Protein 1HS7 (pdb70)

Organism: Saccharomyces cerevisiae (strain ATCC 204508 / S288c) (NCBI:txid559292)

GO terms:
  GO:0005484 SNAP receptor activity (F, IDA)
  GO:0000329 fungal-type vacuole membrane (C, IDA)
  GO:0042144 vacuole fusion, non-autophagic (P, IDA)
  GO:0031201 SNARE complex (C, IDA)
  GO:0006906 vesicle fusion (P, IDA)
  GO:0051469 vesicle fusion with vacuole (P, IGI)
  GO:0048278 vesicle docking (P, IGI)
  GO:0034727 piecemeal microautophagy of the nucleus (P, IMP)
  GO:0000329 fungal-type vacuole membrane (C, HDA)
  GO:0097352 autophagosome maturation (P, IMP)
  GO:0005515 protein binding (F, IPI)
  GO:0005774 vacuolar membrane (C, IDA)
  GO:0007036 vacuolar calcium ion homeostasis (P, IDA)
  GO:0000421 autophagosome membrane (C, EXP)

CATH classification: 1.20.58.70

Secondary structure (DSSP, 8-state):
--HHHHHHHHHHHHHHHHHHHHHHHHHHTTSSS--HHHHHHIIIIIHHHHHHHHHHHHHSTHHHH-HHHHHHHHHHHHHHHHHHHHHHHHHHHS---

Structure (mmCIF, N/CA/C/O backbone):
data_1HS7
#
_entry.id   1HS7
#
_cell.length_a   1.000
_cell.length_b   1.000
_cell.length_c   1.000
_cell.angle_alpha   90.00
_cell.angle_beta   90.00
_cell.angle_gamma   90.00
#
_symmetry.space_group_name_H-M   'P 1'
#
loop_
_atom_site.group_PDB
_atom_site.id
_atom_site.type_symbol
_atom_site.label_atom_id
_atom_site.label_alt_id
_atom_site.label_comp_id
_atom_site.label_asym_id
_atom_site.label_entity_id
_atom_site.label_seq_id
_atom_site.pdbx_PDB_ins_code
_atom_site.Cartn_x
_atom_site.Cartn_y
_atom_site.Cartn_z
_atom_site.occupancy
_atom_site.B_iso_or_equiv
_atom_site.auth_seq_id
_atom_site.auth_comp_id
_atom_site.auth_asym_id
_atom_site.auth_atom_id
_atom_site.pdbx_PDB_model_num
ATOM 1 N N . THR A 1 1 ? -19.269 8.591 -10.079 1.00 0.00 23 THR A N 1
ATOM 2 C CA . THR A 1 1 ? -20.598 9.248 -10.187 1.00 0.00 23 THR A CA 1
ATOM 3 C C . THR A 1 1 ? -21.517 8.825 -9.046 1.00 0.00 23 THR A C 1
ATOM 4 O O . THR A 1 1 ? -22.033 9.664 -8.308 1.00 0.00 23 THR A O 1
ATOM 17 N N . ASN A 1 2 ? -21.716 7.518 -8.907 1.00 0.00 24 ASN A N 1
ATOM 18 C CA . ASN A 1 2 ? -22.572 6.982 -7.855 1.00 0.00 24 ASN A CA 1
ATOM 19 C C . ASN A 1 2 ? -21.903 7.105 -6.491 1.00 0.00 24 ASN A C 1
ATOM 20 O O . ASN A 1 2 ? -20.683 6.989 -6.374 1.00 0.00 24 ASN A O 1
ATOM 31 N N . GLN A 1 3 ? -22.710 7.340 -5.461 1.00 0.00 25 GLN A N 1
ATOM 32 C CA . GLN A 1 3 ? -22.196 7.478 -4.103 1.00 0.00 25 GLN A CA 1
ATOM 33 C C . GLN A 1 3 ? -21.447 6.220 -3.677 1.00 0.00 25 GLN A C 1
ATOM 34 O O . GLN A 1 3 ? -20.383 6.297 -3.063 1.00 0.00 25 GLN A O 1
ATOM 48 N N . LYS A 1 4 ? -22.009 5.062 -4.009 1.00 0.00 26 LYS A N 1
ATOM 49 C CA . LYS A 1 4 ? -21.392 3.787 -3.662 1.00 0.00 26 LYS A CA 1
ATOM 50 C C . LYS A 1 4 ? -20.003 3.675 -4.278 1.00 0.00 26 LYS A C 1
ATOM 51 O O . LYS A 1 4 ? -19.020 3.423 -3.579 1.00 0.00 26 LYS A O 1
ATOM 70 N N . THR A 1 5 ? -19.922 3.878 -5.589 1.00 0.00 27 THR A N 1
ATOM 71 C CA . THR A 1 5 ? -18.651 3.812 -6.284 1.00 0.00 27 THR A CA 1
ATOM 72 C C . THR A 1 5 ? -17.749 4.952 -5.818 1.00 0.00 27 THR A C 1
ATOM 73 O O . THR A 1 5 ? -16.525 4.826 -5.807 1.00 0.00 27 THR A O 1
ATOM 84 N N . LYS A 1 6 ? -18.366 6.060 -5.415 1.00 0.00 28 LYS A N 1
ATOM 85 C CA . LYS A 1 6 ? -17.618 7.208 -4.926 1.00 0.00 28 LYS A CA 1
ATOM 86 C C . LYS A 1 6 ? -16.879 6.832 -3.649 1.00 0.00 28 LYS A C 1
ATOM 87 O O . LYS A 1 6 ? -15.729 7.222 -3.441 1.00 0.00 28 LYS A O 1
ATOM 106 N N . GLU A 1 7 ? -17.547 6.051 -2.803 1.00 0.00 29 GLU A N 1
ATOM 107 C CA . GLU A 1 7 ? -16.954 5.599 -1.554 1.00 0.00 29 GLU A CA 1
ATOM 108 C C . GLU A 1 7 ? -15.729 4.741 -1.838 1.00 0.00 29 GLU A C 1
ATOM 109 O O . GLU A 1 7 ? -14.761 4.746 -1.079 1.00 0.00 29 GLU A O 1
ATOM 121 N N . LEU A 1 8 ? -15.776 4.011 -2.947 1.00 0.00 30 LEU A N 1
ATOM 122 C CA . LEU A 1 8 ? -14.666 3.155 -3.342 1.00 0.00 30 LEU A CA 1
ATOM 123 C C . LEU A 1 8 ? -13.427 3.997 -3.628 1.00 0.00 30 LEU A C 1
ATOM 124 O O . LEU A 1 8 ? -12.339 3.707 -3.133 1.00 0.00 30 LEU A O 1
ATOM 140 N N . SER A 1 9 ? -13.604 5.051 -4.420 1.00 0.00 31 SER A N 1
ATOM 141 C CA . SER A 1 9 ? -12.502 5.944 -4.758 1.00 0.00 31 SER A CA 1
ATOM 142 C C . SER A 1 9 ? -11.865 6.499 -3.488 1.00 0.00 31 SER A C 1
ATOM 143 O O . SER A 1 9 ? -10.680 6.826 -3.471 1.00 0.00 31 SER A O 1
ATOM 151 N N . ASN A 1 10 ? -12.656 6.587 -2.418 1.00 0.00 32 ASN A N 1
ATOM 152 C CA . ASN A 1 10 ? -12.151 7.083 -1.144 1.00 0.00 32 ASN A CA 1
ATOM 153 C C . ASN A 1 10 ? -11.159 6.084 -0.565 1.00 0.00 32 ASN A C 1
ATOM 154 O O . ASN A 1 10 ? -10.138 6.464 0.007 1.00 0.00 32 ASN A O 1
ATOM 165 N N . LEU A 1 11 ? -11.454 4.798 -0.748 1.00 0.00 33 LEU A N 1
ATOM 166 C CA . LEU A 1 11 ? -10.570 3.742 -0.274 1.00 0.00 33 LEU A CA 1
ATOM 167 C C . LEU A 1 11 ? -9.334 3.705 -1.156 1.00 0.00 33 LEU A C 1
ATOM 168 O O . LEU A 1 11 ? -8.204 3.657 -0.673 1.00 0.00 33 LEU A O 1
ATOM 184 N N . ILE A 1 12 ? -9.569 3.757 -2.462 1.00 0.00 34 ILE A N 1
ATOM 185 C CA . ILE A 1 12 ? -8.494 3.762 -3.439 1.00 0.00 34 ILE A CA 1
ATOM 186 C C . ILE A 1 12 ? -7.626 4.999 -3.241 1.00 0.00 34 ILE A C 1
ATOM 187 O O . ILE A 1 12 ? -6.398 4.923 -3.266 1.00 0.00 34 ILE A O 1
ATOM 203 N N . GLU A 1 13 ? -8.280 6.139 -3.036 1.00 0.00 35 GLU A N 1
ATOM 204 C CA . GLU A 1 13 ? -7.577 7.396 -2.823 1.00 0.00 35 GLU A CA 1
ATOM 205 C C . GLU A 1 13 ? -6.579 7.255 -1.681 1.00 0.00 35 GLU A C 1
ATOM 206 O O . GLU A 1 13 ? -5.501 7.849 -1.706 1.00 0.00 35 GLU A O 1
ATOM 218 N N . THR A 1 14 ? -6.936 6.441 -0.693 1.00 0.00 36 THR A N 1
ATOM 219 C CA . THR A 1 14 ? -6.059 6.200 0.440 1.00 0.00 36 THR A CA 1
ATOM 220 C C . THR A 1 14 ? -4.985 5.206 0.027 1.00 0.00 36 THR A C 1
ATOM 221 O O . THR A 1 14 ? -3.809 5.375 0.343 1.00 0.00 36 THR A O 1
ATOM 232 N N . PHE A 1 15 ? -5.402 4.180 -0.711 1.00 0.00 37 PHE A N 1
ATOM 233 C CA . PHE A 1 15 ? -4.476 3.171 -1.200 1.00 0.00 37 PHE A CA 1
ATOM 234 C C . PHE A 1 15 ? -3.396 3.841 -2.032 1.00 0.00 37 PHE A C 1
ATOM 235 O O . PHE A 1 15 ? -2.212 3.531 -1.904 1.00 0.00 37 PHE A O 1
ATOM 252 N N . ALA A 1 16 ? -3.815 4.785 -2.871 1.00 0.00 38 ALA A N 1
ATOM 253 C CA . ALA A 1 16 ? -2.885 5.527 -3.705 1.00 0.00 38 ALA A CA 1
ATOM 254 C C . ALA A 1 16 ? -1.847 6.214 -2.831 1.00 0.00 38 ALA A C 1
ATOM 255 O O . ALA A 1 16 ? -0.659 6.218 -3.147 1.00 0.00 38 ALA A O 1
ATOM 262 N N . GLU A 1 17 ? -2.307 6.770 -1.712 1.00 0.00 39 GLU A N 1
ATOM 263 C CA . GLU A 1 17 ? -1.418 7.433 -0.770 1.00 0.00 39 GLU A CA 1
ATOM 264 C C . GLU A 1 17 ? -0.564 6.385 -0.065 1.00 0.00 39 GLU A C 1
ATOM 265 O O . GLU A 1 17 ? 0.658 6.513 0.018 1.00 0.00 39 GLU A O 1
ATOM 277 N N . GLN A 1 18 ? -1.222 5.335 0.420 1.00 0.00 40 GLN A N 1
ATOM 278 C CA . GLN A 1 18 ? -0.535 4.246 1.094 1.00 0.00 40 GLN A CA 1
ATOM 279 C C . GLN A 1 18 ? 0.518 3.650 0.167 1.00 0.00 40 GLN A C 1
ATOM 280 O O . GLN A 1 18 ? 1.581 3.218 0.611 1.00 0.00 40 GLN A O 1
ATOM 294 N N . SER A 1 19 ? 0.214 3.648 -1.131 1.00 0.00 41 SER A N 1
ATOM 295 C CA . SER A 1 19 ? 1.135 3.126 -2.130 1.00 0.00 41 SER A CA 1
ATOM 296 C C . SER A 1 19 ? 2.434 3.916 -2.093 1.00 0.00 41 SER A C 1
ATOM 297 O O . SER A 1 19 ? 3.518 3.345 -1.978 1.00 0.00 41 SER A O 1
ATOM 305 N N . ARG A 1 20 ? 2.316 5.239 -2.158 1.00 0.00 42 ARG A N 1
ATOM 306 C CA . ARG A 1 20 ? 3.488 6.102 -2.097 1.00 0.00 42 ARG A CA 1
ATOM 307 C C . ARG A 1 20 ? 4.141 5.952 -0.733 1.00 0.00 42 ARG A C 1
ATOM 308 O O . ARG A 1 20 ? 5.355 6.063 -0.593 1.00 0.00 42 ARG A O 1
ATOM 329 N N . VAL A 1 21 ? 3.316 5.681 0.273 1.00 0.00 43 VAL A N 1
ATOM 330 C CA . VAL A 1 21 ? 3.803 5.494 1.627 1.00 0.00 43 VAL A CA 1
ATOM 331 C C . VAL A 1 21 ? 4.701 4.267 1.694 1.00 0.00 43 VAL A C 1
ATOM 332 O O . VAL A 1 21 ? 5.834 4.342 2.160 1.00 0.00 43 VAL A O 1
ATOM 345 N N . LEU A 1 22 ? 4.199 3.136 1.211 1.00 0.00 44 LEU A N 1
ATOM 346 C CA . LEU A 1 22 ? 4.987 1.915 1.215 1.00 0.00 44 LEU A CA 1
ATOM 347 C C . LEU A 1 22 ? 6.333 2.187 0.561 1.00 0.00 44 LEU A C 1
ATOM 348 O O . LEU A 1 22 ? 7.376 1.874 1.121 1.00 0.00 44 LEU A O 1
ATOM 364 N N . GLU A 1 23 ? 6.306 2.810 -0.612 1.00 0.00 45 GLU A N 1
ATOM 365 C CA . GLU A 1 23 ? 7.536 3.144 -1.309 1.00 0.00 45 GLU A CA 1
ATOM 366 C C . GLU A 1 23 ? 8.351 4.140 -0.484 1.00 0.00 45 GLU A C 1
ATOM 367 O O . GLU A 1 23 ? 9.579 4.155 -0.548 1.00 0.00 45 GLU A O 1
ATOM 379 N N . LYS A 1 24 ? 7.655 4.959 0.306 1.00 0.00 46 LYS A N 1
ATOM 380 C CA . LYS A 1 24 ? 8.317 5.942 1.158 1.00 0.00 46 LYS A CA 1
ATOM 381 C C . LYS A 1 24 ? 9.018 5.238 2.316 1.00 0.00 46 LYS A C 1
ATOM 382 O O . LYS A 1 24 ? 10.216 5.421 2.539 1.00 0.00 46 LYS A O 1
ATOM 401 N N . GLU A 1 25 ? 8.271 4.411 3.038 1.00 0.00 47 GLU A N 1
ATOM 402 C CA . GLU A 1 25 ? 8.836 3.668 4.151 1.00 0.00 47 GLU A CA 1
ATOM 403 C C . GLU A 1 25 ? 9.810 2.622 3.633 1.00 0.00 47 GLU A C 1
ATOM 404 O O . GLU A 1 25 ? 10.801 2.306 4.285 1.00 0.00 47 GLU A O 1
ATOM 416 N N . CYS A 1 26 ? 9.516 2.092 2.450 1.00 0.00 48 CYS A N 1
ATOM 417 C CA . CYS A 1 26 ? 10.358 1.080 1.829 1.00 0.00 48 CYS A CA 1
ATOM 418 C C . CYS A 1 26 ? 11.670 1.683 1.339 1.00 0.00 48 CYS A C 1
ATOM 419 O O . CYS A 1 26 ? 12.706 1.018 1.347 1.00 0.00 48 CYS A O 1
ATOM 427 N N . THR A 1 27 ? 11.626 2.942 0.912 1.00 0.00 49 THR A N 1
ATOM 428 C CA . THR A 1 27 ? 12.826 3.609 0.421 1.00 0.00 49 THR A CA 1
ATOM 429 C C . THR A 1 27 ? 13.814 3.849 1.558 1.00 0.00 49 THR A C 1
ATOM 430 O O . THR A 1 27 ? 15.025 3.864 1.343 1.00 0.00 49 THR A O 1
ATOM 441 N N . LYS A 1 28 ? 13.294 4.038 2.769 1.00 0.00 50 LYS A N 1
ATOM 442 C CA . LYS A 1 28 ? 14.149 4.277 3.925 1.00 0.00 50 LYS A CA 1
ATOM 443 C C . LYS A 1 28 ? 14.628 2.964 4.550 1.00 0.00 50 LYS A C 1
ATOM 444 O O . LYS A 1 28 ? 15.623 2.945 5.275 1.00 0.00 50 LYS A O 1
ATOM 463 N N . ILE A 1 29 ? 13.927 1.863 4.264 1.00 0.00 51 ILE A N 1
ATOM 464 C CA . ILE A 1 29 ? 14.305 0.558 4.802 1.00 0.00 51 ILE A CA 1
ATOM 465 C C . ILE A 1 29 ? 15.793 0.295 4.588 1.00 0.00 51 ILE A C 1
ATOM 466 O O . ILE A 1 29 ? 16.296 0.389 3.469 1.00 0.00 51 ILE A O 1
ATOM 482 N N . GLY A 1 30 ? 16.490 -0.029 5.670 1.00 0.00 52 GLY A N 1
ATOM 483 C CA . GLY A 1 30 ? 17.911 -0.294 5.579 1.00 0.00 52 GLY A CA 1
ATOM 484 C C . GLY A 1 30 ? 18.697 0.919 5.121 1.00 0.00 52 GLY A C 1
ATOM 485 O O . GLY A 1 30 ? 19.797 0.786 4.585 1.00 0.00 52 GLY A O 1
ATOM 489 N N . SER A 1 31 ? 18.130 2.105 5.326 1.00 0.00 53 SER A N 1
ATOM 490 C CA . SER A 1 31 ? 18.789 3.342 4.922 1.00 0.00 53 SER A CA 1
ATOM 491 C C . SER A 1 31 ? 18.638 4.427 5.986 1.00 0.00 53 SER A C 1
ATOM 492 O O . SER A 1 31 ? 17.722 5.246 5.923 1.00 0.00 53 SER A O 1
ATOM 500 N N . LYS A 1 32 ? 19.552 4.431 6.954 1.00 0.00 54 LYS A N 1
ATOM 501 C CA . LYS A 1 32 ? 19.534 5.419 8.031 1.00 0.00 54 LYS A CA 1
ATOM 502 C C . LYS A 1 32 ? 18.305 5.254 8.921 1.00 0.00 54 LYS A C 1
ATOM 503 O O . LYS A 1 32 ? 18.414 4.833 10.073 1.00 0.00 54 LYS A O 1
ATOM 522 N N . ARG A 1 33 ? 17.137 5.592 8.383 1.00 0.00 55 ARG A N 1
ATOM 523 C CA . ARG A 1 33 ? 15.889 5.485 9.130 1.00 0.00 55 ARG A CA 1
ATOM 524 C C . ARG A 1 33 ? 15.595 4.039 9.526 1.00 0.00 55 ARG A C 1
ATOM 525 O O . ARG A 1 33 ? 14.745 3.786 10.380 1.00 0.00 55 ARG A O 1
ATOM 546 N N . ASP A 1 34 ? 16.296 3.094 8.899 1.00 0.00 56 ASP A N 1
ATOM 547 C CA . ASP A 1 34 ? 16.107 1.673 9.183 1.00 0.00 56 ASP A CA 1
ATOM 548 C C . ASP A 1 34 ? 15.970 1.412 10.682 1.00 0.00 56 ASP A C 1
ATOM 549 O O . ASP A 1 34 ? 16.959 1.391 11.415 1.00 0.00 56 ASP A O 1
ATOM 558 N N . SER A 1 35 ? 14.734 1.213 11.127 1.00 0.00 57 SER A N 1
ATOM 559 C CA . SER A 1 35 ? 14.460 0.952 12.534 1.00 0.00 57 SER A CA 1
ATOM 560 C C . SER A 1 35 ? 13.358 -0.090 12.681 1.00 0.00 57 SER A C 1
ATOM 561 O O . SER A 1 35 ? 12.408 -0.117 11.901 1.00 0.00 57 SER A O 1
ATOM 569 N N . LYS A 1 36 ? 13.487 -0.947 13.688 1.00 0.00 58 LYS A N 1
ATOM 570 C CA . LYS A 1 36 ? 12.499 -1.992 13.935 1.00 0.00 58 LYS A CA 1
ATOM 571 C C . LYS A 1 36 ? 11.091 -1.417 13.936 1.00 0.00 58 LYS A C 1
ATOM 572 O O . LYS A 1 36 ? 10.159 -2.019 13.406 1.00 0.00 58 LYS A O 1
ATOM 591 N N . GLU A 1 37 ? 10.948 -0.246 14.535 1.00 0.00 59 GLU A N 1
ATOM 592 C CA . GLU A 1 37 ? 9.653 0.417 14.602 1.00 0.00 59 GLU A CA 1
ATOM 593 C C . GLU A 1 37 ? 9.121 0.695 13.201 1.00 0.00 59 GLU A C 1
ATOM 594 O O . GLU A 1 37 ? 7.913 0.667 12.969 1.00 0.00 59 GLU A O 1
ATOM 606 N N . LEU A 1 38 ? 10.032 0.950 12.267 1.00 0.00 60 LEU A N 1
ATOM 607 C CA . LEU A 1 38 ? 9.647 1.217 10.888 1.00 0.00 60 LEU A CA 1
ATOM 608 C C . LEU A 1 38 ? 9.108 -0.056 10.242 1.00 0.00 60 LEU A C 1
ATOM 609 O O . LEU A 1 38 ? 7.961 -0.096 9.798 1.00 0.00 60 LEU A O 1
ATOM 625 N N . ARG A 1 39 ? 9.935 -1.100 10.197 1.00 0.00 61 ARG A N 1
ATOM 626 C CA . ARG A 1 39 ? 9.510 -2.366 9.607 1.00 0.00 61 ARG A CA 1
ATOM 627 C C . ARG A 1 39 ? 8.264 -2.880 10.316 1.00 0.00 61 ARG A C 1
ATOM 628 O O . ARG A 1 39 ? 7.400 -3.501 9.697 1.00 0.00 61 ARG A O 1
ATOM 649 N N . TYR A 1 40 ? 8.157 -2.589 11.612 1.00 0.00 62 TYR A N 1
ATOM 650 C CA . TYR A 1 40 ? 6.990 -3.000 12.379 1.00 0.00 62 TYR A CA 1
ATOM 651 C C . TYR A 1 40 ? 5.794 -2.174 11.937 1.00 0.00 62 TYR A C 1
ATOM 652 O O . TYR A 1 40 ? 4.755 -2.712 11.571 1.00 0.00 62 TYR A O 1
ATOM 670 N N . LYS A 1 41 ? 5.964 -0.859 11.944 1.00 0.00 63 LYS A N 1
ATOM 671 C CA . LYS A 1 41 ? 4.911 0.048 11.514 1.00 0.00 63 LYS A CA 1
ATOM 672 C C . LYS A 1 41 ? 4.497 -0.286 10.083 1.00 0.00 63 LYS A C 1
ATOM 673 O O . LYS A 1 41 ? 3.333 -0.159 9.710 1.00 0.00 63 LYS A O 1
ATOM 692 N N . ILE A 1 42 ? 5.470 -0.712 9.290 1.00 0.00 64 ILE A N 1
ATOM 693 C CA . ILE A 1 42 ? 5.233 -1.066 7.904 1.00 0.00 64 ILE A CA 1
ATOM 694 C C . ILE A 1 42 ? 4.353 -2.315 7.781 1.00 0.00 64 ILE A C 1
ATOM 695 O O . ILE A 1 42 ? 3.327 -2.296 7.102 1.00 0.00 64 ILE A O 1
ATOM 711 N N . GLU A 1 43 ? 4.774 -3.402 8.421 1.00 0.00 65 GLU A N 1
ATOM 712 C CA . GLU A 1 43 ? 4.040 -4.663 8.355 1.00 0.00 65 GLU A CA 1
ATOM 713 C C . GLU A 1 43 ? 2.872 -4.710 9.337 1.00 0.00 65 GLU A C 1
ATOM 714 O O . GLU A 1 43 ? 1.923 -5.468 9.139 1.00 0.00 65 GLU A O 1
ATOM 726 N N . THR A 1 44 ? 2.949 -3.926 10.406 1.00 0.00 66 THR A N 1
ATOM 727 C CA . THR A 1 44 ? 1.903 -3.913 11.412 1.00 0.00 66 THR A CA 1
ATOM 728 C C . THR A 1 44 ? 0.960 -2.717 11.254 1.00 0.00 66 THR A C 1
ATOM 729 O O . THR A 1 44 ? -0.060 -2.641 11.938 1.00 0.00 66 THR A O 1
ATOM 740 N N . GLU A 1 45 ? 1.294 -1.780 10.365 1.00 0.00 67 GLU A N 1
ATOM 741 C CA . GLU A 1 45 ? 0.445 -0.606 10.168 1.00 0.00 67 GLU A CA 1
ATOM 742 C C . GLU A 1 45 ? 0.260 -0.263 8.685 1.00 0.00 67 GLU A C 1
ATOM 743 O O . GLU A 1 45 ? -0.864 -0.036 8.237 1.00 0.00 67 GLU A O 1
ATOM 755 N N . LEU A 1 46 ? 1.353 -0.208 7.926 1.00 0.00 68 LEU A N 1
ATOM 756 C CA . LEU A 1 46 ? 1.264 0.130 6.506 1.00 0.00 68 LEU A CA 1
ATOM 757 C C . LEU A 1 46 ? 0.625 -1.001 5.702 1.00 0.00 68 LEU A C 1
ATOM 758 O O . LEU A 1 46 ? -0.590 -1.013 5.508 1.00 0.00 68 LEU A O 1
ATOM 774 N N . ILE A 1 47 ? 1.445 -1.943 5.228 1.00 0.00 69 ILE A N 1
ATOM 775 C CA . ILE A 1 47 ? 0.957 -3.073 4.436 1.00 0.00 69 ILE A CA 1
ATOM 776 C C . ILE A 1 47 ? -0.408 -3.569 4.925 1.00 0.00 69 ILE A C 1
ATOM 777 O O . ILE A 1 47 ? -1.357 -3.647 4.145 1.00 0.00 69 ILE A O 1
ATOM 793 N N . PRO A 1 48 ? -0.535 -3.909 6.220 1.00 0.00 70 PRO A N 1
ATOM 794 C CA . PRO A 1 48 ? -1.799 -4.388 6.782 1.00 0.00 70 PRO A CA 1
ATOM 795 C C . PRO A 1 48 ? -2.960 -3.464 6.439 1.00 0.00 70 PRO A C 1
ATOM 796 O O . PRO A 1 48 ? -4.073 -3.920 6.182 1.00 0.00 70 PRO A O 1
ATOM 807 N N . ASN A 1 49 ? -2.689 -2.164 6.433 1.00 0.00 71 ASN A N 1
ATOM 808 C CA . ASN A 1 49 ? -3.708 -1.171 6.117 1.00 0.00 71 ASN A CA 1
ATOM 809 C C . ASN A 1 49 ? -3.853 -1.003 4.609 1.00 0.00 71 ASN A C 1
ATOM 810 O O . ASN A 1 49 ? -4.960 -0.826 4.100 1.00 0.00 71 ASN A O 1
ATOM 821 N N . CYS A 1 50 ? -2.732 -1.065 3.896 1.00 0.00 72 CYS A N 1
ATOM 822 C CA . CYS A 1 50 ? -2.751 -0.924 2.446 1.00 0.00 72 CYS A CA 1
ATOM 823 C C . CYS A 1 50 ? -3.525 -2.073 1.818 1.00 0.00 72 CYS A C 1
ATOM 824 O O . CYS A 1 50 ? -4.455 -1.856 1.042 1.00 0.00 72 CYS A O 1
ATOM 832 N N . THR A 1 51 ? -3.147 -3.297 2.171 1.00 0.00 73 THR A N 1
ATOM 833 C CA . THR A 1 51 ? -3.826 -4.473 1.649 1.00 0.00 73 THR A CA 1
ATOM 834 C C . THR A 1 51 ? -5.259 -4.511 2.168 1.00 0.00 73 THR A C 1
ATOM 835 O O . THR A 1 51 ? -6.194 -4.773 1.414 1.00 0.00 73 THR A O 1
ATOM 846 N N . SER A 1 52 ? -5.434 -4.214 3.456 1.00 0.00 74 SER A N 1
ATOM 847 C CA . SER A 1 52 ? -6.768 -4.186 4.042 1.00 0.00 74 SER A CA 1
ATOM 848 C C . SER A 1 52 ? -7.635 -3.221 3.246 1.00 0.00 74 SER A C 1
ATOM 849 O O . SER A 1 52 ? -8.841 -3.420 3.094 1.00 0.00 74 SER A O 1
ATOM 857 N N . VAL A 1 53 ? -6.988 -2.186 2.717 1.00 0.00 75 VAL A N 1
ATOM 858 C CA . VAL A 1 53 ? -7.659 -1.190 1.904 1.00 0.00 75 VAL A CA 1
ATOM 859 C C . VAL A 1 53 ? -8.087 -1.818 0.576 1.00 0.00 75 VAL A C 1
ATOM 860 O O . VAL A 1 53 ? -9.094 -1.428 -0.013 1.00 0.00 75 VAL A O 1
ATOM 873 N N . ARG A 1 54 ? -7.326 -2.821 0.132 1.00 0.00 76 ARG A N 1
ATOM 874 C CA . ARG A 1 54 ? -7.640 -3.536 -1.099 1.00 0.00 76 ARG A CA 1
ATOM 875 C C . ARG A 1 54 ? -8.922 -4.328 -0.909 1.00 0.00 76 ARG A C 1
ATOM 876 O O . ARG A 1 54 ? -9.889 -4.150 -1.644 1.00 0.00 76 ARG A O 1
ATOM 897 N N . ASP A 1 55 ? -8.921 -5.203 0.099 1.00 0.00 77 ASP A N 1
ATOM 898 C CA . ASP A 1 55 ? -10.088 -6.024 0.404 1.00 0.00 77 ASP A CA 1
ATOM 899 C C . ASP A 1 55 ? -11.346 -5.165 0.428 1.00 0.00 77 ASP A C 1
ATOM 900 O O . ASP A 1 55 ? -12.420 -5.603 0.016 1.00 0.00 77 ASP A O 1
ATOM 909 N N . LYS A 1 56 ? -11.194 -3.931 0.896 1.00 0.00 78 LYS A N 1
ATOM 910 C CA . LYS A 1 56 ? -12.308 -2.998 0.955 1.00 0.00 78 LYS A CA 1
ATOM 911 C C . LYS A 1 56 ? -12.717 -2.597 -0.456 1.00 0.00 78 LYS A C 1
ATOM 912 O O . LYS A 1 56 ? -13.903 -2.527 -0.779 1.00 0.00 78 LYS A O 1
ATOM 931 N N . ILE A 1 57 ? -11.717 -2.357 -1.297 1.00 0.00 79 ILE A N 1
ATOM 932 C CA . ILE A 1 57 ? -11.952 -1.986 -2.682 1.00 0.00 79 ILE A CA 1
ATOM 933 C C . ILE A 1 57 ? -12.455 -3.189 -3.471 1.00 0.00 79 ILE A C 1
ATOM 934 O O . ILE A 1 57 ? -13.411 -3.088 -4.240 1.00 0.00 79 ILE A O 1
ATOM 950 N N . GLU A 1 58 ? -11.809 -4.330 -3.262 1.00 0.00 80 GLU A N 1
ATOM 951 C CA . GLU A 1 58 ? -12.191 -5.559 -3.938 1.00 0.00 80 GLU A CA 1
ATOM 952 C C . GLU A 1 58 ? -13.564 -6.017 -3.463 1.00 0.00 80 GLU A C 1
ATOM 953 O O . GLU A 1 58 ? -14.331 -6.605 -4.225 1.00 0.00 80 GLU A O 1
ATOM 965 N N . SER A 1 59 ? -13.874 -5.732 -2.199 1.00 0.00 81 SER A N 1
ATOM 966 C CA . SER A 1 59 ? -15.163 -6.104 -1.634 1.00 0.00 81 SER A CA 1
ATOM 967 C C . SER A 1 59 ? -16.280 -5.385 -2.377 1.00 0.00 81 SER A C 1
ATOM 968 O O . SER A 1 59 ? -17.363 -5.932 -2.583 1.00 0.00 81 SER A O 1
ATOM 976 N N . ASN A 1 60 ? -15.994 -4.155 -2.788 1.00 0.00 82 ASN A N 1
ATOM 977 C CA . ASN A 1 60 ? -16.955 -3.347 -3.526 1.00 0.00 82 ASN A CA 1
ATOM 978 C C . ASN A 1 60 ? -17.037 -3.819 -4.976 1.00 0.00 82 ASN A C 1
ATOM 979 O O . ASN A 1 60 ? -16.216 -3.437 -5.809 1.00 0.00 82 ASN A O 1
ATOM 990 N N . ILE A 1 61 ? -18.024 -4.665 -5.265 1.00 0.00 83 ILE A N 1
ATOM 991 C CA . ILE A 1 61 ? -18.206 -5.209 -6.610 1.00 0.00 83 ILE A CA 1
ATOM 992 C C . ILE A 1 61 ? -18.078 -4.138 -7.689 1.00 0.00 83 ILE A C 1
ATOM 993 O O . ILE A 1 61 ? -17.669 -4.427 -8.814 1.00 0.00 83 ILE A O 1
ATOM 1009 N N . LEU A 1 62 ? -18.425 -2.902 -7.346 1.00 0.00 84 LEU A N 1
ATOM 1010 C CA . LEU A 1 62 ? -18.340 -1.801 -8.299 1.00 0.00 84 LEU A CA 1
ATOM 1011 C C . LEU A 1 62 ? -16.946 -1.723 -8.918 1.00 0.00 84 LEU A C 1
ATOM 1012 O O . LEU A 1 62 ? -16.772 -1.182 -10.010 1.00 0.00 84 LEU A O 1
ATOM 1028 N N . ILE A 1 63 ? -15.956 -2.280 -8.222 1.00 0.00 85 ILE A N 1
ATOM 1029 C CA . ILE A 1 63 ? -14.588 -2.282 -8.720 1.00 0.00 85 ILE A CA 1
ATOM 1030 C C . ILE A 1 63 ? -14.476 -3.172 -9.952 1.00 0.00 85 ILE A C 1
ATOM 1031 O O . ILE A 1 63 ? -13.680 -2.910 -10.852 1.00 0.00 85 ILE A O 1
ATOM 1047 N N . HIS A 1 64 ? -15.293 -4.220 -9.988 1.00 0.00 86 HIS A N 1
ATOM 1048 C CA . HIS A 1 64 ? -15.301 -5.145 -11.114 1.00 0.00 86 HIS A CA 1
ATOM 1049 C C . HIS A 1 64 ? -16.222 -4.635 -12.218 1.00 0.00 86 HIS A C 1
ATOM 1050 O O . HIS A 1 64 ? -16.028 -4.940 -13.395 1.00 0.00 86 HIS A O 1
ATOM 1065 N N . GLN A 1 65 ? -17.226 -3.854 -11.827 1.00 0.00 87 GLN A N 1
ATOM 1066 C CA . GLN A 1 65 ? -18.180 -3.297 -12.777 1.00 0.00 87 GLN A CA 1
ATOM 1067 C C . GLN A 1 65 ? -17.599 -2.071 -13.477 1.00 0.00 87 GLN A C 1
ATOM 1068 O O . GLN A 1 65 ? -17.701 -1.933 -14.696 1.00 0.00 87 GLN A O 1
ATOM 1082 N N . ASN A 1 66 ? -16.988 -1.183 -12.697 1.00 0.00 88 ASN A N 1
ATOM 1083 C CA . ASN A 1 66 ? -16.390 0.030 -13.243 1.00 0.00 88 ASN A CA 1
ATOM 1084 C C . ASN A 1 66 ? -15.017 -0.262 -13.840 1.00 0.00 88 ASN A C 1
ATOM 1085 O O . ASN A 1 66 ? -14.049 -0.487 -13.114 1.00 0.00 88 ASN A O 1
ATOM 1096 N N . GLY A 1 67 ? -14.940 -0.257 -15.167 1.00 0.00 89 GLY A N 1
ATOM 1097 C CA . GLY A 1 67 ? -13.681 -0.524 -15.840 1.00 0.00 89 GLY A CA 1
ATOM 1098 C C . GLY A 1 67 ? -12.575 0.421 -15.411 1.00 0.00 89 GLY A C 1
ATOM 1099 O O . GLY A 1 67 ? -11.464 -0.012 -15.107 1.00 0.00 89 GLY A O 1
ATOM 1103 N N . LYS A 1 68 ? -12.879 1.714 -15.387 1.00 0.00 90 LYS A N 1
ATOM 1104 C CA . LYS A 1 68 ? -11.901 2.723 -14.993 1.00 0.00 90 LYS A CA 1
ATOM 1105 C C . LYS A 1 68 ? -11.357 2.441 -13.595 1.00 0.00 90 LYS A C 1
ATOM 1106 O O . LYS A 1 68 ? -10.176 2.137 -13.429 1.00 0.00 90 LYS A O 1
ATOM 1125 N N . LEU A 1 69 ? -12.224 2.546 -12.593 1.00 0.00 91 LEU A N 1
ATOM 1126 C CA . LEU A 1 69 ? -11.828 2.304 -11.210 1.00 0.00 91 LEU A CA 1
ATOM 1127 C C . LEU A 1 69 ? -11.152 0.949 -11.061 1.00 0.00 91 LEU A C 1
ATOM 1128 O O . LEU A 1 69 ? -10.170 0.812 -10.332 1.00 0.00 91 LEU A O 1
ATOM 1144 N N . SER A 1 70 ? -11.676 -0.051 -11.760 1.00 0.00 92 SER A N 1
ATOM 1145 C CA . SER A 1 70 ? -11.107 -1.394 -11.706 1.00 0.00 92 SER A CA 1
ATOM 1146 C C . SER A 1 70 ? -9.591 -1.324 -11.844 1.00 0.00 92 SER A C 1
ATOM 1147 O O . SER A 1 70 ? -8.855 -2.021 -11.146 1.00 0.00 92 SER A O 1
ATOM 1155 N N . ALA A 1 71 ? -9.140 -0.457 -12.742 1.00 0.00 93 ALA A N 1
ATOM 1156 C CA . ALA A 1 71 ? -7.717 -0.267 -12.978 1.00 0.00 93 ALA A CA 1
ATOM 1157 C C . ALA A 1 71 ? -7.085 0.567 -11.870 1.00 0.00 93 ALA A C 1
ATOM 1158 O O . ALA A 1 71 ? -5.919 0.375 -11.525 1.00 0.00 93 ALA A O 1
ATOM 1165 N N . ASP A 1 72 ? -7.862 1.495 -11.313 1.00 0.00 94 ASP A N 1
ATOM 1166 C CA . ASP A 1 72 ? -7.373 2.359 -10.240 1.00 0.00 94 ASP A CA 1
ATOM 1167 C C . ASP A 1 72 ? -6.657 1.544 -9.169 1.00 0.00 94 ASP A C 1
ATOM 1168 O O . ASP A 1 72 ? -5.436 1.605 -9.042 1.00 0.00 94 ASP A O 1
ATOM 1177 N N . PHE A 1 73 ? -7.429 0.781 -8.405 1.00 0.00 95 PHE A N 1
ATOM 1178 C CA . PHE A 1 73 ? -6.878 -0.050 -7.344 1.00 0.00 95 PHE A CA 1
ATOM 1179 C C . PHE A 1 73 ? -5.871 -1.057 -7.902 1.00 0.00 95 PHE A C 1
ATOM 1180 O O . PHE A 1 73 ? -4.814 -1.279 -7.312 1.00 0.00 95 PHE A O 1
ATOM 1197 N N . LYS A 1 74 ? -6.205 -1.665 -9.041 1.00 0.00 96 LYS A N 1
ATOM 1198 C CA . LYS A 1 74 ? -5.324 -2.648 -9.666 1.00 0.00 96 LYS A CA 1
ATOM 1199 C C . LYS A 1 74 ? -3.908 -2.102 -9.808 1.00 0.00 96 LYS A C 1
ATOM 1200 O O . LYS A 1 74 ? -2.931 -2.813 -9.578 1.00 0.00 96 LYS A O 1
ATOM 1219 N N . ASN A 1 75 ? -3.807 -0.832 -10.184 1.00 0.00 97 ASN A N 1
ATOM 1220 C CA . ASN A 1 75 ? -2.509 -0.188 -10.351 1.00 0.00 97 ASN A CA 1
ATOM 1221 C C . ASN A 1 75 ? -1.843 0.032 -8.999 1.00 0.00 97 ASN A C 1
ATOM 1222 O O . ASN A 1 75 ? -0.625 -0.084 -8.867 1.00 0.00 97 ASN A O 1
ATOM 1233 N N . LEU A 1 76 ? -2.654 0.349 -7.995 1.00 0.00 98 LEU A N 1
ATOM 1234 C CA . LEU A 1 76 ? -2.148 0.583 -6.650 1.00 0.00 98 LEU A CA 1
ATOM 1235 C C . LEU A 1 76 ? -1.678 -0.721 -6.021 1.00 0.00 98 LEU A C 1
ATOM 1236 O O . LEU A 1 76 ? -0.520 -0.848 -5.627 1.00 0.00 98 LEU A O 1
ATOM 1252 N N . LYS A 1 77 ? -2.577 -1.696 -5.941 1.00 0.00 99 LYS A N 1
ATOM 1253 C CA . LYS A 1 77 ? -2.232 -2.994 -5.373 1.00 0.00 99 LYS A CA 1
ATOM 1254 C C . LYS A 1 77 ? -1.056 -3.591 -6.131 1.00 0.00 99 LYS A C 1
ATOM 1255 O O . LYS A 1 77 ? -0.192 -4.245 -5.549 1.00 0.00 99 LYS A O 1
ATOM 1274 N N . THR A 1 78 ? -1.028 -3.342 -7.435 1.00 0.00 100 THR A N 1
ATOM 1275 C CA . THR A 1 78 ? 0.044 -3.833 -8.285 1.00 0.00 100 THR A CA 1
ATOM 1276 C C . THR A 1 78 ? 1.356 -3.150 -7.919 1.00 0.00 100 THR A C 1
ATOM 1277 O O . THR A 1 78 ? 2.344 -3.813 -7.600 1.00 0.00 100 THR A O 1
ATOM 1288 N N . LYS A 1 79 ? 1.358 -1.821 -7.959 1.00 0.00 101 LYS A N 1
ATOM 1289 C CA . LYS A 1 79 ? 2.550 -1.059 -7.620 1.00 0.00 101 LYS A CA 1
ATOM 1290 C C . LYS A 1 79 ? 2.949 -1.333 -6.176 1.00 0.00 101 LYS A C 1
ATOM 1291 O O . LYS A 1 79 ? 4.132 -1.394 -5.847 1.00 0.00 101 LYS A O 1
ATOM 1310 N N . TYR A 1 80 ? 1.944 -1.510 -5.324 1.00 0.00 102 TYR A N 1
ATOM 1311 C CA . TYR A 1 80 ? 2.171 -1.789 -3.912 1.00 0.00 102 TYR A CA 1
ATOM 1312 C C . TYR A 1 80 ? 2.945 -3.094 -3.745 1.00 0.00 102 TYR A C 1
ATOM 1313 O O . TYR A 1 80 ? 3.821 -3.202 -2.888 1.00 0.00 102 TYR A O 1
ATOM 1331 N N . GLN A 1 81 ? 2.620 -4.082 -4.574 1.00 0.00 103 GLN A N 1
ATOM 1332 C CA . GLN A 1 81 ? 3.293 -5.374 -4.517 1.00 0.00 103 GLN A CA 1
ATOM 1333 C C . GLN A 1 81 ? 4.783 -5.214 -4.791 1.00 0.00 103 GLN A C 1
ATOM 1334 O O . GLN A 1 81 ? 5.615 -5.860 -4.157 1.00 0.00 103 GLN A O 1
ATOM 1348 N N . SER A 1 82 ? 5.112 -4.344 -5.737 1.00 0.00 104 SER A N 1
ATOM 1349 C CA . SER A 1 82 ? 6.503 -4.095 -6.090 1.00 0.00 104 SER A CA 1
ATOM 1350 C C . SER A 1 82 ? 7.251 -3.488 -4.911 1.00 0.00 104 SER A C 1
ATOM 1351 O O . SER A 1 82 ? 8.425 -3.780 -4.686 1.00 0.00 104 SER A O 1
ATOM 1359 N N . LEU A 1 83 ? 6.558 -2.637 -4.166 1.00 0.00 105 LEU A N 1
ATOM 1360 C CA . LEU A 1 83 ? 7.142 -1.976 -3.011 1.00 0.00 105 LEU A CA 1
ATOM 1361 C C . LEU A 1 83 ? 7.518 -2.983 -1.937 1.00 0.00 105 LEU A C 1
ATOM 1362 O O . LEU A 1 83 ? 8.641 -2.981 -1.436 1.00 0.00 105 LEU A O 1
ATOM 1378 N N . GLN A 1 84 ? 6.572 -3.844 -1.587 1.00 0.00 106 GLN A N 1
ATOM 1379 C CA . GLN A 1 84 ? 6.817 -4.856 -0.563 1.00 0.00 106 GLN A CA 1
ATOM 1380 C C . GLN A 1 84 ? 8.008 -5.729 -0.952 1.00 0.00 106 GLN A C 1
ATOM 1381 O O . GLN A 1 84 ? 8.830 -6.090 -0.110 1.00 0.00 106 GLN A O 1
ATOM 1395 N N . GLN A 1 85 ? 8.087 -6.068 -2.235 1.00 0.00 107 GLN A N 1
ATOM 1396 C CA . GLN A 1 85 ? 9.168 -6.904 -2.747 1.00 0.00 107 GLN A CA 1
ATOM 1397 C C . GLN A 1 85 ? 10.507 -6.172 -2.721 1.00 0.00 107 GLN A C 1
ATOM 1398 O O . GLN A 1 85 ? 11.502 -6.703 -2.229 1.00 0.00 107 GLN A O 1
ATOM 1412 N N . SER A 1 86 ? 10.532 -4.955 -3.259 1.00 0.00 108 SER A N 1
ATOM 1413 C CA . SER A 1 86 ? 11.760 -4.168 -3.299 1.00 0.00 108 SER A CA 1
ATOM 1414 C C . SER A 1 86 ? 12.286 -3.906 -1.892 1.00 0.00 108 SER A C 1
ATOM 1415 O O . SER A 1 86 ? 13.496 -3.866 -1.663 1.00 0.00 108 SER A O 1
ATOM 1423 N N . TYR A 1 87 ? 11.365 -3.721 -0.957 1.00 0.00 109 TYR A N 1
ATOM 1424 C CA . TYR A 1 87 ? 11.720 -3.452 0.429 1.00 0.00 109 TYR A CA 1
ATOM 1425 C C . TYR A 1 87 ? 12.001 -4.744 1.187 1.00 0.00 109 TYR A C 1
ATOM 1426 O O . TYR A 1 87 ? 12.977 -4.835 1.932 1.00 0.00 109 TYR A O 1
ATOM 1444 N N . ASN A 1 88 ? 11.144 -5.741 1.000 1.00 0.00 110 ASN A N 1
ATOM 1445 C CA . ASN A 1 88 ? 11.317 -7.018 1.680 1.00 0.00 110 ASN A CA 1
ATOM 1446 C C . ASN A 1 88 ? 12.736 -7.534 1.484 1.00 0.00 110 ASN A C 1
ATOM 1447 O O . ASN A 1 88 ? 13.373 -8.014 2.422 1.00 0.00 110 ASN A O 1
ATOM 1458 N N . GLN A 1 89 ? 13.238 -7.412 0.263 1.00 0.00 111 GLN A N 1
ATOM 1459 C CA . GLN A 1 89 ? 14.593 -7.848 -0.033 1.00 0.00 111 GLN A CA 1
ATOM 1460 C C . GLN A 1 89 ? 15.586 -6.988 0.731 1.00 0.00 111 GLN A C 1
ATOM 1461 O O . GLN A 1 89 ? 16.376 -7.491 1.529 1.00 0.00 111 GLN A O 1
ATOM 1475 N N . ARG A 1 90 ? 15.522 -5.683 0.489 1.00 0.00 112 ARG A N 1
ATOM 1476 C CA . ARG A 1 90 ? 16.399 -4.725 1.152 1.00 0.00 112 ARG A CA 1
ATOM 1477 C C . ARG A 1 90 ? 16.427 -4.963 2.656 1.00 0.00 112 ARG A C 1
ATOM 1478 O O . ARG A 1 90 ? 17.481 -4.899 3.288 1.00 0.00 112 ARG A O 1
ATOM 1499 N N . LYS A 1 91 ? 15.257 -5.236 3.223 1.00 0.00 113 LYS A N 1
ATOM 1500 C CA . LYS A 1 91 ? 15.148 -5.481 4.655 1.00 0.00 113 LYS A CA 1
ATOM 1501 C C . LYS A 1 91 ? 15.950 -6.719 5.051 1.00 0.00 113 LYS A C 1
ATOM 1502 O O . LYS A 1 91 ? 16.420 -6.832 6.183 1.00 0.00 113 LYS A O 1
ATOM 1521 N N . SER A 1 92 ? 16.106 -7.642 4.105 1.00 0.00 114 SER A N 1
ATOM 1522 C CA . SER A 1 92 ? 16.856 -8.870 4.348 1.00 0.00 114 SER A CA 1
ATOM 1523 C C . SER A 1 92 ? 18.352 -8.652 4.123 1.00 0.00 114 SER A C 1
ATOM 1524 O O . SER A 1 92 ? 19.182 -9.370 4.681 1.00 0.00 114 SER A O 1
ATOM 1532 N N . LEU A 1 93 ? 18.691 -7.658 3.305 1.00 0.00 115 LEU A N 1
ATOM 1533 C CA . LEU A 1 93 ? 20.088 -7.350 3.012 1.00 0.00 115 LEU A CA 1
ATOM 1534 C C . LEU A 1 93 ? 20.618 -6.281 3.964 1.00 0.00 115 LEU A C 1
ATOM 1535 O O . LEU A 1 93 ? 21.816 -6.223 4.241 1.00 0.00 115 LEU A O 1
ATOM 1551 N N . PHE A 1 94 ? 19.721 -5.433 4.454 1.00 0.00 116 PHE A N 1
ATOM 1552 C CA . PHE A 1 94 ? 20.100 -4.361 5.366 1.00 0.00 116 PHE A CA 1
ATOM 1553 C C . PHE A 1 94 ? 19.583 -4.623 6.781 1.00 0.00 116 PHE A C 1
ATOM 1554 O O . PHE A 1 94 ? 18.735 -3.887 7.287 1.00 0.00 116 PHE A O 1
ATOM 1571 N N . PRO A 1 95 ? 20.093 -5.675 7.444 1.00 0.00 117 PRO A N 1
ATOM 1572 C CA . PRO A 1 95 ? 19.681 -6.022 8.808 1.00 0.00 117 PRO A CA 1
ATOM 1573 C C . PRO A 1 95 ? 20.122 -4.973 9.824 1.00 0.00 117 PRO A C 1
ATOM 1574 O O . PRO A 1 95 ? 21.203 -4.396 9.704 1.00 0.00 117 PRO A O 1
ATOM 1585 N N . LEU A 1 96 ? 19.280 -4.729 10.823 1.00 0.00 118 LEU A N 1
ATOM 1586 C CA . LEU A 1 96 ? 19.588 -3.747 11.858 1.00 0.00 118 LEU A CA 1
ATOM 1587 C C . LEU A 1 96 ? 20.486 -4.356 12.931 1.00 0.00 118 LEU A C 1
ATOM 1588 O O . LEU A 1 96 ? 20.366 -5.537 13.258 1.00 0.00 118 LEU A O 1
ATOM 1604 N N . LYS A 1 97 ? 21.385 -3.543 13.475 1.00 0.00 119 LYS A N 1
ATOM 1605 C CA . LYS A 1 97 ? 22.303 -4.002 14.511 1.00 0.00 119 LYS A CA 1
ATOM 1606 C C . LYS A 1 97 ? 23.119 -2.839 15.068 1.00 0.00 119 LYS A C 1
ATOM 1607 O O . LYS A 1 97 ? 23.694 -2.993 16.166 1.00 0.00 119 LYS A O 1
ATOM 1627 N N . THR A 1 1 ? -27.969 4.524 -2.720 1.00 0.00 23 THR A N 2
ATOM 1628 C CA . THR A 1 1 ? -27.455 3.819 -3.923 1.00 0.00 23 THR A CA 2
ATOM 1629 C C . THR A 1 1 ? -25.961 4.063 -4.108 1.00 0.00 23 THR A C 2
ATOM 1630 O O . THR A 1 1 ? -25.187 3.124 -4.300 1.00 0.00 23 THR A O 2
ATOM 1643 N N . ASN A 1 2 ? -25.561 5.329 -4.047 1.00 0.00 24 ASN A N 2
ATOM 1644 C CA . ASN A 1 2 ? -24.158 5.696 -4.205 1.00 0.00 24 ASN A CA 2
ATOM 1645 C C . ASN A 1 2 ? -23.328 5.238 -3.006 1.00 0.00 24 ASN A C 2
ATOM 1646 O O . ASN A 1 2 ? -22.098 5.249 -3.054 1.00 0.00 24 ASN A O 2
ATOM 1657 N N . GLN A 1 3 ? -24.005 4.837 -1.931 1.00 0.00 25 GLN A N 2
ATOM 1658 C CA . GLN A 1 3 ? -23.326 4.377 -0.724 1.00 0.00 25 GLN A CA 2
ATOM 1659 C C . GLN A 1 3 ? -22.325 3.271 -1.044 1.00 0.00 25 GLN A C 2
ATOM 1660 O O . GLN A 1 3 ? -21.281 3.160 -0.401 1.00 0.00 25 GLN A O 2
ATOM 1674 N N . LYS A 1 4 ? -22.650 2.453 -2.040 1.00 0.00 26 LYS A N 2
ATOM 1675 C CA . LYS A 1 4 ? -21.776 1.357 -2.440 1.00 0.00 26 LYS A CA 2
ATOM 1676 C C . LYS A 1 4 ? -20.410 1.882 -2.865 1.00 0.00 26 LYS A C 2
ATOM 1677 O O . LYS A 1 4 ? -19.375 1.374 -2.429 1.00 0.00 26 LYS A O 2
ATOM 1696 N N . THR A 1 5 ? -20.409 2.911 -3.704 1.00 0.00 27 THR A N 2
ATOM 1697 C CA . THR A 1 5 ? -19.170 3.502 -4.165 1.00 0.00 27 THR A CA 2
ATOM 1698 C C . THR A 1 5 ? -18.489 4.236 -3.012 1.00 0.00 27 THR A C 2
ATOM 1699 O O . THR A 1 5 ? -17.265 4.349 -2.971 1.00 0.00 27 THR A O 2
ATOM 1710 N N . LYS A 1 6 ? -19.292 4.715 -2.065 1.00 0.00 28 LYS A N 2
ATOM 1711 C CA . LYS A 1 6 ? -18.761 5.411 -0.903 1.00 0.00 28 LYS A CA 2
ATOM 1712 C C . LYS A 1 6 ? -17.904 4.453 -0.087 1.00 0.00 28 LYS A C 2
ATOM 1713 O O . LYS A 1 6 ? -16.851 4.826 0.431 1.00 0.00 28 LYS A O 2
ATOM 1732 N N . GLU A 1 7 ? -18.358 3.205 0.000 1.00 0.00 29 GLU A N 2
ATOM 1733 C CA . GLU A 1 7 ? -17.628 2.179 0.728 1.00 0.00 29 GLU A CA 2
ATOM 1734 C C . GLU A 1 7 ? -16.273 1.949 0.075 1.00 0.00 29 GLU A C 2
ATOM 1735 O O . GLU A 1 7 ? -15.270 1.730 0.753 1.00 0.00 29 GLU A O 2
ATOM 1747 N N . LEU A 1 8 ? -16.254 2.015 -1.254 1.00 0.00 30 LEU A N 2
ATOM 1748 C CA . LEU A 1 8 ? -15.023 1.830 -2.011 1.00 0.00 30 LEU A CA 2
ATOM 1749 C C . LEU A 1 8 ? -13.986 2.865 -1.593 1.00 0.00 30 LEU A C 2
ATOM 1750 O O . LEU A 1 8 ? -12.859 2.521 -1.237 1.00 0.00 30 LEU A O 2
ATOM 1766 N N . SER A 1 9 ? -14.382 4.134 -1.622 1.00 0.00 31 SER A N 2
ATOM 1767 C CA . SER A 1 9 ? -13.491 5.219 -1.228 1.00 0.00 31 SER A CA 2
ATOM 1768 C C . SER A 1 9 ? -12.955 4.971 0.179 1.00 0.00 31 SER A C 2
ATOM 1769 O O . SER A 1 9 ? -11.882 5.451 0.538 1.00 0.00 31 SER A O 2
ATOM 1777 N N . ASN A 1 10 ? -13.706 4.201 0.967 1.00 0.00 32 ASN A N 2
ATOM 1778 C CA . ASN A 1 10 ? -13.294 3.871 2.324 1.00 0.00 32 ASN A CA 2
ATOM 1779 C C . ASN A 1 10 ? -12.088 2.943 2.278 1.00 0.00 32 ASN A C 2
ATOM 1780 O O . ASN A 1 10 ? -11.145 3.088 3.056 1.00 0.00 32 ASN A O 2
ATOM 1791 N N . LEU A 1 11 ? -12.117 2.003 1.336 1.00 0.00 33 LEU A N 2
ATOM 1792 C CA . LEU A 1 11 ? -11.016 1.068 1.160 1.00 0.00 33 LEU A CA 2
ATOM 1793 C C . LEU A 1 11 ? -9.839 1.803 0.540 1.00 0.00 33 LEU A C 2
ATOM 1794 O O . LEU A 1 11 ? -8.697 1.664 0.976 1.00 0.00 33 LEU A O 2
ATOM 1810 N N . ILE A 1 12 ? -10.142 2.610 -0.469 1.00 0.00 34 ILE A N 2
ATOM 1811 C CA . ILE A 1 12 ? -9.131 3.404 -1.146 1.00 0.00 34 ILE A CA 2
ATOM 1812 C C . ILE A 1 12 ? -8.524 4.405 -0.172 1.00 0.00 34 ILE A C 2
ATOM 1813 O O . ILE A 1 12 ? -7.308 4.591 -0.133 1.00 0.00 34 ILE A O 2
ATOM 1829 N N . GLU A 1 13 ? -9.382 5.043 0.618 1.00 0.00 35 GLU A N 2
ATOM 1830 C CA . GLU A 1 13 ? -8.930 6.020 1.597 1.00 0.00 35 GLU A CA 2
ATOM 1831 C C . GLU A 1 13 ? -7.880 5.399 2.508 1.00 0.00 35 GLU A C 2
ATOM 1832 O O . GLU A 1 13 ? -6.937 6.066 2.937 1.00 0.00 35 GLU A O 2
ATOM 1844 N N . THR A 1 14 ? -8.035 4.106 2.775 1.00 0.00 36 THR A N 2
ATOM 1845 C CA . THR A 1 14 ? -7.086 3.388 3.607 1.00 0.00 36 THR A CA 2
ATOM 1846 C C . THR A 1 14 ? -5.856 3.055 2.777 1.00 0.00 36 THR A C 2
ATOM 1847 O O . THR A 1 14 ? -4.725 3.180 3.241 1.00 0.00 36 THR A O 2
ATOM 1858 N N . PHE A 1 15 ? -6.094 2.659 1.529 1.00 0.00 37 PHE A N 2
ATOM 1859 C CA . PHE A 1 15 ? -5.009 2.337 0.617 1.00 0.00 37 PHE A CA 2
ATOM 1860 C C . PHE A 1 15 ? -4.126 3.559 0.429 1.00 0.00 37 PHE A C 2
ATOM 1861 O O . PHE A 1 15 ? -2.903 3.456 0.396 1.00 0.00 37 PHE A O 2
ATOM 1878 N N . ALA A 1 16 ? -4.762 4.723 0.330 1.00 0.00 38 ALA A N 2
ATOM 1879 C CA . ALA A 1 16 ? -4.036 5.974 0.176 1.00 0.00 38 ALA A CA 2
ATOM 1880 C C . ALA A 1 16 ? -3.121 6.184 1.374 1.00 0.00 38 ALA A C 2
ATOM 1881 O O . ALA A 1 16 ? -1.988 6.643 1.235 1.00 0.00 38 ALA A O 2
ATOM 1888 N N . GLU A 1 17 ? -3.619 5.815 2.552 1.00 0.00 39 GLU A N 2
ATOM 1889 C CA . GLU A 1 17 ? -2.844 5.931 3.779 1.00 0.00 39 GLU A CA 2
ATOM 1890 C C . GLU A 1 17 ? -1.765 4.853 3.793 1.00 0.00 39 GLU A C 2
ATOM 1891 O O . GLU A 1 17 ? -0.601 5.123 4.087 1.00 0.00 39 GLU A O 2
ATOM 1903 N N . GLN A 1 18 ? -2.166 3.632 3.450 1.00 0.00 40 GLN A N 2
ATOM 1904 C CA . GLN A 1 18 ? -1.247 2.508 3.395 1.00 0.00 40 GLN A CA 2
ATOM 1905 C C . GLN A 1 18 ? -0.162 2.776 2.358 1.00 0.00 40 GLN A C 2
ATOM 1906 O O . GLN A 1 18 ? 1.000 2.416 2.548 1.00 0.00 40 GLN A O 2
ATOM 1920 N N . SER A 1 19 ? -0.554 3.426 1.263 1.00 0.00 41 SER A N 2
ATOM 1921 C CA . SER A 1 19 ? 0.377 3.763 0.195 1.00 0.00 41 SER A CA 2
ATOM 1922 C C . SER A 1 19 ? 1.480 4.659 0.736 1.00 0.00 41 SER A C 2
ATOM 1923 O O . SER A 1 19 ? 2.665 4.383 0.555 1.00 0.00 41 SER A O 2
ATOM 1931 N N . ARG A 1 20 ? 1.080 5.720 1.429 1.00 0.00 42 ARG A N 2
ATOM 1932 C CA . ARG A 1 20 ? 2.041 6.636 2.026 1.00 0.00 42 ARG A CA 2
ATOM 1933 C C . ARG A 1 20 ? 2.810 5.905 3.113 1.00 0.00 42 ARG A C 2
ATOM 1934 O O . ARG A 1 20 ? 3.980 6.182 3.361 1.00 0.00 42 ARG A O 2
ATOM 1955 N N . VAL A 1 21 ? 2.137 4.953 3.748 1.00 0.00 43 VAL A N 2
ATOM 1956 C CA . VAL A 1 21 ? 2.748 4.159 4.796 1.00 0.00 43 VAL A CA 2
ATOM 1957 C C . VAL A 1 21 ? 3.884 3.324 4.222 1.00 0.00 43 VAL A C 2
ATOM 1958 O O . VAL A 1 21 ? 5.003 3.351 4.726 1.00 0.00 43 VAL A O 2
ATOM 1971 N N . LEU A 1 22 ? 3.600 2.592 3.150 1.00 0.00 44 LEU A N 2
ATOM 1972 C CA . LEU A 1 22 ? 4.623 1.775 2.517 1.00 0.00 44 LEU A CA 2
ATOM 1973 C C . LEU A 1 22 ? 5.845 2.635 2.231 1.00 0.00 44 LEU A C 2
ATOM 1974 O O . LEU A 1 22 ? 6.961 2.274 2.581 1.00 0.00 44 LEU A O 2
ATOM 1990 N N . GLU A 1 23 ? 5.620 3.797 1.627 1.00 0.00 45 GLU A N 2
ATOM 1991 C CA . GLU A 1 23 ? 6.710 4.712 1.331 1.00 0.00 45 GLU A CA 2
ATOM 1992 C C . GLU A 1 23 ? 7.343 5.203 2.632 1.00 0.00 45 GLU A C 2
ATOM 1993 O O . GLU A 1 23 ? 8.548 5.443 2.695 1.00 0.00 45 GLU A O 2
ATOM 2005 N N . LYS A 1 24 ? 6.521 5.333 3.673 1.00 0.00 46 LYS A N 2
ATOM 2006 C CA . LYS A 1 24 ? 7.006 5.778 4.975 1.00 0.00 46 LYS A CA 2
ATOM 2007 C C . LYS A 1 24 ? 7.915 4.712 5.581 1.00 0.00 46 LYS A C 2
ATOM 2008 O O . LYS A 1 24 ? 9.053 4.990 5.962 1.00 0.00 46 LYS A O 2
ATOM 2027 N N . GLU A 1 25 ? 7.416 3.484 5.645 1.00 0.00 47 GLU A N 2
ATOM 2028 C CA . GLU A 1 25 ? 8.198 2.385 6.179 1.00 0.00 47 GLU A CA 2
ATOM 2029 C C . GLU A 1 25 ? 9.345 2.061 5.237 1.00 0.00 47 GLU A C 2
ATOM 2030 O O . GLU A 1 25 ? 10.428 1.680 5.670 1.00 0.00 47 GLU A O 2
ATOM 2042 N N . CYS A 1 26 ? 9.095 2.227 3.943 1.00 0.00 48 CYS A N 2
ATOM 2043 C CA . CYS A 1 26 ? 10.101 1.960 2.926 1.00 0.00 48 CYS A CA 2
ATOM 2044 C C . CYS A 1 26 ? 11.200 3.015 2.959 1.00 0.00 48 CYS A C 2
ATOM 2045 O O . CYS A 1 26 ? 12.365 2.713 2.701 1.00 0.00 48 CYS A O 2
ATOM 2053 N N . THR A 1 27 ? 10.830 4.254 3.277 1.00 0.00 49 THR A N 2
ATOM 2054 C CA . THR A 1 27 ? 11.809 5.331 3.336 1.00 0.00 49 THR A CA 2
ATOM 2055 C C . THR A 1 27 ? 12.814 5.075 4.452 1.00 0.00 49 THR A C 2
ATOM 2056 O O . THR A 1 27 ? 13.978 5.464 4.350 1.00 0.00 49 THR A O 2
ATOM 2067 N N . LYS A 1 28 ? 12.365 4.414 5.518 1.00 0.00 50 LYS A N 2
ATOM 2068 C CA . LYS A 1 28 ? 13.244 4.112 6.639 1.00 0.00 50 LYS A CA 2
ATOM 2069 C C . LYS A 1 28 ? 14.038 2.826 6.389 1.00 0.00 50 LYS A C 2
ATOM 2070 O O . LYS A 1 28 ? 15.082 2.609 7.005 1.00 0.00 50 LYS A O 2
ATOM 2089 N N . ILE A 1 29 ? 13.551 1.979 5.478 1.00 0.00 51 ILE A N 2
ATOM 2090 C CA . ILE A 1 29 ? 14.239 0.729 5.157 1.00 0.00 51 ILE A CA 2
ATOM 2091 C C . ILE A 1 29 ? 15.704 0.997 4.833 1.00 0.00 51 ILE A C 2
ATOM 2092 O O . ILE A 1 29 ? 16.023 1.853 4.008 1.00 0.00 51 ILE A O 2
ATOM 2108 N N . GLY A 1 30 ? 16.589 0.262 5.492 1.00 0.00 52 GLY A N 2
ATOM 2109 C CA . GLY A 1 30 ? 18.009 0.438 5.265 1.00 0.00 52 GLY A CA 2
ATOM 2110 C C . GLY A 1 30 ? 18.470 1.854 5.549 1.00 0.00 52 GLY A C 2
ATOM 2111 O O . GLY A 1 30 ? 19.476 2.307 5.002 1.00 0.00 52 GLY A O 2
ATOM 2115 N N . SER A 1 31 ? 17.731 2.559 6.402 1.00 0.00 53 SER A N 2
ATOM 2116 C CA . SER A 1 31 ? 18.074 3.934 6.747 1.00 0.00 53 SER A CA 2
ATOM 2117 C C . SER A 1 31 ? 18.097 4.136 8.260 1.00 0.00 53 SER A C 2
ATOM 2118 O O . SER A 1 31 ? 17.254 4.842 8.815 1.00 0.00 53 SER A O 2
ATOM 2126 N N . LYS A 1 32 ? 19.071 3.516 8.922 1.00 0.00 54 LYS A N 2
ATOM 2127 C CA . LYS A 1 32 ? 19.212 3.629 10.372 1.00 0.00 54 LYS A CA 2
ATOM 2128 C C . LYS A 1 32 ? 18.060 2.933 11.094 1.00 0.00 54 LYS A C 2
ATOM 2129 O O . LYS A 1 32 ? 18.264 1.941 11.795 1.00 0.00 54 LYS A O 2
ATOM 2148 N N . ARG A 1 33 ? 16.853 3.459 10.918 1.00 0.00 55 ARG A N 2
ATOM 2149 C CA . ARG A 1 33 ? 15.667 2.891 11.552 1.00 0.00 55 ARG A CA 2
ATOM 2150 C C . ARG A 1 33 ? 15.450 1.439 11.128 1.00 0.00 55 ARG A C 2
ATOM 2151 O O . ARG A 1 33 ? 14.706 0.704 11.778 1.00 0.00 55 ARG A O 2
ATOM 2172 N N . ASP A 1 34 ? 16.099 1.033 10.035 1.00 0.00 56 ASP A N 2
ATOM 2173 C CA . ASP A 1 34 ? 15.980 -0.332 9.519 1.00 0.00 56 ASP A CA 2
ATOM 2174 C C . ASP A 1 34 ? 15.951 -1.360 10.650 1.00 0.00 56 ASP A C 2
ATOM 2175 O O . ASP A 1 34 ? 16.900 -1.470 11.426 1.00 0.00 56 ASP A O 2
ATOM 2184 N N . SER A 1 35 ? 14.856 -2.109 10.735 1.00 0.00 57 SER A N 2
ATOM 2185 C CA . SER A 1 35 ? 14.705 -3.126 11.770 1.00 0.00 57 SER A CA 2
ATOM 2186 C C . SER A 1 35 ? 13.863 -4.294 11.267 1.00 0.00 57 SER A C 2
ATOM 2187 O O . SER A 1 35 ? 12.910 -4.106 10.513 1.00 0.00 57 SER A O 2
ATOM 2195 N N . LYS A 1 36 ? 14.222 -5.502 11.691 1.00 0.00 58 LYS A N 2
ATOM 2196 C CA . LYS A 1 36 ? 13.501 -6.705 11.284 1.00 0.00 58 LYS A CA 2
ATOM 2197 C C . LYS A 1 36 ? 12.005 -6.549 11.509 1.00 0.00 58 LYS A C 2
ATOM 2198 O O . LYS A 1 36 ? 11.194 -6.957 10.680 1.00 0.00 58 LYS A O 2
ATOM 2217 N N . GLU A 1 37 ? 11.648 -5.956 12.636 1.00 0.00 59 GLU A N 2
ATOM 2218 C CA . GLU A 1 37 ? 10.245 -5.746 12.967 1.00 0.00 59 GLU A CA 2
ATOM 2219 C C . GLU A 1 37 ? 9.570 -4.878 11.912 1.00 0.00 59 GLU A C 2
ATOM 2220 O O . GLU A 1 37 ? 8.378 -5.024 11.644 1.00 0.00 59 GLU A O 2
ATOM 2232 N N . LEU A 1 38 ? 10.343 -3.985 11.304 1.00 0.00 60 LEU A N 2
ATOM 2233 C CA . LEU A 1 38 ? 9.816 -3.111 10.268 1.00 0.00 60 LEU A CA 2
ATOM 2234 C C . LEU A 1 38 ? 9.524 -3.916 9.005 1.00 0.00 60 LEU A C 2
ATOM 2235 O O . LEU A 1 38 ? 8.384 -3.965 8.544 1.00 0.00 60 LEU A O 2
ATOM 2251 N N . ARG A 1 39 ? 10.553 -4.554 8.449 1.00 0.00 61 ARG A N 2
ATOM 2252 C CA . ARG A 1 39 ? 10.372 -5.356 7.244 1.00 0.00 61 ARG A CA 2
ATOM 2253 C C . ARG A 1 39 ? 9.318 -6.430 7.483 1.00 0.00 61 ARG A C 2
ATOM 2254 O O . ARG A 1 39 ? 8.568 -6.786 6.574 1.00 0.00 61 ARG A O 2
ATOM 2275 N N . TYR A 1 40 ? 9.241 -6.923 8.719 1.00 0.00 62 TYR A N 2
ATOM 2276 C CA . TYR A 1 40 ? 8.246 -7.927 9.063 1.00 0.00 62 TYR A CA 2
ATOM 2277 C C . TYR A 1 40 ? 6.870 -7.283 9.042 1.00 0.00 62 TYR A C 2
ATOM 2278 O O . TYR A 1 40 ? 5.975 -7.727 8.331 1.00 0.00 62 TYR A O 2
ATOM 2296 N N . LYS A 1 41 ? 6.723 -6.209 9.806 1.00 0.00 63 LYS A N 2
ATOM 2297 C CA . LYS A 1 41 ? 5.469 -5.473 9.857 1.00 0.00 63 LYS A CA 2
ATOM 2298 C C . LYS A 1 41 ? 5.080 -5.021 8.452 1.00 0.00 63 LYS A C 2
ATOM 2299 O O . LYS A 1 41 ? 3.900 -4.927 8.116 1.00 0.00 63 LYS A O 2
ATOM 2318 N N . ILE A 1 42 ? 6.088 -4.739 7.637 1.00 0.00 64 ILE A N 2
ATOM 2319 C CA . ILE A 1 42 ? 5.875 -4.296 6.274 1.00 0.00 64 ILE A CA 2
ATOM 2320 C C . ILE A 1 42 ? 5.301 -5.413 5.396 1.00 0.00 64 ILE A C 2
ATOM 2321 O O . ILE A 1 42 ? 4.275 -5.235 4.741 1.00 0.00 64 ILE A O 2
ATOM 2337 N N . GLU A 1 43 ? 5.987 -6.552 5.365 1.00 0.00 65 GLU A N 2
ATOM 2338 C CA . GLU A 1 43 ? 5.563 -7.679 4.538 1.00 0.00 65 GLU A CA 2
ATOM 2339 C C . GLU A 1 43 ? 4.475 -8.519 5.205 1.00 0.00 65 GLU A C 2
ATOM 2340 O O . GLU A 1 43 ? 3.704 -9.191 4.521 1.00 0.00 65 GLU A O 2
ATOM 2352 N N . THR A 1 44 ? 4.425 -8.505 6.532 1.00 0.00 66 THR A N 2
ATOM 2353 C CA . THR A 1 44 ? 3.443 -9.288 7.257 1.00 0.00 66 THR A CA 2
ATOM 2354 C C . THR A 1 44 ? 2.255 -8.446 7.730 1.00 0.00 66 THR A C 2
ATOM 2355 O O . THR A 1 44 ? 1.282 -8.991 8.250 1.00 0.00 66 THR A O 2
ATOM 2366 N N . GLU A 1 45 ? 2.328 -7.124 7.565 1.00 0.00 67 GLU A N 2
ATOM 2367 C CA . GLU A 1 45 ? 1.234 -6.260 8.004 1.00 0.00 67 GLU A CA 2
ATOM 2368 C C . GLU A 1 45 ? 0.896 -5.174 6.975 1.00 0.00 67 GLU A C 2
ATOM 2369 O O . GLU A 1 45 ? -0.276 -4.950 6.674 1.00 0.00 67 GLU A O 2
ATOM 2381 N N . LEU A 1 46 ? 1.909 -4.488 6.449 1.00 0.00 68 LEU A N 2
ATOM 2382 C CA . LEU A 1 46 ? 1.668 -3.424 5.474 1.00 0.00 68 LEU A CA 2
ATOM 2383 C C . LEU A 1 46 ? 1.247 -3.988 4.117 1.00 0.00 68 LEU A C 2
ATOM 2384 O O . LEU A 1 46 ? 0.056 -4.150 3.855 1.00 0.00 68 LEU A O 2
ATOM 2400 N N . ILE A 1 47 ? 2.226 -4.276 3.254 1.00 0.00 69 ILE A N 2
ATOM 2401 C CA . ILE A 1 47 ? 1.956 -4.812 1.918 1.00 0.00 69 ILE A CA 2
ATOM 2402 C C . ILE A 1 47 ? 0.766 -5.779 1.916 1.00 0.00 69 ILE A C 2
ATOM 2403 O O . ILE A 1 47 ? -0.182 -5.596 1.152 1.00 0.00 69 ILE A O 2
ATOM 2419 N N . PRO A 1 48 ? 0.789 -6.818 2.768 1.00 0.00 70 PRO A N 2
ATOM 2420 C CA . PRO A 1 48 ? -0.300 -7.794 2.845 1.00 0.00 70 PRO A CA 2
ATOM 2421 C C . PRO A 1 48 ? -1.664 -7.125 2.972 1.00 0.00 70 PRO A C 2
ATOM 2422 O O . PRO A 1 48 ? -2.655 -7.604 2.423 1.00 0.00 70 PRO A O 2
ATOM 2433 N N . ASN A 1 49 ? -1.704 -6.018 3.705 1.00 0.00 71 ASN A N 2
ATOM 2434 C CA . ASN A 1 49 ? -2.946 -5.283 3.911 1.00 0.00 71 ASN A CA 2
ATOM 2435 C C . ASN A 1 49 ? -3.186 -4.276 2.791 1.00 0.00 71 ASN A C 2
ATOM 2436 O O . ASN A 1 49 ? -4.326 -4.054 2.382 1.00 0.00 71 ASN A O 2
ATOM 2447 N N . CYS A 1 50 ? -2.112 -3.669 2.294 1.00 0.00 72 CYS A N 2
ATOM 2448 C CA . CYS A 1 50 ? -2.229 -2.691 1.218 1.00 0.00 72 CYS A CA 2
ATOM 2449 C C . CYS A 1 50 ? -2.794 -3.349 -0.031 1.00 0.00 72 CYS A C 2
ATOM 2450 O O . CYS A 1 50 ? -3.825 -2.927 -0.555 1.00 0.00 72 CYS A O 2
ATOM 2458 N N . THR A 1 51 ? -2.121 -4.394 -0.498 1.00 0.00 73 THR A N 2
ATOM 2459 C CA . THR A 1 51 ? -2.573 -5.115 -1.677 1.00 0.00 73 THR A CA 2
ATOM 2460 C C . THR A 1 51 ? -3.922 -5.766 -1.398 1.00 0.00 73 THR A C 2
ATOM 2461 O O . THR A 1 51 ? -4.826 -5.722 -2.230 1.00 0.00 73 THR A O 2
ATOM 2472 N N . SER A 1 52 ? -4.068 -6.343 -0.207 1.00 0.00 74 SER A N 2
ATOM 2473 C CA . SER A 1 52 ? -5.331 -6.961 0.175 1.00 0.00 74 SER A CA 2
ATOM 2474 C C . SER A 1 52 ? -6.440 -5.921 0.077 1.00 0.00 74 SER A C 2
ATOM 2475 O O . SER A 1 52 ? -7.590 -6.237 -0.225 1.00 0.00 74 SER A O 2
ATOM 2483 N N . VAL A 1 53 ? -6.060 -4.668 0.313 1.00 0.00 75 VAL A N 2
ATOM 2484 C CA . VAL A 1 53 ? -6.981 -3.551 0.232 1.00 0.00 75 VAL A CA 2
ATOM 2485 C C . VAL A 1 53 ? -7.349 -3.290 -1.231 1.00 0.00 75 VAL A C 2
ATOM 2486 O O . VAL A 1 53 ? -8.446 -2.823 -1.533 1.00 0.00 75 VAL A O 2
ATOM 2499 N N . ARG A 1 54 ? -6.428 -3.630 -2.137 1.00 0.00 76 ARG A N 2
ATOM 2500 C CA . ARG A 1 54 ? -6.661 -3.470 -3.568 1.00 0.00 76 ARG A CA 2
ATOM 2501 C C . ARG A 1 54 ? -7.749 -4.432 -4.016 1.00 0.00 76 ARG A C 2
ATOM 2502 O O . ARG A 1 54 ? -8.766 -4.022 -4.570 1.00 0.00 76 ARG A O 2
ATOM 2523 N N . ASP A 1 55 ? -7.525 -5.722 -3.759 1.00 0.00 77 ASP A N 2
ATOM 2524 C CA . ASP A 1 55 ? -8.487 -6.756 -4.124 1.00 0.00 77 ASP A CA 2
ATOM 2525 C C . ASP A 1 55 ? -9.886 -6.347 -3.684 1.00 0.00 77 ASP A C 2
ATOM 2526 O O . ASP A 1 55 ? -10.872 -6.617 -4.370 1.00 0.00 77 ASP A O 2
ATOM 2535 N N . LYS A 1 56 ? -9.957 -5.673 -2.541 1.00 0.00 78 LYS A N 2
ATOM 2536 C CA . LYS A 1 56 ? -11.226 -5.199 -2.014 1.00 0.00 78 LYS A CA 2
ATOM 2537 C C . LYS A 1 56 ? -11.790 -4.122 -2.929 1.00 0.00 78 LYS A C 2
ATOM 2538 O O . LYS A 1 56 ? -12.983 -4.107 -3.237 1.00 0.00 78 LYS A O 2
ATOM 2557 N N . ILE A 1 57 ? -10.911 -3.233 -3.378 1.00 0.00 79 ILE A N 2
ATOM 2558 C CA . ILE A 1 57 ? -11.296 -2.159 -4.277 1.00 0.00 79 ILE A CA 2
ATOM 2559 C C . ILE A 1 57 ? -11.599 -2.717 -5.663 1.00 0.00 79 ILE A C 2
ATOM 2560 O O . ILE A 1 57 ? -12.603 -2.364 -6.282 1.00 0.00 79 ILE A O 2
ATOM 2576 N N . GLU A 1 58 ? -10.727 -3.600 -6.136 1.00 0.00 80 GLU A N 2
ATOM 2577 C CA . GLU A 1 58 ? -10.901 -4.219 -7.440 1.00 0.00 80 GLU A CA 2
ATOM 2578 C C . GLU A 1 58 ? -12.127 -5.122 -7.435 1.00 0.00 80 GLU A C 2
ATOM 2579 O O . GLU A 1 58 ? -12.805 -5.272 -8.451 1.00 0.00 80 GLU A O 2
ATOM 2591 N N . SER A 1 59 ? -12.417 -5.711 -6.276 1.00 0.00 81 SER A N 2
ATOM 2592 C CA . SER A 1 59 ? -13.574 -6.585 -6.140 1.00 0.00 81 SER A CA 2
ATOM 2593 C C . SER A 1 59 ? -14.850 -5.791 -6.385 1.00 0.00 81 SER A C 2
ATOM 2594 O O . SER A 1 59 ? -15.819 -6.301 -6.948 1.00 0.00 81 SER A O 2
ATOM 2602 N N . ASN A 1 60 ? -14.829 -4.532 -5.964 1.00 0.00 82 ASN A N 2
ATOM 2603 C CA . ASN A 1 60 ? -15.967 -3.641 -6.138 1.00 0.00 82 ASN A CA 2
ATOM 2604 C C . ASN A 1 60 ? -16.045 -3.158 -7.585 1.00 0.00 82 ASN A C 2
ATOM 2605 O O . ASN A 1 60 ? -15.322 -2.246 -7.985 1.00 0.00 82 ASN A O 2
ATOM 2616 N N . ILE A 1 61 ? -16.916 -3.788 -8.369 1.00 0.00 83 ILE A N 2
ATOM 2617 C CA . ILE A 1 61 ? -17.080 -3.442 -9.780 1.00 0.00 83 ILE A CA 2
ATOM 2618 C C . ILE A 1 61 ? -17.242 -1.939 -9.995 1.00 0.00 83 ILE A C 2
ATOM 2619 O O . ILE A 1 61 ? -16.894 -1.418 -11.054 1.00 0.00 83 ILE A O 2
ATOM 2635 N N . LEU A 1 62 ? -17.769 -1.243 -8.993 1.00 0.00 84 LEU A N 2
ATOM 2636 C CA . LEU A 1 62 ? -17.966 0.199 -9.098 1.00 0.00 84 LEU A CA 2
ATOM 2637 C C . LEU A 1 62 ? -16.660 0.898 -9.468 1.00 0.00 84 LEU A C 2
ATOM 2638 O O . LEU A 1 62 ? -16.669 2.007 -10.003 1.00 0.00 84 LEU A O 2
ATOM 2654 N N . ILE A 1 63 ? -15.538 0.239 -9.187 1.00 0.00 85 ILE A N 2
ATOM 2655 C CA . ILE A 1 63 ? -14.230 0.796 -9.501 1.00 0.00 85 ILE A CA 2
ATOM 2656 C C . ILE A 1 63 ? -14.015 0.854 -11.011 1.00 0.00 85 ILE A C 2
ATOM 2657 O O . ILE A 1 63 ? -13.247 1.675 -11.510 1.00 0.00 85 ILE A O 2
ATOM 2673 N N . HIS A 1 64 ? -14.708 -0.020 -11.737 1.00 0.00 86 HIS A N 2
ATOM 2674 C CA . HIS A 1 64 ? -14.597 -0.062 -13.191 1.00 0.00 86 HIS A CA 2
ATOM 2675 C C . HIS A 1 64 ? -15.606 0.880 -13.846 1.00 0.00 86 HIS A C 2
ATOM 2676 O O . HIS A 1 64 ? -15.441 1.272 -15.002 1.00 0.00 86 HIS A O 2
ATOM 2691 N N . GLN A 1 65 ? -16.651 1.237 -13.104 1.00 0.00 87 GLN A N 2
ATOM 2692 C CA . GLN A 1 65 ? -17.684 2.130 -13.615 1.00 0.00 87 GLN A CA 2
ATOM 2693 C C . GLN A 1 65 ? -17.315 3.589 -13.365 1.00 0.00 87 GLN A C 2
ATOM 2694 O O . GLN A 1 65 ? -17.428 4.433 -14.254 1.00 0.00 87 GLN A O 2
ATOM 2708 N N . ASN A 1 66 ? -16.879 3.875 -12.144 1.00 0.00 88 ASN A N 2
ATOM 2709 C CA . ASN A 1 66 ? -16.498 5.232 -11.767 1.00 0.00 88 ASN A CA 2
ATOM 2710 C C . ASN A 1 66 ? -15.098 5.565 -12.274 1.00 0.00 88 ASN A C 2
ATOM 2711 O O . ASN A 1 66 ? -14.099 5.167 -11.676 1.00 0.00 88 ASN A O 2
ATOM 2722 N N . GLY A 1 67 ? -15.037 6.299 -13.382 1.00 0.00 89 GLY A N 2
ATOM 2723 C CA . GLY A 1 67 ? -13.758 6.676 -13.957 1.00 0.00 89 GLY A CA 2
ATOM 2724 C C . GLY A 1 67 ? -12.857 7.384 -12.963 1.00 0.00 89 GLY A C 2
ATOM 2725 O O . GLY A 1 67 ? -11.672 7.068 -12.856 1.00 0.00 89 GLY A O 2
ATOM 2729 N N . LYS A 1 68 ? -13.419 8.342 -12.233 1.00 0.00 90 LYS A N 2
ATOM 2730 C CA . LYS A 1 68 ? -12.657 9.093 -11.242 1.00 0.00 90 LYS A CA 2
ATOM 2731 C C . LYS A 1 68 ? -12.032 8.154 -10.215 1.00 0.00 90 LYS A C 2
ATOM 2732 O O . LYS A 1 68 ? -10.811 8.021 -10.144 1.00 0.00 90 LYS A O 2
ATOM 2751 N N . LEU A 1 69 ? -12.878 7.502 -9.422 1.00 0.00 91 LEU A N 2
ATOM 2752 C CA . LEU A 1 69 ? -12.406 6.575 -8.403 1.00 0.00 91 LEU A CA 2
ATOM 2753 C C . LEU A 1 69 ? -11.494 5.515 -9.005 1.00 0.00 91 LEU A C 2
ATOM 2754 O O . LEU A 1 69 ? -10.482 5.143 -8.411 1.00 0.00 91 LEU A O 2
ATOM 2770 N N . SER A 1 70 ? -11.857 5.035 -10.191 1.00 0.00 92 SER A N 2
ATOM 2771 C CA . SER A 1 70 ? -11.066 4.020 -10.880 1.00 0.00 92 SER A CA 2
ATOM 2772 C C . SER A 1 70 ? -9.594 4.406 -10.869 1.00 0.00 92 SER A C 2
ATOM 2773 O O . SER A 1 70 ? -8.722 3.578 -10.605 1.00 0.00 92 SER A O 2
ATOM 2781 N N . ALA A 1 71 ? -9.334 5.678 -11.140 1.00 0.00 93 ALA A N 2
ATOM 2782 C CA . ALA A 1 71 ? -7.974 6.198 -11.147 1.00 0.00 93 ALA A CA 2
ATOM 2783 C C . ALA A 1 71 ? -7.433 6.289 -9.726 1.00 0.00 93 ALA A C 2
ATOM 2784 O O . ALA A 1 71 ? -6.233 6.146 -9.494 1.00 0.00 93 ALA A O 2
ATOM 2791 N N . ASP A 1 72 ? -8.335 6.526 -8.776 1.00 0.00 94 ASP A N 2
ATOM 2792 C CA . ASP A 1 72 ? -7.966 6.634 -7.368 1.00 0.00 94 ASP A CA 2
ATOM 2793 C C . ASP A 1 72 ? -7.065 5.477 -6.947 1.00 0.00 94 ASP A C 2
ATOM 2794 O O . ASP A 1 72 ? -5.872 5.661 -6.715 1.00 0.00 94 ASP A O 2
ATOM 2803 N N . PHE A 1 73 ? -7.647 4.286 -6.856 1.00 0.00 95 PHE A N 2
ATOM 2804 C CA . PHE A 1 73 ? -6.905 3.096 -6.465 1.00 0.00 95 PHE A CA 2
ATOM 2805 C C . PHE A 1 73 ? -5.747 2.832 -7.427 1.00 0.00 95 PHE A C 2
ATOM 2806 O O . PHE A 1 73 ? -4.650 2.466 -7.005 1.00 0.00 95 PHE A O 2
ATOM 2823 N N . LYS A 1 74 ? -6.000 3.016 -8.721 1.00 0.00 96 LYS A N 2
ATOM 2824 C CA . LYS A 1 74 ? -4.977 2.793 -9.739 1.00 0.00 96 LYS A CA 2
ATOM 2825 C C . LYS A 1 74 ? -3.697 3.546 -9.399 1.00 0.00 96 LYS A C 2
ATOM 2826 O O . LYS A 1 74 ? -2.596 3.014 -9.534 1.00 0.00 96 LYS A O 2
ATOM 2845 N N . ASN A 1 75 ? -3.852 4.786 -8.952 1.00 0.00 97 ASN A N 2
ATOM 2846 C CA . ASN A 1 75 ? -2.709 5.615 -8.585 1.00 0.00 97 ASN A CA 2
ATOM 2847 C C . ASN A 1 75 ? -2.050 5.086 -7.317 1.00 0.00 97 ASN A C 2
ATOM 2848 O O . ASN A 1 75 ? -0.828 5.126 -7.176 1.00 0.00 97 ASN A O 2
ATOM 2859 N N . LEU A 1 76 ? -2.871 4.590 -6.398 1.00 0.00 98 LEU A N 2
ATOM 2860 C CA . LEU A 1 76 ? -2.372 4.049 -5.141 1.00 0.00 98 LEU A CA 2
ATOM 2861 C C . LEU A 1 76 ? -1.632 2.741 -5.378 1.00 0.00 98 LEU A C 2
ATOM 2862 O O . LEU A 1 76 ? -0.454 2.615 -5.047 1.00 0.00 98 LEU A O 2
ATOM 2878 N N . LYS A 1 77 ? -2.324 1.770 -5.963 1.00 0.00 99 LYS A N 2
ATOM 2879 C CA . LYS A 1 77 ? -1.712 0.478 -6.252 1.00 0.00 99 LYS A CA 2
ATOM 2880 C C . LYS A 1 77 ? -0.484 0.669 -7.129 1.00 0.00 99 LYS A C 2
ATOM 2881 O O . LYS A 1 77 ? 0.500 -0.058 -7.007 1.00 0.00 99 LYS A O 2
ATOM 2900 N N . THR A 1 78 ? -0.548 1.669 -8.000 1.00 0.00 100 THR A N 2
ATOM 2901 C CA . THR A 1 78 ? 0.559 1.979 -8.889 1.00 0.00 100 THR A CA 2
ATOM 2902 C C . THR A 1 78 ? 1.731 2.531 -8.088 1.00 0.00 100 THR A C 2
ATOM 2903 O O . THR A 1 78 ? 2.841 2.002 -8.144 1.00 0.00 100 THR A O 2
ATOM 2914 N N . LYS A 1 79 ? 1.474 3.595 -7.332 1.00 0.00 101 LYS A N 2
ATOM 2915 C CA . LYS A 1 79 ? 2.509 4.206 -6.514 1.00 0.00 101 LYS A CA 2
ATOM 2916 C C . LYS A 1 79 ? 3.025 3.198 -5.495 1.00 0.00 101 LYS A C 2
ATOM 2917 O O . LYS A 1 79 ? 4.214 3.163 -5.188 1.00 0.00 101 LYS A O 2
ATOM 2936 N N . TYR A 1 80 ? 2.113 2.375 -4.987 1.00 0.00 102 TYR A N 2
ATOM 2937 C CA . TYR A 1 80 ? 2.459 1.353 -4.007 1.00 0.00 102 TYR A CA 2
ATOM 2938 C C . TYR A 1 80 ? 3.477 0.373 -4.587 1.00 0.00 102 TYR A C 2
ATOM 2939 O O . TYR A 1 80 ? 4.391 -0.070 -3.891 1.00 0.00 102 TYR A O 2
ATOM 2957 N N . GLN A 1 81 ? 3.313 0.040 -5.863 1.00 0.00 103 GLN A N 2
ATOM 2958 C CA . GLN A 1 81 ? 4.221 -0.886 -6.529 1.00 0.00 103 GLN A CA 2
ATOM 2959 C C . GLN A 1 81 ? 5.642 -0.340 -6.535 1.00 0.00 103 GLN A C 2
ATOM 2960 O O . GLN A 1 81 ? 6.603 -1.080 -6.336 1.00 0.00 103 GLN A O 2
ATOM 2974 N N . SER A 1 82 ? 5.771 0.959 -6.763 1.00 0.00 104 SER A N 2
ATOM 2975 C CA . SER A 1 82 ? 7.080 1.596 -6.788 1.00 0.00 104 SER A CA 2
ATOM 2976 C C . SER A 1 82 ? 7.732 1.530 -5.414 1.00 0.00 104 SER A C 2
ATOM 2977 O O . SER A 1 82 ? 8.950 1.394 -5.297 1.00 0.00 104 SER A O 2
ATOM 2985 N N . LEU A 1 83 ? 6.910 1.635 -4.378 1.00 0.00 105 LEU A N 2
ATOM 2986 C CA . LEU A 1 83 ? 7.396 1.596 -3.009 1.00 0.00 105 LEU A CA 2
ATOM 2987 C C . LEU A 1 83 ? 8.009 0.245 -2.687 1.00 0.00 105 LEU A C 2
ATOM 2988 O O . LEU A 1 83 ? 9.129 0.167 -2.185 1.00 0.00 105 LEU A O 2
ATOM 3004 N N . GLN A 1 84 ? 7.271 -0.818 -2.974 1.00 0.00 106 GLN A N 2
ATOM 3005 C CA . GLN A 1 84 ? 7.762 -2.167 -2.701 1.00 0.00 106 GLN A CA 2
ATOM 3006 C C . GLN A 1 84 ? 9.085 -2.407 -3.423 1.00 0.00 106 GLN A C 2
ATOM 3007 O O . GLN A 1 84 ? 10.017 -2.983 -2.863 1.00 0.00 106 GLN A O 2
ATOM 3021 N N . GLN A 1 85 ? 9.152 -1.965 -4.675 1.00 0.00 107 GLN A N 2
ATOM 3022 C CA . GLN A 1 85 ? 10.353 -2.132 -5.489 1.00 0.00 107 GLN A CA 2
ATOM 3023 C C . GLN A 1 85 ? 11.515 -1.295 -4.959 1.00 0.00 107 GLN A C 2
ATOM 3024 O O . GLN A 1 85 ? 12.628 -1.796 -4.805 1.00 0.00 107 GLN A O 2
ATOM 3038 N N . SER A 1 86 ? 11.257 -0.017 -4.692 1.00 0.00 108 SER A N 2
ATOM 3039 C CA . SER A 1 86 ? 12.295 0.879 -4.193 1.00 0.00 108 SER A CA 2
ATOM 3040 C C . SER A 1 86 ? 12.838 0.395 -2.854 1.00 0.00 108 SER A C 2
ATOM 3041 O O . SER A 1 86 ? 14.028 0.525 -2.566 1.00 0.00 108 SER A O 2
ATOM 3049 N N . TYR A 1 87 ? 11.952 -0.155 -2.037 1.00 0.00 109 TYR A N 2
ATOM 3050 C CA . TYR A 1 87 ? 12.324 -0.652 -0.721 1.00 0.00 109 TYR A CA 2
ATOM 3051 C C . TYR A 1 87 ? 12.891 -2.063 -0.803 1.00 0.00 109 TYR A C 2
ATOM 3052 O O . TYR A 1 87 ? 13.889 -2.377 -0.155 1.00 0.00 109 TYR A O 2
ATOM 3070 N N . ASN A 1 88 ? 12.250 -2.915 -1.593 1.00 0.00 110 ASN A N 2
ATOM 3071 C CA . ASN A 1 88 ? 12.702 -4.292 -1.738 1.00 0.00 110 ASN A CA 2
ATOM 3072 C C . ASN A 1 88 ? 14.184 -4.330 -2.087 1.00 0.00 110 ASN A C 2
ATOM 3073 O O . ASN A 1 88 ? 14.948 -5.118 -1.530 1.00 0.00 110 ASN A O 2
ATOM 3084 N N . GLN A 1 89 ? 14.592 -3.458 -2.999 1.00 0.00 111 GLN A N 2
ATOM 3085 C CA . GLN A 1 89 ? 15.991 -3.390 -3.389 1.00 0.00 111 GLN A CA 2
ATOM 3086 C C . GLN A 1 89 ? 16.827 -2.925 -2.209 1.00 0.00 111 GLN A C 2
ATOM 3087 O O . GLN A 1 89 ? 17.749 -3.612 -1.774 1.00 0.00 111 GLN A O 2
ATOM 3101 N N . ARG A 1 90 ? 16.475 -1.754 -1.690 1.00 0.00 112 ARG A N 2
ATOM 3102 C CA . ARG A 1 90 ? 17.164 -1.168 -0.547 1.00 0.00 112 ARG A CA 2
ATOM 3103 C C . ARG A 1 90 ? 17.302 -2.179 0.586 1.00 0.00 112 ARG A C 2
ATOM 3104 O O . ARG A 1 90 ? 18.345 -2.264 1.233 1.00 0.00 112 ARG A O 2
ATOM 3125 N N . LYS A 1 91 ? 16.240 -2.942 0.821 1.00 0.00 113 LYS A N 2
ATOM 3126 C CA . LYS A 1 91 ? 16.245 -3.944 1.880 1.00 0.00 113 LYS A CA 2
ATOM 3127 C C . LYS A 1 91 ? 17.319 -4.997 1.617 1.00 0.00 113 LYS A C 2
ATOM 3128 O O . LYS A 1 91 ? 17.873 -5.581 2.549 1.00 0.00 113 LYS A O 2
ATOM 3147 N N . SER A 1 92 ? 17.615 -5.224 0.341 1.00 0.00 114 SER A N 2
ATOM 3148 C CA . SER A 1 92 ? 18.631 -6.195 -0.050 1.00 0.00 114 SER A CA 2
ATOM 3149 C C . SER A 1 92 ? 20.028 -5.584 0.040 1.00 0.00 114 SER A C 2
ATOM 3150 O O . SER A 1 92 ? 21.021 -6.298 0.181 1.00 0.00 114 SER A O 2
ATOM 3158 N N . LEU A 1 93 ? 20.094 -4.258 -0.039 1.00 0.00 115 LEU A N 2
ATOM 3159 C CA . LEU A 1 93 ? 21.368 -3.544 0.037 1.00 0.00 115 LEU A CA 2
ATOM 3160 C C . LEU A 1 93 ? 21.682 -3.145 1.476 1.00 0.00 115 LEU A C 2
ATOM 3161 O O . LEU A 1 93 ? 22.839 -2.917 1.830 1.00 0.00 115 LEU A O 2
ATOM 3177 N N . PHE A 1 94 ? 20.642 -3.050 2.299 1.00 0.00 116 PHE A N 2
ATOM 3178 C CA . PHE A 1 94 ? 20.803 -2.663 3.697 1.00 0.00 116 PHE A CA 2
ATOM 3179 C C . PHE A 1 94 ? 20.345 -3.770 4.649 1.00 0.00 116 PHE A C 2
ATOM 3180 O O . PHE A 1 94 ? 19.291 -3.661 5.276 1.00 0.00 116 PHE A O 2
ATOM 3197 N N . PRO A 1 95 ? 21.136 -4.848 4.782 1.00 0.00 117 PRO A N 2
ATOM 3198 C CA . PRO A 1 95 ? 20.805 -5.963 5.674 1.00 0.00 117 PRO A CA 2
ATOM 3199 C C . PRO A 1 95 ? 20.826 -5.539 7.140 1.00 0.00 117 PRO A C 2
ATOM 3200 O O . PRO A 1 95 ? 21.071 -4.374 7.453 1.00 0.00 117 PRO A O 2
ATOM 3211 N N . LEU A 1 96 ? 20.574 -6.488 8.035 1.00 0.00 118 LEU A N 2
ATOM 3212 C CA . LEU A 1 96 ? 20.571 -6.204 9.466 1.00 0.00 118 LEU A CA 2
ATOM 3213 C C . LEU A 1 96 ? 21.479 -7.178 10.212 1.00 0.00 118 LEU A C 2
ATOM 3214 O O . LEU A 1 96 ? 22.321 -6.769 11.011 1.00 0.00 118 LEU A O 2
ATOM 3230 N N . LYS A 1 97 ? 21.302 -8.467 9.943 1.00 0.00 119 LYS A N 2
ATOM 3231 C CA . LYS A 1 97 ? 22.105 -9.500 10.587 1.00 0.00 119 LYS A CA 2
ATOM 3232 C C . LYS A 1 97 ? 22.162 -10.760 9.728 1.00 0.00 119 LYS A C 2
ATOM 3233 O O . LYS A 1 97 ? 21.087 -11.329 9.442 1.00 0.00 119 LYS A O 2
ATOM 3253 N N . THR A 1 1 ? -22.120 8.826 -4.931 1.00 0.00 23 THR A N 3
ATOM 3254 C CA . THR A 1 1 ? -21.595 9.823 -3.961 1.00 0.00 23 THR A CA 3
ATOM 3255 C C . THR A 1 1 ? -22.302 9.708 -2.615 1.00 0.00 23 THR A C 3
ATOM 3256 O O . THR A 1 1 ? -22.454 10.696 -1.896 1.00 0.00 23 THR A O 3
ATOM 3269 N N . ASN A 1 2 ? -22.732 8.496 -2.280 1.00 0.00 24 ASN A N 3
ATOM 3270 C CA . ASN A 1 2 ? -23.423 8.253 -1.019 1.00 0.00 24 ASN A CA 3
ATOM 3271 C C . ASN A 1 2 ? -22.427 8.005 0.108 1.00 0.00 24 ASN A C 3
ATOM 3272 O O . ASN A 1 2 ? -21.225 7.879 -0.127 1.00 0.00 24 ASN A O 3
ATOM 3283 N N . GLN A 1 3 ? -22.935 7.937 1.334 1.00 0.00 25 GLN A N 3
ATOM 3284 C CA . GLN A 1 3 ? -22.092 7.704 2.500 1.00 0.00 25 GLN A CA 3
ATOM 3285 C C . GLN A 1 3 ? -21.347 6.379 2.379 1.00 0.00 25 GLN A C 3
ATOM 3286 O O . GLN A 1 3 ? -20.171 6.282 2.731 1.00 0.00 25 GLN A O 3
ATOM 3300 N N . LYS A 1 4 ? -22.040 5.360 1.880 1.00 0.00 26 LYS A N 3
ATOM 3301 C CA . LYS A 1 4 ? -21.443 4.040 1.714 1.00 0.00 26 LYS A CA 3
ATOM 3302 C C . LYS A 1 4 ? -20.216 4.107 0.814 1.00 0.00 26 LYS A C 3
ATOM 3303 O O . LYS A 1 4 ? -19.138 3.636 1.182 1.00 0.00 26 LYS A O 3
ATOM 3322 N N . THR A 1 5 ? -20.375 4.705 -0.361 1.00 0.00 27 THR A N 3
ATOM 3323 C CA . THR A 1 5 ? -19.272 4.837 -1.291 1.00 0.00 27 THR A CA 3
ATOM 3324 C C . THR A 1 5 ? -18.242 5.811 -0.729 1.00 0.00 27 THR A C 3
ATOM 3325 O O . THR A 1 5 ? -17.044 5.677 -0.977 1.00 0.00 27 THR A O 3
ATOM 3336 N N . LYS A 1 6 ? -18.716 6.780 0.051 1.00 0.00 28 LYS A N 3
ATOM 3337 C CA . LYS A 1 6 ? -17.829 7.755 0.667 1.00 0.00 28 LYS A CA 3
ATOM 3338 C C . LYS A 1 6 ? -16.891 7.045 1.631 1.00 0.00 28 LYS A C 3
ATOM 3339 O O . LYS A 1 6 ? -15.714 7.387 1.739 1.00 0.00 28 LYS A O 3
ATOM 3358 N N . GLU A 1 7 ? -17.424 6.036 2.315 1.00 0.00 29 GLU A N 3
ATOM 3359 C CA . GLU A 1 7 ? -16.637 5.252 3.255 1.00 0.00 29 GLU A CA 3
ATOM 3360 C C . GLU A 1 7 ? -15.525 4.525 2.514 1.00 0.00 29 GLU A C 3
ATOM 3361 O O . GLU A 1 7 ? -14.428 4.342 3.037 1.00 0.00 29 GLU A O 3
ATOM 3373 N N . LEU A 1 8 ? -15.820 4.120 1.284 1.00 0.00 30 LEU A N 3
ATOM 3374 C CA . LEU A 1 8 ? -14.847 3.422 0.456 1.00 0.00 30 LEU A CA 3
ATOM 3375 C C . LEU A 1 8 ? -13.671 4.338 0.140 1.00 0.00 30 LEU A C 3
ATOM 3376 O O . LEU A 1 8 ? -12.513 3.975 0.345 1.00 0.00 30 LEU A O 3
ATOM 3392 N N . SER A 1 9 ? -13.981 5.533 -0.354 1.00 0.00 31 SER A N 3
ATOM 3393 C CA . SER A 1 9 ? -12.951 6.510 -0.691 1.00 0.00 31 SER A CA 3
ATOM 3394 C C . SER A 1 9 ? -12.049 6.765 0.513 1.00 0.00 31 SER A C 3
ATOM 3395 O O . SER A 1 9 ? -10.891 7.149 0.361 1.00 0.00 31 SER A O 3
ATOM 3403 N N . ASN A 1 10 ? -12.585 6.535 1.712 1.00 0.00 32 ASN A N 3
ATOM 3404 C CA . ASN A 1 10 ? -11.817 6.724 2.935 1.00 0.00 32 ASN A CA 3
ATOM 3405 C C . ASN A 1 10 ? -10.766 5.628 3.057 1.00 0.00 32 ASN A C 3
ATOM 3406 O O . ASN A 1 10 ? -9.638 5.879 3.482 1.00 0.00 32 ASN A O 3
ATOM 3417 N N . LEU A 1 11 ? -11.135 4.416 2.647 1.00 0.00 33 LEU A N 3
ATOM 3418 C CA . LEU A 1 11 ? -10.209 3.291 2.677 1.00 0.00 33 LEU A CA 3
ATOM 3419 C C . LEU A 1 11 ? -9.185 3.473 1.572 1.00 0.00 33 LEU A C 3
ATOM 3420 O O . LEU A 1 11 ? -7.989 3.258 1.765 1.00 0.00 33 LEU A O 3
ATOM 3436 N N . ILE A 1 12 ? -9.675 3.899 0.416 1.00 0.00 34 ILE A N 3
ATOM 3437 C CA . ILE A 1 12 ? -8.827 4.152 -0.733 1.00 0.00 34 ILE A CA 3
ATOM 3438 C C . ILE A 1 12 ? -7.905 5.329 -0.442 1.00 0.00 34 ILE A C 3
ATOM 3439 O O . ILE A 1 12 ? -6.708 5.281 -0.724 1.00 0.00 34 ILE A O 3
ATOM 3455 N N . GLU A 1 13 ? -8.473 6.385 0.134 1.00 0.00 35 GLU A N 3
ATOM 3456 C CA . GLU A 1 13 ? -7.704 7.572 0.476 1.00 0.00 35 GLU A CA 3
ATOM 3457 C C . GLU A 1 13 ? -6.514 7.191 1.344 1.00 0.00 35 GLU A C 3
ATOM 3458 O O . GLU A 1 13 ? -5.432 7.770 1.230 1.00 0.00 35 GLU A O 3
ATOM 3470 N N . THR A 1 14 ? -6.714 6.188 2.194 1.00 0.00 36 THR A N 3
ATOM 3471 C CA . THR A 1 14 ? -5.649 5.710 3.059 1.00 0.00 36 THR A CA 3
ATOM 3472 C C . THR A 1 14 ? -4.695 4.857 2.237 1.00 0.00 36 THR A C 3
ATOM 3473 O O . THR A 1 14 ? -3.478 4.919 2.409 1.00 0.00 36 THR A O 3
ATOM 3484 N N . PHE A 1 15 ? -5.264 4.082 1.318 1.00 0.00 37 PHE A N 3
ATOM 3485 C CA . PHE A 1 15 ? -4.472 3.239 0.440 1.00 0.00 37 PHE A CA 3
ATOM 3486 C C . PHE A 1 15 ? -3.567 4.115 -0.408 1.00 0.00 37 PHE A C 3
ATOM 3487 O O . PHE A 1 15 ? -2.391 3.815 -0.598 1.00 0.00 37 PHE A O 3
ATOM 3504 N N . ALA A 1 16 ? -4.127 5.219 -0.896 1.00 0.00 38 ALA A N 3
ATOM 3505 C CA . ALA A 1 16 ? -3.370 6.165 -1.701 1.00 0.00 38 ALA A CA 3
ATOM 3506 C C . ALA A 1 16 ? -2.155 6.648 -0.921 1.00 0.00 38 ALA A C 3
ATOM 3507 O O . ALA A 1 16 ? -1.073 6.827 -1.479 1.00 0.00 38 ALA A O 3
ATOM 3514 N N . GLU A 1 17 ? -2.339 6.824 0.386 1.00 0.00 39 GLU A N 3
ATOM 3515 C CA . GLU A 1 17 ? -1.257 7.249 1.256 1.00 0.00 39 GLU A CA 3
ATOM 3516 C C . GLU A 1 17 ? -0.345 6.056 1.517 1.00 0.00 39 GLU A C 3
ATOM 3517 O O . GLU A 1 17 ? 0.880 6.172 1.491 1.00 0.00 39 GLU A O 3
ATOM 3529 N N . GLN A 1 18 ? -0.968 4.903 1.746 1.00 0.00 40 GLN A N 3
ATOM 3530 C CA . GLN A 1 18 ? -0.240 3.669 1.987 1.00 0.00 40 GLN A CA 3
ATOM 3531 C C . GLN A 1 18 ? 0.631 3.338 0.782 1.00 0.00 40 GLN A C 3
ATOM 3532 O O . GLN A 1 18 ? 1.746 2.836 0.925 1.00 0.00 40 GLN A O 3
ATOM 3546 N N . SER A 1 19 ? 0.115 3.641 -0.407 1.00 0.00 41 SER A N 3
ATOM 3547 C CA . SER A 1 19 ? 0.846 3.396 -1.642 1.00 0.00 41 SER A CA 3
ATOM 3548 C C . SER A 1 19 ? 2.112 4.237 -1.660 1.00 0.00 41 SER A C 3
ATOM 3549 O O . SER A 1 19 ? 3.209 3.724 -1.871 1.00 0.00 41 SER A O 3
ATOM 3557 N N . ARG A 1 20 ? 1.955 5.531 -1.404 1.00 0.00 42 ARG A N 3
ATOM 3558 C CA . ARG A 1 20 ? 3.097 6.432 -1.358 1.00 0.00 42 ARG A CA 3
ATOM 3559 C C . ARG A 1 20 ? 3.995 6.030 -0.202 1.00 0.00 42 ARG A C 3
ATOM 3560 O O . ARG A 1 20 ? 5.217 6.123 -0.280 1.00 0.00 42 ARG A O 3
ATOM 3581 N N . VAL A 1 21 ? 3.368 5.560 0.868 1.00 0.00 43 VAL A N 3
ATOM 3582 C CA . VAL A 1 21 ? 4.094 5.114 2.041 1.00 0.00 43 VAL A CA 3
ATOM 3583 C C . VAL A 1 21 ? 4.969 3.921 1.688 1.00 0.00 43 VAL A C 3
ATOM 3584 O O . VAL A 1 21 ? 6.176 3.935 1.913 1.00 0.00 43 VAL A O 3
ATOM 3597 N N . LEU A 1 22 ? 4.364 2.890 1.110 1.00 0.00 44 LEU A N 3
ATOM 3598 C CA . LEU A 1 22 ? 5.122 1.715 0.716 1.00 0.00 44 LEU A CA 3
ATOM 3599 C C . LEU A 1 22 ? 6.315 2.151 -0.122 1.00 0.00 44 LEU A C 3
ATOM 3600 O O . LEU A 1 22 ? 7.444 1.760 0.143 1.00 0.00 44 LEU A O 3
ATOM 3616 N N . GLU A 1 23 ? 6.061 3.001 -1.113 1.00 0.00 45 GLU A N 3
ATOM 3617 C CA . GLU A 1 23 ? 7.133 3.505 -1.957 1.00 0.00 45 GLU A CA 3
ATOM 3618 C C . GLU A 1 23 ? 8.094 4.357 -1.128 1.00 0.00 45 GLU A C 3
ATOM 3619 O O . GLU A 1 23 ? 9.292 4.403 -1.405 1.00 0.00 45 GLU A O 3
ATOM 3631 N N . LYS A 1 24 ? 7.563 5.016 -0.097 1.00 0.00 46 LYS A N 3
ATOM 3632 C CA . LYS A 1 24 ? 8.386 5.846 0.778 1.00 0.00 46 LYS A CA 3
ATOM 3633 C C . LYS A 1 24 ? 9.305 4.962 1.618 1.00 0.00 46 LYS A C 3
ATOM 3634 O O . LYS A 1 24 ? 10.523 5.149 1.637 1.00 0.00 46 LYS A O 3
ATOM 3653 N N . GLU A 1 25 ? 8.717 3.983 2.295 1.00 0.00 47 GLU A N 3
ATOM 3654 C CA . GLU A 1 25 ? 9.489 3.064 3.112 1.00 0.00 47 GLU A CA 3
ATOM 3655 C C . GLU A 1 25 ? 10.339 2.165 2.226 1.00 0.00 47 GLU A C 3
ATOM 3656 O O . GLU A 1 25 ? 11.424 1.740 2.614 1.00 0.00 47 GLU A O 3
ATOM 3668 N N . CYS A 1 26 ? 9.834 1.887 1.028 1.00 0.00 48 CYS A N 3
ATOM 3669 C CA . CYS A 1 26 ? 10.540 1.044 0.074 1.00 0.00 48 CYS A CA 3
ATOM 3670 C C . CYS A 1 26 ? 11.716 1.790 -0.542 1.00 0.00 48 CYS A C 3
ATOM 3671 O O . CYS A 1 26 ? 12.739 1.188 -0.869 1.00 0.00 48 CYS A O 3
ATOM 3679 N N . THR A 1 27 ? 11.570 3.103 -0.702 1.00 0.00 49 THR A N 3
ATOM 3680 C CA . THR A 1 27 ? 12.635 3.909 -1.282 1.00 0.00 49 THR A CA 3
ATOM 3681 C C . THR A 1 27 ? 13.843 3.950 -0.353 1.00 0.00 49 THR A C 3
ATOM 3682 O O . THR A 1 27 ? 14.982 4.041 -0.811 1.00 0.00 49 THR A O 3
ATOM 3693 N N . LYS A 1 28 ? 13.594 3.878 0.954 1.00 0.00 50 LYS A N 3
ATOM 3694 C CA . LYS A 1 28 ? 14.680 3.904 1.924 1.00 0.00 50 LYS A CA 3
ATOM 3695 C C . LYS A 1 28 ? 15.324 2.523 2.072 1.00 0.00 50 LYS A C 3
ATOM 3696 O O . LYS A 1 28 ? 16.488 2.417 2.457 1.00 0.00 50 LYS A O 3
ATOM 3715 N N . ILE A 1 29 ? 14.567 1.465 1.758 1.00 0.00 51 ILE A N 3
ATOM 3716 C CA . ILE A 1 29 ? 15.085 0.099 1.853 1.00 0.00 51 ILE A CA 3
ATOM 3717 C C . ILE A 1 29 ? 16.486 0.003 1.254 1.00 0.00 51 ILE A C 3
ATOM 3718 O O . ILE A 1 29 ? 16.736 0.487 0.149 1.00 0.00 51 ILE A O 3
ATOM 3734 N N . GLY A 1 30 ? 17.393 -0.624 1.992 1.00 0.00 52 GLY A N 3
ATOM 3735 C CA . GLY A 1 30 ? 18.758 -0.774 1.523 1.00 0.00 52 GLY A CA 3
ATOM 3736 C C . GLY A 1 30 ? 19.394 0.546 1.130 1.00 0.00 52 GLY A C 3
ATOM 3737 O O . GLY A 1 30 ? 20.325 0.578 0.325 1.00 0.00 52 GLY A O 3
ATOM 3741 N N . SER A 1 31 ? 18.891 1.640 1.695 1.00 0.00 53 SER A N 3
ATOM 3742 C CA . SER A 1 31 ? 19.419 2.966 1.390 1.00 0.00 53 SER A CA 3
ATOM 3743 C C . SER A 1 31 ? 19.697 3.758 2.665 1.00 0.00 53 SER A C 3
ATOM 3744 O O . SER A 1 31 ? 18.919 4.634 3.042 1.00 0.00 53 SER A O 3
ATOM 3752 N N . LYS A 1 32 ? 20.814 3.446 3.319 1.00 0.00 54 LYS A N 3
ATOM 3753 C CA . LYS A 1 32 ? 21.207 4.129 4.550 1.00 0.00 54 LYS A CA 3
ATOM 3754 C C . LYS A 1 32 ? 20.204 3.871 5.671 1.00 0.00 54 LYS A C 3
ATOM 3755 O O . LYS A 1 32 ? 20.490 3.135 6.616 1.00 0.00 54 LYS A O 3
ATOM 3774 N N . ARG A 1 33 ? 19.029 4.482 5.560 1.00 0.00 55 ARG A N 3
ATOM 3775 C CA . ARG A 1 33 ? 17.981 4.321 6.563 1.00 0.00 55 ARG A CA 3
ATOM 3776 C C . ARG A 1 33 ? 17.588 2.853 6.727 1.00 0.00 55 ARG A C 3
ATOM 3777 O O . ARG A 1 33 ? 16.956 2.482 7.716 1.00 0.00 55 ARG A O 3
ATOM 3798 N N . ASP A 1 34 ? 17.960 2.025 5.749 1.00 0.00 56 ASP A N 3
ATOM 3799 C CA . ASP A 1 34 ? 17.646 0.596 5.777 1.00 0.00 56 ASP A CA 3
ATOM 3800 C C . ASP A 1 34 ? 17.803 0.010 7.179 1.00 0.00 56 ASP A C 3
ATOM 3801 O O . ASP A 1 34 ? 18.876 0.079 7.777 1.00 0.00 56 ASP A O 3
ATOM 3810 N N . SER A 1 35 ? 16.723 -0.569 7.693 1.00 0.00 57 SER A N 3
ATOM 3811 C CA . SER A 1 35 ? 16.734 -1.170 9.020 1.00 0.00 57 SER A CA 3
ATOM 3812 C C . SER A 1 35 ? 15.695 -2.282 9.117 1.00 0.00 57 SER A C 3
ATOM 3813 O O . SER A 1 35 ? 14.641 -2.215 8.486 1.00 0.00 57 SER A O 3
ATOM 3821 N N . LYS A 1 36 ? 16.000 -3.305 9.908 1.00 0.00 58 LYS A N 3
ATOM 3822 C CA . LYS A 1 36 ? 15.091 -4.433 10.084 1.00 0.00 58 LYS A CA 3
ATOM 3823 C C . LYS A 1 36 ? 13.723 -3.964 10.557 1.00 0.00 58 LYS A C 3
ATOM 3824 O O . LYS A 1 36 ? 12.695 -4.391 10.034 1.00 0.00 58 LYS A O 3
ATOM 3843 N N . GLU A 1 37 ? 13.719 -3.081 11.547 1.00 0.00 59 GLU A N 3
ATOM 3844 C CA . GLU A 1 37 ? 12.474 -2.550 12.092 1.00 0.00 59 GLU A CA 3
ATOM 3845 C C . GLU A 1 37 ? 11.624 -1.931 10.989 1.00 0.00 59 GLU A C 3
ATOM 3846 O O . GLU A 1 37 ? 10.401 -2.072 10.981 1.00 0.00 59 GLU A O 3
ATOM 3858 N N . LEU A 1 38 ? 12.280 -1.255 10.053 1.00 0.00 60 LEU A N 3
ATOM 3859 C CA . LEU A 1 38 ? 11.583 -0.628 8.940 1.00 0.00 60 LEU A CA 3
ATOM 3860 C C . LEU A 1 38 ? 10.895 -1.690 8.090 1.00 0.00 60 LEU A C 3
ATOM 3861 O O . LEU A 1 38 ? 9.682 -1.647 7.891 1.00 0.00 60 LEU A O 3
ATOM 3877 N N . ARG A 1 39 ? 11.674 -2.648 7.596 1.00 0.00 61 ARG A N 3
ATOM 3878 C CA . ARG A 1 39 ? 11.126 -3.721 6.780 1.00 0.00 61 ARG A CA 3
ATOM 3879 C C . ARG A 1 39 ? 10.096 -4.498 7.578 1.00 0.00 61 ARG A C 3
ATOM 3880 O O . ARG A 1 39 ? 9.044 -4.871 7.060 1.00 0.00 61 ARG A O 3
ATOM 3901 N N . TYR A 1 40 ? 10.391 -4.708 8.857 1.00 0.00 62 TYR A N 3
ATOM 3902 C CA . TYR A 1 40 ? 9.465 -5.404 9.735 1.00 0.00 62 TYR A CA 3
ATOM 3903 C C . TYR A 1 40 ? 8.173 -4.609 9.809 1.00 0.00 62 TYR A C 3
ATOM 3904 O O . TYR A 1 40 ? 7.087 -5.144 9.612 1.00 0.00 62 TYR A O 3
ATOM 3922 N N . LYS A 1 41 ? 8.309 -3.312 10.051 1.00 0.00 63 LYS A N 3
ATOM 3923 C CA . LYS A 1 41 ? 7.162 -2.421 10.106 1.00 0.00 63 LYS A CA 3
ATOM 3924 C C . LYS A 1 41 ? 6.456 -2.434 8.754 1.00 0.00 63 LYS A C 3
ATOM 3925 O O . LYS A 1 41 ? 5.229 -2.415 8.673 1.00 0.00 63 LYS A O 3
ATOM 3944 N N . ILE A 1 42 ? 7.254 -2.472 7.696 1.00 0.00 64 ILE A N 3
ATOM 3945 C CA . ILE A 1 42 ? 6.742 -2.497 6.340 1.00 0.00 64 ILE A CA 3
ATOM 3946 C C . ILE A 1 42 ? 5.906 -3.754 6.077 1.00 0.00 64 ILE A C 3
ATOM 3947 O O . ILE A 1 42 ? 4.767 -3.670 5.617 1.00 0.00 64 ILE A O 3
ATOM 3963 N N . GLU A 1 43 ? 6.490 -4.918 6.347 1.00 0.00 65 GLU A N 3
ATOM 3964 C CA . GLU A 1 43 ? 5.813 -6.191 6.109 1.00 0.00 65 GLU A CA 3
ATOM 3965 C C . GLU A 1 43 ? 4.826 -6.550 7.219 1.00 0.00 65 GLU A C 3
ATOM 3966 O O . GLU A 1 43 ? 3.842 -7.247 6.974 1.00 0.00 65 GLU A O 3
ATOM 3978 N N . THR A 1 44 ? 5.097 -6.105 8.439 1.00 0.00 66 THR A N 3
ATOM 3979 C CA . THR A 1 44 ? 4.233 -6.417 9.564 1.00 0.00 66 THR A CA 3
ATOM 3980 C C . THR A 1 44 ? 3.239 -5.294 9.867 1.00 0.00 66 THR A C 3
ATOM 3981 O O . THR A 1 44 ? 2.343 -5.469 10.693 1.00 0.00 66 THR A O 3
ATOM 3992 N N . GLU A 1 45 ? 3.392 -4.140 9.216 1.00 0.00 67 GLU A N 3
ATOM 3993 C CA . GLU A 1 45 ? 2.485 -3.020 9.464 1.00 0.00 67 GLU A CA 3
ATOM 3994 C C . GLU A 1 45 ? 1.991 -2.370 8.166 1.00 0.00 67 GLU A C 3
ATOM 3995 O O . GLU A 1 45 ? 0.790 -2.164 7.996 1.00 0.00 67 GLU A O 3
ATOM 4007 N N . LEU A 1 46 ? 2.908 -2.027 7.263 1.00 0.00 68 LEU A N 3
ATOM 4008 C CA . LEU A 1 46 ? 2.522 -1.380 6.009 1.00 0.00 68 LEU A CA 3
ATOM 4009 C C . LEU A 1 46 ? 1.770 -2.339 5.086 1.00 0.00 68 LEU A C 3
ATOM 4010 O O . LEU A 1 46 ? 0.541 -2.393 5.122 1.00 0.00 68 LEU A O 3
ATOM 4026 N N . ILE A 1 47 ? 2.506 -3.084 4.255 1.00 0.00 69 ILE A N 3
ATOM 4027 C CA . ILE A 1 47 ? 1.902 -4.033 3.315 1.00 0.00 69 ILE A CA 3
ATOM 4028 C C . ILE A 1 47 ? 0.634 -4.679 3.885 1.00 0.00 69 ILE A C 3
ATOM 4029 O O . ILE A 1 47 ? -0.432 -4.603 3.274 1.00 0.00 69 ILE A O 3
ATOM 4045 N N . PRO A 1 48 ? 0.726 -5.320 5.063 1.00 0.00 70 PRO A N 3
ATOM 4046 C CA . PRO A 1 48 ? -0.427 -5.966 5.696 1.00 0.00 70 PRO A CA 3
ATOM 4047 C C . PRO A 1 48 ? -1.619 -5.022 5.816 1.00 0.00 70 PRO A C 3
ATOM 4048 O O . PRO A 1 48 ? -2.764 -5.424 5.612 1.00 0.00 70 PRO A O 3
ATOM 4059 N N . ASN A 1 49 ? -1.341 -3.765 6.147 1.00 0.00 71 ASN A N 3
ATOM 4060 C CA . ASN A 1 49 ? -2.391 -2.763 6.293 1.00 0.00 71 ASN A CA 3
ATOM 4061 C C . ASN A 1 49 ? -2.839 -2.241 4.932 1.00 0.00 71 ASN A C 3
ATOM 4062 O O . ASN A 1 49 ? -4.027 -2.003 4.710 1.00 0.00 71 ASN A O 3
ATOM 4073 N N . CYS A 1 50 ? -1.886 -2.069 4.020 1.00 0.00 72 CYS A N 3
ATOM 4074 C CA . CYS A 1 50 ? -2.199 -1.580 2.682 1.00 0.00 72 CYS A CA 3
ATOM 4075 C C . CYS A 1 50 ? -3.110 -2.566 1.967 1.00 0.00 72 CYS A C 3
ATOM 4076 O O . CYS A 1 50 ? -4.189 -2.203 1.500 1.00 0.00 72 CYS A O 3
ATOM 4084 N N . THR A 1 51 ? -2.678 -3.821 1.900 1.00 0.00 73 THR A N 3
ATOM 4085 C CA . THR A 1 51 ? -3.471 -4.858 1.258 1.00 0.00 73 THR A CA 3
ATOM 4086 C C . THR A 1 51 ? -4.770 -5.059 2.028 1.00 0.00 73 THR A C 3
ATOM 4087 O O . THR A 1 51 ? -5.843 -5.167 1.437 1.00 0.00 73 THR A O 3
ATOM 4098 N N . SER A 1 52 ? -4.673 -5.075 3.356 1.00 0.00 74 SER A N 3
ATOM 4099 C CA . SER A 1 52 ? -5.856 -5.224 4.193 1.00 0.00 74 SER A CA 3
ATOM 4100 C C . SER A 1 52 ? -6.858 -4.133 3.836 1.00 0.00 74 SER A C 3
ATOM 4101 O O . SER A 1 52 ? -8.071 -4.325 3.924 1.00 0.00 74 SER A O 3
ATOM 4109 N N . VAL A 1 53 ? -6.323 -2.993 3.405 1.00 0.00 75 VAL A N 3
ATOM 4110 C CA . VAL A 1 53 ? -7.137 -1.863 2.995 1.00 0.00 75 VAL A CA 3
ATOM 4111 C C . VAL A 1 53 ? -7.828 -2.185 1.669 1.00 0.00 75 VAL A C 3
ATOM 4112 O O . VAL A 1 53 ? -8.934 -1.713 1.401 1.00 0.00 75 VAL A O 3
ATOM 4125 N N . ARG A 1 54 ? -7.176 -3.020 0.858 1.00 0.00 76 ARG A N 3
ATOM 4126 C CA . ARG A 1 54 ? -7.734 -3.441 -0.422 1.00 0.00 76 ARG A CA 3
ATOM 4127 C C . ARG A 1 54 ? -8.966 -4.297 -0.183 1.00 0.00 76 ARG A C 3
ATOM 4128 O O . ARG A 1 54 ? -10.056 -3.984 -0.657 1.00 0.00 76 ARG A O 3
ATOM 4149 N N . ASP A 1 55 ? -8.781 -5.383 0.569 1.00 0.00 77 ASP A N 3
ATOM 4150 C CA . ASP A 1 55 ? -9.877 -6.291 0.889 1.00 0.00 77 ASP A CA 3
ATOM 4151 C C . ASP A 1 55 ? -11.089 -5.504 1.369 1.00 0.00 77 ASP A C 3
ATOM 4152 O O . ASP A 1 55 ? -12.232 -5.860 1.083 1.00 0.00 77 ASP A O 3
ATOM 4161 N N . LYS A 1 56 ? -10.824 -4.416 2.085 1.00 0.00 78 LYS A N 3
ATOM 4162 C CA . LYS A 1 56 ? -11.886 -3.560 2.587 1.00 0.00 78 LYS A CA 3
ATOM 4163 C C . LYS A 1 56 ? -12.557 -2.842 1.425 1.00 0.00 78 LYS A C 3
ATOM 4164 O O . LYS A 1 56 ? -13.781 -2.725 1.372 1.00 0.00 78 LYS A O 3
ATOM 4183 N N . ILE A 1 57 ? -11.740 -2.384 0.483 1.00 0.00 79 ILE A N 3
ATOM 4184 C CA . ILE A 1 57 ? -12.239 -1.698 -0.695 1.00 0.00 79 ILE A CA 3
ATOM 4185 C C . ILE A 1 57 ? -12.946 -2.684 -1.618 1.00 0.00 79 ILE A C 3
ATOM 4186 O O . ILE A 1 57 ? -14.047 -2.420 -2.102 1.00 0.00 79 ILE A O 3
ATOM 4202 N N . GLU A 1 58 ? -12.306 -3.824 -1.848 1.00 0.00 80 GLU A N 3
ATOM 4203 C CA . GLU A 1 58 ? -12.872 -4.855 -2.703 1.00 0.00 80 GLU A CA 3
ATOM 4204 C C . GLU A 1 58 ? -14.135 -5.431 -2.075 1.00 0.00 80 GLU A C 3
ATOM 4205 O O . GLU A 1 58 ? -15.068 -5.821 -2.778 1.00 0.00 80 GLU A O 3
ATOM 4217 N N . SER A 1 59 ? -14.165 -5.470 -0.744 1.00 0.00 81 SER A N 3
ATOM 4218 C CA . SER A 1 59 ? -15.322 -5.986 -0.026 1.00 0.00 81 SER A CA 3
ATOM 4219 C C . SER A 1 59 ? -16.539 -5.115 -0.306 1.00 0.00 81 SER A C 3
ATOM 4220 O O . SER A 1 59 ? -17.667 -5.602 -0.378 1.00 0.00 81 SER A O 3
ATOM 4228 N N . ASN A 1 60 ? -16.292 -3.820 -0.475 1.00 0.00 82 ASN A N 3
ATOM 4229 C CA . ASN A 1 60 ? -17.353 -2.865 -0.761 1.00 0.00 82 ASN A CA 3
ATOM 4230 C C . ASN A 1 60 ? -17.774 -2.962 -2.226 1.00 0.00 82 ASN A C 3
ATOM 4231 O O . ASN A 1 60 ? -17.116 -2.411 -3.107 1.00 0.00 82 ASN A O 3
ATOM 4242 N N . ILE A 1 61 ? -18.865 -3.681 -2.478 1.00 0.00 83 ILE A N 3
ATOM 4243 C CA . ILE A 1 61 ? -19.369 -3.873 -3.838 1.00 0.00 83 ILE A CA 3
ATOM 4244 C C . ILE A 1 61 ? -19.390 -2.573 -4.637 1.00 0.00 83 ILE A C 3
ATOM 4245 O O . ILE A 1 61 ? -19.222 -2.585 -5.856 1.00 0.00 83 ILE A O 3
ATOM 4261 N N . LEU A 1 62 ? -19.597 -1.454 -3.951 1.00 0.00 84 LEU A N 3
ATOM 4262 C CA . LEU A 1 62 ? -19.636 -0.157 -4.617 1.00 0.00 84 LEU A CA 3
ATOM 4263 C C . LEU A 1 62 ? -18.391 0.052 -5.477 1.00 0.00 84 LEU A C 3
ATOM 4264 O O . LEU A 1 62 ? -18.406 0.841 -6.421 1.00 0.00 84 LEU A O 3
ATOM 4280 N N . ILE A 1 63 ? -17.319 -0.670 -5.155 1.00 0.00 85 ILE A N 3
ATOM 4281 C CA . ILE A 1 63 ? -16.081 -0.566 -5.914 1.00 0.00 85 ILE A CA 3
ATOM 4282 C C . ILE A 1 63 ? -16.266 -1.149 -7.310 1.00 0.00 85 ILE A C 3
ATOM 4283 O O . ILE A 1 63 ? -15.630 -0.712 -8.269 1.00 0.00 85 ILE A O 3
ATOM 4299 N N . HIS A 1 64 ? -17.154 -2.133 -7.417 1.00 0.00 86 HIS A N 3
ATOM 4300 C CA . HIS A 1 64 ? -17.438 -2.771 -8.696 1.00 0.00 86 HIS A CA 3
ATOM 4301 C C . HIS A 1 64 ? -18.558 -2.037 -9.428 1.00 0.00 86 HIS A C 3
ATOM 4302 O O . HIS A 1 64 ? -18.657 -2.100 -10.653 1.00 0.00 86 HIS A O 3
ATOM 4317 N N . GLN A 1 65 ? -19.398 -1.339 -8.667 1.00 0.00 87 GLN A N 3
ATOM 4318 C CA . GLN A 1 65 ? -20.510 -0.592 -9.242 1.00 0.00 87 GLN A CA 3
ATOM 4319 C C . GLN A 1 65 ? -20.045 0.770 -9.750 1.00 0.00 87 GLN A C 3
ATOM 4320 O O . GLN A 1 65 ? -20.480 1.230 -10.806 1.00 0.00 87 GLN A O 3
ATOM 4334 N N . ASN A 1 66 ? -19.157 1.409 -8.994 1.00 0.00 88 ASN A N 3
ATOM 4335 C CA . ASN A 1 66 ? -18.632 2.717 -9.372 1.00 0.00 88 ASN A CA 3
ATOM 4336 C C . ASN A 1 66 ? -17.407 2.569 -10.268 1.00 0.00 88 ASN A C 3
ATOM 4337 O O . ASN A 1 66 ? -16.307 2.295 -9.791 1.00 0.00 88 ASN A O 3
ATOM 4348 N N . GLY A 1 67 ? -17.605 2.752 -11.571 1.00 0.00 89 GLY A N 3
ATOM 4349 C CA . GLY A 1 67 ? -16.507 2.633 -12.514 1.00 0.00 89 GLY A CA 3
ATOM 4350 C C . GLY A 1 67 ? -15.326 3.513 -12.150 1.00 0.00 89 GLY A C 3
ATOM 4351 O O . GLY A 1 67 ? -14.175 3.086 -12.239 1.00 0.00 89 GLY A O 3
ATOM 4355 N N . LYS A 1 68 ? -15.612 4.744 -11.740 1.00 0.00 90 LYS A N 3
ATOM 4356 C CA . LYS A 1 68 ? -14.565 5.685 -11.361 1.00 0.00 90 LYS A CA 3
ATOM 4357 C C . LYS A 1 68 ? -13.737 5.140 -10.203 1.00 0.00 90 LYS A C 3
ATOM 4358 O O . LYS A 1 68 ? -12.552 4.843 -10.360 1.00 0.00 90 LYS A O 3
ATOM 4377 N N . LEU A 1 69 ? -14.366 5.013 -9.038 1.00 0.00 91 LEU A N 3
ATOM 4378 C CA . LEU A 1 69 ? -13.684 4.505 -7.853 1.00 0.00 91 LEU A CA 3
ATOM 4379 C C . LEU A 1 69 ? -13.018 3.164 -8.132 1.00 0.00 91 LEU A C 3
ATOM 4380 O O . LEU A 1 69 ? -11.903 2.909 -7.678 1.00 0.00 91 LEU A O 3
ATOM 4396 N N . SER A 1 70 ? -13.706 2.311 -8.886 1.00 0.00 92 SER A N 3
ATOM 4397 C CA . SER A 1 70 ? -13.175 0.995 -9.232 1.00 0.00 92 SER A CA 3
ATOM 4398 C C . SER A 1 70 ? -11.733 1.116 -9.708 1.00 0.00 92 SER A C 3
ATOM 4399 O O . SER A 1 70 ? -10.876 0.307 -9.353 1.00 0.00 92 SER A O 3
ATOM 4407 N N . ALA A 1 71 ? -11.476 2.150 -10.499 1.00 0.00 93 ALA A N 3
ATOM 4408 C CA . ALA A 1 71 ? -10.140 2.405 -11.017 1.00 0.00 93 ALA A CA 3
ATOM 4409 C C . ALA A 1 71 ? -9.245 2.980 -9.926 1.00 0.00 93 ALA A C 3
ATOM 4410 O O . ALA A 1 71 ? -8.036 2.751 -9.913 1.00 0.00 93 ALA A O 3
ATOM 4417 N N . ASP A 1 72 ? -9.856 3.726 -9.009 1.00 0.00 94 ASP A N 3
ATOM 4418 C CA . ASP A 1 72 ? -9.129 4.338 -7.902 1.00 0.00 94 ASP A CA 3
ATOM 4419 C C . ASP A 1 72 ? -8.230 3.322 -7.204 1.00 0.00 94 ASP A C 3
ATOM 4420 O O . ASP A 1 72 ? -7.007 3.379 -7.317 1.00 0.00 94 ASP A O 3
ATOM 4429 N N . PHE A 1 73 ? -8.850 2.395 -6.484 1.00 0.00 95 PHE A N 3
ATOM 4430 C CA . PHE A 1 73 ? -8.120 1.362 -5.759 1.00 0.00 95 PHE A CA 3
ATOM 4431 C C . PHE A 1 73 ? -7.260 0.524 -6.707 1.00 0.00 95 PHE A C 3
ATOM 4432 O O . PHE A 1 73 ? -6.123 0.180 -6.386 1.00 0.00 95 PHE A O 3
ATOM 4449 N N . LYS A 1 74 ? -7.814 0.193 -7.871 1.00 0.00 96 LYS A N 3
ATOM 4450 C CA . LYS A 1 74 ? -7.099 -0.612 -8.859 1.00 0.00 96 LYS A CA 3
ATOM 4451 C C . LYS A 1 74 ? -5.722 -0.026 -9.156 1.00 0.00 96 LYS A C 3
ATOM 4452 O O . LYS A 1 74 ? -4.739 -0.756 -9.285 1.00 0.00 96 LYS A O 3
ATOM 4471 N N . ASN A 1 75 ? -5.659 1.295 -9.259 1.00 0.00 97 ASN A N 3
ATOM 4472 C CA . ASN A 1 75 ? -4.401 1.980 -9.538 1.00 0.00 97 ASN A CA 3
ATOM 4473 C C . ASN A 1 75 ? -3.482 1.935 -8.323 1.00 0.00 97 ASN A C 3
ATOM 4474 O O . ASN A 1 75 ? -2.263 1.832 -8.456 1.00 0.00 97 ASN A O 3
ATOM 4485 N N . LEU A 1 76 ? -4.078 2.013 -7.139 1.00 0.00 98 LEU A N 3
ATOM 4486 C CA . LEU A 1 76 ? -3.316 1.982 -5.898 1.00 0.00 98 LEU A CA 3
ATOM 4487 C C . LEU A 1 76 ? -2.738 0.595 -5.655 1.00 0.00 98 LEU A C 3
ATOM 4488 O O . LEU A 1 76 ? -1.525 0.432 -5.541 1.00 0.00 98 LEU A O 3
ATOM 4504 N N . LYS A 1 77 ? -3.610 -0.405 -5.584 1.00 0.00 99 LYS A N 3
ATOM 4505 C CA . LYS A 1 77 ? -3.166 -1.778 -5.365 1.00 0.00 99 LYS A CA 3
ATOM 4506 C C . LYS A 1 77 ? -2.165 -2.183 -6.438 1.00 0.00 99 LYS A C 3
ATOM 4507 O O . LYS A 1 77 ? -1.232 -2.941 -6.180 1.00 0.00 99 LYS A O 3
ATOM 4526 N N . THR A 1 78 ? -2.363 -1.655 -7.640 1.00 0.00 100 THR A N 3
ATOM 4527 C CA . THR A 1 78 ? -1.478 -1.941 -8.757 1.00 0.00 100 THR A CA 3
ATOM 4528 C C . THR A 1 78 ? -0.112 -1.308 -8.517 1.00 0.00 100 THR A C 3
ATOM 4529 O O . THR A 1 78 ? 0.914 -1.990 -8.538 1.00 0.00 100 THR A O 3
ATOM 4540 N N . LYS A 1 79 ? -0.107 -0.001 -8.277 1.00 0.00 101 LYS A N 3
ATOM 4541 C CA . LYS A 1 79 ? 1.132 0.715 -8.020 1.00 0.00 101 LYS A CA 3
ATOM 4542 C C . LYS A 1 79 ? 1.787 0.181 -6.752 1.00 0.00 101 LYS A C 3
ATOM 4543 O O . LYS A 1 79 ? 3.009 0.093 -6.658 1.00 0.00 101 LYS A O 3
ATOM 4562 N N . TYR A 1 80 ? 0.950 -0.176 -5.782 1.00 0.00 102 TYR A N 3
ATOM 4563 C CA . TYR A 1 80 ? 1.417 -0.706 -4.508 1.00 0.00 102 TYR A CA 3
ATOM 4564 C C . TYR A 1 80 ? 2.164 -2.023 -4.709 1.00 0.00 102 TYR A C 3
ATOM 4565 O O . TYR A 1 80 ? 3.153 -2.294 -4.027 1.00 0.00 102 TYR A O 3
ATOM 4583 N N . GLN A 1 81 ? 1.695 -2.832 -5.653 1.00 0.00 103 GLN A N 3
ATOM 4584 C CA . GLN A 1 81 ? 2.334 -4.111 -5.945 1.00 0.00 103 GLN A CA 3
ATOM 4585 C C . GLN A 1 81 ? 3.787 -3.901 -6.356 1.00 0.00 103 GLN A C 3
ATOM 4586 O O . GLN A 1 81 ? 4.697 -4.511 -5.796 1.00 0.00 103 GLN A O 3
ATOM 4600 N N . SER A 1 82 ? 3.995 -3.026 -7.335 1.00 0.00 104 SER A N 3
ATOM 4601 C CA . SER A 1 82 ? 5.338 -2.724 -7.823 1.00 0.00 104 SER A CA 3
ATOM 4602 C C . SER A 1 82 ? 6.254 -2.317 -6.677 1.00 0.00 104 SER A C 3
ATOM 4603 O O . SER A 1 82 ? 7.448 -2.613 -6.686 1.00 0.00 104 SER A O 3
ATOM 4611 N N . LEU A 1 83 ? 5.688 -1.627 -5.696 1.00 0.00 105 LEU A N 3
ATOM 4612 C CA . LEU A 1 83 ? 6.454 -1.169 -4.549 1.00 0.00 105 LEU A CA 3
ATOM 4613 C C . LEU A 1 83 ? 7.025 -2.341 -3.771 1.00 0.00 105 LEU A C 3
ATOM 4614 O O . LEU A 1 83 ? 8.216 -2.374 -3.472 1.00 0.00 105 LEU A O 3
ATOM 4630 N N . GLN A 1 84 ? 6.174 -3.305 -3.448 1.00 0.00 106 GLN A N 3
ATOM 4631 C CA . GLN A 1 84 ? 6.622 -4.479 -2.702 1.00 0.00 106 GLN A CA 3
ATOM 4632 C C . GLN A 1 84 ? 7.696 -5.216 -3.491 1.00 0.00 106 GLN A C 3
ATOM 4633 O O . GLN A 1 84 ? 8.663 -5.726 -2.927 1.00 0.00 106 GLN A O 3
ATOM 4647 N N . GLN A 1 85 ? 7.505 -5.265 -4.803 1.00 0.00 107 GLN A N 3
ATOM 4648 C CA . GLN A 1 85 ? 8.438 -5.938 -5.697 1.00 0.00 107 GLN A CA 3
ATOM 4649 C C . GLN A 1 85 ? 9.759 -5.181 -5.788 1.00 0.00 107 GLN A C 3
ATOM 4650 O O . GLN A 1 85 ? 10.830 -5.752 -5.582 1.00 0.00 107 GLN A O 3
ATOM 4664 N N . SER A 1 86 ? 9.674 -3.896 -6.108 1.00 0.00 108 SER A N 3
ATOM 4665 C CA . SER A 1 86 ? 10.866 -3.060 -6.238 1.00 0.00 108 SER A CA 3
ATOM 4666 C C . SER A 1 86 ? 11.677 -3.055 -4.946 1.00 0.00 108 SER A C 3
ATOM 4667 O O . SER A 1 86 ? 12.908 -3.003 -4.968 1.00 0.00 108 SER A O 3
ATOM 4675 N N . TYR A 1 87 ? 10.974 -3.101 -3.823 1.00 0.00 109 TYR A N 3
ATOM 4676 C CA . TYR A 1 87 ? 11.612 -3.091 -2.514 1.00 0.00 109 TYR A CA 3
ATOM 4677 C C . TYR A 1 87 ? 12.049 -4.491 -2.101 1.00 0.00 109 TYR A C 3
ATOM 4678 O O . TYR A 1 87 ? 13.163 -4.682 -1.614 1.00 0.00 109 TYR A O 3
ATOM 4696 N N . ASN A 1 88 ? 11.171 -5.470 -2.292 1.00 0.00 110 ASN A N 3
ATOM 4697 C CA . ASN A 1 88 ? 11.490 -6.845 -1.928 1.00 0.00 110 ASN A CA 3
ATOM 4698 C C . ASN A 1 88 ? 12.835 -7.250 -2.518 1.00 0.00 110 ASN A C 3
ATOM 4699 O O . ASN A 1 88 ? 13.653 -7.887 -1.854 1.00 0.00 110 ASN A O 3
ATOM 4710 N N . GLN A 1 89 ? 13.069 -6.857 -3.763 1.00 0.00 111 GLN A N 3
ATOM 4711 C CA . GLN A 1 89 ? 14.331 -7.166 -4.415 1.00 0.00 111 GLN A CA 3
ATOM 4712 C C . GLN A 1 89 ? 15.462 -6.435 -3.712 1.00 0.00 111 GLN A C 3
ATOM 4713 O O . GLN A 1 89 ? 16.405 -7.051 -3.219 1.00 0.00 111 GLN A O 3
ATOM 4727 N N . ARG A 1 90 ? 15.344 -5.112 -3.659 1.00 0.00 112 ARG A N 3
ATOM 4728 C CA . ARG A 1 90 ? 16.339 -4.269 -3.008 1.00 0.00 112 ARG A CA 3
ATOM 4729 C C . ARG A 1 90 ? 16.686 -4.805 -1.625 1.00 0.00 112 ARG A C 3
ATOM 4730 O O . ARG A 1 90 ? 17.852 -4.826 -1.230 1.00 0.00 112 ARG A O 3
ATOM 4751 N N . LYS A 1 91 ? 15.665 -5.236 -0.894 1.00 0.00 113 LYS A N 3
ATOM 4752 C CA . LYS A 1 91 ? 15.868 -5.771 0.446 1.00 0.00 113 LYS A CA 3
ATOM 4753 C C . LYS A 1 91 ? 16.739 -7.025 0.397 1.00 0.00 113 LYS A C 3
ATOM 4754 O O . LYS A 1 91 ? 17.452 -7.337 1.351 1.00 0.00 113 LYS A O 3
ATOM 4773 N N . SER A 1 92 ? 16.682 -7.732 -0.728 1.00 0.00 114 SER A N 3
ATOM 4774 C CA . SER A 1 92 ? 17.471 -8.945 -0.912 1.00 0.00 114 SER A CA 3
ATOM 4775 C C . SER A 1 92 ? 18.886 -8.608 -1.378 1.00 0.00 114 SER A C 3
ATOM 4776 O O . SER A 1 92 ? 19.821 -9.379 -1.162 1.00 0.00 114 SER A O 3
ATOM 4784 N N . LEU A 1 93 ? 19.037 -7.448 -2.014 1.00 0.00 115 LEU A N 3
ATOM 4785 C CA . LEU A 1 93 ? 20.340 -7.005 -2.505 1.00 0.00 115 LEU A CA 3
ATOM 4786 C C . LEU A 1 93 ? 21.062 -6.172 -1.449 1.00 0.00 115 LEU A C 3
ATOM 4787 O O . LEU A 1 93 ? 22.289 -6.076 -1.453 1.00 0.00 115 LEU A O 3
ATOM 4803 N N . PHE A 1 94 ? 20.291 -5.566 -0.552 1.00 0.00 116 PHE A N 3
ATOM 4804 C CA . PHE A 1 94 ? 20.853 -4.733 0.506 1.00 0.00 116 PHE A CA 3
ATOM 4805 C C . PHE A 1 94 ? 20.531 -5.296 1.890 1.00 0.00 116 PHE A C 3
ATOM 4806 O O . PHE A 1 94 ? 19.695 -4.751 2.610 1.00 0.00 116 PHE A O 3
ATOM 4823 N N . PRO A 1 95 ? 21.197 -6.395 2.288 1.00 0.00 117 PRO A N 3
ATOM 4824 C CA . PRO A 1 95 ? 20.975 -7.017 3.598 1.00 0.00 117 PRO A CA 3
ATOM 4825 C C . PRO A 1 95 ? 21.215 -6.041 4.744 1.00 0.00 117 PRO A C 3
ATOM 4826 O O . PRO A 1 95 ? 21.613 -4.897 4.525 1.00 0.00 117 PRO A O 3
ATOM 4837 N N . LEU A 1 96 ? 20.973 -6.500 5.968 1.00 0.00 118 LEU A N 3
ATOM 4838 C CA . LEU A 1 96 ? 21.164 -5.665 7.148 1.00 0.00 118 LEU A CA 3
ATOM 4839 C C . LEU A 1 96 ? 22.073 -6.355 8.162 1.00 0.00 118 LEU A C 3
ATOM 4840 O O . LEU A 1 96 ? 21.752 -6.432 9.349 1.00 0.00 118 LEU A O 3
ATOM 4856 N N . LYS A 1 97 ? 23.209 -6.855 7.687 1.00 0.00 119 LYS A N 3
ATOM 4857 C CA . LYS A 1 97 ? 24.165 -7.538 8.551 1.00 0.00 119 LYS A CA 3
ATOM 4858 C C . LYS A 1 97 ? 25.473 -6.757 8.639 1.00 0.00 119 LYS A C 3
ATOM 4859 O O . LYS A 1 97 ? 25.924 -6.487 9.772 1.00 0.00 119 LYS A O 3
ATOM 4879 N N . THR A 1 1 ? -27.521 4.945 -5.690 1.00 0.00 23 THR A N 4
ATOM 4880 C CA . THR A 1 1 ? -26.702 3.901 -5.021 1.00 0.00 23 THR A CA 4
ATOM 4881 C C . THR A 1 1 ? -25.246 4.341 -4.892 1.00 0.00 23 THR A C 4
ATOM 4882 O O . THR A 1 1 ? -24.334 3.653 -5.350 1.00 0.00 23 THR A O 4
ATOM 4895 N N . ASN A 1 2 ? -25.037 5.494 -4.264 1.00 0.00 24 ASN A N 4
ATOM 4896 C CA . ASN A 1 2 ? -23.694 6.028 -4.073 1.00 0.00 24 ASN A CA 4
ATOM 4897 C C . ASN A 1 2 ? -23.027 5.415 -2.844 1.00 0.00 24 ASN A C 4
ATOM 4898 O O . ASN A 1 2 ? -21.801 5.398 -2.737 1.00 0.00 24 ASN A O 4
ATOM 4909 N N . GLN A 1 3 ? -23.841 4.914 -1.918 1.00 0.00 25 GLN A N 4
ATOM 4910 C CA . GLN A 1 3 ? -23.327 4.303 -0.696 1.00 0.00 25 GLN A CA 4
ATOM 4911 C C . GLN A 1 3 ? -22.319 3.203 -1.014 1.00 0.00 25 GLN A C 4
ATOM 4912 O O . GLN A 1 3 ? -21.274 3.101 -0.371 1.00 0.00 25 GLN A O 4
ATOM 4926 N N . LYS A 1 4 ? -22.637 2.382 -2.011 1.00 0.00 26 LYS A N 4
ATOM 4927 C CA . LYS A 1 4 ? -21.754 1.292 -2.411 1.00 0.00 26 LYS A CA 4
ATOM 4928 C C . LYS A 1 4 ? -20.400 1.830 -2.856 1.00 0.00 26 LYS A C 4
ATOM 4929 O O . LYS A 1 4 ? -19.358 1.404 -2.355 1.00 0.00 26 LYS A O 4
ATOM 4948 N N . THR A 1 5 ? -20.417 2.776 -3.789 1.00 0.00 27 THR A N 4
ATOM 4949 C CA . THR A 1 5 ? -19.188 3.371 -4.280 1.00 0.00 27 THR A CA 4
ATOM 4950 C C . THR A 1 5 ? -18.509 4.156 -3.159 1.00 0.00 27 THR A C 4
ATOM 4951 O O . THR A 1 5 ? -17.289 4.310 -3.144 1.00 0.00 27 THR A O 4
ATOM 4962 N N . LYS A 1 6 ? -19.311 4.636 -2.211 1.00 0.00 28 LYS A N 4
ATOM 4963 C CA . LYS A 1 6 ? -18.784 5.383 -1.078 1.00 0.00 28 LYS A CA 4
ATOM 4964 C C . LYS A 1 6 ? -17.908 4.473 -0.227 1.00 0.00 28 LYS A C 4
ATOM 4965 O O . LYS A 1 6 ? -16.836 4.871 0.231 1.00 0.00 28 LYS A O 4
ATOM 4984 N N . GLU A 1 7 ? -18.368 3.239 -0.038 1.00 0.00 29 GLU A N 4
ATOM 4985 C CA . GLU A 1 7 ? -17.624 2.257 0.737 1.00 0.00 29 GLU A CA 4
ATOM 4986 C C . GLU A 1 7 ? -16.261 2.016 0.101 1.00 0.00 29 GLU A C 4
ATOM 4987 O O . GLU A 1 7 ? -15.263 1.819 0.793 1.00 0.00 29 GLU A O 4
ATOM 4999 N N . LEU A 1 8 ? -16.232 2.045 -1.229 1.00 0.00 30 LEU A N 4
ATOM 5000 C CA . LEU A 1 8 ? -14.996 1.843 -1.973 1.00 0.00 30 LEU A CA 4
ATOM 5001 C C . LEU A 1 8 ? -13.966 2.895 -1.580 1.00 0.00 30 LEU A C 4
ATOM 5002 O O . LEU A 1 8 ? -12.836 2.567 -1.219 1.00 0.00 30 LEU A O 4
ATOM 5018 N N . SER A 1 9 ? -14.370 4.160 -1.634 1.00 0.00 31 SER A N 4
ATOM 5019 C CA . SER A 1 9 ? -13.485 5.258 -1.261 1.00 0.00 31 SER A CA 4
ATOM 5020 C C . SER A 1 9 ? -12.945 5.034 0.148 1.00 0.00 31 SER A C 4
ATOM 5021 O O . SER A 1 9 ? -11.869 5.516 0.496 1.00 0.00 31 SER A O 4
ATOM 5029 N N . ASN A 1 10 ? -13.699 4.282 0.951 1.00 0.00 32 ASN A N 4
ATOM 5030 C CA . ASN A 1 10 ? -13.289 3.974 2.314 1.00 0.00 32 ASN A CA 4
ATOM 5031 C C . ASN A 1 10 ? -12.092 3.033 2.291 1.00 0.00 32 ASN A C 4
ATOM 5032 O O . ASN A 1 10 ? -11.156 3.178 3.077 1.00 0.00 32 ASN A O 4
ATOM 5043 N N . LEU A 1 11 ? -12.120 2.080 1.361 1.00 0.00 33 LEU A N 4
ATOM 5044 C CA . LEU A 1 11 ? -11.026 1.131 1.211 1.00 0.00 33 LEU A CA 4
ATOM 5045 C C . LEU A 1 11 ? -9.837 1.840 0.586 1.00 0.00 33 LEU A C 4
ATOM 5046 O O . LEU A 1 11 ? -8.691 1.638 0.984 1.00 0.00 33 LEU A O 4
ATOM 5062 N N . ILE A 1 12 ? -10.132 2.695 -0.385 1.00 0.00 34 ILE A N 4
ATOM 5063 C CA . ILE A 1 12 ? -9.109 3.472 -1.062 1.00 0.00 34 ILE A CA 4
ATOM 5064 C C . ILE A 1 12 ? -8.500 4.474 -0.091 1.00 0.00 34 ILE A C 4
ATOM 5065 O O . ILE A 1 12 ? -7.284 4.653 -0.045 1.00 0.00 34 ILE A O 4
ATOM 5081 N N . GLU A 1 13 ? -9.359 5.118 0.694 1.00 0.00 35 GLU A N 4
ATOM 5082 C CA . GLU A 1 13 ? -8.910 6.094 1.674 1.00 0.00 35 GLU A CA 4
ATOM 5083 C C . GLU A 1 13 ? -7.866 5.470 2.589 1.00 0.00 35 GLU A C 4
ATOM 5084 O O . GLU A 1 13 ? -6.923 6.134 3.023 1.00 0.00 35 GLU A O 4
ATOM 5096 N N . THR A 1 14 ? -8.024 4.176 2.855 1.00 0.00 36 THR A N 4
ATOM 5097 C CA . THR A 1 14 ? -7.079 3.458 3.691 1.00 0.00 36 THR A CA 4
ATOM 5098 C C . THR A 1 14 ? -5.850 3.117 2.863 1.00 0.00 36 THR A C 4
ATOM 5099 O O . THR A 1 14 ? -4.717 3.252 3.324 1.00 0.00 36 THR A O 4
ATOM 5110 N N . PHE A 1 15 ? -6.087 2.702 1.621 1.00 0.00 37 PHE A N 4
ATOM 5111 C CA . PHE A 1 15 ? -5.003 2.372 0.710 1.00 0.00 37 PHE A CA 4
ATOM 5112 C C . PHE A 1 15 ? -4.103 3.584 0.536 1.00 0.00 37 PHE A C 4
ATOM 5113 O O . PHE A 1 15 ? -2.880 3.468 0.522 1.00 0.00 37 PHE A O 4
ATOM 5130 N N . ALA A 1 16 ? -4.724 4.755 0.429 1.00 0.00 38 ALA A N 4
ATOM 5131 C CA . ALA A 1 16 ? -3.983 5.999 0.288 1.00 0.00 38 ALA A CA 4
ATOM 5132 C C . ALA A 1 16 ? -3.068 6.187 1.489 1.00 0.00 38 ALA A C 4
ATOM 5133 O O . ALA A 1 16 ? -1.919 6.605 1.352 1.00 0.00 38 ALA A O 4
ATOM 5140 N N . GLU A 1 17 ? -3.586 5.848 2.668 1.00 0.00 39 GLU A N 4
ATOM 5141 C CA . GLU A 1 17 ? -2.815 5.950 3.898 1.00 0.00 39 GLU A CA 4
ATOM 5142 C C . GLU A 1 17 ? -1.736 4.871 3.907 1.00 0.00 39 GLU A C 4
ATOM 5143 O O . GLU A 1 17 ? -0.566 5.145 4.176 1.00 0.00 39 GLU A O 4
ATOM 5155 N N . GLN A 1 18 ? -2.142 3.645 3.587 1.00 0.00 40 GLN A N 4
ATOM 5156 C CA . GLN A 1 18 ? -1.220 2.522 3.531 1.00 0.00 40 GLN A CA 4
ATOM 5157 C C . GLN A 1 18 ? -0.137 2.793 2.495 1.00 0.00 40 GLN A C 4
ATOM 5158 O O . GLN A 1 18 ? 1.022 2.422 2.677 1.00 0.00 40 GLN A O 4
ATOM 5172 N N . SER A 1 19 ? -0.527 3.462 1.410 1.00 0.00 41 SER A N 4
ATOM 5173 C CA . SER A 1 19 ? 0.405 3.807 0.346 1.00 0.00 41 SER A CA 4
ATOM 5174 C C . SER A 1 19 ? 1.508 4.695 0.899 1.00 0.00 41 SER A C 4
ATOM 5175 O O . SER A 1 19 ? 2.694 4.412 0.730 1.00 0.00 41 SER A O 4
ATOM 5183 N N . ARG A 1 20 ? 1.105 5.756 1.592 1.00 0.00 42 ARG A N 4
ATOM 5184 C CA . ARG A 1 20 ? 2.064 6.666 2.204 1.00 0.00 42 ARG A CA 4
ATOM 5185 C C . ARG A 1 20 ? 2.835 5.921 3.280 1.00 0.00 42 ARG A C 4
ATOM 5186 O O . ARG A 1 20 ? 4.006 6.196 3.529 1.00 0.00 42 ARG A O 4
ATOM 5207 N N . VAL A 1 21 ? 2.166 4.956 3.903 1.00 0.00 43 VAL A N 4
ATOM 5208 C CA . VAL A 1 21 ? 2.781 4.146 4.936 1.00 0.00 43 VAL A CA 4
ATOM 5209 C C . VAL A 1 21 ? 3.900 3.308 4.338 1.00 0.00 43 VAL A C 4
ATOM 5210 O O . VAL A 1 21 ? 5.037 3.351 4.800 1.00 0.00 43 VAL A O 4
ATOM 5223 N N . LEU A 1 22 ? 3.581 2.556 3.291 1.00 0.00 44 LEU A N 4
ATOM 5224 C CA . LEU A 1 22 ? 4.582 1.733 2.634 1.00 0.00 44 LEU A CA 4
ATOM 5225 C C . LEU A 1 22 ? 5.800 2.588 2.320 1.00 0.00 44 LEU A C 4
ATOM 5226 O O . LEU A 1 22 ? 6.924 2.217 2.633 1.00 0.00 44 LEU A O 4
ATOM 5242 N N . GLU A 1 23 ? 5.564 3.756 1.734 1.00 0.00 45 GLU A N 4
ATOM 5243 C CA . GLU A 1 23 ? 6.653 4.665 1.415 1.00 0.00 45 GLU A CA 4
ATOM 5244 C C . GLU A 1 23 ? 7.328 5.146 2.698 1.00 0.00 45 GLU A C 4
ATOM 5245 O O . GLU A 1 23 ? 8.534 5.384 2.724 1.00 0.00 45 GLU A O 4
ATOM 5257 N N . LYS A 1 24 ? 6.542 5.269 3.768 1.00 0.00 46 LYS A N 4
ATOM 5258 C CA . LYS A 1 24 ? 7.073 5.702 5.056 1.00 0.00 46 LYS A CA 4
ATOM 5259 C C . LYS A 1 24 ? 7.987 4.622 5.627 1.00 0.00 46 LYS A C 4
ATOM 5260 O O . LYS A 1 24 ? 9.138 4.884 5.985 1.00 0.00 46 LYS A O 4
ATOM 5279 N N . GLU A 1 25 ? 7.474 3.400 5.688 1.00 0.00 47 GLU A N 4
ATOM 5280 C CA . GLU A 1 25 ? 8.250 2.281 6.190 1.00 0.00 47 GLU A CA 4
ATOM 5281 C C . GLU A 1 25 ? 9.356 1.928 5.208 1.00 0.00 47 GLU A C 4
ATOM 5282 O O . GLU A 1 25 ? 10.426 1.475 5.602 1.00 0.00 47 GLU A O 4
ATOM 5294 N N . CYS A 1 26 ? 9.085 2.144 3.926 1.00 0.00 48 CYS A N 4
ATOM 5295 C CA . CYS A 1 26 ? 10.052 1.854 2.877 1.00 0.00 48 CYS A CA 4
ATOM 5296 C C . CYS A 1 26 ? 11.164 2.894 2.859 1.00 0.00 48 CYS A C 4
ATOM 5297 O O . CYS A 1 26 ? 12.300 2.591 2.493 1.00 0.00 48 CYS A O 4
ATOM 5305 N N . THR A 1 27 ? 10.835 4.122 3.249 1.00 0.00 49 THR A N 4
ATOM 5306 C CA . THR A 1 27 ? 11.823 5.191 3.262 1.00 0.00 49 THR A CA 4
ATOM 5307 C C . THR A 1 27 ? 12.871 4.950 4.342 1.00 0.00 49 THR A C 4
ATOM 5308 O O . THR A 1 27 ? 14.033 5.321 4.176 1.00 0.00 49 THR A O 4
ATOM 5319 N N . LYS A 1 28 ? 12.466 4.335 5.454 1.00 0.00 50 LYS A N 4
ATOM 5320 C CA . LYS A 1 28 ? 13.402 4.073 6.537 1.00 0.00 50 LYS A CA 4
ATOM 5321 C C . LYS A 1 28 ? 14.159 2.756 6.336 1.00 0.00 50 LYS A C 4
ATOM 5322 O O . LYS A 1 28 ? 15.213 2.553 6.936 1.00 0.00 50 LYS A O 4
ATOM 5341 N N . ILE A 1 29 ? 13.630 1.865 5.489 1.00 0.00 51 ILE A N 4
ATOM 5342 C CA . ILE A 1 29 ? 14.288 0.583 5.225 1.00 0.00 51 ILE A CA 4
ATOM 5343 C C . ILE A 1 29 ? 15.789 0.771 5.006 1.00 0.00 51 ILE A C 4
ATOM 5344 O O . ILE A 1 29 ? 16.209 1.572 4.171 1.00 0.00 51 ILE A O 4
ATOM 5360 N N . GLY A 1 30 ? 16.588 0.028 5.762 1.00 0.00 52 GLY A N 4
ATOM 5361 C CA . GLY A 1 30 ? 18.029 0.128 5.636 1.00 0.00 52 GLY A CA 4
ATOM 5362 C C . GLY A 1 30 ? 18.552 1.508 5.987 1.00 0.00 52 GLY A C 4
ATOM 5363 O O . GLY A 1 30 ? 19.651 1.882 5.578 1.00 0.00 52 GLY A O 4
ATOM 5367 N N . SER A 1 31 ? 17.766 2.268 6.745 1.00 0.00 53 SER A N 4
ATOM 5368 C CA . SER A 1 31 ? 18.165 3.614 7.143 1.00 0.00 53 SER A CA 4
ATOM 5369 C C . SER A 1 31 ? 17.711 3.929 8.567 1.00 0.00 53 SER A C 4
ATOM 5370 O O . SER A 1 31 ? 16.546 4.249 8.800 1.00 0.00 53 SER A O 4
ATOM 5378 N N . LYS A 1 32 ? 18.645 3.846 9.512 1.00 0.00 54 LYS A N 4
ATOM 5379 C CA . LYS A 1 32 ? 18.353 4.131 10.915 1.00 0.00 54 LYS A CA 4
ATOM 5380 C C . LYS A 1 32 ? 17.331 3.149 11.483 1.00 0.00 54 LYS A C 4
ATOM 5381 O O . LYS A 1 32 ? 17.683 2.226 12.217 1.00 0.00 54 LYS A O 4
ATOM 5400 N N . ARG A 1 33 ? 16.063 3.357 11.141 1.00 0.00 55 ARG A N 4
ATOM 5401 C CA . ARG A 1 33 ? 14.987 2.498 11.616 1.00 0.00 55 ARG A CA 4
ATOM 5402 C C . ARG A 1 33 ? 15.144 1.068 11.101 1.00 0.00 55 ARG A C 4
ATOM 5403 O O . ARG A 1 33 ? 14.482 0.153 11.591 1.00 0.00 55 ARG A O 4
ATOM 5424 N N . ASP A 1 34 ? 16.015 0.885 10.107 1.00 0.00 56 ASP A N 4
ATOM 5425 C CA . ASP A 1 34 ? 16.258 -0.432 9.515 1.00 0.00 56 ASP A CA 4
ATOM 5426 C C . ASP A 1 34 ? 16.241 -1.539 10.567 1.00 0.00 56 ASP A C 4
ATOM 5427 O O . ASP A 1 34 ? 17.169 -1.667 11.366 1.00 0.00 56 ASP A O 4
ATOM 5436 N N . SER A 1 35 ? 15.179 -2.335 10.556 1.00 0.00 57 SER A N 4
ATOM 5437 C CA . SER A 1 35 ? 15.036 -3.432 11.504 1.00 0.00 57 SER A CA 4
ATOM 5438 C C . SER A 1 35 ? 14.162 -4.536 10.922 1.00 0.00 57 SER A C 4
ATOM 5439 O O . SER A 1 35 ? 13.219 -4.267 10.177 1.00 0.00 57 SER A O 4
ATOM 5447 N N . LYS A 1 36 ? 14.479 -5.780 11.265 1.00 0.00 58 LYS A N 4
ATOM 5448 C CA . LYS A 1 36 ? 13.719 -6.925 10.774 1.00 0.00 58 LYS A CA 4
ATOM 5449 C C . LYS A 1 36 ? 12.237 -6.759 11.072 1.00 0.00 58 LYS A C 4
ATOM 5450 O O . LYS A 1 36 ? 11.389 -7.009 10.216 1.00 0.00 58 LYS A O 4
ATOM 5469 N N . GLU A 1 37 ? 11.933 -6.332 12.291 1.00 0.00 59 GLU A N 4
ATOM 5470 C CA . GLU A 1 37 ? 10.550 -6.128 12.707 1.00 0.00 59 GLU A CA 4
ATOM 5471 C C . GLU A 1 37 ? 9.830 -5.187 11.748 1.00 0.00 59 GLU A C 4
ATOM 5472 O O . GLU A 1 37 ? 8.666 -5.400 11.411 1.00 0.00 59 GLU A O 4
ATOM 5484 N N . LEU A 1 38 ? 10.533 -4.151 11.302 1.00 0.00 60 LEU A N 4
ATOM 5485 C CA . LEU A 1 38 ? 9.959 -3.190 10.371 1.00 0.00 60 LEU A CA 4
ATOM 5486 C C . LEU A 1 38 ? 9.610 -3.883 9.058 1.00 0.00 60 LEU A C 4
ATOM 5487 O O . LEU A 1 38 ? 8.459 -3.861 8.622 1.00 0.00 60 LEU A O 4
ATOM 5503 N N . ARG A 1 39 ? 10.607 -4.505 8.437 1.00 0.00 61 ARG A N 4
ATOM 5504 C CA . ARG A 1 39 ? 10.395 -5.210 7.182 1.00 0.00 61 ARG A CA 4
ATOM 5505 C C . ARG A 1 39 ? 9.361 -6.304 7.373 1.00 0.00 61 ARG A C 4
ATOM 5506 O O . ARG A 1 39 ? 8.493 -6.509 6.525 1.00 0.00 61 ARG A O 4
ATOM 5527 N N . TYR A 1 40 ? 9.433 -6.980 8.516 1.00 0.00 62 TYR A N 4
ATOM 5528 C CA . TYR A 1 40 ? 8.468 -8.022 8.830 1.00 0.00 62 TYR A CA 4
ATOM 5529 C C . TYR A 1 40 ? 7.088 -7.398 8.893 1.00 0.00 62 TYR A C 4
ATOM 5530 O O . TYR A 1 40 ? 6.174 -7.815 8.193 1.00 0.00 62 TYR A O 4
ATOM 5548 N N . LYS A 1 41 ? 6.960 -6.360 9.707 1.00 0.00 63 LYS A N 4
ATOM 5549 C CA . LYS A 1 41 ? 5.703 -5.641 9.832 1.00 0.00 63 LYS A CA 4
ATOM 5550 C C . LYS A 1 41 ? 5.239 -5.184 8.450 1.00 0.00 63 LYS A C 4
ATOM 5551 O O . LYS A 1 41 ? 4.057 -5.253 8.118 1.00 0.00 63 LYS A O 4
ATOM 5570 N N . ILE A 1 42 ? 6.193 -4.723 7.648 1.00 0.00 64 ILE A N 4
ATOM 5571 C CA . ILE A 1 42 ? 5.912 -4.254 6.304 1.00 0.00 64 ILE A CA 4
ATOM 5572 C C . ILE A 1 42 ? 5.319 -5.366 5.428 1.00 0.00 64 ILE A C 4
ATOM 5573 O O . ILE A 1 42 ? 4.258 -5.198 4.828 1.00 0.00 64 ILE A O 4
ATOM 5589 N N . GLU A 1 43 ? 6.024 -6.488 5.336 1.00 0.00 65 GLU A N 4
ATOM 5590 C CA . GLU A 1 43 ? 5.579 -7.605 4.504 1.00 0.00 65 GLU A CA 4
ATOM 5591 C C . GLU A 1 43 ? 4.520 -8.467 5.191 1.00 0.00 65 GLU A C 4
ATOM 5592 O O . GLU A 1 43 ? 3.732 -9.132 4.520 1.00 0.00 65 GLU A O 4
ATOM 5604 N N . THR A 1 44 ? 4.521 -8.487 6.518 1.00 0.00 66 THR A N 4
ATOM 5605 C CA . THR A 1 44 ? 3.576 -9.303 7.262 1.00 0.00 66 THR A CA 4
ATOM 5606 C C . THR A 1 44 ? 2.278 -8.562 7.594 1.00 0.00 66 THR A C 4
ATOM 5607 O O . THR A 1 44 ? 1.269 -9.200 7.896 1.00 0.00 66 THR A O 4
ATOM 5618 N N . GLU A 1 45 ? 2.286 -7.228 7.554 1.00 0.00 67 GLU A N 4
ATOM 5619 C CA . GLU A 1 45 ? 1.070 -6.477 7.875 1.00 0.00 67 GLU A CA 4
ATOM 5620 C C . GLU A 1 45 ? 0.796 -5.331 6.895 1.00 0.00 67 GLU A C 4
ATOM 5621 O O . GLU A 1 45 ? -0.353 -5.105 6.522 1.00 0.00 67 GLU A O 4
ATOM 5633 N N . LEU A 1 46 ? 1.831 -4.604 6.477 1.00 0.00 68 LEU A N 4
ATOM 5634 C CA . LEU A 1 46 ? 1.627 -3.493 5.548 1.00 0.00 68 LEU A CA 4
ATOM 5635 C C . LEU A 1 46 ? 1.208 -4.004 4.171 1.00 0.00 68 LEU A C 4
ATOM 5636 O O . LEU A 1 46 ? 0.016 -4.107 3.883 1.00 0.00 68 LEU A O 4
ATOM 5652 N N . ILE A 1 47 ? 2.192 -4.319 3.325 1.00 0.00 69 ILE A N 4
ATOM 5653 C CA . ILE A 1 47 ? 1.925 -4.817 1.974 1.00 0.00 69 ILE A CA 4
ATOM 5654 C C . ILE A 1 47 ? 0.712 -5.752 1.943 1.00 0.00 69 ILE A C 4
ATOM 5655 O O . ILE A 1 47 ? -0.238 -5.513 1.197 1.00 0.00 69 ILE A O 4
ATOM 5671 N N . PRO A 1 48 ? 0.716 -6.826 2.751 1.00 0.00 70 PRO A N 4
ATOM 5672 C CA . PRO A 1 48 ? -0.397 -7.774 2.798 1.00 0.00 70 PRO A CA 4
ATOM 5673 C C . PRO A 1 48 ? -1.739 -7.071 2.966 1.00 0.00 70 PRO A C 4
ATOM 5674 O O . PRO A 1 48 ? -2.744 -7.489 2.394 1.00 0.00 70 PRO A O 4
ATOM 5685 N N . ASN A 1 49 ? -1.746 -6.000 3.753 1.00 0.00 71 ASN A N 4
ATOM 5686 C CA . ASN A 1 49 ? -2.966 -5.238 3.994 1.00 0.00 71 ASN A CA 4
ATOM 5687 C C . ASN A 1 49 ? -3.209 -4.230 2.876 1.00 0.00 71 ASN A C 4
ATOM 5688 O O . ASN A 1 49 ? -4.351 -3.994 2.482 1.00 0.00 71 ASN A O 4
ATOM 5699 N N . CYS A 1 50 ? -2.132 -3.640 2.363 1.00 0.00 72 CYS A N 4
ATOM 5700 C CA . CYS A 1 50 ? -2.246 -2.665 1.286 1.00 0.00 72 CYS A CA 4
ATOM 5701 C C . CYS A 1 50 ? -2.828 -3.321 0.044 1.00 0.00 72 CYS A C 4
ATOM 5702 O O . CYS A 1 50 ? -3.839 -2.869 -0.494 1.00 0.00 72 CYS A O 4
ATOM 5710 N N . THR A 1 51 ? -2.195 -4.401 -0.400 1.00 0.00 73 THR A N 4
ATOM 5711 C CA . THR A 1 51 ? -2.671 -5.124 -1.569 1.00 0.00 73 THR A CA 4
ATOM 5712 C C . THR A 1 51 ? -4.037 -5.734 -1.276 1.00 0.00 73 THR A C 4
ATOM 5713 O O . THR A 1 51 ? -4.949 -5.658 -2.096 1.00 0.00 73 THR A O 4
ATOM 5724 N N . SER A 1 52 ? -4.186 -6.314 -0.085 1.00 0.00 74 SER A N 4
ATOM 5725 C CA . SER A 1 52 ? -5.464 -6.895 0.310 1.00 0.00 74 SER A CA 4
ATOM 5726 C C . SER A 1 52 ? -6.547 -5.831 0.206 1.00 0.00 74 SER A C 4
ATOM 5727 O O . SER A 1 52 ? -7.703 -6.123 -0.101 1.00 0.00 74 SER A O 4
ATOM 5735 N N . VAL A 1 53 ? -6.142 -4.585 0.442 1.00 0.00 75 VAL A N 4
ATOM 5736 C CA . VAL A 1 53 ? -7.042 -3.451 0.354 1.00 0.00 75 VAL A CA 4
ATOM 5737 C C . VAL A 1 53 ? -7.406 -3.198 -1.111 1.00 0.00 75 VAL A C 4
ATOM 5738 O O . VAL A 1 53 ? -8.493 -2.708 -1.417 1.00 0.00 75 VAL A O 4
ATOM 5751 N N . ARG A 1 54 ? -6.495 -3.573 -2.014 1.00 0.00 76 ARG A N 4
ATOM 5752 C CA . ARG A 1 54 ? -6.727 -3.426 -3.446 1.00 0.00 76 ARG A CA 4
ATOM 5753 C C . ARG A 1 54 ? -7.829 -4.376 -3.880 1.00 0.00 76 ARG A C 4
ATOM 5754 O O . ARG A 1 54 ? -8.842 -3.958 -4.436 1.00 0.00 76 ARG A O 4
ATOM 5775 N N . ASP A 1 55 ? -7.623 -5.667 -3.610 1.00 0.00 77 ASP A N 4
ATOM 5776 C CA . ASP A 1 55 ? -8.602 -6.691 -3.959 1.00 0.00 77 ASP A CA 4
ATOM 5777 C C . ASP A 1 55 ? -9.995 -6.257 -3.523 1.00 0.00 77 ASP A C 4
ATOM 5778 O O . ASP A 1 55 ? -10.985 -6.520 -4.204 1.00 0.00 77 ASP A O 4
ATOM 5787 N N . LYS A 1 56 ? -10.054 -5.568 -2.388 1.00 0.00 78 LYS A N 4
ATOM 5788 C CA . LYS A 1 56 ? -11.316 -5.070 -1.866 1.00 0.00 78 LYS A CA 4
ATOM 5789 C C . LYS A 1 56 ? -11.862 -3.994 -2.793 1.00 0.00 78 LYS A C 4
ATOM 5790 O O . LYS A 1 56 ? -13.054 -3.962 -3.101 1.00 0.00 78 LYS A O 4
ATOM 5809 N N . ILE A 1 57 ? -10.967 -3.128 -3.252 1.00 0.00 79 ILE A N 4
ATOM 5810 C CA . ILE A 1 57 ? -11.329 -2.057 -4.164 1.00 0.00 79 ILE A CA 4
ATOM 5811 C C . ILE A 1 57 ? -11.648 -2.628 -5.541 1.00 0.00 79 ILE A C 4
ATOM 5812 O O . ILE A 1 57 ? -12.665 -2.289 -6.146 1.00 0.00 79 ILE A O 4
ATOM 5828 N N . GLU A 1 58 ? -10.775 -3.505 -6.022 1.00 0.00 80 GLU A N 4
ATOM 5829 C CA . GLU A 1 58 ? -10.965 -4.134 -7.317 1.00 0.00 80 GLU A CA 4
ATOM 5830 C C . GLU A 1 58 ? -12.194 -5.033 -7.288 1.00 0.00 80 GLU A C 4
ATOM 5831 O O . GLU A 1 58 ? -12.890 -5.183 -8.292 1.00 0.00 80 GLU A O 4
ATOM 5843 N N . SER A 1 59 ? -12.465 -5.620 -6.123 1.00 0.00 81 SER A N 4
ATOM 5844 C CA . SER A 1 59 ? -13.622 -6.490 -5.965 1.00 0.00 81 SER A CA 4
ATOM 5845 C C . SER A 1 59 ? -14.900 -5.699 -6.209 1.00 0.00 81 SER A C 4
ATOM 5846 O O . SER A 1 59 ? -15.877 -6.220 -6.747 1.00 0.00 81 SER A O 4
ATOM 5854 N N . ASN A 1 60 ? -14.873 -4.430 -5.818 1.00 0.00 82 ASN A N 4
ATOM 5855 C CA . ASN A 1 60 ? -16.014 -3.545 -5.998 1.00 0.00 82 ASN A CA 4
ATOM 5856 C C . ASN A 1 60 ? -16.104 -3.086 -7.452 1.00 0.00 82 ASN A C 4
ATOM 5857 O O . ASN A 1 60 ? -15.425 -2.144 -7.859 1.00 0.00 82 ASN A O 4
ATOM 5868 N N . ILE A 1 61 ? -16.933 -3.774 -8.233 1.00 0.00 83 ILE A N 4
ATOM 5869 C CA . ILE A 1 61 ? -17.103 -3.460 -9.651 1.00 0.00 83 ILE A CA 4
ATOM 5870 C C . ILE A 1 61 ? -17.272 -1.963 -9.900 1.00 0.00 83 ILE A C 4
ATOM 5871 O O . ILE A 1 61 ? -16.914 -1.463 -10.966 1.00 0.00 83 ILE A O 4
ATOM 5887 N N . LEU A 1 62 ? -17.814 -1.249 -8.919 1.00 0.00 84 LEU A N 4
ATOM 5888 C CA . LEU A 1 62 ? -18.017 0.190 -9.055 1.00 0.00 84 LEU A CA 4
ATOM 5889 C C . LEU A 1 62 ? -16.712 0.891 -9.424 1.00 0.00 84 LEU A C 4
ATOM 5890 O O . LEU A 1 62 ? -16.722 1.992 -9.973 1.00 0.00 84 LEU A O 4
ATOM 5906 N N . ILE A 1 63 ? -15.589 0.240 -9.127 1.00 0.00 85 ILE A N 4
ATOM 5907 C CA . ILE A 1 63 ? -14.280 0.798 -9.438 1.00 0.00 85 ILE A CA 4
ATOM 5908 C C . ILE A 1 63 ? -14.045 0.817 -10.946 1.00 0.00 85 ILE A C 4
ATOM 5909 O O . ILE A 1 63 ? -13.290 1.643 -11.458 1.00 0.00 85 ILE A O 4
ATOM 5925 N N . HIS A 1 64 ? -14.706 -0.094 -11.656 1.00 0.00 86 HIS A N 4
ATOM 5926 C CA . HIS A 1 64 ? -14.573 -0.176 -13.106 1.00 0.00 86 HIS A CA 4
ATOM 5927 C C . HIS A 1 64 ? -15.567 0.752 -13.802 1.00 0.00 86 HIS A C 4
ATOM 5928 O O . HIS A 1 64 ? -15.379 1.119 -14.962 1.00 0.00 86 HIS A O 4
ATOM 5943 N N . GLN A 1 65 ? -16.627 1.124 -13.089 1.00 0.00 87 GLN A N 4
ATOM 5944 C CA . GLN A 1 65 ? -17.651 2.004 -13.640 1.00 0.00 87 GLN A CA 4
ATOM 5945 C C . GLN A 1 65 ? -17.282 3.470 -13.430 1.00 0.00 87 GLN A C 4
ATOM 5946 O O . GLN A 1 65 ? -17.374 4.283 -14.349 1.00 0.00 87 GLN A O 4
ATOM 5960 N N . ASN A 1 66 ? -16.872 3.797 -12.211 1.00 0.00 88 ASN A N 4
ATOM 5961 C CA . ASN A 1 66 ? -16.495 5.165 -11.872 1.00 0.00 88 ASN A CA 4
ATOM 5962 C C . ASN A 1 66 ? -15.085 5.479 -12.360 1.00 0.00 88 ASN A C 4
ATOM 5963 O O . ASN A 1 66 ? -14.099 5.062 -11.753 1.00 0.00 88 ASN A O 4
ATOM 5974 N N . GLY A 1 67 ? -15.000 6.221 -13.461 1.00 0.00 89 GLY A N 4
ATOM 5975 C CA . GLY A 1 67 ? -13.709 6.583 -14.016 1.00 0.00 89 GLY A CA 4
ATOM 5976 C C . GLY A 1 67 ? -12.834 7.315 -13.018 1.00 0.00 89 GLY A C 4
ATOM 5977 O O . GLY A 1 67 ? -11.639 7.039 -12.910 1.00 0.00 89 GLY A O 4
ATOM 5981 N N . LYS A 1 68 ? -13.430 8.248 -12.282 1.00 0.00 90 LYS A N 4
ATOM 5982 C CA . LYS A 1 68 ? -12.696 9.019 -11.285 1.00 0.00 90 LYS A CA 4
ATOM 5983 C C . LYS A 1 68 ? -12.067 8.096 -10.248 1.00 0.00 90 LYS A C 4
ATOM 5984 O O . LYS A 1 68 ? -10.844 8.002 -10.147 1.00 0.00 90 LYS A O 4
ATOM 6003 N N . LEU A 1 69 ? -12.911 7.413 -9.480 1.00 0.00 91 LEU A N 4
ATOM 6004 C CA . LEU A 1 69 ? -12.435 6.496 -8.453 1.00 0.00 91 LEU A CA 4
ATOM 6005 C C . LEU A 1 69 ? -11.506 5.446 -9.046 1.00 0.00 91 LEU A C 4
ATOM 6006 O O . LEU A 1 69 ? -10.493 5.089 -8.445 1.00 0.00 91 LEU A O 4
ATOM 6022 N N . SER A 1 70 ? -11.856 4.957 -10.232 1.00 0.00 92 SER A N 4
ATOM 6023 C CA . SER A 1 70 ? -11.047 3.949 -10.913 1.00 0.00 92 SER A CA 4
ATOM 6024 C C . SER A 1 70 ? -9.579 4.350 -10.892 1.00 0.00 92 SER A C 4
ATOM 6025 O O . SER A 1 70 ? -8.698 3.526 -10.647 1.00 0.00 92 SER A O 4
ATOM 6033 N N . ALA A 1 71 ? -9.332 5.632 -11.134 1.00 0.00 93 ALA A N 4
ATOM 6034 C CA . ALA A 1 71 ? -7.978 6.167 -11.130 1.00 0.00 93 ALA A CA 4
ATOM 6035 C C . ALA A 1 71 ? -7.456 6.287 -9.703 1.00 0.00 93 ALA A C 4
ATOM 6036 O O . ALA A 1 71 ? -6.258 6.154 -9.453 1.00 0.00 93 ALA A O 4
ATOM 6043 N N . ASP A 1 72 ? -8.371 6.537 -8.769 1.00 0.00 94 ASP A N 4
ATOM 6044 C CA . ASP A 1 72 ? -8.019 6.674 -7.358 1.00 0.00 94 ASP A CA 4
ATOM 6045 C C . ASP A 1 72 ? -7.108 5.535 -6.908 1.00 0.00 94 ASP A C 4
ATOM 6046 O O . ASP A 1 72 ? -5.923 5.739 -6.651 1.00 0.00 94 ASP A O 4
ATOM 6055 N N . PHE A 1 73 ? -7.676 4.338 -6.820 1.00 0.00 95 PHE A N 4
ATOM 6056 C CA . PHE A 1 73 ? -6.928 3.159 -6.402 1.00 0.00 95 PHE A CA 4
ATOM 6057 C C . PHE A 1 73 ? -5.771 2.874 -7.359 1.00 0.00 95 PHE A C 4
ATOM 6058 O O . PHE A 1 73 ? -4.676 2.508 -6.931 1.00 0.00 95 PHE A O 4
ATOM 6075 N N . LYS A 1 74 ? -6.021 3.039 -8.657 1.00 0.00 96 LYS A N 4
ATOM 6076 C CA . LYS A 1 74 ? -4.999 2.793 -9.671 1.00 0.00 96 LYS A CA 4
ATOM 6077 C C . LYS A 1 74 ? -3.706 3.522 -9.329 1.00 0.00 96 LYS A C 4
ATOM 6078 O O . LYS A 1 74 ? -2.616 2.966 -9.453 1.00 0.00 96 LYS A O 4
ATOM 6097 N N . ASN A 1 75 ? -3.841 4.767 -8.894 1.00 0.00 97 ASN A N 4
ATOM 6098 C CA . ASN A 1 75 ? -2.685 5.578 -8.526 1.00 0.00 97 ASN A CA 4
ATOM 6099 C C . ASN A 1 75 ? -2.036 5.040 -7.258 1.00 0.00 97 ASN A C 4
ATOM 6100 O O . ASN A 1 75 ? -0.813 5.062 -7.114 1.00 0.00 97 ASN A O 4
ATOM 6111 N N . LEU A 1 76 ? -2.865 4.553 -6.341 1.00 0.00 98 LEU A N 4
ATOM 6112 C CA . LEU A 1 76 ? -2.377 4.005 -5.084 1.00 0.00 98 LEU A CA 4
ATOM 6113 C C . LEU A 1 76 ? -1.651 2.689 -5.320 1.00 0.00 98 LEU A C 4
ATOM 6114 O O . LEU A 1 76 ? -0.475 2.549 -4.987 1.00 0.00 98 LEU A O 4
ATOM 6130 N N . LYS A 1 77 ? -2.351 1.726 -5.907 1.00 0.00 99 LYS A N 4
ATOM 6131 C CA . LYS A 1 77 ? -1.752 0.429 -6.195 1.00 0.00 99 LYS A CA 4
ATOM 6132 C C . LYS A 1 77 ? -0.528 0.605 -7.081 1.00 0.00 99 LYS A C 4
ATOM 6133 O O . LYS A 1 77 ? 0.438 -0.150 -6.984 1.00 0.00 99 LYS A O 4
ATOM 6152 N N . THR A 1 78 ? -0.573 1.622 -7.934 1.00 0.00 100 THR A N 4
ATOM 6153 C CA . THR A 1 78 ? 0.533 1.919 -8.829 1.00 0.00 100 THR A CA 4
ATOM 6154 C C . THR A 1 78 ? 1.705 2.487 -8.038 1.00 0.00 100 THR A C 4
ATOM 6155 O O . THR A 1 78 ? 2.818 1.965 -8.096 1.00 0.00 100 THR A O 4
ATOM 6166 N N . LYS A 1 79 ? 1.444 3.557 -7.293 1.00 0.00 101 LYS A N 4
ATOM 6167 C CA . LYS A 1 79 ? 2.478 4.184 -6.487 1.00 0.00 101 LYS A CA 4
ATOM 6168 C C . LYS A 1 79 ? 2.988 3.205 -5.437 1.00 0.00 101 LYS A C 4
ATOM 6169 O O . LYS A 1 79 ? 4.165 3.216 -5.084 1.00 0.00 101 LYS A O 4
ATOM 6188 N N . TYR A 1 80 ? 2.091 2.348 -4.954 1.00 0.00 102 TYR A N 4
ATOM 6189 C CA . TYR A 1 80 ? 2.445 1.349 -3.952 1.00 0.00 102 TYR A CA 4
ATOM 6190 C C . TYR A 1 80 ? 3.466 0.366 -4.520 1.00 0.00 102 TYR A C 4
ATOM 6191 O O . TYR A 1 80 ? 4.394 -0.050 -3.826 1.00 0.00 102 TYR A O 4
ATOM 6209 N N . GLN A 1 81 ? 3.295 0.005 -5.789 1.00 0.00 103 GLN A N 4
ATOM 6210 C CA . GLN A 1 81 ? 4.210 -0.921 -6.448 1.00 0.00 103 GLN A CA 4
ATOM 6211 C C . GLN A 1 81 ? 5.625 -0.358 -6.453 1.00 0.00 103 GLN A C 4
ATOM 6212 O O . GLN A 1 81 ? 6.598 -1.085 -6.255 1.00 0.00 103 GLN A O 4
ATOM 6226 N N . SER A 1 82 ? 5.732 0.946 -6.673 1.00 0.00 104 SER A N 4
ATOM 6227 C CA . SER A 1 82 ? 7.026 1.612 -6.691 1.00 0.00 104 SER A CA 4
ATOM 6228 C C . SER A 1 82 ? 7.685 1.520 -5.324 1.00 0.00 104 SER A C 4
ATOM 6229 O O . SER A 1 82 ? 8.903 1.376 -5.214 1.00 0.00 104 SER A O 4
ATOM 6237 N N . LEU A 1 83 ? 6.866 1.611 -4.284 1.00 0.00 105 LEU A N 4
ATOM 6238 C CA . LEU A 1 83 ? 7.355 1.545 -2.919 1.00 0.00 105 LEU A CA 4
ATOM 6239 C C . LEU A 1 83 ? 7.943 0.178 -2.620 1.00 0.00 105 LEU A C 4
ATOM 6240 O O . LEU A 1 83 ? 9.087 0.069 -2.183 1.00 0.00 105 LEU A O 4
ATOM 6256 N N . GLN A 1 84 ? 7.159 -0.865 -2.860 1.00 0.00 106 GLN A N 4
ATOM 6257 C CA . GLN A 1 84 ? 7.625 -2.227 -2.607 1.00 0.00 106 GLN A CA 4
ATOM 6258 C C . GLN A 1 84 ? 8.919 -2.489 -3.368 1.00 0.00 106 GLN A C 4
ATOM 6259 O O . GLN A 1 84 ? 9.851 -3.101 -2.847 1.00 0.00 106 GLN A O 4
ATOM 6273 N N . GLN A 1 85 ? 8.959 -2.015 -4.605 1.00 0.00 107 GLN A N 4
ATOM 6274 C CA . GLN A 1 85 ? 10.124 -2.182 -5.462 1.00 0.00 107 GLN A CA 4
ATOM 6275 C C . GLN A 1 85 ? 11.300 -1.353 -4.955 1.00 0.00 107 GLN A C 4
ATOM 6276 O O . GLN A 1 85 ? 12.400 -1.870 -4.759 1.00 0.00 107 GLN A O 4
ATOM 6290 N N . SER A 1 86 ? 11.059 -0.064 -4.755 1.00 0.00 108 SER A N 4
ATOM 6291 C CA . SER A 1 86 ? 12.100 0.844 -4.280 1.00 0.00 108 SER A CA 4
ATOM 6292 C C . SER A 1 86 ? 12.667 0.377 -2.942 1.00 0.00 108 SER A C 4
ATOM 6293 O O . SER A 1 86 ? 13.858 0.533 -2.668 1.00 0.00 108 SER A O 4
ATOM 6301 N N . TYR A 1 87 ? 11.801 -0.190 -2.114 1.00 0.00 109 TYR A N 4
ATOM 6302 C CA . TYR A 1 87 ? 12.200 -0.675 -0.800 1.00 0.00 109 TYR A CA 4
ATOM 6303 C C . TYR A 1 87 ? 12.787 -2.079 -0.885 1.00 0.00 109 TYR A C 4
ATOM 6304 O O . TYR A 1 87 ? 13.822 -2.362 -0.282 1.00 0.00 109 TYR A O 4
ATOM 6322 N N . ASN A 1 88 ? 12.125 -2.957 -1.629 1.00 0.00 110 ASN A N 4
ATOM 6323 C CA . ASN A 1 88 ? 12.598 -4.328 -1.773 1.00 0.00 110 ASN A CA 4
ATOM 6324 C C . ASN A 1 88 ? 14.071 -4.341 -2.162 1.00 0.00 110 ASN A C 4
ATOM 6325 O O . ASN A 1 88 ? 14.858 -5.133 -1.642 1.00 0.00 110 ASN A O 4
ATOM 6336 N N . GLN A 1 89 ? 14.444 -3.444 -3.064 1.00 0.00 111 GLN A N 4
ATOM 6337 C CA . GLN A 1 89 ? 15.831 -3.351 -3.491 1.00 0.00 111 GLN A CA 4
ATOM 6338 C C . GLN A 1 89 ? 16.694 -2.889 -2.330 1.00 0.00 111 GLN A C 4
ATOM 6339 O O . GLN A 1 89 ? 17.632 -3.575 -1.927 1.00 0.00 111 GLN A O 4
ATOM 6353 N N . ARG A 1 90 ? 16.354 -1.725 -1.787 1.00 0.00 112 ARG A N 4
ATOM 6354 C CA . ARG A 1 90 ? 17.077 -1.152 -0.659 1.00 0.00 112 ARG A CA 4
ATOM 6355 C C . ARG A 1 90 ? 17.276 -2.187 0.441 1.00 0.00 112 ARG A C 4
ATOM 6356 O O . ARG A 1 90 ? 18.344 -2.267 1.048 1.00 0.00 112 ARG A O 4
ATOM 6377 N N . LYS A 1 91 ? 16.238 -2.978 0.692 1.00 0.00 113 LYS A N 4
ATOM 6378 C CA . LYS A 1 91 ? 16.302 -4.008 1.720 1.00 0.00 113 LYS A CA 4
ATOM 6379 C C . LYS A 1 91 ? 17.356 -5.056 1.365 1.00 0.00 113 LYS A C 4
ATOM 6380 O O . LYS A 1 91 ? 17.940 -5.687 2.245 1.00 0.00 113 LYS A O 4
ATOM 6399 N N . SER A 1 92 ? 17.596 -5.226 0.068 1.00 0.00 114 SER A N 4
ATOM 6400 C CA . SER A 1 92 ? 18.584 -6.187 -0.409 1.00 0.00 114 SER A CA 4
ATOM 6401 C C . SER A 1 92 ? 19.987 -5.583 -0.385 1.00 0.00 114 SER A C 4
ATOM 6402 O O . SER A 1 92 ? 20.981 -6.303 -0.291 1.00 0.00 114 SER A O 4
ATOM 6410 N N . LEU A 1 93 ? 20.060 -4.256 -0.465 1.00 0.00 115 LEU A N 4
ATOM 6411 C CA . LEU A 1 93 ? 21.342 -3.557 -0.446 1.00 0.00 115 LEU A CA 4
ATOM 6412 C C . LEU A 1 93 ? 21.725 -3.183 0.983 1.00 0.00 115 LEU A C 4
ATOM 6413 O O . LEU A 1 93 ? 22.907 -3.080 1.313 1.00 0.00 115 LEU A O 4
ATOM 6429 N N . PHE A 1 94 ? 20.717 -2.980 1.825 1.00 0.00 116 PHE A N 4
ATOM 6430 C CA . PHE A 1 94 ? 20.943 -2.616 3.218 1.00 0.00 116 PHE A CA 4
ATOM 6431 C C . PHE A 1 94 ? 20.544 -3.757 4.151 1.00 0.00 116 PHE A C 4
ATOM 6432 O O . PHE A 1 94 ? 19.594 -3.636 4.925 1.00 0.00 116 PHE A O 4
ATOM 6449 N N . PRO A 1 95 ? 21.269 -4.887 4.090 1.00 0.00 117 PRO A N 4
ATOM 6450 C CA . PRO A 1 95 ? 20.986 -6.053 4.935 1.00 0.00 117 PRO A CA 4
ATOM 6451 C C . PRO A 1 95 ? 21.184 -5.755 6.417 1.00 0.00 117 PRO A C 4
ATOM 6452 O O . PRO A 1 95 ? 22.087 -5.008 6.795 1.00 0.00 117 PRO A O 4
ATOM 6463 N N . LEU A 1 96 ? 20.334 -6.344 7.252 1.00 0.00 118 LEU A N 4
ATOM 6464 C CA . LEU A 1 96 ? 20.415 -6.142 8.694 1.00 0.00 118 LEU A CA 4
ATOM 6465 C C . LEU A 1 96 ? 21.276 -7.219 9.346 1.00 0.00 118 LEU A C 4
ATOM 6466 O O . LEU A 1 96 ? 21.576 -8.243 8.732 1.00 0.00 118 LEU A O 4
ATOM 6482 N N . LYS A 1 97 ? 21.671 -6.981 10.593 1.00 0.00 119 LYS A N 4
ATOM 6483 C CA . LYS A 1 97 ? 22.498 -7.932 11.327 1.00 0.00 119 LYS A CA 4
ATOM 6484 C C . LYS A 1 97 ? 22.172 -7.900 12.817 1.00 0.00 119 LYS A C 4
ATOM 6485 O O . LYS A 1 97 ? 21.313 -7.086 13.216 1.00 0.00 119 LYS A O 4
ATOM 6505 N N . THR A 1 1 ? -25.346 10.842 -7.074 1.00 0.00 23 THR A N 5
ATOM 6506 C CA . THR A 1 1 ? -25.672 9.650 -7.900 1.00 0.00 23 THR A CA 5
ATOM 6507 C C . THR A 1 1 ? -24.685 8.515 -7.643 1.00 0.00 23 THR A C 5
ATOM 6508 O O . THR A 1 1 ? -25.004 7.545 -6.956 1.00 0.00 23 THR A O 5
ATOM 6521 N N . ASN A 1 2 ? -23.484 8.644 -8.199 1.00 0.00 24 ASN A N 5
ATOM 6522 C CA . ASN A 1 2 ? -22.450 7.630 -8.029 1.00 0.00 24 ASN A CA 5
ATOM 6523 C C . ASN A 1 2 ? -21.753 7.789 -6.681 1.00 0.00 24 ASN A C 5
ATOM 6524 O O . ASN A 1 2 ? -20.547 8.028 -6.617 1.00 0.00 24 ASN A O 5
ATOM 6535 N N . GLN A 1 3 ? -22.522 7.655 -5.605 1.00 0.00 25 GLN A N 5
ATOM 6536 C CA . GLN A 1 3 ? -21.982 7.786 -4.257 1.00 0.00 25 GLN A CA 5
ATOM 6537 C C . GLN A 1 3 ? -21.246 6.518 -3.836 1.00 0.00 25 GLN A C 5
ATOM 6538 O O . GLN A 1 3 ? -20.156 6.581 -3.267 1.00 0.00 25 GLN A O 5
ATOM 6552 N N . LYS A 1 4 ? -21.849 5.367 -4.118 1.00 0.00 26 LYS A N 5
ATOM 6553 C CA . LYS A 1 4 ? -21.252 4.083 -3.766 1.00 0.00 26 LYS A CA 5
ATOM 6554 C C . LYS A 1 4 ? -19.850 3.954 -4.352 1.00 0.00 26 LYS A C 5
ATOM 6555 O O . LYS A 1 4 ? -18.898 3.624 -3.642 1.00 0.00 26 LYS A O 5
ATOM 6574 N N . THR A 1 5 ? -19.721 4.228 -5.646 1.00 0.00 27 THR A N 5
ATOM 6575 C CA . THR A 1 5 ? -18.432 4.151 -6.301 1.00 0.00 27 THR A CA 5
ATOM 6576 C C . THR A 1 5 ? -17.519 5.253 -5.769 1.00 0.00 27 THR A C 5
ATOM 6577 O O . THR A 1 5 ? -16.300 5.097 -5.727 1.00 0.00 27 THR A O 5
ATOM 6588 N N . LYS A 1 6 ? -18.123 6.360 -5.341 1.00 0.00 28 LYS A N 5
ATOM 6589 C CA . LYS A 1 6 ? -17.362 7.470 -4.787 1.00 0.00 28 LYS A CA 5
ATOM 6590 C C . LYS A 1 6 ? -16.626 7.004 -3.540 1.00 0.00 28 LYS A C 5
ATOM 6591 O O . LYS A 1 6 ? -15.489 7.402 -3.284 1.00 0.00 28 LYS A O 5
ATOM 6610 N N . GLU A 1 7 ? -17.283 6.133 -2.778 1.00 0.00 29 GLU A N 5
ATOM 6611 C CA . GLU A 1 7 ? -16.696 5.581 -1.569 1.00 0.00 29 GLU A CA 5
ATOM 6612 C C . GLU A 1 7 ? -15.478 4.742 -1.926 1.00 0.00 29 GLU A C 5
ATOM 6613 O O . GLU A 1 7 ? -14.470 4.755 -1.222 1.00 0.00 29 GLU A O 5
ATOM 6625 N N . LEU A 1 8 ? -15.579 4.020 -3.039 1.00 0.00 30 LEU A N 5
ATOM 6626 C CA . LEU A 1 8 ? -14.483 3.181 -3.508 1.00 0.00 30 LEU A CA 5
ATOM 6627 C C . LEU A 1 8 ? -13.240 4.027 -3.751 1.00 0.00 30 LEU A C 5
ATOM 6628 O O . LEU A 1 8 ? -12.167 3.742 -3.220 1.00 0.00 30 LEU A O 5
ATOM 6644 N N . SER A 1 9 ? -13.398 5.081 -4.547 1.00 0.00 31 SER A N 5
ATOM 6645 C CA . SER A 1 9 ? -12.291 5.982 -4.845 1.00 0.00 31 SER A CA 5
ATOM 6646 C C . SER A 1 9 ? -11.684 6.508 -3.547 1.00 0.00 31 SER A C 5
ATOM 6647 O O . SER A 1 9 ? -10.512 6.879 -3.504 1.00 0.00 31 SER A O 5
ATOM 6655 N N . ASN A 1 10 ? -12.489 6.520 -2.484 1.00 0.00 32 ASN A N 5
ATOM 6656 C CA . ASN A 1 10 ? -12.026 6.977 -1.182 1.00 0.00 32 ASN A CA 5
ATOM 6657 C C . ASN A 1 10 ? -11.042 5.967 -0.607 1.00 0.00 32 ASN A C 5
ATOM 6658 O O . ASN A 1 10 ? -10.022 6.337 -0.026 1.00 0.00 32 ASN A O 5
ATOM 6669 N N . LEU A 1 11 ? -11.343 4.684 -0.802 1.00 0.00 33 LEU A N 5
ATOM 6670 C CA . LEU A 1 11 ? -10.470 3.619 -0.333 1.00 0.00 33 LEU A CA 5
ATOM 6671 C C . LEU A 1 11 ? -9.227 3.584 -1.205 1.00 0.00 33 LEU A C 5
ATOM 6672 O O . LEU A 1 11 ? -8.103 3.492 -0.713 1.00 0.00 33 LEU A O 5
ATOM 6688 N N . ILE A 1 12 ? -9.448 3.689 -2.509 1.00 0.00 34 ILE A N 5
ATOM 6689 C CA . ILE A 1 12 ? -8.362 3.703 -3.473 1.00 0.00 34 ILE A CA 5
ATOM 6690 C C . ILE A 1 12 ? -7.488 4.930 -3.245 1.00 0.00 34 ILE A C 5
ATOM 6691 O O . ILE A 1 12 ? -6.261 4.837 -3.226 1.00 0.00 34 ILE A O 5
ATOM 6707 N N . GLU A 1 13 ? -8.133 6.079 -3.064 1.00 0.00 35 GLU A N 5
ATOM 6708 C CA . GLU A 1 13 ? -7.418 7.325 -2.827 1.00 0.00 35 GLU A CA 5
ATOM 6709 C C . GLU A 1 13 ? -6.453 7.162 -1.661 1.00 0.00 35 GLU A C 5
ATOM 6710 O O . GLU A 1 13 ? -5.363 7.736 -1.655 1.00 0.00 35 GLU A O 5
ATOM 6722 N N . THR A 1 14 ? -6.851 6.351 -0.685 1.00 0.00 36 THR A N 5
ATOM 6723 C CA . THR A 1 14 ? -6.009 6.090 0.469 1.00 0.00 36 THR A CA 5
ATOM 6724 C C . THR A 1 14 ? -4.941 5.079 0.083 1.00 0.00 36 THR A C 5
ATOM 6725 O O . THR A 1 14 ? -3.784 5.194 0.484 1.00 0.00 36 THR A O 5
ATOM 6736 N N . PHE A 1 15 ? -5.339 4.100 -0.726 1.00 0.00 37 PHE A N 5
ATOM 6737 C CA . PHE A 1 15 ? -4.414 3.082 -1.196 1.00 0.00 37 PHE A CA 5
ATOM 6738 C C . PHE A 1 15 ? -3.311 3.742 -2.006 1.00 0.00 37 PHE A C 5
ATOM 6739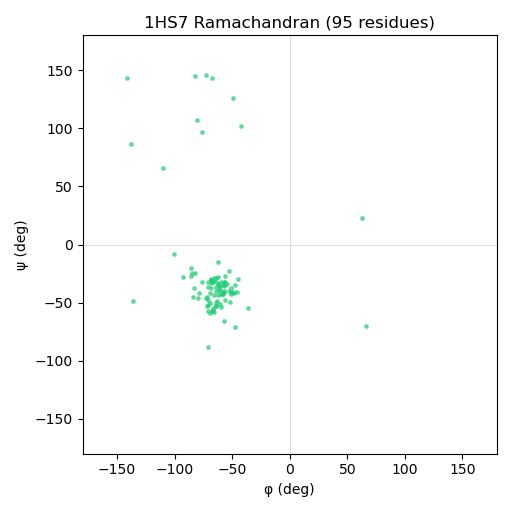 O O . PHE A 1 15 ? -2.139 3.398 -1.877 1.00 0.00 37 PHE A O 5
ATOM 6756 N N . ALA A 1 16 ? -3.699 4.715 -2.827 1.00 0.00 38 ALA A N 5
ATOM 6757 C CA . ALA A 1 16 ? -2.742 5.450 -3.638 1.00 0.00 38 ALA A CA 5
ATOM 6758 C C . ALA A 1 16 ? -1.724 6.132 -2.736 1.00 0.00 38 ALA A C 5
ATOM 6759 O O . ALA A 1 16 ? -0.534 6.181 -3.045 1.00 0.00 38 ALA A O 5
ATOM 6766 N N . GLU A 1 17 ? -2.203 6.635 -1.600 1.00 0.00 39 GLU A N 5
ATOM 6767 C CA . GLU A 1 17 ? -1.337 7.288 -0.631 1.00 0.00 39 GLU A CA 5
ATOM 6768 C C . GLU A 1 17 ? -0.511 6.230 0.093 1.00 0.00 39 GLU A C 5
ATOM 6769 O O . GLU A 1 17 ? 0.702 6.367 0.248 1.00 0.00 39 GLU A O 5
ATOM 6781 N N . GLN A 1 18 ? -1.183 5.162 0.512 1.00 0.00 40 GLN A N 5
ATOM 6782 C CA . GLN A 1 18 ? -0.525 4.061 1.195 1.00 0.00 40 GLN A CA 5
ATOM 6783 C C . GLN A 1 18 ? 0.533 3.448 0.285 1.00 0.00 40 GLN A C 5
ATOM 6784 O O . GLN A 1 18 ? 1.601 3.038 0.740 1.00 0.00 40 GLN A O 5
ATOM 6798 N N . SER A 1 19 ? 0.229 3.407 -1.012 1.00 0.00 41 SER A N 5
ATOM 6799 C CA . SER A 1 19 ? 1.153 2.865 -1.999 1.00 0.00 41 SER A CA 5
ATOM 6800 C C . SER A 1 19 ? 2.446 3.664 -1.983 1.00 0.00 41 SER A C 5
ATOM 6801 O O . SER A 1 19 ? 3.536 3.104 -1.867 1.00 0.00 41 SER A O 5
ATOM 6809 N N . ARG A 1 20 ? 2.314 4.984 -2.067 1.00 0.00 42 ARG A N 5
ATOM 6810 C CA . ARG A 1 20 ? 3.476 5.862 -2.028 1.00 0.00 42 ARG A CA 5
ATOM 6811 C C . ARG A 1 20 ? 4.132 5.754 -0.661 1.00 0.00 42 ARG A C 5
ATOM 6812 O O . ARG A 1 20 ? 5.345 5.893 -0.525 1.00 0.00 42 ARG A O 5
ATOM 6833 N N . VAL A 1 21 ? 3.312 5.487 0.350 1.00 0.00 43 VAL A N 5
ATOM 6834 C CA . VAL A 1 21 ? 3.801 5.337 1.708 1.00 0.00 43 VAL A CA 5
ATOM 6835 C C . VAL A 1 21 ? 4.708 4.119 1.801 1.00 0.00 43 VAL A C 5
ATOM 6836 O O . VAL A 1 21 ? 5.835 4.208 2.281 1.00 0.00 43 VAL A O 5
ATOM 6849 N N . LEU A 1 22 ? 4.223 2.979 1.322 1.00 0.00 44 LEU A N 5
ATOM 6850 C CA . LEU A 1 22 ? 5.020 1.764 1.346 1.00 0.00 44 LEU A CA 5
ATOM 6851 C C . LEU A 1 22 ? 6.371 2.043 0.703 1.00 0.00 44 LEU A C 5
ATOM 6852 O O . LEU A 1 22 ? 7.411 1.760 1.284 1.00 0.00 44 LEU A O 5
ATOM 6868 N N . GLU A 1 23 ? 6.348 2.641 -0.484 1.00 0.00 45 GLU A N 5
ATOM 6869 C CA . GLU A 1 23 ? 7.582 2.983 -1.176 1.00 0.00 45 GLU A CA 5
ATOM 6870 C C . GLU A 1 23 ? 8.370 4.014 -0.366 1.00 0.00 45 GLU A C 5
ATOM 6871 O O . GLU A 1 23 ? 9.597 4.075 -0.448 1.00 0.00 45 GLU A O 5
ATOM 6883 N N . LYS A 1 24 ? 7.656 4.814 0.427 1.00 0.00 46 LYS A N 5
ATOM 6884 C CA . LYS A 1 24 ? 8.292 5.827 1.263 1.00 0.00 46 LYS A CA 5
ATOM 6885 C C . LYS A 1 24 ? 8.998 5.165 2.440 1.00 0.00 46 LYS A C 5
ATOM 6886 O O . LYS A 1 24 ? 10.182 5.398 2.679 1.00 0.00 46 LYS A O 5
ATOM 6905 N N . GLU A 1 25 ? 8.272 4.320 3.161 1.00 0.00 47 GLU A N 5
ATOM 6906 C CA . GLU A 1 25 ? 8.849 3.613 4.291 1.00 0.00 47 GLU A CA 5
ATOM 6907 C C . GLU A 1 25 ? 9.837 2.573 3.789 1.00 0.00 47 GLU A C 5
ATOM 6908 O O . GLU A 1 25 ? 10.860 2.313 4.421 1.00 0.00 47 GLU A O 5
ATOM 6920 N N . CYS A 1 26 ? 9.524 1.991 2.635 1.00 0.00 48 CYS A N 5
ATOM 6921 C CA . CYS A 1 26 ? 10.381 0.987 2.026 1.00 0.00 48 CYS A CA 5
ATOM 6922 C C . CYS A 1 26 ? 11.700 1.609 1.593 1.00 0.00 48 CYS A C 5
ATOM 6923 O O . CYS A 1 26 ? 12.757 0.991 1.722 1.00 0.00 48 CYS A O 5
ATOM 6931 N N . THR A 1 27 ? 11.645 2.845 1.096 1.00 0.00 49 THR A N 5
ATOM 6932 C CA . THR A 1 27 ? 12.859 3.530 0.675 1.00 0.00 49 THR A CA 5
ATOM 6933 C C . THR A 1 27 ? 13.753 3.777 1.885 1.00 0.00 49 THR A C 5
ATOM 6934 O O . THR A 1 27 ? 14.978 3.818 1.773 1.00 0.00 49 THR A O 5
ATOM 6945 N N . LYS A 1 28 ? 13.122 3.923 3.049 1.00 0.00 50 LYS A N 5
ATOM 6946 C CA . LYS A 1 28 ? 13.843 4.147 4.292 1.00 0.00 50 LYS A CA 5
ATOM 6947 C C . LYS A 1 28 ? 14.469 2.848 4.791 1.00 0.00 50 LYS A C 5
ATOM 6948 O O . LYS A 1 28 ? 15.501 2.864 5.464 1.00 0.00 50 LYS A O 5
ATOM 6967 N N . ILE A 1 29 ? 13.841 1.720 4.456 1.00 0.00 51 ILE A N 5
ATOM 6968 C CA . ILE A 1 29 ? 14.340 0.413 4.870 1.00 0.00 51 ILE A CA 5
ATOM 6969 C C . ILE A 1 29 ? 15.813 0.249 4.512 1.00 0.00 51 ILE A C 5
ATOM 6970 O O . ILE A 1 29 ? 16.229 0.537 3.390 1.00 0.00 51 ILE A O 5
ATOM 6986 N N . GLY A 1 30 ? 16.594 -0.217 5.479 1.00 0.00 52 GLY A N 5
ATOM 6987 C CA . GLY A 1 30 ? 18.014 -0.417 5.259 1.00 0.00 52 GLY A CA 5
ATOM 6988 C C . GLY A 1 30 ? 18.690 0.799 4.656 1.00 0.00 52 GLY A C 5
ATOM 6989 O O . GLY A 1 30 ? 19.715 0.679 3.985 1.00 0.00 52 GLY A O 5
ATOM 6993 N N . SER A 1 31 ? 18.113 1.973 4.891 1.00 0.00 53 SER A N 5
ATOM 6994 C CA . SER A 1 31 ? 18.669 3.213 4.358 1.00 0.00 53 SER A CA 5
ATOM 6995 C C . SER A 1 31 ? 18.765 4.287 5.439 1.00 0.00 53 SER A C 5
ATOM 6996 O O . SER A 1 31 ? 18.122 5.333 5.346 1.00 0.00 53 SER A O 5
ATOM 7004 N N . LYS A 1 32 ? 19.577 4.025 6.460 1.00 0.00 54 LYS A N 5
ATOM 7005 C CA . LYS A 1 32 ? 19.764 4.970 7.559 1.00 0.00 54 LYS A CA 5
ATOM 7006 C C . LYS A 1 32 ? 18.493 5.102 8.392 1.00 0.00 54 LYS A C 5
ATOM 7007 O O . LYS A 1 32 ? 18.467 4.733 9.566 1.00 0.00 54 LYS A O 5
ATOM 7026 N N . ARG A 1 33 ? 17.440 5.629 7.776 1.00 0.00 55 ARG A N 5
ATOM 7027 C CA . ARG A 1 33 ? 16.162 5.810 8.456 1.00 0.00 55 ARG A CA 5
ATOM 7028 C C . ARG A 1 33 ? 15.637 4.486 9.012 1.00 0.00 55 ARG A C 5
ATOM 7029 O O . ARG A 1 33 ? 14.779 4.475 9.894 1.00 0.00 55 ARG A O 5
ATOM 7050 N N . ASP A 1 34 ? 16.158 3.373 8.491 1.00 0.00 56 ASP A N 5
ATOM 7051 C CA . ASP A 1 34 ? 15.747 2.040 8.933 1.00 0.00 56 ASP A CA 5
ATOM 7052 C C . ASP A 1 34 ? 15.587 1.982 10.452 1.00 0.00 56 ASP A C 5
ATOM 7053 O O . ASP A 1 34 ? 16.418 2.505 11.194 1.00 0.00 56 ASP A O 5
ATOM 7062 N N . SER A 1 35 ? 14.512 1.345 10.906 1.00 0.00 57 SER A N 5
ATOM 7063 C CA . SER A 1 35 ? 14.244 1.223 12.335 1.00 0.00 57 SER A CA 5
ATOM 7064 C C . SER A 1 35 ? 13.179 0.163 12.600 1.00 0.00 57 SER A C 5
ATOM 7065 O O . SER A 1 35 ? 12.226 0.023 11.837 1.00 0.00 57 SER A O 5
ATOM 7073 N N . LYS A 1 36 ? 13.347 -0.579 13.691 1.00 0.00 58 LYS A N 5
ATOM 7074 C CA . LYS A 1 36 ? 12.401 -1.627 14.060 1.00 0.00 58 LYS A CA 5
ATOM 7075 C C . LYS A 1 36 ? 10.976 -1.097 14.070 1.00 0.00 58 LYS A C 5
ATOM 7076 O O . LYS A 1 36 ? 10.050 -1.761 13.606 1.00 0.00 58 LYS A O 5
ATOM 7095 N N . GLU A 1 37 ? 10.807 0.104 14.598 1.00 0.00 59 GLU A N 5
ATOM 7096 C CA . GLU A 1 37 ? 9.491 0.723 14.660 1.00 0.00 59 GLU A CA 5
ATOM 7097 C C . GLU A 1 37 ? 8.939 0.935 13.257 1.00 0.00 59 GLU A C 5
ATOM 7098 O O . GLU A 1 37 ? 7.729 0.885 13.040 1.00 0.00 59 GLU A O 5
ATOM 7110 N N . LEU A 1 38 ? 9.837 1.158 12.303 1.00 0.00 60 LEU A N 5
ATOM 7111 C CA . LEU A 1 38 ? 9.437 1.361 10.919 1.00 0.00 60 LEU A CA 5
ATOM 7112 C C . LEU A 1 38 ? 8.914 0.055 10.331 1.00 0.00 60 LEU A C 5
ATOM 7113 O O . LEU A 1 38 ? 7.770 -0.016 9.887 1.00 0.00 60 LEU A O 5
ATOM 7129 N N . ARG A 1 39 ? 9.751 -0.982 10.333 1.00 0.00 61 ARG A N 5
ATOM 7130 C CA . ARG A 1 39 ? 9.342 -2.277 9.799 1.00 0.00 61 ARG A CA 5
ATOM 7131 C C . ARG A 1 39 ? 8.108 -2.785 10.534 1.00 0.00 61 ARG A C 5
ATOM 7132 O O . ARG A 1 39 ? 7.235 -3.412 9.935 1.00 0.00 61 ARG A O 5
ATOM 7153 N N . TYR A 1 40 ? 8.024 -2.487 11.830 1.00 0.00 62 TYR A N 5
ATOM 7154 C CA . TYR A 1 40 ? 6.871 -2.898 12.617 1.00 0.00 62 TYR A CA 5
ATOM 7155 C C . TYR A 1 40 ? 5.652 -2.122 12.152 1.00 0.00 62 TYR A C 5
ATOM 7156 O O . TYR A 1 40 ? 4.622 -2.700 11.821 1.00 0.00 62 TYR A O 5
ATOM 7174 N N . LYS A 1 41 ? 5.794 -0.805 12.096 1.00 0.00 63 LYS A N 5
ATOM 7175 C CA . LYS A 1 41 ? 4.719 0.057 11.634 1.00 0.00 63 LYS A CA 5
ATOM 7176 C C . LYS A 1 41 ? 4.348 -0.318 10.201 1.00 0.00 63 LYS A C 5
ATOM 7177 O O . LYS A 1 41 ? 3.186 -0.250 9.803 1.00 0.00 63 LYS A O 5
ATOM 7196 N N . ILE A 1 42 ? 5.354 -0.717 9.435 1.00 0.00 64 ILE A N 5
ATOM 7197 C CA . ILE A 1 42 ? 5.164 -1.108 8.052 1.00 0.00 64 ILE A CA 5
ATOM 7198 C C . ILE A 1 42 ? 4.329 -2.387 7.938 1.00 0.00 64 ILE A C 5
ATOM 7199 O O . ILE A 1 42 ? 3.323 -2.421 7.228 1.00 0.00 64 ILE A O 5
ATOM 7215 N N . GLU A 1 43 ? 4.766 -3.441 8.620 1.00 0.00 65 GLU A N 5
ATOM 7216 C CA . GLU A 1 43 ? 4.074 -4.727 8.569 1.00 0.00 65 GLU A CA 5
ATOM 7217 C C . GLU A 1 43 ? 2.865 -4.778 9.502 1.00 0.00 65 GLU A C 5
ATOM 7218 O O . GLU A 1 43 ? 1.931 -5.542 9.266 1.00 0.00 65 GLU A O 5
ATOM 7230 N N . THR A 1 44 ? 2.894 -3.993 10.573 1.00 0.00 66 THR A N 5
ATOM 7231 C CA . THR A 1 44 ? 1.807 -3.989 11.536 1.00 0.00 66 THR A CA 5
ATOM 7232 C C . THR A 1 44 ? 0.854 -2.807 11.342 1.00 0.00 66 THR A C 5
ATOM 7233 O O . THR A 1 44 ? -0.178 -2.732 12.010 1.00 0.00 66 THR A O 5
ATOM 7244 N N . GLU A 1 45 ? 1.189 -1.878 10.445 1.00 0.00 67 GLU A N 5
ATOM 7245 C CA . GLU A 1 45 ? 0.326 -0.719 10.219 1.00 0.00 67 GLU A CA 5
ATOM 7246 C C . GLU A 1 45 ? 0.170 -0.387 8.730 1.00 0.00 67 GLU A C 5
ATOM 7247 O O . GLU A 1 45 ? -0.944 -0.151 8.262 1.00 0.00 67 GLU A O 5
ATOM 7259 N N . LEU A 1 46 ? 1.276 -0.350 7.990 1.00 0.00 68 LEU A N 5
ATOM 7260 C CA . LEU A 1 46 ? 1.213 -0.022 6.566 1.00 0.00 68 LEU A CA 5
ATOM 7261 C C . LEU A 1 46 ? 0.606 -1.166 5.755 1.00 0.00 68 LEU A C 5
ATOM 7262 O O . LEU A 1 46 ? -0.605 -1.196 5.537 1.00 0.00 68 LEU A O 5
ATOM 7278 N N . ILE A 1 47 ? 1.449 -2.099 5.301 1.00 0.00 69 ILE A N 5
ATOM 7279 C CA . ILE A 1 47 ? 0.991 -3.239 4.504 1.00 0.00 69 ILE A CA 5
ATOM 7280 C C . ILE A 1 47 ? -0.381 -3.745 4.966 1.00 0.00 69 ILE A C 5
ATOM 7281 O O . ILE A 1 47 ? -1.310 -3.840 4.164 1.00 0.00 69 ILE A O 5
ATOM 7297 N N . PRO A 1 48 ? -0.534 -4.073 6.261 1.00 0.00 70 PRO A N 5
ATOM 7298 C CA . PRO A 1 48 ? -1.805 -4.562 6.800 1.00 0.00 70 PRO A CA 5
ATOM 7299 C C . PRO A 1 48 ? -2.973 -3.654 6.432 1.00 0.00 70 PRO A C 5
ATOM 7300 O O . PRO A 1 48 ? -4.076 -4.125 6.160 1.00 0.00 70 PRO A O 5
ATOM 7311 N N . ASN A 1 49 ? -2.721 -2.349 6.426 1.00 0.00 71 ASN A N 5
ATOM 7312 C CA . ASN A 1 49 ? -3.751 -1.374 6.092 1.00 0.00 71 ASN A CA 5
ATOM 7313 C C . ASN A 1 49 ? -3.866 -1.193 4.583 1.00 0.00 71 ASN A C 5
ATOM 7314 O O . ASN A 1 49 ? -4.964 -1.016 4.054 1.00 0.00 71 ASN A O 5
ATOM 7325 N N . CYS A 1 50 ? -2.732 -1.243 3.891 1.00 0.00 72 CYS A N 5
ATOM 7326 C CA . CYS A 1 50 ? -2.724 -1.089 2.442 1.00 0.00 72 CYS A CA 5
ATOM 7327 C C . CYS A 1 50 ? -3.503 -2.222 1.792 1.00 0.00 72 CYS A C 5
ATOM 7328 O O . CYS A 1 50 ? -4.454 -1.988 1.047 1.00 0.00 72 CYS A O 5
ATOM 7336 N N . THR A 1 51 ? -3.104 -3.454 2.091 1.00 0.00 73 THR A N 5
ATOM 7337 C CA . THR A 1 51 ? -3.783 -4.618 1.544 1.00 0.00 73 THR A CA 5
ATOM 7338 C C . THR A 1 51 ? -5.216 -4.667 2.058 1.00 0.00 73 THR A C 5
ATOM 7339 O O . THR A 1 51 ? -6.148 -4.930 1.300 1.00 0.00 73 THR A O 5
ATOM 7350 N N . SER A 1 52 ? -5.395 -4.378 3.346 1.00 0.00 74 SER A N 5
ATOM 7351 C CA . SER A 1 52 ? -6.729 -4.359 3.932 1.00 0.00 74 SER A CA 5
ATOM 7352 C C . SER A 1 52 ? -7.596 -3.377 3.157 1.00 0.00 74 SER A C 5
ATOM 7353 O O . SER A 1 52 ? -8.807 -3.556 3.026 1.00 0.00 74 SER A O 5
ATOM 7361 N N . VAL A 1 53 ? -6.944 -2.348 2.622 1.00 0.00 75 VAL A N 5
ATOM 7362 C CA . VAL A 1 53 ? -7.615 -1.335 1.828 1.00 0.00 75 VAL A CA 5
ATOM 7363 C C . VAL A 1 53 ? -8.023 -1.928 0.477 1.00 0.00 75 VAL A C 5
ATOM 7364 O O . VAL A 1 53 ? -9.016 -1.514 -0.121 1.00 0.00 75 VAL A O 5
ATOM 7377 N N . ARG A 1 54 ? -7.264 -2.928 0.023 1.00 0.00 76 ARG A N 5
ATOM 7378 C CA . ARG A 1 54 ? -7.560 -3.610 -1.232 1.00 0.00 76 ARG A CA 5
ATOM 7379 C C . ARG A 1 54 ? -8.848 -4.402 -1.087 1.00 0.00 76 ARG A C 5
ATOM 7380 O O . ARG A 1 54 ? -9.802 -4.202 -1.836 1.00 0.00 76 ARG A O 5
ATOM 7401 N N . ASP A 1 55 ? -8.868 -5.303 -0.103 1.00 0.00 77 ASP A N 5
ATOM 7402 C CA . ASP A 1 55 ? -10.042 -6.128 0.160 1.00 0.00 77 ASP A CA 5
ATOM 7403 C C . ASP A 1 55 ? -11.295 -5.263 0.193 1.00 0.00 77 ASP A C 5
ATOM 7404 O O . ASP A 1 55 ? -12.365 -5.678 -0.251 1.00 0.00 77 ASP A O 5
ATOM 7413 N N . LYS A 1 56 ? -11.142 -4.046 0.705 1.00 0.00 78 LYS A N 5
ATOM 7414 C CA . LYS A 1 56 ? -12.248 -3.106 0.777 1.00 0.00 78 LYS A CA 5
ATOM 7415 C C . LYS A 1 56 ? -12.649 -2.680 -0.628 1.00 0.00 78 LYS A C 5
ATOM 7416 O O . LYS A 1 56 ? -13.834 -2.590 -0.953 1.00 0.00 78 LYS A O 5
ATOM 7435 N N . ILE A 1 57 ? -11.645 -2.439 -1.463 1.00 0.00 79 ILE A N 5
ATOM 7436 C CA . ILE A 1 57 ? -11.872 -2.043 -2.842 1.00 0.00 79 ILE A CA 5
ATOM 7437 C C . ILE A 1 57 ? -12.389 -3.228 -3.651 1.00 0.00 79 ILE A C 5
ATOM 7438 O O . ILE A 1 57 ? -13.336 -3.099 -4.427 1.00 0.00 79 ILE A O 5
ATOM 7454 N N . GLU A 1 58 ? -11.763 -4.383 -3.455 1.00 0.00 80 GLU A N 5
ATOM 7455 C CA . GLU A 1 58 ? -12.162 -5.593 -4.154 1.00 0.00 80 GLU A CA 5
ATOM 7456 C C . GLU A 1 58 ? -13.543 -6.040 -3.692 1.00 0.00 80 GLU A C 5
ATOM 7457 O O . GLU A 1 58 ? -14.314 -6.607 -4.465 1.00 0.00 80 GLU A O 5
ATOM 7469 N N . SER A 1 59 ? -13.855 -5.766 -2.426 1.00 0.00 81 SER A N 5
ATOM 7470 C CA . SER A 1 59 ? -15.152 -6.128 -1.872 1.00 0.00 81 SER A CA 5
ATOM 7471 C C . SER A 1 59 ? -16.253 -5.368 -2.598 1.00 0.00 81 SER A C 5
ATOM 7472 O O . SER A 1 59 ? -17.353 -5.882 -2.803 1.00 0.00 81 SER A O 5
ATOM 7480 N N . ASN A 1 60 ? -15.935 -4.141 -2.995 1.00 0.00 82 ASN A N 5
ATOM 7481 C CA . ASN A 1 60 ? -16.876 -3.295 -3.713 1.00 0.00 82 ASN A CA 5
ATOM 7482 C C . ASN A 1 60 ? -16.987 -3.742 -5.169 1.00 0.00 82 ASN A C 5
ATOM 7483 O O . ASN A 1 60 ? -16.131 -3.423 -5.994 1.00 0.00 82 ASN A O 5
ATOM 7494 N N . ILE A 1 61 ? -18.040 -4.496 -5.474 1.00 0.00 83 ILE A N 5
ATOM 7495 C CA . ILE A 1 61 ? -18.261 -5.009 -6.825 1.00 0.00 83 ILE A CA 5
ATOM 7496 C C . ILE A 1 61 ? -18.080 -3.930 -7.890 1.00 0.00 83 ILE A C 5
ATOM 7497 O O . ILE A 1 61 ? -17.693 -4.226 -9.020 1.00 0.00 83 ILE A O 5
ATOM 7513 N N . LEU A 1 62 ? -18.360 -2.682 -7.530 1.00 0.00 84 LEU A N 5
ATOM 7514 C CA . LEU A 1 62 ? -18.220 -1.573 -8.469 1.00 0.00 84 LEU A CA 5
ATOM 7515 C C . LEU A 1 62 ? -16.831 -1.564 -9.105 1.00 0.00 84 LEU A C 5
ATOM 7516 O O . LEU A 1 62 ? -16.638 -1.013 -10.188 1.00 0.00 84 LEU A O 5
ATOM 7532 N N . ILE A 1 63 ? -15.867 -2.185 -8.428 1.00 0.00 85 ILE A N 5
ATOM 7533 C CA . ILE A 1 63 ? -14.503 -2.252 -8.935 1.00 0.00 85 ILE A CA 5
ATOM 7534 C C . ILE A 1 63 ? -14.422 -3.174 -10.151 1.00 0.00 85 ILE A C 5
ATOM 7535 O O . ILE A 1 63 ? -13.538 -3.030 -10.995 1.00 0.00 85 ILE A O 5
ATOM 7551 N N . HIS A 1 64 ? -15.357 -4.116 -10.236 1.00 0.00 86 HIS A N 5
ATOM 7552 C CA . HIS A 1 64 ? -15.395 -5.056 -11.351 1.00 0.00 86 HIS A CA 5
ATOM 7553 C C . HIS A 1 64 ? -16.217 -4.498 -12.511 1.00 0.00 86 HIS A C 5
ATOM 7554 O O . HIS A 1 64 ? -16.004 -4.864 -13.667 1.00 0.00 86 HIS A O 5
ATOM 7569 N N . GLN A 1 65 ? -17.160 -3.616 -12.194 1.00 0.00 87 GLN A N 5
ATOM 7570 C CA . GLN A 1 65 ? -18.018 -3.013 -13.207 1.00 0.00 87 GLN A CA 5
ATOM 7571 C C . GLN A 1 65 ? -17.336 -1.819 -13.862 1.00 0.00 87 GLN A C 5
ATOM 7572 O O . GLN A 1 65 ? -17.305 -1.695 -15.087 1.00 0.00 87 GLN A O 5
ATOM 7586 N N . ASN A 1 66 ? -16.798 -0.943 -13.029 1.00 0.00 88 ASN A N 5
ATOM 7587 C CA . ASN A 1 66 ? -16.118 0.256 -13.510 1.00 0.00 88 ASN A CA 5
ATOM 7588 C C . ASN A 1 66 ? -14.705 -0.071 -13.981 1.00 0.00 88 ASN A C 5
ATOM 7589 O O . ASN A 1 66 ? -13.775 -0.153 -13.180 1.00 0.00 88 ASN A O 5
ATOM 7600 N N . GLY A 1 67 ? -14.554 -0.253 -15.291 1.00 0.00 89 GLY A N 5
ATOM 7601 C CA . GLY A 1 67 ? -13.253 -0.566 -15.855 1.00 0.00 89 GLY A CA 5
ATOM 7602 C C . GLY A 1 67 ? -12.196 0.449 -15.468 1.00 0.00 89 GLY A C 5
ATOM 7603 O O . GLY A 1 67 ? -11.050 0.090 -15.200 1.00 0.00 89 GLY A O 5
ATOM 7607 N N . LYS A 1 68 ? -12.584 1.720 -15.432 1.00 0.00 90 LYS A N 5
ATOM 7608 C CA . LYS A 1 68 ? -11.662 2.788 -15.067 1.00 0.00 90 LYS A CA 5
ATOM 7609 C C . LYS A 1 68 ? -11.110 2.560 -13.666 1.00 0.00 90 LYS A C 5
ATOM 7610 O O . LYS A 1 68 ? -9.907 2.369 -13.485 1.00 0.00 90 LYS A O 5
ATOM 7629 N N . LEU A 1 69 ? -11.996 2.576 -12.676 1.00 0.00 91 LEU A N 5
ATOM 7630 C CA . LEU A 1 69 ? -11.596 2.367 -11.292 1.00 0.00 91 LEU A CA 5
ATOM 7631 C C . LEU A 1 69 ? -10.920 1.014 -11.119 1.00 0.00 91 LEU A C 5
ATOM 7632 O O . LEU A 1 69 ? -9.932 0.893 -10.396 1.00 0.00 91 LEU A O 5
ATOM 7648 N N . SER A 1 70 ? -11.457 -0.001 -11.790 1.00 0.00 92 SER A N 5
ATOM 7649 C CA . SER A 1 70 ? -10.897 -1.347 -11.713 1.00 0.00 92 SER A CA 5
ATOM 7650 C C . SER A 1 70 ? -9.386 -1.302 -11.904 1.00 0.00 92 SER A C 5
ATOM 7651 O O . SER A 1 70 ? -8.640 -2.018 -11.237 1.00 0.00 92 SER A O 5
ATOM 7659 N N . ALA A 1 71 ? -8.946 -0.436 -12.809 1.00 0.00 93 ALA A N 5
ATOM 7660 C CA . ALA A 1 71 ? -7.526 -0.270 -13.083 1.00 0.00 93 ALA A CA 5
ATOM 7661 C C . ALA A 1 71 ? -6.866 0.551 -11.982 1.00 0.00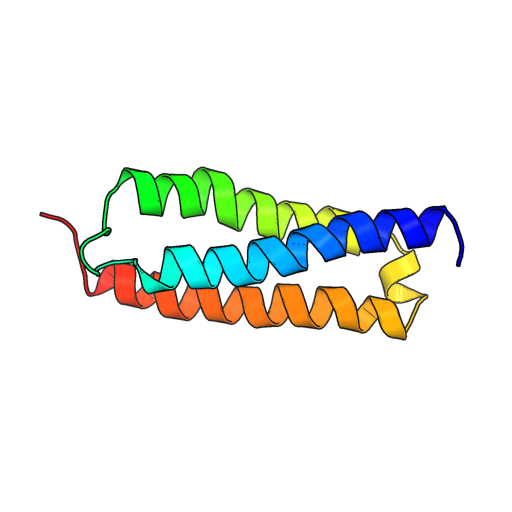 93 ALA A C 5
ATOM 7662 O O . ALA A 1 71 ? -5.693 0.357 -11.664 1.00 0.00 93 ALA A O 5
ATOM 7669 N N . ASP A 1 72 ? -7.637 1.467 -11.400 1.00 0.00 94 ASP A N 5
ATOM 7670 C CA . ASP A 1 72 ? -7.142 2.322 -10.325 1.00 0.00 94 ASP A CA 5
ATOM 7671 C C . ASP A 1 72 ? -6.441 1.495 -9.252 1.00 0.00 94 ASP A C 5
ATOM 7672 O O . ASP A 1 72 ? -5.220 1.542 -9.117 1.00 0.00 94 ASP A O 5
ATOM 7681 N N . PHE A 1 73 ? -7.228 0.737 -8.497 1.00 0.00 95 PHE A N 5
ATOM 7682 C CA . PHE A 1 73 ? -6.698 -0.107 -7.435 1.00 0.00 95 PHE A CA 5
ATOM 7683 C C . PHE A 1 73 ? -5.691 -1.115 -7.988 1.00 0.00 95 PHE A C 5
ATOM 7684 O O . PHE A 1 73 ? -4.656 -1.372 -7.375 1.00 0.00 95 PHE A O 5
ATOM 7701 N N . LYS A 1 74 ? -6.004 -1.686 -9.149 1.00 0.00 96 LYS A N 5
ATOM 7702 C CA . LYS A 1 74 ? -5.127 -2.669 -9.781 1.00 0.00 96 LYS A CA 5
ATOM 7703 C C . LYS A 1 74 ? -3.703 -2.137 -9.896 1.00 0.00 96 LYS A C 5
ATOM 7704 O O . LYS A 1 74 ? -2.738 -2.857 -9.640 1.00 0.00 96 LYS A O 5
ATOM 7723 N N . ASN A 1 75 ? -3.581 -0.871 -10.276 1.00 0.00 97 ASN A N 5
ATOM 7724 C CA . ASN A 1 75 ? -2.274 -0.240 -10.418 1.00 0.00 97 ASN A CA 5
ATOM 7725 C C . ASN A 1 75 ? -1.630 -0.038 -9.052 1.00 0.00 97 ASN A C 5
ATOM 7726 O O . ASN A 1 75 ? -0.415 -0.169 -8.899 1.00 0.00 97 ASN A O 5
ATOM 7737 N N . LEU A 1 76 ? -2.456 0.277 -8.061 1.00 0.00 98 LEU A N 5
ATOM 7738 C CA . LEU A 1 76 ? -1.975 0.493 -6.704 1.00 0.00 98 LEU A CA 5
ATOM 7739 C C . LEU A 1 76 ? -1.529 -0.822 -6.080 1.00 0.00 98 LEU A C 5
ATOM 7740 O O . LEU A 1 76 ? -0.378 -0.967 -5.672 1.00 0.00 98 LEU A O 5
ATOM 7756 N N . LYS A 1 77 ? -2.442 -1.785 -6.019 1.00 0.00 99 LYS A N 5
ATOM 7757 C CA . LYS A 1 77 ? -2.125 -3.092 -5.456 1.00 0.00 99 LYS A CA 5
ATOM 7758 C C . LYS A 1 77 ? -0.949 -3.707 -6.200 1.00 0.00 99 LYS A C 5
ATOM 7759 O O . LYS A 1 77 ? -0.133 -4.420 -5.617 1.00 0.00 99 LYS A O 5
ATOM 7778 N N . THR A 1 78 ? -0.861 -3.406 -7.490 1.00 0.00 100 THR A N 5
ATOM 7779 C CA . THR A 1 78 ? 0.220 -3.909 -8.321 1.00 0.00 100 THR A CA 5
ATOM 7780 C C . THR A 1 78 ? 1.533 -3.249 -7.919 1.00 0.00 100 THR A C 5
ATOM 7781 O O . THR A 1 78 ? 2.505 -3.927 -7.582 1.00 0.00 100 THR A O 5
ATOM 7792 N N . LYS A 1 79 ? 1.552 -1.920 -7.944 1.00 0.00 101 LYS A N 5
ATOM 7793 C CA . LYS A 1 79 ? 2.743 -1.175 -7.569 1.00 0.00 101 LYS A CA 5
ATOM 7794 C C . LYS A 1 79 ? 3.107 -1.474 -6.120 1.00 0.00 101 LYS A C 5
ATOM 7795 O O . LYS A 1 79 ? 4.281 -1.558 -5.766 1.00 0.00 101 LYS A O 5
ATOM 7814 N N . TYR A 1 80 ? 2.080 -1.645 -5.292 1.00 0.00 102 TYR A N 5
ATOM 7815 C CA . TYR A 1 80 ? 2.273 -1.946 -3.879 1.00 0.00 102 TYR A CA 5
ATOM 7816 C C . TYR A 1 80 ? 3.032 -3.259 -3.710 1.00 0.00 102 TYR A C 5
ATOM 7817 O O . TYR A 1 80 ? 3.883 -3.387 -2.830 1.00 0.00 102 TYR A O 5
ATOM 7835 N N . GLN A 1 81 ? 2.720 -4.232 -4.561 1.00 0.00 103 GLN A N 5
ATOM 7836 C CA . GLN A 1 81 ? 3.379 -5.532 -4.505 1.00 0.00 103 GLN A CA 5
ATOM 7837 C C . GLN A 1 81 ? 4.879 -5.387 -4.720 1.00 0.00 103 GLN A C 5
ATOM 7838 O O . GLN A 1 81 ? 5.679 -6.028 -4.041 1.00 0.00 103 GLN A O 5
ATOM 7852 N N . SER A 1 82 ? 5.256 -4.539 -5.666 1.00 0.00 104 SER A N 5
ATOM 7853 C CA . SER A 1 82 ? 6.663 -4.310 -5.961 1.00 0.00 104 SER A CA 5
ATOM 7854 C C . SER A 1 82 ? 7.372 -3.712 -4.753 1.00 0.00 104 SER A C 5
ATOM 7855 O O . SER A 1 82 ? 8.539 -4.006 -4.493 1.00 0.00 104 SER A O 5
ATOM 7863 N N . LEU A 1 83 ? 6.656 -2.865 -4.024 1.00 0.00 105 LEU A N 5
ATOM 7864 C CA . LEU A 1 83 ? 7.207 -2.214 -2.847 1.00 0.00 105 LEU A CA 5
ATOM 7865 C C . LEU A 1 83 ? 7.530 -3.228 -1.763 1.00 0.00 105 LEU A C 5
ATOM 7866 O O . LEU A 1 83 ? 8.642 -3.253 -1.238 1.00 0.00 105 LEU A O 5
ATOM 7882 N N . GLN A 1 84 ? 6.554 -4.062 -1.429 1.00 0.00 106 GLN A N 5
ATOM 7883 C CA . GLN A 1 84 ? 6.754 -5.076 -0.394 1.00 0.00 106 GLN A CA 5
ATOM 7884 C C . GLN A 1 84 ? 7.951 -5.958 -0.739 1.00 0.00 106 GLN A C 5
ATOM 7885 O O . GLN A 1 84 ? 8.749 -6.312 0.130 1.00 0.00 106 GLN A O 5
ATOM 7899 N N . GLN A 1 85 ? 8.061 -6.313 -2.015 1.00 0.00 107 GLN A N 5
ATOM 7900 C CA . GLN A 1 85 ? 9.152 -7.159 -2.490 1.00 0.00 107 GLN A CA 5
ATOM 7901 C C . GLN A 1 85 ? 10.493 -6.431 -2.440 1.00 0.00 107 GLN A C 5
ATOM 7902 O O . GLN A 1 85 ? 11.472 -6.958 -1.914 1.00 0.00 107 GLN A O 5
ATOM 7916 N N . SER A 1 86 ? 10.537 -5.226 -3.002 1.00 0.00 108 SER A N 5
ATOM 7917 C CA . SER A 1 86 ? 11.768 -4.441 -3.029 1.00 0.00 108 SER A CA 5
ATOM 7918 C C . SER A 1 86 ? 12.266 -4.144 -1.619 1.00 0.00 108 SER A C 5
ATOM 7919 O O . SER A 1 86 ? 13.471 -4.055 -1.379 1.00 0.00 108 SER A O 5
ATOM 7927 N N . TYR A 1 87 ? 11.331 -3.981 -0.694 1.00 0.00 109 TYR A N 5
ATOM 7928 C CA . TYR A 1 87 ? 11.662 -3.681 0.692 1.00 0.00 109 TYR A CA 5
ATOM 7929 C C . TYR A 1 87 ? 11.959 -4.953 1.476 1.00 0.00 109 TYR A C 5
ATOM 7930 O O . TYR A 1 87 ? 12.923 -5.009 2.239 1.00 0.00 109 TYR A O 5
ATOM 7948 N N . ASN A 1 88 ? 11.132 -5.973 1.288 1.00 0.00 110 ASN A N 5
ATOM 7949 C CA . ASN A 1 88 ? 11.325 -7.237 1.989 1.00 0.00 110 ASN A CA 5
ATOM 7950 C C . ASN A 1 88 ? 12.742 -7.757 1.769 1.00 0.00 110 ASN A C 5
ATOM 7951 O O . ASN A 1 88 ? 13.407 -8.206 2.702 1.00 0.00 110 ASN A O 5
ATOM 7962 N N . GLN A 1 89 ? 13.213 -7.677 0.532 1.00 0.00 111 GLN A N 5
ATOM 7963 C CA . GLN A 1 89 ? 14.561 -8.123 0.220 1.00 0.00 111 GLN A CA 5
ATOM 7964 C C . GLN A 1 89 ? 15.572 -7.240 0.934 1.00 0.00 111 GLN A C 5
ATOM 7965 O O . GLN A 1 89 ? 16.381 -7.716 1.729 1.00 0.00 111 GLN A O 5
ATOM 7979 N N . ARG A 1 90 ? 15.502 -5.945 0.650 1.00 0.00 112 ARG A N 5
ATOM 7980 C CA . ARG A 1 90 ? 16.393 -4.966 1.259 1.00 0.00 112 ARG A CA 5
ATOM 7981 C C . ARG A 1 90 ? 16.461 -5.150 2.769 1.00 0.00 112 ARG A C 5
ATOM 7982 O O . ARG A 1 90 ? 17.521 -5.010 3.374 1.00 0.00 112 ARG A O 5
ATOM 8003 N N . LYS A 1 91 ? 15.320 -5.462 3.373 1.00 0.00 113 LYS A N 5
ATOM 8004 C CA . LYS A 1 91 ? 15.258 -5.661 4.815 1.00 0.00 113 LYS A CA 5
ATOM 8005 C C . LYS A 1 91 ? 16.090 -6.875 5.224 1.00 0.00 113 LYS A C 5
ATOM 8006 O O . LYS A 1 91 ? 16.607 -6.939 6.339 1.00 0.00 113 LYS A O 5
ATOM 8025 N N . SER A 1 92 ? 16.218 -7.832 4.309 1.00 0.00 114 SER A N 5
ATOM 8026 C CA . SER A 1 92 ? 16.991 -9.041 4.568 1.00 0.00 114 SER A CA 5
ATOM 8027 C C . SER A 1 92 ? 18.478 -8.812 4.297 1.00 0.00 114 SER A C 5
ATOM 8028 O O . SER A 1 92 ? 19.334 -9.472 4.886 1.00 0.00 114 SER A O 5
ATOM 8036 N N . LEU A 1 93 ? 18.779 -7.872 3.403 1.00 0.00 115 LEU A N 5
ATOM 8037 C CA . LEU A 1 93 ? 20.162 -7.558 3.057 1.00 0.00 115 LEU A CA 5
ATOM 8038 C C . LEU A 1 93 ? 20.693 -6.413 3.916 1.00 0.00 115 LEU A C 5
ATOM 8039 O O . LEU A 1 93 ? 21.897 -6.303 4.147 1.00 0.00 115 LEU A O 5
ATOM 8055 N N . PHE A 1 94 ? 19.787 -5.556 4.372 1.00 0.00 116 PHE A N 5
ATOM 8056 C CA . PHE A 1 94 ? 20.157 -4.408 5.191 1.00 0.00 116 PHE A CA 5
ATOM 8057 C C . PHE A 1 94 ? 19.540 -4.485 6.587 1.00 0.00 116 PHE A C 5
ATOM 8058 O O . PHE A 1 94 ? 18.605 -3.748 6.901 1.00 0.00 116 PHE A O 5
ATOM 8075 N N . PRO A 1 95 ? 20.061 -5.371 7.452 1.00 0.00 117 PRO A N 5
ATOM 8076 C CA . PRO A 1 95 ? 19.556 -5.522 8.820 1.00 0.00 117 PRO A CA 5
ATOM 8077 C C . PRO A 1 95 ? 19.640 -4.215 9.602 1.00 0.00 117 PRO A C 5
ATOM 8078 O O . PRO A 1 95 ? 19.898 -3.156 9.030 1.00 0.00 117 PRO A O 5
ATOM 8089 N N . LEU A 1 96 ? 19.423 -4.295 10.910 1.00 0.00 118 LEU A N 5
ATOM 8090 C CA . LEU A 1 96 ? 19.479 -3.115 11.766 1.00 0.00 118 LEU A CA 5
ATOM 8091 C C . LEU A 1 96 ? 20.643 -3.209 12.747 1.00 0.00 118 LEU A C 5
ATOM 8092 O O . LEU A 1 96 ? 20.614 -4.004 13.686 1.00 0.00 118 LEU A O 5
ATOM 8108 N N . LYS A 1 97 ? 21.665 -2.390 12.523 1.00 0.00 119 LYS A N 5
ATOM 8109 C CA . LYS A 1 97 ? 22.839 -2.379 13.387 1.00 0.00 119 LYS A CA 5
ATOM 8110 C C . LYS A 1 97 ? 22.715 -1.298 14.457 1.00 0.00 119 LYS A C 5
ATOM 8111 O O . LYS A 1 97 ? 23.225 -1.514 15.577 1.00 0.00 119 LYS A O 5
ATOM 8131 N N . THR A 1 1 ? -24.559 12.730 -2.055 1.00 0.00 23 THR A N 6
ATOM 8132 C CA . THR A 1 1 ? -23.563 11.698 -2.446 1.00 0.00 23 THR A CA 6
ATOM 8133 C C . THR A 1 1 ? -23.799 10.392 -1.694 1.00 0.00 23 THR A C 6
ATOM 8134 O O . THR A 1 1 ? -24.452 10.374 -0.651 1.00 0.00 23 THR A O 6
ATOM 8147 N N . ASN A 1 2 ? -23.264 9.300 -2.232 1.00 0.00 24 ASN A N 6
ATOM 8148 C CA . ASN A 1 2 ? -23.416 7.990 -1.611 1.00 0.00 24 ASN A CA 6
ATOM 8149 C C . ASN A 1 2 ? -22.555 7.880 -0.356 1.00 0.00 24 ASN A C 6
ATOM 8150 O O . ASN A 1 2 ? -21.335 8.034 -0.413 1.00 0.00 24 ASN A O 6
ATOM 8161 N N . GLN A 1 3 ? -23.199 7.612 0.775 1.00 0.00 25 GLN A N 6
ATOM 8162 C CA . GLN A 1 3 ? -22.492 7.481 2.044 1.00 0.00 25 GLN A CA 6
ATOM 8163 C C . GLN A 1 3 ? -21.656 6.206 2.073 1.00 0.00 25 GLN A C 6
ATOM 8164 O O . GLN A 1 3 ? -20.522 6.207 2.553 1.00 0.00 25 GLN A O 6
ATOM 8178 N N . LYS A 1 4 ? -22.222 5.119 1.558 1.00 0.00 26 LYS A N 6
ATOM 8179 C CA . LYS A 1 4 ? -21.526 3.839 1.528 1.00 0.00 26 LYS A CA 6
ATOM 8180 C C . LYS A 1 4 ? -20.279 3.919 0.655 1.00 0.00 26 LYS A C 6
ATOM 8181 O O . LYS A 1 4 ? -19.187 3.539 1.081 1.00 0.00 26 LYS A O 6
ATOM 8200 N N . THR A 1 5 ? -20.440 4.425 -0.563 1.00 0.00 27 THR A N 6
ATOM 8201 C CA . THR A 1 5 ? -19.320 4.561 -1.475 1.00 0.00 27 THR A CA 6
ATOM 8202 C C . THR A 1 5 ? -18.337 5.599 -0.936 1.00 0.00 27 THR A C 6
ATOM 8203 O O . THR A 1 5 ? -17.137 5.527 -1.196 1.00 0.00 27 THR A O 6
ATOM 8214 N N . LYS A 1 6 ? -18.854 6.555 -0.169 1.00 0.00 28 LYS A N 6
ATOM 8215 C CA . LYS A 1 6 ? -18.017 7.589 0.421 1.00 0.00 28 LYS A CA 6
ATOM 8216 C C . LYS A 1 6 ? -17.027 6.954 1.389 1.00 0.00 28 LYS A C 6
ATOM 8217 O O . LYS A 1 6 ? -15.852 7.323 1.431 1.00 0.00 28 LYS A O 6
ATOM 8236 N N . GLU A 1 7 ? -17.512 5.979 2.154 1.00 0.00 29 GLU A N 6
ATOM 8237 C CA . GLU A 1 7 ? -16.673 5.271 3.108 1.00 0.00 29 GLU A CA 6
ATOM 8238 C C . GLU A 1 7 ? -15.540 4.563 2.378 1.00 0.00 29 GLU A C 6
ATOM 8239 O O . GLU A 1 7 ? -14.416 4.486 2.873 1.00 0.00 29 GLU A O 6
ATOM 8251 N N . LEU A 1 8 ? -15.847 4.057 1.186 1.00 0.00 30 LEU A N 6
ATOM 8252 C CA . LEU A 1 8 ? -14.858 3.365 0.371 1.00 0.00 30 LEU A CA 6
ATOM 8253 C C . LEU A 1 8 ? -13.690 4.293 0.063 1.00 0.00 30 LEU A C 6
ATOM 8254 O O . LEU A 1 8 ? -12.531 3.949 0.295 1.00 0.00 30 LEU A O 6
ATOM 8270 N N . SER A 1 9 ? -14.005 5.481 -0.446 1.00 0.00 31 SER A N 6
ATOM 8271 C CA . SER A 1 9 ? -12.979 6.466 -0.765 1.00 0.00 31 SER A CA 6
ATOM 8272 C C . SER A 1 9 ? -12.107 6.723 0.460 1.00 0.00 31 SER A C 6
ATOM 8273 O O . SER A 1 9 ? -10.942 7.096 0.338 1.00 0.00 31 SER A O 6
ATOM 8281 N N . ASN A 1 10 ? -12.680 6.502 1.643 1.00 0.00 32 ASN A N 6
ATOM 8282 C CA . ASN A 1 10 ? -11.950 6.688 2.889 1.00 0.00 32 ASN A CA 6
ATOM 8283 C C . ASN A 1 10 ? -10.868 5.625 3.011 1.00 0.00 32 ASN A C 6
ATOM 8284 O O . ASN A 1 10 ? -9.751 5.904 3.448 1.00 0.00 32 ASN A O 6
ATOM 8295 N N . LEU A 1 11 ? -11.202 4.407 2.592 1.00 0.00 33 LEU A N 6
ATOM 8296 C CA . LEU A 1 11 ? -10.253 3.303 2.623 1.00 0.00 33 LEU A CA 6
ATOM 8297 C C . LEU A 1 11 ? -9.220 3.511 1.529 1.00 0.00 33 LEU A C 6
ATOM 8298 O O . LEU A 1 11 ? -8.018 3.370 1.749 1.00 0.00 33 LEU A O 6
ATOM 8314 N N . ILE A 1 12 ? -9.709 3.875 0.351 1.00 0.00 34 ILE A N 6
ATOM 8315 C CA . ILE A 1 12 ? -8.851 4.140 -0.789 1.00 0.00 34 ILE A CA 6
ATOM 8316 C C . ILE A 1 12 ? -7.937 5.322 -0.487 1.00 0.00 34 ILE A C 6
ATOM 8317 O O . ILE A 1 12 ? -6.740 5.286 -0.773 1.00 0.00 34 ILE A O 6
ATOM 8333 N N . GLU A 1 13 ? -8.511 6.368 0.102 1.00 0.00 35 GLU A N 6
ATOM 8334 C CA . GLU A 1 13 ? -7.749 7.558 0.452 1.00 0.00 35 GLU A CA 6
ATOM 8335 C C . GLU A 1 13 ? -6.555 7.179 1.317 1.00 0.00 35 GLU A C 6
ATOM 8336 O O . GLU A 1 13 ? -5.484 7.780 1.219 1.00 0.00 35 GLU A O 6
ATOM 8348 N N . THR A 1 14 ? -6.742 6.157 2.147 1.00 0.00 36 THR A N 6
ATOM 8349 C CA . THR A 1 14 ? -5.673 5.679 3.009 1.00 0.00 36 THR A CA 6
ATOM 8350 C C . THR A 1 14 ? -4.711 4.834 2.186 1.00 0.00 36 THR A C 6
ATOM 8351 O O . THR A 1 14 ? -3.495 4.933 2.334 1.00 0.00 36 THR A O 6
ATOM 8362 N N . PHE A 1 15 ? -5.274 4.023 1.293 1.00 0.00 37 PHE A N 6
ATOM 8363 C CA . PHE A 1 15 ? -4.472 3.181 0.419 1.00 0.00 37 PHE A CA 6
ATOM 8364 C C . PHE A 1 15 ? -3.560 4.057 -0.425 1.00 0.00 37 PHE A C 6
ATOM 8365 O O . PHE A 1 15 ? -2.379 3.762 -0.596 1.00 0.00 37 PHE A O 6
ATOM 8382 N N . ALA A 1 16 ? -4.118 5.155 -0.930 1.00 0.00 38 ALA A N 6
ATOM 8383 C CA . ALA A 1 16 ? -3.352 6.096 -1.732 1.00 0.00 38 ALA A CA 6
ATOM 8384 C C . ALA A 1 16 ? -2.166 6.609 -0.927 1.00 0.00 38 ALA A C 6
ATOM 8385 O O . ALA A 1 16 ? -1.068 6.781 -1.455 1.00 0.00 38 ALA A O 6
ATOM 8392 N N . GLU A 1 17 ? -2.396 6.824 0.367 1.00 0.00 39 GLU A N 6
ATOM 8393 C CA . GLU A 1 17 ? -1.346 7.287 1.261 1.00 0.00 39 GLU A CA 6
ATOM 8394 C C . GLU A 1 17 ? -0.381 6.138 1.538 1.00 0.00 39 GLU A C 6
ATOM 8395 O O . GLU A 1 17 ? 0.837 6.305 1.482 1.00 0.00 39 GLU A O 6
ATOM 8407 N N . GLN A 1 18 ? -0.944 4.964 1.817 1.00 0.00 40 GLN A N 6
ATOM 8408 C CA . GLN A 1 18 ? -0.146 3.777 2.078 1.00 0.00 40 GLN A CA 6
ATOM 8409 C C . GLN A 1 18 ? 0.708 3.452 0.859 1.00 0.00 40 GLN A C 6
ATOM 8410 O O . GLN A 1 18 ? 1.849 3.009 0.984 1.00 0.00 40 GLN A O 6
ATOM 8424 N N . SER A 1 19 ? 0.145 3.695 -0.323 1.00 0.00 41 SER A N 6
ATOM 8425 C CA . SER A 1 19 ? 0.852 3.449 -1.572 1.00 0.00 41 SER A CA 6
ATOM 8426 C C . SER A 1 19 ? 2.117 4.290 -1.620 1.00 0.00 41 SER A C 6
ATOM 8427 O O . SER A 1 19 ? 3.217 3.769 -1.796 1.00 0.00 41 SER A O 6
ATOM 8435 N N . ARG A 1 20 ? 1.958 5.595 -1.430 1.00 0.00 42 ARG A N 6
ATOM 8436 C CA . ARG A 1 20 ? 3.101 6.500 -1.422 1.00 0.00 42 ARG A CA 6
ATOM 8437 C C . ARG A 1 20 ? 4.018 6.143 -0.261 1.00 0.00 42 ARG A C 6
ATOM 8438 O O . ARG A 1 20 ? 5.226 6.355 -0.320 1.00 0.00 42 ARG A O 6
ATOM 8459 N N . VAL A 1 21 ? 3.429 5.581 0.789 1.00 0.00 43 VAL A N 6
ATOM 8460 C CA . VAL A 1 21 ? 4.187 5.172 1.957 1.00 0.00 43 VAL A CA 6
ATOM 8461 C C . VAL A 1 21 ? 5.097 4.005 1.601 1.00 0.00 43 VAL A C 6
ATOM 8462 O O . VAL A 1 21 ? 6.298 4.040 1.855 1.00 0.00 43 VAL A O 6
ATOM 8475 N N . LEU A 1 22 ? 4.524 2.974 0.992 1.00 0.00 44 LEU A N 6
ATOM 8476 C CA . LEU A 1 22 ? 5.306 1.816 0.591 1.00 0.00 44 LEU A CA 6
ATOM 8477 C C . LEU A 1 22 ? 6.508 2.276 -0.219 1.00 0.00 44 LEU A C 6
ATOM 8478 O O . LEU A 1 22 ? 7.636 1.885 0.054 1.00 0.00 44 LEU A O 6
ATOM 8494 N N . GLU A 1 23 ? 6.262 3.139 -1.197 1.00 0.00 45 GLU A N 6
ATOM 8495 C CA . GLU A 1 23 ? 7.339 3.665 -2.019 1.00 0.00 45 GLU A CA 6
ATOM 8496 C C . GLU A 1 23 ? 8.294 4.493 -1.163 1.00 0.00 45 GLU A C 6
ATOM 8497 O O . GLU A 1 23 ? 9.490 4.569 -1.445 1.00 0.00 45 GLU A O 6
ATOM 8509 N N . LYS A 1 24 ? 7.756 5.103 -0.108 1.00 0.00 46 LYS A N 6
ATOM 8510 C CA . LYS A 1 24 ? 8.562 5.915 0.798 1.00 0.00 46 LYS A CA 6
ATOM 8511 C C . LYS A 1 24 ? 9.467 5.022 1.641 1.00 0.00 46 LYS A C 6
ATOM 8512 O O . LYS A 1 24 ? 10.680 5.222 1.694 1.00 0.00 46 LYS A O 6
ATOM 8531 N N . GLU A 1 25 ? 8.875 4.023 2.282 1.00 0.00 47 GLU A N 6
ATOM 8532 C CA . GLU A 1 25 ? 9.643 3.097 3.096 1.00 0.00 47 GLU A CA 6
ATOM 8533 C C . GLU A 1 25 ? 10.516 2.233 2.200 1.00 0.00 47 GLU A C 6
ATOM 8534 O O . GLU A 1 25 ? 11.644 1.894 2.553 1.00 0.00 47 GLU A O 6
ATOM 8546 N N . CYS A 1 26 ? 9.982 1.890 1.032 1.00 0.00 48 CYS A N 6
ATOM 8547 C CA . CYS A 1 26 ? 10.704 1.072 0.070 1.00 0.00 48 CYS A CA 6
ATOM 8548 C C . CYS A 1 26 ? 11.904 1.826 -0.485 1.00 0.00 48 CYS A C 6
ATOM 8549 O O . CYS A 1 26 ? 12.958 1.236 -0.720 1.00 0.00 48 CYS A O 6
ATOM 8557 N N . THR A 1 27 ? 11.753 3.136 -0.685 1.00 0.00 49 THR A N 6
ATOM 8558 C CA . THR A 1 27 ? 12.857 3.936 -1.199 1.00 0.00 49 THR A CA 6
ATOM 8559 C C . THR A 1 27 ? 14.002 3.941 -0.191 1.00 0.00 49 THR A C 6
ATOM 8560 O O . THR A 1 27 ? 15.172 4.034 -0.562 1.00 0.00 49 THR A O 6
ATOM 8571 N N . LYS A 1 28 ? 13.650 3.822 1.088 1.00 0.00 50 LYS A N 6
ATOM 8572 C CA . LYS A 1 28 ? 14.639 3.793 2.156 1.00 0.00 50 LYS A CA 6
ATOM 8573 C C . LYS A 1 28 ? 15.269 2.406 2.272 1.00 0.00 50 LYS A C 6
ATOM 8574 O O . LYS A 1 28 ? 16.397 2.265 2.744 1.00 0.00 50 LYS A O 6
ATOM 8593 N N . ILE A 1 29 ? 14.533 1.381 1.837 1.00 0.00 51 ILE A N 6
ATOM 8594 C CA . ILE A 1 29 ? 15.023 0.006 1.891 1.00 0.00 51 ILE A CA 6
ATOM 8595 C C . ILE A 1 29 ? 16.404 -0.106 1.255 1.00 0.00 51 ILE A C 6
ATOM 8596 O O . ILE A 1 29 ? 16.609 0.285 0.106 1.00 0.00 51 ILE A O 6
ATOM 8612 N N . GLY A 1 30 ? 17.348 -0.639 2.020 1.00 0.00 52 GLY A N 6
ATOM 8613 C CA . GLY A 1 30 ? 18.703 -0.793 1.531 1.00 0.00 52 GLY A CA 6
ATOM 8614 C C . GLY A 1 30 ? 19.355 0.538 1.215 1.00 0.00 52 GLY A C 6
ATOM 8615 O O . GLY A 1 30 ? 20.277 0.606 0.403 1.00 0.00 52 GLY A O 6
ATOM 8619 N N . SER A 1 31 ? 18.873 1.600 1.855 1.00 0.00 53 SER A N 6
ATOM 8620 C CA . SER A 1 31 ? 19.418 2.935 1.630 1.00 0.00 53 SER A CA 6
ATOM 8621 C C . SER A 1 31 ? 19.527 3.719 2.935 1.00 0.00 53 SER A C 6
ATOM 8622 O O . SER A 1 31 ? 18.586 4.403 3.338 1.00 0.00 53 SER A O 6
ATOM 8630 N N . LYS A 1 32 ? 20.685 3.621 3.583 1.00 0.00 54 LYS A N 6
ATOM 8631 C CA . LYS A 1 32 ? 20.933 4.326 4.839 1.00 0.00 54 LYS A CA 6
ATOM 8632 C C . LYS A 1 32 ? 19.986 3.854 5.940 1.00 0.00 54 LYS A C 6
ATOM 8633 O O . LYS A 1 32 ? 20.383 3.109 6.836 1.00 0.00 54 LYS A O 6
ATOM 8652 N N . ARG A 1 33 ? 18.734 4.296 5.869 1.00 0.00 55 ARG A N 6
ATOM 8653 C CA . ARG A 1 33 ? 17.728 3.924 6.859 1.00 0.00 55 ARG A CA 6
ATOM 8654 C C . ARG A 1 33 ? 17.575 2.406 6.962 1.00 0.00 55 ARG A C 6
ATOM 8655 O O . ARG A 1 33 ? 17.025 1.900 7.940 1.00 0.00 55 ARG A O 6
ATOM 8676 N N . ASP A 1 34 ? 18.060 1.687 5.946 1.00 0.00 56 ASP A N 6
ATOM 8677 C CA . ASP A 1 34 ? 17.981 0.226 5.912 1.00 0.00 56 ASP A CA 6
ATOM 8678 C C . ASP A 1 34 ? 18.139 -0.387 7.303 1.00 0.00 56 ASP A C 6
ATOM 8679 O O . ASP A 1 34 ? 19.233 -0.398 7.867 1.00 0.00 56 ASP A O 6
ATOM 8688 N N . SER A 1 35 ? 17.037 -0.895 7.850 1.00 0.00 57 SER A N 6
ATOM 8689 C CA . SER A 1 35 ? 17.054 -1.508 9.174 1.00 0.00 57 SER A CA 6
ATOM 8690 C C . SER A 1 35 ? 15.912 -2.507 9.327 1.00 0.00 57 SER A C 6
ATOM 8691 O O . SER A 1 35 ? 14.819 -2.303 8.801 1.00 0.00 57 SER A O 6
ATOM 8699 N N . LYS A 1 36 ? 16.174 -3.588 10.058 1.00 0.00 58 LYS A N 6
ATOM 8700 C CA . LYS A 1 36 ? 15.174 -4.627 10.288 1.00 0.00 58 LYS A CA 6
ATOM 8701 C C . LYS A 1 36 ? 13.850 -4.022 10.729 1.00 0.00 58 LYS A C 6
ATOM 8702 O O . LYS A 1 36 ? 12.780 -4.445 10.289 1.00 0.00 58 LYS A O 6
ATOM 8721 N N . GLU A 1 37 ? 13.934 -3.029 11.601 1.00 0.00 59 GLU A N 6
ATOM 8722 C CA . GLU A 1 37 ? 12.750 -2.354 12.111 1.00 0.00 59 GLU A CA 6
ATOM 8723 C C . GLU A 1 37 ? 11.880 -1.854 10.970 1.00 0.00 59 GLU A C 6
ATOM 8724 O O . GLU A 1 37 ? 10.675 -2.101 10.934 1.00 0.00 59 GLU A O 6
ATOM 8736 N N . LEU A 1 38 ? 12.506 -1.158 10.034 1.00 0.00 60 LEU A N 6
ATOM 8737 C CA . LEU A 1 38 ? 11.799 -0.627 8.877 1.00 0.00 60 LEU A CA 6
ATOM 8738 C C . LEU A 1 38 ? 11.156 -1.767 8.092 1.00 0.00 60 LEU A C 6
ATOM 8739 O O . LEU A 1 38 ? 9.950 -1.761 7.848 1.00 0.00 60 LEU A O 6
ATOM 8755 N N . ARG A 1 39 ? 11.967 -2.747 7.706 1.00 0.00 61 ARG A N 6
ATOM 8756 C CA . ARG A 1 39 ? 11.460 -3.896 6.954 1.00 0.00 61 ARG A CA 6
ATOM 8757 C C . ARG A 1 39 ? 10.328 -4.563 7.726 1.00 0.00 61 ARG A C 6
ATOM 8758 O O . ARG A 1 39 ? 9.348 -5.021 7.138 1.00 0.00 61 ARG A O 6
ATOM 8779 N N . TYR A 1 40 ? 10.459 -4.595 9.050 1.00 0.00 62 TYR A N 6
ATOM 8780 C CA . TYR A 1 40 ? 9.432 -5.184 9.896 1.00 0.00 62 TYR A CA 6
ATOM 8781 C C . TYR A 1 40 ? 8.185 -4.316 9.864 1.00 0.00 62 TYR A C 6
ATOM 8782 O O . TYR A 1 40 ? 7.096 -4.789 9.558 1.00 0.00 62 TYR A O 6
ATOM 8800 N N . LYS A 1 41 ? 8.359 -3.035 10.158 1.00 0.00 63 LYS A N 6
ATOM 8801 C CA . LYS A 1 41 ? 7.252 -2.090 10.140 1.00 0.00 63 LYS A CA 6
ATOM 8802 C C . LYS A 1 41 ? 6.527 -2.159 8.797 1.00 0.00 63 LYS A C 6
ATOM 8803 O O . LYS A 1 41 ? 5.310 -2.002 8.723 1.00 0.00 63 LYS A O 6
ATOM 8822 N N . ILE A 1 42 ? 7.294 -2.391 7.739 1.00 0.00 64 ILE A N 6
ATOM 8823 C CA . ILE A 1 42 ? 6.747 -2.479 6.399 1.00 0.00 64 ILE A CA 6
ATOM 8824 C C . ILE A 1 42 ? 5.871 -3.723 6.223 1.00 0.00 64 ILE A C 6
ATOM 8825 O O . ILE A 1 42 ? 4.705 -3.621 5.843 1.00 0.00 64 ILE A O 6
ATOM 8841 N N . GLU A 1 43 ? 6.449 -4.895 6.474 1.00 0.00 65 GLU A N 6
ATOM 8842 C CA . GLU A 1 43 ? 5.731 -6.157 6.312 1.00 0.00 65 GLU A CA 6
ATOM 8843 C C . GLU A 1 43 ? 4.779 -6.435 7.472 1.00 0.00 65 GLU A C 6
ATOM 8844 O O . GLU A 1 43 ? 3.816 -7.185 7.321 1.00 0.00 65 GLU A O 6
ATOM 8856 N N . THR A 1 44 ? 5.061 -5.856 8.633 1.00 0.00 66 THR A N 6
ATOM 8857 C CA . THR A 1 44 ? 4.236 -6.071 9.807 1.00 0.00 66 THR A CA 6
ATOM 8858 C C . THR A 1 44 ? 3.223 -4.944 10.019 1.00 0.00 66 THR A C 6
ATOM 8859 O O . THR A 1 44 ? 2.285 -5.096 10.802 1.00 0.00 66 THR A O 6
ATOM 8870 N N . GLU A 1 45 ? 3.410 -3.811 9.341 1.00 0.00 67 GLU A N 6
ATOM 8871 C CA . GLU A 1 45 ? 2.492 -2.685 9.505 1.00 0.00 67 GLU A CA 6
ATOM 8872 C C . GLU A 1 45 ? 2.023 -2.110 8.163 1.00 0.00 67 GLU A C 6
ATOM 8873 O O . GLU A 1 45 ? 0.822 -1.952 7.942 1.00 0.00 67 GLU A O 6
ATOM 8885 N N . LEU A 1 46 ? 2.961 -1.775 7.280 1.00 0.00 68 LEU A N 6
ATOM 8886 C CA . LEU A 1 46 ? 2.604 -1.195 5.986 1.00 0.00 68 LEU A CA 6
ATOM 8887 C C . LEU A 1 46 ? 1.833 -2.186 5.113 1.00 0.00 68 LEU A C 6
ATOM 8888 O O . LEU A 1 46 ? 0.602 -2.206 5.136 1.00 0.00 68 LEU A O 6
ATOM 8904 N N . ILE A 1 47 ? 2.558 -2.994 4.336 1.00 0.00 69 ILE A N 6
ATOM 8905 C CA . ILE A 1 47 ? 1.944 -3.978 3.444 1.00 0.00 69 ILE A CA 6
ATOM 8906 C C . ILE A 1 47 ? 0.690 -4.612 4.054 1.00 0.00 69 ILE A C 6
ATOM 8907 O O . ILE A 1 47 ? -0.388 -4.550 3.464 1.00 0.00 69 ILE A O 6
ATOM 8923 N N . PRO A 1 48 ? 0.805 -5.226 5.243 1.00 0.00 70 PRO A N 6
ATOM 8924 C CA . PRO A 1 48 ? -0.334 -5.858 5.912 1.00 0.00 70 PRO A CA 6
ATOM 8925 C C . PRO A 1 48 ? -1.545 -4.937 5.973 1.00 0.00 70 PRO A C 6
ATOM 8926 O O . PRO A 1 48 ? -2.686 -5.387 5.887 1.00 0.00 70 PRO A O 6
ATOM 8937 N N . ASN A 1 49 ? -1.284 -3.645 6.133 1.00 0.00 71 ASN A N 6
ATOM 8938 C CA . ASN A 1 49 ? -2.349 -2.652 6.218 1.00 0.00 71 ASN A CA 6
ATOM 8939 C C . ASN A 1 49 ? -2.780 -2.173 4.835 1.00 0.00 71 ASN A C 6
ATOM 8940 O O . ASN A 1 49 ? -3.957 -1.891 4.610 1.00 0.00 71 ASN A O 6
ATOM 8951 N N . CYS A 1 50 ? -1.830 -2.084 3.908 1.00 0.00 72 CYS A N 6
ATOM 8952 C CA . CYS A 1 50 ? -2.139 -1.639 2.554 1.00 0.00 72 CYS A CA 6
ATOM 8953 C C . CYS A 1 50 ? -3.064 -2.636 1.875 1.00 0.00 72 CYS A C 6
ATOM 8954 O O . CYS A 1 50 ? -4.141 -2.277 1.401 1.00 0.00 72 CYS A O 6
ATOM 8962 N N . THR A 1 51 ? -2.645 -3.894 1.847 1.00 0.00 73 THR A N 6
ATOM 8963 C CA . THR A 1 51 ? -3.449 -4.942 1.243 1.00 0.00 73 THR A CA 6
ATOM 8964 C C . THR A 1 51 ? -4.735 -5.127 2.039 1.00 0.00 73 THR A C 6
ATOM 8965 O O . THR A 1 51 ? -5.817 -5.241 1.468 1.00 0.00 73 THR A O 6
ATOM 8976 N N . SER A 1 52 ? -4.618 -5.120 3.367 1.00 0.00 74 SER A N 6
ATOM 8977 C CA . SER A 1 52 ? -5.792 -5.249 4.221 1.00 0.00 74 SER A CA 6
ATOM 8978 C C . SER A 1 52 ? -6.785 -4.153 3.862 1.00 0.00 74 SER A C 6
ATOM 8979 O O . SER A 1 52 ? -7.999 -4.331 3.959 1.00 0.00 74 SER A O 6
ATOM 8987 N N . VAL A 1 53 ? -6.242 -3.024 3.414 1.00 0.00 75 VAL A N 6
ATOM 8988 C CA . VAL A 1 53 ? -7.045 -1.892 2.997 1.00 0.00 75 VAL A CA 6
ATOM 8989 C C . VAL A 1 53 ? -7.728 -2.217 1.667 1.00 0.00 75 VAL A C 6
ATOM 8990 O O . VAL A 1 53 ? -8.832 -1.748 1.391 1.00 0.00 75 VAL A O 6
ATOM 9003 N N . ARG A 1 54 ? -7.070 -3.055 0.863 1.00 0.00 76 ARG A N 6
ATOM 9004 C CA . ARG A 1 54 ? -7.619 -3.481 -0.417 1.00 0.00 76 ARG A CA 6
ATOM 9005 C C . ARG A 1 54 ? -8.855 -4.332 -0.179 1.00 0.00 76 ARG A C 6
ATOM 9006 O O . ARG A 1 54 ? -9.941 -4.017 -0.660 1.00 0.00 76 ARG A O 6
ATOM 9027 N N . ASP A 1 55 ? -8.678 -5.414 0.581 1.00 0.00 77 ASP A N 6
ATOM 9028 C CA . ASP A 1 55 ? -9.780 -6.316 0.900 1.00 0.00 77 ASP A CA 6
ATOM 9029 C C . ASP A 1 55 ? -10.995 -5.523 1.362 1.00 0.00 77 ASP A C 6
ATOM 9030 O O . ASP A 1 55 ? -12.134 -5.868 1.050 1.00 0.00 77 ASP A O 6
ATOM 9039 N N . LYS A 1 56 ? -10.736 -4.445 2.094 1.00 0.00 78 LYS A N 6
ATOM 9040 C CA . LYS A 1 56 ? -11.802 -3.586 2.584 1.00 0.00 78 LYS A CA 6
ATOM 9041 C C . LYS A 1 56 ? -12.476 -2.883 1.415 1.00 0.00 78 LYS A C 6
ATOM 9042 O O . LYS A 1 56 ? -13.701 -2.773 1.358 1.00 0.00 78 LYS A O 6
ATOM 9061 N N . ILE A 1 57 ? -11.661 -2.427 0.471 1.00 0.00 79 ILE A N 6
ATOM 9062 C CA . ILE A 1 57 ? -12.163 -1.753 -0.713 1.00 0.00 79 ILE A CA 6
ATOM 9063 C C . ILE A 1 57 ? -12.836 -2.753 -1.644 1.00 0.00 79 ILE A C 6
ATOM 9064 O O . ILE A 1 57 ? -13.907 -2.488 -2.191 1.00 0.00 79 ILE A O 6
ATOM 9080 N N . GLU A 1 58 ? -12.202 -3.907 -1.814 1.00 0.00 80 GLU A N 6
ATOM 9081 C CA . GLU A 1 58 ? -12.736 -4.952 -2.671 1.00 0.00 80 GLU A CA 6
ATOM 9082 C C . GLU A 1 58 ? -14.005 -5.540 -2.065 1.00 0.00 80 GLU A C 6
ATOM 9083 O O . GLU A 1 58 ? -14.922 -5.936 -2.785 1.00 0.00 80 GLU A O 6
ATOM 9095 N N . SER A 1 59 ? -14.058 -5.583 -0.735 1.00 0.00 81 SER A N 6
ATOM 9096 C CA . SER A 1 59 ? -15.226 -6.111 -0.043 1.00 0.00 81 SER A CA 6
ATOM 9097 C C . SER A 1 59 ? -16.438 -5.236 -0.329 1.00 0.00 81 SER A C 6
ATOM 9098 O O . SER A 1 59 ? -17.566 -5.721 -0.415 1.00 0.00 81 SER A O 6
ATOM 9106 N N . ASN A 1 60 ? -16.188 -3.941 -0.489 1.00 0.00 82 ASN A N 6
ATOM 9107 C CA . ASN A 1 60 ? -17.246 -2.985 -0.781 1.00 0.00 82 ASN A CA 6
ATOM 9108 C C . ASN A 1 60 ? -17.677 -3.101 -2.241 1.00 0.00 82 ASN A C 6
ATOM 9109 O O . ASN A 1 60 ? -17.054 -2.522 -3.130 1.00 0.00 82 ASN A O 6
ATOM 9120 N N . ILE A 1 61 ? -18.738 -3.868 -2.481 1.00 0.00 83 ILE A N 6
ATOM 9121 C CA . ILE A 1 61 ? -19.250 -4.085 -3.834 1.00 0.00 83 ILE A CA 6
ATOM 9122 C C . ILE A 1 61 ? -19.325 -2.790 -4.639 1.00 0.00 83 ILE A C 6
ATOM 9123 O O . ILE A 1 61 ? -19.189 -2.805 -5.862 1.00 0.00 83 ILE A O 6
ATOM 9139 N N . LEU A 1 62 ? -19.537 -1.671 -3.953 1.00 0.00 84 LEU A N 6
ATOM 9140 C CA . LEU A 1 62 ? -19.622 -0.378 -4.624 1.00 0.00 84 LEU A CA 6
ATOM 9141 C C . LEU A 1 62 ? -18.396 -0.140 -5.502 1.00 0.00 84 LEU A C 6
ATOM 9142 O O . LEU A 1 62 ? -18.442 0.648 -6.446 1.00 0.00 84 LEU A O 6
ATOM 9158 N N . ILE A 1 63 ? -17.304 -0.834 -5.191 1.00 0.00 85 ILE A N 6
ATOM 9159 C CA . ILE A 1 63 ? -16.075 -0.703 -5.961 1.00 0.00 85 ILE A CA 6
ATOM 9160 C C . ILE A 1 63 ? -16.246 -1.306 -7.353 1.00 0.00 85 ILE A C 6
ATOM 9161 O O . ILE A 1 63 ? -15.582 -0.897 -8.305 1.00 0.00 85 ILE A O 6
ATOM 9177 N N . HIS A 1 64 ? -17.148 -2.278 -7.465 1.00 0.00 86 HIS A N 6
ATOM 9178 C CA . HIS A 1 64 ? -17.411 -2.931 -8.743 1.00 0.00 86 HIS A CA 6
ATOM 9179 C C . HIS A 1 64 ? -18.484 -2.180 -9.528 1.00 0.00 86 HIS A C 6
ATOM 9180 O O . HIS A 1 64 ? -18.539 -2.260 -10.755 1.00 0.00 86 HIS A O 6
ATOM 9195 N N . GLN A 1 65 ? -19.336 -1.451 -8.811 1.00 0.00 87 GLN A N 6
ATOM 9196 C CA . GLN A 1 65 ? -20.407 -0.686 -9.439 1.00 0.00 87 GLN A CA 6
ATOM 9197 C C . GLN A 1 65 ? -19.885 0.653 -9.951 1.00 0.00 87 GLN A C 6
ATOM 9198 O O . GLN A 1 65 ? -20.155 1.048 -11.085 1.00 0.00 87 GLN A O 6
ATOM 9212 N N . ASN A 1 66 ? -19.138 1.346 -9.100 1.00 0.00 88 ASN A N 6
ATOM 9213 C CA . ASN A 1 66 ? -18.576 2.644 -9.455 1.00 0.00 88 ASN A CA 6
ATOM 9214 C C . ASN A 1 66 ? -17.326 2.479 -10.314 1.00 0.00 88 ASN A C 6
ATOM 9215 O O . ASN A 1 66 ? -16.237 2.225 -9.801 1.00 0.00 88 ASN A O 6
ATOM 9226 N N . GLY A 1 67 ? -17.494 2.626 -11.625 1.00 0.00 89 GLY A N 6
ATOM 9227 C CA . GLY A 1 67 ? -16.375 2.491 -12.540 1.00 0.00 89 GLY A CA 6
ATOM 9228 C C . GLY A 1 67 ? -15.212 3.392 -12.174 1.00 0.00 89 GLY A C 6
ATOM 9229 O O . GLY A 1 67 ? -14.054 2.977 -12.231 1.00 0.00 89 GLY A O 6
ATOM 9233 N N . LYS A 1 68 ? -15.520 4.628 -11.795 1.00 0.00 90 LYS A N 6
ATOM 9234 C CA . LYS A 1 68 ? -14.491 5.589 -11.415 1.00 0.00 90 LYS A CA 6
ATOM 9235 C C . LYS A 1 68 ? -13.676 5.069 -10.237 1.00 0.00 90 LYS A C 6
ATOM 9236 O O . LYS A 1 68 ? -12.485 4.788 -10.369 1.00 0.00 90 LYS A O 6
ATOM 9255 N N . LEU A 1 69 ? -14.325 4.942 -9.083 1.00 0.00 91 LEU A N 6
ATOM 9256 C CA . LEU A 1 69 ? -13.659 4.454 -7.881 1.00 0.00 91 LEU A CA 6
ATOM 9257 C C . LEU A 1 69 ? -12.982 3.114 -8.133 1.00 0.00 91 LEU A C 6
ATOM 9258 O O . LEU A 1 69 ? -11.871 2.871 -7.662 1.00 0.00 91 LEU A O 6
ATOM 9274 N N . SER A 1 70 ? -13.656 2.247 -8.884 1.00 0.00 92 SER A N 6
ATOM 9275 C CA . SER A 1 70 ? -13.115 0.929 -9.204 1.00 0.00 92 SER A CA 6
ATOM 9276 C C . SER A 1 70 ? -11.671 1.051 -9.672 1.00 0.00 92 SER A C 6
ATOM 9277 O O . SER A 1 70 ? -10.809 0.259 -9.288 1.00 0.00 92 SER A O 6
ATOM 9285 N N . ALA A 1 71 ? -11.416 2.065 -10.489 1.00 0.00 93 ALA A N 6
ATOM 9286 C CA . ALA A 1 71 ? -10.077 2.317 -11.002 1.00 0.00 93 ALA A CA 6
ATOM 9287 C C . ALA A 1 71 ? -9.195 2.914 -9.912 1.00 0.00 93 ALA A C 6
ATOM 9288 O O . ALA A 1 71 ? -7.984 2.697 -9.886 1.00 0.00 93 ALA A O 6
ATOM 9295 N N . ASP A 1 72 ? -9.820 3.666 -9.009 1.00 0.00 94 ASP A N 6
ATOM 9296 C CA . ASP A 1 72 ? -9.108 4.299 -7.903 1.00 0.00 94 ASP A CA 6
ATOM 9297 C C . ASP A 1 72 ? -8.202 3.300 -7.190 1.00 0.00 94 ASP A C 6
ATOM 9298 O O . ASP A 1 72 ? -6.980 3.368 -7.300 1.00 0.00 94 ASP A O 6
ATOM 9307 N N . PHE A 1 73 ? -8.816 2.374 -6.461 1.00 0.00 95 PHE A N 6
ATOM 9308 C CA . PHE A 1 73 ? -8.077 1.357 -5.724 1.00 0.00 95 PHE A CA 6
ATOM 9309 C C . PHE A 1 73 ? -7.192 0.534 -6.661 1.00 0.00 95 PHE A C 6
ATOM 9310 O O . PHE A 1 73 ? -6.049 0.220 -6.331 1.00 0.00 95 PHE A O 6
ATOM 9327 N N . LYS A 1 74 ? -7.730 0.184 -7.827 1.00 0.00 96 LYS A N 6
ATOM 9328 C CA . LYS A 1 74 ? -6.987 -0.605 -8.807 1.00 0.00 96 LYS A CA 6
ATOM 9329 C C . LYS A 1 74 ? -5.622 0.013 -9.086 1.00 0.00 96 LYS A C 6
ATOM 9330 O O . LYS A 1 74 ? -4.619 -0.691 -9.192 1.00 0.00 96 LYS A O 6
ATOM 9349 N N . ASN A 1 75 ? -5.593 1.335 -9.200 1.00 0.00 97 ASN A N 6
ATOM 9350 C CA . ASN A 1 75 ? -4.350 2.051 -9.462 1.00 0.00 97 ASN A CA 6
ATOM 9351 C C . ASN A 1 75 ? -3.431 1.997 -8.248 1.00 0.00 97 ASN A C 6
ATOM 9352 O O . ASN A 1 75 ? -2.210 1.918 -8.382 1.00 0.00 97 ASN A O 6
ATOM 9363 N N . LEU A 1 76 ? -4.029 2.043 -7.063 1.00 0.00 98 LEU A N 6
ATOM 9364 C CA . LEU A 1 76 ? -3.268 2.002 -5.822 1.00 0.00 98 LEU A CA 6
ATOM 9365 C C . LEU A 1 76 ? -2.664 0.622 -5.603 1.00 0.00 98 LEU A C 6
ATOM 9366 O O . LEU A 1 76 ? -1.447 0.480 -5.490 1.00 0.00 98 LEU A O 6
ATOM 9382 N N . LYS A 1 77 ? -3.515 -0.400 -5.555 1.00 0.00 99 LYS A N 6
ATOM 9383 C CA . LYS A 1 77 ? -3.038 -1.764 -5.364 1.00 0.00 99 LYS A CA 6
ATOM 9384 C C . LYS A 1 77 ? -2.036 -2.117 -6.450 1.00 0.00 99 LYS A C 6
ATOM 9385 O O . LYS A 1 77 ? -1.061 -2.825 -6.208 1.00 0.00 99 LYS A O 6
ATOM 9404 N N . THR A 1 78 ? -2.281 -1.598 -7.646 1.00 0.00 100 THR A N 6
ATOM 9405 C CA . THR A 1 78 ? -1.402 -1.836 -8.778 1.00 0.00 100 THR A CA 6
ATOM 9406 C C . THR A 1 78 ? -0.055 -1.164 -8.546 1.00 0.00 100 THR A C 6
ATOM 9407 O O . THR A 1 78 ? 0.989 -1.815 -8.584 1.00 0.00 100 THR A O 6
ATOM 9418 N N . LYS A 1 79 ? -0.086 0.142 -8.296 1.00 0.00 101 LYS A N 6
ATOM 9419 C CA . LYS A 1 79 ? 1.138 0.888 -8.050 1.00 0.00 101 LYS A CA 6
ATOM 9420 C C . LYS A 1 79 ? 1.847 0.334 -6.822 1.00 0.00 101 LYS A C 6
ATOM 9421 O O . LYS A 1 79 ? 3.074 0.283 -6.771 1.00 0.00 101 LYS A O 6
ATOM 9440 N N . TYR A 1 80 ? 1.058 -0.091 -5.838 1.00 0.00 102 TYR A N 6
ATOM 9441 C CA . TYR A 1 80 ? 1.603 -0.653 -4.608 1.00 0.00 102 TYR A CA 6
ATOM 9442 C C . TYR A 1 80 ? 2.360 -1.945 -4.899 1.00 0.00 102 TYR A C 6
ATOM 9443 O O . TYR A 1 80 ? 3.472 -2.145 -4.410 1.00 0.00 102 TYR A O 6
ATOM 9461 N N . GLN A 1 81 ? 1.756 -2.817 -5.702 1.00 0.00 103 GLN A N 6
ATOM 9462 C CA . GLN A 1 81 ? 2.385 -4.085 -6.057 1.00 0.00 103 GLN A CA 6
ATOM 9463 C C . GLN A 1 81 ? 3.809 -3.852 -6.542 1.00 0.00 103 GLN A C 6
ATOM 9464 O O . GLN A 1 81 ? 4.733 -4.560 -6.156 1.00 0.00 103 GLN A O 6
ATOM 9478 N N . SER A 1 82 ? 3.977 -2.845 -7.383 1.00 0.00 104 SER A N 6
ATOM 9479 C CA . SER A 1 82 ? 5.292 -2.514 -7.911 1.00 0.00 104 SER A CA 6
ATOM 9480 C C . SER A 1 82 ? 6.237 -2.122 -6.783 1.00 0.00 104 SER A C 6
ATOM 9481 O O . SER A 1 82 ? 7.433 -2.407 -6.831 1.00 0.00 104 SER A O 6
ATOM 9489 N N . LEU A 1 83 ? 5.688 -1.461 -5.771 1.00 0.00 105 LEU A N 6
ATOM 9490 C CA . LEU A 1 83 ? 6.474 -1.020 -4.630 1.00 0.00 105 LEU A CA 6
ATOM 9491 C C . LEU A 1 83 ? 7.038 -2.201 -3.866 1.00 0.00 105 LEU A C 6
ATOM 9492 O O . LEU A 1 83 ? 8.235 -2.257 -3.587 1.00 0.00 105 LEU A O 6
ATOM 9508 N N . GLN A 1 84 ? 6.175 -3.150 -3.528 1.00 0.00 106 GLN A N 6
ATOM 9509 C CA . GLN A 1 84 ? 6.620 -4.326 -2.793 1.00 0.00 106 GLN A CA 6
ATOM 9510 C C . GLN A 1 84 ? 7.700 -5.050 -3.580 1.00 0.00 106 GLN A C 6
ATOM 9511 O O . GLN A 1 84 ? 8.765 -5.351 -3.056 1.00 0.00 106 GLN A O 6
ATOM 9525 N N . GLN A 1 85 ? 7.407 -5.321 -4.843 1.00 0.00 107 GLN A N 6
ATOM 9526 C CA . GLN A 1 85 ? 8.345 -6.013 -5.722 1.00 0.00 107 GLN A CA 6
ATOM 9527 C C . GLN A 1 85 ? 9.662 -5.253 -5.856 1.00 0.00 107 GLN A C 6
ATOM 9528 O O . GLN A 1 85 ? 10.736 -5.847 -5.776 1.00 0.00 107 GLN A O 6
ATOM 9542 N N . SER A 1 86 ? 9.580 -3.943 -6.075 1.00 0.00 108 SER A N 6
ATOM 9543 C CA . SER A 1 86 ? 10.780 -3.127 -6.233 1.00 0.00 108 SER A CA 6
ATOM 9544 C C . SER A 1 86 ? 11.633 -3.159 -4.970 1.00 0.00 108 SER A C 6
ATOM 9545 O O . SER A 1 86 ? 12.864 -3.159 -5.033 1.00 0.00 108 SER A O 6
ATOM 9553 N N . TYR A 1 87 ? 10.966 -3.173 -3.827 1.00 0.00 109 TYR A N 6
ATOM 9554 C CA . TYR A 1 87 ? 11.642 -3.187 -2.536 1.00 0.00 109 TYR A CA 6
ATOM 9555 C C . TYR A 1 87 ? 12.028 -4.604 -2.116 1.00 0.00 109 TYR A C 6
ATOM 9556 O O . TYR A 1 87 ? 13.141 -4.832 -1.641 1.00 0.00 109 TYR A O 6
ATOM 9574 N N . ASN A 1 88 ? 11.112 -5.551 -2.282 1.00 0.00 110 ASN A N 6
ATOM 9575 C CA . ASN A 1 88 ? 11.384 -6.935 -1.902 1.00 0.00 110 ASN A CA 6
ATOM 9576 C C . ASN A 1 88 ? 12.683 -7.414 -2.546 1.00 0.00 110 ASN A C 6
ATOM 9577 O O . ASN A 1 88 ? 13.497 -8.080 -1.907 1.00 0.00 110 ASN A O 6
ATOM 9588 N N . GLN A 1 89 ? 12.887 -7.050 -3.805 1.00 0.00 111 GLN A N 6
ATOM 9589 C CA . GLN A 1 89 ? 14.107 -7.429 -4.499 1.00 0.00 111 GLN A CA 6
ATOM 9590 C C . GLN A 1 89 ? 15.288 -6.719 -3.862 1.00 0.00 111 GLN A C 6
ATOM 9591 O O . GLN A 1 89 ? 16.247 -7.348 -3.416 1.00 0.00 111 GLN A O 6
ATOM 9605 N N . ARG A 1 90 ? 15.188 -5.397 -3.814 1.00 0.00 112 ARG A N 6
ATOM 9606 C CA . ARG A 1 90 ? 16.222 -4.557 -3.225 1.00 0.00 112 ARG A CA 6
ATOM 9607 C C . ARG A 1 90 ? 16.613 -5.062 -1.841 1.00 0.00 112 ARG A C 6
ATOM 9608 O O . ARG A 1 90 ? 17.790 -5.073 -1.485 1.00 0.00 112 ARG A O 6
ATOM 9629 N N . LYS A 1 91 ? 15.618 -5.479 -1.064 1.00 0.00 113 LYS A N 6
ATOM 9630 C CA . LYS A 1 91 ? 15.873 -5.983 0.282 1.00 0.00 113 LYS A CA 6
ATOM 9631 C C . LYS A 1 91 ? 16.728 -7.246 0.226 1.00 0.00 113 LYS A C 6
ATOM 9632 O O . LYS A 1 91 ? 17.502 -7.525 1.142 1.00 0.00 113 LYS A O 6
ATOM 9651 N N . SER A 1 92 ? 16.591 -7.998 -0.862 1.00 0.00 114 SER A N 6
ATOM 9652 C CA . SER A 1 92 ? 17.360 -9.222 -1.049 1.00 0.00 114 SER A CA 6
ATOM 9653 C C . SER A 1 92 ? 18.784 -8.896 -1.496 1.00 0.00 114 SER A C 6
ATOM 9654 O O . SER A 1 92 ? 19.712 -9.670 -1.263 1.00 0.00 114 SER A O 6
ATOM 9662 N N . LEU A 1 93 ? 18.945 -7.738 -2.131 1.00 0.00 115 LEU A N 6
ATOM 9663 C CA . LEU A 1 93 ? 20.253 -7.295 -2.606 1.00 0.00 115 LEU A CA 6
ATOM 9664 C C . LEU A 1 93 ? 20.931 -6.419 -1.555 1.00 0.00 115 LEU A C 6
ATOM 9665 O O . LEU A 1 93 ? 22.158 -6.341 -1.494 1.00 0.00 115 LEU A O 6
ATOM 9681 N N . PHE A 1 94 ? 20.119 -5.761 -0.732 1.00 0.00 116 PHE A N 6
ATOM 9682 C CA . PHE A 1 94 ? 20.627 -4.888 0.319 1.00 0.00 116 PHE A CA 6
ATOM 9683 C C . PHE A 1 94 ? 20.325 -5.471 1.698 1.00 0.00 116 PHE A C 6
ATOM 9684 O O . PHE A 1 94 ? 19.542 -4.908 2.463 1.00 0.00 116 PHE A O 6
ATOM 9701 N N . PRO A 1 95 ? 20.944 -6.616 2.032 1.00 0.00 117 PRO A N 6
ATOM 9702 C CA . PRO A 1 95 ? 20.739 -7.281 3.323 1.00 0.00 117 PRO A CA 6
ATOM 9703 C C . PRO A 1 95 ? 21.083 -6.376 4.501 1.00 0.00 117 PRO A C 6
ATOM 9704 O O . PRO A 1 95 ? 21.750 -5.354 4.339 1.00 0.00 117 PRO A O 6
ATOM 9715 N N . LEU A 1 96 ? 20.621 -6.760 5.686 1.00 0.00 118 LEU A N 6
ATOM 9716 C CA . LEU A 1 96 ? 20.876 -5.984 6.895 1.00 0.00 118 LEU A CA 6
ATOM 9717 C C . LEU A 1 96 ? 21.999 -6.608 7.716 1.00 0.00 118 LEU A C 6
ATOM 9718 O O . LEU A 1 96 ? 21.855 -7.708 8.251 1.00 0.00 118 LEU A O 6
ATOM 9734 N N . LYS A 1 97 ? 23.119 -5.898 7.813 1.00 0.00 119 LYS A N 6
ATOM 9735 C CA . LYS A 1 97 ? 24.267 -6.382 8.571 1.00 0.00 119 LYS A CA 6
ATOM 9736 C C . LYS A 1 97 ? 25.384 -5.342 8.588 1.00 0.00 119 LYS A C 6
ATOM 9737 O O . LYS A 1 97 ? 25.770 -4.908 9.694 1.00 0.00 119 LYS A O 6
ATOM 9757 N N . THR A 1 1 ? -25.738 2.985 -6.726 1.00 0.00 23 THR A N 7
ATOM 9758 C CA . THR A 1 1 ? -25.684 4.297 -7.424 1.00 0.00 23 THR A CA 7
ATOM 9759 C C . THR A 1 1 ? -24.243 4.750 -7.636 1.00 0.00 23 THR A C 7
ATOM 9760 O O . THR A 1 1 ? -23.305 4.118 -7.152 1.00 0.00 23 THR A O 7
ATOM 9773 N N . ASN A 1 2 ? -24.076 5.851 -8.362 1.00 0.00 24 ASN A N 7
ATOM 9774 C CA . ASN A 1 2 ? -22.750 6.390 -8.638 1.00 0.00 24 ASN A CA 7
ATOM 9775 C C . ASN A 1 2 ? -22.063 6.829 -7.348 1.00 0.00 24 ASN A C 7
ATOM 9776 O O . ASN A 1 2 ? -20.837 6.780 -7.238 1.00 0.00 24 ASN A O 7
ATOM 9787 N N . GLN A 1 3 ? -22.860 7.258 -6.375 1.00 0.00 25 GLN A N 7
ATOM 9788 C CA . GLN A 1 3 ? -22.330 7.706 -5.092 1.00 0.00 25 GLN A CA 7
ATOM 9789 C C . GLN A 1 3 ? -21.543 6.592 -4.409 1.00 0.00 25 GLN A C 7
ATOM 9790 O O . GLN A 1 3 ? -20.564 6.849 -3.708 1.00 0.00 25 GLN A O 7
ATOM 9804 N N . LYS A 1 4 ? -21.976 5.353 -4.619 1.00 0.00 26 LYS A N 7
ATOM 9805 C CA . LYS A 1 4 ? -21.311 4.200 -4.024 1.00 0.00 26 LYS A CA 7
ATOM 9806 C C . LYS A 1 4 ? -19.880 4.075 -4.537 1.00 0.00 26 LYS A C 7
ATOM 9807 O O . LYS A 1 4 ? -18.948 3.846 -3.762 1.00 0.00 26 LYS A O 7
ATOM 9826 N N . THR A 1 5 ? -19.705 4.235 -5.845 1.00 0.00 27 THR A N 7
ATOM 9827 C CA . THR A 1 5 ? -18.388 4.147 -6.445 1.00 0.00 27 THR A CA 7
ATOM 9828 C C . THR A 1 5 ? -17.492 5.260 -5.903 1.00 0.00 27 THR A C 7
ATOM 9829 O O . THR A 1 5 ? -16.274 5.108 -5.824 1.00 0.00 27 THR A O 7
ATOM 9840 N N . LYS A 1 6 ? -18.108 6.373 -5.513 1.00 0.00 28 LYS A N 7
ATOM 9841 C CA . LYS A 1 6 ? -17.364 7.495 -4.959 1.00 0.00 28 LYS A CA 7
ATOM 9842 C C . LYS A 1 6 ? -16.682 7.065 -3.667 1.00 0.00 28 LYS A C 7
ATOM 9843 O O . LYS A 1 6 ? -15.539 7.435 -3.397 1.00 0.00 28 LYS A O 7
ATOM 9862 N N . GLU A 1 7 ? -17.391 6.258 -2.883 1.00 0.00 29 GLU A N 7
ATOM 9863 C CA . GLU A 1 7 ? -16.858 5.748 -1.629 1.00 0.00 29 GLU A CA 7
ATOM 9864 C C . GLU A 1 7 ? -15.642 4.873 -1.902 1.00 0.00 29 GLU A C 7
ATOM 9865 O O . GLU A 1 7 ? -14.698 4.831 -1.114 1.00 0.00 29 GLU A O 7
ATOM 9877 N N . LEU A 1 8 ? -15.670 4.182 -3.037 1.00 0.00 30 LEU A N 7
ATOM 9878 C CA . LEU A 1 8 ? -14.567 3.318 -3.428 1.00 0.00 30 LEU A CA 7
ATOM 9879 C C . LEU A 1 8 ? -13.312 4.147 -3.672 1.00 0.00 30 LEU A C 7
ATOM 9880 O O . LEU A 1 8 ? -12.240 3.840 -3.151 1.00 0.00 30 LEU A O 7
ATOM 9896 N N . SER A 1 9 ? -13.457 5.209 -4.460 1.00 0.00 31 SER A N 7
ATOM 9897 C CA . SER A 1 9 ? -12.338 6.093 -4.762 1.00 0.00 31 SER A CA 7
ATOM 9898 C C . SER A 1 9 ? -11.715 6.616 -3.471 1.00 0.00 31 SER A C 7
ATOM 9899 O O . SER A 1 9 ? -10.531 6.949 -3.434 1.00 0.00 31 SER A O 7
ATOM 9907 N N . ASN A 1 10 ? -12.517 6.671 -2.408 1.00 0.00 32 ASN A N 7
ATOM 9908 C CA . ASN A 1 10 ? -12.031 7.136 -1.116 1.00 0.00 32 ASN A CA 7
ATOM 9909 C C . ASN A 1 10 ? -11.050 6.122 -0.543 1.00 0.00 32 ASN A C 7
ATOM 9910 O O . ASN A 1 10 ? -10.013 6.489 0.010 1.00 0.00 32 ASN A O 7
ATOM 9921 N N . LEU A 1 11 ? -11.370 4.840 -0.709 1.00 0.00 33 LEU A N 7
ATOM 9922 C CA . LEU A 1 11 ? -10.499 3.774 -0.237 1.00 0.00 33 LEU A CA 7
ATOM 9923 C C . LEU A 1 11 ? -9.258 3.728 -1.112 1.00 0.00 33 LEU A C 7
ATOM 9924 O O . LEU A 1 11 ? -8.134 3.642 -0.623 1.00 0.00 33 LEU A O 7
ATOM 9940 N N . ILE A 1 12 ? -9.482 3.816 -2.416 1.00 0.00 34 ILE A N 7
ATOM 9941 C CA . ILE A 1 12 ? -8.400 3.818 -3.384 1.00 0.00 34 ILE A CA 7
ATOM 9942 C C . ILE A 1 12 ? -7.513 5.037 -3.163 1.00 0.00 34 ILE A C 7
ATOM 9943 O O . ILE A 1 12 ? -6.286 4.940 -3.182 1.00 0.00 34 ILE A O 7
ATOM 9959 N N . GLU A 1 13 ? -8.148 6.185 -2.951 1.00 0.00 35 GLU A N 7
ATOM 9960 C CA . GLU A 1 13 ? -7.426 7.428 -2.721 1.00 0.00 35 GLU A CA 7
ATOM 9961 C C . GLU A 1 13 ? -6.429 7.260 -1.583 1.00 0.00 35 GLU A C 7
ATOM 9962 O O . GLU A 1 13 ? -5.338 7.833 -1.608 1.00 0.00 35 GLU A O 7
ATOM 9974 N N . THR A 1 14 ? -6.797 6.450 -0.594 1.00 0.00 36 THR A N 7
ATOM 9975 C CA . THR A 1 14 ? -5.913 6.199 0.533 1.00 0.00 36 THR A CA 7
ATOM 9976 C C . THR A 1 14 ? -4.850 5.193 0.119 1.00 0.00 36 THR A C 7
ATOM 9977 O O . THR A 1 14 ? -3.690 5.304 0.508 1.00 0.00 36 THR A O 7
ATOM 9988 N N . PHE A 1 15 ? -5.253 4.229 -0.705 1.00 0.00 37 PHE A N 7
ATOM 9989 C CA . PHE A 1 15 ? -4.330 3.224 -1.203 1.00 0.00 37 PHE A CA 7
ATOM 9990 C C . PHE A 1 15 ? -3.247 3.907 -2.015 1.00 0.00 37 PHE A C 7
ATOM 9991 O O . PHE A 1 15 ? -2.065 3.595 -1.890 1.00 0.00 37 PHE A O 7
ATOM 10008 N N . ALA A 1 16 ? -3.666 4.870 -2.831 1.00 0.00 38 ALA A N 7
ATOM 10009 C CA . ALA A 1 16 ? -2.737 5.635 -3.644 1.00 0.00 38 ALA A CA 7
ATOM 10010 C C . ALA A 1 16 ? -1.734 6.341 -2.744 1.00 0.00 38 ALA A C 7
ATOM 10011 O O . ALA A 1 16 ? -0.563 6.486 -3.090 1.00 0.00 38 ALA A O 7
ATOM 10018 N N . GLU A 1 17 ? -2.204 6.755 -1.568 1.00 0.00 39 GLU A N 7
ATOM 10019 C CA . GLU A 1 17 ? -1.348 7.419 -0.598 1.00 0.00 39 GLU A CA 7
ATOM 10020 C C . GLU A 1 17 ? -0.483 6.377 0.103 1.00 0.00 39 GLU A C 7
ATOM 10021 O O . GLU A 1 17 ? 0.719 6.568 0.286 1.00 0.00 39 GLU A O 7
ATOM 10033 N N . GLN A 1 18 ? -1.108 5.263 0.473 1.00 0.00 40 GLN A N 7
ATOM 10034 C CA . GLN A 1 18 ? -0.407 4.174 1.130 1.00 0.00 40 GLN A CA 7
ATOM 10035 C C . GLN A 1 18 ? 0.651 3.605 0.195 1.00 0.00 40 GLN A C 7
ATOM 10036 O O . GLN A 1 18 ? 1.726 3.192 0.630 1.00 0.00 40 GLN A O 7
ATOM 10050 N N . SER A 1 19 ? 0.341 3.605 -1.100 1.00 0.00 41 SER A N 7
ATOM 10051 C CA . SER A 1 19 ? 1.266 3.110 -2.110 1.00 0.00 41 SER A CA 7
ATOM 10052 C C . SER A 1 19 ? 2.556 3.911 -2.053 1.00 0.00 41 SER A C 7
ATOM 10053 O O . SER A 1 19 ? 3.638 3.359 -1.860 1.00 0.00 41 SER A O 7
ATOM 10061 N N . ARG A 1 20 ? 2.425 5.225 -2.194 1.00 0.00 42 ARG A N 7
ATOM 10062 C CA . ARG A 1 20 ? 3.579 6.112 -2.128 1.00 0.00 42 ARG A CA 7
ATOM 10063 C C . ARG A 1 20 ? 4.231 5.988 -0.760 1.00 0.00 42 ARG A C 7
ATOM 10064 O O . ARG A 1 20 ? 5.441 6.144 -0.617 1.00 0.00 42 ARG A O 7
ATOM 10085 N N . VAL A 1 21 ? 3.413 5.688 0.244 1.00 0.00 43 VAL A N 7
ATOM 10086 C CA . VAL A 1 21 ? 3.903 5.518 1.600 1.00 0.00 43 VAL A CA 7
ATOM 10087 C C . VAL A 1 21 ? 4.805 4.295 1.674 1.00 0.00 43 VAL A C 7
ATOM 10088 O O . VAL A 1 21 ? 5.945 4.378 2.124 1.00 0.00 43 VAL A O 7
ATOM 10101 N N . LEU A 1 22 ? 4.301 3.157 1.211 1.00 0.00 44 LEU A N 7
ATOM 10102 C CA . LEU A 1 22 ? 5.090 1.936 1.219 1.00 0.00 44 LEU A CA 7
ATOM 10103 C C . LEU A 1 22 ? 6.436 2.209 0.564 1.00 0.00 44 LEU A C 7
ATOM 10104 O O . LEU A 1 22 ? 7.479 1.885 1.117 1.00 0.00 44 LEU A O 7
ATOM 10120 N N . GLU A 1 23 ? 6.405 2.842 -0.602 1.00 0.00 45 GLU A N 7
ATOM 10121 C CA . GLU A 1 23 ? 7.635 3.178 -1.304 1.00 0.00 45 GLU A CA 7
ATOM 10122 C C . GLU A 1 23 ? 8.465 4.164 -0.481 1.00 0.00 45 GLU A C 7
ATOM 10123 O O . GLU A 1 23 ? 9.693 4.178 -0.566 1.00 0.00 45 GLU A O 7
ATOM 10135 N N . LYS A 1 24 ? 7.785 4.981 0.325 1.00 0.00 46 LYS A N 7
ATOM 10136 C CA . LYS A 1 24 ? 8.465 5.958 1.170 1.00 0.00 46 LYS A CA 7
ATOM 10137 C C . LYS A 1 24 ? 9.144 5.258 2.341 1.00 0.00 46 LYS A C 7
ATOM 10138 O O . LYS A 1 24 ? 10.334 5.452 2.591 1.00 0.00 46 LYS A O 7
ATOM 10157 N N . GLU A 1 25 ? 8.389 4.426 3.046 1.00 0.00 47 GLU A N 7
ATOM 10158 C CA . GLU A 1 25 ? 8.938 3.688 4.171 1.00 0.00 47 GLU A CA 7
ATOM 10159 C C . GLU A 1 25 ? 9.901 2.624 3.668 1.00 0.00 47 GLU A C 7
ATOM 10160 O O . GLU A 1 25 ? 10.906 2.327 4.311 1.00 0.00 47 GLU A O 7
ATOM 10172 N N . CYS A 1 26 ? 9.586 2.063 2.504 1.00 0.00 48 CYS A N 7
ATOM 10173 C CA . CYS A 1 26 ? 10.422 1.039 1.898 1.00 0.00 48 CYS A CA 7
ATOM 10174 C C . CYS A 1 26 ? 11.754 1.631 1.457 1.00 0.00 48 CYS A C 7
ATOM 10175 O O . CYS A 1 26 ? 12.793 0.980 1.561 1.00 0.00 48 CYS A O 7
ATOM 10183 N N . THR A 1 27 ? 11.726 2.874 0.979 1.00 0.00 49 THR A N 7
ATOM 10184 C CA . THR A 1 27 ? 12.954 3.531 0.549 1.00 0.00 49 THR A CA 7
ATOM 10185 C C . THR A 1 27 ? 13.873 3.734 1.748 1.00 0.00 49 THR A C 7
ATOM 10186 O O . THR A 1 27 ? 15.097 3.725 1.618 1.00 0.00 49 THR A O 7
ATOM 10197 N N . LYS A 1 28 ? 13.266 3.902 2.922 1.00 0.00 50 LYS A N 7
ATOM 10198 C CA . LYS A 1 28 ? 14.017 4.091 4.154 1.00 0.00 50 LYS A CA 7
ATOM 10199 C C . LYS A 1 28 ? 14.598 2.766 4.645 1.00 0.00 50 LYS A C 7
ATOM 10200 O O . LYS A 1 28 ? 15.571 2.747 5.398 1.00 0.00 50 LYS A O 7
ATOM 10219 N N . ILE A 1 29 ? 13.997 1.657 4.217 1.00 0.00 51 ILE A N 7
ATOM 10220 C CA . ILE A 1 29 ? 14.464 0.337 4.618 1.00 0.00 51 ILE A CA 7
ATOM 10221 C C . ILE A 1 29 ? 15.909 0.112 4.190 1.00 0.00 51 ILE A C 7
ATOM 10222 O O . ILE A 1 29 ? 16.299 0.434 3.068 1.00 0.00 51 ILE A O 7
ATOM 10238 N N . GLY A 1 30 ? 16.689 -0.462 5.095 1.00 0.00 52 GLY A N 7
ATOM 10239 C CA . GLY A 1 30 ? 18.083 -0.751 4.812 1.00 0.00 52 GLY A CA 7
ATOM 10240 C C . GLY A 1 30 ? 18.966 0.484 4.735 1.00 0.00 52 GLY A C 7
ATOM 10241 O O . GLY A 1 30 ? 20.151 0.378 4.422 1.00 0.00 52 GLY A O 7
ATOM 10245 N N . SER A 1 31 ? 18.405 1.655 5.024 1.00 0.00 53 SER A N 7
ATOM 10246 C CA . SER A 1 31 ? 19.176 2.892 4.984 1.00 0.00 53 SER A CA 7
ATOM 10247 C C . SER A 1 31 ? 19.258 3.519 6.371 1.00 0.00 53 SER A C 7
ATOM 10248 O O . SER A 1 31 ? 18.734 2.971 7.341 1.00 0.00 53 SER A O 7
ATOM 10256 N N . LYS A 1 32 ? 19.918 4.670 6.461 1.00 0.00 54 LYS A N 7
ATOM 10257 C CA . LYS A 1 32 ? 20.065 5.369 7.735 1.00 0.00 54 LYS A CA 7
ATOM 10258 C C . LYS A 1 32 ? 18.715 5.531 8.428 1.00 0.00 54 LYS A C 7
ATOM 10259 O O . LYS A 1 32 ? 18.641 5.615 9.654 1.00 0.00 54 LYS A O 7
ATOM 10278 N N . ARG A 1 33 ? 17.650 5.571 7.634 1.00 0.00 55 ARG A N 7
ATOM 10279 C CA . ARG A 1 33 ? 16.302 5.720 8.166 1.00 0.00 55 ARG A CA 7
ATOM 10280 C C . ARG A 1 33 ? 15.766 4.389 8.689 1.00 0.00 55 ARG A C 7
ATOM 10281 O O . ARG A 1 33 ? 14.883 4.361 9.547 1.00 0.00 55 ARG A O 7
ATOM 10302 N N . ASP A 1 34 ? 16.303 3.285 8.168 1.00 0.00 56 ASP A N 7
ATOM 10303 C CA . ASP A 1 34 ? 15.877 1.950 8.585 1.00 0.00 56 ASP A CA 7
ATOM 10304 C C . ASP A 1 34 ? 15.796 1.846 10.107 1.00 0.00 56 ASP A C 7
ATOM 10305 O O . ASP A 1 34 ? 16.751 2.170 10.813 1.00 0.00 56 ASP A O 7
ATOM 10314 N N . SER A 1 35 ? 14.651 1.390 10.604 1.00 0.00 57 SER A N 7
ATOM 10315 C CA . SER A 1 35 ? 14.444 1.241 12.040 1.00 0.00 57 SER A CA 7
ATOM 10316 C C . SER A 1 35 ? 13.367 0.201 12.327 1.00 0.00 57 SER A C 7
ATOM 10317 O O . SER A 1 35 ? 12.392 0.084 11.587 1.00 0.00 57 SER A O 7
ATOM 10325 N N . LYS A 1 36 ? 13.548 -0.552 13.407 1.00 0.00 58 LYS A N 7
ATOM 10326 C CA . LYS A 1 36 ? 12.591 -1.585 13.791 1.00 0.00 58 LYS A CA 7
ATOM 10327 C C . LYS A 1 36 ? 11.175 -1.033 13.818 1.00 0.00 58 LYS A C 7
ATOM 10328 O O . LYS A 1 36 ? 10.233 -1.685 13.373 1.00 0.00 58 LYS A O 7
ATOM 10347 N N . GLU A 1 37 ? 11.035 0.174 14.339 1.00 0.00 59 GLU A N 7
ATOM 10348 C CA . GLU A 1 37 ? 9.730 0.814 14.417 1.00 0.00 59 GLU A CA 7
ATOM 10349 C C . GLU A 1 37 ? 9.162 1.032 13.021 1.00 0.00 59 GLU A C 7
ATOM 10350 O O . GLU A 1 37 ? 7.947 1.006 12.823 1.00 0.00 59 GLU A O 7
ATOM 10362 N N . LEU A 1 38 ? 10.048 1.232 12.052 1.00 0.00 60 LEU A N 7
ATOM 10363 C CA . LEU A 1 38 ? 9.629 1.437 10.674 1.00 0.00 60 LEU A CA 7
ATOM 10364 C C . LEU A 1 38 ? 9.077 0.138 10.098 1.00 0.00 60 LEU A C 7
ATOM 10365 O O . LEU A 1 38 ? 7.925 0.085 9.670 1.00 0.00 60 LEU A O 7
ATOM 10381 N N . ARG A 1 39 ? 9.896 -0.913 10.091 1.00 0.00 61 ARG A N 7
ATOM 10382 C CA . ARG A 1 39 ? 9.456 -2.200 9.565 1.00 0.00 61 ARG A CA 7
ATOM 10383 C C . ARG A 1 39 ? 8.230 -2.687 10.327 1.00 0.00 61 ARG A C 7
ATOM 10384 O O . ARG A 1 39 ? 7.330 -3.292 9.745 1.00 0.00 61 ARG A O 7
ATOM 10405 N N . TYR A 1 40 ? 8.180 -2.395 11.627 1.00 0.00 62 TYR A N 7
ATOM 10406 C CA . TYR A 1 40 ? 7.035 -2.787 12.434 1.00 0.00 62 TYR A CA 7
ATOM 10407 C C . TYR A 1 40 ? 5.822 -1.992 11.986 1.00 0.00 62 TYR A C 7
ATOM 10408 O O . TYR A 1 40 ? 4.783 -2.555 11.657 1.00 0.00 62 TYR A O 7
ATOM 10426 N N . LYS A 1 41 ? 5.977 -0.676 11.943 1.00 0.00 63 LYS A N 7
ATOM 10427 C CA . LYS A 1 41 ? 4.906 0.202 11.499 1.00 0.00 63 LYS A CA 7
ATOM 10428 C C . LYS A 1 41 ? 4.502 -0.169 10.074 1.00 0.00 63 LYS A C 7
ATOM 10429 O O . LYS A 1 41 ? 3.336 -0.074 9.696 1.00 0.00 63 LYS A O 7
ATOM 10448 N N . ILE A 1 42 ? 5.486 -0.594 9.292 1.00 0.00 64 ILE A N 7
ATOM 10449 C CA . ILE A 1 42 ? 5.259 -0.983 7.915 1.00 0.00 64 ILE A CA 7
ATOM 10450 C C . ILE A 1 42 ? 4.402 -2.249 7.821 1.00 0.00 64 ILE A C 7
ATOM 10451 O O . ILE A 1 42 ? 3.375 -2.265 7.143 1.00 0.00 64 ILE A O 7
ATOM 10467 N N . GLU A 1 43 ? 4.844 -3.313 8.486 1.00 0.00 65 GLU A N 7
ATOM 10468 C CA . GLU A 1 43 ? 4.133 -4.589 8.451 1.00 0.00 65 GLU A CA 7
ATOM 10469 C C . GLU A 1 43 ? 2.952 -4.628 9.419 1.00 0.00 65 GLU A C 7
ATOM 10470 O O . GLU A 1 43 ? 2.012 -5.396 9.219 1.00 0.00 65 GLU A O 7
ATOM 10482 N N . THR A 1 44 ? 3.010 -3.828 10.477 1.00 0.00 66 THR A N 7
ATOM 10483 C CA . THR A 1 44 ? 1.951 -3.809 11.469 1.00 0.00 66 THR A CA 7
ATOM 10484 C C . THR A 1 44 ? 0.996 -2.628 11.279 1.00 0.00 66 THR A C 7
ATOM 10485 O O . THR A 1 44 ? -0.032 -2.551 11.951 1.00 0.00 66 THR A O 7
ATOM 10496 N N . GLU A 1 45 ? 1.328 -1.703 10.377 1.00 0.00 67 GLU A N 7
ATOM 10497 C CA . GLU A 1 45 ? 0.466 -0.544 10.150 1.00 0.00 67 GLU A CA 7
ATOM 10498 C C . GLU A 1 45 ? 0.298 -0.228 8.659 1.00 0.00 67 GLU A C 7
ATOM 10499 O O . GLU A 1 45 ? -0.822 -0.029 8.192 1.00 0.00 67 GLU A O 7
ATOM 10511 N N . LEU A 1 46 ? 1.400 -0.166 7.913 1.00 0.00 68 LEU A N 7
ATOM 10512 C CA . LEU A 1 46 ? 1.319 0.146 6.487 1.00 0.00 68 LEU A CA 7
ATOM 10513 C C . LEU A 1 46 ? 0.684 -1.001 5.702 1.00 0.00 68 LEU A C 7
ATOM 10514 O O . LEU A 1 46 ? -0.531 -1.021 5.511 1.00 0.00 68 LEU A O 7
ATOM 10530 N N . ILE A 1 47 ? 1.507 -1.948 5.241 1.00 0.00 69 ILE A N 7
ATOM 10531 C CA . ILE A 1 47 ? 1.020 -3.093 4.468 1.00 0.00 69 ILE A CA 7
ATOM 10532 C C . ILE A 1 47 ? -0.347 -3.580 4.961 1.00 0.00 69 ILE A C 7
ATOM 10533 O O . ILE A 1 47 ? -1.295 -3.666 4.180 1.00 0.00 69 ILE A O 7
ATOM 10549 N N . PRO A 1 48 ? -0.475 -3.904 6.259 1.00 0.00 70 PRO A N 7
ATOM 10550 C CA . PRO A 1 48 ? -1.739 -4.376 6.828 1.00 0.00 70 PRO A CA 7
ATOM 10551 C C . PRO A 1 48 ? -2.907 -3.473 6.454 1.00 0.00 70 PRO A C 7
ATOM 10552 O O . PRO A 1 48 ? -4.022 -3.943 6.234 1.00 0.00 70 PRO A O 7
ATOM 10563 N N . ASN A 1 49 ? -2.642 -2.173 6.387 1.00 0.00 71 ASN A N 7
ATOM 10564 C CA . ASN A 1 49 ? -3.672 -1.200 6.042 1.00 0.00 71 ASN A CA 7
ATOM 10565 C C . ASN A 1 49 ? -3.783 -1.033 4.530 1.00 0.00 71 ASN A C 7
ATOM 10566 O O . ASN A 1 49 ? -4.879 -0.859 3.998 1.00 0.00 71 ASN A O 7
ATOM 10577 N N . CYS A 1 50 ? -2.647 -1.092 3.838 1.00 0.00 72 CYS A N 7
ATOM 10578 C CA . CYS A 1 50 ? -2.640 -0.951 2.387 1.00 0.00 72 CYS A CA 7
ATOM 10579 C C . CYS A 1 50 ? -3.418 -2.088 1.746 1.00 0.00 72 CYS A C 7
ATOM 10580 O O . CYS A 1 50 ? -4.380 -1.859 1.013 1.00 0.00 72 CYS A O 7
ATOM 10588 N N . THR A 1 51 ? -3.003 -3.317 2.033 1.00 0.00 73 THR A N 7
ATOM 10589 C CA . THR A 1 51 ? -3.676 -4.483 1.488 1.00 0.00 73 THR A CA 7
ATOM 10590 C C . THR A 1 51 ? -5.102 -4.558 2.022 1.00 0.00 73 THR A C 7
ATOM 10591 O O . THR A 1 51 ? -6.033 -4.867 1.282 1.00 0.00 73 THR A O 7
ATOM 10602 N N . SER A 1 52 ? -5.278 -4.236 3.303 1.00 0.00 74 SER A N 7
ATOM 10603 C CA . SER A 1 52 ? -6.609 -4.235 3.896 1.00 0.00 74 SER A CA 7
ATOM 10604 C C . SER A 1 52 ? -7.488 -3.264 3.121 1.00 0.00 74 SER A C 7
ATOM 10605 O O . SER A 1 52 ? -8.691 -3.472 2.966 1.00 0.00 74 SER A O 7
ATOM 10613 N N . VAL A 1 53 ? -6.851 -2.213 2.611 1.00 0.00 75 VAL A N 7
ATOM 10614 C CA . VAL A 1 53 ? -7.528 -1.207 1.816 1.00 0.00 75 VAL A CA 7
ATOM 10615 C C . VAL A 1 53 ? -7.954 -1.815 0.477 1.00 0.00 75 VAL A C 7
ATOM 10616 O O . VAL A 1 53 ? -8.943 -1.395 -0.124 1.00 0.00 75 VAL A O 7
ATOM 10629 N N . ARG A 1 54 ? -7.213 -2.835 0.039 1.00 0.00 76 ARG A N 7
ATOM 10630 C CA . ARG A 1 54 ? -7.521 -3.537 -1.203 1.00 0.00 76 ARG A CA 7
ATOM 10631 C C . ARG A 1 54 ? -8.824 -4.304 -1.042 1.00 0.00 76 ARG A C 7
ATOM 10632 O O . ARG A 1 54 ? -9.783 -4.083 -1.778 1.00 0.00 76 ARG A O 7
ATOM 10653 N N . ASP A 1 55 ? -8.848 -5.205 -0.060 1.00 0.00 77 ASP A N 7
ATOM 10654 C CA . ASP A 1 55 ? -10.033 -6.010 0.219 1.00 0.00 77 ASP A CA 7
ATOM 10655 C C . ASP A 1 55 ? -11.272 -5.128 0.272 1.00 0.00 77 ASP A C 7
ATOM 10656 O O . ASP A 1 55 ? -12.348 -5.519 -0.179 1.00 0.00 77 ASP A O 7
ATOM 10665 N N . LYS A 1 56 ? -11.105 -3.924 0.811 1.00 0.00 78 LYS A N 7
ATOM 10666 C CA . LYS A 1 56 ? -12.204 -2.977 0.902 1.00 0.00 78 LYS A CA 7
ATOM 10667 C C . LYS A 1 56 ? -12.626 -2.551 -0.497 1.00 0.00 78 LYS A C 7
ATOM 10668 O O . LYS A 1 56 ? -13.815 -2.470 -0.808 1.00 0.00 78 LYS A O 7
ATOM 10687 N N . ILE A 1 57 ? -11.633 -2.304 -1.343 1.00 0.00 79 ILE A N 7
ATOM 10688 C CA . ILE A 1 57 ? -11.875 -1.909 -2.720 1.00 0.00 79 ILE A CA 7
ATOM 10689 C C . ILE A 1 57 ? -12.402 -3.095 -3.521 1.00 0.00 79 ILE A C 7
ATOM 10690 O O . ILE A 1 57 ? -13.362 -2.969 -4.282 1.00 0.00 79 ILE A O 7
ATOM 10706 N N . GLU A 1 58 ? -11.769 -4.247 -3.336 1.00 0.00 80 GLU A N 7
ATOM 10707 C CA . GLU A 1 58 ? -12.172 -5.459 -4.030 1.00 0.00 80 GLU A CA 7
ATOM 10708 C C . GLU A 1 58 ? -13.548 -5.908 -3.553 1.00 0.00 80 GLU A C 7
ATOM 10709 O O . GLU A 1 58 ? -14.327 -6.474 -4.319 1.00 0.00 80 GLU A O 7
ATOM 10721 N N . SER A 1 59 ? -13.846 -5.639 -2.283 1.00 0.00 81 SER A N 7
ATOM 10722 C CA . SER A 1 59 ? -15.137 -6.005 -1.715 1.00 0.00 81 SER A CA 7
ATOM 10723 C C . SER A 1 59 ? -16.247 -5.250 -2.430 1.00 0.00 81 SER A C 7
ATOM 10724 O O . SER A 1 59 ? -17.346 -5.769 -2.627 1.00 0.00 81 SER A O 7
ATOM 10732 N N . ASN A 1 60 ? -15.940 -4.020 -2.827 1.00 0.00 82 ASN A N 7
ATOM 10733 C CA . ASN A 1 60 ? -16.891 -3.179 -3.537 1.00 0.00 82 ASN A CA 7
ATOM 10734 C C . ASN A 1 60 ? -16.996 -3.615 -4.996 1.00 0.00 82 ASN A C 7
ATOM 10735 O O . ASN A 1 60 ? -16.143 -3.279 -5.818 1.00 0.00 82 ASN A O 7
ATOM 10746 N N . ILE A 1 61 ? -18.039 -4.381 -5.308 1.00 0.00 83 ILE A N 7
ATOM 10747 C CA . ILE A 1 61 ? -18.250 -4.887 -6.663 1.00 0.00 83 ILE A CA 7
ATOM 10748 C C . ILE A 1 61 ? -18.117 -3.792 -7.717 1.00 0.00 83 ILE A C 7
ATOM 10749 O O . ILE A 1 61 ? -17.736 -4.063 -8.855 1.00 0.00 83 ILE A O 7
ATOM 10765 N N . LEU A 1 62 ? -18.431 -2.557 -7.340 1.00 0.00 84 LEU A N 7
ATOM 10766 C CA . LEU A 1 62 ? -18.340 -1.439 -8.271 1.00 0.00 84 LEU A CA 7
ATOM 10767 C C . LEU A 1 62 ? -16.957 -1.378 -8.915 1.00 0.00 84 LEU A C 7
ATOM 10768 O O . LEU A 1 62 ? -16.794 -0.822 -10.000 1.00 0.00 84 LEU A O 7
ATOM 10784 N N . ILE A 1 63 ? -15.965 -1.966 -8.248 1.00 0.00 85 ILE A N 7
ATOM 10785 C CA . ILE A 1 63 ? -14.608 -1.985 -8.775 1.00 0.00 85 ILE A CA 7
ATOM 10786 C C . ILE A 1 63 ? -14.546 -2.844 -10.033 1.00 0.00 85 ILE A C 7
ATOM 10787 O O . ILE A 1 63 ? -13.764 -2.577 -10.945 1.00 0.00 85 ILE A O 7
ATOM 10803 N N . HIS A 1 64 ? -15.391 -3.870 -10.077 1.00 0.00 86 HIS A N 7
ATOM 10804 C CA . HIS A 1 64 ? -15.450 -4.764 -11.225 1.00 0.00 86 HIS A CA 7
ATOM 10805 C C . HIS A 1 64 ? -16.410 -4.216 -12.277 1.00 0.00 86 HIS A C 7
ATOM 10806 O O . HIS A 1 64 ? -16.277 -4.505 -13.466 1.00 0.00 86 HIS A O 7
ATOM 10821 N N . GLN A 1 65 ? -17.376 -3.418 -11.827 1.00 0.00 87 GLN A N 7
ATOM 10822 C CA . GLN A 1 65 ? -18.358 -2.821 -12.724 1.00 0.00 87 GLN A CA 7
ATOM 10823 C C . GLN A 1 65 ? -17.774 -1.599 -13.425 1.00 0.00 87 GLN A C 7
ATOM 10824 O O . GLN A 1 65 ? -18.069 -1.339 -14.592 1.00 0.00 87 GLN A O 7
ATOM 10838 N N . ASN A 1 66 ? -16.940 -0.853 -12.706 1.00 0.00 88 ASN A N 7
ATOM 10839 C CA . ASN A 1 66 ? -16.310 0.340 -13.259 1.00 0.00 88 ASN A CA 7
ATOM 10840 C C . ASN A 1 66 ? -15.113 -0.036 -14.126 1.00 0.00 88 ASN A C 7
ATOM 10841 O O . ASN A 1 66 ? -14.509 -1.092 -13.942 1.00 0.00 88 ASN A O 7
ATOM 10852 N N . GLY A 1 67 ? -14.776 0.833 -15.072 1.00 0.00 89 GLY A N 7
ATOM 10853 C CA . GLY A 1 67 ? -13.653 0.570 -15.952 1.00 0.00 89 GLY A CA 7
ATOM 10854 C C . GLY A 1 67 ? -12.383 1.254 -15.487 1.00 0.00 89 GLY A C 7
ATOM 10855 O O . GLY A 1 67 ? -11.404 0.594 -15.139 1.00 0.00 89 GLY A O 7
ATOM 10859 N N . LYS A 1 68 ? -12.399 2.583 -15.481 1.00 0.00 90 LYS A N 7
ATOM 10860 C CA . LYS A 1 68 ? -11.242 3.360 -15.056 1.00 0.00 90 LYS A CA 7
ATOM 10861 C C . LYS A 1 68 ? -10.843 3.009 -13.626 1.00 0.00 90 LYS A C 7
ATOM 10862 O O . LYS A 1 68 ? -9.688 2.683 -13.356 1.00 0.00 90 LYS A O 7
ATOM 10881 N N . LEU A 1 69 ? -11.806 3.085 -12.711 1.00 0.00 91 LEU A N 7
ATOM 10882 C CA . LEU A 1 69 ? -11.552 2.782 -11.309 1.00 0.00 91 LEU A CA 7
ATOM 10883 C C . LEU A 1 69 ? -10.967 1.388 -11.134 1.00 0.00 91 LEU A C 7
ATOM 10884 O O . LEU A 1 69 ? -10.024 1.195 -10.366 1.00 0.00 91 LEU A O 7
ATOM 10900 N N . SER A 1 70 ? -11.525 0.417 -11.852 1.00 0.00 92 SER A N 7
ATOM 10901 C CA . SER A 1 70 ? -11.044 -0.959 -11.773 1.00 0.00 92 SER A CA 7
ATOM 10902 C C . SER A 1 70 ? -9.527 -0.991 -11.896 1.00 0.00 92 SER A C 7
ATOM 10903 O O . SER A 1 70 ? -8.842 -1.683 -11.143 1.00 0.00 92 SER A O 7
ATOM 10911 N N . ALA A 1 71 ? -9.014 -0.213 -12.841 1.00 0.00 93 ALA A N 7
ATOM 10912 C CA . ALA A 1 71 ? -7.578 -0.124 -13.062 1.00 0.00 93 ALA A CA 7
ATOM 10913 C C . ALA A 1 71 ? -6.917 0.669 -11.940 1.00 0.00 93 ALA A C 7
ATOM 10914 O O . ALA A 1 71 ? -5.759 0.433 -11.595 1.00 0.00 93 ALA A O 7
ATOM 10921 N N . ASP A 1 72 ? -7.668 1.610 -11.371 1.00 0.00 94 ASP A N 7
ATOM 10922 C CA . ASP A 1 72 ? -7.170 2.445 -10.281 1.00 0.00 94 ASP A CA 7
ATOM 10923 C C . ASP A 1 72 ? -6.485 1.599 -9.214 1.00 0.00 94 ASP A C 7
ATOM 10924 O O . ASP A 1 72 ? -5.262 1.619 -9.083 1.00 0.00 94 ASP A O 7
ATOM 10933 N N . PHE A 1 73 ? -7.284 0.856 -8.458 1.00 0.00 95 PHE A N 7
ATOM 10934 C CA . PHE A 1 73 ? -6.766 -0.001 -7.399 1.00 0.00 95 PHE A CA 7
ATOM 10935 C C . PHE A 1 73 ? -5.772 -1.020 -7.957 1.00 0.00 95 PHE A C 7
ATOM 10936 O O . PHE A 1 73 ? -4.740 -1.293 -7.345 1.00 0.00 95 PHE A O 7
ATOM 10953 N N . LYS A 1 74 ? -6.093 -1.582 -9.121 1.00 0.00 96 LYS A N 7
ATOM 10954 C CA . LYS A 1 74 ? -5.228 -2.572 -9.757 1.00 0.00 96 LYS A CA 7
ATOM 10955 C C . LYS A 1 74 ? -3.794 -2.064 -9.852 1.00 0.00 96 LYS A C 7
ATOM 10956 O O . LYS A 1 74 ? -2.843 -2.799 -9.588 1.00 0.00 96 LYS A O 7
ATOM 10975 N N . ASN A 1 75 ? -3.649 -0.800 -10.227 1.00 0.00 97 ASN A N 7
ATOM 10976 C CA . ASN A 1 75 ? -2.332 -0.185 -10.354 1.00 0.00 97 ASN A CA 7
ATOM 10977 C C . ASN A 1 75 ? -1.703 0.023 -8.984 1.00 0.00 97 ASN A C 7
ATOM 10978 O O . ASN A 1 75 ? -0.492 -0.115 -8.815 1.00 0.00 97 ASN A O 7
ATOM 10989 N N . LEU A 1 76 ? -2.537 0.360 -8.008 1.00 0.00 98 LEU A N 7
ATOM 10990 C CA . LEU A 1 76 ? -2.067 0.591 -6.650 1.00 0.00 98 LEU A CA 7
ATOM 10991 C C . LEU A 1 76 ? -1.601 -0.707 -6.012 1.00 0.00 98 LEU A C 7
ATOM 10992 O O . LEU A 1 76 ? -0.434 -0.842 -5.644 1.00 0.00 98 LEU A O 7
ATOM 11008 N N . LYS A 1 77 ? -2.511 -1.669 -5.891 1.00 0.00 99 LYS A N 7
ATOM 11009 C CA . LYS A 1 77 ? -2.167 -2.957 -5.305 1.00 0.00 99 LYS A CA 7
ATOM 11010 C C . LYS A 1 77 ? -0.990 -3.564 -6.047 1.00 0.00 99 LYS A C 7
ATOM 11011 O O . LYS A 1 77 ? -0.127 -4.199 -5.448 1.00 0.00 99 LYS A O 7
ATOM 11030 N N . THR A 1 78 ? -0.957 -3.344 -7.354 1.00 0.00 100 THR A N 7
ATOM 11031 C CA . THR A 1 78 ? 0.120 -3.851 -8.183 1.00 0.00 100 THR A CA 7
ATOM 11032 C C . THR A 1 78 ? 1.426 -3.140 -7.846 1.00 0.00 100 THR A C 7
ATOM 11033 O O . THR A 1 78 ? 2.418 -3.779 -7.496 1.00 0.00 100 THR A O 7
ATOM 11044 N N . LYS A 1 79 ? 1.421 -1.812 -7.944 1.00 0.00 101 LYS A N 7
ATOM 11045 C CA . LYS A 1 79 ? 2.611 -1.035 -7.633 1.00 0.00 101 LYS A CA 7
ATOM 11046 C C . LYS A 1 79 ? 3.038 -1.300 -6.197 1.00 0.00 101 LYS A C 7
ATOM 11047 O O . LYS A 1 79 ? 4.226 -1.318 -5.880 1.00 0.00 101 LYS A O 7
ATOM 11066 N N . TYR A 1 80 ? 2.049 -1.520 -5.336 1.00 0.00 102 TYR A N 7
ATOM 11067 C CA . TYR A 1 80 ? 2.302 -1.800 -3.930 1.00 0.00 102 TYR A CA 7
ATOM 11068 C C . TYR A 1 80 ? 3.107 -3.090 -3.787 1.00 0.00 102 TYR A C 7
ATOM 11069 O O . TYR A 1 80 ? 3.991 -3.191 -2.937 1.00 0.00 102 TYR A O 7
ATOM 11087 N N . GLN A 1 81 ? 2.804 -4.069 -4.637 1.00 0.00 103 GLN A N 7
ATOM 11088 C CA . GLN A 1 81 ? 3.511 -5.348 -4.616 1.00 0.00 103 GLN A CA 7
ATOM 11089 C C . GLN A 1 81 ? 5.008 -5.138 -4.815 1.00 0.00 103 GLN A C 7
ATOM 11090 O O . GLN A 1 81 ? 5.828 -5.687 -4.082 1.00 0.00 103 GLN A O 7
ATOM 11104 N N . SER A 1 82 ? 5.356 -4.342 -5.817 1.00 0.00 104 SER A N 7
ATOM 11105 C CA . SER A 1 82 ? 6.754 -4.060 -6.117 1.00 0.00 104 SER A CA 7
ATOM 11106 C C . SER A 1 82 ? 7.455 -3.455 -4.908 1.00 0.00 104 SER A C 7
ATOM 11107 O O . SER A 1 82 ? 8.630 -3.724 -4.657 1.00 0.00 104 SER A O 7
ATOM 11115 N N . LEU A 1 83 ? 6.726 -2.631 -4.167 1.00 0.00 105 LEU A N 7
ATOM 11116 C CA . LEU A 1 83 ? 7.271 -1.979 -2.987 1.00 0.00 105 LEU A CA 7
ATOM 11117 C C . LEU A 1 83 ? 7.608 -2.995 -1.911 1.00 0.00 105 LEU A C 7
ATOM 11118 O O . LEU A 1 83 ? 8.721 -3.009 -1.384 1.00 0.00 105 LEU A O 7
ATOM 11134 N N . GLN A 1 84 ? 6.644 -3.844 -1.583 1.00 0.00 106 GLN A N 7
ATOM 11135 C CA . GLN A 1 84 ? 6.859 -4.861 -0.558 1.00 0.00 106 GLN A CA 7
ATOM 11136 C C . GLN A 1 84 ? 8.038 -5.752 -0.934 1.00 0.00 106 GLN A C 7
ATOM 11137 O O . GLN A 1 84 ? 8.851 -6.112 -0.087 1.00 0.00 106 GLN A O 7
ATOM 11151 N N . GLN A 1 85 ? 8.116 -6.107 -2.212 1.00 0.00 107 GLN A N 7
ATOM 11152 C CA . GLN A 1 85 ? 9.189 -6.963 -2.709 1.00 0.00 107 GLN A CA 7
ATOM 11153 C C . GLN A 1 85 ? 10.546 -6.267 -2.643 1.00 0.00 107 GLN A C 7
ATOM 11154 O O . GLN A 1 85 ? 11.520 -6.842 -2.157 1.00 0.00 107 GLN A O 7
ATOM 11168 N N . SER A 1 86 ? 10.612 -5.035 -3.140 1.00 0.00 108 SER A N 7
ATOM 11169 C CA . SER A 1 86 ? 11.864 -4.283 -3.137 1.00 0.00 108 SER A CA 7
ATOM 11170 C C . SER A 1 86 ? 12.362 -4.060 -1.714 1.00 0.00 108 SER A C 7
ATOM 11171 O O . SER A 1 86 ? 13.563 -4.110 -1.445 1.00 0.00 108 SER A O 7
ATOM 11179 N N . TYR A 1 87 ? 11.426 -3.804 -0.812 1.00 0.00 109 TYR A N 7
ATOM 11180 C CA . TYR A 1 87 ? 11.749 -3.558 0.587 1.00 0.00 109 TYR A CA 7
ATOM 11181 C C . TYR A 1 87 ? 11.956 -4.864 1.347 1.00 0.00 109 TYR A C 7
ATOM 11182 O O . TYR A 1 87 ? 12.879 -4.980 2.153 1.00 0.00 109 TYR A O 7
ATOM 11200 N N . ASN A 1 88 ? 11.093 -5.841 1.096 1.00 0.00 110 ASN A N 7
ATOM 11201 C CA . ASN A 1 88 ? 11.194 -7.128 1.775 1.00 0.00 110 ASN A CA 7
ATOM 11202 C C . ASN A 1 88 ? 12.597 -7.700 1.627 1.00 0.00 110 ASN A C 7
ATOM 11203 O O . ASN A 1 88 ? 13.191 -8.181 2.591 1.00 0.00 110 ASN A O 7
ATOM 11214 N N . GLN A 1 89 ? 13.133 -7.631 0.417 1.00 0.00 111 GLN A N 7
ATOM 11215 C CA . GLN A 1 89 ? 14.477 -8.130 0.171 1.00 0.00 111 GLN A CA 7
ATOM 11216 C C . GLN A 1 89 ? 15.481 -7.316 0.972 1.00 0.00 111 GLN A C 7
ATOM 11217 O O . GLN A 1 89 ? 16.213 -7.854 1.801 1.00 0.00 111 GLN A O 7
ATOM 11231 N N . ARG A 1 90 ? 15.491 -6.011 0.725 1.00 0.00 112 ARG A N 7
ATOM 11232 C CA . ARG A 1 90 ? 16.388 -5.095 1.418 1.00 0.00 112 ARG A CA 7
ATOM 11233 C C . ARG A 1 90 ? 16.343 -5.318 2.925 1.00 0.00 112 ARG A C 7
ATOM 11234 O O . ARG A 1 90 ? 17.374 -5.300 3.596 1.00 0.00 112 ARG A O 7
ATOM 11255 N N . LYS A 1 91 ? 15.142 -5.525 3.449 1.00 0.00 113 LYS A N 7
ATOM 11256 C CA . LYS A 1 91 ? 14.968 -5.748 4.880 1.00 0.00 113 LYS A CA 7
ATOM 11257 C C . LYS A 1 91 ? 15.705 -7.011 5.322 1.00 0.00 113 LYS A C 7
ATOM 11258 O O . LYS A 1 91 ? 16.121 -7.129 6.475 1.00 0.00 113 LYS A O 7
ATOM 11277 N N . SER A 1 92 ? 15.865 -7.950 4.394 1.00 0.00 114 SER A N 7
ATOM 11278 C CA . SER A 1 92 ? 16.556 -9.202 4.680 1.00 0.00 114 SER A CA 7
ATOM 11279 C C . SER A 1 92 ? 18.065 -9.050 4.499 1.00 0.00 114 SER A C 7
ATOM 11280 O O . SER A 1 92 ? 18.848 -9.781 5.107 1.00 0.00 114 SER A O 7
ATOM 11288 N N . LEU A 1 93 ? 18.467 -8.097 3.663 1.00 0.00 115 LEU A N 7
ATOM 11289 C CA . LEU A 1 93 ? 19.884 -7.850 3.406 1.00 0.00 115 LEU A CA 7
ATOM 11290 C C . LEU A 1 93 ? 20.428 -6.777 4.344 1.00 0.00 115 LEU A C 7
ATOM 11291 O O . LEU A 1 93 ? 21.625 -6.735 4.627 1.00 0.00 115 LEU A O 7
ATOM 11307 N N . PHE A 1 94 ? 19.544 -5.900 4.808 1.00 0.00 116 PHE A N 7
ATOM 11308 C CA . PHE A 1 94 ? 19.937 -4.814 5.697 1.00 0.00 116 PHE A CA 7
ATOM 11309 C C . PHE A 1 94 ? 19.225 -4.900 7.049 1.00 0.00 116 PHE A C 7
ATOM 11310 O O . PHE A 1 94 ? 18.316 -4.119 7.330 1.00 0.00 116 PHE A O 7
ATOM 11327 N N . PRO A 1 95 ? 19.636 -5.845 7.912 1.00 0.00 117 PRO A N 7
ATOM 11328 C CA . PRO A 1 95 ? 19.036 -6.012 9.240 1.00 0.00 117 PRO A CA 7
ATOM 11329 C C . PRO A 1 95 ? 19.276 -4.794 10.126 1.00 0.00 117 PRO A C 7
ATOM 11330 O O . PRO A 1 95 ? 19.579 -3.707 9.633 1.00 0.00 117 PRO A O 7
ATOM 11341 N N . LEU A 1 96 ? 19.143 -4.979 11.436 1.00 0.00 118 LEU A N 7
ATOM 11342 C CA . LEU A 1 96 ? 19.352 -3.890 12.385 1.00 0.00 118 LEU A CA 7
ATOM 11343 C C . LEU A 1 96 ? 20.165 -4.366 13.585 1.00 0.00 118 LEU A C 7
ATOM 11344 O O . LEU A 1 96 ? 19.767 -5.294 14.289 1.00 0.00 118 LEU A O 7
ATOM 11360 N N . LYS A 1 97 ? 21.306 -3.724 13.813 1.00 0.00 119 LYS A N 7
ATOM 11361 C CA . LYS A 1 97 ? 22.174 -4.082 14.929 1.00 0.00 119 LYS A CA 7
ATOM 11362 C C . LYS A 1 97 ? 21.561 -3.645 16.255 1.00 0.00 119 LYS A C 7
ATOM 11363 O O . LYS A 1 97 ? 22.249 -3.762 17.291 1.00 0.00 119 LYS A O 7
ATOM 11383 N N . THR A 1 1 ? -26.538 8.474 -6.210 1.00 0.00 23 THR A N 8
ATOM 11384 C CA . THR A 1 1 ? -26.535 7.145 -6.876 1.00 0.00 23 THR A CA 8
ATOM 11385 C C . THR A 1 1 ? -25.112 6.676 -7.163 1.00 0.00 23 THR A C 8
ATOM 11386 O O . THR A 1 1 ? -24.790 5.500 -6.993 1.00 0.00 23 THR A O 8
ATOM 11399 N N . ASN A 1 2 ? -24.264 7.603 -7.597 1.00 0.00 24 ASN A N 8
ATOM 11400 C CA . ASN A 1 2 ? -22.874 7.285 -7.906 1.00 0.00 24 ASN A CA 8
ATOM 11401 C C . ASN A 1 2 ? -21.976 7.463 -6.682 1.00 0.00 24 ASN A C 8
ATOM 11402 O O . ASN A 1 2 ? -20.757 7.575 -6.810 1.00 0.00 24 ASN A O 8
ATOM 11413 N N . GLN A 1 3 ? -22.581 7.489 -5.497 1.00 0.00 25 GLN A N 8
ATOM 11414 C CA . GLN A 1 3 ? -21.828 7.655 -4.260 1.00 0.00 25 GLN A CA 8
ATOM 11415 C C . GLN A 1 3 ? -21.103 6.366 -3.887 1.00 0.00 25 GLN A C 8
ATOM 11416 O O . GLN A 1 3 ? -19.983 6.398 -3.377 1.00 0.00 25 GLN A O 8
ATOM 11430 N N . LYS A 1 4 ? -21.749 5.232 -4.143 1.00 0.00 26 LYS A N 8
ATOM 11431 C CA . LYS A 1 4 ? -21.164 3.932 -3.833 1.00 0.00 26 LYS A CA 8
ATOM 11432 C C . LYS A 1 4 ? -19.788 3.789 -4.470 1.00 0.00 26 LYS A C 8
ATOM 11433 O O . LYS A 1 4 ? -18.817 3.432 -3.800 1.00 0.00 26 LYS A O 8
ATOM 11452 N N . THR A 1 5 ? -19.702 4.084 -5.762 1.00 0.00 27 THR A N 8
ATOM 11453 C CA . THR A 1 5 ? -18.440 4.000 -6.469 1.00 0.00 27 THR A CA 8
ATOM 11454 C C . THR A 1 5 ? -17.516 5.123 -6.004 1.00 0.00 27 THR A C 8
ATOM 11455 O O . THR A 1 5 ? -16.294 4.989 -6.029 1.00 0.00 27 THR A O 8
ATOM 11466 N N . LYS A 1 6 ? -18.114 6.226 -5.560 1.00 0.00 28 LYS A N 8
ATOM 11467 C CA . LYS A 1 6 ? -17.346 7.359 -5.067 1.00 0.00 28 LYS A CA 8
ATOM 11468 C C . LYS A 1 6 ? -16.620 6.962 -3.790 1.00 0.00 28 LYS A C 8
ATOM 11469 O O . LYS A 1 6 ? -15.469 7.340 -3.569 1.00 0.00 28 LYS A O 8
ATOM 11488 N N . GLU A 1 7 ? -17.299 6.173 -2.959 1.00 0.00 29 GLU A N 8
ATOM 11489 C CA . GLU A 1 7 ? -16.716 5.699 -1.713 1.00 0.00 29 GLU A CA 8
ATOM 11490 C C . GLU A 1 7 ? -15.497 4.838 -2.012 1.00 0.00 29 GLU A C 8
ATOM 11491 O O . GLU A 1 7 ? -14.506 4.865 -1.283 1.00 0.00 29 GLU A O 8
ATOM 11503 N N . LEU A 1 8 ? -15.579 4.084 -3.104 1.00 0.00 30 LEU A N 8
ATOM 11504 C CA . LEU A 1 8 ? -14.482 3.221 -3.523 1.00 0.00 30 LEU A CA 8
ATOM 11505 C C . LEU A 1 8 ? -13.231 4.052 -3.777 1.00 0.00 30 LEU A C 8
ATOM 11506 O O . LEU A 1 8 ? -12.162 3.766 -3.238 1.00 0.00 30 LEU A O 8
ATOM 11522 N N . SER A 1 9 ? -13.378 5.095 -4.589 1.00 0.00 31 SER A N 8
ATOM 11523 C CA . SER A 1 9 ? -12.263 5.981 -4.898 1.00 0.00 31 SER A CA 8
ATOM 11524 C C . SER A 1 9 ? -11.659 6.527 -3.608 1.00 0.00 31 SER A C 8
ATOM 11525 O O . SER A 1 9 ? -10.483 6.883 -3.564 1.00 0.00 31 SER A O 8
ATOM 11533 N N . ASN A 1 10 ? -12.472 6.571 -2.552 1.00 0.00 32 ASN A N 8
ATOM 11534 C CA . ASN A 1 10 ? -12.011 7.049 -1.257 1.00 0.00 32 ASN A CA 8
ATOM 11535 C C . ASN A 1 10 ? -11.025 6.050 -0.667 1.00 0.00 32 ASN A C 8
ATOM 11536 O O . ASN A 1 10 ? -10.015 6.428 -0.075 1.00 0.00 32 ASN A O 8
ATOM 11547 N N . LEU A 1 11 ? -11.317 4.766 -0.863 1.00 0.00 33 LEU A N 8
ATOM 11548 C CA . LEU A 1 11 ? -10.445 3.704 -0.381 1.00 0.00 33 LEU A CA 8
ATOM 11549 C C . LEU A 1 11 ? -9.203 3.648 -1.255 1.00 0.00 33 LEU A C 8
ATOM 11550 O O . LEU A 1 11 ? -8.081 3.536 -0.764 1.00 0.00 33 LEU A O 8
ATOM 11566 N N . ILE A 1 12 ? -9.421 3.759 -2.560 1.00 0.00 34 ILE A N 8
ATOM 11567 C CA . ILE A 1 12 ? -8.334 3.756 -3.524 1.00 0.00 34 ILE A CA 8
ATOM 11568 C C . ILE A 1 12 ? -7.458 4.984 -3.310 1.00 0.00 34 ILE A C 8
ATOM 11569 O O . ILE A 1 12 ? -6.230 4.897 -3.321 1.00 0.00 34 ILE A O 8
ATOM 11585 N N . GLU A 1 13 ? -8.104 6.129 -3.107 1.00 0.00 35 GLU A N 8
ATOM 11586 C CA . GLU A 1 13 ? -7.391 7.378 -2.881 1.00 0.00 35 GLU A CA 8
ATOM 11587 C C . GLU A 1 13 ? -6.410 7.218 -1.728 1.00 0.00 35 GLU A C 8
ATOM 11588 O O . GLU A 1 13 ? -5.322 7.794 -1.737 1.00 0.00 35 GLU A O 8
ATOM 11600 N N . THR A 1 14 ? -6.794 6.407 -0.747 1.00 0.00 36 THR A N 8
ATOM 11601 C CA . THR A 1 14 ? -5.936 6.149 0.396 1.00 0.00 36 THR A CA 8
ATOM 11602 C C . THR A 1 14 ? -4.870 5.141 -0.004 1.00 0.00 36 THR A C 8
ATOM 11603 O O . THR A 1 14 ? -3.699 5.291 0.334 1.00 0.00 36 THR A O 8
ATOM 11614 N N . PHE A 1 15 ? -5.286 4.125 -0.758 1.00 0.00 37 PHE A N 8
ATOM 11615 C CA . PHE A 1 15 ? -4.364 3.107 -1.235 1.00 0.00 37 PHE A CA 8
ATOM 11616 C C . PHE A 1 15 ? -3.268 3.764 -2.058 1.00 0.00 37 PHE A C 8
ATOM 11617 O O . PHE A 1 15 ? -2.094 3.425 -1.934 1.00 0.00 37 PHE A O 8
ATOM 11634 N N . ALA A 1 16 ? -3.666 4.728 -2.886 1.00 0.00 38 ALA A N 8
ATOM 11635 C CA . ALA A 1 16 ? -2.717 5.459 -3.711 1.00 0.00 38 ALA A CA 8
ATOM 11636 C C . ALA A 1 16 ? -1.687 6.144 -2.825 1.00 0.00 38 ALA A C 8
ATOM 11637 O O . ALA A 1 16 ? -0.497 6.165 -3.136 1.00 0.00 38 ALA A O 8
ATOM 11644 N N . GLU A 1 17 ? -2.156 6.682 -1.701 1.00 0.00 39 GLU A N 8
ATOM 11645 C CA . GLU A 1 17 ? -1.278 7.342 -0.747 1.00 0.00 39 GLU A CA 8
ATOM 11646 C C . GLU A 1 17 ? -0.449 6.290 -0.017 1.00 0.00 39 GLU A C 8
ATOM 11647 O O . GLU A 1 17 ? 0.766 6.426 0.125 1.00 0.00 39 GLU A O 8
ATOM 11659 N N . GLN A 1 18 ? -1.121 5.229 0.422 1.00 0.00 40 GLN A N 8
ATOM 11660 C CA . GLN A 1 18 ? -0.458 4.136 1.113 1.00 0.00 40 GLN A CA 8
ATOM 11661 C C . GLN A 1 18 ? 0.591 3.514 0.201 1.00 0.00 40 GLN A C 8
ATOM 11662 O O . GLN A 1 18 ? 1.660 3.100 0.651 1.00 0.00 40 GLN A O 8
ATOM 11676 N N . SER A 1 19 ? 0.279 3.470 -1.094 1.00 0.00 41 SER A N 8
ATOM 11677 C CA . SER A 1 19 ? 1.196 2.922 -2.084 1.00 0.00 41 SER A CA 8
ATOM 11678 C C . SER A 1 19 ? 2.482 3.732 -2.088 1.00 0.00 41 SER A C 8
ATOM 11679 O O . SER A 1 19 ? 3.576 3.183 -1.967 1.00 0.00 41 SER A O 8
ATOM 11687 N N . ARG A 1 20 ? 2.339 5.049 -2.194 1.00 0.00 42 ARG A N 8
ATOM 11688 C CA . ARG A 1 20 ? 3.494 5.936 -2.173 1.00 0.00 42 ARG A CA 8
ATOM 11689 C C . ARG A 1 20 ? 4.162 5.848 -0.810 1.00 0.00 42 ARG A C 8
ATOM 11690 O O . ARG A 1 20 ? 5.373 6.011 -0.686 1.00 0.00 42 ARG A O 8
ATOM 11711 N N . VAL A 1 21 ? 3.357 5.567 0.210 1.00 0.00 43 VAL A N 8
ATOM 11712 C CA . VAL A 1 21 ? 3.863 5.431 1.563 1.00 0.00 43 VAL A CA 8
ATOM 11713 C C . VAL A 1 21 ? 4.762 4.208 1.658 1.00 0.00 43 VAL A C 8
ATOM 11714 O O . VAL A 1 21 ? 5.905 4.299 2.100 1.00 0.00 43 VAL A O 8
ATOM 11727 N N . LEU A 1 22 ? 4.250 3.062 1.226 1.00 0.00 44 LEU A N 8
ATOM 11728 C CA . LEU A 1 22 ? 5.031 1.837 1.257 1.00 0.00 44 LEU A CA 8
ATOM 11729 C C . LEU A 1 22 ? 6.377 2.082 0.592 1.00 0.00 44 LEU A C 8
ATOM 11730 O O . LEU A 1 22 ? 7.418 1.744 1.142 1.00 0.00 44 LEU A O 8
ATOM 11746 N N . GLU A 1 23 ? 6.353 2.710 -0.578 1.00 0.00 45 GLU A N 8
ATOM 11747 C CA . GLU A 1 23 ? 7.584 3.022 -1.285 1.00 0.00 45 GLU A CA 8
ATOM 11748 C C . GLU A 1 23 ? 8.398 4.038 -0.486 1.00 0.00 45 GLU A C 8
ATOM 11749 O O . GLU A 1 23 ? 9.628 4.035 -0.528 1.00 0.00 45 GLU A O 8
ATOM 11761 N N . LYS A 1 24 ? 7.698 4.895 0.257 1.00 0.00 46 LYS A N 8
ATOM 11762 C CA . LYS A 1 24 ? 8.355 5.904 1.082 1.00 0.00 46 LYS A CA 8
ATOM 11763 C C . LYS A 1 24 ? 9.063 5.235 2.253 1.00 0.00 46 LYS A C 8
ATOM 11764 O O . LYS A 1 24 ? 10.249 5.459 2.486 1.00 0.00 46 LYS A O 8
ATOM 11783 N N . GLU A 1 25 ? 8.334 4.392 2.975 1.00 0.00 47 GLU A N 8
ATOM 11784 C CA . GLU A 1 25 ? 8.911 3.676 4.099 1.00 0.00 47 GLU A CA 8
ATOM 11785 C C . GLU A 1 25 ? 9.906 2.648 3.587 1.00 0.00 47 GLU A C 8
ATOM 11786 O O . GLU A 1 25 ? 10.953 2.423 4.193 1.00 0.00 47 GLU A O 8
ATOM 11798 N N . CYS A 1 26 ? 9.571 2.037 2.455 1.00 0.00 48 CYS A N 8
ATOM 11799 C CA . CYS A 1 26 ? 10.429 1.038 1.839 1.00 0.00 48 CYS A CA 8
ATOM 11800 C C . CYS A 1 26 ? 11.737 1.666 1.380 1.00 0.00 48 CYS A C 8
ATOM 11801 O O . CYS A 1 26 ? 12.800 1.056 1.499 1.00 0.00 48 CYS A O 8
ATOM 11809 N N . THR A 1 27 ? 11.666 2.895 0.869 1.00 0.00 49 THR A N 8
ATOM 11810 C CA . THR A 1 27 ? 12.870 3.583 0.420 1.00 0.00 49 THR A CA 8
ATOM 11811 C C . THR A 1 27 ? 13.791 3.835 1.608 1.00 0.00 49 THR A C 8
ATOM 11812 O O . THR A 1 27 ? 15.013 3.882 1.466 1.00 0.00 49 THR A O 8
ATOM 11823 N N . LYS A 1 28 ? 13.188 3.981 2.787 1.00 0.00 50 LYS A N 8
ATOM 11824 C CA . LYS A 1 28 ? 13.939 4.211 4.011 1.00 0.00 50 LYS A CA 8
ATOM 11825 C C . LYS A 1 28 ? 14.519 2.901 4.541 1.00 0.00 50 LYS A C 8
ATOM 11826 O O . LYS A 1 28 ? 15.531 2.899 5.243 1.00 0.00 50 LYS A O 8
ATOM 11845 N N . ILE A 1 29 ? 13.873 1.786 4.198 1.00 0.00 51 ILE A N 8
ATOM 11846 C CA . ILE A 1 29 ? 14.328 0.471 4.637 1.00 0.00 51 ILE A CA 8
ATOM 11847 C C . ILE A 1 29 ? 15.794 0.259 4.282 1.00 0.00 51 ILE A C 8
ATOM 11848 O O . ILE A 1 29 ? 16.192 0.380 3.123 1.00 0.00 51 ILE A O 8
ATOM 11864 N N . GLY A 1 30 ? 16.591 -0.048 5.295 1.00 0.00 52 GLY A N 8
ATOM 11865 C CA . GLY A 1 30 ? 18.008 -0.264 5.085 1.00 0.00 52 GLY A CA 8
ATOM 11866 C C . GLY A 1 30 ? 18.700 0.971 4.543 1.00 0.00 52 GLY A C 8
ATOM 11867 O O . GLY A 1 30 ? 19.736 0.871 3.886 1.00 0.00 52 GLY A O 8
ATOM 11871 N N . SER A 1 31 ? 18.124 2.139 4.815 1.00 0.00 53 SER A N 8
ATOM 11872 C CA . SER A 1 31 ? 18.695 3.396 4.341 1.00 0.00 53 SER A CA 8
ATOM 11873 C C . SER A 1 31 ? 18.736 4.443 5.452 1.00 0.00 53 SER A C 8
ATOM 11874 O O . SER A 1 31 ? 17.922 5.365 5.478 1.00 0.00 53 SER A O 8
ATOM 11882 N N . LYS A 1 32 ? 19.698 4.298 6.362 1.00 0.00 54 LYS A N 8
ATOM 11883 C CA . LYS A 1 32 ? 19.857 5.235 7.473 1.00 0.00 54 LYS A CA 8
ATOM 11884 C C . LYS A 1 32 ? 18.677 5.156 8.438 1.00 0.00 54 LYS A C 8
ATOM 11885 O O . LYS A 1 32 ? 18.822 4.711 9.577 1.00 0.00 54 LYS A O 8
ATOM 11904 N N . ARG A 1 33 ? 17.511 5.594 7.976 1.00 0.00 55 ARG A N 8
ATOM 11905 C CA . ARG A 1 33 ? 16.303 5.579 8.795 1.00 0.00 55 ARG A CA 8
ATOM 11906 C C . ARG A 1 33 ? 15.979 4.169 9.289 1.00 0.00 55 ARG A C 8
ATOM 11907 O O . ARG A 1 33 ? 15.215 4.001 10.239 1.00 0.00 55 ARG A O 8
ATOM 11928 N N . ASP A 1 34 ? 16.560 3.160 8.634 1.00 0.00 56 ASP A N 8
ATOM 11929 C CA . ASP A 1 34 ? 16.340 1.758 8.995 1.00 0.00 56 ASP A CA 8
ATOM 11930 C C . ASP A 1 34 ? 16.161 1.574 10.503 1.00 0.00 56 ASP A C 8
ATOM 11931 O O . ASP A 1 34 ? 17.068 1.860 11.285 1.00 0.00 56 ASP A O 8
ATOM 11940 N N . SER A 1 35 ? 14.986 1.093 10.901 1.00 0.00 57 SER A N 8
ATOM 11941 C CA . SER A 1 35 ? 14.689 0.869 12.312 1.00 0.00 57 SER A CA 8
ATOM 11942 C C . SER A 1 35 ? 13.536 -0.114 12.479 1.00 0.00 57 SER A C 8
ATOM 11943 O O . SER A 1 35 ? 12.615 -0.153 11.663 1.00 0.00 57 SER A O 8
ATOM 11951 N N . LYS A 1 36 ? 13.593 -0.907 13.546 1.00 0.00 58 LYS A N 8
ATOM 11952 C CA . LYS A 1 36 ? 12.557 -1.896 13.828 1.00 0.00 58 LYS A CA 8
ATOM 11953 C C . LYS A 1 36 ? 11.174 -1.262 13.801 1.00 0.00 58 LYS A C 8
ATOM 11954 O O . LYS A 1 36 ? 10.234 -1.818 13.233 1.00 0.00 58 LYS A O 8
ATOM 11973 N N . GLU A 1 37 ? 11.059 -0.095 14.420 1.00 0.00 59 GLU A N 8
ATOM 11974 C CA . GLU A 1 37 ? 9.789 0.621 14.469 1.00 0.00 59 GLU A CA 8
ATOM 11975 C C . GLU A 1 37 ? 9.236 0.834 13.065 1.00 0.00 59 GLU A C 8
ATOM 11976 O O . GLU A 1 37 ? 8.038 0.678 12.829 1.00 0.00 59 GLU A O 8
ATOM 11988 N N . LEU A 1 38 ? 10.119 1.176 12.135 1.00 0.00 60 LEU A N 8
ATOM 11989 C CA . LEU A 1 38 ? 9.718 1.392 10.753 1.00 0.00 60 LEU A CA 8
ATOM 11990 C C . LEU A 1 38 ? 9.190 0.089 10.158 1.00 0.00 60 LEU A C 8
ATOM 11991 O O . LEU A 1 38 ? 8.051 0.024 9.696 1.00 0.00 60 LEU A O 8
ATOM 12007 N N . ARG A 1 39 ? 10.022 -0.947 10.179 1.00 0.00 61 ARG A N 8
ATOM 12008 C CA . ARG A 1 39 ? 9.623 -2.249 9.644 1.00 0.00 61 ARG A CA 8
ATOM 12009 C C . ARG A 1 39 ? 8.351 -2.728 10.334 1.00 0.00 61 ARG A C 8
ATOM 12010 O O . ARG A 1 39 ? 7.488 -3.343 9.709 1.00 0.00 61 ARG A O 8
ATOM 12031 N N . TYR A 1 40 ? 8.232 -2.422 11.624 1.00 0.00 62 TYR A N 8
ATOM 12032 C CA . TYR A 1 40 ? 7.052 -2.804 12.385 1.00 0.00 62 TYR A CA 8
ATOM 12033 C C . TYR A 1 40 ? 5.859 -1.986 11.919 1.00 0.00 62 TYR A C 8
ATOM 12034 O O . TYR A 1 40 ? 4.820 -2.533 11.563 1.00 0.00 62 TYR A O 8
ATOM 12052 N N . LYS A 1 41 ? 6.026 -0.671 11.899 1.00 0.00 63 LYS A N 8
ATOM 12053 C CA . LYS A 1 41 ? 4.971 0.226 11.450 1.00 0.00 63 LYS A CA 8
ATOM 12054 C C . LYS A 1 41 ? 4.530 -0.152 10.039 1.00 0.00 63 LYS A C 8
ATOM 12055 O O . LYS A 1 41 ? 3.360 -0.019 9.681 1.00 0.00 63 LYS A O 8
ATOM 12074 N N . ILE A 1 42 ? 5.483 -0.620 9.243 1.00 0.00 64 ILE A N 8
ATOM 12075 C CA . ILE A 1 42 ? 5.215 -1.015 7.874 1.00 0.00 64 ILE A CA 8
ATOM 12076 C C . ILE A 1 42 ? 4.347 -2.276 7.805 1.00 0.00 64 ILE A C 8
ATOM 12077 O O . ILE A 1 42 ? 3.303 -2.285 7.153 1.00 0.00 64 ILE A O 8
ATOM 12093 N N . GLU A 1 43 ? 4.797 -3.343 8.460 1.00 0.00 65 GLU A N 8
ATOM 12094 C CA . GLU A 1 43 ? 4.074 -4.612 8.445 1.00 0.00 65 GLU A CA 8
ATOM 12095 C C . GLU A 1 43 ? 2.912 -4.632 9.435 1.00 0.00 65 GLU A C 8
ATOM 12096 O O . GLU A 1 43 ? 1.964 -5.399 9.267 1.00 0.00 65 GLU A O 8
ATOM 12108 N N . THR A 1 44 ? 2.993 -3.815 10.478 1.00 0.00 66 THR A N 8
ATOM 12109 C CA . THR A 1 44 ? 1.954 -3.775 11.490 1.00 0.00 66 THR A CA 8
ATOM 12110 C C . THR A 1 44 ? 0.984 -2.609 11.285 1.00 0.00 66 THR A C 8
ATOM 12111 O O . THR A 1 44 ? -0.056 -2.549 11.940 1.00 0.00 66 THR A O 8
ATOM 12122 N N . GLU A 1 45 ? 1.319 -1.677 10.393 1.00 0.00 67 GLU A N 8
ATOM 12123 C CA . GLU A 1 45 ? 0.447 -0.527 10.156 1.00 0.00 67 GLU A CA 8
ATOM 12124 C C . GLU A 1 45 ? 0.251 -0.240 8.663 1.00 0.00 67 GLU A C 8
ATOM 12125 O O . GLU A 1 45 ? -0.879 -0.058 8.210 1.00 0.00 67 GLU A O 8
ATOM 12137 N N . LEU A 1 46 ? 1.342 -0.181 7.902 1.00 0.00 68 LEU A N 8
ATOM 12138 C CA . LEU A 1 46 ? 1.245 0.109 6.473 1.00 0.00 68 LEU A CA 8
ATOM 12139 C C . LEU A 1 46 ? 0.616 -1.054 5.706 1.00 0.00 68 LEU A C 8
ATOM 12140 O O . LEU A 1 46 ? -0.597 -1.076 5.500 1.00 0.00 68 LEU A O 8
ATOM 12156 N N . ILE A 1 47 ? 1.442 -2.012 5.278 1.00 0.00 69 ILE A N 8
ATOM 12157 C CA . ILE A 1 47 ? 0.964 -3.175 4.526 1.00 0.00 69 ILE A CA 8
ATOM 12158 C C . ILE A 1 47 ? -0.414 -3.642 5.007 1.00 0.00 69 ILE A C 8
ATOM 12159 O O . ILE A 1 47 ? -1.355 -3.725 4.217 1.00 0.00 69 ILE A O 8
ATOM 12175 N N . PRO A 1 48 ? -0.559 -3.950 6.308 1.00 0.00 70 PRO A N 8
ATOM 12176 C CA . PRO A 1 48 ? -1.833 -4.402 6.870 1.00 0.00 70 PRO A CA 8
ATOM 12177 C C . PRO A 1 48 ? -2.987 -3.481 6.493 1.00 0.00 70 PRO A C 8
ATOM 12178 O O . PRO A 1 48 ? -4.105 -3.936 6.256 1.00 0.00 70 PRO A O 8
ATOM 12189 N N . ASN A 1 49 ? -2.708 -2.183 6.444 1.00 0.00 71 ASN A N 8
ATOM 12190 C CA . ASN A 1 49 ? -3.723 -1.195 6.100 1.00 0.00 71 ASN A CA 8
ATOM 12191 C C . ASN A 1 49 ? -3.847 -1.034 4.588 1.00 0.00 71 ASN A C 8
ATOM 12192 O O . ASN A 1 49 ? -4.945 -0.833 4.067 1.00 0.00 71 ASN A O 8
ATOM 12203 N N . CYS A 1 50 ? -2.723 -1.129 3.883 1.00 0.00 72 CYS A N 8
ATOM 12204 C CA . CYS A 1 50 ? -2.730 -0.997 2.432 1.00 0.00 72 CYS A CA 8
ATOM 12205 C C . CYS A 1 50 ? -3.527 -2.132 1.810 1.00 0.00 72 CYS A C 8
ATOM 12206 O O . CYS A 1 50 ? -4.479 -1.901 1.065 1.00 0.00 72 CYS A O 8
ATOM 12214 N N . THR A 1 51 ? -3.143 -3.360 2.135 1.00 0.00 73 THR A N 8
ATOM 12215 C CA . THR A 1 51 ? -3.838 -4.528 1.620 1.00 0.00 73 THR A CA 8
ATOM 12216 C C . THR A 1 51 ? -5.268 -4.548 2.146 1.00 0.00 73 THR A C 8
ATOM 12217 O O . THR A 1 51 ? -6.211 -4.800 1.397 1.00 0.00 73 THR A O 8
ATOM 12228 N N . SER A 1 52 ? -5.432 -4.244 3.434 1.00 0.00 74 SER A N 8
ATOM 12229 C CA . SER A 1 52 ? -6.762 -4.196 4.029 1.00 0.00 74 SER A CA 8
ATOM 12230 C C . SER A 1 52 ? -7.622 -3.221 3.237 1.00 0.00 74 SER A C 8
ATOM 12231 O O . SER A 1 52 ? -8.834 -3.393 3.110 1.00 0.00 74 SER A O 8
ATOM 12239 N N . VAL A 1 53 ? -6.961 -2.209 2.681 1.00 0.00 75 VAL A N 8
ATOM 12240 C CA . VAL A 1 53 ? -7.622 -1.207 1.867 1.00 0.00 75 VAL A CA 8
ATOM 12241 C C . VAL A 1 53 ? -8.043 -1.830 0.534 1.00 0.00 75 VAL A C 8
ATOM 12242 O O . VAL A 1 53 ? -9.050 -1.439 -0.057 1.00 0.00 75 VAL A O 8
ATOM 12255 N N . ARG A 1 54 ? -7.278 -2.829 0.088 1.00 0.00 76 ARG A N 8
ATOM 12256 C CA . ARG A 1 54 ? -7.583 -3.539 -1.148 1.00 0.00 76 ARG A CA 8
ATOM 12257 C C . ARG A 1 54 ? -8.867 -4.332 -0.971 1.00 0.00 76 ARG A C 8
ATOM 12258 O O . ARG A 1 54 ? -9.829 -4.152 -1.715 1.00 0.00 76 ARG A O 8
ATOM 12279 N N . ASP A 1 55 ? -8.875 -5.209 0.035 1.00 0.00 77 ASP A N 8
ATOM 12280 C CA . ASP A 1 55 ? -10.045 -6.029 0.327 1.00 0.00 77 ASP A CA 8
ATOM 12281 C C . ASP A 1 55 ? -11.300 -5.166 0.350 1.00 0.00 77 ASP A C 8
ATOM 12282 O O . ASP A 1 55 ? -12.383 -5.612 -0.029 1.00 0.00 77 ASP A O 8
ATOM 12291 N N . LYS A 1 56 ? -11.136 -3.920 0.781 1.00 0.00 78 LYS A N 8
ATOM 12292 C CA . LYS A 1 56 ? -12.244 -2.981 0.834 1.00 0.00 78 LYS A CA 8
ATOM 12293 C C . LYS A 1 56 ? -12.634 -2.563 -0.577 1.00 0.00 78 LYS A C 8
ATOM 12294 O O . LYS A 1 56 ? -13.817 -2.474 -0.909 1.00 0.00 78 LYS A O 8
ATOM 12313 N N . ILE A 1 57 ? -11.625 -2.329 -1.408 1.00 0.00 79 ILE A N 8
ATOM 12314 C CA . ILE A 1 57 ? -11.847 -1.943 -2.791 1.00 0.00 79 ILE A CA 8
ATOM 12315 C C . ILE A 1 57 ? -12.371 -3.130 -3.591 1.00 0.00 79 ILE A C 8
ATOM 12316 O O . ILE A 1 57 ? -13.338 -3.009 -4.343 1.00 0.00 79 ILE A O 8
ATOM 12332 N N . GLU A 1 58 ? -11.730 -4.280 -3.413 1.00 0.00 80 GLU A N 8
ATOM 12333 C CA . GLU A 1 58 ? -12.135 -5.491 -4.107 1.00 0.00 80 GLU A CA 8
ATOM 12334 C C . GLU A 1 58 ? -13.511 -5.936 -3.631 1.00 0.00 80 GLU A C 8
ATOM 12335 O O . GLU A 1 58 ? -14.296 -6.491 -4.400 1.00 0.00 80 GLU A O 8
ATOM 12347 N N . SER A 1 59 ? -13.804 -5.676 -2.358 1.00 0.00 81 SER A N 8
ATOM 12348 C CA . SER A 1 59 ? -15.095 -6.039 -1.789 1.00 0.00 81 SER A CA 8
ATOM 12349 C C . SER A 1 59 ? -16.207 -5.284 -2.505 1.00 0.00 81 SER A C 8
ATOM 12350 O O . SER A 1 59 ? -17.310 -5.799 -2.687 1.00 0.00 81 SER A O 8
ATOM 12358 N N . ASN A 1 60 ? -15.896 -4.060 -2.919 1.00 0.00 82 ASN A N 8
ATOM 12359 C CA . ASN A 1 60 ? -16.850 -3.221 -3.629 1.00 0.00 82 ASN A CA 8
ATOM 12360 C C . ASN A 1 60 ? -16.980 -3.678 -5.080 1.00 0.00 82 ASN A C 8
ATOM 12361 O O . ASN A 1 60 ? -16.148 -3.343 -5.923 1.00 0.00 82 ASN A O 8
ATOM 12372 N N . ILE A 1 61 ? -18.019 -4.461 -5.359 1.00 0.00 83 ILE A N 8
ATOM 12373 C CA . ILE A 1 61 ? -18.252 -4.987 -6.703 1.00 0.00 83 ILE A CA 8
ATOM 12374 C C . ILE A 1 61 ? -18.140 -3.907 -7.776 1.00 0.00 83 ILE A C 8
ATOM 12375 O O . ILE A 1 61 ? -17.784 -4.197 -8.918 1.00 0.00 83 ILE A O 8
ATOM 12391 N N . LEU A 1 62 ? -18.441 -2.665 -7.411 1.00 0.00 84 LEU A N 8
ATOM 12392 C CA . LEU A 1 62 ? -18.365 -1.560 -8.360 1.00 0.00 84 LEU A CA 8
ATOM 12393 C C . LEU A 1 62 ? -16.987 -1.498 -9.014 1.00 0.00 84 LEU A C 8
ATOM 12394 O O . LEU A 1 62 ? -16.830 -0.941 -10.100 1.00 0.00 84 LEU A O 8
ATOM 12410 N N . ILE A 1 63 ? -15.991 -2.082 -8.350 1.00 0.00 85 ILE A N 8
ATOM 12411 C CA . ILE A 1 63 ? -14.633 -2.099 -8.875 1.00 0.00 85 ILE A CA 8
ATOM 12412 C C . ILE A 1 63 ? -14.540 -3.000 -10.105 1.00 0.00 85 ILE A C 8
ATOM 12413 O O . ILE A 1 63 ? -13.677 -2.812 -10.963 1.00 0.00 85 ILE A O 8
ATOM 12429 N N . HIS A 1 64 ? -15.440 -3.976 -10.187 1.00 0.00 86 HIS A N 8
ATOM 12430 C CA . HIS A 1 64 ? -15.462 -4.903 -11.314 1.00 0.00 86 HIS A CA 8
ATOM 12431 C C . HIS A 1 64 ? -16.290 -4.342 -12.468 1.00 0.00 86 HIS A C 8
ATOM 12432 O O . HIS A 1 64 ? -16.066 -4.685 -13.629 1.00 0.00 86 HIS A O 8
ATOM 12447 N N . GLN A 1 65 ? -17.251 -3.483 -12.141 1.00 0.00 87 GLN A N 8
ATOM 12448 C CA . GLN A 1 65 ? -18.116 -2.880 -13.149 1.00 0.00 87 GLN A CA 8
ATOM 12449 C C . GLN A 1 65 ? -17.414 -1.716 -13.842 1.00 0.00 87 GLN A C 8
ATOM 12450 O O . GLN A 1 65 ? -17.414 -1.617 -15.069 1.00 0.00 87 GLN A O 8
ATOM 12464 N N . ASN A 1 66 ? -16.822 -0.837 -13.044 1.00 0.00 88 ASN A N 8
ATOM 12465 C CA . ASN A 1 66 ? -16.120 0.327 -13.575 1.00 0.00 88 ASN A CA 8
ATOM 12466 C C . ASN A 1 66 ? -14.730 -0.055 -14.074 1.00 0.00 88 ASN A C 8
ATOM 12467 O O . ASN A 1 66 ? -13.828 -0.329 -13.282 1.00 0.00 88 ASN A O 8
ATOM 12478 N N . GLY A 1 67 ? -14.566 -0.070 -15.393 1.00 0.00 89 GLY A N 8
ATOM 12479 C CA . GLY A 1 67 ? -13.285 -0.418 -15.978 1.00 0.00 89 GLY A CA 8
ATOM 12480 C C . GLY A 1 67 ? -12.180 0.528 -15.554 1.00 0.00 89 GLY A C 8
ATOM 12481 O O . GLY A 1 67 ? -11.068 0.096 -15.250 1.00 0.00 89 GLY A O 8
ATOM 12485 N N . LYS A 1 68 ? -12.486 1.821 -15.533 1.00 0.00 90 LYS A N 8
ATOM 12486 C CA . LYS A 1 68 ? -11.508 2.830 -15.141 1.00 0.00 90 LYS A CA 8
ATOM 12487 C C . LYS A 1 68 ? -11.007 2.575 -13.724 1.00 0.00 90 LYS A C 8
ATOM 12488 O O . LYS A 1 68 ? -9.828 2.290 -13.516 1.00 0.00 90 LYS A O 8
ATOM 12507 N N . LEU A 1 69 ? -11.909 2.678 -12.752 1.00 0.00 91 LEU A N 8
ATOM 12508 C CA . LEU A 1 69 ? -11.553 2.457 -11.356 1.00 0.00 91 LEU A CA 8
ATOM 12509 C C . LEU A 1 69 ? -10.888 1.100 -11.169 1.00 0.00 91 LEU A C 8
ATOM 12510 O O . LEU A 1 69 ? -9.920 0.971 -10.419 1.00 0.00 91 LEU A O 8
ATOM 12526 N N . SER A 1 70 ? -11.410 0.091 -11.860 1.00 0.00 92 SER A N 8
ATOM 12527 C CA . SER A 1 70 ? -10.859 -1.259 -11.775 1.00 0.00 92 SER A CA 8
ATOM 12528 C C . SER A 1 70 ? -9.343 -1.221 -11.924 1.00 0.00 92 SER A C 8
ATOM 12529 O O . SER A 1 70 ? -8.617 -1.923 -11.220 1.00 0.00 92 SER A O 8
ATOM 12537 N N . ALA A 1 71 ? -8.876 -0.377 -12.837 1.00 0.00 93 ALA A N 8
ATOM 12538 C CA . ALA A 1 71 ? -7.449 -0.221 -13.076 1.00 0.00 93 ALA A CA 8
ATOM 12539 C C . ALA A 1 71 ? -6.812 0.605 -11.966 1.00 0.00 93 ALA A C 8
ATOM 12540 O O . ALA A 1 71 ? -5.642 0.419 -11.629 1.00 0.00 93 ALA A O 8
ATOM 12547 N N . ASP A 1 72 ? -7.597 1.516 -11.396 1.00 0.00 94 ASP A N 8
ATOM 12548 C CA . ASP A 1 72 ? -7.125 2.376 -10.316 1.00 0.00 94 ASP A CA 8
ATOM 12549 C C . ASP A 1 72 ? -6.427 1.558 -9.234 1.00 0.00 94 ASP A C 8
ATOM 12550 O O . ASP A 1 72 ? -5.207 1.614 -9.091 1.00 0.00 94 ASP A O 8
ATOM 12559 N N . PHE A 1 73 ? -7.212 0.795 -8.480 1.00 0.00 95 PHE A N 8
ATOM 12560 C CA . PHE A 1 73 ? -6.679 -0.039 -7.411 1.00 0.00 95 PHE A CA 8
ATOM 12561 C C . PHE A 1 73 ? -5.662 -1.040 -7.957 1.00 0.00 95 PHE A C 8
ATOM 12562 O O . PHE A 1 73 ? -4.626 -1.286 -7.340 1.00 0.00 95 PHE A O 8
ATOM 12579 N N . LYS A 1 74 ? -5.970 -1.619 -9.115 1.00 0.00 96 LYS A N 8
ATOM 12580 C CA . LYS A 1 74 ? -5.086 -2.599 -9.742 1.00 0.00 96 LYS A CA 8
ATOM 12581 C C . LYS A 1 74 ? -3.665 -2.061 -9.865 1.00 0.00 96 LYS A C 8
ATOM 12582 O O . LYS A 1 74 ? -2.696 -2.785 -9.636 1.00 0.00 96 LYS A O 8
ATOM 12601 N N . ASN A 1 75 ? -3.547 -0.788 -10.223 1.00 0.00 97 ASN A N 8
ATOM 12602 C CA . ASN A 1 75 ? -2.241 -0.154 -10.371 1.00 0.00 97 ASN A CA 8
ATOM 12603 C C . ASN A 1 75 ? -1.588 0.053 -9.010 1.00 0.00 97 ASN A C 8
ATOM 12604 O O . ASN A 1 75 ? -0.371 -0.072 -8.868 1.00 0.00 97 ASN A O 8
ATOM 12615 N N . LEU A 1 76 ? -2.405 0.370 -8.013 1.00 0.00 98 LEU A N 8
ATOM 12616 C CA . LEU A 1 76 ? -1.910 0.593 -6.662 1.00 0.00 98 LEU A CA 8
ATOM 12617 C C . LEU A 1 76 ? -1.444 -0.715 -6.038 1.00 0.00 98 LEU A C 8
ATOM 12618 O O . LEU A 1 76 ? -0.298 -0.833 -5.608 1.00 0.00 98 LEU A O 8
ATOM 12634 N N . LYS A 1 77 ? -2.335 -1.702 -5.998 1.00 0.00 99 LYS A N 8
ATOM 12635 C CA . LYS A 1 77 ? -1.998 -3.005 -5.433 1.00 0.00 99 LYS A CA 8
ATOM 12636 C C . LYS A 1 77 ? -0.769 -3.580 -6.126 1.00 0.00 99 LYS A C 8
ATOM 12637 O O . LYS A 1 77 ? 0.110 -4.153 -5.483 1.00 0.00 99 LYS A O 8
ATOM 12656 N N . THR A 1 78 ? -0.707 -3.402 -7.441 1.00 0.00 100 THR A N 8
ATOM 12657 C CA . THR A 1 78 ? 0.425 -3.881 -8.222 1.00 0.00 100 THR A CA 8
ATOM 12658 C C . THR A 1 78 ? 1.693 -3.167 -7.772 1.00 0.00 100 THR A C 8
ATOM 12659 O O . THR A 1 78 ? 2.686 -3.802 -7.427 1.00 0.00 100 THR A O 8
ATOM 12670 N N . LYS A 1 79 ? 1.648 -1.842 -7.760 1.00 0.00 101 LYS A N 8
ATOM 12671 C CA . LYS A 1 79 ? 2.792 -1.057 -7.329 1.00 0.00 101 LYS A CA 8
ATOM 12672 C C . LYS A 1 79 ? 3.153 -1.420 -5.896 1.00 0.00 101 LYS A C 8
ATOM 12673 O O . LYS A 1 79 ? 4.317 -1.647 -5.574 1.00 0.00 101 LYS A O 8
ATOM 12692 N N . TYR A 1 80 ? 2.133 -1.483 -5.045 1.00 0.00 102 TYR A N 8
ATOM 12693 C CA . TYR A 1 80 ? 2.315 -1.823 -3.638 1.00 0.00 102 TYR A CA 8
ATOM 12694 C C . TYR A 1 80 ? 3.040 -3.159 -3.483 1.00 0.00 102 TYR A C 8
ATOM 12695 O O . TYR A 1 80 ? 3.894 -3.312 -2.610 1.00 0.00 102 TYR A O 8
ATOM 12713 N N . GLN A 1 81 ? 2.702 -4.119 -4.337 1.00 0.00 103 GLN A N 8
ATOM 12714 C CA . GLN A 1 81 ? 3.328 -5.431 -4.293 1.00 0.00 103 GLN A CA 8
ATOM 12715 C C . GLN A 1 81 ? 4.821 -5.294 -4.537 1.00 0.00 103 GLN A C 8
ATOM 12716 O O . GLN A 1 81 ? 5.648 -5.813 -3.789 1.00 0.00 103 GLN A O 8
ATOM 12730 N N . SER A 1 82 ? 5.147 -4.573 -5.592 1.00 0.00 104 SER A N 8
ATOM 12731 C CA . SER A 1 82 ? 6.537 -4.330 -5.955 1.00 0.00 104 SER A CA 8
ATOM 12732 C C . SER A 1 82 ? 7.297 -3.722 -4.780 1.00 0.00 104 SER A C 8
ATOM 12733 O O . SER A 1 82 ? 8.456 -4.054 -4.533 1.00 0.00 104 SER A O 8
ATOM 12741 N N . LEU A 1 83 ? 6.628 -2.823 -4.065 1.00 0.00 105 LEU A N 8
ATOM 12742 C CA . LEU A 1 83 ? 7.224 -2.151 -2.920 1.00 0.00 105 LEU A CA 8
ATOM 12743 C C . LEU A 1 83 ? 7.579 -3.142 -1.823 1.00 0.00 105 LEU A C 8
ATOM 12744 O O . LEU A 1 83 ? 8.715 -3.177 -1.351 1.00 0.00 105 LEU A O 8
ATOM 12760 N N . GLN A 1 84 ? 6.602 -3.942 -1.416 1.00 0.00 106 GLN A N 8
ATOM 12761 C CA . GLN A 1 84 ? 6.829 -4.928 -0.361 1.00 0.00 106 GLN A CA 8
ATOM 12762 C C . GLN A 1 84 ? 7.983 -5.855 -0.735 1.00 0.00 106 GLN A C 8
ATOM 12763 O O . GLN A 1 84 ? 8.807 -6.214 0.107 1.00 0.00 106 GLN A O 8
ATOM 12777 N N . GLN A 1 85 ? 8.028 -6.242 -2.005 1.00 0.00 107 GLN A N 8
ATOM 12778 C CA . GLN A 1 85 ? 9.070 -7.133 -2.504 1.00 0.00 107 GLN A CA 8
ATOM 12779 C C . GLN A 1 85 ? 10.432 -6.444 -2.532 1.00 0.00 107 GLN A C 8
ATOM 12780 O O . GLN A 1 85 ? 11.423 -6.995 -2.053 1.00 0.00 107 GLN A O 8
ATOM 12794 N N . SER A 1 86 ? 10.480 -5.242 -3.101 1.00 0.00 108 SER A N 8
ATOM 12795 C CA . SER A 1 86 ? 11.730 -4.493 -3.194 1.00 0.00 108 SER A CA 8
ATOM 12796 C C . SER A 1 86 ? 12.294 -4.193 -1.809 1.00 0.00 108 SER A C 8
ATOM 12797 O O . SER A 1 86 ? 13.509 -4.161 -1.613 1.00 0.00 108 SER A O 8
ATOM 12805 N N . TYR A 1 87 ? 11.399 -3.969 -0.857 1.00 0.00 109 TYR A N 8
ATOM 12806 C CA . TYR A 1 87 ? 11.790 -3.661 0.512 1.00 0.00 109 TYR A CA 8
ATOM 12807 C C . TYR A 1 87 ? 12.054 -4.934 1.307 1.00 0.00 109 TYR A C 8
ATOM 12808 O O . TYR A 1 87 ? 13.045 -5.027 2.031 1.00 0.00 109 TYR A O 8
ATOM 12826 N N . ASN A 1 88 ? 11.168 -5.913 1.173 1.00 0.00 110 ASN A N 8
ATOM 12827 C CA . ASN A 1 88 ? 11.324 -7.172 1.889 1.00 0.00 110 ASN A CA 8
ATOM 12828 C C . ASN A 1 88 ? 12.725 -7.734 1.673 1.00 0.00 110 ASN A C 8
ATOM 12829 O O . ASN A 1 88 ? 13.370 -8.211 2.607 1.00 0.00 110 ASN A O 8
ATOM 12840 N N . GLN A 1 89 ? 13.204 -7.650 0.441 1.00 0.00 111 GLN A N 8
ATOM 12841 C CA . GLN A 1 89 ? 14.542 -8.127 0.131 1.00 0.00 111 GLN A CA 8
ATOM 12842 C C . GLN A 1 89 ? 15.562 -7.254 0.839 1.00 0.00 111 GLN A C 8
ATOM 12843 O O . GLN A 1 89 ? 16.388 -7.737 1.612 1.00 0.00 111 GLN A O 8
ATOM 12857 N N . ARG A 1 90 ? 15.474 -5.957 0.573 1.00 0.00 112 ARG A N 8
ATOM 12858 C CA . ARG A 1 90 ? 16.364 -4.972 1.177 1.00 0.00 112 ARG A CA 8
ATOM 12859 C C . ARG A 1 90 ? 16.439 -5.160 2.687 1.00 0.00 112 ARG A C 8
ATOM 12860 O O . ARG A 1 90 ? 17.511 -5.064 3.283 1.00 0.00 112 ARG A O 8
ATOM 12881 N N . LYS A 1 91 ? 15.290 -5.425 3.302 1.00 0.00 113 LYS A N 8
ATOM 12882 C CA . LYS A 1 91 ? 15.234 -5.622 4.746 1.00 0.00 113 LYS A CA 8
ATOM 12883 C C . LYS A 1 91 ? 16.067 -6.835 5.151 1.00 0.00 113 LYS A C 8
ATOM 12884 O O . LYS A 1 91 ? 16.614 -6.886 6.253 1.00 0.00 113 LYS A O 8
ATOM 12903 N N . SER A 1 92 ? 16.172 -7.802 4.244 1.00 0.00 114 SER A N 8
ATOM 12904 C CA . SER A 1 92 ? 16.954 -9.007 4.497 1.00 0.00 114 SER A CA 8
ATOM 12905 C C . SER A 1 92 ? 18.441 -8.742 4.268 1.00 0.00 114 SER A C 8
ATOM 12906 O O . SER A 1 92 ? 19.298 -9.428 4.825 1.00 0.00 114 SER A O 8
ATOM 12914 N N . LEU A 1 93 ? 18.739 -7.737 3.446 1.00 0.00 115 LEU A N 8
ATOM 12915 C CA . LEU A 1 93 ? 20.121 -7.373 3.143 1.00 0.00 115 LEU A CA 8
ATOM 12916 C C . LEU A 1 93 ? 20.610 -6.275 4.084 1.00 0.00 115 LEU A C 8
ATOM 12917 O O . LEU A 1 93 ? 21.811 -6.129 4.314 1.00 0.00 115 LEU A O 8
ATOM 12933 N N . PHE A 1 94 ? 19.671 -5.500 4.619 1.00 0.00 116 PHE A N 8
ATOM 12934 C CA . PHE A 1 94 ? 20.001 -4.408 5.529 1.00 0.00 116 PHE A CA 8
ATOM 12935 C C . PHE A 1 94 ? 19.429 -4.656 6.925 1.00 0.00 116 PHE A C 8
ATOM 12936 O O . PHE A 1 94 ? 18.467 -4.004 7.334 1.00 0.00 116 PHE A O 8
ATOM 12953 N N . PRO A 1 95 ? 20.016 -5.600 7.682 1.00 0.00 117 PRO A N 8
ATOM 12954 C CA . PRO A 1 95 ? 19.558 -5.920 9.037 1.00 0.00 117 PRO A CA 8
ATOM 12955 C C . PRO A 1 95 ? 19.409 -4.675 9.906 1.00 0.00 117 PRO A C 8
ATOM 12956 O O . PRO A 1 95 ? 19.673 -3.559 9.458 1.00 0.00 117 PRO A O 8
ATOM 12967 N N . LEU A 1 96 ? 18.986 -4.872 11.150 1.00 0.00 118 LEU A N 8
ATOM 12968 C CA . LEU A 1 96 ? 18.803 -3.763 12.079 1.00 0.00 118 LEU A CA 8
ATOM 12969 C C . LEU A 1 96 ? 19.790 -3.855 13.239 1.00 0.00 118 LEU A C 8
ATOM 12970 O O . LEU A 1 96 ? 20.484 -4.858 13.399 1.00 0.00 118 LEU A O 8
ATOM 12986 N N . LYS A 1 97 ? 19.846 -2.799 14.044 1.00 0.00 119 LYS A N 8
ATOM 12987 C CA . LYS A 1 97 ? 20.747 -2.758 15.190 1.00 0.00 119 LYS A CA 8
ATOM 12988 C C . LYS A 1 97 ? 20.449 -3.896 16.160 1.00 0.00 119 LYS A C 8
ATOM 12989 O O . LYS A 1 97 ? 21.081 -3.935 17.237 1.00 0.00 119 LYS A O 8
ATOM 13009 N N . THR A 1 1 ? -27.155 8.858 -3.715 1.00 0.00 23 THR A N 9
ATOM 13010 C CA . THR A 1 1 ? -26.337 8.395 -2.563 1.00 0.00 23 THR A CA 9
ATOM 13011 C C . THR A 1 1 ? -25.670 7.057 -2.864 1.00 0.00 23 THR A C 9
ATOM 13012 O O . THR A 1 1 ? -26.258 5.997 -2.648 1.00 0.00 23 THR A O 9
ATOM 13025 N N . ASN A 1 2 ? -24.440 7.114 -3.362 1.00 0.00 24 ASN A N 9
ATOM 13026 C CA . ASN A 1 2 ? -23.692 5.906 -3.691 1.00 0.00 24 ASN A CA 9
ATOM 13027 C C . ASN A 1 2 ? -23.075 5.293 -2.438 1.00 0.00 24 ASN A C 9
ATOM 13028 O O . ASN A 1 2 ? -21.935 5.594 -2.084 1.00 0.00 24 ASN A O 9
ATOM 13039 N N . GLN A 1 3 ? -23.836 4.432 -1.771 1.00 0.00 25 GLN A N 9
ATOM 13040 C CA . GLN A 1 3 ? -23.365 3.777 -0.556 1.00 0.00 25 GLN A CA 9
ATOM 13041 C C . GLN A 1 3 ? -22.322 2.711 -0.880 1.00 0.00 25 GLN A C 9
ATOM 13042 O O . GLN A 1 3 ? -21.282 2.629 -0.226 1.00 0.00 25 GLN A O 9
ATOM 13056 N N . LYS A 1 4 ? -22.607 1.896 -1.890 1.00 0.00 26 LYS A N 9
ATOM 13057 C CA . LYS A 1 4 ? -21.691 0.836 -2.297 1.00 0.00 26 LYS A CA 9
ATOM 13058 C C . LYS A 1 4 ? -20.345 1.412 -2.720 1.00 0.00 26 LYS A C 9
ATOM 13059 O O . LYS A 1 4 ? -19.296 0.989 -2.229 1.00 0.00 26 LYS A O 9
ATOM 13078 N N . THR A 1 5 ? -20.374 2.385 -3.625 1.00 0.00 27 THR A N 9
ATOM 13079 C CA . THR A 1 5 ? -19.153 3.013 -4.093 1.00 0.00 27 THR A CA 9
ATOM 13080 C C . THR A 1 5 ? -18.479 3.762 -2.944 1.00 0.00 27 THR A C 9
ATOM 13081 O O . THR A 1 5 ? -17.260 3.925 -2.927 1.00 0.00 27 THR A O 9
ATOM 13092 N N . LYS A 1 6 ? -19.281 4.198 -1.975 1.00 0.00 28 LYS A N 9
ATOM 13093 C CA . LYS A 1 6 ? -18.752 4.905 -0.818 1.00 0.00 28 LYS A CA 9
ATOM 13094 C C . LYS A 1 6 ? -17.841 3.976 -0.028 1.00 0.00 28 LYS A C 9
ATOM 13095 O O . LYS A 1 6 ? -16.781 4.379 0.451 1.00 0.00 28 LYS A O 9
ATOM 13114 N N . GLU A 1 7 ? -18.259 2.718 0.083 1.00 0.00 29 GLU A N 9
ATOM 13115 C CA . GLU A 1 7 ? -17.481 1.713 0.791 1.00 0.00 29 GLU A CA 9
ATOM 13116 C C . GLU A 1 7 ? -16.129 1.535 0.116 1.00 0.00 29 GLU A C 9
ATOM 13117 O O . GLU A 1 7 ? -15.112 1.323 0.776 1.00 0.00 29 GLU A O 9
ATOM 13129 N N . LEU A 1 8 ? -16.128 1.633 -1.210 1.00 0.00 30 LEU A N 9
ATOM 13130 C CA . LEU A 1 8 ? -14.904 1.497 -1.987 1.00 0.00 30 LEU A CA 9
ATOM 13131 C C . LEU A 1 8 ? -13.898 2.567 -1.578 1.00 0.00 30 LEU A C 9
ATOM 13132 O O . LEU A 1 8 ? -12.750 2.264 -1.254 1.00 0.00 30 LEU A O 9
ATOM 13148 N N . SER A 1 9 ? -14.345 3.819 -1.582 1.00 0.00 31 SER A N 9
ATOM 13149 C CA . SER A 1 9 ? -13.488 4.934 -1.195 1.00 0.00 31 SER A CA 9
ATOM 13150 C C . SER A 1 9 ? -12.919 4.700 0.201 1.00 0.00 31 SER A C 9
ATOM 13151 O O . SER A 1 9 ? -11.865 5.230 0.548 1.00 0.00 31 SER A O 9
ATOM 13159 N N . ASN A 1 10 ? -13.619 3.888 0.994 1.00 0.00 32 ASN A N 9
ATOM 13160 C CA . ASN A 1 10 ? -13.169 3.570 2.342 1.00 0.00 32 ASN A CA 9
ATOM 13161 C C . ASN A 1 10 ? -11.944 2.668 2.270 1.00 0.00 32 ASN A C 9
ATOM 13162 O O . ASN A 1 10 ? -11.012 2.802 3.063 1.00 0.00 32 ASN A O 9
ATOM 13173 N N . LEU A 1 11 ? -11.944 1.768 1.290 1.00 0.00 33 LEU A N 9
ATOM 13174 C CA . LEU A 1 11 ? -10.821 0.863 1.087 1.00 0.00 33 LEU A CA 9
ATOM 13175 C C . LEU A 1 11 ? -9.677 1.634 0.453 1.00 0.00 33 LEU A C 9
ATOM 13176 O O . LEU A 1 11 ? -8.518 1.493 0.842 1.00 0.00 33 LEU A O 9
ATOM 13192 N N . ILE A 1 12 ? -10.026 2.475 -0.511 1.00 0.00 34 ILE A N 9
ATOM 13193 C CA . ILE A 1 12 ? -9.053 3.307 -1.193 1.00 0.00 34 ILE A CA 9
ATOM 13194 C C . ILE A 1 12 ? -8.471 4.318 -0.215 1.00 0.00 34 ILE A C 9
ATOM 13195 O O . ILE A 1 12 ? -7.259 4.526 -0.165 1.00 0.00 34 ILE A O 9
ATOM 13211 N N . GLU A 1 13 ? -9.348 4.938 0.570 1.00 0.00 35 GLU A N 9
ATOM 13212 C CA . GLU A 1 13 ? -8.926 5.919 1.558 1.00 0.00 35 GLU A CA 9
ATOM 13213 C C . GLU A 1 13 ? -7.848 5.323 2.451 1.00 0.00 35 GLU A C 9
ATOM 13214 O O . GLU A 1 13 ? -6.914 6.011 2.866 1.00 0.00 35 GLU A O 9
ATOM 13226 N N . THR A 1 14 ? -7.971 4.027 2.722 1.00 0.00 36 THR A N 9
ATOM 13227 C CA . THR A 1 14 ? -6.994 3.332 3.540 1.00 0.00 36 THR A CA 9
ATOM 13228 C C . THR A 1 14 ? -5.757 3.048 2.700 1.00 0.00 36 THR A C 9
ATOM 13229 O O . THR A 1 14 ? -4.629 3.222 3.155 1.00 0.00 36 THR A O 9
ATOM 13240 N N . PHE A 1 15 ? -5.985 2.635 1.455 1.00 0.00 37 PHE A N 9
ATOM 13241 C CA . PHE A 1 15 ? -4.894 2.354 0.535 1.00 0.00 37 PHE A CA 9
ATOM 13242 C C . PHE A 1 15 ? -4.032 3.596 0.375 1.00 0.00 37 PHE A C 9
ATOM 13243 O O . PHE A 1 15 ? -2.805 3.520 0.378 1.00 0.00 37 PHE A O 9
ATOM 13260 N N . ALA A 1 16 ? -4.691 4.745 0.258 1.00 0.00 38 ALA A N 9
ATOM 13261 C CA . ALA A 1 16 ? -3.990 6.013 0.126 1.00 0.00 38 ALA A CA 9
ATOM 13262 C C . ALA A 1 16 ? -3.084 6.227 1.330 1.00 0.00 38 ALA A C 9
ATOM 13263 O O . ALA A 1 16 ? -1.957 6.703 1.199 1.00 0.00 38 ALA A O 9
ATOM 13270 N N . GLU A 1 17 ? -3.582 5.845 2.504 1.00 0.00 39 GLU A N 9
ATOM 13271 C CA . GLU A 1 17 ? -2.813 5.967 3.733 1.00 0.00 39 GLU A CA 9
ATOM 13272 C C . GLU A 1 17 ? -1.716 4.908 3.744 1.00 0.00 39 GLU A C 9
ATOM 13273 O O . GLU A 1 17 ? -0.556 5.198 4.036 1.00 0.00 39 GLU A O 9
ATOM 13285 N N . GLN A 1 18 ? -2.095 3.680 3.399 1.00 0.00 40 GLN A N 9
ATOM 13286 C CA . GLN A 1 18 ? -1.151 2.576 3.343 1.00 0.00 40 GLN A CA 9
ATOM 13287 C C . GLN A 1 18 ? -0.055 2.885 2.330 1.00 0.00 40 GLN A C 9
ATOM 13288 O O . GLN A 1 18 ? 1.107 2.531 2.527 1.00 0.00 40 GLN A O 9
ATOM 13302 N N . SER A 1 19 ? -0.438 3.566 1.250 1.00 0.00 41 SER A N 9
ATOM 13303 C CA . SER A 1 19 ? 0.509 3.946 0.210 1.00 0.00 41 SER A CA 9
ATOM 13304 C C . SER A 1 19 ? 1.599 4.823 0.806 1.00 0.00 41 SER A C 9
ATOM 13305 O O . SER A 1 19 ? 2.788 4.549 0.650 1.00 0.00 41 SER A O 9
ATOM 13313 N N . ARG A 1 20 ? 1.181 5.864 1.519 1.00 0.00 42 ARG A N 9
ATOM 13314 C CA . ARG A 1 20 ? 2.128 6.759 2.170 1.00 0.00 42 ARG A CA 9
ATOM 13315 C C . ARG A 1 20 ? 2.876 5.992 3.247 1.00 0.00 42 ARG A C 9
ATOM 13316 O O . ARG A 1 20 ? 4.041 6.261 3.528 1.00 0.00 42 ARG A O 9
ATOM 13337 N N . VAL A 1 21 ? 2.194 5.015 3.836 1.00 0.00 43 VAL A N 9
ATOM 13338 C CA . VAL A 1 21 ? 2.791 4.187 4.867 1.00 0.00 43 VAL A CA 9
ATOM 13339 C C . VAL A 1 21 ? 3.931 3.369 4.279 1.00 0.00 43 VAL A C 9
ATOM 13340 O O . VAL A 1 21 ? 5.047 3.385 4.789 1.00 0.00 43 VAL A O 9
ATOM 13353 N N . LEU A 1 22 ? 3.655 2.665 3.187 1.00 0.00 44 LEU A N 9
ATOM 13354 C CA . LEU A 1 22 ? 4.684 1.869 2.541 1.00 0.00 44 LEU A CA 9
ATOM 13355 C C . LEU A 1 22 ? 5.898 2.746 2.276 1.00 0.00 44 LEU A C 9
ATOM 13356 O O . LEU A 1 22 ? 7.012 2.402 2.648 1.00 0.00 44 LEU A O 9
ATOM 13372 N N . GLU A 1 23 ? 5.668 3.905 1.668 1.00 0.00 45 GLU A N 9
ATOM 13373 C CA . GLU A 1 23 ? 6.754 4.834 1.392 1.00 0.00 45 GLU A CA 9
ATOM 13374 C C . GLU A 1 23 ? 7.383 5.315 2.702 1.00 0.00 45 GLU A C 9
ATOM 13375 O O . GLU A 1 23 ? 8.565 5.656 2.744 1.00 0.00 45 GLU A O 9
ATOM 13387 N N . LYS A 1 24 ? 6.587 5.324 3.773 1.00 0.00 46 LYS A N 9
ATOM 13388 C CA . LYS A 1 24 ? 7.078 5.746 5.083 1.00 0.00 46 LYS A CA 9
ATOM 13389 C C . LYS A 1 24 ? 7.973 4.665 5.677 1.00 0.00 46 LYS A C 9
ATOM 13390 O O . LYS A 1 24 ? 9.107 4.930 6.075 1.00 0.00 46 LYS A O 9
ATOM 13409 N N . GLU A 1 25 ? 7.468 3.438 5.711 1.00 0.00 47 GLU A N 9
ATOM 13410 C CA . GLU A 1 25 ? 8.241 2.324 6.231 1.00 0.00 47 GLU A CA 9
ATOM 13411 C C . GLU A 1 25 ? 9.383 2.007 5.278 1.00 0.00 47 GLU A C 9
ATOM 13412 O O . GLU A 1 25 ? 10.469 1.614 5.700 1.00 0.00 47 GLU A O 9
ATOM 13424 N N . CYS A 1 26 ? 9.124 2.198 3.988 1.00 0.00 48 CYS A N 9
ATOM 13425 C CA . CYS A 1 26 ? 10.122 1.950 2.960 1.00 0.00 48 CYS A CA 9
ATOM 13426 C C . CYS A 1 26 ? 11.274 2.936 3.088 1.00 0.00 48 CYS A C 9
ATOM 13427 O O . CYS A 1 26 ? 12.434 2.573 2.897 1.00 0.00 48 CYS A O 9
ATOM 13435 N N . THR A 1 27 ? 10.956 4.185 3.429 1.00 0.00 49 THR A N 9
ATOM 13436 C CA . THR A 1 27 ? 11.992 5.196 3.593 1.00 0.00 49 THR A CA 9
ATOM 13437 C C . THR A 1 27 ? 12.894 4.821 4.764 1.00 0.00 49 THR A C 9
ATOM 13438 O O . THR A 1 27 ? 14.081 5.146 4.781 1.00 0.00 49 THR A O 9
ATOM 13449 N N . LYS A 1 28 ? 12.316 4.119 5.738 1.00 0.00 50 LYS A N 9
ATOM 13450 C CA . LYS A 1 28 ? 13.057 3.678 6.910 1.00 0.00 50 LYS A CA 9
ATOM 13451 C C . LYS A 1 28 ? 13.952 2.489 6.568 1.00 0.00 50 LYS A C 9
ATOM 13452 O O . LYS A 1 28 ? 14.988 2.280 7.198 1.00 0.00 50 LYS A O 9
ATOM 13471 N N . ILE A 1 29 ? 13.548 1.712 5.563 1.00 0.00 51 ILE A N 9
ATOM 13472 C CA . ILE A 1 29 ? 14.319 0.548 5.139 1.00 0.00 51 ILE A CA 9
ATOM 13473 C C . ILE A 1 29 ? 15.758 0.936 4.814 1.00 0.00 51 ILE A C 9
ATOM 13474 O O . ILE A 1 29 ? 16.013 1.985 4.221 1.00 0.00 51 ILE A O 9
ATOM 13490 N N . GLY A 1 30 ? 16.690 0.078 5.202 1.00 0.00 52 GLY A N 9
ATOM 13491 C CA . GLY A 1 30 ? 18.095 0.333 4.945 1.00 0.00 52 GLY A CA 9
ATOM 13492 C C . GLY A 1 30 ? 18.615 1.578 5.644 1.00 0.00 52 GLY A C 9
ATOM 13493 O O . GLY A 1 30 ? 19.686 2.080 5.305 1.00 0.00 52 GLY A O 9
ATOM 13497 N N . SER A 1 31 ? 17.864 2.076 6.623 1.00 0.00 53 SER A N 9
ATOM 13498 C CA . SER A 1 31 ? 18.270 3.264 7.365 1.00 0.00 53 SER A CA 9
ATOM 13499 C C . SER A 1 31 ? 18.367 2.962 8.856 1.00 0.00 53 SER A C 9
ATOM 13500 O O . SER A 1 31 ? 18.177 1.821 9.279 1.00 0.00 53 SER A O 9
ATOM 13508 N N . LYS A 1 32 ? 18.659 3.988 9.650 1.00 0.00 54 LYS A N 9
ATOM 13509 C CA . LYS A 1 32 ? 18.774 3.824 11.096 1.00 0.00 54 LYS A CA 9
ATOM 13510 C C . LYS A 1 32 ? 17.527 3.153 11.666 1.00 0.00 54 LYS A C 9
ATOM 13511 O O . LYS A 1 32 ? 17.589 2.462 12.683 1.00 0.00 54 LYS A O 9
ATOM 13530 N N . ARG A 1 33 ? 16.397 3.361 10.998 1.00 0.00 55 ARG A N 9
ATOM 13531 C CA . ARG A 1 33 ? 15.132 2.778 11.428 1.00 0.00 55 ARG A CA 9
ATOM 13532 C C . ARG A 1 33 ? 15.025 1.315 11.002 1.00 0.00 55 ARG A C 9
ATOM 13533 O O . ARG A 1 33 ? 14.219 0.561 11.549 1.00 0.00 55 ARG A O 9
ATOM 13554 N N . ASP A 1 34 ? 15.839 0.916 10.023 1.00 0.00 56 ASP A N 9
ATOM 13555 C CA . ASP A 1 34 ? 15.834 -0.459 9.525 1.00 0.00 56 ASP A CA 9
ATOM 13556 C C . ASP A 1 34 ? 15.797 -1.468 10.671 1.00 0.00 56 ASP A C 9
ATOM 13557 O O . ASP A 1 34 ? 16.761 -1.601 11.425 1.00 0.00 56 ASP A O 9
ATOM 13566 N N . SER A 1 35 ? 14.680 -2.177 10.792 1.00 0.00 57 SER A N 9
ATOM 13567 C CA . SER A 1 35 ? 14.517 -3.176 11.841 1.00 0.00 57 SER A CA 9
ATOM 13568 C C . SER A 1 35 ? 13.682 -4.350 11.343 1.00 0.00 57 SER A C 9
ATOM 13569 O O . SER A 1 35 ? 12.735 -4.170 10.579 1.00 0.00 57 SER A O 9
ATOM 13577 N N . LYS A 1 36 ? 14.038 -5.553 11.780 1.00 0.00 58 LYS A N 9
ATOM 13578 C CA . LYS A 1 36 ? 13.322 -6.759 11.377 1.00 0.00 58 LYS A CA 9
ATOM 13579 C C . LYS A 1 36 ? 11.824 -6.600 11.586 1.00 0.00 58 LYS A C 9
ATOM 13580 O O . LYS A 1 36 ? 11.021 -6.999 10.745 1.00 0.00 58 LYS A O 9
ATOM 13599 N N . GLU A 1 37 ? 11.457 -6.013 12.713 1.00 0.00 59 GLU A N 9
ATOM 13600 C CA . GLU A 1 37 ? 10.052 -5.798 13.032 1.00 0.00 59 GLU A CA 9
ATOM 13601 C C . GLU A 1 37 ? 9.386 -4.937 11.967 1.00 0.00 59 GLU A C 9
ATOM 13602 O O . GLU A 1 37 ? 8.200 -5.096 11.678 1.00 0.00 59 GLU A O 9
ATOM 13614 N N . LEU A 1 38 ? 10.160 -4.033 11.375 1.00 0.00 60 LEU A N 9
ATOM 13615 C CA . LEU A 1 38 ? 9.643 -3.161 10.332 1.00 0.00 60 LEU A CA 9
ATOM 13616 C C . LEU A 1 38 ? 9.358 -3.968 9.070 1.00 0.00 60 LEU A C 9
ATOM 13617 O O . LEU A 1 38 ? 8.223 -4.009 8.599 1.00 0.00 60 LEU A O 9
ATOM 13633 N N . ARG A 1 39 ? 10.388 -4.616 8.527 1.00 0.00 61 ARG A N 9
ATOM 13634 C CA . ARG A 1 39 ? 10.213 -5.421 7.322 1.00 0.00 61 ARG A CA 9
ATOM 13635 C C . ARG A 1 39 ? 9.165 -6.500 7.559 1.00 0.00 61 ARG A C 9
ATOM 13636 O O . ARG A 1 39 ? 8.421 -6.863 6.648 1.00 0.00 61 ARG A O 9
ATOM 13657 N N . TYR A 1 40 ? 9.087 -6.992 8.795 1.00 0.00 62 TYR A N 9
ATOM 13658 C CA . TYR A 1 40 ? 8.098 -8.002 9.136 1.00 0.00 62 TYR A CA 9
ATOM 13659 C C . TYR A 1 40 ? 6.717 -7.375 9.097 1.00 0.00 62 TYR A C 9
ATOM 13660 O O . TYR A 1 40 ? 5.821 -7.857 8.412 1.00 0.00 62 TYR A O 9
ATOM 13678 N N . LYS A 1 41 ? 6.568 -6.269 9.813 1.00 0.00 63 LYS A N 9
ATOM 13679 C CA . LYS A 1 41 ? 5.310 -5.540 9.841 1.00 0.00 63 LYS A CA 9
ATOM 13680 C C . LYS A 1 41 ? 4.955 -5.089 8.427 1.00 0.00 63 LYS A C 9
ATOM 13681 O O . LYS A 1 41 ? 3.785 -5.016 8.055 1.00 0.00 63 LYS A O 9
ATOM 13700 N N . ILE A 1 42 ? 5.983 -4.785 7.645 1.00 0.00 64 ILE A N 9
ATOM 13701 C CA . ILE A 1 42 ? 5.804 -4.340 6.279 1.00 0.00 64 ILE A CA 9
ATOM 13702 C C . ILE A 1 42 ? 5.282 -5.464 5.381 1.00 0.00 64 ILE A C 9
ATOM 13703 O O . ILE A 1 42 ? 4.272 -5.303 4.696 1.00 0.00 64 ILE A O 9
ATOM 13719 N N . GLU A 1 43 ? 5.991 -6.588 5.368 1.00 0.00 65 GLU A N 9
ATOM 13720 C CA . GLU A 1 43 ? 5.616 -7.721 4.526 1.00 0.00 65 GLU A CA 9
ATOM 13721 C C . GLU A 1 43 ? 4.494 -8.559 5.133 1.00 0.00 65 GLU A C 9
ATOM 13722 O O . GLU A 1 43 ? 3.752 -9.221 4.408 1.00 0.00 65 GLU A O 9
ATOM 13734 N N . THR A 1 44 ? 4.384 -8.561 6.457 1.00 0.00 66 THR A N 9
ATOM 13735 C CA . THR A 1 44 ? 3.369 -9.351 7.129 1.00 0.00 66 THR A CA 9
ATOM 13736 C C . THR A 1 44 ? 2.166 -8.514 7.567 1.00 0.00 66 THR A C 9
ATOM 13737 O O . THR A 1 44 ? 1.168 -9.066 8.031 1.00 0.00 66 THR A O 9
ATOM 13748 N N . GLU A 1 45 ? 2.249 -7.190 7.435 1.00 0.00 67 GLU A N 9
ATOM 13749 C CA . GLU A 1 45 ? 1.138 -6.334 7.845 1.00 0.00 67 GLU A CA 9
ATOM 13750 C C . GLU A 1 45 ? 0.834 -5.239 6.815 1.00 0.00 67 GLU A C 9
ATOM 13751 O O . GLU A 1 45 ? -0.326 -5.021 6.470 1.00 0.00 67 GLU A O 9
ATOM 13763 N N . LEU A 1 46 ? 1.861 -4.540 6.337 1.00 0.00 68 LEU A N 9
ATOM 13764 C CA . LEU A 1 46 ? 1.647 -3.466 5.368 1.00 0.00 68 LEU A CA 9
ATOM 13765 C C . LEU A 1 46 ? 1.264 -4.017 3.995 1.00 0.00 68 LEU A C 9
ATOM 13766 O O . LEU A 1 46 ? 0.079 -4.161 3.695 1.00 0.00 68 LEU A O 9
ATOM 13782 N N . ILE A 1 47 ? 2.264 -4.315 3.160 1.00 0.00 69 ILE A N 9
ATOM 13783 C CA . ILE A 1 47 ? 2.021 -4.841 1.814 1.00 0.00 69 ILE A CA 9
ATOM 13784 C C . ILE A 1 47 ? 0.820 -5.794 1.785 1.00 0.00 69 ILE A C 9
ATOM 13785 O O . ILE A 1 47 ? -0.115 -5.593 1.010 1.00 0.00 69 ILE A O 9
ATOM 13801 N N . PRO A 1 48 ? 0.823 -6.843 2.627 1.00 0.00 70 PRO A N 9
ATOM 13802 C CA . PRO A 1 48 ? -0.277 -7.808 2.679 1.00 0.00 70 PRO A CA 9
ATOM 13803 C C . PRO A 1 48 ? -1.635 -7.128 2.806 1.00 0.00 70 PRO A C 9
ATOM 13804 O O . PRO A 1 48 ? -2.623 -7.583 2.233 1.00 0.00 70 PRO A O 9
ATOM 13815 N N . ASN A 1 49 ? -1.676 -6.038 3.565 1.00 0.00 71 ASN A N 9
ATOM 13816 C CA . ASN A 1 49 ? -2.914 -5.296 3.770 1.00 0.00 71 ASN A CA 9
ATOM 13817 C C . ASN A 1 49 ? -3.145 -4.287 2.651 1.00 0.00 71 ASN A C 9
ATOM 13818 O O . ASN A 1 49 ? -4.281 -4.065 2.232 1.00 0.00 71 ASN A O 9
ATOM 13829 N N . CYS A 1 50 ? -2.066 -3.680 2.164 1.00 0.00 72 CYS A N 9
ATOM 13830 C CA . CYS A 1 50 ? -2.173 -2.701 1.089 1.00 0.00 72 CYS A CA 9
ATOM 13831 C C . CYS A 1 50 ? -2.714 -3.363 -0.168 1.00 0.00 72 CYS A C 9
ATOM 13832 O O . CYS A 1 50 ? -3.731 -2.939 -0.718 1.00 0.00 72 CYS A O 9
ATOM 13840 N N . THR A 1 51 ? -2.037 -4.416 -0.612 1.00 0.00 73 THR A N 9
ATOM 13841 C CA . THR A 1 51 ? -2.466 -5.142 -1.796 1.00 0.00 73 THR A CA 9
ATOM 13842 C C . THR A 1 51 ? -3.822 -5.788 -1.537 1.00 0.00 73 THR A C 9
ATOM 13843 O O . THR A 1 51 ? -4.717 -5.731 -2.379 1.00 0.00 73 THR A O 9
ATOM 13854 N N . SER A 1 52 ? -3.985 -6.374 -0.351 1.00 0.00 74 SER A N 9
ATOM 13855 C CA . SER A 1 52 ? -5.257 -6.986 0.012 1.00 0.00 74 SER A CA 9
ATOM 13856 C C . SER A 1 52 ? -6.356 -5.938 -0.101 1.00 0.00 74 SER A C 9
ATOM 13857 O O . SER A 1 52 ? -7.505 -6.245 -0.419 1.00 0.00 74 SER A O 9
ATOM 13865 N N . VAL A 1 53 ? -5.967 -4.687 0.138 1.00 0.00 75 VAL A N 9
ATOM 13866 C CA . VAL A 1 53 ? -6.877 -3.562 0.044 1.00 0.00 75 VAL A CA 9
ATOM 13867 C C . VAL A 1 53 ? -7.228 -3.312 -1.425 1.00 0.00 75 VAL A C 9
ATOM 13868 O O . VAL A 1 53 ? -8.326 -2.857 -1.745 1.00 0.00 75 VAL A O 9
ATOM 13881 N N . ARG A 1 54 ? -6.291 -3.650 -2.314 1.00 0.00 76 ARG A N 9
ATOM 13882 C CA . ARG A 1 54 ? -6.503 -3.502 -3.749 1.00 0.00 76 ARG A CA 9
ATOM 13883 C C . ARG A 1 54 ? -7.574 -4.480 -4.206 1.00 0.00 76 ARG A C 9
ATOM 13884 O O . ARG A 1 54 ? -8.598 -4.084 -4.756 1.00 0.00 76 ARG A O 9
ATOM 13905 N N . ASP A 1 55 ? -7.326 -5.767 -3.960 1.00 0.00 77 ASP A N 9
ATOM 13906 C CA . ASP A 1 55 ? -8.270 -6.815 -4.334 1.00 0.00 77 ASP A CA 9
ATOM 13907 C C . ASP A 1 55 ? -9.674 -6.443 -3.878 1.00 0.00 77 ASP A C 9
ATOM 13908 O O . ASP A 1 55 ? -10.659 -6.734 -4.556 1.00 0.00 77 ASP A O 9
ATOM 13917 N N . LYS A 1 56 ? -9.751 -5.774 -2.732 1.00 0.00 78 LYS A N 9
ATOM 13918 C CA . LYS A 1 56 ? -11.028 -5.337 -2.194 1.00 0.00 78 LYS A CA 9
ATOM 13919 C C . LYS A 1 56 ? -11.609 -4.248 -3.083 1.00 0.00 78 LYS A C 9
ATOM 13920 O O . LYS A 1 56 ? -12.806 -4.234 -3.373 1.00 0.00 78 LYS A O 9
ATOM 13939 N N . ILE A 1 57 ? -10.741 -3.348 -3.530 1.00 0.00 79 ILE A N 9
ATOM 13940 C CA . ILE A 1 57 ? -11.146 -2.263 -4.405 1.00 0.00 79 ILE A CA 9
ATOM 13941 C C . ILE A 1 57 ? -11.462 -2.800 -5.797 1.00 0.00 79 ILE A C 9
ATOM 13942 O O . ILE A 1 57 ? -12.489 -2.465 -6.386 1.00 0.00 79 ILE A O 9
ATOM 13958 N N . GLU A 1 58 ? -10.573 -3.643 -6.309 1.00 0.00 80 GLU A N 9
ATOM 13959 C CA . GLU A 1 58 ? -10.758 -4.237 -7.623 1.00 0.00 80 GLU A CA 9
ATOM 13960 C C . GLU A 1 58 ? -11.959 -5.174 -7.613 1.00 0.00 80 GLU A C 9
ATOM 13961 O O . GLU A 1 58 ? -12.660 -5.311 -8.616 1.00 0.00 80 GLU A O 9
ATOM 13973 N N . SER A 1 59 ? -12.200 -5.808 -6.467 1.00 0.00 81 SER A N 9
ATOM 13974 C CA . SER A 1 59 ? -13.329 -6.718 -6.329 1.00 0.00 81 SER A CA 9
ATOM 13975 C C . SER A 1 59 ? -14.634 -5.955 -6.506 1.00 0.00 81 SER A C 9
ATOM 13976 O O . SER A 1 59 ? -15.615 -6.485 -7.028 1.00 0.00 81 SER A O 9
ATOM 13984 N N . ASN A 1 60 ? -14.628 -4.699 -6.072 1.00 0.00 82 ASN A N 9
ATOM 13985 C CA . ASN A 1 60 ? -15.797 -3.840 -6.184 1.00 0.00 82 ASN A CA 9
ATOM 13986 C C . ASN A 1 60 ? -15.945 -3.329 -7.615 1.00 0.00 82 ASN A C 9
ATOM 13987 O O . ASN A 1 60 ? -15.269 -2.384 -8.019 1.00 0.00 82 ASN A O 9
ATOM 13998 N N . ILE A 1 61 ? -16.823 -3.971 -8.381 1.00 0.00 83 ILE A N 9
ATOM 13999 C CA . ILE A 1 61 ? -17.051 -3.599 -9.777 1.00 0.00 83 ILE A CA 9
ATOM 14000 C C . ILE A 1 61 ? -17.233 -2.093 -9.952 1.00 0.00 83 ILE A C 9
ATOM 14001 O O . ILE A 1 61 ? -16.887 -1.539 -10.996 1.00 0.00 83 ILE A O 9
ATOM 14017 N N . LEU A 1 62 ? -17.774 -1.432 -8.934 1.00 0.00 84 LEU A N 9
ATOM 14018 C CA . LEU A 1 62 ? -17.991 0.009 -8.997 1.00 0.00 84 LEU A CA 9
ATOM 14019 C C . LEU A 1 62 ? -16.705 0.740 -9.376 1.00 0.00 84 LEU A C 9
ATOM 14020 O O . LEU A 1 62 ? -16.745 1.863 -9.877 1.00 0.00 84 LEU A O 9
ATOM 14036 N N . ILE A 1 63 ? -15.564 0.092 -9.145 1.00 0.00 85 ILE A N 9
ATOM 14037 C CA . ILE A 1 63 ? -14.275 0.683 -9.476 1.00 0.00 85 ILE A CA 9
ATOM 14038 C C . ILE A 1 63 ? -14.091 0.763 -10.990 1.00 0.00 85 ILE A C 9
ATOM 14039 O O . ILE A 1 63 ? -13.360 1.615 -11.494 1.00 0.00 85 ILE A O 9
ATOM 14055 N N . HIS A 1 64 ? -14.768 -0.127 -11.711 1.00 0.00 86 HIS A N 9
ATOM 14056 C CA . HIS A 1 64 ? -14.685 -0.153 -13.166 1.00 0.00 86 HIS A CA 9
ATOM 14057 C C . HIS A 1 64 ? -15.715 0.787 -13.787 1.00 0.00 86 HIS A C 9
ATOM 14058 O O . HIS A 1 64 ? -15.522 1.293 -14.892 1.00 0.00 86 HIS A O 9
ATOM 14073 N N . GLN A 1 65 ? -16.810 1.015 -13.068 1.00 0.00 87 GLN A N 9
ATOM 14074 C CA . GLN A 1 65 ? -17.873 1.892 -13.545 1.00 0.00 87 GLN A CA 9
ATOM 14075 C C . GLN A 1 65 ? -17.521 3.355 -13.289 1.00 0.00 87 GLN A C 9
ATOM 14076 O O . GLN A 1 65 ? -17.660 4.204 -14.170 1.00 0.00 87 GLN A O 9
ATOM 14090 N N . ASN A 1 66 ? -17.070 3.637 -12.073 1.00 0.00 88 ASN A N 9
ATOM 14091 C CA . ASN A 1 66 ? -16.701 4.995 -11.690 1.00 0.00 88 ASN A CA 9
ATOM 14092 C C . ASN A 1 66 ? -15.313 5.351 -12.215 1.00 0.00 88 ASN A C 9
ATOM 14093 O O . ASN A 1 66 ? -14.300 4.962 -11.635 1.00 0.00 88 ASN A O 9
ATOM 14104 N N . GLY A 1 67 ? -15.278 6.093 -13.318 1.00 0.00 89 GLY A N 9
ATOM 14105 C CA . GLY A 1 67 ? -14.012 6.491 -13.907 1.00 0.00 89 GLY A CA 9
ATOM 14106 C C . GLY A 1 67 ? -13.125 7.237 -12.930 1.00 0.00 89 GLY A C 9
ATOM 14107 O O . GLY A 1 67 ? -11.919 7.000 -12.870 1.00 0.00 89 GLY A O 9
ATOM 14111 N N . LYS A 1 68 ? -13.725 8.140 -12.160 1.00 0.00 90 LYS A N 9
ATOM 14112 C CA . LYS A 1 68 ? -12.981 8.921 -11.178 1.00 0.00 90 LYS A CA 9
ATOM 14113 C C . LYS A 1 68 ? -12.288 8.007 -10.173 1.00 0.00 90 LYS A C 9
ATOM 14114 O O . LYS A 1 68 ? -11.060 7.958 -10.109 1.00 0.00 90 LYS A O 9
ATOM 14133 N N . LEU A 1 69 ? -13.084 7.282 -9.392 1.00 0.00 91 LEU A N 9
ATOM 14134 C CA . LEU A 1 69 ? -12.544 6.369 -8.393 1.00 0.00 91 LEU A CA 9
ATOM 14135 C C . LEU A 1 69 ? -11.591 5.366 -9.028 1.00 0.00 91 LEU A C 9
ATOM 14136 O O . LEU A 1 69 ? -10.551 5.036 -8.458 1.00 0.00 91 LEU A O 9
ATOM 14152 N N . SER A 1 70 ? -11.950 4.888 -10.216 1.00 0.00 92 SER A N 9
ATOM 14153 C CA . SER A 1 70 ? -11.121 3.926 -10.935 1.00 0.00 92 SER A CA 9
ATOM 14154 C C . SER A 1 70 ? -9.669 4.386 -10.950 1.00 0.00 92 SER A C 9
ATOM 14155 O O . SER A 1 70 ? -8.747 3.588 -10.780 1.00 0.00 92 SER A O 9
ATOM 14163 N N . ALA A 1 71 ? -9.480 5.687 -11.134 1.00 0.00 93 ALA A N 9
ATOM 14164 C CA . ALA A 1 71 ? -8.147 6.272 -11.152 1.00 0.00 93 ALA A CA 9
ATOM 14165 C C . ALA A 1 71 ? -7.587 6.360 -9.737 1.00 0.00 93 ALA A C 9
ATOM 14166 O O . ALA A 1 71 ? -6.378 6.269 -9.526 1.00 0.00 93 ALA A O 9
ATOM 14173 N N . ASP A 1 72 ? -8.484 6.535 -8.769 1.00 0.00 94 ASP A N 9
ATOM 14174 C CA . ASP A 1 72 ? -8.100 6.633 -7.365 1.00 0.00 94 ASP A CA 9
ATOM 14175 C C . ASP A 1 72 ? -7.147 5.506 -6.975 1.00 0.00 94 ASP A C 9
ATOM 14176 O O . ASP A 1 72 ? -5.961 5.736 -6.746 1.00 0.00 94 ASP A O 9
ATOM 14185 N N . PHE A 1 73 ? -7.677 4.290 -6.903 1.00 0.00 95 PHE A N 9
ATOM 14186 C CA . PHE A 1 73 ? -6.883 3.123 -6.540 1.00 0.00 95 PHE A CA 9
ATOM 14187 C C . PHE A 1 73 ? -5.740 2.908 -7.533 1.00 0.00 95 PHE A C 9
ATOM 14188 O O . PHE A 1 73 ? -4.626 2.555 -7.145 1.00 0.00 95 PHE A O 9
ATOM 14205 N N . LYS A 1 74 ? -6.026 3.117 -8.816 1.00 0.00 96 LYS A N 9
ATOM 14206 C CA . LYS A 1 74 ? -5.024 2.940 -9.865 1.00 0.00 96 LYS A CA 9
ATOM 14207 C C . LYS A 1 74 ? -3.744 3.701 -9.537 1.00 0.00 96 LYS A C 9
ATOM 14208 O O . LYS A 1 74 ? -2.639 3.203 -9.755 1.00 0.00 96 LYS A O 9
ATOM 14227 N N . ASN A 1 75 ? -3.902 4.908 -9.007 1.00 0.00 97 ASN A N 9
ATOM 14228 C CA . ASN A 1 75 ? -2.760 5.739 -8.643 1.00 0.00 97 ASN A CA 9
ATOM 14229 C C . ASN A 1 75 ? -2.088 5.205 -7.384 1.00 0.00 97 ASN A C 9
ATOM 14230 O O . ASN A 1 75 ? -0.867 5.267 -7.244 1.00 0.00 97 ASN A O 9
ATOM 14241 N N . LEU A 1 76 ? -2.897 4.678 -6.473 1.00 0.00 98 LEU A N 9
ATOM 14242 C CA . LEU A 1 76 ? -2.387 4.129 -5.224 1.00 0.00 98 LEU A CA 9
ATOM 14243 C C . LEU A 1 76 ? -1.620 2.839 -5.479 1.00 0.00 98 LEU A C 9
ATOM 14244 O O . LEU A 1 76 ? -0.435 2.738 -5.164 1.00 0.00 98 LEU A O 9
ATOM 14260 N N . LYS A 1 77 ? -2.298 1.854 -6.060 1.00 0.00 99 LYS A N 9
ATOM 14261 C CA . LYS A 1 77 ? -1.663 0.576 -6.364 1.00 0.00 99 LYS A CA 9
ATOM 14262 C C . LYS A 1 77 ? -0.426 0.798 -7.222 1.00 0.00 99 LYS A C 9
ATOM 14263 O O . LYS A 1 77 ? 0.561 0.072 -7.109 1.00 0.00 99 LYS A O 9
ATOM 14282 N N . THR A 1 78 ? -0.485 1.820 -8.067 1.00 0.00 100 THR A N 9
ATOM 14283 C CA . THR A 1 78 ? 0.631 2.159 -8.935 1.00 0.00 100 THR A CA 9
ATOM 14284 C C . THR A 1 78 ? 1.792 2.690 -8.104 1.00 0.00 100 THR A C 9
ATOM 14285 O O . THR A 1 78 ? 2.902 2.159 -8.158 1.00 0.00 100 THR A O 9
ATOM 14296 N N . LYS A 1 79 ? 1.527 3.734 -7.325 1.00 0.00 101 LYS A N 9
ATOM 14297 C CA . LYS A 1 79 ? 2.552 4.320 -6.476 1.00 0.00 101 LYS A CA 9
ATOM 14298 C C . LYS A 1 79 ? 3.065 3.277 -5.492 1.00 0.00 101 LYS A C 9
ATOM 14299 O O . LYS A 1 79 ? 4.256 3.220 -5.194 1.00 0.00 101 LYS A O 9
ATOM 14318 N N . TYR A 1 80 ? 2.149 2.446 -5.003 1.00 0.00 102 TYR A N 9
ATOM 14319 C CA . TYR A 1 80 ? 2.492 1.391 -4.058 1.00 0.00 102 TYR A CA 9
ATOM 14320 C C . TYR A 1 80 ? 3.530 0.447 -4.662 1.00 0.00 102 TYR A C 9
ATOM 14321 O O . TYR A 1 80 ? 4.456 0.009 -3.980 1.00 0.00 102 TYR A O 9
ATOM 14339 N N . GLN A 1 81 ? 3.369 0.138 -5.945 1.00 0.00 103 GLN A N 9
ATOM 14340 C CA . GLN A 1 81 ? 4.294 -0.752 -6.637 1.00 0.00 103 GLN A CA 9
ATOM 14341 C C . GLN A 1 81 ? 5.712 -0.198 -6.596 1.00 0.00 103 GLN A C 9
ATOM 14342 O O . GLN A 1 81 ? 6.674 -0.939 -6.400 1.00 0.00 103 GLN A O 9
ATOM 14356 N N . SER A 1 82 ? 5.835 1.108 -6.778 1.00 0.00 104 SER A N 9
ATOM 14357 C CA . SER A 1 82 ? 7.138 1.757 -6.752 1.00 0.00 104 SER A CA 9
ATOM 14358 C C . SER A 1 82 ? 7.766 1.634 -5.372 1.00 0.00 104 SER A C 9
ATOM 14359 O O . SER A 1 82 ? 8.979 1.476 -5.239 1.00 0.00 104 SER A O 9
ATOM 14367 N N . LEU A 1 83 ? 6.927 1.714 -4.347 1.00 0.00 105 LEU A N 9
ATOM 14368 C CA . LEU A 1 83 ? 7.390 1.619 -2.975 1.00 0.00 105 LEU A CA 9
ATOM 14369 C C . LEU A 1 83 ? 7.935 0.234 -2.681 1.00 0.00 105 LEU A C 9
ATOM 14370 O O . LEU A 1 83 ? 9.060 0.091 -2.207 1.00 0.00 105 LEU A O 9
ATOM 14386 N N . GLN A 1 84 ? 7.137 -0.788 -2.965 1.00 0.00 106 GLN A N 9
ATOM 14387 C CA . GLN A 1 84 ? 7.568 -2.165 -2.720 1.00 0.00 106 GLN A CA 9
ATOM 14388 C C . GLN A 1 84 ? 8.871 -2.445 -3.457 1.00 0.00 106 GLN A C 9
ATOM 14389 O O . GLN A 1 84 ? 9.788 -3.064 -2.919 1.00 0.00 106 GLN A O 9
ATOM 14403 N N . GLN A 1 85 ? 8.933 -1.979 -4.695 1.00 0.00 107 GLN A N 9
ATOM 14404 C CA . GLN A 1 85 ? 10.107 -2.161 -5.535 1.00 0.00 107 GLN A CA 9
ATOM 14405 C C . GLN A 1 85 ? 11.296 -1.373 -4.994 1.00 0.00 107 GLN A C 9
ATOM 14406 O O . GLN A 1 85 ? 12.381 -1.920 -4.799 1.00 0.00 107 GLN A O 9
ATOM 14420 N N . SER A 1 86 ? 11.082 -0.083 -4.767 1.00 0.00 108 SER A N 9
ATOM 14421 C CA . SER A 1 86 ? 12.137 0.790 -4.260 1.00 0.00 108 SER A CA 9
ATOM 14422 C C . SER A 1 86 ? 12.679 0.285 -2.926 1.00 0.00 108 SER A C 9
ATOM 14423 O O . SER A 1 86 ? 13.875 0.386 -2.648 1.00 0.00 108 SER A O 9
ATOM 14431 N N . TYR A 1 87 ? 11.787 -0.248 -2.102 1.00 0.00 109 TYR A N 9
ATOM 14432 C CA . TYR A 1 87 ? 12.160 -0.760 -0.789 1.00 0.00 109 TYR A CA 9
ATOM 14433 C C . TYR A 1 87 ? 12.710 -2.177 -0.881 1.00 0.00 109 TYR A C 9
ATOM 14434 O O . TYR A 1 87 ? 13.707 -2.505 -0.238 1.00 0.00 109 TYR A O 9
ATOM 14452 N N . ASN A 1 88 ? 12.054 -3.019 -1.668 1.00 0.00 110 ASN A N 9
ATOM 14453 C CA . ASN A 1 88 ? 12.490 -4.400 -1.815 1.00 0.00 110 ASN A CA 9
ATOM 14454 C C . ASN A 1 88 ? 13.961 -4.459 -2.207 1.00 0.00 110 ASN A C 9
ATOM 14455 O O . ASN A 1 88 ? 14.734 -5.242 -1.655 1.00 0.00 110 ASN A O 9
ATOM 14466 N N . GLN A 1 89 ? 14.352 -3.613 -3.149 1.00 0.00 111 GLN A N 9
ATOM 14467 C CA . GLN A 1 89 ? 15.741 -3.572 -3.579 1.00 0.00 111 GLN A CA 9
ATOM 14468 C C . GLN A 1 89 ? 16.623 -3.123 -2.426 1.00 0.00 111 GLN A C 9
ATOM 14469 O O . GLN A 1 89 ? 17.540 -3.832 -2.015 1.00 0.00 111 GLN A O 9
ATOM 14483 N N . ARG A 1 90 ? 16.321 -1.940 -1.903 1.00 0.00 112 ARG A N 9
ATOM 14484 C CA . ARG A 1 90 ? 17.064 -1.368 -0.787 1.00 0.00 112 ARG A CA 9
ATOM 14485 C C . ARG A 1 90 ? 17.218 -2.378 0.345 1.00 0.00 112 ARG A C 9
ATOM 14486 O O . ARG A 1 90 ? 18.280 -2.483 0.957 1.00 0.00 112 ARG A O 9
ATOM 14507 N N . LYS A 1 91 ? 16.148 -3.115 0.620 1.00 0.00 113 LYS A N 9
ATOM 14508 C CA . LYS A 1 91 ? 16.171 -4.112 1.685 1.00 0.00 113 LYS A CA 9
ATOM 14509 C C . LYS A 1 91 ? 17.214 -5.188 1.392 1.00 0.00 113 LYS A C 9
ATOM 14510 O O . LYS A 1 91 ? 17.773 -5.792 2.307 1.00 0.00 113 LYS A O 9
ATOM 14529 N N . SER A 1 92 ? 17.473 -5.417 0.108 1.00 0.00 114 SER A N 9
ATOM 14530 C CA . SER A 1 92 ? 18.453 -6.413 -0.311 1.00 0.00 114 SER A CA 9
ATOM 14531 C C . SER A 1 92 ? 19.866 -5.833 -0.287 1.00 0.00 114 SER A C 9
ATOM 14532 O O . SER A 1 92 ? 20.847 -6.570 -0.179 1.00 0.00 114 SER A O 9
ATOM 14540 N N . LEU A 1 93 ? 19.964 -4.510 -0.389 1.00 0.00 115 LEU A N 9
ATOM 14541 C CA . LEU A 1 93 ? 21.258 -3.834 -0.379 1.00 0.00 115 LEU A CA 9
ATOM 14542 C C . LEU A 1 93 ? 21.624 -3.375 1.030 1.00 0.00 115 LEU A C 9
ATOM 14543 O O . LEU A 1 93 ? 22.802 -3.232 1.359 1.00 0.00 115 LEU A O 9
ATOM 14559 N N . PHE A 1 94 ? 20.609 -3.132 1.855 1.00 0.00 116 PHE A N 9
ATOM 14560 C CA . PHE A 1 94 ? 20.826 -2.675 3.221 1.00 0.00 116 PHE A CA 9
ATOM 14561 C C . PHE A 1 94 ? 20.235 -3.649 4.242 1.00 0.00 116 PHE A C 9
ATOM 14562 O O . PHE A 1 94 ? 19.198 -3.374 4.845 1.00 0.00 116 PHE A O 9
ATOM 14579 N N . PRO A 1 95 ? 20.892 -4.803 4.456 1.00 0.00 117 PRO A N 9
ATOM 14580 C CA . PRO A 1 95 ? 20.426 -5.809 5.416 1.00 0.00 117 PRO A CA 9
ATOM 14581 C C . PRO A 1 95 ? 20.426 -5.278 6.846 1.00 0.00 117 PRO A C 9
ATOM 14582 O O . PRO A 1 95 ? 20.438 -4.067 7.068 1.00 0.00 117 PRO A O 9
ATOM 14593 N N . LEU A 1 96 ? 20.417 -6.189 7.814 1.00 0.00 118 LEU A N 9
ATOM 14594 C CA . LEU A 1 96 ? 20.421 -5.809 9.223 1.00 0.00 118 LEU A CA 9
ATOM 14595 C C . LEU A 1 96 ? 21.542 -6.521 9.974 1.00 0.00 118 LEU A C 9
ATOM 14596 O O . LEU A 1 96 ? 22.387 -7.180 9.370 1.00 0.00 118 LEU A O 9
ATOM 14612 N N . LYS A 1 97 ? 21.541 -6.382 11.297 1.00 0.00 119 LYS A N 9
ATOM 14613 C CA . LYS A 1 97 ? 22.558 -7.012 12.131 1.00 0.00 119 LYS A CA 9
ATOM 14614 C C . LYS A 1 97 ? 23.948 -6.487 11.786 1.00 0.00 119 LYS A C 9
ATOM 14615 O O . LYS A 1 97 ? 24.058 -5.687 10.834 1.00 0.00 119 LYS A O 9
ATOM 14635 N N . THR A 1 1 ? -23.867 11.093 -2.596 1.00 0.00 23 THR A N 10
ATOM 14636 C CA . THR A 1 1 ? -22.714 10.169 -2.437 1.00 0.00 23 THR A CA 10
ATOM 14637 C C . THR A 1 1 ? -23.174 8.715 -2.393 1.00 0.00 23 THR A C 10
ATOM 14638 O O . THR A 1 1 ? -23.833 8.291 -1.443 1.00 0.00 23 THR A O 10
ATOM 14651 N N . ASN A 1 2 ? -22.823 7.956 -3.426 1.00 0.00 24 ASN A N 10
ATOM 14652 C CA . ASN A 1 2 ? -23.200 6.549 -3.505 1.00 0.00 24 ASN A CA 10
ATOM 14653 C C . ASN A 1 2 ? -22.656 5.772 -2.310 1.00 0.00 24 ASN A C 10
ATOM 14654 O O . ASN A 1 2 ? -21.453 5.770 -2.054 1.00 0.00 24 ASN A O 10
ATOM 14665 N N . GLN A 1 3 ? -23.553 5.116 -1.580 1.00 0.00 25 GLN A N 10
ATOM 14666 C CA . GLN A 1 3 ? -23.165 4.337 -0.409 1.00 0.00 25 GLN A CA 10
ATOM 14667 C C . GLN A 1 3 ? -22.227 3.197 -0.793 1.00 0.00 25 GLN A C 10
ATOM 14668 O O . GLN A 1 3 ? -21.160 3.033 -0.201 1.00 0.00 25 GLN A O 10
ATOM 14682 N N . LYS A 1 4 ? -22.631 2.409 -1.785 1.00 0.00 26 LYS A N 10
ATOM 14683 C CA . LYS A 1 4 ? -21.825 1.281 -2.245 1.00 0.00 26 LYS A CA 10
ATOM 14684 C C . LYS A 1 4 ? -20.418 1.732 -2.620 1.00 0.00 26 LYS A C 10
ATOM 14685 O O . LYS A 1 4 ? -19.430 1.179 -2.134 1.00 0.00 26 LYS A O 10
ATOM 14704 N N . THR A 1 5 ? -20.327 2.745 -3.474 1.00 0.00 27 THR A N 10
ATOM 14705 C CA . THR A 1 5 ? -19.038 3.262 -3.887 1.00 0.00 27 THR A CA 10
ATOM 14706 C C . THR A 1 5 ? -18.320 3.863 -2.682 1.00 0.00 27 THR A C 10
ATOM 14707 O O . THR A 1 5 ? -17.093 3.822 -2.592 1.00 0.00 27 THR A O 10
ATOM 14718 N N . LYS A 1 6 ? -19.100 4.400 -1.743 1.00 0.00 28 LYS A N 10
ATOM 14719 C CA . LYS A 1 6 ? -18.540 4.983 -0.531 1.00 0.00 28 LYS A CA 10
ATOM 14720 C C . LYS A 1 6 ? -17.734 3.928 0.213 1.00 0.00 28 LYS A C 10
ATOM 14721 O O . LYS A 1 6 ? -16.655 4.205 0.737 1.00 0.00 28 LYS A O 10
ATOM 14740 N N . GLU A 1 7 ? -18.262 2.706 0.232 1.00 0.00 29 GLU A N 10
ATOM 14741 C CA . GLU A 1 7 ? -17.587 1.596 0.884 1.00 0.00 29 GLU A CA 10
ATOM 14742 C C . GLU A 1 7 ? -16.236 1.363 0.222 1.00 0.00 29 GLU A C 10
ATOM 14743 O O . GLU A 1 7 ? -15.241 1.082 0.890 1.00 0.00 29 GLU A O 10
ATOM 14755 N N . LEU A 1 8 ? -16.211 1.506 -1.100 1.00 0.00 30 LEU A N 10
ATOM 14756 C CA . LEU A 1 8 ? -14.985 1.335 -1.866 1.00 0.00 30 LEU A CA 10
ATOM 14757 C C . LEU A 1 8 ? -13.994 2.438 -1.516 1.00 0.00 30 LEU A C 10
ATOM 14758 O O . LEU A 1 8 ? -12.853 2.166 -1.141 1.00 0.00 30 LEU A O 10
ATOM 14774 N N . SER A 1 9 ? -14.445 3.686 -1.620 1.00 0.00 31 SER A N 10
ATOM 14775 C CA . SER A 1 9 ? -13.601 4.829 -1.291 1.00 0.00 31 SER A CA 10
ATOM 14776 C C . SER A 1 9 ? -13.003 4.649 0.102 1.00 0.00 31 SER A C 10
ATOM 14777 O O . SER A 1 9 ? -11.948 5.197 0.410 1.00 0.00 31 SER A O 10
ATOM 14785 N N . ASN A 1 10 ? -13.682 3.856 0.934 1.00 0.00 32 ASN A N 10
ATOM 14786 C CA . ASN A 1 10 ? -13.207 3.580 2.281 1.00 0.00 32 ASN A CA 10
ATOM 14787 C C . ASN A 1 10 ? -11.981 2.681 2.211 1.00 0.00 32 ASN A C 10
ATOM 14788 O O . ASN A 1 10 ? -11.019 2.859 2.959 1.00 0.00 32 ASN A O 10
ATOM 14799 N N . LEU A 1 11 ? -12.013 1.731 1.279 1.00 0.00 33 LEU A N 10
ATOM 14800 C CA . LEU A 1 11 ? -10.892 0.822 1.080 1.00 0.00 33 LEU A CA 10
ATOM 14801 C C . LEU A 1 11 ? -9.757 1.581 0.413 1.00 0.00 33 LEU A C 10
ATOM 14802 O O . LEU A 1 11 ? -8.591 1.439 0.779 1.00 0.00 33 LEU A O 10
ATOM 14818 N N . ILE A 1 12 ? -10.122 2.412 -0.554 1.00 0.00 34 ILE A N 10
ATOM 14819 C CA . ILE A 1 12 ? -9.155 3.231 -1.263 1.00 0.00 34 ILE A CA 10
ATOM 14820 C C . ILE A 1 12 ? -8.573 4.268 -0.311 1.00 0.00 34 ILE A C 10
ATOM 14821 O O . ILE A 1 12 ? -7.362 4.481 -0.269 1.00 0.00 34 ILE A O 10
ATOM 14837 N N . GLU A 1 13 ? -9.451 4.902 0.460 1.00 0.00 35 GLU A N 10
ATOM 14838 C CA . GLU A 1 13 ? -9.035 5.908 1.426 1.00 0.00 35 GLU A CA 10
ATOM 14839 C C . GLU A 1 13 ? -7.965 5.335 2.343 1.00 0.00 35 GLU A C 10
ATOM 14840 O O . GLU A 1 13 ? -7.030 6.033 2.741 1.00 0.00 35 GLU A O 10
ATOM 14852 N N . THR A 1 14 ? -8.092 4.048 2.653 1.00 0.00 36 THR A N 10
ATOM 14853 C CA . THR A 1 14 ? -7.117 3.383 3.498 1.00 0.00 36 THR A CA 10
ATOM 14854 C C . THR A 1 14 ? -5.892 3.043 2.666 1.00 0.00 36 THR A C 10
ATOM 14855 O O . THR A 1 14 ? -4.760 3.171 3.126 1.00 0.00 36 THR A O 10
ATOM 14866 N N . PHE A 1 15 ? -6.128 2.640 1.418 1.00 0.00 37 PHE A N 10
ATOM 14867 C CA . PHE A 1 15 ? -5.039 2.318 0.510 1.00 0.00 37 PHE A CA 10
ATOM 14868 C C . PHE A 1 15 ? -4.166 3.547 0.328 1.00 0.00 37 PHE A C 10
ATOM 14869 O O . PHE A 1 15 ? -2.940 3.462 0.342 1.00 0.00 37 PHE A O 10
ATOM 14886 N N . ALA A 1 16 ? -4.816 4.698 0.184 1.00 0.00 38 ALA A N 10
ATOM 14887 C CA . ALA A 1 16 ? -4.106 5.957 0.033 1.00 0.00 38 ALA A CA 10
ATOM 14888 C C . ALA A 1 16 ? -3.211 6.187 1.241 1.00 0.00 38 ALA A C 10
ATOM 14889 O O . ALA A 1 16 ? -2.090 6.680 1.116 1.00 0.00 38 ALA A O 10
ATOM 14896 N N . GLU A 1 17 ? -3.710 5.796 2.413 1.00 0.00 39 GLU A N 10
ATOM 14897 C CA . GLU A 1 17 ? -2.950 5.928 3.647 1.00 0.00 39 GLU A CA 10
ATOM 14898 C C . GLU A 1 17 ? -1.856 4.865 3.678 1.00 0.00 39 GLU A C 10
ATOM 14899 O O . GLU A 1 17 ? -0.699 5.153 3.986 1.00 0.00 39 GLU A O 10
ATOM 14911 N N . GLN A 1 18 ? -2.236 3.638 3.334 1.00 0.00 40 GLN A N 10
ATOM 14912 C CA . GLN A 1 18 ? -1.300 2.528 3.294 1.00 0.00 40 GLN A CA 10
ATOM 14913 C C . GLN A 1 18 ? -0.201 2.818 2.280 1.00 0.00 40 GLN A C 10
ATOM 14914 O O . GLN A 1 18 ? 0.960 2.461 2.482 1.00 0.00 40 GLN A O 10
ATOM 14928 N N . SER A 1 19 ? -0.579 3.488 1.192 1.00 0.00 41 SER A N 10
ATOM 14929 C CA . SER A 1 19 ? 0.368 3.852 0.149 1.00 0.00 41 SER A CA 10
ATOM 14930 C C . SER A 1 19 ? 1.441 4.758 0.732 1.00 0.00 41 SER A C 10
ATOM 14931 O O . SER A 1 19 ? 2.634 4.529 0.544 1.00 0.00 41 SER A O 10
ATOM 14939 N N . ARG A 1 20 ? 1.005 5.771 1.473 1.00 0.00 42 ARG A N 10
ATOM 14940 C CA . ARG A 1 20 ? 1.933 6.687 2.117 1.00 0.00 42 ARG A CA 10
ATOM 14941 C C . ARG A 1 20 ? 2.697 5.935 3.194 1.00 0.00 42 ARG A C 10
ATOM 14942 O O . ARG A 1 20 ? 3.863 6.214 3.460 1.00 0.00 42 ARG A O 10
ATOM 14963 N N . VAL A 1 21 ? 2.024 4.960 3.797 1.00 0.00 43 VAL A N 10
ATOM 14964 C CA . VAL A 1 21 ? 2.629 4.141 4.831 1.00 0.00 43 VAL A CA 10
ATOM 14965 C C . VAL A 1 21 ? 3.785 3.340 4.249 1.00 0.00 43 VAL A C 10
ATOM 14966 O O . VAL A 1 21 ? 4.902 3.387 4.758 1.00 0.00 43 VAL A O 10
ATOM 14979 N N . LEU A 1 22 ? 3.522 2.616 3.166 1.00 0.00 44 LEU A N 10
ATOM 14980 C CA . LEU A 1 22 ? 4.567 1.833 2.525 1.00 0.00 44 LEU A CA 10
ATOM 14981 C C . LEU A 1 22 ? 5.771 2.728 2.270 1.00 0.00 44 LEU A C 10
ATOM 14982 O O . LEU A 1 22 ? 6.892 2.388 2.624 1.00 0.00 44 LEU A O 10
ATOM 14998 N N . GLU A 1 23 ? 5.522 3.896 1.687 1.00 0.00 45 GLU A N 10
ATOM 14999 C CA . GLU A 1 23 ? 6.592 4.845 1.420 1.00 0.00 45 GLU A CA 10
ATOM 15000 C C . GLU A 1 23 ? 7.207 5.328 2.733 1.00 0.00 45 GLU A C 10
ATOM 15001 O O . GLU A 1 23 ? 8.391 5.659 2.791 1.00 0.00 45 GLU A O 10
ATOM 15013 N N . LYS A 1 24 ? 6.394 5.354 3.789 1.00 0.00 46 LYS A N 10
ATOM 15014 C CA . LYS A 1 24 ? 6.862 5.782 5.103 1.00 0.00 46 LYS A CA 10
ATOM 15015 C C . LYS A 1 24 ? 7.776 4.719 5.704 1.00 0.00 46 LYS A C 10
ATOM 15016 O O . LYS A 1 24 ? 8.900 5.008 6.112 1.00 0.00 46 LYS A O 10
ATOM 15035 N N . GLU A 1 25 ? 7.296 3.483 5.734 1.00 0.00 47 GLU A N 10
ATOM 15036 C CA . GLU A 1 25 ? 8.086 2.386 6.261 1.00 0.00 47 GLU A CA 10
ATOM 15037 C C . GLU A 1 25 ? 9.256 2.109 5.331 1.00 0.00 47 GLU A C 10
ATOM 15038 O O . GLU A 1 25 ? 10.360 1.802 5.776 1.00 0.00 47 GLU A O 10
ATOM 15050 N N . CYS A 1 26 ? 8.998 2.232 4.033 1.00 0.00 48 CYS A N 10
ATOM 15051 C CA . CYS A 1 26 ? 10.017 2.006 3.021 1.00 0.00 48 CYS A CA 10
ATOM 15052 C C . CYS A 1 26 ? 11.121 3.051 3.119 1.00 0.00 48 CYS A C 10
ATOM 15053 O O . CYS A 1 26 ? 12.295 2.741 2.915 1.00 0.00 48 CYS A O 10
ATOM 15061 N N . THR A 1 27 ? 10.750 4.290 3.440 1.00 0.00 49 THR A N 10
ATOM 15062 C CA . THR A 1 27 ? 11.740 5.351 3.565 1.00 0.00 49 THR A CA 10
ATOM 15063 C C . THR A 1 27 ? 12.667 5.065 4.742 1.00 0.00 49 THR A C 10
ATOM 15064 O O . THR A 1 27 ? 13.833 5.459 4.737 1.00 0.00 49 THR A O 10
ATOM 15075 N N . LYS A 1 28 ? 12.143 4.362 5.746 1.00 0.00 50 LYS A N 10
ATOM 15076 C CA . LYS A 1 28 ? 12.929 4.009 6.920 1.00 0.00 50 LYS A CA 10
ATOM 15077 C C . LYS A 1 28 ? 13.765 2.756 6.659 1.00 0.00 50 LYS A C 10
ATOM 15078 O O . LYS A 1 28 ? 14.760 2.512 7.342 1.00 0.00 50 LYS A O 10
ATOM 15097 N N . ILE A 1 29 ? 13.360 1.964 5.665 1.00 0.00 51 ILE A N 10
ATOM 15098 C CA . ILE A 1 29 ? 14.083 0.743 5.320 1.00 0.00 51 ILE A CA 10
ATOM 15099 C C . ILE A 1 29 ? 15.544 1.050 5.025 1.00 0.00 51 ILE A C 10
ATOM 15100 O O . ILE A 1 29 ? 15.858 1.937 4.231 1.00 0.00 51 ILE A O 10
ATOM 15116 N N . GLY A 1 30 ? 16.431 0.309 5.673 1.00 0.00 52 GLY A N 10
ATOM 15117 C CA . GLY A 1 30 ? 17.849 0.513 5.472 1.00 0.00 52 GLY A CA 10
ATOM 15118 C C . GLY A 1 30 ? 18.287 1.921 5.820 1.00 0.00 52 GLY A C 10
ATOM 15119 O O . GLY A 1 30 ? 19.270 2.422 5.274 1.00 0.00 52 GLY A O 10
ATOM 15123 N N . SER A 1 31 ? 17.560 2.566 6.729 1.00 0.00 53 SER A N 10
ATOM 15124 C CA . SER A 1 31 ? 17.896 3.929 7.133 1.00 0.00 53 SER A CA 10
ATOM 15125 C C . SER A 1 31 ? 18.343 3.976 8.596 1.00 0.00 53 SER A C 10
ATOM 15126 O O . SER A 1 31 ? 19.506 3.715 8.902 1.00 0.00 53 SER A O 10
ATOM 15134 N N . LYS A 1 32 ? 17.421 4.307 9.499 1.00 0.00 54 LYS A N 10
ATOM 15135 C CA . LYS A 1 32 ? 17.739 4.382 10.920 1.00 0.00 54 LYS A CA 10
ATOM 15136 C C . LYS A 1 32 ? 16.889 3.397 11.715 1.00 0.00 54 LYS A C 10
ATOM 15137 O O . LYS A 1 32 ? 17.341 2.832 12.711 1.00 0.00 54 LYS A O 10
ATOM 15156 N N . ARG A 1 33 ? 15.655 3.195 11.266 1.00 0.00 55 ARG A N 10
ATOM 15157 C CA . ARG A 1 33 ? 14.739 2.277 11.930 1.00 0.00 55 ARG A CA 10
ATOM 15158 C C . ARG A 1 33 ? 14.862 0.866 11.360 1.00 0.00 55 ARG A C 10
ATOM 15159 O O . ARG A 1 33 ? 14.355 -0.090 11.948 1.00 0.00 55 ARG A O 10
ATOM 15180 N N . ASP A 1 34 ? 15.534 0.743 10.210 1.00 0.00 56 ASP A N 10
ATOM 15181 C CA . ASP A 1 34 ? 15.727 -0.551 9.549 1.00 0.00 56 ASP A CA 10
ATOM 15182 C C . ASP A 1 34 ? 15.845 -1.694 10.559 1.00 0.00 56 ASP A C 10
ATOM 15183 O O . ASP A 1 34 ? 16.886 -1.877 11.190 1.00 0.00 56 ASP A O 10
ATOM 15192 N N . SER A 1 35 ? 14.766 -2.456 10.705 1.00 0.00 57 SER A N 10
ATOM 15193 C CA . SER A 1 35 ? 14.739 -3.580 11.635 1.00 0.00 57 SER A CA 10
ATOM 15194 C C . SER A 1 35 ? 13.860 -4.703 11.097 1.00 0.00 57 SER A C 10
ATOM 15195 O O . SER A 1 35 ? 12.897 -4.456 10.373 1.00 0.00 57 SER A O 10
ATOM 15203 N N . LYS A 1 36 ? 14.194 -5.938 11.456 1.00 0.00 58 LYS A N 10
ATOM 15204 C CA . LYS A 1 36 ? 13.433 -7.099 11.006 1.00 0.00 58 LYS A CA 10
ATOM 15205 C C . LYS A 1 36 ? 11.944 -6.905 11.249 1.00 0.00 58 LYS A C 10
ATOM 15206 O O . LYS A 1 36 ? 11.115 -7.248 10.408 1.00 0.00 58 LYS A O 10
ATOM 15225 N N . GLU A 1 37 ? 11.613 -6.353 12.405 1.00 0.00 59 GLU A N 10
ATOM 15226 C CA . GLU A 1 37 ? 10.219 -6.112 12.756 1.00 0.00 59 GLU A CA 10
ATOM 15227 C C . GLU A 1 37 ? 9.557 -5.201 11.729 1.00 0.00 59 GLU A C 10
ATOM 15228 O O . GLU A 1 37 ? 8.364 -5.324 11.454 1.00 0.00 59 GLU A O 10
ATOM 15240 N N . LEU A 1 38 ? 10.341 -4.295 11.155 1.00 0.00 60 LEU A N 10
ATOM 15241 C CA . LEU A 1 38 ? 9.827 -3.379 10.148 1.00 0.00 60 LEU A CA 10
ATOM 15242 C C . LEU A 1 38 ? 9.522 -4.138 8.861 1.00 0.00 60 LEU A C 10
ATOM 15243 O O . LEU A 1 38 ? 8.380 -4.164 8.403 1.00 0.00 60 LEU A O 10
ATOM 15259 N N . ARG A 1 39 ? 10.544 -4.763 8.279 1.00 0.00 61 ARG A N 10
ATOM 15260 C CA . ARG A 1 39 ? 10.355 -5.523 7.048 1.00 0.00 61 ARG A CA 10
ATOM 15261 C C . ARG A 1 39 ? 9.298 -6.601 7.253 1.00 0.00 61 ARG A C 10
ATOM 15262 O O . ARG A 1 39 ? 8.577 -6.957 6.321 1.00 0.00 61 ARG A O 10
ATOM 15283 N N . TYR A 1 40 ? 9.185 -7.099 8.485 1.00 0.00 62 TYR A N 10
ATOM 15284 C CA . TYR A 1 40 ? 8.183 -8.107 8.795 1.00 0.00 62 TYR A CA 10
ATOM 15285 C C . TYR A 1 40 ? 6.814 -7.449 8.818 1.00 0.00 62 TYR A C 10
ATOM 15286 O O . TYR A 1 40 ? 5.905 -7.856 8.104 1.00 0.00 62 TYR A O 10
ATOM 15304 N N . LYS A 1 41 ? 6.689 -6.401 9.623 1.00 0.00 63 LYS A N 10
ATOM 15305 C CA . LYS A 1 41 ? 5.443 -5.655 9.719 1.00 0.00 63 LYS A CA 10
ATOM 15306 C C . LYS A 1 41 ? 5.036 -5.152 8.335 1.00 0.00 63 LYS A C 10
ATOM 15307 O O . LYS A 1 41 ? 3.852 -5.024 8.027 1.00 0.00 63 LYS A O 10
ATOM 15326 N N . ILE A 1 42 ? 6.035 -4.865 7.511 1.00 0.00 64 ILE A N 10
ATOM 15327 C CA . ILE A 1 42 ? 5.807 -4.373 6.166 1.00 0.00 64 ILE A CA 10
ATOM 15328 C C . ILE A 1 42 ? 5.209 -5.456 5.261 1.00 0.00 64 ILE A C 10
ATOM 15329 O O . ILE A 1 42 ? 4.164 -5.253 4.643 1.00 0.00 64 ILE A O 10
ATOM 15345 N N . GLU A 1 43 ? 5.893 -6.592 5.167 1.00 0.00 65 GLU A N 10
ATOM 15346 C CA . GLU A 1 43 ? 5.446 -7.688 4.311 1.00 0.00 65 GLU A CA 10
ATOM 15347 C C . GLU A 1 43 ? 4.380 -8.551 4.981 1.00 0.00 65 GLU A C 10
ATOM 15348 O O . GLU A 1 43 ? 3.610 -9.228 4.303 1.00 0.00 65 GLU A O 10
ATOM 15360 N N . THR A 1 44 ? 4.352 -8.548 6.308 1.00 0.00 66 THR A N 10
ATOM 15361 C CA . THR A 1 44 ? 3.396 -9.350 7.048 1.00 0.00 66 THR A CA 10
ATOM 15362 C C . THR A 1 44 ? 2.192 -8.530 7.519 1.00 0.00 66 THR A C 10
ATOM 15363 O O . THR A 1 44 ? 1.210 -9.095 8.002 1.00 0.00 66 THR A O 10
ATOM 15374 N N . GLU A 1 45 ? 2.260 -7.204 7.393 1.00 0.00 67 GLU A N 10
ATOM 15375 C CA . GLU A 1 45 ? 1.153 -6.356 7.831 1.00 0.00 67 GLU A CA 10
ATOM 15376 C C . GLU A 1 45 ? 0.827 -5.255 6.815 1.00 0.00 67 GLU A C 10
ATOM 15377 O O . GLU A 1 45 ? -0.338 -5.057 6.469 1.00 0.00 67 GLU A O 10
ATOM 15389 N N . LEU A 1 46 ? 1.842 -4.530 6.348 1.00 0.00 68 LEU A N 10
ATOM 15390 C CA . LEU A 1 46 ? 1.612 -3.450 5.388 1.00 0.00 68 LEU A CA 10
ATOM 15391 C C . LEU A 1 46 ? 1.200 -3.995 4.020 1.00 0.00 68 LEU A C 10
ATOM 15392 O O . LEU A 1 46 ? 0.010 -4.153 3.749 1.00 0.00 68 LEU A O 10
ATOM 15408 N N . ILE A 1 47 ? 2.184 -4.271 3.157 1.00 0.00 69 ILE A N 10
ATOM 15409 C CA . ILE A 1 47 ? 1.921 -4.789 1.811 1.00 0.00 69 ILE A CA 10
ATOM 15410 C C . ILE A 1 47 ? 0.721 -5.743 1.787 1.00 0.00 69 ILE A C 10
ATOM 15411 O O . ILE A 1 47 ? -0.223 -5.535 1.024 1.00 0.00 69 ILE A O 10
ATOM 15427 N N . PRO A 1 48 ? 0.732 -6.800 2.618 1.00 0.00 70 PRO A N 10
ATOM 15428 C CA . PRO A 1 48 ? -0.366 -7.767 2.671 1.00 0.00 70 PRO A CA 10
ATOM 15429 C C . PRO A 1 48 ? -1.719 -7.086 2.832 1.00 0.00 70 PRO A C 10
ATOM 15430 O O . PRO A 1 48 ? -2.713 -7.515 2.250 1.00 0.00 70 PRO A O 10
ATOM 15441 N N . ASN A 1 49 ? -1.746 -6.019 3.623 1.00 0.00 71 ASN A N 10
ATOM 15442 C CA . ASN A 1 49 ? -2.976 -5.275 3.859 1.00 0.00 71 ASN A CA 10
ATOM 15443 C C . ASN A 1 49 ? -3.230 -4.276 2.736 1.00 0.00 71 ASN A C 10
ATOM 15444 O O . ASN A 1 49 ? -4.372 -4.065 2.329 1.00 0.00 71 ASN A O 10
ATOM 15455 N N . CYS A 1 50 ? -2.160 -3.668 2.231 1.00 0.00 72 CYS A N 10
ATOM 15456 C CA . CYS A 1 50 ? -2.283 -2.700 1.149 1.00 0.00 72 CYS A CA 10
ATOM 15457 C C . CYS A 1 50 ? -2.820 -3.379 -0.102 1.00 0.00 72 CYS A C 10
ATOM 15458 O O . CYS A 1 50 ? -3.820 -2.947 -0.674 1.00 0.00 72 CYS A O 10
ATOM 15466 N N . THR A 1 51 ? -2.159 -4.456 -0.513 1.00 0.00 73 THR A N 10
ATOM 15467 C CA . THR A 1 51 ? -2.589 -5.200 -1.687 1.00 0.00 73 THR A CA 10
ATOM 15468 C C . THR A 1 51 ? -3.951 -5.831 -1.425 1.00 0.00 73 THR A C 10
ATOM 15469 O O . THR A 1 51 ? -4.844 -5.773 -2.268 1.00 0.00 73 THR A O 10
ATOM 15480 N N . SER A 1 52 ? -4.121 -6.409 -0.235 1.00 0.00 74 SER A N 10
ATOM 15481 C CA . SER A 1 52 ? -5.397 -7.011 0.131 1.00 0.00 74 SER A CA 10
ATOM 15482 C C . SER A 1 52 ? -6.496 -5.968 -0.009 1.00 0.00 74 SER A C 10
ATOM 15483 O O . SER A 1 52 ? -7.641 -6.284 -0.331 1.00 0.00 74 SER A O 10
ATOM 15491 N N . VAL A 1 53 ? -6.116 -4.712 0.212 1.00 0.00 75 VAL A N 10
ATOM 15492 C CA . VAL A 1 53 ? -7.033 -3.595 0.091 1.00 0.00 75 VAL A CA 10
ATOM 15493 C C . VAL A 1 53 ? -7.385 -3.380 -1.383 1.00 0.00 75 VAL A C 10
ATOM 15494 O O . VAL A 1 53 ? -8.480 -2.923 -1.711 1.00 0.00 75 VAL A O 10
ATOM 15507 N N . ARG A 1 54 ? -6.456 -3.750 -2.266 1.00 0.00 76 ARG A N 10
ATOM 15508 C CA . ARG A 1 54 ? -6.673 -3.638 -3.704 1.00 0.00 76 ARG A CA 10
ATOM 15509 C C . ARG A 1 54 ? -7.733 -4.638 -4.135 1.00 0.00 76 ARG A C 10
ATOM 15510 O O . ARG A 1 54 ? -8.760 -4.268 -4.699 1.00 0.00 76 ARG A O 10
ATOM 15531 N N . ASP A 1 55 ? -7.474 -5.916 -3.853 1.00 0.00 77 ASP A N 10
ATOM 15532 C CA . ASP A 1 55 ? -8.407 -6.982 -4.199 1.00 0.00 77 ASP A CA 10
ATOM 15533 C C . ASP A 1 55 ? -9.817 -6.613 -3.757 1.00 0.00 77 ASP A C 10
ATOM 15534 O O . ASP A 1 55 ? -10.798 -6.961 -4.413 1.00 0.00 77 ASP A O 10
ATOM 15543 N N . LYS A 1 56 ? -9.904 -5.887 -2.647 1.00 0.00 78 LYS A N 10
ATOM 15544 C CA . LYS A 1 56 ? -11.187 -5.449 -2.125 1.00 0.00 78 LYS A CA 10
ATOM 15545 C C . LYS A 1 56 ? -11.761 -4.359 -3.019 1.00 0.00 78 LYS A C 10
ATOM 15546 O O . LYS A 1 56 ? -12.960 -4.333 -3.301 1.00 0.00 78 LYS A O 10
ATOM 15565 N N . ILE A 1 57 ? -10.887 -3.471 -3.480 1.00 0.00 79 ILE A N 10
ATOM 15566 C CA . ILE A 1 57 ? -11.290 -2.390 -4.362 1.00 0.00 79 ILE A CA 10
ATOM 15567 C C . ILE A 1 57 ? -11.606 -2.935 -5.750 1.00 0.00 79 ILE A C 10
ATOM 15568 O O . ILE A 1 57 ? -12.622 -2.586 -6.351 1.00 0.00 79 ILE A O 10
ATOM 15584 N N . GLU A 1 58 ? -10.731 -3.801 -6.247 1.00 0.00 80 GLU A N 10
ATOM 15585 C CA . GLU A 1 58 ? -10.915 -4.406 -7.556 1.00 0.00 80 GLU A CA 10
ATOM 15586 C C . GLU A 1 58 ? -12.137 -5.314 -7.551 1.00 0.00 80 GLU A C 10
ATOM 15587 O O . GLU A 1 58 ? -12.835 -5.437 -8.557 1.00 0.00 80 GLU A O 10
ATOM 15599 N N . SER A 1 59 ? -12.399 -5.941 -6.406 1.00 0.00 81 SER A N 10
ATOM 15600 C CA . SER A 1 59 ? -13.549 -6.825 -6.272 1.00 0.00 81 SER A CA 10
ATOM 15601 C C . SER A 1 59 ? -14.834 -6.036 -6.472 1.00 0.00 81 SER A C 10
ATOM 15602 O O . SER A 1 59 ? -15.810 -6.538 -7.029 1.00 0.00 81 SER A O 10
ATOM 15610 N N . ASN A 1 60 ? -14.816 -4.788 -6.018 1.00 0.00 82 ASN A N 10
ATOM 15611 C CA . ASN A 1 60 ? -15.965 -3.903 -6.148 1.00 0.00 82 ASN A CA 10
ATOM 15612 C C . ASN A 1 60 ? -16.092 -3.404 -7.585 1.00 0.00 82 ASN A C 10
ATOM 15613 O O . ASN A 1 60 ? -15.363 -2.507 -8.006 1.00 0.00 82 ASN A O 10
ATOM 15624 N N . ILE A 1 61 ? -17.013 -4.002 -8.338 1.00 0.00 83 ILE A N 10
ATOM 15625 C CA . ILE A 1 61 ? -17.226 -3.631 -9.736 1.00 0.00 83 ILE A CA 10
ATOM 15626 C C . ILE A 1 61 ? -17.327 -2.119 -9.920 1.00 0.00 83 ILE A C 10
ATOM 15627 O O . ILE A 1 61 ? -16.981 -1.592 -10.978 1.00 0.00 83 ILE A O 10
ATOM 15643 N N . LEU A 1 62 ? -17.800 -1.424 -8.892 1.00 0.00 84 LEU A N 10
ATOM 15644 C CA . LEU A 1 62 ? -17.939 0.027 -8.956 1.00 0.00 84 LEU A CA 10
ATOM 15645 C C . LEU A 1 62 ? -16.629 0.688 -9.385 1.00 0.00 84 LEU A C 10
ATOM 15646 O O . LEU A 1 62 ? -16.626 1.809 -9.892 1.00 0.00 84 LEU A O 10
ATOM 15662 N N . ILE A 1 63 ? -15.519 -0.015 -9.180 1.00 0.00 85 ILE A N 10
ATOM 15663 C CA . ILE A 1 63 ? -14.208 0.504 -9.549 1.00 0.00 85 ILE A CA 10
ATOM 15664 C C . ILE A 1 63 ? -14.026 0.510 -11.066 1.00 0.00 85 ILE A C 10
ATOM 15665 O O . ILE A 1 63 ? -13.206 1.256 -11.600 1.00 0.00 85 ILE A O 10
ATOM 15681 N N . HIS A 1 64 ? -14.797 -0.325 -11.757 1.00 0.00 86 HIS A N 10
ATOM 15682 C CA . HIS A 1 64 ? -14.713 -0.412 -13.211 1.00 0.00 86 HIS A CA 10
ATOM 15683 C C . HIS A 1 64 ? -15.714 0.524 -13.885 1.00 0.00 86 HIS A C 10
ATOM 15684 O O . HIS A 1 64 ? -15.508 0.949 -15.022 1.00 0.00 86 HIS A O 10
ATOM 15699 N N . GLN A 1 65 ? -16.800 0.838 -13.185 1.00 0.00 87 GLN A N 10
ATOM 15700 C CA . GLN A 1 65 ? -17.830 1.718 -13.729 1.00 0.00 87 GLN A CA 10
ATOM 15701 C C . GLN A 1 65 ? -17.474 3.184 -13.514 1.00 0.00 87 GLN A C 10
ATOM 15702 O O . GLN A 1 65 ? -17.516 3.991 -14.443 1.00 0.00 87 GLN A O 10
ATOM 15716 N N . ASN A 1 66 ? -17.132 3.517 -12.280 1.00 0.00 88 ASN A N 10
ATOM 15717 C CA . ASN A 1 66 ? -16.775 4.886 -11.924 1.00 0.00 88 ASN A CA 10
ATOM 15718 C C . ASN A 1 66 ? -15.341 5.200 -12.336 1.00 0.00 88 ASN A C 10
ATOM 15719 O O . ASN A 1 66 ? -14.399 4.951 -11.584 1.00 0.00 88 ASN A O 10
ATOM 15730 N N . GLY A 1 67 ? -15.185 5.749 -13.539 1.00 0.00 89 GLY A N 10
ATOM 15731 C CA . GLY A 1 67 ? -13.865 6.091 -14.043 1.00 0.00 89 GLY A CA 10
ATOM 15732 C C . GLY A 1 67 ? -13.021 6.835 -13.024 1.00 0.00 89 GLY A C 10
ATOM 15733 O O . GLY A 1 67 ? -11.821 6.590 -12.907 1.00 0.00 89 GLY A O 10
ATOM 15737 N N . LYS A 1 68 ? -13.651 7.741 -12.283 1.00 0.00 90 LYS A N 10
ATOM 15738 C CA . LYS A 1 68 ? -12.949 8.517 -11.267 1.00 0.00 90 LYS A CA 10
ATOM 15739 C C . LYS A 1 68 ? -12.256 7.593 -10.271 1.00 0.00 90 LYS A C 10
ATOM 15740 O O . LYS A 1 68 ? -11.035 7.627 -10.122 1.00 0.00 90 LYS A O 10
ATOM 15759 N N . LEU A 1 69 ? -13.045 6.764 -9.595 1.00 0.00 91 LEU A N 10
ATOM 15760 C CA . LEU A 1 69 ? -12.507 5.826 -8.620 1.00 0.00 91 LEU A CA 10
ATOM 15761 C C . LEU A 1 69 ? -11.541 4.855 -9.282 1.00 0.00 91 LEU A C 10
ATOM 15762 O O . LEU A 1 69 ? -10.502 4.514 -8.719 1.00 0.00 91 LEU A O 10
ATOM 15778 N N . SER A 1 70 ? -11.883 4.418 -10.488 1.00 0.00 92 SER A N 10
ATOM 15779 C CA . SER A 1 70 ? -11.030 3.494 -11.228 1.00 0.00 92 SER A CA 10
ATOM 15780 C C . SER A 1 70 ? -9.586 3.976 -11.184 1.00 0.00 92 SER A C 10
ATOM 15781 O O . SER A 1 70 ? -8.658 3.191 -10.996 1.00 0.00 92 SER A O 10
ATOM 15789 N N . ALA A 1 71 ? -9.417 5.285 -11.336 1.00 0.00 93 ALA A N 10
ATOM 15790 C CA . ALA A 1 71 ? -8.098 5.897 -11.298 1.00 0.00 93 ALA A CA 10
ATOM 15791 C C . ALA A 1 71 ? -7.613 6.045 -9.860 1.00 0.00 93 ALA A C 10
ATOM 15792 O O . ALA A 1 71 ? -6.416 5.962 -9.587 1.00 0.00 93 ALA A O 10
ATOM 15799 N N . ASP A 1 72 ? -8.554 6.259 -8.941 1.00 0.00 94 ASP A N 10
ATOM 15800 C CA . ASP A 1 72 ? -8.222 6.413 -7.526 1.00 0.00 94 ASP A CA 10
ATOM 15801 C C . ASP A 1 72 ? -7.278 5.308 -7.069 1.00 0.00 94 ASP A C 10
ATOM 15802 O O . ASP A 1 72 ? -6.101 5.550 -6.807 1.00 0.00 94 ASP A O 10
ATOM 15811 N N . PHE A 1 73 ? -7.807 4.094 -6.983 1.00 0.00 95 PHE A N 10
ATOM 15812 C CA . PHE A 1 73 ? -7.027 2.938 -6.562 1.00 0.00 95 PHE A CA 10
ATOM 15813 C C . PHE A 1 73 ? -5.856 2.683 -7.513 1.00 0.00 95 PHE A C 10
ATOM 15814 O O . PHE A 1 73 ? -4.753 2.354 -7.076 1.00 0.00 95 PHE A O 10
ATOM 15831 N N . LYS A 1 74 ? -6.103 2.829 -8.814 1.00 0.00 96 LYS A N 10
ATOM 15832 C CA . LYS A 1 74 ? -5.066 2.605 -9.819 1.00 0.00 96 LYS A CA 10
ATOM 15833 C C . LYS A 1 74 ? -3.793 3.369 -9.477 1.00 0.00 96 LYS A C 10
ATOM 15834 O O . LYS A 1 74 ? -2.687 2.847 -9.613 1.00 0.00 96 LYS A O 10
ATOM 15853 N N . ASN A 1 75 ? -3.961 4.606 -9.029 1.00 0.00 97 ASN A N 10
ATOM 15854 C CA . ASN A 1 75 ? -2.825 5.447 -8.662 1.00 0.00 97 ASN A CA 10
ATOM 15855 C C . ASN A 1 75 ? -2.166 4.932 -7.390 1.00 0.00 97 ASN A C 10
ATOM 15856 O O . ASN A 1 75 ? -0.947 4.998 -7.236 1.00 0.00 97 ASN A O 10
ATOM 15867 N N . LEU A 1 76 ? -2.985 4.419 -6.480 1.00 0.00 98 LEU A N 10
ATOM 15868 C CA . LEU A 1 76 ? -2.490 3.890 -5.218 1.00 0.00 98 LEU A CA 10
ATOM 15869 C C . LEU A 1 76 ? -1.737 2.586 -5.440 1.00 0.00 98 LEU A C 10
ATOM 15870 O O . LEU A 1 76 ? -0.569 2.464 -5.074 1.00 0.00 98 LEU A O 10
ATOM 15886 N N . LYS A 1 77 ? -2.403 1.615 -6.055 1.00 0.00 99 LYS A N 10
ATOM 15887 C CA . LYS A 1 77 ? -1.773 0.331 -6.334 1.00 0.00 99 LYS A CA 10
ATOM 15888 C C . LYS A 1 77 ? -0.543 0.536 -7.205 1.00 0.00 99 LYS A C 10
ATOM 15889 O O . LYS A 1 77 ? 0.441 -0.194 -7.093 1.00 0.00 99 LYS A O 10
ATOM 15908 N N . THR A 1 78 ? -0.607 1.548 -8.061 1.00 0.00 100 THR A N 10
ATOM 15909 C CA . THR A 1 78 ? 0.500 1.873 -8.945 1.00 0.00 100 THR A CA 10
ATOM 15910 C C . THR A 1 78 ? 1.647 2.478 -8.144 1.00 0.00 100 THR A C 10
ATOM 15911 O O . THR A 1 78 ? 2.774 1.985 -8.185 1.00 0.00 100 THR A O 10
ATOM 15922 N N . LYS A 1 79 ? 1.348 3.543 -7.407 1.00 0.00 101 LYS A N 10
ATOM 15923 C CA . LYS A 1 79 ? 2.355 4.202 -6.591 1.00 0.00 101 LYS A CA 10
ATOM 15924 C C . LYS A 1 79 ? 2.877 3.243 -5.527 1.00 0.00 101 LYS A C 10
ATOM 15925 O O . LYS A 1 79 ? 4.047 3.292 -5.154 1.00 0.00 101 LYS A O 10
ATOM 15944 N N . TYR A 1 80 ? 1.997 2.363 -5.053 1.00 0.00 102 TYR A N 10
ATOM 15945 C CA . TYR A 1 80 ? 2.365 1.382 -4.040 1.00 0.00 102 TYR A CA 10
ATOM 15946 C C . TYR A 1 80 ? 3.420 0.423 -4.586 1.00 0.00 102 TYR A C 10
ATOM 15947 O O . TYR A 1 80 ? 4.329 0.010 -3.866 1.00 0.00 102 TYR A O 10
ATOM 15965 N N . GLN A 1 81 ? 3.296 0.079 -5.864 1.00 0.00 103 GLN A N 10
ATOM 15966 C CA . GLN A 1 81 ? 4.246 -0.823 -6.505 1.00 0.00 103 GLN A CA 10
ATOM 15967 C C . GLN A 1 81 ? 5.645 -0.220 -6.495 1.00 0.00 103 GLN A C 10
ATOM 15968 O O . GLN A 1 81 ? 6.632 -0.916 -6.261 1.00 0.00 103 GLN A O 10
ATOM 15982 N N . SER A 1 82 ? 5.723 1.081 -6.747 1.00 0.00 104 SER A N 10
ATOM 15983 C CA . SER A 1 82 ? 7.003 1.777 -6.760 1.00 0.00 104 SER A CA 10
ATOM 15984 C C . SER A 1 82 ? 7.653 1.724 -5.385 1.00 0.00 104 SER A C 10
ATOM 15985 O O . SER A 1 82 ? 8.874 1.619 -5.264 1.00 0.00 104 SER A O 10
ATOM 15993 N N . LEU A 1 83 ? 6.824 1.802 -4.351 1.00 0.00 105 LEU A N 10
ATOM 15994 C CA . LEU A 1 83 ? 7.304 1.768 -2.979 1.00 0.00 105 LEU A CA 10
ATOM 15995 C C . LEU A 1 83 ? 7.955 0.433 -2.662 1.00 0.00 105 LEU A C 10
ATOM 15996 O O . LEU A 1 83 ? 9.080 0.383 -2.165 1.00 0.00 105 LEU A O 10
ATOM 16012 N N . GLN A 1 84 ? 7.244 -0.648 -2.950 1.00 0.00 106 GLN A N 10
ATOM 16013 C CA . GLN A 1 84 ? 7.768 -1.986 -2.687 1.00 0.00 106 GLN A CA 10
ATOM 16014 C C . GLN A 1 84 ? 9.097 -2.186 -3.411 1.00 0.00 106 GLN A C 10
ATOM 16015 O O . GLN A 1 84 ? 10.027 -2.784 -2.871 1.00 0.00 106 GLN A O 10
ATOM 16029 N N . GLN A 1 85 ? 9.170 -1.684 -4.639 1.00 0.00 107 GLN A N 10
ATOM 16030 C CA . GLN A 1 85 ? 10.377 -1.806 -5.452 1.00 0.00 107 GLN A CA 10
ATOM 16031 C C . GLN A 1 85 ? 11.524 -0.972 -4.887 1.00 0.00 107 GLN A C 10
ATOM 16032 O O . GLN A 1 85 ? 12.636 -1.471 -4.715 1.00 0.00 107 GLN A O 10
ATOM 16046 N N . SER A 1 86 ? 11.254 0.301 -4.608 1.00 0.00 108 SER A N 10
ATOM 16047 C CA . SER A 1 86 ? 12.276 1.196 -4.074 1.00 0.00 108 SER A CA 10
ATOM 16048 C C . SER A 1 86 ? 12.813 0.682 -2.743 1.00 0.00 108 SER A C 10
ATOM 16049 O O . SER A 1 86 ? 13.997 0.828 -2.436 1.00 0.00 108 SER A O 10
ATOM 16057 N N . TYR A 1 87 ? 11.929 0.087 -1.955 1.00 0.00 109 TYR A N 10
ATOM 16058 C CA . TYR A 1 87 ? 12.295 -0.443 -0.649 1.00 0.00 109 TYR A CA 10
ATOM 16059 C C . TYR A 1 87 ? 12.886 -1.842 -0.770 1.00 0.00 109 TYR A C 10
ATOM 16060 O O . TYR A 1 87 ? 13.889 -2.158 -0.129 1.00 0.00 109 TYR A O 10
ATOM 16078 N N . ASN A 1 88 ? 12.263 -2.681 -1.588 1.00 0.00 110 ASN A N 10
ATOM 16079 C CA . ASN A 1 88 ? 12.740 -4.044 -1.775 1.00 0.00 110 ASN A CA 10
ATOM 16080 C C . ASN A 1 88 ? 14.226 -4.044 -2.112 1.00 0.00 110 ASN A C 10
ATOM 16081 O O . ASN A 1 88 ? 14.999 -4.839 -1.576 1.00 0.00 110 ASN A O 10
ATOM 16092 N N . GLN A 1 89 ? 14.626 -3.133 -2.987 1.00 0.00 111 GLN A N 10
ATOM 16093 C CA . GLN A 1 89 ? 16.027 -3.027 -3.363 1.00 0.00 111 GLN A CA 10
ATOM 16094 C C . GLN A 1 89 ? 16.845 -2.586 -2.161 1.00 0.00 111 GLN A C 10
ATOM 16095 O O . GLN A 1 89 ? 17.775 -3.272 -1.740 1.00 0.00 111 GLN A O 10
ATOM 16109 N N . ARG A 1 90 ? 16.471 -1.438 -1.608 1.00 0.00 112 ARG A N 10
ATOM 16110 C CA . ARG A 1 90 ? 17.143 -0.879 -0.441 1.00 0.00 112 ARG A CA 10
ATOM 16111 C C . ARG A 1 90 ? 17.288 -1.925 0.658 1.00 0.00 112 ARG A C 10
ATOM 16112 O O . ARG A 1 90 ? 18.328 -2.015 1.311 1.00 0.00 112 ARG A O 10
ATOM 16133 N N . LYS A 1 91 ? 16.237 -2.713 0.857 1.00 0.00 113 LYS A N 10
ATOM 16134 C CA . LYS A 1 91 ? 16.251 -3.752 1.880 1.00 0.00 113 LYS A CA 10
ATOM 16135 C C . LYS A 1 91 ? 17.344 -4.777 1.586 1.00 0.00 113 LYS A C 10
ATOM 16136 O O . LYS A 1 91 ? 17.901 -5.387 2.499 1.00 0.00 113 LYS A O 10
ATOM 16155 N N . SER A 1 92 ? 17.652 -4.951 0.304 1.00 0.00 114 SER A N 10
ATOM 16156 C CA . SER A 1 92 ? 18.687 -5.890 -0.115 1.00 0.00 114 SER A CA 10
ATOM 16157 C C . SER A 1 92 ? 20.072 -5.257 0.008 1.00 0.00 114 SER A C 10
ATOM 16158 O O . SER A 1 92 ? 21.076 -5.956 0.140 1.00 0.00 114 SER A O 10
ATOM 16166 N N . LEU A 1 93 ? 20.114 -3.927 -0.029 1.00 0.00 115 LEU A N 10
ATOM 16167 C CA . LEU A 1 93 ? 21.373 -3.194 0.085 1.00 0.00 115 LEU A CA 10
ATOM 16168 C C . LEU A 1 93 ? 21.659 -2.836 1.541 1.00 0.00 115 LEU A C 10
ATOM 16169 O O . LEU A 1 93 ? 22.806 -2.601 1.919 1.00 0.00 115 LEU A O 10
ATOM 16185 N N . PHE A 1 94 ? 20.605 -2.785 2.349 1.00 0.00 116 PHE A N 10
ATOM 16186 C CA . PHE A 1 94 ? 20.734 -2.443 3.761 1.00 0.00 116 PHE A CA 10
ATOM 16187 C C . PHE A 1 94 ? 20.280 -3.591 4.664 1.00 0.00 116 PHE A C 10
ATOM 16188 O O . PHE A 1 94 ? 19.213 -3.522 5.275 1.00 0.00 116 PHE A O 10
ATOM 16205 N N . PRO A 1 95 ? 21.087 -4.661 4.771 1.00 0.00 117 PRO A N 10
ATOM 16206 C CA . PRO A 1 95 ? 20.759 -5.813 5.615 1.00 0.00 117 PRO A CA 10
ATOM 16207 C C . PRO A 1 95 ? 20.751 -5.447 7.095 1.00 0.00 117 PRO A C 10
ATOM 16208 O O . PRO A 1 95 ? 20.911 -4.280 7.455 1.00 0.00 117 PRO A O 10
ATOM 16219 N N . LEU A 1 96 ? 20.570 -6.447 7.950 1.00 0.00 118 LEU A N 10
ATOM 16220 C CA . LEU A 1 96 ? 20.548 -6.223 9.392 1.00 0.00 118 LEU A CA 10
ATOM 16221 C C . LEU A 1 96 ? 21.462 -7.214 10.107 1.00 0.00 118 LEU A C 10
ATOM 16222 O O . LEU A 1 96 ? 21.218 -7.579 11.257 1.00 0.00 118 LEU A O 10
ATOM 16238 N N . LYS A 1 97 ? 22.513 -7.647 9.418 1.00 0.00 119 LYS A N 10
ATOM 16239 C CA . LYS A 1 97 ? 23.462 -8.596 9.987 1.00 0.00 119 LYS A CA 10
ATOM 16240 C C . LYS A 1 97 ? 24.690 -7.875 10.535 1.00 0.00 119 LYS A C 10
ATOM 16241 O O . LYS A 1 97 ? 25.061 -8.140 11.697 1.00 0.00 119 LYS A O 10
ATOM 16261 N N . THR A 1 1 ? -24.517 11.245 -3.566 1.00 0.00 23 THR A N 11
ATOM 16262 C CA . THR A 1 1 ? -23.402 10.501 -2.924 1.00 0.00 23 THR A CA 11
ATOM 16263 C C . THR A 1 1 ? -23.673 9.000 -2.916 1.00 0.00 23 THR A C 11
ATOM 16264 O O . THR A 1 1 ? -24.484 8.509 -2.131 1.00 0.00 23 THR A O 11
ATOM 16277 N N . ASN A 1 2 ? -22.987 8.275 -3.795 1.00 0.00 24 ASN A N 11
ATOM 16278 C CA . ASN A 1 2 ? -23.151 6.829 -3.889 1.00 0.00 24 ASN A CA 11
ATOM 16279 C C . ASN A 1 2 ? -22.844 6.159 -2.555 1.00 0.00 24 ASN A C 11
ATOM 16280 O O . ASN A 1 2 ? -21.929 6.568 -1.843 1.00 0.00 24 ASN A O 11
ATOM 16291 N N . GLN A 1 3 ? -23.616 5.128 -2.224 1.00 0.00 25 GLN A N 11
ATOM 16292 C CA . GLN A 1 3 ? -23.425 4.400 -0.975 1.00 0.00 25 GLN A CA 11
ATOM 16293 C C . GLN A 1 3 ? -22.448 3.245 -1.169 1.00 0.00 25 GLN A C 11
ATOM 16294 O O . GLN A 1 3 ? -21.439 3.149 -0.471 1.00 0.00 25 GLN A O 11
ATOM 16308 N N . LYS A 1 4 ? -22.751 2.372 -2.127 1.00 0.00 26 LYS A N 11
ATOM 16309 C CA . LYS A 1 4 ? -21.893 1.228 -2.416 1.00 0.00 26 LYS A CA 11
ATOM 16310 C C . LYS A 1 4 ? -20.478 1.692 -2.737 1.00 0.00 26 LYS A C 11
ATOM 16311 O O . LYS A 1 4 ? -19.500 1.129 -2.242 1.00 0.00 26 LYS A O 11
ATOM 16330 N N . THR A 1 5 ? -20.371 2.737 -3.551 1.00 0.00 27 THR A N 11
ATOM 16331 C CA . THR A 1 5 ? -19.077 3.279 -3.907 1.00 0.00 27 THR A CA 11
ATOM 16332 C C . THR A 1 5 ? -18.426 3.877 -2.663 1.00 0.00 27 THR A C 11
ATOM 16333 O O . THR A 1 5 ? -17.209 3.820 -2.495 1.00 0.00 27 THR A O 11
ATOM 16344 N N . LYS A 1 6 ? -19.257 4.427 -1.776 1.00 0.00 28 LYS A N 11
ATOM 16345 C CA . LYS A 1 6 ? -18.766 5.006 -0.531 1.00 0.00 28 LYS A CA 11
ATOM 16346 C C . LYS A 1 6 ? -17.935 3.971 0.214 1.00 0.00 28 LYS A C 11
ATOM 16347 O O . LYS A 1 6 ? -16.896 4.284 0.795 1.00 0.00 28 LYS A O 11
ATOM 16366 N N . GLU A 1 7 ? -18.402 2.727 0.168 1.00 0.00 29 GLU A N 11
ATOM 16367 C CA . GLU A 1 7 ? -17.710 1.623 0.811 1.00 0.00 29 GLU A CA 11
ATOM 16368 C C . GLU A 1 7 ? -16.355 1.409 0.150 1.00 0.00 29 GLU A C 11
ATOM 16369 O O . GLU A 1 7 ? -15.365 1.107 0.816 1.00 0.00 29 GLU A O 11
ATOM 16381 N N . LEU A 1 8 ? -16.321 1.582 -1.168 1.00 0.00 30 LEU A N 11
ATOM 16382 C CA . LEU A 1 8 ? -15.088 1.424 -1.929 1.00 0.00 30 LEU A CA 11
ATOM 16383 C C . LEU A 1 8 ? -14.074 2.482 -1.515 1.00 0.00 30 LEU A C 11
ATOM 16384 O O . LEU A 1 8 ? -12.939 2.165 -1.159 1.00 0.00 30 LEU A O 11
ATOM 16400 N N . SER A 1 9 ? -14.497 3.743 -1.554 1.00 0.00 31 SER A N 11
ATOM 16401 C CA . SER A 1 9 ? -13.628 4.850 -1.169 1.00 0.00 31 SER A CA 11
ATOM 16402 C C . SER A 1 9 ? -13.053 4.608 0.223 1.00 0.00 31 SER A C 11
ATOM 16403 O O . SER A 1 9 ? -11.987 5.119 0.562 1.00 0.00 31 SER A O 11
ATOM 16411 N N . ASN A 1 10 ? -13.760 3.808 1.022 1.00 0.00 32 ASN A N 11
ATOM 16412 C CA . ASN A 1 10 ? -13.308 3.481 2.366 1.00 0.00 32 ASN A CA 11
ATOM 16413 C C . ASN A 1 10 ? -12.085 2.580 2.286 1.00 0.00 32 ASN A C 11
ATOM 16414 O O . ASN A 1 10 ? -11.123 2.748 3.035 1.00 0.00 32 ASN A O 11
ATOM 16425 N N . LEU A 1 11 ? -12.120 1.638 1.347 1.00 0.00 33 LEU A N 11
ATOM 16426 C CA . LEU A 1 11 ? -11.004 0.729 1.140 1.00 0.00 33 LEU A CA 11
ATOM 16427 C C . LEU A 1 11 ? -9.856 1.497 0.505 1.00 0.00 33 LEU A C 11
ATOM 16428 O O . LEU A 1 11 ? -8.706 1.387 0.925 1.00 0.00 33 LEU A O 11
ATOM 16444 N N . ILE A 1 12 ? -10.195 2.301 -0.495 1.00 0.00 34 ILE A N 11
ATOM 16445 C CA . ILE A 1 12 ? -9.216 3.126 -1.181 1.00 0.00 34 ILE A CA 11
ATOM 16446 C C . ILE A 1 12 ? -8.612 4.126 -0.204 1.00 0.00 34 ILE A C 11
ATOM 16447 O O . ILE A 1 12 ? -7.398 4.318 -0.164 1.00 0.00 34 ILE A O 11
ATOM 16463 N N . GLU A 1 13 ? -9.474 4.757 0.589 1.00 0.00 35 GLU A N 11
ATOM 16464 C CA . GLU A 1 13 ? -9.032 5.733 1.574 1.00 0.00 35 GLU A CA 11
ATOM 16465 C C . GLU A 1 13 ? -7.968 5.124 2.477 1.00 0.00 35 GLU A C 11
ATOM 16466 O O . GLU A 1 13 ? -7.040 5.807 2.911 1.00 0.00 35 GLU A O 11
ATOM 16478 N N . THR A 1 14 ? -8.094 3.825 2.734 1.00 0.00 36 THR A N 11
ATOM 16479 C CA . THR A 1 14 ? -7.127 3.123 3.560 1.00 0.00 36 THR A CA 11
ATOM 16480 C C . THR A 1 14 ? -5.889 2.831 2.727 1.00 0.00 36 THR A C 11
ATOM 16481 O O . THR A 1 14 ? -4.762 3.001 3.185 1.00 0.00 36 THR A O 11
ATOM 16492 N N . PHE A 1 15 ? -6.115 2.419 1.482 1.00 0.00 37 PHE A N 11
ATOM 16493 C CA . PHE A 1 15 ? -5.024 2.134 0.565 1.00 0.00 37 PHE A CA 11
ATOM 16494 C C . PHE A 1 15 ? -4.177 3.383 0.385 1.00 0.00 37 PHE A C 11
ATOM 16495 O O . PHE A 1 15 ? -2.950 3.322 0.381 1.00 0.00 37 PHE A O 11
ATOM 16512 N N . ALA A 1 16 ? -4.851 4.522 0.259 1.00 0.00 38 ALA A N 11
ATOM 16513 C CA . ALA A 1 16 ? -4.173 5.800 0.107 1.00 0.00 38 ALA A CA 11
ATOM 16514 C C . ALA A 1 16 ? -3.267 6.046 1.305 1.00 0.00 38 ALA A C 11
ATOM 16515 O O . ALA A 1 16 ? -2.156 6.559 1.167 1.00 0.00 38 ALA A O 11
ATOM 16522 N N . GLU A 1 17 ? -3.745 5.648 2.482 1.00 0.00 39 GLU A N 11
ATOM 16523 C CA . GLU A 1 17 ? -2.976 5.792 3.708 1.00 0.00 39 GLU A CA 11
ATOM 16524 C C . GLU A 1 17 ? -1.869 4.743 3.729 1.00 0.00 39 GLU A C 11
ATOM 16525 O O . GLU A 1 17 ? -0.715 5.044 4.034 1.00 0.00 39 GLU A O 11
ATOM 16537 N N . GLN A 1 18 ? -2.233 3.513 3.377 1.00 0.00 40 GLN A N 11
ATOM 16538 C CA . GLN A 1 18 ? -1.281 2.417 3.326 1.00 0.00 40 GLN A CA 11
ATOM 16539 C C . GLN A 1 18 ? -0.193 2.725 2.305 1.00 0.00 40 GLN A C 11
ATOM 16540 O O . GLN A 1 18 ? 0.972 2.376 2.495 1.00 0.00 40 GLN A O 11
ATOM 16554 N N . SER A 1 19 ? -0.585 3.401 1.226 1.00 0.00 41 SER A N 11
ATOM 16555 C CA . SER A 1 19 ? 0.352 3.780 0.177 1.00 0.00 41 SER A CA 11
ATOM 16556 C C . SER A 1 19 ? 1.428 4.685 0.755 1.00 0.00 41 SER A C 11
ATOM 16557 O O . SER A 1 19 ? 2.620 4.452 0.563 1.00 0.00 41 SER A O 11
ATOM 16565 N N . ARG A 1 20 ? 0.997 5.701 1.496 1.00 0.00 42 ARG A N 11
ATOM 16566 C CA . ARG A 1 20 ? 1.931 6.616 2.135 1.00 0.00 42 ARG A CA 11
ATOM 16567 C C . ARG A 1 20 ? 2.707 5.858 3.196 1.00 0.00 42 ARG A C 11
ATOM 16568 O O . ARG A 1 20 ? 3.886 6.113 3.431 1.00 0.00 42 ARG A O 11
ATOM 16589 N N . VAL A 1 21 ? 2.028 4.906 3.825 1.00 0.00 43 VAL A N 11
ATOM 16590 C CA . VAL A 1 21 ? 2.640 4.085 4.850 1.00 0.00 43 VAL A CA 11
ATOM 16591 C C . VAL A 1 21 ? 3.786 3.278 4.260 1.00 0.00 43 VAL A C 11
ATOM 16592 O O . VAL A 1 21 ? 4.903 3.313 4.766 1.00 0.00 43 VAL A O 11
ATOM 16605 N N . LEU A 1 22 ? 3.516 2.563 3.173 1.00 0.00 44 LEU A N 11
ATOM 16606 C CA . LEU A 1 22 ? 4.555 1.778 2.528 1.00 0.00 44 LEU A CA 11
ATOM 16607 C C . LEU A 1 22 ? 5.758 2.672 2.264 1.00 0.00 44 LEU A C 11
ATOM 16608 O O . LEU A 1 22 ? 6.879 2.332 2.618 1.00 0.00 44 LEU A O 11
ATOM 16624 N N . GLU A 1 23 ? 5.510 3.840 1.678 1.00 0.00 45 GLU A N 11
ATOM 16625 C CA . GLU A 1 23 ? 6.583 4.786 1.409 1.00 0.00 45 GLU A CA 11
ATOM 16626 C C . GLU A 1 23 ? 7.181 5.285 2.724 1.00 0.00 45 GLU A C 11
ATOM 16627 O O . GLU A 1 23 ? 8.367 5.608 2.795 1.00 0.00 45 GLU A O 11
ATOM 16639 N N . LYS A 1 24 ? 6.353 5.330 3.769 1.00 0.00 46 LYS A N 11
ATOM 16640 C CA . LYS A 1 24 ? 6.808 5.772 5.084 1.00 0.00 46 LYS A CA 11
ATOM 16641 C C . LYS A 1 24 ? 7.736 4.726 5.689 1.00 0.00 46 LYS A C 11
ATOM 16642 O O . LYS A 1 24 ? 8.849 5.037 6.111 1.00 0.00 46 LYS A O 11
ATOM 16661 N N . GLU A 1 25 ? 7.283 3.479 5.705 1.00 0.00 47 GLU A N 11
ATOM 16662 C CA . GLU A 1 25 ? 8.090 2.392 6.229 1.00 0.00 47 GLU A CA 11
ATOM 16663 C C . GLU A 1 25 ? 9.254 2.128 5.288 1.00 0.00 47 GLU A C 11
ATOM 16664 O O . GLU A 1 25 ? 10.365 1.829 5.721 1.00 0.00 47 GLU A O 11
ATOM 16676 N N . CYS A 1 26 ? 8.984 2.259 3.993 1.00 0.00 48 CYS A N 11
ATOM 16677 C CA . CYS A 1 26 ? 10.000 2.053 2.973 1.00 0.00 48 CYS A CA 11
ATOM 16678 C C . CYS A 1 26 ? 11.103 3.093 3.107 1.00 0.00 48 CYS A C 11
ATOM 16679 O O . CYS A 1 26 ? 12.282 2.782 2.935 1.00 0.00 48 CYS A O 11
ATOM 16687 N N . THR A 1 27 ? 10.724 4.329 3.435 1.00 0.00 49 THR A N 11
ATOM 16688 C CA . THR A 1 27 ? 11.711 5.386 3.607 1.00 0.00 49 THR A CA 11
ATOM 16689 C C . THR A 1 27 ? 12.604 5.061 4.800 1.00 0.00 49 THR A C 11
ATOM 16690 O O . THR A 1 27 ? 13.773 5.444 4.842 1.00 0.00 49 THR A O 11
ATOM 16701 N N . LYS A 1 28 ? 12.039 4.331 5.761 1.00 0.00 50 LYS A N 11
ATOM 16702 C CA . LYS A 1 28 ? 12.771 3.924 6.949 1.00 0.00 50 LYS A CA 11
ATOM 16703 C C . LYS A 1 28 ? 13.731 2.784 6.620 1.00 0.00 50 LYS A C 11
ATOM 16704 O O . LYS A 1 28 ? 14.773 2.632 7.257 1.00 0.00 50 LYS A O 11
ATOM 16723 N N . ILE A 1 29 ? 13.374 1.986 5.613 1.00 0.00 51 ILE A N 11
ATOM 16724 C CA . ILE A 1 29 ? 14.206 0.865 5.193 1.00 0.00 51 ILE A CA 11
ATOM 16725 C C . ILE A 1 29 ? 15.600 1.342 4.805 1.00 0.00 51 ILE A C 11
ATOM 16726 O O . ILE A 1 29 ? 15.758 2.364 4.136 1.00 0.00 51 ILE A O 11
ATOM 16742 N N . GLY A 1 30 ? 16.605 0.593 5.232 1.00 0.00 52 GLY A N 11
ATOM 16743 C CA . GLY A 1 30 ? 17.978 0.946 4.926 1.00 0.00 52 GLY A CA 11
ATOM 16744 C C . GLY A 1 30 ? 18.409 2.240 5.586 1.00 0.00 52 GLY A C 11
ATOM 16745 O O . GLY A 1 30 ? 19.272 2.951 5.071 1.00 0.00 52 GLY A O 11
ATOM 16749 N N . SER A 1 31 ? 17.809 2.545 6.731 1.00 0.00 53 SER A N 11
ATOM 16750 C CA . SER A 1 31 ? 18.137 3.759 7.468 1.00 0.00 53 SER A CA 11
ATOM 16751 C C . SER A 1 31 ? 18.192 3.478 8.965 1.00 0.00 53 SER A C 11
ATOM 16752 O O . SER A 1 31 ? 17.965 2.351 9.399 1.00 0.00 53 SER A O 11
ATOM 16760 N N . LYS A 1 32 ? 18.489 4.506 9.752 1.00 0.00 54 LYS A N 11
ATOM 16761 C CA . LYS A 1 32 ? 18.567 4.359 11.204 1.00 0.00 54 LYS A CA 11
ATOM 16762 C C . LYS A 1 32 ? 17.315 3.678 11.756 1.00 0.00 54 LYS A C 11
ATOM 16763 O O . LYS A 1 32 ? 17.346 3.073 12.828 1.00 0.00 54 LYS A O 11
ATOM 16782 N N . ARG A 1 33 ? 16.214 3.789 11.019 1.00 0.00 55 ARG A N 11
ATOM 16783 C CA . ARG A 1 33 ? 14.948 3.195 11.431 1.00 0.00 55 ARG A CA 11
ATOM 16784 C C . ARG A 1 33 ? 14.865 1.713 11.058 1.00 0.00 55 ARG A C 11
ATOM 16785 O O . ARG A 1 33 ? 14.000 0.993 11.557 1.00 0.00 55 ARG A O 11
ATOM 16806 N N . ASP A 1 34 ? 15.759 1.261 10.178 1.00 0.00 56 ASP A N 11
ATOM 16807 C CA . ASP A 1 34 ? 15.775 -0.139 9.742 1.00 0.00 56 ASP A CA 11
ATOM 16808 C C . ASP A 1 34 ? 15.588 -1.096 10.921 1.00 0.00 56 ASP A C 11
ATOM 16809 O O . ASP A 1 34 ? 16.106 -0.861 12.012 1.00 0.00 56 ASP A O 11
ATOM 16818 N N . SER A 1 35 ? 14.843 -2.174 10.693 1.00 0.00 57 SER A N 11
ATOM 16819 C CA . SER A 1 35 ? 14.593 -3.163 11.735 1.00 0.00 57 SER A CA 11
ATOM 16820 C C . SER A 1 35 ? 13.780 -4.332 11.193 1.00 0.00 57 SER A C 11
ATOM 16821 O O . SER A 1 35 ? 12.891 -4.151 10.362 1.00 0.00 57 SER A O 11
ATOM 16829 N N . LYS A 1 36 ? 14.091 -5.533 11.671 1.00 0.00 58 LYS A N 11
ATOM 16830 C CA . LYS A 1 36 ? 13.389 -6.735 11.236 1.00 0.00 58 LYS A CA 11
ATOM 16831 C C . LYS A 1 36 ? 11.887 -6.570 11.401 1.00 0.00 58 LYS A C 11
ATOM 16832 O O . LYS A 1 36 ? 11.113 -6.868 10.492 1.00 0.00 58 LYS A O 11
ATOM 16851 N N . GLU A 1 37 ? 11.486 -6.089 12.569 1.00 0.00 59 GLU A N 11
ATOM 16852 C CA . GLU A 1 37 ? 10.073 -5.877 12.864 1.00 0.00 59 GLU A CA 11
ATOM 16853 C C . GLU A 1 37 ? 9.433 -4.990 11.806 1.00 0.00 59 GLU A C 11
ATOM 16854 O O . GLU A 1 37 ? 8.283 -5.197 11.419 1.00 0.00 59 GLU A O 11
ATOM 16866 N N . LEU A 1 38 ? 10.192 -4.012 11.328 1.00 0.00 60 LEU A N 11
ATOM 16867 C CA . LEU A 1 38 ? 9.704 -3.108 10.299 1.00 0.00 60 LEU A CA 11
ATOM 16868 C C . LEU A 1 38 ? 9.479 -3.881 9.003 1.00 0.00 60 LEU A C 11
ATOM 16869 O O . LEU A 1 38 ? 8.367 -3.918 8.477 1.00 0.00 60 LEU A O 11
ATOM 16885 N N . ARG A 1 39 ? 10.539 -4.507 8.499 1.00 0.00 61 ARG A N 11
ATOM 16886 C CA . ARG A 1 39 ? 10.438 -5.290 7.268 1.00 0.00 61 ARG A CA 11
ATOM 16887 C C . ARG A 1 39 ? 9.376 -6.372 7.422 1.00 0.00 61 ARG A C 11
ATOM 16888 O O . ARG A 1 39 ? 8.619 -6.649 6.491 1.00 0.00 61 ARG A O 11
ATOM 16909 N N . TYR A 1 40 ? 9.308 -6.968 8.612 1.00 0.00 62 TYR A N 11
ATOM 16910 C CA . TYR A 1 40 ? 8.316 -7.999 8.881 1.00 0.00 62 TYR A CA 11
ATOM 16911 C C . TYR A 1 40 ? 6.930 -7.380 8.878 1.00 0.00 62 TYR A C 11
ATOM 16912 O O . TYR A 1 40 ? 6.037 -7.834 8.170 1.00 0.00 62 TYR A O 11
ATOM 16930 N N . LYS A 1 41 ? 6.766 -6.319 9.656 1.00 0.00 63 LYS A N 11
ATOM 16931 C CA . LYS A 1 41 ? 5.496 -5.613 9.725 1.00 0.00 63 LYS A CA 11
ATOM 16932 C C . LYS A 1 41 ? 5.079 -5.163 8.327 1.00 0.00 63 LYS A C 11
ATOM 16933 O O . LYS A 1 41 ? 3.898 -5.171 7.981 1.00 0.00 63 LYS A O 11
ATOM 16952 N N . ILE A 1 42 ? 6.065 -4.771 7.531 1.00 0.00 64 ILE A N 11
ATOM 16953 C CA . ILE A 1 42 ? 5.826 -4.315 6.176 1.00 0.00 64 ILE A CA 11
ATOM 16954 C C . ILE A 1 42 ? 5.295 -5.443 5.284 1.00 0.00 64 ILE A C 11
ATOM 16955 O O . ILE A 1 42 ? 4.249 -5.303 4.650 1.00 0.00 64 ILE A O 11
ATOM 16971 N N . GLU A 1 43 ? 6.034 -6.547 5.221 1.00 0.00 65 GLU A N 11
ATOM 16972 C CA . GLU A 1 43 ? 5.651 -7.680 4.381 1.00 0.00 65 GLU A CA 11
ATOM 16973 C C . GLU A 1 43 ? 4.581 -8.556 5.029 1.00 0.00 65 GLU A C 11
ATOM 16974 O O . GLU A 1 43 ? 3.842 -9.252 4.335 1.00 0.00 65 GLU A O 11
ATOM 16986 N N . THR A 1 44 ? 4.516 -8.547 6.355 1.00 0.00 66 THR A N 11
ATOM 16987 C CA . THR A 1 44 ? 3.553 -9.365 7.070 1.00 0.00 66 THR A CA 11
ATOM 16988 C C . THR A 1 44 ? 2.325 -8.569 7.516 1.00 0.00 66 THR A C 11
ATOM 16989 O O . THR A 1 44 ? 1.346 -9.153 7.982 1.00 0.00 66 THR A O 11
ATOM 17000 N N . GLU A 1 45 ? 2.368 -7.243 7.389 1.00 0.00 67 GLU A N 11
ATOM 17001 C CA . GLU A 1 45 ? 1.235 -6.419 7.806 1.00 0.00 67 GLU A CA 11
ATOM 17002 C C . GLU A 1 45 ? 0.883 -5.345 6.771 1.00 0.00 67 GLU A C 11
ATOM 17003 O O . GLU A 1 45 ? -0.284 -5.188 6.412 1.00 0.00 67 GLU A O 11
ATOM 17015 N N . LEU A 1 46 ? 1.878 -4.594 6.307 1.00 0.00 68 LEU A N 11
ATOM 17016 C CA . LEU A 1 46 ? 1.627 -3.534 5.334 1.00 0.00 68 LEU A CA 11
ATOM 17017 C C . LEU A 1 46 ? 1.251 -4.104 3.967 1.00 0.00 68 LEU A C 11
ATOM 17018 O O . LEU A 1 46 ? 0.070 -4.292 3.678 1.00 0.00 68 LEU A O 11
ATOM 17034 N N . ILE A 1 47 ? 2.255 -4.368 3.126 1.00 0.00 69 ILE A N 11
ATOM 17035 C CA . ILE A 1 47 ? 2.025 -4.908 1.783 1.00 0.00 69 ILE A CA 11
ATOM 17036 C C . ILE A 1 47 ? 0.849 -5.892 1.755 1.00 0.00 69 ILE A C 11
ATOM 17037 O O . ILE A 1 47 ? -0.092 -5.713 0.981 1.00 0.00 69 ILE A O 11
ATOM 17053 N N . PRO A 1 48 ? 0.880 -6.941 2.595 1.00 0.00 70 PRO A N 11
ATOM 17054 C CA . PRO A 1 48 ? -0.195 -7.933 2.647 1.00 0.00 70 PRO A CA 11
ATOM 17055 C C . PRO A 1 48 ? -1.567 -7.284 2.785 1.00 0.00 70 PRO A C 11
ATOM 17056 O O . PRO A 1 48 ? -2.545 -7.750 2.204 1.00 0.00 70 PRO A O 11
ATOM 17067 N N . ASN A 1 49 ? -1.629 -6.205 3.559 1.00 0.00 71 ASN A N 11
ATOM 17068 C CA . ASN A 1 49 ? -2.882 -5.492 3.775 1.00 0.00 71 ASN A CA 11
ATOM 17069 C C . ASN A 1 49 ? -3.138 -4.483 2.660 1.00 0.00 71 ASN A C 11
ATOM 17070 O O . ASN A 1 49 ? -4.279 -4.291 2.239 1.00 0.00 71 ASN A O 11
ATOM 17081 N N . CYS A 1 50 ? -2.075 -3.843 2.179 1.00 0.00 72 CYS A N 11
ATOM 17082 C CA . CYS A 1 50 ? -2.205 -2.863 1.109 1.00 0.00 72 CYS A CA 11
ATOM 17083 C C . CYS A 1 50 ? -2.750 -3.526 -0.146 1.00 0.00 72 CYS A C 11
ATOM 17084 O O . CYS A 1 50 ? -3.779 -3.114 -0.682 1.00 0.00 72 CYS A O 11
ATOM 17092 N N . THR A 1 51 ? -2.065 -4.568 -0.603 1.00 0.00 73 THR A N 11
ATOM 17093 C CA . THR A 1 51 ? -2.499 -5.294 -1.785 1.00 0.00 73 THR A CA 11
ATOM 17094 C C . THR A 1 51 ? -3.848 -5.952 -1.519 1.00 0.00 73 THR A C 11
ATOM 17095 O O . THR A 1 51 ? -4.753 -5.890 -2.348 1.00 0.00 73 THR A O 11
ATOM 17106 N N . SER A 1 52 ? -3.992 -6.556 -0.339 1.00 0.00 74 SER A N 11
ATOM 17107 C CA . SER A 1 52 ? -5.253 -7.184 0.033 1.00 0.00 74 SER A CA 11
ATOM 17108 C C . SER A 1 52 ? -6.369 -6.154 -0.067 1.00 0.00 74 SER A C 11
ATOM 17109 O O . SER A 1 52 ? -7.513 -6.477 -0.384 1.00 0.00 74 SER A O 11
ATOM 17117 N N . VAL A 1 53 ? -6.003 -4.900 0.186 1.00 0.00 75 VAL A N 11
ATOM 17118 C CA . VAL A 1 53 ? -6.935 -3.791 0.109 1.00 0.00 75 VAL A CA 11
ATOM 17119 C C . VAL A 1 53 ? -7.321 -3.543 -1.351 1.00 0.00 75 VAL A C 11
ATOM 17120 O O . VAL A 1 53 ? -8.425 -3.082 -1.643 1.00 0.00 75 VAL A O 11
ATOM 17133 N N . ARG A 1 54 ? -6.412 -3.888 -2.265 1.00 0.00 76 ARG A N 11
ATOM 17134 C CA . ARG A 1 54 ? -6.666 -3.742 -3.693 1.00 0.00 76 ARG A CA 11
ATOM 17135 C C . ARG A 1 54 ? -7.740 -4.727 -4.119 1.00 0.00 76 ARG A C 11
ATOM 17136 O O . ARG A 1 54 ? -8.779 -4.340 -4.647 1.00 0.00 76 ARG A O 11
ATOM 17157 N N . ASP A 1 55 ? -7.481 -6.013 -3.870 1.00 0.00 77 ASP A N 11
ATOM 17158 C CA . ASP A 1 55 ? -8.428 -7.068 -4.214 1.00 0.00 77 ASP A CA 11
ATOM 17159 C C . ASP A 1 55 ? -9.828 -6.692 -3.748 1.00 0.00 77 ASP A C 11
ATOM 17160 O O . ASP A 1 55 ? -10.823 -7.029 -4.390 1.00 0.00 77 ASP A O 11
ATOM 17169 N N . LYS A 1 56 ? -9.891 -5.972 -2.633 1.00 0.00 78 LYS A N 11
ATOM 17170 C CA . LYS A 1 56 ? -11.161 -5.525 -2.086 1.00 0.00 78 LYS A CA 11
ATOM 17171 C C . LYS A 1 56 ? -11.756 -4.451 -2.986 1.00 0.00 78 LYS A C 11
ATOM 17172 O O . LYS A 1 56 ? -12.952 -4.459 -3.284 1.00 0.00 78 LYS A O 11
ATOM 17191 N N . ILE A 1 57 ? -10.901 -3.539 -3.432 1.00 0.00 79 ILE A N 11
ATOM 17192 C CA . ILE A 1 57 ? -11.316 -2.464 -4.316 1.00 0.00 79 ILE A CA 11
ATOM 17193 C C . ILE A 1 57 ? -11.620 -3.015 -5.706 1.00 0.00 79 ILE A C 11
ATOM 17194 O O . ILE A 1 57 ? -12.624 -2.659 -6.322 1.00 0.00 79 ILE A O 11
ATOM 17210 N N . GLU A 1 58 ? -10.746 -3.893 -6.187 1.00 0.00 80 GLU A N 11
ATOM 17211 C CA . GLU A 1 58 ? -10.919 -4.504 -7.495 1.00 0.00 80 GLU A CA 11
ATOM 17212 C C . GLU A 1 58 ? -12.137 -5.417 -7.495 1.00 0.00 80 GLU A C 11
ATOM 17213 O O . GLU A 1 58 ? -12.823 -5.554 -8.508 1.00 0.00 80 GLU A O 11
ATOM 17225 N N . SER A 1 59 ? -12.412 -6.029 -6.345 1.00 0.00 81 SER A N 11
ATOM 17226 C CA . SER A 1 59 ? -13.563 -6.913 -6.215 1.00 0.00 81 SER A CA 11
ATOM 17227 C C . SER A 1 59 ? -14.844 -6.122 -6.436 1.00 0.00 81 SER A C 11
ATOM 17228 O O . SER A 1 59 ? -15.819 -6.627 -6.991 1.00 0.00 81 SER A O 11
ATOM 17236 N N . ASN A 1 60 ? -14.819 -4.867 -6.002 1.00 0.00 82 ASN A N 11
ATOM 17237 C CA . ASN A 1 60 ? -15.959 -3.975 -6.149 1.00 0.00 82 ASN A CA 11
ATOM 17238 C C . ASN A 1 60 ? -16.046 -3.456 -7.584 1.00 0.00 82 ASN A C 11
ATOM 17239 O O . ASN A 1 60 ? -15.260 -2.602 -7.993 1.00 0.00 82 ASN A O 11
ATOM 17250 N N . ILE A 1 61 ? -16.995 -3.991 -8.347 1.00 0.00 83 ILE A N 11
ATOM 17251 C CA . ILE A 1 61 ? -17.175 -3.600 -9.744 1.00 0.00 83 ILE A CA 11
ATOM 17252 C C . ILE A 1 61 ? -17.261 -2.085 -9.916 1.00 0.00 83 ILE A C 11
ATOM 17253 O O . ILE A 1 61 ? -16.887 -1.553 -10.961 1.00 0.00 83 ILE A O 11
ATOM 17269 N N . LEU A 1 62 ? -17.753 -1.392 -8.894 1.00 0.00 84 LEU A N 11
ATOM 17270 C CA . LEU A 1 62 ? -17.879 0.062 -8.954 1.00 0.00 84 LEU A CA 11
ATOM 17271 C C . LEU A 1 62 ? -16.563 0.713 -9.379 1.00 0.00 84 LEU A C 11
ATOM 17272 O O . LEU A 1 62 ? -16.552 1.831 -9.893 1.00 0.00 84 LEU A O 11
ATOM 17288 N N . ILE A 1 63 ? -15.457 0.006 -9.165 1.00 0.00 85 ILE A N 11
ATOM 17289 C CA . ILE A 1 63 ? -14.143 0.518 -9.532 1.00 0.00 85 ILE A CA 11
ATOM 17290 C C . ILE A 1 63 ? -13.975 0.555 -11.050 1.00 0.00 85 ILE A C 11
ATOM 17291 O O . ILE A 1 63 ? -13.161 1.314 -11.577 1.00 0.00 85 ILE A O 11
ATOM 17307 N N . HIS A 1 64 ? -14.752 -0.266 -11.749 1.00 0.00 86 HIS A N 11
ATOM 17308 C CA . HIS A 1 64 ? -14.687 -0.324 -13.206 1.00 0.00 86 HIS A CA 11
ATOM 17309 C C . HIS A 1 64 ? -15.707 0.615 -13.847 1.00 0.00 86 HIS A C 11
ATOM 17310 O O . HIS A 1 64 ? -15.550 1.021 -14.998 1.00 0.00 86 HIS A O 11
ATOM 17325 N N . GLN A 1 65 ? -16.754 0.953 -13.099 1.00 0.00 87 GLN A N 11
ATOM 17326 C CA . GLN A 1 65 ? -17.799 1.839 -13.603 1.00 0.00 87 GLN A CA 11
ATOM 17327 C C . GLN A 1 65 ? -17.435 3.301 -13.377 1.00 0.00 87 GLN A C 11
ATOM 17328 O O . GLN A 1 65 ? -17.525 4.127 -14.285 1.00 0.00 87 GLN A O 11
ATOM 17342 N N . ASN A 1 66 ? -17.031 3.605 -12.155 1.00 0.00 88 ASN A N 11
ATOM 17343 C CA . ASN A 1 66 ? -16.656 4.966 -11.786 1.00 0.00 88 ASN A CA 11
ATOM 17344 C C . ASN A 1 66 ? -15.245 5.291 -12.265 1.00 0.00 88 ASN A C 11
ATOM 17345 O O . ASN A 1 66 ? -14.261 4.933 -11.619 1.00 0.00 88 ASN A O 11
ATOM 17356 N N . GLY A 1 67 ? -15.158 5.974 -13.403 1.00 0.00 89 GLY A N 11
ATOM 17357 C CA . GLY A 1 67 ? -13.866 6.340 -13.957 1.00 0.00 89 GLY A CA 11
ATOM 17358 C C . GLY A 1 67 ? -12.999 7.087 -12.963 1.00 0.00 89 GLY A C 11
ATOM 17359 O O . GLY A 1 67 ? -11.789 6.873 -12.901 1.00 0.00 89 GLY A O 11
ATOM 17363 N N . LYS A 1 68 ? -13.619 7.964 -12.180 1.00 0.00 90 LYS A N 11
ATOM 17364 C CA . LYS A 1 68 ? -12.894 8.739 -11.182 1.00 0.00 90 LYS A CA 11
ATOM 17365 C C . LYS A 1 68 ? -12.229 7.818 -10.166 1.00 0.00 90 LYS A C 11
ATOM 17366 O O . LYS A 1 68 ? -11.003 7.781 -10.056 1.00 0.00 90 LYS A O 11
ATOM 17385 N N . LEU A 1 69 ? -13.045 7.074 -9.426 1.00 0.00 91 LEU A N 11
ATOM 17386 C CA . LEU A 1 69 ? -12.535 6.152 -8.420 1.00 0.00 91 LEU A CA 11
ATOM 17387 C C . LEU A 1 69 ? -11.596 5.128 -9.041 1.00 0.00 91 LEU A C 11
ATOM 17388 O O . LEU A 1 69 ? -10.564 4.790 -8.463 1.00 0.00 91 LEU A O 11
ATOM 17404 N N . SER A 1 70 ? -11.957 4.638 -10.224 1.00 0.00 92 SER A N 11
ATOM 17405 C CA . SER A 1 70 ? -11.137 3.654 -10.924 1.00 0.00 92 SER A CA 11
ATOM 17406 C C . SER A 1 70 ? -9.678 4.092 -10.932 1.00 0.00 92 SER A C 11
ATOM 17407 O O . SER A 1 70 ? -8.770 3.280 -10.761 1.00 0.00 92 SER A O 11
ATOM 17415 N N . ALA A 1 71 ? -9.470 5.391 -11.113 1.00 0.00 93 ALA A N 11
ATOM 17416 C CA . ALA A 1 71 ? -8.129 5.957 -11.124 1.00 0.00 93 ALA A CA 11
ATOM 17417 C C . ALA A 1 71 ? -7.584 6.063 -9.706 1.00 0.00 93 ALA A C 11
ATOM 17418 O O . ALA A 1 71 ? -6.380 5.949 -9.480 1.00 0.00 93 ALA A O 11
ATOM 17425 N N . ASP A 1 72 ? -8.488 6.275 -8.752 1.00 0.00 94 ASP A N 11
ATOM 17426 C CA . ASP A 1 72 ? -8.112 6.391 -7.347 1.00 0.00 94 ASP A CA 11
ATOM 17427 C C . ASP A 1 72 ? -7.190 5.248 -6.935 1.00 0.00 94 ASP A C 11
ATOM 17428 O O . ASP A 1 72 ? -5.997 5.448 -6.719 1.00 0.00 94 ASP A O 11
ATOM 17437 N N . PHE A 1 73 ? -7.757 4.051 -6.834 1.00 0.00 95 PHE A N 11
ATOM 17438 C CA . PHE A 1 73 ? -6.997 2.868 -6.451 1.00 0.00 95 PHE A CA 11
ATOM 17439 C C . PHE A 1 73 ? -5.844 2.622 -7.423 1.00 0.00 95 PHE A C 11
ATOM 17440 O O . PHE A 1 73 ? -4.735 2.282 -7.012 1.00 0.00 95 PHE A O 11
ATOM 17457 N N . LYS A 1 74 ? -6.115 2.794 -8.715 1.00 0.00 96 LYS A N 11
ATOM 17458 C CA . LYS A 1 74 ? -5.101 2.587 -9.745 1.00 0.00 96 LYS A CA 11
ATOM 17459 C C . LYS A 1 74 ? -3.826 3.357 -9.419 1.00 0.00 96 LYS A C 11
ATOM 17460 O O . LYS A 1 74 ? -2.719 2.861 -9.626 1.00 0.00 96 LYS A O 11
ATOM 17479 N N . ASN A 1 75 ? -3.991 4.570 -8.903 1.00 0.00 97 ASN A N 11
ATOM 17480 C CA . ASN A 1 75 ? -2.852 5.408 -8.542 1.00 0.00 97 ASN A CA 11
ATOM 17481 C C . ASN A 1 75 ? -2.184 4.891 -7.274 1.00 0.00 97 ASN A C 11
ATOM 17482 O O . ASN A 1 75 ? -0.964 4.965 -7.129 1.00 0.00 97 ASN A O 11
ATOM 17493 N N . LEU A 1 76 ? -2.993 4.369 -6.358 1.00 0.00 98 LEU A N 11
ATOM 17494 C CA . LEU A 1 76 ? -2.479 3.840 -5.102 1.00 0.00 98 LEU A CA 11
ATOM 17495 C C . LEU A 1 76 ? -1.705 2.551 -5.338 1.00 0.00 98 LEU A C 11
ATOM 17496 O O . LEU A 1 76 ? -0.526 2.456 -5.003 1.00 0.00 98 LEU A O 11
ATOM 17512 N N . LYS A 1 77 ? -2.366 1.562 -5.929 1.00 0.00 99 LYS A N 11
ATOM 17513 C CA . LYS A 1 77 ? -1.716 0.289 -6.218 1.00 0.00 99 LYS A CA 11
ATOM 17514 C C . LYS A 1 77 ? -0.486 0.519 -7.082 1.00 0.00 99 LYS A C 11
ATOM 17515 O O . LYS A 1 77 ? 0.535 -0.150 -6.926 1.00 0.00 99 LYS A O 11
ATOM 17534 N N . THR A 1 78 ? -0.591 1.488 -7.983 1.00 0.00 100 THR A N 11
ATOM 17535 C CA . THR A 1 78 ? 0.510 1.833 -8.868 1.00 0.00 100 THR A CA 11
ATOM 17536 C C . THR A 1 78 ? 1.659 2.429 -8.065 1.00 0.00 100 THR A C 11
ATOM 17537 O O . THR A 1 78 ? 2.788 1.941 -8.122 1.00 0.00 100 THR A O 11
ATOM 17548 N N . LYS A 1 79 ? 1.365 3.483 -7.311 1.00 0.00 101 LYS A N 11
ATOM 17549 C CA . LYS A 1 79 ? 2.380 4.130 -6.494 1.00 0.00 101 LYS A CA 11
ATOM 17550 C C . LYS A 1 79 ? 2.924 3.145 -5.467 1.00 0.00 101 LYS A C 11
ATOM 17551 O O . LYS A 1 79 ? 4.111 3.152 -5.152 1.00 0.00 101 LYS A O 11
ATOM 17570 N N . TYR A 1 80 ? 2.038 2.293 -4.960 1.00 0.00 102 TYR A N 11
ATOM 17571 C CA . TYR A 1 80 ? 2.415 1.288 -3.973 1.00 0.00 102 TYR A CA 11
ATOM 17572 C C . TYR A 1 80 ? 3.470 0.343 -4.545 1.00 0.00 102 TYR A C 11
ATOM 17573 O O . TYR A 1 80 ? 4.392 -0.070 -3.842 1.00 0.00 102 TYR A O 11
ATOM 17591 N N . GLN A 1 81 ? 3.329 0.008 -5.824 1.00 0.00 103 GLN A N 11
ATOM 17592 C CA . GLN A 1 81 ? 4.274 -0.885 -6.484 1.00 0.00 103 GLN A CA 11
ATOM 17593 C C . GLN A 1 81 ? 5.670 -0.276 -6.495 1.00 0.00 103 GLN A C 11
ATOM 17594 O O . GLN A 1 81 ? 6.666 -0.974 -6.306 1.00 0.00 103 GLN A O 11
ATOM 17608 N N . SER A 1 82 ? 5.738 1.030 -6.714 1.00 0.00 104 SER A N 11
ATOM 17609 C CA . SER A 1 82 ? 7.015 1.730 -6.742 1.00 0.00 104 SER A CA 11
ATOM 17610 C C . SER A 1 82 ? 7.679 1.683 -5.373 1.00 0.00 104 SER A C 11
ATOM 17611 O O . SER A 1 82 ? 8.902 1.589 -5.264 1.00 0.00 104 SER A O 11
ATOM 17619 N N . LEU A 1 83 ? 6.859 1.755 -4.333 1.00 0.00 105 LEU A N 11
ATOM 17620 C CA . LEU A 1 83 ? 7.348 1.728 -2.964 1.00 0.00 105 LEU A CA 11
ATOM 17621 C C . LEU A 1 83 ? 8.009 0.399 -2.643 1.00 0.00 105 LEU A C 11
ATOM 17622 O O . LEU A 1 83 ? 9.128 0.357 -2.134 1.00 0.00 105 LEU A O 11
ATOM 17638 N N . GLN A 1 84 ? 7.309 -0.686 -2.941 1.00 0.00 106 GLN A N 11
ATOM 17639 C CA . GLN A 1 84 ? 7.841 -2.019 -2.673 1.00 0.00 106 GLN A CA 11
ATOM 17640 C C . GLN A 1 84 ? 9.176 -2.212 -3.387 1.00 0.00 106 GLN A C 11
ATOM 17641 O O . GLN A 1 84 ? 10.105 -2.804 -2.840 1.00 0.00 106 GLN A O 11
ATOM 17655 N N . GLN A 1 85 ? 9.256 -1.712 -4.616 1.00 0.00 107 GLN A N 11
ATOM 17656 C CA . GLN A 1 85 ? 10.469 -1.830 -5.419 1.00 0.00 107 GLN A CA 11
ATOM 17657 C C . GLN A 1 85 ? 11.608 -0.989 -4.848 1.00 0.00 107 GLN A C 11
ATOM 17658 O O . GLN A 1 85 ? 12.722 -1.482 -4.673 1.00 0.00 107 GLN A O 11
ATOM 17672 N N . SER A 1 86 ? 11.331 0.282 -4.566 1.00 0.00 108 SER A N 11
ATOM 17673 C CA . SER A 1 86 ? 12.347 1.180 -4.024 1.00 0.00 108 SER A CA 11
ATOM 17674 C C . SER A 1 86 ? 12.882 0.661 -2.694 1.00 0.00 108 SER A C 11
ATOM 17675 O O . SER A 1 86 ? 14.067 0.798 -2.388 1.00 0.00 108 SER A O 11
ATOM 17683 N N . TYR A 1 87 ? 11.994 0.072 -1.907 1.00 0.00 109 TYR A N 11
ATOM 17684 C CA . TYR A 1 87 ? 12.354 -0.465 -0.601 1.00 0.00 109 TYR A CA 11
ATOM 17685 C C . TYR A 1 87 ? 12.949 -1.864 -0.723 1.00 0.00 109 TYR A C 11
ATOM 17686 O O . TYR A 1 87 ? 13.957 -2.173 -0.088 1.00 0.00 109 TYR A O 11
ATOM 17704 N N . ASN A 1 88 ? 12.323 -2.710 -1.533 1.00 0.00 110 ASN A N 11
ATOM 17705 C CA . ASN A 1 88 ? 12.805 -4.074 -1.715 1.00 0.00 110 ASN A CA 11
ATOM 17706 C C . ASN A 1 88 ? 14.281 -4.075 -2.094 1.00 0.00 110 ASN A C 11
ATOM 17707 O O . ASN A 1 88 ? 15.061 -4.886 -1.597 1.00 0.00 110 ASN A O 11
ATOM 17718 N N . GLN A 1 89 ? 14.667 -3.150 -2.961 1.00 0.00 111 GLN A N 11
ATOM 17719 C CA . GLN A 1 89 ? 16.058 -3.049 -3.369 1.00 0.00 111 GLN A CA 11
ATOM 17720 C C . GLN A 1 89 ? 16.904 -2.627 -2.181 1.00 0.00 111 GLN A C 11
ATOM 17721 O O . GLN A 1 89 ? 17.850 -3.313 -1.798 1.00 0.00 111 GLN A O 11
ATOM 17735 N N . ARG A 1 90 ? 16.534 -1.493 -1.597 1.00 0.00 112 ARG A N 11
ATOM 17736 C CA . ARG A 1 90 ? 17.230 -0.951 -0.437 1.00 0.00 112 ARG A CA 11
ATOM 17737 C C . ARG A 1 90 ? 17.406 -2.015 0.641 1.00 0.00 112 ARG A C 11
ATOM 17738 O O . ARG A 1 90 ? 18.458 -2.103 1.273 1.00 0.00 112 ARG A O 11
ATOM 17759 N N . LYS A 1 91 ? 16.369 -2.823 0.846 1.00 0.00 113 LYS A N 11
ATOM 17760 C CA . LYS A 1 91 ? 16.423 -3.879 1.851 1.00 0.00 113 LYS A CA 11
ATOM 17761 C C . LYS A 1 91 ? 17.506 -4.895 1.500 1.00 0.00 113 LYS A C 11
ATOM 17762 O O . LYS A 1 91 ? 18.103 -5.512 2.382 1.00 0.00 113 LYS A O 11
ATOM 17781 N N . SER A 1 92 ? 17.765 -5.049 0.204 1.00 0.00 114 SER A N 11
ATOM 17782 C CA . SER A 1 92 ? 18.788 -5.974 -0.268 1.00 0.00 114 SER A CA 11
ATOM 17783 C C . SER A 1 92 ? 20.174 -5.346 -0.139 1.00 0.00 114 SER A C 11
ATOM 17784 O O . SER A 1 92 ? 21.179 -6.049 -0.032 1.00 0.00 114 SER A O 11
ATOM 17792 N N . LEU A 1 93 ? 20.214 -4.016 -0.140 1.00 0.00 115 LEU A N 11
ATOM 17793 C CA . LEU A 1 93 ? 21.471 -3.283 -0.012 1.00 0.00 115 LEU A CA 11
ATOM 17794 C C . LEU A 1 93 ? 21.751 -2.955 1.452 1.00 0.00 115 LEU A C 11
ATOM 17795 O O . LEU A 1 93 ? 22.899 -2.743 1.843 1.00 0.00 115 LEU A O 11
ATOM 17811 N N . PHE A 1 94 ? 20.691 -2.905 2.255 1.00 0.00 116 PHE A N 11
ATOM 17812 C CA . PHE A 1 94 ? 20.818 -2.592 3.673 1.00 0.00 116 PHE A CA 11
ATOM 17813 C C . PHE A 1 94 ? 20.256 -3.708 4.560 1.00 0.00 116 PHE A C 11
ATOM 17814 O O . PHE A 1 94 ? 19.346 -3.473 5.356 1.00 0.00 116 PHE A O 11
ATOM 17831 N N . PRO A 1 95 ? 20.792 -4.940 4.453 1.00 0.00 117 PRO A N 11
ATOM 17832 C CA . PRO A 1 95 ? 20.327 -6.065 5.270 1.00 0.00 117 PRO A CA 11
ATOM 17833 C C . PRO A 1 95 ? 20.466 -5.778 6.762 1.00 0.00 117 PRO A C 11
ATOM 17834 O O . PRO A 1 95 ? 21.177 -4.856 7.160 1.00 0.00 117 PRO A O 11
ATOM 17845 N N . LEU A 1 96 ? 19.788 -6.573 7.583 1.00 0.00 118 LEU A N 11
ATOM 17846 C CA . LEU A 1 96 ? 19.848 -6.399 9.030 1.00 0.00 118 LEU A CA 11
ATOM 17847 C C . LEU A 1 96 ? 20.762 -7.444 9.663 1.00 0.00 118 LEU A C 11
ATOM 17848 O O . LEU A 1 96 ? 20.579 -7.825 10.819 1.00 0.00 118 LEU A O 11
ATOM 17864 N N . LYS A 1 97 ? 21.746 -7.905 8.896 1.00 0.00 119 LYS A N 11
ATOM 17865 C CA . LYS A 1 97 ? 22.688 -8.907 9.380 1.00 0.00 119 LYS A CA 11
ATOM 17866 C C . LYS A 1 97 ? 23.837 -8.251 10.140 1.00 0.00 119 LYS A C 11
ATOM 17867 O O . LYS A 1 97 ? 24.214 -7.117 9.775 1.00 0.00 119 LYS A O 11
ATOM 17887 N N . THR A 1 1 ? -21.864 9.413 -3.650 1.00 0.00 23 THR A N 12
ATOM 17888 C CA . THR A 1 1 ? -23.328 9.495 -3.402 1.00 0.00 23 THR A CA 12
ATOM 17889 C C . THR A 1 1 ? -23.898 8.135 -3.016 1.00 0.00 23 THR A C 12
ATOM 17890 O O . THR A 1 1 ? -24.747 8.035 -2.130 1.00 0.00 23 THR A O 12
ATOM 17903 N N . ASN A 1 2 ? -23.427 7.089 -3.686 1.00 0.00 24 ASN A N 12
ATOM 17904 C CA . ASN A 1 2 ? -23.891 5.734 -3.413 1.00 0.00 24 ASN A CA 12
ATOM 17905 C C . ASN A 1 2 ? -23.098 5.106 -2.271 1.00 0.00 24 ASN A C 12
ATOM 17906 O O . ASN A 1 2 ? -21.871 5.192 -2.233 1.00 0.00 24 ASN A O 12
ATOM 17917 N N . GLN A 1 3 ? -23.809 4.474 -1.343 1.00 0.00 25 GLN A N 12
ATOM 17918 C CA . GLN A 1 3 ? -23.175 3.831 -0.198 1.00 0.00 25 GLN A CA 12
ATOM 17919 C C . GLN A 1 3 ? -22.191 2.757 -0.652 1.00 0.00 25 GLN A C 12
ATOM 17920 O O . GLN A 1 3 ? -21.065 2.685 -0.159 1.00 0.00 25 GLN A O 12
ATOM 17934 N N . LYS A 1 4 ? -22.623 1.923 -1.593 1.00 0.00 26 LYS A N 12
ATOM 17935 C CA . LYS A 1 4 ? -21.779 0.852 -2.112 1.00 0.00 26 LYS A CA 12
ATOM 17936 C C . LYS A 1 4 ? -20.454 1.403 -2.627 1.00 0.00 26 LYS A C 12
ATOM 17937 O O . LYS A 1 4 ? -19.382 0.967 -2.203 1.00 0.00 26 LYS A O 12
ATOM 17956 N N . THR A 1 5 ? -20.530 2.374 -3.531 1.00 0.00 27 THR A N 12
ATOM 17957 C CA . THR A 1 5 ? -19.335 2.984 -4.080 1.00 0.00 27 THR A CA 12
ATOM 17958 C C . THR A 1 5 ? -18.599 3.747 -2.981 1.00 0.00 27 THR A C 12
ATOM 17959 O O . THR A 1 5 ? -17.373 3.851 -2.994 1.00 0.00 27 THR A O 12
ATOM 17970 N N . LYS A 1 6 ? -19.362 4.264 -2.020 1.00 0.00 28 LYS A N 12
ATOM 17971 C CA . LYS A 1 6 ? -18.785 4.996 -0.903 1.00 0.00 28 LYS A CA 12
ATOM 17972 C C . LYS A 1 6 ? -17.887 4.072 -0.092 1.00 0.00 28 LYS A C 12
ATOM 17973 O O . LYS A 1 6 ? -16.832 4.479 0.395 1.00 0.00 28 LYS A O 12
ATOM 17992 N N . GLU A 1 7 ? -18.308 2.815 0.031 1.00 0.00 29 GLU A N 12
ATOM 17993 C CA . GLU A 1 7 ? -17.536 1.822 0.763 1.00 0.00 29 GLU A CA 12
ATOM 17994 C C . GLU A 1 7 ? -16.187 1.614 0.090 1.00 0.00 29 GLU A C 12
ATOM 17995 O O . GLU A 1 7 ? -15.165 1.453 0.756 1.00 0.00 29 GLU A O 12
ATOM 18007 N N . LEU A 1 8 ? -16.193 1.634 -1.241 1.00 0.00 30 LEU A N 12
ATOM 18008 C CA . LEU A 1 8 ? -14.969 1.463 -2.014 1.00 0.00 30 LEU A CA 12
ATOM 18009 C C . LEU A 1 8 ? -13.956 2.536 -1.633 1.00 0.00 30 LEU A C 12
ATOM 18010 O O . LEU A 1 8 ? -12.817 2.232 -1.279 1.00 0.00 30 LEU A O 12
ATOM 18026 N N . SER A 1 9 ? -14.387 3.793 -1.685 1.00 0.00 31 SER A N 12
ATOM 18027 C CA . SER A 1 9 ? -13.522 4.908 -1.320 1.00 0.00 31 SER A CA 12
ATOM 18028 C C . SER A 1 9 ? -12.965 4.694 0.084 1.00 0.00 31 SER A C 12
ATOM 18029 O O . SER A 1 9 ? -11.901 5.206 0.426 1.00 0.00 31 SER A O 12
ATOM 18037 N N . ASN A 1 10 ? -13.687 3.913 0.890 1.00 0.00 32 ASN A N 12
ATOM 18038 C CA . ASN A 1 10 ? -13.254 3.609 2.245 1.00 0.00 32 ASN A CA 12
ATOM 18039 C C . ASN A 1 10 ? -12.037 2.697 2.193 1.00 0.00 32 ASN A C 12
ATOM 18040 O O . ASN A 1 10 ? -11.108 2.830 2.990 1.00 0.00 32 ASN A O 12
ATOM 18051 N N . LEU A 1 11 ? -12.041 1.787 1.223 1.00 0.00 33 LEU A N 12
ATOM 18052 C CA . LEU A 1 11 ? -10.928 0.869 1.033 1.00 0.00 33 LEU A CA 12
ATOM 18053 C C . LEU A 1 11 ? -9.771 1.621 0.396 1.00 0.00 33 LEU A C 12
ATOM 18054 O O . LEU A 1 11 ? -8.614 1.459 0.780 1.00 0.00 33 LEU A O 12
ATOM 18070 N N . ILE A 1 12 ? -10.109 2.471 -0.567 1.00 0.00 34 ILE A N 12
ATOM 18071 C CA . ILE A 1 12 ? -9.120 3.287 -1.252 1.00 0.00 34 ILE A CA 12
ATOM 18072 C C . ILE A 1 12 ? -8.520 4.290 -0.274 1.00 0.00 34 ILE A C 12
ATOM 18073 O O . ILE A 1 12 ? -7.306 4.487 -0.235 1.00 0.00 34 ILE A O 12
ATOM 18089 N N . GLU A 1 13 ? -9.384 4.914 0.522 1.00 0.00 35 GLU A N 12
ATOM 18090 C CA . GLU A 1 13 ? -8.945 5.889 1.511 1.00 0.00 35 GLU A CA 12
ATOM 18091 C C . GLU A 1 13 ? -7.895 5.271 2.422 1.00 0.00 35 GLU A C 12
ATOM 18092 O O . GLU A 1 13 ? -6.959 5.943 2.859 1.00 0.00 35 GLU A O 12
ATOM 18104 N N . THR A 1 14 ? -8.043 3.976 2.683 1.00 0.00 36 THR A N 12
ATOM 18105 C CA . THR A 1 14 ? -7.093 3.260 3.516 1.00 0.00 36 THR A CA 12
ATOM 18106 C C . THR A 1 14 ? -5.856 2.939 2.691 1.00 0.00 36 THR A C 12
ATOM 18107 O O . THR A 1 14 ? -4.729 3.044 3.171 1.00 0.00 36 THR A O 12
ATOM 18118 N N . PHE A 1 15 ? -6.081 2.573 1.432 1.00 0.00 37 PHE A N 12
ATOM 18119 C CA . PHE A 1 15 ? -4.990 2.265 0.524 1.00 0.00 37 PHE A CA 12
ATOM 18120 C C . PHE A 1 15 ? -4.118 3.496 0.348 1.00 0.00 37 PHE A C 12
ATOM 18121 O O . PHE A 1 15 ? -2.892 3.410 0.347 1.00 0.00 37 PHE A O 12
ATOM 18138 N N . ALA A 1 16 ? -4.767 4.651 0.222 1.00 0.00 38 ALA A N 12
ATOM 18139 C CA . ALA A 1 16 ? -4.055 5.911 0.076 1.00 0.00 38 ALA A CA 12
ATOM 18140 C C . ALA A 1 16 ? -3.157 6.134 1.283 1.00 0.00 38 ALA A C 12
ATOM 18141 O O . ALA A 1 16 ? -2.036 6.624 1.158 1.00 0.00 38 ALA A O 12
ATOM 18148 N N . GLU A 1 17 ? -3.655 5.739 2.454 1.00 0.00 39 GLU A N 12
ATOM 18149 C CA . GLU A 1 17 ? -2.895 5.864 3.687 1.00 0.00 39 GLU A CA 12
ATOM 18150 C C . GLU A 1 17 ? -1.812 4.791 3.715 1.00 0.00 39 GLU A C 12
ATOM 18151 O O . GLU A 1 17 ? -0.656 5.062 4.043 1.00 0.00 39 GLU A O 12
ATOM 18163 N N . GLN A 1 18 ? -2.198 3.573 3.343 1.00 0.00 40 GLN A N 12
ATOM 18164 C CA . GLN A 1 18 ? -1.270 2.456 3.296 1.00 0.00 40 GLN A CA 12
ATOM 18165 C C . GLN A 1 18 ? -0.158 2.752 2.298 1.00 0.00 40 GLN A C 12
ATOM 18166 O O . GLN A 1 18 ? 1.001 2.395 2.514 1.00 0.00 40 GLN A O 12
ATOM 18180 N N . SER A 1 19 ? -0.522 3.425 1.207 1.00 0.00 41 SER A N 12
ATOM 18181 C CA . SER A 1 19 ? 0.438 3.794 0.176 1.00 0.00 41 SER A CA 12
ATOM 18182 C C . SER A 1 19 ? 1.525 4.671 0.777 1.00 0.00 41 SER A C 12
ATOM 18183 O O . SER A 1 19 ? 2.714 4.376 0.658 1.00 0.00 41 SER A O 12
ATOM 18191 N N . ARG A 1 20 ? 1.106 5.736 1.453 1.00 0.00 42 ARG A N 12
ATOM 18192 C CA . ARG A 1 20 ? 2.050 6.634 2.104 1.00 0.00 42 ARG A CA 12
ATOM 18193 C C . ARG A 1 20 ? 2.788 5.871 3.193 1.00 0.00 42 ARG A C 12
ATOM 18194 O O . ARG A 1 20 ? 3.950 6.142 3.483 1.00 0.00 42 ARG A O 12
ATOM 18215 N N . VAL A 1 21 ? 2.100 4.897 3.780 1.00 0.00 43 VAL A N 12
ATOM 18216 C CA . VAL A 1 21 ? 2.686 4.073 4.821 1.00 0.00 43 VAL A CA 12
ATOM 18217 C C . VAL A 1 21 ? 3.825 3.245 4.245 1.00 0.00 43 VAL A C 12
ATOM 18218 O O . VAL A 1 21 ? 4.937 3.253 4.767 1.00 0.00 43 VAL A O 12
ATOM 18231 N N . LEU A 1 22 ? 3.554 2.542 3.151 1.00 0.00 44 LEU A N 12
ATOM 18232 C CA . LEU A 1 22 ? 4.581 1.736 2.514 1.00 0.00 44 LEU A CA 12
ATOM 18233 C C . LEU A 1 22 ? 5.807 2.600 2.263 1.00 0.00 44 LEU A C 12
ATOM 18234 O O . LEU A 1 22 ? 6.916 2.240 2.638 1.00 0.00 44 LEU A O 12
ATOM 18250 N N . GLU A 1 23 ? 5.594 3.765 1.661 1.00 0.00 45 GLU A N 12
ATOM 18251 C CA . GLU A 1 23 ? 6.691 4.684 1.398 1.00 0.00 45 GLU A CA 12
ATOM 18252 C C . GLU A 1 23 ? 7.303 5.161 2.715 1.00 0.00 45 GLU A C 12
ATOM 18253 O O . GLU A 1 23 ? 8.493 5.470 2.781 1.00 0.00 45 GLU A O 12
ATOM 18265 N N . LYS A 1 24 ? 6.484 5.205 3.766 1.00 0.00 46 LYS A N 12
ATOM 18266 C CA . LYS A 1 24 ? 6.954 5.628 5.082 1.00 0.00 46 LYS A CA 12
ATOM 18267 C C . LYS A 1 24 ? 7.847 4.551 5.688 1.00 0.00 46 LYS A C 12
ATOM 18268 O O . LYS A 1 24 ? 8.975 4.822 6.098 1.00 0.00 46 LYS A O 12
ATOM 18287 N N . GLU A 1 25 ? 7.344 3.323 5.722 1.00 0.00 47 GLU A N 12
ATOM 18288 C CA . GLU A 1 25 ? 8.112 2.210 6.254 1.00 0.00 47 GLU A CA 12
ATOM 18289 C C . GLU A 1 25 ? 9.264 1.884 5.316 1.00 0.00 47 GLU A C 12
ATOM 18290 O O . GLU A 1 25 ? 10.342 1.485 5.753 1.00 0.00 47 GLU A O 12
ATOM 18302 N N . CYS A 1 26 ? 9.022 2.068 4.022 1.00 0.00 48 CYS A N 12
ATOM 18303 C CA . CYS A 1 26 ? 10.030 1.806 3.006 1.00 0.00 48 CYS A CA 12
ATOM 18304 C C . CYS A 1 26 ? 11.164 2.819 3.099 1.00 0.00 48 CYS A C 12
ATOM 18305 O O . CYS A 1 26 ? 12.326 2.480 2.875 1.00 0.00 48 CYS A O 12
ATOM 18313 N N . THR A 1 27 ? 10.828 4.063 3.437 1.00 0.00 49 THR A N 12
ATOM 18314 C CA . THR A 1 27 ? 11.843 5.101 3.561 1.00 0.00 49 THR A CA 12
ATOM 18315 C C . THR A 1 27 ? 12.755 4.805 4.747 1.00 0.00 49 THR A C 12
ATOM 18316 O O . THR A 1 27 ? 13.929 5.175 4.750 1.00 0.00 49 THR A O 12
ATOM 18327 N N . LYS A 1 28 ? 12.205 4.125 5.750 1.00 0.00 50 LYS A N 12
ATOM 18328 C CA . LYS A 1 28 ? 12.965 3.766 6.939 1.00 0.00 50 LYS A CA 12
ATOM 18329 C C . LYS A 1 28 ? 13.855 2.554 6.673 1.00 0.00 50 LYS A C 12
ATOM 18330 O O . LYS A 1 28 ? 14.866 2.358 7.347 1.00 0.00 50 LYS A O 12
ATOM 18349 N N . ILE A 1 29 ? 13.475 1.740 5.686 1.00 0.00 51 ILE A N 12
ATOM 18350 C CA . ILE A 1 29 ? 14.245 0.550 5.339 1.00 0.00 51 ILE A CA 12
ATOM 18351 C C . ILE A 1 29 ? 15.717 0.884 5.140 1.00 0.00 51 ILE A C 12
ATOM 18352 O O . ILE A 1 29 ? 16.067 1.785 4.377 1.00 0.00 51 ILE A O 12
ATOM 18368 N N . GLY A 1 30 ? 16.573 0.150 5.840 1.00 0.00 52 GLY A N 12
ATOM 18369 C CA . GLY A 1 30 ? 18.002 0.374 5.740 1.00 0.00 52 GLY A CA 12
ATOM 18370 C C . GLY A 1 30 ? 18.377 1.832 5.931 1.00 0.00 52 GLY A C 12
ATOM 18371 O O . GLY A 1 30 ? 19.418 2.279 5.450 1.00 0.00 52 GLY A O 12
ATOM 18375 N N . SER A 1 31 ? 17.524 2.576 6.630 1.00 0.00 53 SER A N 12
ATOM 18376 C CA . SER A 1 31 ? 17.775 3.993 6.872 1.00 0.00 53 SER A CA 12
ATOM 18377 C C . SER A 1 31 ? 17.643 4.338 8.354 1.00 0.00 53 SER A C 12
ATOM 18378 O O . SER A 1 31 ? 16.671 4.969 8.769 1.00 0.00 53 SER A O 12
ATOM 18386 N N . LYS A 1 32 ? 18.633 3.928 9.144 1.00 0.00 54 LYS A N 12
ATOM 18387 C CA . LYS A 1 32 ? 18.636 4.199 10.581 1.00 0.00 54 LYS A CA 12
ATOM 18388 C C . LYS A 1 32 ? 17.507 3.453 11.287 1.00 0.00 54 LYS A C 12
ATOM 18389 O O . LYS A 1 32 ? 17.751 2.529 12.063 1.00 0.00 54 LYS A O 12
ATOM 18408 N N . ARG A 1 33 ? 16.273 3.861 11.013 1.00 0.00 55 ARG A N 12
ATOM 18409 C CA . ARG A 1 33 ? 15.103 3.234 11.620 1.00 0.00 55 ARG A CA 12
ATOM 18410 C C . ARG A 1 33 ? 14.977 1.769 11.203 1.00 0.00 55 ARG A C 12
ATOM 18411 O O . ARG A 1 33 ? 14.220 1.009 11.808 1.00 0.00 55 ARG A O 12
ATOM 18432 N N . ASP A 1 34 ? 15.718 1.380 10.164 1.00 0.00 56 ASP A N 12
ATOM 18433 C CA . ASP A 1 34 ? 15.694 0.007 9.655 1.00 0.00 56 ASP A CA 12
ATOM 18434 C C . ASP A 1 34 ? 15.618 -1.016 10.788 1.00 0.00 56 ASP A C 12
ATOM 18435 O O . ASP A 1 34 ? 16.282 -0.871 11.815 1.00 0.00 56 ASP A O 12
ATOM 18444 N N . SER A 1 35 ? 14.805 -2.049 10.591 1.00 0.00 57 SER A N 12
ATOM 18445 C CA . SER A 1 35 ? 14.642 -3.097 11.592 1.00 0.00 57 SER A CA 12
ATOM 18446 C C . SER A 1 35 ? 13.840 -4.266 11.029 1.00 0.00 57 SER A C 12
ATOM 18447 O O . SER A 1 35 ? 12.921 -4.073 10.233 1.00 0.00 57 SER A O 12
ATOM 18455 N N . LYS A 1 36 ? 14.193 -5.477 11.447 1.00 0.00 58 LYS A N 12
ATOM 18456 C CA . LYS A 1 36 ? 13.506 -6.680 10.984 1.00 0.00 58 LYS A CA 12
ATOM 18457 C C . LYS A 1 36 ? 12.007 -6.582 11.229 1.00 0.00 58 LYS A C 12
ATOM 18458 O O . LYS A 1 36 ? 11.204 -6.909 10.357 1.00 0.00 58 LYS A O 12
ATOM 18477 N N . GLU A 1 37 ? 11.639 -6.127 12.419 1.00 0.00 59 GLU A N 12
ATOM 18478 C CA . GLU A 1 37 ? 10.233 -5.983 12.778 1.00 0.00 59 GLU A CA 12
ATOM 18479 C C . GLU A 1 37 ? 9.509 -5.093 11.776 1.00 0.00 59 GLU A C 12
ATOM 18480 O O . GLU A 1 37 ? 8.370 -5.366 11.396 1.00 0.00 59 GLU A O 12
ATOM 18492 N N . LEU A 1 38 ? 10.181 -4.032 11.343 1.00 0.00 60 LEU A N 12
ATOM 18493 C CA . LEU A 1 38 ? 9.602 -3.111 10.375 1.00 0.00 60 LEU A CA 12
ATOM 18494 C C . LEU A 1 38 ? 9.325 -3.838 9.063 1.00 0.00 60 LEU A C 12
ATOM 18495 O O . LEU A 1 38 ? 8.195 -3.843 8.575 1.00 0.00 60 LEU A O 12
ATOM 18511 N N . ARG A 1 39 ? 10.357 -4.457 8.499 1.00 0.00 61 ARG A N 12
ATOM 18512 C CA . ARG A 1 39 ? 10.208 -5.190 7.250 1.00 0.00 61 ARG A CA 12
ATOM 18513 C C . ARG A 1 39 ? 9.202 -6.313 7.427 1.00 0.00 61 ARG A C 12
ATOM 18514 O O . ARG A 1 39 ? 8.358 -6.547 6.562 1.00 0.00 61 ARG A O 12
ATOM 18535 N N . TYR A 1 40 ? 9.276 -6.987 8.570 1.00 0.00 62 TYR A N 12
ATOM 18536 C CA . TYR A 1 40 ? 8.344 -8.061 8.868 1.00 0.00 62 TYR A CA 12
ATOM 18537 C C . TYR A 1 40 ? 6.934 -7.497 8.896 1.00 0.00 62 TYR A C 12
ATOM 18538 O O . TYR A 1 40 ? 6.031 -8.015 8.249 1.00 0.00 62 TYR A O 12
ATOM 18556 N N . LYS A 1 41 ? 6.769 -6.400 9.622 1.00 0.00 63 LYS A N 12
ATOM 18557 C CA . LYS A 1 41 ? 5.483 -5.729 9.707 1.00 0.00 63 LYS A CA 12
ATOM 18558 C C . LYS A 1 41 ? 5.067 -5.267 8.314 1.00 0.00 63 LYS A C 12
ATOM 18559 O O . LYS A 1 41 ? 3.895 -5.325 7.945 1.00 0.00 63 LYS A O 12
ATOM 18578 N N . ILE A 1 42 ? 6.047 -4.811 7.547 1.00 0.00 64 ILE A N 12
ATOM 18579 C CA . ILE A 1 42 ? 5.814 -4.341 6.196 1.00 0.00 64 ILE A CA 12
ATOM 18580 C C . ILE A 1 42 ? 5.293 -5.462 5.292 1.00 0.00 64 ILE A C 12
ATOM 18581 O O . ILE A 1 42 ? 4.266 -5.312 4.631 1.00 0.00 64 ILE A O 12
ATOM 18597 N N . GLU A 1 43 ? 6.024 -6.572 5.250 1.00 0.00 65 GLU A N 12
ATOM 18598 C CA . GLU A 1 43 ? 5.653 -7.702 4.401 1.00 0.00 65 GLU A CA 12
ATOM 18599 C C . GLU A 1 43 ? 4.564 -8.572 5.025 1.00 0.00 65 GLU A C 12
ATOM 18600 O O . GLU A 1 43 ? 3.792 -9.209 4.309 1.00 0.00 65 GLU A O 12
ATOM 18612 N N . THR A 1 44 ? 4.519 -8.629 6.351 1.00 0.00 66 THR A N 12
ATOM 18613 C CA . THR A 1 44 ? 3.540 -9.453 7.037 1.00 0.00 66 THR A CA 12
ATOM 18614 C C . THR A 1 44 ? 2.326 -8.651 7.514 1.00 0.00 66 THR A C 12
ATOM 18615 O O . THR A 1 44 ? 1.362 -9.231 8.014 1.00 0.00 66 THR A O 12
ATOM 18626 N N . GLU A 1 45 ? 2.364 -7.324 7.376 1.00 0.00 67 GLU A N 12
ATOM 18627 C CA . GLU A 1 45 ? 1.241 -6.500 7.822 1.00 0.00 67 GLU A CA 12
ATOM 18628 C C . GLU A 1 45 ? 0.876 -5.406 6.810 1.00 0.00 67 GLU A C 12
ATOM 18629 O O . GLU A 1 45 ? -0.298 -5.228 6.489 1.00 0.00 67 GLU A O 12
ATOM 18641 N N . LEU A 1 46 ? 1.867 -4.662 6.322 1.00 0.00 68 LEU A N 12
ATOM 18642 C CA . LEU A 1 46 ? 1.597 -3.584 5.370 1.00 0.00 68 LEU A CA 12
ATOM 18643 C C . LEU A 1 46 ? 1.192 -4.129 4.000 1.00 0.00 68 LEU A C 12
ATOM 18644 O O . LEU A 1 46 ? 0.004 -4.298 3.727 1.00 0.00 68 LEU A O 12
ATOM 18660 N N . ILE A 1 47 ? 2.179 -4.388 3.138 1.00 0.00 69 ILE A N 12
ATOM 18661 C CA . ILE A 1 47 ? 1.922 -4.902 1.790 1.00 0.00 69 ILE A CA 12
ATOM 18662 C C . ILE A 1 47 ? 0.737 -5.874 1.762 1.00 0.00 69 ILE A C 12
ATOM 18663 O O . ILE A 1 47 ? -0.211 -5.676 1.002 1.00 0.00 69 ILE A O 12
ATOM 18679 N N . PRO A 1 48 ? 0.766 -6.936 2.586 1.00 0.00 70 PRO A N 12
ATOM 18680 C CA . PRO A 1 48 ? -0.317 -7.919 2.637 1.00 0.00 70 PRO A CA 12
ATOM 18681 C C . PRO A 1 48 ? -1.685 -7.261 2.768 1.00 0.00 70 PRO A C 12
ATOM 18682 O O . PRO A 1 48 ? -2.671 -7.737 2.208 1.00 0.00 70 PRO A O 12
ATOM 18693 N N . ASN A 1 49 ? -1.735 -6.164 3.516 1.00 0.00 71 ASN A N 12
ATOM 18694 C CA . ASN A 1 49 ? -2.982 -5.438 3.726 1.00 0.00 71 ASN A CA 12
ATOM 18695 C C . ASN A 1 49 ? -3.216 -4.413 2.620 1.00 0.00 71 ASN A C 12
ATOM 18696 O O . ASN A 1 49 ? -4.351 -4.192 2.201 1.00 0.00 71 ASN A O 12
ATOM 18707 N N . CYS A 1 50 ? -2.139 -3.790 2.148 1.00 0.00 72 CYS A N 12
ATOM 18708 C CA . CYS A 1 50 ? -2.246 -2.795 1.088 1.00 0.00 72 CYS A CA 12
ATOM 18709 C C . CYS A 1 50 ? -2.797 -3.433 -0.178 1.00 0.00 72 CYS A C 12
ATOM 18710 O O . CYS A 1 50 ? -3.820 -3.000 -0.708 1.00 0.00 72 CYS A O 12
ATOM 18718 N N . THR A 1 51 ? -2.123 -4.475 -0.651 1.00 0.00 73 THR A N 12
ATOM 18719 C CA . THR A 1 51 ? -2.566 -5.178 -1.845 1.00 0.00 73 THR A CA 12
ATOM 18720 C C . THR A 1 51 ? -3.919 -5.828 -1.584 1.00 0.00 73 THR A C 12
ATOM 18721 O O . THR A 1 51 ? -4.822 -5.760 -2.415 1.00 0.00 73 THR A O 12
ATOM 18732 N N . SER A 1 52 ? -4.069 -6.431 -0.405 1.00 0.00 74 SER A N 12
ATOM 18733 C CA . SER A 1 52 ? -5.334 -7.053 -0.035 1.00 0.00 74 SER A CA 12
ATOM 18734 C C . SER A 1 52 ? -6.442 -6.012 -0.119 1.00 0.00 74 SER A C 12
ATOM 18735 O O . SER A 1 52 ? -7.593 -6.325 -0.424 1.00 0.00 74 SER A O 12
ATOM 18743 N N . VAL A 1 53 ? -6.063 -4.761 0.133 1.00 0.00 75 VAL A N 12
ATOM 18744 C CA . VAL A 1 53 ? -6.987 -3.643 0.069 1.00 0.00 75 VAL A CA 12
ATOM 18745 C C . VAL A 1 53 ? -7.369 -3.374 -1.389 1.00 0.00 75 VAL A C 12
ATOM 18746 O O . VAL A 1 53 ? -8.467 -2.898 -1.677 1.00 0.00 75 VAL A O 12
ATOM 18759 N N . ARG A 1 54 ? -6.460 -3.715 -2.305 1.00 0.00 76 ARG A N 12
ATOM 18760 C CA . ARG A 1 54 ? -6.706 -3.547 -3.732 1.00 0.00 76 ARG A CA 12
ATOM 18761 C C . ARG A 1 54 ? -7.793 -4.512 -4.178 1.00 0.00 76 ARG A C 12
ATOM 18762 O O . ARG A 1 54 ? -8.823 -4.103 -4.708 1.00 0.00 76 ARG A O 12
ATOM 18783 N N . ASP A 1 55 ? -7.553 -5.803 -3.945 1.00 0.00 77 ASP A N 12
ATOM 18784 C CA . ASP A 1 55 ? -8.512 -6.841 -4.309 1.00 0.00 77 ASP A CA 12
ATOM 18785 C C . ASP A 1 55 ? -9.907 -6.456 -3.834 1.00 0.00 77 ASP A C 12
ATOM 18786 O O . ASP A 1 55 ? -10.905 -6.746 -4.495 1.00 0.00 77 ASP A O 12
ATOM 18795 N N . LYS A 1 56 ? -9.962 -5.782 -2.691 1.00 0.00 78 LYS A N 12
ATOM 18796 C CA . LYS A 1 56 ? -11.227 -5.332 -2.133 1.00 0.00 78 LYS A CA 12
ATOM 18797 C C . LYS A 1 56 ? -11.813 -4.237 -3.012 1.00 0.00 78 LYS A C 12
ATOM 18798 O O . LYS A 1 56 ? -13.012 -4.217 -3.293 1.00 0.00 78 LYS A O 12
ATOM 18817 N N . ILE A 1 57 ? -10.945 -3.339 -3.462 1.00 0.00 79 ILE A N 12
ATOM 18818 C CA . ILE A 1 57 ? -11.349 -2.247 -4.331 1.00 0.00 79 ILE A CA 12
ATOM 18819 C C . ILE A 1 57 ? -11.683 -2.780 -5.719 1.00 0.00 79 ILE A C 12
ATOM 18820 O O . ILE A 1 57 ? -12.722 -2.451 -6.291 1.00 0.00 79 ILE A O 12
ATOM 18836 N N . GLU A 1 58 ? -10.796 -3.615 -6.248 1.00 0.00 80 GLU A N 12
ATOM 18837 C CA . GLU A 1 58 ? -10.997 -4.207 -7.560 1.00 0.00 80 GLU A CA 12
ATOM 18838 C C . GLU A 1 58 ? -12.205 -5.135 -7.540 1.00 0.00 80 GLU A C 12
ATOM 18839 O O . GLU A 1 58 ? -12.910 -5.274 -8.539 1.00 0.00 80 GLU A O 12
ATOM 18851 N N . SER A 1 59 ? -12.446 -5.761 -6.389 1.00 0.00 81 SER A N 12
ATOM 18852 C CA . SER A 1 59 ? -13.581 -6.662 -6.242 1.00 0.00 81 SER A CA 12
ATOM 18853 C C . SER A 1 59 ? -14.880 -5.892 -6.429 1.00 0.00 81 SER A C 12
ATOM 18854 O O . SER A 1 59 ? -15.858 -6.414 -6.965 1.00 0.00 81 SER A O 12
ATOM 18862 N N . ASN A 1 60 ? -14.873 -4.638 -5.990 1.00 0.00 82 ASN A N 12
ATOM 18863 C CA . ASN A 1 60 ? -16.037 -3.773 -6.112 1.00 0.00 82 ASN A CA 12
ATOM 18864 C C . ASN A 1 60 ? -16.172 -3.266 -7.546 1.00 0.00 82 ASN A C 12
ATOM 18865 O O . ASN A 1 60 ? -15.535 -2.286 -7.932 1.00 0.00 82 ASN A O 12
ATOM 18876 N N . ILE A 1 61 ? -16.992 -3.955 -8.336 1.00 0.00 83 ILE A N 12
ATOM 18877 C CA . ILE A 1 61 ? -17.202 -3.598 -9.738 1.00 0.00 83 ILE A CA 12
ATOM 18878 C C . ILE A 1 61 ? -17.419 -2.099 -9.932 1.00 0.00 83 ILE A C 12
ATOM 18879 O O . ILE A 1 61 ? -17.093 -1.552 -10.986 1.00 0.00 83 ILE A O 12
ATOM 18895 N N . LEU A 1 62 ? -17.966 -1.435 -8.919 1.00 0.00 84 LEU A N 12
ATOM 18896 C CA . LEU A 1 62 ? -18.213 0.000 -9.003 1.00 0.00 84 LEU A CA 12
ATOM 18897 C C . LEU A 1 62 ? -16.934 0.750 -9.365 1.00 0.00 84 LEU A C 12
ATOM 18898 O O . LEU A 1 62 ? -16.983 1.868 -9.879 1.00 0.00 84 LEU A O 12
ATOM 18914 N N . ILE A 1 63 ? -15.789 0.124 -9.104 1.00 0.00 85 ILE A N 12
ATOM 18915 C CA . ILE A 1 63 ? -14.501 0.728 -9.413 1.00 0.00 85 ILE A CA 12
ATOM 18916 C C . ILE A 1 63 ? -14.298 0.822 -10.923 1.00 0.00 85 ILE A C 12
ATOM 18917 O O . ILE A 1 63 ? -13.559 1.678 -11.410 1.00 0.00 85 ILE A O 12
ATOM 18933 N N . HIS A 1 64 ? -14.965 -0.061 -11.662 1.00 0.00 86 HIS A N 12
ATOM 18934 C CA . HIS A 1 64 ? -14.860 -0.074 -13.117 1.00 0.00 86 HIS A CA 12
ATOM 18935 C C . HIS A 1 64 ? -15.877 0.873 -13.749 1.00 0.00 86 HIS A C 12
ATOM 18936 O O . HIS A 1 64 ? -15.680 1.352 -14.866 1.00 0.00 86 HIS A O 12
ATOM 18951 N N . GLN A 1 65 ? -16.964 1.137 -13.031 1.00 0.00 87 GLN A N 12
ATOM 18952 C CA . GLN A 1 65 ? -18.011 2.023 -13.526 1.00 0.00 87 GLN A CA 12
ATOM 18953 C C . GLN A 1 65 ? -17.627 3.487 -13.324 1.00 0.00 87 GLN A C 12
ATOM 18954 O O . GLN A 1 65 ? -17.719 4.298 -14.246 1.00 0.00 87 GLN A O 12
ATOM 18968 N N . ASN A 1 66 ? -17.199 3.816 -12.111 1.00 0.00 88 ASN A N 12
ATOM 18969 C CA . ASN A 1 66 ? -16.804 5.182 -11.785 1.00 0.00 88 ASN A CA 12
ATOM 18970 C C . ASN A 1 66 ? -15.394 5.476 -12.287 1.00 0.00 88 ASN A C 12
ATOM 18971 O O . ASN A 1 66 ? -14.408 5.056 -11.681 1.00 0.00 88 ASN A O 12
ATOM 18982 N N . GLY A 1 67 ? -15.307 6.200 -13.399 1.00 0.00 89 GLY A N 12
ATOM 18983 C CA . GLY A 1 67 ? -14.014 6.539 -13.966 1.00 0.00 89 GLY A CA 12
ATOM 18984 C C . GLY A 1 67 ? -13.125 7.276 -12.984 1.00 0.00 89 GLY A C 12
ATOM 18985 O O . GLY A 1 67 ? -11.915 7.054 -12.945 1.00 0.00 89 GLY A O 12
ATOM 18989 N N . LYS A 1 68 ? -13.726 8.152 -12.187 1.00 0.00 90 LYS A N 12
ATOM 18990 C CA . LYS A 1 68 ? -12.980 8.921 -11.199 1.00 0.00 90 LYS A CA 12
ATOM 18991 C C . LYS A 1 68 ? -12.321 7.995 -10.182 1.00 0.00 90 LYS A C 12
ATOM 18992 O O . LYS A 1 68 ? -11.095 7.937 -10.084 1.00 0.00 90 LYS A O 12
ATOM 19011 N N . LEU A 1 69 ? -13.143 7.274 -9.425 1.00 0.00 91 LEU A N 12
ATOM 19012 C CA . LEU A 1 69 ? -12.638 6.353 -8.415 1.00 0.00 91 LEU A CA 12
ATOM 19013 C C . LEU A 1 69 ? -11.684 5.336 -9.024 1.00 0.00 91 LEU A C 12
ATOM 19014 O O . LEU A 1 69 ? -10.658 5.002 -8.432 1.00 0.00 91 LEU A O 12
ATOM 19030 N N . SER A 1 70 ? -12.025 4.849 -10.213 1.00 0.00 92 SER A N 12
ATOM 19031 C CA . SER A 1 70 ? -11.191 3.872 -10.904 1.00 0.00 92 SER A CA 12
ATOM 19032 C C . SER A 1 70 ? -9.737 4.322 -10.893 1.00 0.00 92 SER A C 12
ATOM 19033 O O . SER A 1 70 ? -8.828 3.530 -10.640 1.00 0.00 92 SER A O 12
ATOM 19041 N N . ALA A 1 71 ? -9.533 5.608 -11.147 1.00 0.00 93 ALA A N 12
ATOM 19042 C CA . ALA A 1 71 ? -8.196 6.185 -11.149 1.00 0.00 93 ALA A CA 12
ATOM 19043 C C . ALA A 1 71 ? -7.656 6.280 -9.728 1.00 0.00 93 ALA A C 12
ATOM 19044 O O . ALA A 1 71 ? -6.450 6.182 -9.500 1.00 0.00 93 ALA A O 12
ATOM 19051 N N . ASP A 1 72 ? -8.564 6.467 -8.772 1.00 0.00 94 ASP A N 12
ATOM 19052 C CA . ASP A 1 72 ? -8.192 6.571 -7.364 1.00 0.00 94 ASP A CA 12
ATOM 19053 C C . ASP A 1 72 ? -7.257 5.434 -6.961 1.00 0.00 94 ASP A C 12
ATOM 19054 O O . ASP A 1 72 ? -6.071 5.648 -6.722 1.00 0.00 94 ASP A O 12
ATOM 19063 N N . PHE A 1 73 ? -7.807 4.227 -6.890 1.00 0.00 95 PHE A N 12
ATOM 19064 C CA . PHE A 1 73 ? -7.037 3.047 -6.516 1.00 0.00 95 PHE A CA 12
ATOM 19065 C C . PHE A 1 73 ? -5.892 2.800 -7.499 1.00 0.00 95 PHE A C 12
ATOM 19066 O O . PHE A 1 73 ? -4.784 2.445 -7.096 1.00 0.00 95 PHE A O 12
ATOM 19083 N N . LYS A 1 74 ? -6.167 2.981 -8.788 1.00 0.00 96 LYS A N 12
ATOM 19084 C CA . LYS A 1 74 ? -5.159 2.768 -9.824 1.00 0.00 96 LYS A CA 12
ATOM 19085 C C . LYS A 1 74 ? -3.872 3.519 -9.502 1.00 0.00 96 LYS A C 12
ATOM 19086 O O . LYS A 1 74 ? -2.772 2.995 -9.679 1.00 0.00 96 LYS A O 12
ATOM 19105 N N . ASN A 1 75 ? -4.019 4.748 -9.027 1.00 0.00 97 ASN A N 12
ATOM 19106 C CA . ASN A 1 75 ? -2.868 5.575 -8.678 1.00 0.00 97 ASN A CA 12
ATOM 19107 C C . ASN A 1 75 ? -2.185 5.045 -7.423 1.00 0.00 97 ASN A C 12
ATOM 19108 O O . ASN A 1 75 ? -0.964 5.123 -7.286 1.00 0.00 97 ASN A O 12
ATOM 19119 N N . LEU A 1 76 ? -2.984 4.508 -6.508 1.00 0.00 98 LEU A N 12
ATOM 19120 C CA . LEU A 1 76 ? -2.461 3.966 -5.261 1.00 0.00 98 LEU A CA 12
ATOM 19121 C C . LEU A 1 76 ? -1.689 2.676 -5.507 1.00 0.00 98 LEU A C 12
ATOM 19122 O O . LEU A 1 76 ? -0.495 2.596 -5.221 1.00 0.00 98 LEU A O 12
ATOM 19138 N N . LYS A 1 77 ? -2.371 1.669 -6.046 1.00 0.00 99 LYS A N 12
ATOM 19139 C CA . LYS A 1 77 ? -1.730 0.389 -6.331 1.00 0.00 99 LYS A CA 12
ATOM 19140 C C . LYS A 1 77 ? -0.495 0.599 -7.195 1.00 0.00 99 LYS A C 12
ATOM 19141 O O . LYS A 1 77 ? 0.502 -0.109 -7.057 1.00 0.00 99 LYS A O 12
ATOM 19160 N N . THR A 1 78 ? -0.567 1.591 -8.074 1.00 0.00 100 THR A N 12
ATOM 19161 C CA . THR A 1 78 ? 0.544 1.915 -8.953 1.00 0.00 100 THR A CA 12
ATOM 19162 C C . THR A 1 78 ? 1.696 2.506 -8.146 1.00 0.00 100 THR A C 12
ATOM 19163 O O . THR A 1 78 ? 2.822 2.009 -8.194 1.00 0.00 100 THR A O 12
ATOM 19174 N N . LYS A 1 79 ? 1.404 3.566 -7.398 1.00 0.00 101 LYS A N 12
ATOM 19175 C CA . LYS A 1 79 ? 2.417 4.212 -6.578 1.00 0.00 101 LYS A CA 12
ATOM 19176 C C . LYS A 1 79 ? 2.946 3.240 -5.529 1.00 0.00 101 LYS A C 12
ATOM 19177 O O . LYS A 1 79 ? 4.115 3.290 -5.155 1.00 0.00 101 LYS A O 12
ATOM 19196 N N . TYR A 1 80 ? 2.070 2.351 -5.067 1.00 0.00 102 TYR A N 12
ATOM 19197 C CA . TYR A 1 80 ? 2.438 1.358 -4.064 1.00 0.00 102 TYR A CA 12
ATOM 19198 C C . TYR A 1 80 ? 3.471 0.382 -4.626 1.00 0.00 102 TYR A C 12
ATOM 19199 O O . TYR A 1 80 ? 4.377 -0.053 -3.915 1.00 0.00 102 TYR A O 12
ATOM 19217 N N . GLN A 1 81 ? 3.330 0.046 -5.904 1.00 0.00 103 GLN A N 12
ATOM 19218 C CA . GLN A 1 81 ? 4.255 -0.873 -6.555 1.00 0.00 103 GLN A CA 12
ATOM 19219 C C . GLN A 1 81 ? 5.670 -0.310 -6.540 1.00 0.00 103 GLN A C 12
ATOM 19220 O O . GLN A 1 81 ? 6.636 -1.033 -6.298 1.00 0.00 103 GLN A O 12
ATOM 19234 N N . SER A 1 82 ? 5.786 0.985 -6.797 1.00 0.00 104 SER A N 12
ATOM 19235 C CA . SER A 1 82 ? 7.085 1.644 -6.805 1.00 0.00 104 SER A CA 12
ATOM 19236 C C . SER A 1 82 ? 7.735 1.560 -5.430 1.00 0.00 104 SER A C 12
ATOM 19237 O O . SER A 1 82 ? 8.952 1.419 -5.311 1.00 0.00 104 SER A O 12
ATOM 19245 N N . LEU A 1 83 ? 6.908 1.654 -4.396 1.00 0.00 105 LEU A N 12
ATOM 19246 C CA . LEU A 1 83 ? 7.386 1.597 -3.024 1.00 0.00 105 LEU A CA 12
ATOM 19247 C C . LEU A 1 83 ? 8.002 0.244 -2.714 1.00 0.00 105 LEU A C 12
ATOM 19248 O O . LEU A 1 83 ? 9.129 0.162 -2.227 1.00 0.00 105 LEU A O 12
ATOM 19264 N N . GLN A 1 84 ? 7.257 -0.817 -2.995 1.00 0.00 106 GLN A N 12
ATOM 19265 C CA . GLN A 1 84 ? 7.745 -2.170 -2.734 1.00 0.00 106 GLN A CA 12
ATOM 19266 C C . GLN A 1 84 ? 9.075 -2.407 -3.444 1.00 0.00 106 GLN A C 12
ATOM 19267 O O . GLN A 1 84 ? 9.979 -3.041 -2.900 1.00 0.00 106 GLN A O 12
ATOM 19281 N N . GLN A 1 85 ? 9.179 -1.897 -4.666 1.00 0.00 107 GLN A N 12
ATOM 19282 C CA . GLN A 1 85 ? 10.389 -2.054 -5.467 1.00 0.00 107 GLN A CA 12
ATOM 19283 C C . GLN A 1 85 ? 11.550 -1.236 -4.907 1.00 0.00 107 GLN A C 12
ATOM 19284 O O . GLN A 1 85 ? 12.652 -1.755 -4.729 1.00 0.00 107 GLN A O 12
ATOM 19298 N N . SER A 1 86 ? 11.305 0.044 -4.640 1.00 0.00 108 SER A N 12
ATOM 19299 C CA . SER A 1 86 ? 12.345 0.923 -4.113 1.00 0.00 108 SER A CA 12
ATOM 19300 C C . SER A 1 86 ? 12.851 0.427 -2.763 1.00 0.00 108 SER A C 12
ATOM 19301 O O . SER A 1 86 ? 14.028 0.579 -2.432 1.00 0.00 108 SER A O 12
ATOM 19309 N N . TYR A 1 87 ? 11.950 -0.158 -1.987 1.00 0.00 109 TYR A N 12
ATOM 19310 C CA . TYR A 1 87 ? 12.288 -0.669 -0.666 1.00 0.00 109 TYR A CA 12
ATOM 19311 C C . TYR A 1 87 ? 12.893 -2.066 -0.753 1.00 0.00 109 TYR A C 12
ATOM 19312 O O . TYR A 1 87 ? 13.891 -2.359 -0.096 1.00 0.00 109 TYR A O 12
ATOM 19330 N N . ASN A 1 88 ? 12.287 -2.927 -1.561 1.00 0.00 110 ASN A N 12
ATOM 19331 C CA . ASN A 1 88 ? 12.782 -4.291 -1.716 1.00 0.00 110 ASN A CA 12
ATOM 19332 C C . ASN A 1 88 ? 14.264 -4.284 -2.074 1.00 0.00 110 ASN A C 12
ATOM 19333 O O . ASN A 1 88 ? 15.050 -5.065 -1.537 1.00 0.00 110 ASN A O 12
ATOM 19344 N N . GLN A 1 89 ? 14.649 -3.385 -2.970 1.00 0.00 111 GLN A N 12
ATOM 19345 C CA . GLN A 1 89 ? 16.046 -3.281 -3.365 1.00 0.00 111 GLN A CA 12
ATOM 19346 C C . GLN A 1 89 ? 16.883 -2.831 -2.179 1.00 0.00 111 GLN A C 12
ATOM 19347 O O . GLN A 1 89 ? 17.825 -3.510 -1.773 1.00 0.00 111 GLN A O 12
ATOM 19361 N N . ARG A 1 90 ? 16.514 -1.683 -1.624 1.00 0.00 112 ARG A N 12
ATOM 19362 C CA . ARG A 1 90 ? 17.206 -1.115 -0.473 1.00 0.00 112 ARG A CA 12
ATOM 19363 C C . ARG A 1 90 ? 17.390 -2.156 0.624 1.00 0.00 112 ARG A C 12
ATOM 19364 O O . ARG A 1 90 ? 18.446 -2.230 1.253 1.00 0.00 112 ARG A O 12
ATOM 19385 N N . LYS A 1 91 ? 16.355 -2.956 0.851 1.00 0.00 113 LYS A N 12
ATOM 19386 C CA . LYS A 1 91 ? 16.409 -3.989 1.878 1.00 0.00 113 LYS A CA 12
ATOM 19387 C C . LYS A 1 91 ? 17.510 -5.000 1.565 1.00 0.00 113 LYS A C 12
ATOM 19388 O O . LYS A 1 91 ? 18.104 -5.588 2.468 1.00 0.00 113 LYS A O 12
ATOM 19407 N N . SER A 1 92 ? 17.780 -5.188 0.276 1.00 0.00 114 SER A N 12
ATOM 19408 C CA . SER A 1 92 ? 18.815 -6.117 -0.162 1.00 0.00 114 SER A CA 12
ATOM 19409 C C . SER A 1 92 ? 20.197 -5.472 -0.075 1.00 0.00 114 SER A C 12
ATOM 19410 O O . SER A 1 92 ? 21.210 -6.165 0.024 1.00 0.00 114 SER A O 12
ATOM 19418 N N . LEU A 1 93 ? 20.230 -4.142 -0.112 1.00 0.00 115 LEU A N 12
ATOM 19419 C CA . LEU A 1 93 ? 21.489 -3.403 -0.037 1.00 0.00 115 LEU A CA 12
ATOM 19420 C C . LEU A 1 93 ? 21.817 -3.032 1.407 1.00 0.00 115 LEU A C 12
ATOM 19421 O O . LEU A 1 93 ? 22.978 -2.813 1.753 1.00 0.00 115 LEU A O 12
ATOM 19437 N N . PHE A 1 94 ? 20.786 -2.952 2.244 1.00 0.00 116 PHE A N 12
ATOM 19438 C CA . PHE A 1 94 ? 20.965 -2.595 3.648 1.00 0.00 116 PHE A CA 12
ATOM 19439 C C . PHE A 1 94 ? 20.489 -3.712 4.578 1.00 0.00 116 PHE A C 12
ATOM 19440 O O . PHE A 1 94 ? 19.439 -3.597 5.209 1.00 0.00 116 PHE A O 12
ATOM 19457 N N . PRO A 1 95 ? 21.260 -4.809 4.684 1.00 0.00 117 PRO A N 12
ATOM 19458 C CA . PRO A 1 95 ? 20.909 -5.938 5.551 1.00 0.00 117 PRO A CA 12
ATOM 19459 C C . PRO A 1 95 ? 20.917 -5.547 7.026 1.00 0.00 117 PRO A C 12
ATOM 19460 O O . PRO A 1 95 ? 21.501 -4.531 7.404 1.00 0.00 117 PRO A O 12
ATOM 19471 N N . LEU A 1 96 ? 20.267 -6.357 7.855 1.00 0.00 118 LEU A N 12
ATOM 19472 C CA . LEU A 1 96 ? 20.204 -6.090 9.288 1.00 0.00 118 LEU A CA 12
ATOM 19473 C C . LEU A 1 96 ? 20.991 -7.136 10.071 1.00 0.00 118 LEU A C 12
ATOM 19474 O O . LEU A 1 96 ? 20.795 -8.338 9.891 1.00 0.00 118 LEU A O 12
ATOM 19490 N N . LYS A 1 97 ? 21.883 -6.670 10.940 1.00 0.00 119 LYS A N 12
ATOM 19491 C CA . LYS A 1 97 ? 22.700 -7.566 11.751 1.00 0.00 119 LYS A CA 12
ATOM 19492 C C . LYS A 1 97 ? 23.552 -8.474 10.868 1.00 0.00 119 LYS A C 12
ATOM 19493 O O . LYS A 1 97 ? 23.033 -9.519 10.422 1.00 0.00 119 LYS A O 12
ATOM 19513 N N . THR A 1 1 ? -27.073 3.835 -6.434 1.00 0.00 23 THR A N 13
ATOM 19514 C CA . THR A 1 1 ? -26.418 3.361 -5.187 1.00 0.00 23 THR A CA 13
ATOM 19515 C C . THR A 1 1 ? -25.059 4.025 -4.991 1.00 0.00 23 THR A C 13
ATOM 19516 O O . THR A 1 1 ? -24.024 3.459 -5.343 1.00 0.00 23 THR A O 13
ATOM 19529 N N . ASN A 1 2 ? -25.070 5.229 -4.428 1.00 0.00 24 ASN A N 13
ATOM 19530 C CA . ASN A 1 2 ? -23.837 5.970 -4.186 1.00 0.00 24 ASN A CA 13
ATOM 19531 C C . ASN A 1 2 ? -23.135 5.466 -2.929 1.00 0.00 24 ASN A C 13
ATOM 19532 O O . ASN A 1 2 ? -21.910 5.532 -2.823 1.00 0.00 24 ASN A O 13
ATOM 19543 N N . GLN A 1 3 ? -23.917 4.962 -1.980 1.00 0.00 25 GLN A N 13
ATOM 19544 C CA . GLN A 1 3 ? -23.369 4.447 -0.730 1.00 0.00 25 GLN A CA 13
ATOM 19545 C C . GLN A 1 3 ? -22.359 3.335 -0.994 1.00 0.00 25 GLN A C 13
ATOM 19546 O O . GLN A 1 3 ? -21.326 3.250 -0.330 1.00 0.00 25 GLN A O 13
ATOM 19560 N N . LYS A 1 4 ? -22.662 2.484 -1.969 1.00 0.00 26 LYS A N 13
ATOM 19561 C CA . LYS A 1 4 ? -21.777 1.380 -2.320 1.00 0.00 26 LYS A CA 13
ATOM 19562 C C . LYS A 1 4 ? -20.416 1.901 -2.765 1.00 0.00 26 LYS A C 13
ATOM 19563 O O . LYS A 1 4 ? -19.379 1.461 -2.267 1.00 0.00 26 LYS A O 13
ATOM 19582 N N . THR A 1 5 ? -20.423 2.850 -3.695 1.00 0.00 27 THR A N 13
ATOM 19583 C CA . THR A 1 5 ? -19.189 3.432 -4.188 1.00 0.00 27 THR A CA 13
ATOM 19584 C C . THR A 1 5 ? -18.504 4.218 -3.072 1.00 0.00 27 THR A C 13
ATOM 19585 O O . THR A 1 5 ? -17.280 4.340 -3.042 1.00 0.00 27 THR A O 13
ATOM 19596 N N . LYS A 1 6 ? -19.306 4.736 -2.144 1.00 0.00 28 LYS A N 13
ATOM 19597 C CA . LYS A 1 6 ? -18.777 5.490 -1.017 1.00 0.00 28 LYS A CA 13
ATOM 19598 C C . LYS A 1 6 ? -17.916 4.582 -0.149 1.00 0.00 28 LYS A C 13
ATOM 19599 O O . LYS A 1 6 ? -16.843 4.974 0.313 1.00 0.00 28 LYS A O 13
ATOM 19618 N N . GLU A 1 7 ? -18.390 3.355 0.052 1.00 0.00 29 GLU A N 13
ATOM 19619 C CA . GLU A 1 7 ? -17.662 2.376 0.846 1.00 0.00 29 GLU A CA 13
ATOM 19620 C C . GLU A 1 7 ? -16.298 2.110 0.222 1.00 0.00 29 GLU A C 13
ATOM 19621 O O . GLU A 1 7 ? -15.305 1.924 0.925 1.00 0.00 29 GLU A O 13
ATOM 19633 N N . LEU A 1 8 ? -16.261 2.106 -1.107 1.00 0.00 30 LEU A N 13
ATOM 19634 C CA . LEU A 1 8 ? -15.022 1.877 -1.838 1.00 0.00 30 LEU A CA 13
ATOM 19635 C C . LEU A 1 8 ? -13.988 2.934 -1.465 1.00 0.00 30 LEU A C 13
ATOM 19636 O O . LEU A 1 8 ? -12.863 2.608 -1.088 1.00 0.00 30 LEU A O 13
ATOM 19652 N N . SER A 1 9 ? -14.384 4.201 -1.552 1.00 0.00 31 SER A N 13
ATOM 19653 C CA . SER A 1 9 ? -13.493 5.301 -1.200 1.00 0.00 31 SER A CA 13
ATOM 19654 C C . SER A 1 9 ? -12.942 5.089 0.206 1.00 0.00 31 SER A C 13
ATOM 19655 O O . SER A 1 9 ? -11.853 5.557 0.535 1.00 0.00 31 SER A O 13
ATOM 19663 N N . ASN A 1 10 ? -13.699 4.360 1.027 1.00 0.00 32 ASN A N 13
ATOM 19664 C CA . ASN A 1 10 ? -13.277 4.063 2.388 1.00 0.00 32 ASN A CA 13
ATOM 19665 C C . ASN A 1 10 ? -12.084 3.118 2.357 1.00 0.00 32 ASN A C 13
ATOM 19666 O O . ASN A 1 10 ? -11.143 3.258 3.138 1.00 0.00 32 ASN A O 13
ATOM 19677 N N . LEU A 1 11 ? -12.121 2.169 1.424 1.00 0.00 33 LEU A N 13
ATOM 19678 C CA . LEU A 1 11 ? -11.030 1.219 1.263 1.00 0.00 33 LEU A CA 13
ATOM 19679 C C . LEU A 1 11 ? -9.844 1.930 0.633 1.00 0.00 33 LEU A C 13
ATOM 19680 O O . LEU A 1 11 ? -8.704 1.777 1.067 1.00 0.00 33 LEU A O 13
ATOM 19696 N N . ILE A 1 12 ? -10.138 2.732 -0.383 1.00 0.00 34 ILE A N 13
ATOM 19697 C CA . ILE A 1 12 ? -9.118 3.504 -1.071 1.00 0.00 34 ILE A CA 13
ATOM 19698 C C . ILE A 1 12 ? -8.495 4.506 -0.108 1.00 0.00 34 ILE A C 13
ATOM 19699 O O . ILE A 1 12 ? -7.275 4.659 -0.056 1.00 0.00 34 ILE A O 13
ATOM 19715 N N . GLU A 1 13 ? -9.344 5.179 0.662 1.00 0.00 35 GLU A N 13
ATOM 19716 C CA . GLU A 1 13 ? -8.879 6.158 1.635 1.00 0.00 35 GLU A CA 13
ATOM 19717 C C . GLU A 1 13 ? -7.833 5.529 2.546 1.00 0.00 35 GLU A C 13
ATOM 19718 O O . GLU A 1 13 ? -6.871 6.182 2.955 1.00 0.00 35 GLU A O 13
ATOM 19730 N N . THR A 1 14 ? -8.016 4.245 2.837 1.00 0.00 36 THR A N 13
ATOM 19731 C CA . THR A 1 14 ? -7.075 3.520 3.672 1.00 0.00 36 THR A CA 13
ATOM 19732 C C . THR A 1 14 ? -5.859 3.147 2.838 1.00 0.00 36 THR A C 13
ATOM 19733 O O . THR A 1 14 ? -4.723 3.230 3.301 1.00 0.00 36 THR A O 13
ATOM 19744 N N . PHE A 1 15 ? -6.110 2.761 1.588 1.00 0.00 37 PHE A N 13
ATOM 19745 C CA . PHE A 1 15 ? -5.035 2.406 0.677 1.00 0.00 37 PHE A CA 13
ATOM 19746 C C . PHE A 1 15 ? -4.115 3.599 0.495 1.00 0.00 37 PHE A C 13
ATOM 19747 O O . PHE A 1 15 ? -2.896 3.459 0.470 1.00 0.00 37 PHE A O 13
ATOM 19764 N N . ALA A 1 16 ? -4.714 4.781 0.391 1.00 0.00 38 ALA A N 13
ATOM 19765 C CA . ALA A 1 16 ? -3.949 6.008 0.244 1.00 0.00 38 ALA A CA 13
ATOM 19766 C C . ALA A 1 16 ? -3.025 6.183 1.440 1.00 0.00 38 ALA A C 13
ATOM 19767 O O . ALA A 1 16 ? -1.873 6.592 1.299 1.00 0.00 38 ALA A O 13
ATOM 19774 N N . GLU A 1 17 ? -3.538 5.840 2.620 1.00 0.00 39 GLU A N 13
ATOM 19775 C CA . GLU A 1 17 ? -2.757 5.929 3.846 1.00 0.00 39 GLU A CA 13
ATOM 19776 C C . GLU A 1 17 ? -1.700 4.828 3.849 1.00 0.00 39 GLU A C 13
ATOM 19777 O O . GLU A 1 17 ? -0.526 5.076 4.121 1.00 0.00 39 GLU A O 13
ATOM 19789 N N . GLN A 1 18 ? -2.132 3.614 3.522 1.00 0.00 40 GLN A N 13
ATOM 19790 C CA . GLN A 1 18 ? -1.237 2.471 3.460 1.00 0.00 40 GLN A CA 13
ATOM 19791 C C . GLN A 1 18 ? -0.163 2.710 2.404 1.00 0.00 40 GLN A C 13
ATOM 19792 O O . GLN A 1 18 ? 1.001 2.360 2.595 1.00 0.00 40 GLN A O 13
ATOM 19806 N N . SER A 1 19 ? -0.565 3.330 1.295 1.00 0.00 41 SER A N 13
ATOM 19807 C CA . SER A 1 19 ? 0.360 3.642 0.214 1.00 0.00 41 SER A CA 13
ATOM 19808 C C . SER A 1 19 ? 1.433 4.587 0.729 1.00 0.00 41 SER A C 13
ATOM 19809 O O . SER A 1 19 ? 2.614 4.438 0.422 1.00 0.00 41 SER A O 13
ATOM 19817 N N . ARG A 1 20 ? 1.008 5.537 1.553 1.00 0.00 42 ARG A N 13
ATOM 19818 C CA . ARG A 1 20 ? 1.919 6.486 2.160 1.00 0.00 42 ARG A CA 13
ATOM 19819 C C . ARG A 1 20 ? 2.765 5.743 3.174 1.00 0.00 42 ARG A C 13
ATOM 19820 O O . ARG A 1 20 ? 3.973 5.937 3.276 1.00 0.00 42 ARG A O 13
ATOM 19841 N N . VAL A 1 21 ? 2.094 4.873 3.910 1.00 0.00 43 VAL A N 13
ATOM 19842 C CA . VAL A 1 21 ? 2.738 4.059 4.919 1.00 0.00 43 VAL A CA 13
ATOM 19843 C C . VAL A 1 21 ? 3.852 3.232 4.295 1.00 0.00 43 VAL A C 13
ATOM 19844 O O . VAL A 1 21 ? 4.987 3.255 4.760 1.00 0.00 43 VAL A O 13
ATOM 19857 N N . LEU A 1 22 ? 3.534 2.517 3.224 1.00 0.00 44 LEU A N 13
ATOM 19858 C CA . LEU A 1 22 ? 4.538 1.715 2.546 1.00 0.00 44 LEU A CA 13
ATOM 19859 C C . LEU A 1 22 ? 5.739 2.594 2.223 1.00 0.00 44 LEU A C 13
ATOM 19860 O O . LEU A 1 22 ? 6.873 2.245 2.532 1.00 0.00 44 LEU A O 13
ATOM 19876 N N . GLU A 1 23 ? 5.479 3.760 1.639 1.00 0.00 45 GLU A N 13
ATOM 19877 C CA . GLU A 1 23 ? 6.546 4.694 1.315 1.00 0.00 45 GLU A CA 13
ATOM 19878 C C . GLU A 1 23 ? 7.203 5.198 2.599 1.00 0.00 45 GLU A C 13
ATOM 19879 O O . GLU A 1 23 ? 8.390 5.525 2.617 1.00 0.00 45 GLU A O 13
ATOM 19891 N N . LYS A 1 24 ? 6.419 5.247 3.676 1.00 0.00 46 LYS A N 13
ATOM 19892 C CA . LYS A 1 24 ? 6.919 5.696 4.970 1.00 0.00 46 LYS A CA 13
ATOM 19893 C C . LYS A 1 24 ? 7.855 4.649 5.562 1.00 0.00 46 LYS A C 13
ATOM 19894 O O . LYS A 1 24 ? 8.984 4.954 5.942 1.00 0.00 46 LYS A O 13
ATOM 19913 N N . GLU A 1 25 ? 7.386 3.409 5.619 1.00 0.00 47 GLU A N 13
ATOM 19914 C CA . GLU A 1 25 ? 8.197 2.324 6.141 1.00 0.00 47 GLU A CA 13
ATOM 19915 C C . GLU A 1 25 ? 9.335 2.031 5.177 1.00 0.00 47 GLU A C 13
ATOM 19916 O O . GLU A 1 25 ? 10.453 1.732 5.590 1.00 0.00 47 GLU A O 13
ATOM 19928 N N . CYS A 1 26 ? 9.035 2.136 3.887 1.00 0.00 48 CYS A N 13
ATOM 19929 C CA . CYS A 1 26 ? 10.024 1.895 2.847 1.00 0.00 48 CYS A CA 13
ATOM 19930 C C . CYS A 1 26 ? 11.131 2.940 2.906 1.00 0.00 48 CYS A C 13
ATOM 19931 O O . CYS A 1 26 ? 12.299 2.627 2.675 1.00 0.00 48 CYS A O 13
ATOM 19939 N N . THR A 1 27 ? 10.767 4.182 3.227 1.00 0.00 49 THR A N 13
ATOM 19940 C CA . THR A 1 27 ? 11.759 5.245 3.319 1.00 0.00 49 THR A CA 13
ATOM 19941 C C . THR A 1 27 ? 12.693 4.990 4.499 1.00 0.00 49 THR A C 13
ATOM 19942 O O . THR A 1 27 ? 13.850 5.408 4.491 1.00 0.00 49 THR A O 13
ATOM 19953 N N . LYS A 1 28 ? 12.178 4.291 5.509 1.00 0.00 50 LYS A N 13
ATOM 19954 C CA . LYS A 1 28 ? 12.961 3.969 6.693 1.00 0.00 50 LYS A CA 13
ATOM 19955 C C . LYS A 1 28 ? 13.860 2.759 6.443 1.00 0.00 50 LYS A C 13
ATOM 19956 O O . LYS A 1 28 ? 14.889 2.598 7.099 1.00 0.00 50 LYS A O 13
ATOM 19975 N N . ILE A 1 29 ? 13.472 1.912 5.488 1.00 0.00 51 ILE A N 13
ATOM 19976 C CA . ILE A 1 29 ? 14.257 0.725 5.161 1.00 0.00 51 ILE A CA 13
ATOM 19977 C C . ILE A 1 29 ? 15.695 1.103 4.822 1.00 0.00 51 ILE A C 13
ATOM 19978 O O . ILE A 1 29 ? 15.948 2.128 4.190 1.00 0.00 51 ILE A O 13
ATOM 19994 N N . GLY A 1 30 ? 16.632 0.265 5.248 1.00 0.00 52 GLY A N 13
ATOM 19995 C CA . GLY A 1 30 ? 18.036 0.520 4.985 1.00 0.00 52 GLY A CA 13
ATOM 19996 C C . GLY A 1 30 ? 18.467 1.913 5.402 1.00 0.00 52 GLY A C 13
ATOM 19997 O O . GLY A 1 30 ? 19.355 2.504 4.788 1.00 0.00 52 GLY A O 13
ATOM 20001 N N . SER A 1 31 ? 17.835 2.440 6.446 1.00 0.00 53 SER A N 13
ATOM 20002 C CA . SER A 1 31 ? 18.162 3.776 6.935 1.00 0.00 53 SER A CA 13
ATOM 20003 C C . SER A 1 31 ? 18.419 3.764 8.440 1.00 0.00 53 SER A C 13
ATOM 20004 O O . SER A 1 31 ? 17.743 4.457 9.199 1.00 0.00 53 SER A O 13
ATOM 20012 N N . LYS A 1 32 ? 19.403 2.973 8.862 1.00 0.00 54 LYS A N 13
ATOM 20013 C CA . LYS A 1 32 ? 19.755 2.866 10.277 1.00 0.00 54 LYS A CA 13
ATOM 20014 C C . LYS A 1 32 ? 18.634 2.195 11.065 1.00 0.00 54 LYS A C 13
ATOM 20015 O O . LYS A 1 32 ? 18.798 1.087 11.575 1.00 0.00 54 LYS A O 13
ATOM 20034 N N . ARG A 1 33 ? 17.494 2.872 11.154 1.00 0.00 55 ARG A N 13
ATOM 20035 C CA . ARG A 1 33 ? 16.339 2.349 11.870 1.00 0.00 55 ARG A CA 13
ATOM 20036 C C . ARG A 1 33 ? 16.004 0.938 11.407 1.00 0.00 55 ARG A C 13
ATOM 20037 O O . ARG A 1 33 ? 15.777 0.044 12.223 1.00 0.00 55 ARG A O 13
ATOM 20058 N N . ASP A 1 34 ? 15.975 0.763 10.086 1.00 0.00 56 ASP A N 13
ATOM 20059 C CA . ASP A 1 34 ? 15.669 -0.527 9.454 1.00 0.00 56 ASP A CA 13
ATOM 20060 C C . ASP A 1 34 ? 15.873 -1.703 10.410 1.00 0.00 56 ASP A C 13
ATOM 20061 O O . ASP A 1 34 ? 16.983 -1.950 10.880 1.00 0.00 56 ASP A O 13
ATOM 20070 N N . SER A 1 35 ? 14.791 -2.420 10.692 1.00 0.00 57 SER A N 13
ATOM 20071 C CA . SER A 1 35 ? 14.844 -3.566 11.591 1.00 0.00 57 SER A CA 13
ATOM 20072 C C . SER A 1 35 ? 13.963 -4.697 11.074 1.00 0.00 57 SER A C 13
ATOM 20073 O O . SER A 1 35 ? 12.991 -4.461 10.358 1.00 0.00 57 SER A O 13
ATOM 20081 N N . LYS A 1 36 ? 14.306 -5.927 11.441 1.00 0.00 58 LYS A N 13
ATOM 20082 C CA . LYS A 1 36 ? 13.546 -7.096 11.012 1.00 0.00 58 LYS A CA 13
ATOM 20083 C C . LYS A 1 36 ? 12.058 -6.898 11.259 1.00 0.00 58 LYS A C 13
ATOM 20084 O O . LYS A 1 36 ? 11.225 -7.257 10.430 1.00 0.00 58 LYS A O 13
ATOM 20103 N N . GLU A 1 37 ? 11.734 -6.323 12.406 1.00 0.00 59 GLU A N 13
ATOM 20104 C CA . GLU A 1 37 ? 10.344 -6.074 12.762 1.00 0.00 59 GLU A CA 13
ATOM 20105 C C . GLU A 1 37 ? 9.677 -5.175 11.727 1.00 0.00 59 GLU A C 13
ATOM 20106 O O . GLU A 1 37 ? 8.481 -5.298 11.463 1.00 0.00 59 GLU A O 13
ATOM 20118 N N . LEU A 1 38 ? 10.459 -4.279 11.134 1.00 0.00 60 LEU A N 13
ATOM 20119 C CA . LEU A 1 38 ? 9.939 -3.374 10.120 1.00 0.00 60 LEU A CA 13
ATOM 20120 C C . LEU A 1 38 ? 9.616 -4.147 8.845 1.00 0.00 60 LEU A C 13
ATOM 20121 O O . LEU A 1 38 ? 8.472 -4.157 8.391 1.00 0.00 60 LEU A O 13
ATOM 20137 N N . ARG A 1 39 ? 10.625 -4.801 8.271 1.00 0.00 61 ARG A N 13
ATOM 20138 C CA . ARG A 1 39 ? 10.418 -5.575 7.053 1.00 0.00 61 ARG A CA 13
ATOM 20139 C C . ARG A 1 39 ? 9.363 -6.648 7.287 1.00 0.00 61 ARG A C 13
ATOM 20140 O O . ARG A 1 39 ? 8.621 -7.010 6.374 1.00 0.00 61 ARG A O 13
ATOM 20161 N N . TYR A 1 40 ? 9.276 -7.136 8.525 1.00 0.00 62 TYR A N 13
ATOM 20162 C CA . TYR A 1 40 ? 8.279 -8.139 8.866 1.00 0.00 62 TYR A CA 13
ATOM 20163 C C . TYR A 1 40 ? 6.908 -7.484 8.891 1.00 0.00 62 TYR A C 13
ATOM 20164 O O . TYR A 1 40 ? 5.975 -7.943 8.241 1.00 0.00 62 TYR A O 13
ATOM 20182 N N . LYS A 1 41 ? 6.808 -6.384 9.626 1.00 0.00 63 LYS A N 13
ATOM 20183 C CA . LYS A 1 41 ? 5.563 -5.635 9.716 1.00 0.00 63 LYS A CA 13
ATOM 20184 C C . LYS A 1 41 ? 5.150 -5.158 8.327 1.00 0.00 63 LYS A C 13
ATOM 20185 O O . LYS A 1 41 ? 3.964 -5.055 8.014 1.00 0.00 63 LYS A O 13
ATOM 20204 N N . ILE A 1 42 ? 6.146 -4.865 7.501 1.00 0.00 64 ILE A N 13
ATOM 20205 C CA . ILE A 1 42 ? 5.913 -4.395 6.150 1.00 0.00 64 ILE A CA 13
ATOM 20206 C C . ILE A 1 42 ? 5.339 -5.499 5.257 1.00 0.00 64 ILE A C 13
ATOM 20207 O O . ILE A 1 42 ? 4.312 -5.311 4.605 1.00 0.00 64 ILE A O 13
ATOM 20223 N N . GLU A 1 43 ? 6.024 -6.637 5.210 1.00 0.00 65 GLU A N 13
ATOM 20224 C CA . GLU A 1 43 ? 5.598 -7.753 4.369 1.00 0.00 65 GLU A CA 13
ATOM 20225 C C . GLU A 1 43 ? 4.524 -8.612 5.033 1.00 0.00 65 GLU A C 13
ATOM 20226 O O . GLU A 1 43 ? 3.765 -9.295 4.349 1.00 0.00 65 GLU A O 13
ATOM 20238 N N . THR A 1 44 ? 4.478 -8.605 6.360 1.00 0.00 66 THR A N 13
ATOM 20239 C CA . THR A 1 44 ? 3.513 -9.409 7.086 1.00 0.00 66 THR A CA 13
ATOM 20240 C C . THR A 1 44 ? 2.337 -8.583 7.610 1.00 0.00 66 THR A C 13
ATOM 20241 O O . THR A 1 44 ? 1.383 -9.143 8.151 1.00 0.00 66 THR A O 13
ATOM 20252 N N . GLU A 1 45 ? 2.397 -7.259 7.468 1.00 0.00 67 GLU A N 13
ATOM 20253 C CA . GLU A 1 45 ? 1.312 -6.411 7.958 1.00 0.00 67 GLU A CA 13
ATOM 20254 C C . GLU A 1 45 ? 0.954 -5.291 6.974 1.00 0.00 67 GLU A C 13
ATOM 20255 O O . GLU A 1 45 ? -0.225 -5.027 6.741 1.00 0.00 67 GLU A O 13
ATOM 20267 N N . LEU A 1 46 ? 1.958 -4.621 6.412 1.00 0.00 68 LEU A N 13
ATOM 20268 C CA . LEU A 1 46 ? 1.695 -3.526 5.478 1.00 0.00 68 LEU A CA 13
ATOM 20269 C C . LEU A 1 46 ? 1.231 -4.046 4.118 1.00 0.00 68 LEU A C 13
ATOM 20270 O O . LEU A 1 46 ? 0.030 -4.152 3.871 1.00 0.00 68 LEU A O 13
ATOM 20286 N N . ILE A 1 47 ? 2.185 -4.357 3.235 1.00 0.00 69 ILE A N 13
ATOM 20287 C CA . ILE A 1 47 ? 1.873 -4.852 1.893 1.00 0.00 69 ILE A CA 13
ATOM 20288 C C . ILE A 1 47 ? 0.630 -5.750 1.885 1.00 0.00 69 ILE A C 13
ATOM 20289 O O . ILE A 1 47 ? -0.313 -5.501 1.135 1.00 0.00 69 ILE A O 13
ATOM 20305 N N . PRO A 1 48 ? 0.605 -6.801 2.722 1.00 0.00 70 PRO A N 13
ATOM 20306 C CA . PRO A 1 48 ? -0.539 -7.712 2.793 1.00 0.00 70 PRO A CA 13
ATOM 20307 C C . PRO A 1 48 ? -1.851 -6.958 2.926 1.00 0.00 70 PRO A C 13
ATOM 20308 O O . PRO A 1 48 ? -2.835 -7.272 2.260 1.00 0.00 70 PRO A O 13
ATOM 20319 N N . ASN A 1 49 ? -1.849 -5.960 3.800 1.00 0.00 71 ASN A N 13
ATOM 20320 C CA . ASN A 1 49 ? -3.036 -5.148 4.041 1.00 0.00 71 ASN A CA 13
ATOM 20321 C C . ASN A 1 49 ? -3.267 -4.158 2.904 1.00 0.00 71 ASN A C 13
ATOM 20322 O O . ASN A 1 49 ? -4.404 -3.932 2.491 1.00 0.00 71 ASN A O 13
ATOM 20333 N N . CYS A 1 50 ? -2.187 -3.571 2.397 1.00 0.00 72 CYS A N 13
ATOM 20334 C CA . CYS A 1 50 ? -2.292 -2.610 1.305 1.00 0.00 72 CYS A CA 13
ATOM 20335 C C . CYS A 1 50 ? -2.870 -3.281 0.069 1.00 0.00 72 CYS A C 13
ATOM 20336 O O . CYS A 1 50 ? -3.865 -2.820 -0.491 1.00 0.00 72 CYS A O 13
ATOM 20344 N N . THR A 1 51 ? -2.252 -4.379 -0.347 1.00 0.00 73 THR A N 13
ATOM 20345 C CA . THR A 1 51 ? -2.724 -5.113 -1.509 1.00 0.00 73 THR A CA 13
ATOM 20346 C C . THR A 1 51 ? -4.088 -5.726 -1.214 1.00 0.00 73 THR A C 13
ATOM 20347 O O . THR A 1 51 ? -4.992 -5.681 -2.047 1.00 0.00 73 THR A O 13
ATOM 20358 N N . SER A 1 52 ? -4.249 -6.272 -0.009 1.00 0.00 74 SER A N 13
ATOM 20359 C CA . SER A 1 52 ? -5.527 -6.851 0.385 1.00 0.00 74 SER A CA 13
ATOM 20360 C C . SER A 1 52 ? -6.609 -5.789 0.262 1.00 0.00 74 SER A C 13
ATOM 20361 O O . SER A 1 52 ? -7.766 -6.085 -0.036 1.00 0.00 74 SER A O 13
ATOM 20369 N N . VAL A 1 53 ? -6.203 -4.538 0.470 1.00 0.00 75 VAL A N 13
ATOM 20370 C CA . VAL A 1 53 ? -7.103 -3.407 0.362 1.00 0.00 75 VAL A CA 13
ATOM 20371 C C . VAL A 1 53 ? -7.451 -3.169 -1.110 1.00 0.00 75 VAL A C 13
ATOM 20372 O O . VAL A 1 53 ? -8.536 -2.685 -1.433 1.00 0.00 75 VAL A O 13
ATOM 20385 N N . ARG A 1 54 ? -6.529 -3.546 -1.999 1.00 0.00 76 ARG A N 13
ATOM 20386 C CA . ARG A 1 54 ? -6.745 -3.411 -3.435 1.00 0.00 76 ARG A CA 13
ATOM 20387 C C . ARG A 1 54 ? -7.849 -4.359 -3.873 1.00 0.00 76 ARG A C 13
ATOM 20388 O O . ARG A 1 54 ? -8.856 -3.939 -4.436 1.00 0.00 76 ARG A O 13
ATOM 20409 N N . ASP A 1 55 ? -7.649 -5.649 -3.597 1.00 0.00 77 ASP A N 13
ATOM 20410 C CA . ASP A 1 55 ? -8.628 -6.672 -3.950 1.00 0.00 77 ASP A CA 13
ATOM 20411 C C . ASP A 1 55 ? -10.023 -6.237 -3.520 1.00 0.00 77 ASP A C 13
ATOM 20412 O O . ASP A 1 55 ? -11.008 -6.483 -4.216 1.00 0.00 77 ASP A O 13
ATOM 20421 N N . LYS A 1 56 ? -10.091 -5.569 -2.373 1.00 0.00 78 LYS A N 13
ATOM 20422 C CA . LYS A 1 56 ? -11.356 -5.074 -1.855 1.00 0.00 78 LYS A CA 13
ATOM 20423 C C . LYS A 1 56 ? -11.899 -3.993 -2.779 1.00 0.00 78 LYS A C 13
ATOM 20424 O O . LYS A 1 56 ? -13.092 -3.956 -3.085 1.00 0.00 78 LYS A O 13
ATOM 20443 N N . ILE A 1 57 ? -11.002 -3.128 -3.235 1.00 0.00 79 ILE A N 13
ATOM 20444 C CA . ILE A 1 57 ? -11.362 -2.052 -4.144 1.00 0.00 79 ILE A CA 13
ATOM 20445 C C . ILE A 1 57 ? -11.664 -2.614 -5.528 1.00 0.00 79 ILE A C 13
ATOM 20446 O O . ILE A 1 57 ? -12.641 -2.228 -6.169 1.00 0.00 79 ILE A O 13
ATOM 20462 N N . GLU A 1 58 ? -10.819 -3.535 -5.976 1.00 0.00 80 GLU A N 13
ATOM 20463 C CA . GLU A 1 58 ? -10.994 -4.162 -7.275 1.00 0.00 80 GLU A CA 13
ATOM 20464 C C . GLU A 1 58 ? -12.244 -5.032 -7.275 1.00 0.00 80 GLU A C 13
ATOM 20465 O O . GLU A 1 58 ? -12.925 -5.159 -8.293 1.00 0.00 80 GLU A O 13
ATOM 20477 N N . SER A 1 59 ? -12.550 -5.620 -6.119 1.00 0.00 81 SER A N 13
ATOM 20478 C CA . SER A 1 59 ? -13.730 -6.463 -5.987 1.00 0.00 81 SER A CA 13
ATOM 20479 C C . SER A 1 59 ? -14.983 -5.643 -6.254 1.00 0.00 81 SER A C 13
ATOM 20480 O O . SER A 1 59 ? -15.949 -6.130 -6.842 1.00 0.00 81 SER A O 13
ATOM 20488 N N . ASN A 1 60 ? -14.948 -4.386 -5.825 1.00 0.00 82 ASN A N 13
ATOM 20489 C CA . ASN A 1 60 ? -16.067 -3.476 -6.022 1.00 0.00 82 ASN A CA 13
ATOM 20490 C C . ASN A 1 60 ? -16.111 -2.997 -7.471 1.00 0.00 82 ASN A C 13
ATOM 20491 O O . ASN A 1 60 ? -15.413 -2.055 -7.844 1.00 0.00 82 ASN A O 13
ATOM 20502 N N . ILE A 1 61 ? -16.924 -3.665 -8.287 1.00 0.00 83 ILE A N 13
ATOM 20503 C CA . ILE A 1 61 ? -17.048 -3.325 -9.703 1.00 0.00 83 ILE A CA 13
ATOM 20504 C C . ILE A 1 61 ? -17.178 -1.822 -9.927 1.00 0.00 83 ILE A C 13
ATOM 20505 O O . ILE A 1 61 ? -16.761 -1.304 -10.963 1.00 0.00 83 ILE A O 13
ATOM 20521 N N . LEU A 1 62 ? -17.755 -1.122 -8.956 1.00 0.00 84 LEU A N 13
ATOM 20522 C CA . LEU A 1 62 ? -17.928 0.321 -9.066 1.00 0.00 84 LEU A CA 13
ATOM 20523 C C . LEU A 1 62 ? -16.604 1.004 -9.397 1.00 0.00 84 LEU A C 13
ATOM 20524 O O . LEU A 1 62 ? -16.584 2.106 -9.944 1.00 0.00 84 LEU A O 13
ATOM 20540 N N . ILE A 1 63 ? -15.498 0.337 -9.075 1.00 0.00 85 ILE A N 13
ATOM 20541 C CA . ILE A 1 63 ? -14.177 0.880 -9.357 1.00 0.00 85 ILE A CA 13
ATOM 20542 C C . ILE A 1 63 ? -13.952 0.956 -10.863 1.00 0.00 85 ILE A C 13
ATOM 20543 O O . ILE A 1 63 ? -13.255 1.842 -11.355 1.00 0.00 85 ILE A O 13
ATOM 20559 N N . HIS A 1 64 ? -14.560 0.024 -11.590 1.00 0.00 86 HIS A N 13
ATOM 20560 C CA . HIS A 1 64 ? -14.440 -0.013 -13.041 1.00 0.00 86 HIS A CA 13
ATOM 20561 C C . HIS A 1 64 ? -15.518 0.849 -13.692 1.00 0.00 86 HIS A C 13
ATOM 20562 O O . HIS A 1 64 ? -15.360 1.312 -14.822 1.00 0.00 86 HIS A O 13
ATOM 20577 N N . GLN A 1 65 ? -16.615 1.063 -12.968 1.00 0.00 87 GLN A N 13
ATOM 20578 C CA . GLN A 1 65 ? -17.720 1.870 -13.470 1.00 0.00 87 GLN A CA 13
ATOM 20579 C C . GLN A 1 65 ? -17.441 3.358 -13.273 1.00 0.00 87 GLN A C 13
ATOM 20580 O O . GLN A 1 65 ? -17.749 4.177 -14.138 1.00 0.00 87 GLN A O 13
ATOM 20594 N N . ASN A 1 66 ? -16.857 3.700 -12.128 1.00 0.00 88 ASN A N 13
ATOM 20595 C CA . ASN A 1 66 ? -16.537 5.089 -11.817 1.00 0.00 88 ASN A CA 13
ATOM 20596 C C . ASN A 1 66 ? -15.158 5.462 -12.351 1.00 0.00 88 ASN A C 13
ATOM 20597 O O . ASN A 1 66 ? -14.137 5.037 -11.810 1.00 0.00 88 ASN A O 13
ATOM 20608 N N . GLY A 1 67 ? -15.135 6.259 -13.415 1.00 0.00 89 GLY A N 13
ATOM 20609 C CA . GLY A 1 67 ? -13.876 6.675 -14.006 1.00 0.00 89 GLY A CA 13
ATOM 20610 C C . GLY A 1 67 ? -12.957 7.354 -13.008 1.00 0.00 89 GLY A C 13
ATOM 20611 O O . GLY A 1 67 ? -11.768 7.039 -12.935 1.00 0.00 89 GLY A O 13
ATOM 20615 N N . LYS A 1 68 ? -13.506 8.288 -12.238 1.00 0.00 90 LYS A N 13
ATOM 20616 C CA . LYS A 1 68 ? -12.726 9.013 -11.241 1.00 0.00 90 LYS A CA 13
ATOM 20617 C C . LYS A 1 68 ? -12.084 8.053 -10.245 1.00 0.00 90 LYS A C 13
ATOM 20618 O O . LYS A 1 68 ? -10.861 7.923 -10.194 1.00 0.00 90 LYS A O 13
ATOM 20637 N N . LEU A 1 69 ? -12.916 7.382 -9.453 1.00 0.00 91 LEU A N 13
ATOM 20638 C CA . LEU A 1 69 ? -12.428 6.435 -8.457 1.00 0.00 91 LEU A CA 13
ATOM 20639 C C . LEU A 1 69 ? -11.506 5.401 -9.087 1.00 0.00 91 LEU A C 13
ATOM 20640 O O . LEU A 1 69 ? -10.485 5.031 -8.508 1.00 0.00 91 LEU A O 13
ATOM 20656 N N . SER A 1 70 ? -11.864 4.941 -10.281 1.00 0.00 92 SER A N 13
ATOM 20657 C CA . SER A 1 70 ? -11.054 3.955 -10.988 1.00 0.00 92 SER A CA 13
ATOM 20658 C C . SER A 1 70 ? -9.585 4.357 -10.944 1.00 0.00 92 SER A C 13
ATOM 20659 O O . SER A 1 70 ? -8.701 3.522 -10.755 1.00 0.00 92 SER A O 13
ATOM 20667 N N . ALA A 1 71 ? -9.344 5.652 -11.104 1.00 0.00 93 ALA A N 13
ATOM 20668 C CA . ALA A 1 71 ? -7.992 6.191 -11.074 1.00 0.00 93 ALA A CA 13
ATOM 20669 C C . ALA A 1 71 ? -7.475 6.290 -9.643 1.00 0.00 93 ALA A C 13
ATOM 20670 O O . ALA A 1 71 ? -6.278 6.144 -9.396 1.00 0.00 93 ALA A O 13
ATOM 20677 N N . ASP A 1 72 ? -8.384 6.538 -8.702 1.00 0.00 94 ASP A N 13
ATOM 20678 C CA . ASP A 1 72 ? -8.015 6.655 -7.293 1.00 0.00 94 ASP A CA 13
ATOM 20679 C C . ASP A 1 72 ? -7.119 5.499 -6.867 1.00 0.00 94 ASP A C 13
ATOM 20680 O O . ASP A 1 72 ? -5.926 5.679 -6.633 1.00 0.00 94 ASP A O 13
ATOM 20689 N N . PHE A 1 73 ? -7.705 4.312 -6.773 1.00 0.00 95 PHE A N 13
ATOM 20690 C CA . PHE A 1 73 ? -6.968 3.121 -6.376 1.00 0.00 95 PHE A CA 13
ATOM 20691 C C . PHE A 1 73 ? -5.828 2.832 -7.353 1.00 0.00 95 PHE A C 13
ATOM 20692 O O . PHE A 1 73 ? -4.728 2.460 -6.943 1.00 0.00 95 PHE A O 13
ATOM 20709 N N . LYS A 1 74 ? -6.097 3.000 -8.647 1.00 0.00 96 LYS A N 13
ATOM 20710 C CA . LYS A 1 74 ? -5.088 2.751 -9.675 1.00 0.00 96 LYS A CA 13
ATOM 20711 C C . LYS A 1 74 ? -3.791 3.485 -9.356 1.00 0.00 96 LYS A C 13
ATOM 20712 O O . LYS A 1 74 ? -2.701 2.934 -9.505 1.00 0.00 96 LYS A O 13
ATOM 20731 N N . ASN A 1 75 ? -3.921 4.729 -8.914 1.00 0.00 97 ASN A N 13
ATOM 20732 C CA . ASN A 1 75 ? -2.762 5.544 -8.567 1.00 0.00 97 ASN A CA 13
ATOM 20733 C C . ASN A 1 75 ? -2.096 5.017 -7.302 1.00 0.00 97 ASN A C 13
ATOM 20734 O O . ASN A 1 75 ? -0.871 5.026 -7.180 1.00 0.00 97 ASN A O 13
ATOM 20745 N N . LEU A 1 76 ? -2.916 4.558 -6.364 1.00 0.00 98 LEU A N 13
ATOM 20746 C CA . LEU A 1 76 ? -2.413 4.025 -5.106 1.00 0.00 98 LEU A CA 13
ATOM 20747 C C . LEU A 1 76 ? -1.691 2.705 -5.333 1.00 0.00 98 LEU A C 13
ATOM 20748 O O . LEU A 1 76 ? -0.512 2.569 -5.010 1.00 0.00 98 LEU A O 13
ATOM 20764 N N . LYS A 1 77 ? -2.399 1.735 -5.901 1.00 0.00 99 LYS A N 13
ATOM 20765 C CA . LYS A 1 77 ? -1.804 0.432 -6.178 1.00 0.00 99 LYS A CA 13
ATOM 20766 C C . LYS A 1 77 ? -0.579 0.598 -7.065 1.00 0.00 99 LYS A C 13
ATOM 20767 O O . LYS A 1 77 ? 0.397 -0.140 -6.940 1.00 0.00 99 LYS A O 13
ATOM 20786 N N . THR A 1 78 ? -0.635 1.587 -7.949 1.00 0.00 100 THR A N 13
ATOM 20787 C CA . THR A 1 78 ? 0.470 1.871 -8.849 1.00 0.00 100 THR A CA 13
ATOM 20788 C C . THR A 1 78 ? 1.652 2.423 -8.063 1.00 0.00 100 THR A C 13
ATOM 20789 O O . THR A 1 78 ? 2.758 1.885 -8.125 1.00 0.00 100 THR A O 13
ATOM 20800 N N . LYS A 1 79 ? 1.410 3.494 -7.313 1.00 0.00 101 LYS A N 13
ATOM 20801 C CA . LYS A 1 79 ? 2.457 4.102 -6.509 1.00 0.00 101 LYS A CA 13
ATOM 20802 C C . LYS A 1 79 ? 2.965 3.101 -5.480 1.00 0.00 101 LYS A C 13
ATOM 20803 O O . LYS A 1 79 ? 4.155 3.054 -5.177 1.00 0.00 101 LYS A O 13
ATOM 20822 N N . TYR A 1 80 ? 2.045 2.293 -4.960 1.00 0.00 102 TYR A N 13
ATOM 20823 C CA . TYR A 1 80 ? 2.383 1.278 -3.970 1.00 0.00 102 TYR A CA 13
ATOM 20824 C C . TYR A 1 80 ? 3.401 0.295 -4.541 1.00 0.00 102 TYR A C 13
ATOM 20825 O O . TYR A 1 80 ? 4.326 -0.130 -3.848 1.00 0.00 102 TYR A O 13
ATOM 20843 N N . GLN A 1 81 ? 3.229 -0.056 -5.812 1.00 0.00 103 GLN A N 13
ATOM 20844 C CA . GLN A 1 81 ? 4.139 -0.981 -6.475 1.00 0.00 103 GLN A CA 13
ATOM 20845 C C . GLN A 1 81 ? 5.551 -0.412 -6.506 1.00 0.00 103 GLN A C 13
ATOM 20846 O O . GLN A 1 81 ? 6.528 -1.132 -6.309 1.00 0.00 103 GLN A O 13
ATOM 20860 N N . SER A 1 82 ? 5.651 0.888 -6.753 1.00 0.00 104 SER A N 13
ATOM 20861 C CA . SER A 1 82 ? 6.944 1.555 -6.804 1.00 0.00 104 SER A CA 13
ATOM 20862 C C . SER A 1 82 ? 7.623 1.508 -5.443 1.00 0.00 104 SER A C 13
ATOM 20863 O O . SER A 1 82 ? 8.844 1.391 -5.347 1.00 0.00 104 SER A O 13
ATOM 20871 N N . LEU A 1 83 ? 6.817 1.604 -4.392 1.00 0.00 105 LEU A N 13
ATOM 20872 C CA . LEU A 1 83 ? 7.328 1.577 -3.033 1.00 0.00 105 LEU A CA 13
ATOM 20873 C C . LEU A 1 83 ? 7.958 0.232 -2.719 1.00 0.00 105 LEU A C 13
ATOM 20874 O O . LEU A 1 83 ? 9.092 0.162 -2.249 1.00 0.00 105 LEU A O 13
ATOM 20890 N N . GLN A 1 84 ? 7.216 -0.836 -2.980 1.00 0.00 106 GLN A N 13
ATOM 20891 C CA . GLN A 1 84 ? 7.717 -2.183 -2.716 1.00 0.00 106 GLN A CA 13
ATOM 20892 C C . GLN A 1 84 ? 9.031 -2.418 -3.457 1.00 0.00 106 GLN A C 13
ATOM 20893 O O . GLN A 1 84 ? 9.958 -3.024 -2.921 1.00 0.00 106 GLN A O 13
ATOM 20907 N N . GLN A 1 85 ? 9.097 -1.937 -4.694 1.00 0.00 107 GLN A N 13
ATOM 20908 C CA . GLN A 1 85 ? 10.291 -2.096 -5.519 1.00 0.00 107 GLN A CA 13
ATOM 20909 C C . GLN A 1 85 ? 11.452 -1.257 -4.994 1.00 0.00 107 GLN A C 13
ATOM 20910 O O . GLN A 1 85 ? 12.562 -1.760 -4.825 1.00 0.00 107 GLN A O 13
ATOM 20924 N N . SER A 1 86 ? 11.197 0.026 -4.748 1.00 0.00 108 SER A N 13
ATOM 20925 C CA . SER A 1 86 ? 12.234 0.925 -4.253 1.00 0.00 108 SER A CA 13
ATOM 20926 C C . SER A 1 86 ? 12.777 0.447 -2.911 1.00 0.00 108 SER A C 13
ATOM 20927 O O . SER A 1 86 ? 13.965 0.591 -2.619 1.00 0.00 108 SER A O 13
ATOM 20935 N N . TYR A 1 87 ? 11.894 -0.116 -2.099 1.00 0.00 109 TYR A N 13
ATOM 20936 C CA . TYR A 1 87 ? 12.266 -0.611 -0.781 1.00 0.00 109 TYR A CA 13
ATOM 20937 C C . TYR A 1 87 ? 12.856 -2.013 -0.868 1.00 0.00 109 TYR A C 13
ATOM 20938 O O . TYR A 1 87 ? 13.872 -2.306 -0.237 1.00 0.00 109 TYR A O 13
ATOM 20956 N N . ASN A 1 88 ? 12.217 -2.881 -1.643 1.00 0.00 110 ASN A N 13
ATOM 20957 C CA . ASN A 1 88 ? 12.694 -4.250 -1.791 1.00 0.00 110 ASN A CA 13
ATOM 20958 C C . ASN A 1 88 ? 14.175 -4.260 -2.147 1.00 0.00 110 ASN A C 13
ATOM 20959 O O . ASN A 1 88 ? 14.956 -5.040 -1.600 1.00 0.00 110 ASN A O 13
ATOM 20970 N N . GLN A 1 89 ? 14.562 -3.374 -3.052 1.00 0.00 111 GLN A N 13
ATOM 20971 C CA . GLN A 1 89 ? 15.957 -3.279 -3.450 1.00 0.00 111 GLN A CA 13
ATOM 20972 C C . GLN A 1 89 ? 16.797 -2.820 -2.269 1.00 0.00 111 GLN A C 13
ATOM 20973 O O . GLN A 1 89 ? 17.724 -3.509 -1.846 1.00 0.00 111 GLN A O 13
ATOM 20987 N N . ARG A 1 90 ? 16.448 -1.655 -1.734 1.00 0.00 112 ARG A N 13
ATOM 20988 C CA . ARG A 1 90 ? 17.148 -1.083 -0.590 1.00 0.00 112 ARG A CA 13
ATOM 20989 C C . ARG A 1 90 ? 17.308 -2.113 0.521 1.00 0.00 112 ARG A C 13
ATOM 20990 O O . ARG A 1 90 ? 18.362 -2.207 1.149 1.00 0.00 112 ARG A O 13
ATOM 21011 N N . LYS A 1 91 ? 16.253 -2.884 0.758 1.00 0.00 113 LYS A N 13
ATOM 21012 C CA . LYS A 1 91 ? 16.280 -3.907 1.796 1.00 0.00 113 LYS A CA 13
ATOM 21013 C C . LYS A 1 91 ? 17.357 -4.947 1.495 1.00 0.00 113 LYS A C 13
ATOM 21014 O O . LYS A 1 91 ? 17.912 -5.564 2.405 1.00 0.00 113 LYS A O 13
ATOM 21033 N N . SER A 1 92 ? 17.652 -5.129 0.210 1.00 0.00 114 SER A N 13
ATOM 21034 C CA . SER A 1 92 ? 18.667 -6.086 -0.216 1.00 0.00 114 SER A CA 13
ATOM 21035 C C . SER A 1 92 ? 20.061 -5.463 -0.172 1.00 0.00 114 SER A C 13
ATOM 21036 O O . SER A 1 92 ? 21.061 -6.167 -0.030 1.00 0.00 114 SER A O 13
ATOM 21044 N N . LEU A 1 93 ? 20.120 -4.138 -0.291 1.00 0.00 115 LEU A N 13
ATOM 21045 C CA . LEU A 1 93 ? 21.394 -3.422 -0.262 1.00 0.00 115 LEU A CA 13
ATOM 21046 C C . LEU A 1 93 ? 21.743 -2.990 1.160 1.00 0.00 115 LEU A C 13
ATOM 21047 O O . LEU A 1 93 ? 22.913 -2.792 1.489 1.00 0.00 115 LEU A O 13
ATOM 21063 N N . PHE A 1 94 ? 20.721 -2.834 1.995 1.00 0.00 116 PHE A N 13
ATOM 21064 C CA . PHE A 1 94 ? 20.918 -2.411 3.377 1.00 0.00 116 PHE A CA 13
ATOM 21065 C C . PHE A 1 94 ? 20.424 -3.467 4.367 1.00 0.00 116 PHE A C 13
ATOM 21066 O O . PHE A 1 94 ? 19.383 -3.293 5.002 1.00 0.00 116 PHE A O 13
ATOM 21083 N N . PRO A 1 95 ? 21.169 -4.575 4.523 1.00 0.00 117 PRO A N 13
ATOM 21084 C CA . PRO A 1 95 ? 20.799 -5.648 5.452 1.00 0.00 117 PRO A CA 13
ATOM 21085 C C . PRO A 1 95 ? 20.783 -5.165 6.899 1.00 0.00 117 PRO A C 13
ATOM 21086 O O . PRO A 1 95 ? 20.885 -3.967 7.163 1.00 0.00 117 PRO A O 13
ATOM 21097 N N . LEU A 1 96 ? 20.660 -6.101 7.834 1.00 0.00 118 LEU A N 13
ATOM 21098 C CA . LEU A 1 96 ? 20.638 -5.764 9.253 1.00 0.00 118 LEU A CA 13
ATOM 21099 C C . LEU A 1 96 ? 21.649 -6.607 10.024 1.00 0.00 118 LEU A C 13
ATOM 21100 O O . LEU A 1 96 ? 22.488 -7.284 9.430 1.00 0.00 118 LEU A O 13
ATOM 21116 N N . LYS A 1 97 ? 21.564 -6.563 11.349 1.00 0.00 119 LYS A N 13
ATOM 21117 C CA . LYS A 1 97 ? 22.473 -7.324 12.199 1.00 0.00 119 LYS A CA 13
ATOM 21118 C C . LYS A 1 97 ? 21.975 -8.754 12.383 1.00 0.00 119 LYS A C 13
ATOM 21119 O O . LYS A 1 97 ? 22.823 -9.663 12.508 1.00 0.00 119 LYS A O 13
ATOM 21139 N N . THR A 1 1 ? -27.272 5.920 -7.221 1.00 0.00 23 THR A N 14
ATOM 21140 C CA . THR A 1 1 ? -26.408 6.891 -7.942 1.00 0.00 23 THR A CA 14
ATOM 21141 C C . THR A 1 1 ? -24.958 6.417 -7.979 1.00 0.00 23 THR A C 14
ATOM 21142 O O . THR A 1 1 ? -24.666 5.259 -7.682 1.00 0.00 23 THR A O 14
ATOM 21155 N N . ASN A 1 2 ? -24.053 7.320 -8.347 1.00 0.00 24 ASN A N 14
ATOM 21156 C CA . ASN A 1 2 ? -22.632 6.993 -8.425 1.00 0.00 24 ASN A CA 14
ATOM 21157 C C . ASN A 1 2 ? -21.920 7.262 -7.099 1.00 0.00 24 ASN A C 14
ATOM 21158 O O . ASN A 1 2 ? -20.699 7.415 -7.065 1.00 0.00 24 ASN A O 14
ATOM 21169 N N . GLN A 1 3 ? -22.683 7.318 -6.011 1.00 0.00 25 GLN A N 14
ATOM 21170 C CA . GLN A 1 3 ? -22.110 7.568 -4.692 1.00 0.00 25 GLN A CA 14
ATOM 21171 C C . GLN A 1 3 ? -21.354 6.342 -4.188 1.00 0.00 25 GLN A C 14
ATOM 21172 O O . GLN A 1 3 ? -20.278 6.463 -3.602 1.00 0.00 25 GLN A O 14
ATOM 21186 N N . LYS A 1 4 ? -21.923 5.163 -4.422 1.00 0.00 26 LYS A N 14
ATOM 21187 C CA . LYS A 1 4 ? -21.300 3.916 -3.992 1.00 0.00 26 LYS A CA 14
ATOM 21188 C C . LYS A 1 4 ? -19.904 3.775 -4.587 1.00 0.00 26 LYS A C 14
ATOM 21189 O O . LYS A 1 4 ? -18.933 3.536 -3.868 1.00 0.00 26 LYS A O 14
ATOM 21208 N N . THR A 1 5 ? -19.805 3.938 -5.902 1.00 0.00 27 THR A N 14
ATOM 21209 C CA . THR A 1 5 ? -18.527 3.842 -6.580 1.00 0.00 27 THR A CA 14
ATOM 21210 C C . THR A 1 5 ? -17.618 4.990 -6.142 1.00 0.00 27 THR A C 14
ATOM 21211 O O . THR A 1 5 ? -16.394 4.887 -6.209 1.00 0.00 27 THR A O 14
ATOM 21222 N N . LYS A 1 6 ? -18.229 6.078 -5.679 1.00 0.00 28 LYS A N 14
ATOM 21223 C CA . LYS A 1 6 ? -17.477 7.233 -5.211 1.00 0.00 28 LYS A CA 14
ATOM 21224 C C . LYS A 1 6 ? -16.733 6.877 -3.931 1.00 0.00 28 LYS A C 14
ATOM 21225 O O . LYS A 1 6 ? -15.554 7.198 -3.768 1.00 0.00 28 LYS A O 14
ATOM 21244 N N . GLU A 1 7 ? -17.431 6.189 -3.031 1.00 0.00 29 GLU A N 14
ATOM 21245 C CA . GLU A 1 7 ? -16.841 5.763 -1.770 1.00 0.00 29 GLU A CA 14
ATOM 21246 C C . GLU A 1 7 ? -15.615 4.900 -2.035 1.00 0.00 29 GLU A C 14
ATOM 21247 O O . GLU A 1 7 ? -14.631 4.949 -1.296 1.00 0.00 29 GLU A O 14
ATOM 21259 N N . LEU A 1 8 ? -15.681 4.117 -3.109 1.00 0.00 30 LEU A N 14
ATOM 21260 C CA . LEU A 1 8 ? -14.576 3.249 -3.493 1.00 0.00 30 LEU A CA 14
ATOM 21261 C C . LEU A 1 8 ? -13.318 4.074 -3.737 1.00 0.00 30 LEU A C 14
ATOM 21262 O O . LEU A 1 8 ? -12.255 3.780 -3.191 1.00 0.00 30 LEU A O 14
ATOM 21278 N N . SER A 1 9 ? -13.451 5.121 -4.547 1.00 0.00 31 SER A N 14
ATOM 21279 C CA . SER A 1 9 ? -12.327 5.999 -4.843 1.00 0.00 31 SER A CA 14
ATOM 21280 C C . SER A 1 9 ? -11.739 6.550 -3.548 1.00 0.00 31 SER A C 14
ATOM 21281 O O . SER A 1 9 ? -10.562 6.899 -3.489 1.00 0.00 31 SER A O 14
ATOM 21289 N N . ASN A 1 10 ? -12.567 6.607 -2.505 1.00 0.00 32 ASN A N 14
ATOM 21290 C CA . ASN A 1 10 ? -12.120 7.092 -1.207 1.00 0.00 32 ASN A CA 14
ATOM 21291 C C . ASN A 1 10 ? -11.120 6.110 -0.610 1.00 0.00 32 ASN A C 14
ATOM 21292 O O . ASN A 1 10 ? -10.103 6.507 -0.040 1.00 0.00 32 ASN A O 14
ATOM 21303 N N . LEU A 1 11 ? -11.407 4.821 -0.773 1.00 0.00 33 LEU A N 14
ATOM 21304 C CA . LEU A 1 11 ? -10.523 3.775 -0.278 1.00 0.00 33 LEU A CA 14
ATOM 21305 C C . LEU A 1 11 ? -9.274 3.728 -1.142 1.00 0.00 33 LEU A C 14
ATOM 21306 O O . LEU A 1 11 ? -8.153 3.650 -0.642 1.00 0.00 33 LEU A O 14
ATOM 21322 N N . ILE A 1 12 ? -9.485 3.805 -2.450 1.00 0.00 34 ILE A N 14
ATOM 21323 C CA . ILE A 1 12 ? -8.392 3.803 -3.406 1.00 0.00 34 ILE A CA 14
ATOM 21324 C C . ILE A 1 12 ? -7.527 5.039 -3.202 1.00 0.00 34 ILE A C 14
ATOM 21325 O O . ILE A 1 12 ? -6.298 4.963 -3.223 1.00 0.00 34 ILE A O 14
ATOM 21341 N N . GLU A 1 13 ? -8.181 6.179 -2.999 1.00 0.00 35 GLU A N 14
ATOM 21342 C CA . GLU A 1 13 ? -7.476 7.433 -2.783 1.00 0.00 35 GLU A CA 14
ATOM 21343 C C . GLU A 1 13 ? -6.487 7.288 -1.634 1.00 0.00 35 GLU A C 14
ATOM 21344 O O . GLU A 1 13 ? -5.403 7.872 -1.653 1.00 0.00 35 GLU A O 14
ATOM 21356 N N . THR A 1 14 ? -6.859 6.481 -0.645 1.00 0.00 36 THR A N 14
ATOM 21357 C CA . THR A 1 14 ? -5.991 6.237 0.495 1.00 0.00 36 THR A CA 14
ATOM 21358 C C . THR A 1 14 ? -4.908 5.250 0.089 1.00 0.00 36 THR A C 14
ATOM 21359 O O . THR A 1 14 ? -3.736 5.426 0.414 1.00 0.00 36 THR A O 14
ATOM 21370 N N . PHE A 1 15 ? -5.313 4.224 -0.654 1.00 0.00 37 PHE A N 14
ATOM 21371 C CA . PHE A 1 15 ? -4.380 3.220 -1.137 1.00 0.00 37 PHE A CA 14
ATOM 21372 C C . PHE A 1 15 ? -3.296 3.891 -1.966 1.00 0.00 37 PHE A C 14
ATOM 21373 O O . PHE A 1 15 ? -2.116 3.571 -1.843 1.00 0.00 37 PHE A O 14
ATOM 21390 N N . ALA A 1 16 ? -3.710 4.845 -2.796 1.00 0.00 38 ALA A N 14
ATOM 21391 C CA . ALA A 1 16 ? -2.774 5.587 -3.626 1.00 0.00 38 ALA A CA 14
ATOM 21392 C C . ALA A 1 16 ? -1.745 6.279 -2.744 1.00 0.00 38 ALA A C 14
ATOM 21393 O O . ALA A 1 16 ? -0.556 6.310 -3.060 1.00 0.00 38 ALA A O 14
ATOM 21400 N N . GLU A 1 17 ? -2.214 6.811 -1.617 1.00 0.00 39 GLU A N 14
ATOM 21401 C CA . GLU A 1 17 ? -1.338 7.477 -0.665 1.00 0.00 39 GLU A CA 14
ATOM 21402 C C . GLU A 1 17 ? -0.488 6.431 0.049 1.00 0.00 39 GLU A C 14
ATOM 21403 O O . GLU A 1 17 ? 0.729 6.576 0.167 1.00 0.00 39 GLU A O 14
ATOM 21415 N N . GLN A 1 18 ? -1.142 5.365 0.503 1.00 0.00 40 GLN A N 14
ATOM 21416 C CA . GLN A 1 18 ? -0.455 4.279 1.182 1.00 0.00 40 GLN A CA 14
ATOM 21417 C C . GLN A 1 18 ? 0.592 3.671 0.257 1.00 0.00 40 GLN A C 14
ATOM 21418 O O . GLN A 1 18 ? 1.663 3.256 0.699 1.00 0.00 40 GLN A O 14
ATOM 21432 N N . SER A 1 19 ? 0.275 3.640 -1.037 1.00 0.00 41 SER A N 14
ATOM 21433 C CA . SER A 1 19 ? 1.188 3.104 -2.036 1.00 0.00 41 SER A CA 14
ATOM 21434 C C . SER A 1 19 ? 2.487 3.894 -2.018 1.00 0.00 41 SER A C 14
ATOM 21435 O O . SER A 1 19 ? 3.571 3.327 -1.886 1.00 0.00 41 SER A O 14
ATOM 21443 N N . ARG A 1 20 ? 2.366 5.214 -2.120 1.00 0.00 42 ARG A N 14
ATOM 21444 C CA . ARG A 1 20 ? 3.535 6.082 -2.080 1.00 0.00 42 ARG A CA 14
ATOM 21445 C C . ARG A 1 20 ? 4.195 5.963 -0.717 1.00 0.00 42 ARG A C 14
ATOM 21446 O O . ARG A 1 20 ? 5.411 6.083 -0.587 1.00 0.00 42 ARG A O 14
ATOM 21467 N N . VAL A 1 21 ? 3.376 5.708 0.299 1.00 0.00 43 VAL A N 14
ATOM 21468 C CA . VAL A 1 21 ? 3.870 5.550 1.655 1.00 0.00 43 VAL A CA 14
ATOM 21469 C C . VAL A 1 21 ? 4.767 4.323 1.743 1.00 0.00 43 VAL A C 14
ATOM 21470 O O . VAL A 1 21 ? 5.903 4.406 2.202 1.00 0.00 43 VAL A O 14
ATOM 21483 N N . LEU A 1 22 ? 4.263 3.183 1.283 1.00 0.00 44 LEU A N 14
ATOM 21484 C CA . LEU A 1 22 ? 5.051 1.961 1.307 1.00 0.00 44 LEU A CA 14
ATOM 21485 C C . LEU A 1 22 ? 6.398 2.226 0.651 1.00 0.00 44 LEU A C 14
ATOM 21486 O O . LEU A 1 22 ? 7.442 1.919 1.215 1.00 0.00 44 LEU A O 14
ATOM 21502 N N . GLU A 1 23 ? 6.369 2.836 -0.528 1.00 0.00 45 GLU A N 14
ATOM 21503 C CA . GLU A 1 23 ? 7.598 3.166 -1.233 1.00 0.00 45 GLU A CA 14
ATOM 21504 C C . GLU A 1 23 ? 8.416 4.172 -0.423 1.00 0.00 45 GLU A C 14
ATOM 21505 O O . GLU A 1 23 ? 9.645 4.185 -0.491 1.00 0.00 45 GLU A O 14
ATOM 21517 N N . LYS A 1 24 ? 7.722 5.006 0.352 1.00 0.00 46 LYS A N 14
ATOM 21518 C CA . LYS A 1 24 ? 8.385 6.005 1.185 1.00 0.00 46 LYS A CA 14
ATOM 21519 C C . LYS A 1 24 ? 9.083 5.327 2.360 1.00 0.00 46 LYS A C 14
ATOM 21520 O O . LYS A 1 24 ? 10.275 5.529 2.590 1.00 0.00 46 LYS A O 14
ATOM 21539 N N . GLU A 1 25 ? 8.339 4.506 3.089 1.00 0.00 47 GLU A N 14
ATOM 21540 C CA . GLU A 1 25 ? 8.903 3.788 4.219 1.00 0.00 47 GLU A CA 14
ATOM 21541 C C . GLU A 1 25 ? 9.890 2.744 3.723 1.00 0.00 47 GLU A C 14
ATOM 21542 O O . GLU A 1 25 ? 10.898 2.469 4.370 1.00 0.00 47 GLU A O 14
ATOM 21554 N N . CYS A 1 26 ? 9.589 2.174 2.560 1.00 0.00 48 CYS A N 14
ATOM 21555 C CA . CYS A 1 26 ? 10.442 1.162 1.956 1.00 0.00 48 CYS A CA 14
ATOM 21556 C C . CYS A 1 26 ? 11.754 1.774 1.481 1.00 0.00 48 CYS A C 14
ATOM 21557 O O . CYS A 1 26 ? 12.810 1.150 1.587 1.00 0.00 48 CYS A O 14
ATOM 21565 N N . THR A 1 27 ? 11.692 3.001 0.965 1.00 0.00 49 THR A N 14
ATOM 21566 C CA . THR A 1 27 ? 12.897 3.671 0.494 1.00 0.00 49 THR A CA 14
ATOM 21567 C C . THR A 1 27 ? 13.857 3.893 1.657 1.00 0.00 49 THR A C 14
ATOM 21568 O O . THR A 1 27 ? 15.076 3.885 1.483 1.00 0.00 49 THR A O 14
ATOM 21579 N N . LYS A 1 28 ? 13.294 4.074 2.850 1.00 0.00 50 LYS A N 14
ATOM 21580 C CA . LYS A 1 28 ? 14.093 4.281 4.049 1.00 0.00 50 LYS A CA 14
ATOM 21581 C C . LYS A 1 28 ? 14.687 2.962 4.538 1.00 0.00 50 LYS A C 14
ATOM 21582 O O . LYS A 1 28 ? 15.725 2.946 5.200 1.00 0.00 50 LYS A O 14
ATOM 21601 N N . ILE A 1 29 ? 14.022 1.854 4.208 1.00 0.00 51 ILE A N 14
ATOM 21602 C CA . ILE A 1 29 ? 14.487 0.532 4.615 1.00 0.00 51 ILE A CA 14
ATOM 21603 C C . ILE A 1 29 ? 15.928 0.295 4.183 1.00 0.00 51 ILE A C 14
ATOM 21604 O O . ILE A 1 29 ? 16.303 0.566 3.042 1.00 0.00 51 ILE A O 14
ATOM 21620 N N . GLY A 1 30 ? 16.729 -0.215 5.111 1.00 0.00 52 GLY A N 14
ATOM 21621 C CA . GLY A 1 30 ? 18.126 -0.489 4.824 1.00 0.00 52 GLY A CA 14
ATOM 21622 C C . GLY A 1 30 ? 18.828 0.683 4.168 1.00 0.00 52 GLY A C 14
ATOM 21623 O O . GLY A 1 30 ? 19.799 0.501 3.433 1.00 0.00 52 GLY A O 14
ATOM 21627 N N . SER A 1 31 ? 18.335 1.888 4.432 1.00 0.00 53 SER A N 14
ATOM 21628 C CA . SER A 1 31 ? 18.922 3.093 3.856 1.00 0.00 53 SER A CA 14
ATOM 21629 C C . SER A 1 31 ? 19.130 4.170 4.918 1.00 0.00 53 SER A C 14
ATOM 21630 O O . SER A 1 31 ? 18.584 5.269 4.816 1.00 0.00 53 SER A O 14
ATOM 21638 N N . LYS A 1 32 ? 19.928 3.849 5.935 1.00 0.00 54 LYS A N 14
ATOM 21639 C CA . LYS A 1 32 ? 20.215 4.790 7.017 1.00 0.00 54 LYS A CA 14
ATOM 21640 C C . LYS A 1 32 ? 18.970 5.055 7.858 1.00 0.00 54 LYS A C 14
ATOM 21641 O O . LYS A 1 32 ? 18.917 4.701 9.036 1.00 0.00 54 LYS A O 14
ATOM 21660 N N . ARG A 1 33 ? 17.969 5.677 7.244 1.00 0.00 55 ARG A N 14
ATOM 21661 C CA . ARG A 1 33 ? 16.720 5.989 7.929 1.00 0.00 55 ARG A CA 14
ATOM 21662 C C . ARG A 1 33 ? 16.063 4.727 8.489 1.00 0.00 55 ARG A C 14
ATOM 21663 O O . ARG A 1 33 ? 15.206 4.805 9.370 1.00 0.00 55 ARG A O 14
ATOM 21684 N N . ASP A 1 34 ? 16.469 3.567 7.972 1.00 0.00 56 ASP A N 14
ATOM 21685 C CA . ASP A 1 34 ? 15.924 2.283 8.414 1.00 0.00 56 ASP A CA 14
ATOM 21686 C C . ASP A 1 34 ? 15.762 2.235 9.933 1.00 0.00 56 ASP A C 14
ATOM 21687 O O . ASP A 1 34 ? 16.451 2.945 10.665 1.00 0.00 56 ASP A O 14
ATOM 21696 N N . SER A 1 35 ? 14.846 1.391 10.397 1.00 0.00 57 SER A N 14
ATOM 21697 C CA . SER A 1 35 ? 14.590 1.245 11.826 1.00 0.00 57 SER A CA 14
ATOM 21698 C C . SER A 1 35 ? 13.530 0.179 12.080 1.00 0.00 57 SER A C 14
ATOM 21699 O O . SER A 1 35 ? 12.601 0.016 11.290 1.00 0.00 57 SER A O 14
ATOM 21707 N N . LYS A 1 36 ? 13.672 -0.542 13.188 1.00 0.00 58 LYS A N 14
ATOM 21708 C CA . LYS A 1 36 ? 12.725 -1.593 13.546 1.00 0.00 58 LYS A CA 14
ATOM 21709 C C . LYS A 1 36 ? 11.305 -1.052 13.576 1.00 0.00 58 LYS A C 14
ATOM 21710 O O . LYS A 1 36 ? 10.395 -1.625 12.978 1.00 0.00 58 LYS A O 14
ATOM 21729 N N . GLU A 1 37 ? 11.128 0.059 14.275 1.00 0.00 59 GLU A N 14
ATOM 21730 C CA . GLU A 1 37 ? 9.818 0.691 14.387 1.00 0.00 59 GLU A CA 14
ATOM 21731 C C . GLU A 1 37 ? 9.231 0.957 13.006 1.00 0.00 59 GLU A C 14
ATOM 21732 O O . GLU A 1 37 ? 8.023 0.841 12.801 1.00 0.00 59 GLU A O 14
ATOM 21744 N N . LEU A 1 38 ? 10.096 1.302 12.060 1.00 0.00 60 LEU A N 14
ATOM 21745 C CA . LEU A 1 38 ? 9.662 1.570 10.696 1.00 0.00 60 LEU A CA 14
ATOM 21746 C C . LEU A 1 38 ? 9.111 0.295 10.066 1.00 0.00 60 LEU A C 14
ATOM 21747 O O . LEU A 1 38 ? 7.962 0.257 9.628 1.00 0.00 60 LEU A O 14
ATOM 21763 N N . ARG A 1 39 ? 9.934 -0.748 10.027 1.00 0.00 61 ARG A N 14
ATOM 21764 C CA . ARG A 1 39 ? 9.516 -2.020 9.455 1.00 0.00 61 ARG A CA 14
ATOM 21765 C C . ARG A 1 39 ? 8.325 -2.567 10.222 1.00 0.00 61 ARG A C 14
ATOM 21766 O O . ARG A 1 39 ? 7.391 -3.112 9.634 1.00 0.00 61 ARG A O 14
ATOM 21787 N N . TYR A 1 40 ? 8.347 -2.385 11.538 1.00 0.00 62 TYR A N 14
ATOM 21788 C CA . TYR A 1 40 ? 7.244 -2.830 12.374 1.00 0.00 62 TYR A CA 14
ATOM 21789 C C . TYR A 1 40 ? 5.999 -2.048 11.998 1.00 0.00 62 TYR A C 14
ATOM 21790 O O . TYR A 1 40 ? 4.949 -2.621 11.727 1.00 0.00 62 TYR A O 14
ATOM 21808 N N . LYS A 1 41 ? 6.140 -0.731 11.946 1.00 0.00 63 LYS A N 14
ATOM 21809 C CA . LYS A 1 41 ? 5.041 0.139 11.562 1.00 0.00 63 LYS A CA 14
ATOM 21810 C C . LYS A 1 41 ? 4.591 -0.213 10.148 1.00 0.00 63 LYS A C 14
ATOM 21811 O O . LYS A 1 41 ? 3.403 -0.187 9.831 1.00 0.00 63 LYS A O 14
ATOM 21830 N N . ILE A 1 42 ? 5.559 -0.548 9.306 1.00 0.00 64 ILE A N 14
ATOM 21831 C CA . ILE A 1 42 ? 5.293 -0.914 7.929 1.00 0.00 64 ILE A CA 14
ATOM 21832 C C . ILE A 1 42 ? 4.463 -2.198 7.841 1.00 0.00 64 ILE A C 14
ATOM 21833 O O . ILE A 1 42 ? 3.421 -2.232 7.186 1.00 0.00 64 ILE A O 14
ATOM 21849 N N . GLU A 1 43 ? 4.947 -3.257 8.485 1.00 0.00 65 GLU A N 14
ATOM 21850 C CA . GLU A 1 43 ? 4.269 -4.551 8.455 1.00 0.00 65 GLU A CA 14
ATOM 21851 C C . GLU A 1 43 ? 3.085 -4.613 9.418 1.00 0.00 65 GLU A C 14
ATOM 21852 O O . GLU A 1 43 ? 2.137 -5.363 9.189 1.00 0.00 65 GLU A O 14
ATOM 21864 N N . THR A 1 44 ? 3.149 -3.855 10.506 1.00 0.00 66 THR A N 14
ATOM 21865 C CA . THR A 1 44 ? 2.087 -3.864 11.496 1.00 0.00 66 THR A CA 14
ATOM 21866 C C . THR A 1 44 ? 1.107 -2.701 11.316 1.00 0.00 66 THR A C 14
ATOM 21867 O O . THR A 1 44 ? 0.070 -2.661 11.978 1.00 0.00 66 THR A O 14
ATOM 21878 N N . GLU A 1 45 ? 1.427 -1.751 10.435 1.00 0.00 67 GLU A N 14
ATOM 21879 C CA . GLU A 1 45 ? 0.540 -0.607 10.222 1.00 0.00 67 GLU A CA 14
ATOM 21880 C C . GLU A 1 45 ? 0.334 -0.292 8.735 1.00 0.00 67 GLU A C 14
ATOM 21881 O O . GLU A 1 45 ? -0.801 -0.128 8.289 1.00 0.00 67 GLU A O 14
ATOM 21893 N N . LEU A 1 46 ? 1.421 -0.186 7.973 1.00 0.00 68 LEU A N 14
ATOM 21894 C CA . LEU A 1 46 ? 1.312 0.136 6.550 1.00 0.00 68 LEU A CA 14
ATOM 21895 C C . LEU A 1 46 ? 0.700 -1.017 5.755 1.00 0.00 68 LEU A C 14
ATOM 21896 O O . LEU A 1 46 ? -0.514 -1.058 5.560 1.00 0.00 68 LEU A O 14
ATOM 21912 N N . ILE A 1 47 ? 1.542 -1.944 5.287 1.00 0.00 69 ILE A N 14
ATOM 21913 C CA . ILE A 1 47 ? 1.078 -3.092 4.501 1.00 0.00 69 ILE A CA 14
ATOM 21914 C C . ILE A 1 47 ? -0.287 -3.598 4.981 1.00 0.00 69 ILE A C 14
ATOM 21915 O O . ILE A 1 47 ? -1.228 -3.690 4.193 1.00 0.00 69 ILE A O 14
ATOM 21931 N N . PRO A 1 48 ? -0.420 -3.930 6.277 1.00 0.00 70 PRO A N 14
ATOM 21932 C CA . PRO A 1 48 ? -1.683 -4.420 6.833 1.00 0.00 70 PRO A CA 14
ATOM 21933 C C . PRO A 1 48 ? -2.853 -3.506 6.486 1.00 0.00 70 PRO A C 14
ATOM 21934 O O . PRO A 1 48 ? -3.959 -3.972 6.223 1.00 0.00 70 PRO A O 14
ATOM 21945 N N . ASN A 1 49 ? -2.597 -2.202 6.489 1.00 0.00 71 ASN A N 14
ATOM 21946 C CA . ASN A 1 49 ? -3.627 -1.219 6.175 1.00 0.00 71 ASN A CA 14
ATOM 21947 C C . ASN A 1 49 ? -3.765 -1.035 4.667 1.00 0.00 71 ASN A C 14
ATOM 21948 O O . ASN A 1 49 ? -4.872 -0.871 4.153 1.00 0.00 71 ASN A O 14
ATOM 21959 N N . CYS A 1 50 ? -2.639 -1.069 3.961 1.00 0.00 72 CYS A N 14
ATOM 21960 C CA . CYS A 1 50 ? -2.650 -0.911 2.512 1.00 0.00 72 CYS A CA 14
ATOM 21961 C C . CYS A 1 50 ? -3.421 -2.052 1.867 1.00 0.00 72 CYS A C 14
ATOM 21962 O O . CYS A 1 50 ? -4.360 -1.827 1.104 1.00 0.00 72 CYS A O 14
ATOM 21970 N N . THR A 1 51 ? -3.031 -3.280 2.191 1.00 0.00 73 THR A N 14
ATOM 21971 C CA . THR A 1 51 ? -3.704 -4.450 1.652 1.00 0.00 73 THR A CA 14
ATOM 21972 C C . THR A 1 51 ? -5.137 -4.502 2.169 1.00 0.00 73 THR A C 14
ATOM 21973 O O . THR A 1 51 ? -6.070 -4.755 1.412 1.00 0.00 73 THR A O 14
ATOM 21984 N N . SER A 1 52 ? -5.313 -4.226 3.461 1.00 0.00 74 SER A N 14
ATOM 21985 C CA . SER A 1 52 ? -6.648 -4.210 4.048 1.00 0.00 74 SER A CA 14
ATOM 21986 C C . SER A 1 52 ? -7.517 -3.233 3.270 1.00 0.00 74 SER A C 14
ATOM 21987 O O . SER A 1 52 ? -8.725 -3.425 3.127 1.00 0.00 74 SER A O 14
ATOM 21995 N N . VAL A 1 53 ? -6.871 -2.194 2.746 1.00 0.00 75 VAL A N 14
ATOM 21996 C CA . VAL A 1 53 ? -7.546 -1.186 1.950 1.00 0.00 75 VAL A CA 14
ATOM 21997 C C . VAL A 1 53 ? -7.974 -1.795 0.613 1.00 0.00 75 VAL A C 14
ATOM 21998 O O . VAL A 1 53 ? -8.978 -1.392 0.026 1.00 0.00 75 VAL A O 14
ATOM 22011 N N . ARG A 1 54 ? -7.216 -2.796 0.157 1.00 0.00 76 ARG A N 14
ATOM 22012 C CA . ARG A 1 54 ? -7.529 -3.492 -1.085 1.00 0.00 76 ARG A CA 14
ATOM 22013 C C . ARG A 1 54 ? -8.814 -4.285 -0.912 1.00 0.00 76 ARG A C 14
ATOM 22014 O O . ARG A 1 54 ? -9.777 -4.098 -1.653 1.00 0.00 76 ARG A O 14
ATOM 22035 N N . ASP A 1 55 ? -8.822 -5.169 0.087 1.00 0.00 77 ASP A N 14
ATOM 22036 C CA . ASP A 1 55 ? -9.992 -5.991 0.376 1.00 0.00 77 ASP A CA 14
ATOM 22037 C C . ASP A 1 55 ? -11.245 -5.126 0.410 1.00 0.00 77 ASP A C 14
ATOM 22038 O O . ASP A 1 55 ? -12.324 -5.556 0.001 1.00 0.00 77 ASP A O 14
ATOM 22047 N N . LYS A 1 56 ? -11.084 -3.895 0.884 1.00 0.00 78 LYS A N 14
ATOM 22048 C CA . LYS A 1 56 ? -12.191 -2.955 0.953 1.00 0.00 78 LYS A CA 14
ATOM 22049 C C . LYS A 1 56 ? -12.601 -2.543 -0.453 1.00 0.00 78 LYS A C 14
ATOM 22050 O O . LYS A 1 56 ? -13.788 -2.454 -0.770 1.00 0.00 78 LYS A O 14
ATOM 22069 N N . ILE A 1 57 ? -11.603 -2.313 -1.298 1.00 0.00 79 ILE A N 14
ATOM 22070 C CA . ILE A 1 57 ? -11.840 -1.932 -2.679 1.00 0.00 79 ILE A CA 14
ATOM 22071 C C . ILE A 1 57 ? -12.374 -3.122 -3.467 1.00 0.00 79 ILE A C 14
ATOM 22072 O O . ILE A 1 57 ? -13.356 -3.006 -4.200 1.00 0.00 79 ILE A O 14
ATOM 22088 N N . GLU A 1 58 ? -11.726 -4.269 -3.298 1.00 0.00 80 GLU A N 14
ATOM 22089 C CA . GLU A 1 58 ? -12.142 -5.483 -3.980 1.00 0.00 80 GLU A CA 14
ATOM 22090 C C . GLU A 1 58 ? -13.506 -5.927 -3.472 1.00 0.00 80 GLU A C 14
ATOM 22091 O O . GLU A 1 58 ? -14.308 -6.485 -4.222 1.00 0.00 80 GLU A O 14
ATOM 22103 N N . SER A 1 59 ? -13.771 -5.660 -2.195 1.00 0.00 81 SER A N 14
ATOM 22104 C CA . SER A 1 59 ? -15.050 -6.018 -1.596 1.00 0.00 81 SER A CA 14
ATOM 22105 C C . SER A 1 59 ? -16.175 -5.282 -2.310 1.00 0.00 81 SER A C 14
ATOM 22106 O O . SER A 1 59 ? -17.277 -5.805 -2.470 1.00 0.00 81 SER A O 14
ATOM 22114 N N . ASN A 1 60 ? -15.873 -4.065 -2.749 1.00 0.00 82 ASN A N 14
ATOM 22115 C CA . ASN A 1 60 ? -16.838 -3.243 -3.463 1.00 0.00 82 ASN A CA 14
ATOM 22116 C C . ASN A 1 60 ? -16.955 -3.709 -4.913 1.00 0.00 82 ASN A C 14
ATOM 22117 O O . ASN A 1 60 ? -16.166 -3.312 -5.770 1.00 0.00 82 ASN A O 14
ATOM 22128 N N . ILE A 1 61 ? -17.936 -4.569 -5.172 1.00 0.00 83 ILE A N 14
ATOM 22129 C CA . ILE A 1 61 ? -18.158 -5.118 -6.509 1.00 0.00 83 ILE A CA 14
ATOM 22130 C C . ILE A 1 61 ? -18.078 -4.046 -7.598 1.00 0.00 83 ILE A C 14
ATOM 22131 O O . ILE A 1 61 ? -17.713 -4.335 -8.737 1.00 0.00 83 ILE A O 14
ATOM 22147 N N . LEU A 1 62 ? -18.415 -2.810 -7.246 1.00 0.00 84 LEU A N 14
ATOM 22148 C CA . LEU A 1 62 ? -18.375 -1.711 -8.205 1.00 0.00 84 LEU A CA 14
ATOM 22149 C C . LEU A 1 62 ? -16.996 -1.588 -8.851 1.00 0.00 84 LEU A C 14
ATOM 22150 O O . LEU A 1 62 ? -16.856 -1.001 -9.924 1.00 0.00 84 LEU A O 14
ATOM 22166 N N . ILE A 1 63 ? -15.981 -2.148 -8.198 1.00 0.00 85 ILE A N 14
ATOM 22167 C CA . ILE A 1 63 ? -14.621 -2.099 -8.719 1.00 0.00 85 ILE A CA 14
ATOM 22168 C C . ILE A 1 63 ? -14.496 -2.930 -9.994 1.00 0.00 85 ILE A C 14
ATOM 22169 O O . ILE A 1 63 ? -13.690 -2.623 -10.872 1.00 0.00 85 ILE A O 14
ATOM 22185 N N . HIS A 1 64 ? -15.301 -3.983 -10.090 1.00 0.00 86 HIS A N 14
ATOM 22186 C CA . HIS A 1 64 ? -15.279 -4.857 -11.257 1.00 0.00 86 HIS A CA 14
ATOM 22187 C C . HIS A 1 64 ? -16.164 -4.311 -12.376 1.00 0.00 86 HIS A C 14
ATOM 22188 O O . HIS A 1 64 ? -15.979 -4.653 -13.544 1.00 0.00 86 HIS A O 14
ATOM 22203 N N . GLN A 1 65 ? -17.126 -3.464 -12.017 1.00 0.00 87 GLN A N 14
ATOM 22204 C CA . GLN A 1 65 ? -18.033 -2.882 -12.999 1.00 0.00 87 GLN A CA 14
ATOM 22205 C C . GLN A 1 65 ? -17.379 -1.696 -13.705 1.00 0.00 87 GLN A C 14
ATOM 22206 O O . GLN A 1 65 ? -17.391 -1.606 -14.932 1.00 0.00 87 GLN A O 14
ATOM 22220 N N . ASN A 1 66 ? -16.814 -0.789 -12.917 1.00 0.00 88 ASN A N 14
ATOM 22221 C CA . ASN A 1 66 ? -16.158 0.394 -13.463 1.00 0.00 88 ASN A CA 14
ATOM 22222 C C . ASN A 1 66 ? -14.757 0.055 -13.964 1.00 0.00 88 ASN A C 14
ATOM 22223 O O . ASN A 1 66 ? -13.829 -0.117 -13.174 1.00 0.00 88 ASN A O 14
ATOM 22234 N N . GLY A 1 67 ? -14.613 -0.041 -15.282 1.00 0.00 89 GLY A N 14
ATOM 22235 C CA . GLY A 1 67 ? -13.324 -0.360 -15.868 1.00 0.00 89 GLY A CA 14
ATOM 22236 C C . GLY A 1 67 ? -12.242 0.620 -15.461 1.00 0.00 89 GLY A C 14
ATOM 22237 O O . GLY A 1 67 ? -11.109 0.226 -15.188 1.00 0.00 89 GLY A O 14
ATOM 22241 N N . LYS A 1 68 ? -12.593 1.901 -15.420 1.00 0.00 90 LYS A N 14
ATOM 22242 C CA . LYS A 1 68 ? -11.643 2.941 -15.041 1.00 0.00 90 LYS A CA 14
ATOM 22243 C C . LYS A 1 68 ? -11.108 2.696 -13.634 1.00 0.00 90 LYS A C 14
ATOM 22244 O O . LYS A 1 68 ? -9.910 2.486 -13.443 1.00 0.00 90 LYS A O 14
ATOM 22263 N N . LEU A 1 69 ? -12.003 2.724 -12.652 1.00 0.00 91 LEU A N 14
ATOM 22264 C CA . LEU A 1 69 ? -11.617 2.505 -11.264 1.00 0.00 91 LEU A CA 14
ATOM 22265 C C . LEU A 1 69 ? -10.956 1.145 -11.089 1.00 0.00 91 LEU A C 14
ATOM 22266 O O . LEU A 1 69 ? -9.977 1.010 -10.354 1.00 0.00 91 LEU A O 14
ATOM 22282 N N . SER A 1 70 ? -11.495 0.139 -11.771 1.00 0.00 92 SER A N 14
ATOM 22283 C CA . SER A 1 70 ? -10.951 -1.215 -11.696 1.00 0.00 92 SER A CA 14
ATOM 22284 C C . SER A 1 70 ? -9.437 -1.185 -11.860 1.00 0.00 92 SER A C 14
ATOM 22285 O O . SER A 1 70 ? -8.709 -1.901 -11.172 1.00 0.00 92 SER A O 14
ATOM 22293 N N . ALA A 1 71 ? -8.974 -0.333 -12.766 1.00 0.00 93 ALA A N 14
ATOM 22294 C CA . ALA A 1 71 ? -7.549 -0.182 -13.019 1.00 0.00 93 ALA A CA 14
ATOM 22295 C C . ALA A 1 71 ? -6.894 0.623 -11.904 1.00 0.00 93 ALA A C 14
ATOM 22296 O O . ALA A 1 71 ? -5.726 0.417 -11.575 1.00 0.00 93 ALA A O 14
ATOM 22303 N N . ASP A 1 72 ? -7.663 1.541 -11.323 1.00 0.00 94 ASP A N 14
ATOM 22304 C CA . ASP A 1 72 ? -7.176 2.385 -10.237 1.00 0.00 94 ASP A CA 14
ATOM 22305 C C . ASP A 1 72 ? -6.473 1.554 -9.168 1.00 0.00 94 ASP A C 14
ATOM 22306 O O . ASP A 1 72 ? -5.253 1.609 -9.029 1.00 0.00 94 ASP A O 14
ATOM 22315 N N . PHE A 1 73 ? -7.255 0.784 -8.418 1.00 0.00 95 PHE A N 14
ATOM 22316 C CA . PHE A 1 73 ? -6.715 -0.061 -7.360 1.00 0.00 95 PHE A CA 14
ATOM 22317 C C . PHE A 1 73 ? -5.724 -1.078 -7.925 1.00 0.00 95 PHE A C 14
ATOM 22318 O O . PHE A 1 73 ? -4.686 -1.349 -7.320 1.00 0.00 95 PHE A O 14
ATOM 22335 N N . LYS A 1 74 ? -6.053 -1.640 -9.085 1.00 0.00 96 LYS A N 14
ATOM 22336 C CA . LYS A 1 74 ? -5.194 -2.631 -9.729 1.00 0.00 96 LYS A CA 14
ATOM 22337 C C . LYS A 1 74 ? -3.760 -2.124 -9.843 1.00 0.00 96 LYS A C 14
ATOM 22338 O O . LYS A 1 74 ? -2.807 -2.872 -9.626 1.00 0.00 96 LYS A O 14
ATOM 22357 N N . ASN A 1 75 ? -3.618 -0.849 -10.182 1.00 0.00 97 ASN A N 14
ATOM 22358 C CA . ASN A 1 75 ? -2.301 -0.238 -10.323 1.00 0.00 97 ASN A CA 14
ATOM 22359 C C . ASN A 1 75 ? -1.657 -0.024 -8.958 1.00 0.00 97 ASN A C 14
ATOM 22360 O O . ASN A 1 75 ? -0.442 -0.152 -8.806 1.00 0.00 97 ASN A O 14
ATOM 22371 N N . LEU A 1 76 ? -2.481 0.302 -7.970 1.00 0.00 98 LEU A N 14
ATOM 22372 C CA . LEU A 1 76 ? -1.995 0.535 -6.616 1.00 0.00 98 LEU A CA 14
ATOM 22373 C C . LEU A 1 76 ? -1.533 -0.767 -5.978 1.00 0.00 98 LEU A C 14
ATOM 22374 O O . LEU A 1 76 ? -0.371 -0.903 -5.597 1.00 0.00 98 LEU A O 14
ATOM 22390 N N . LYS A 1 77 ? -2.443 -1.730 -5.871 1.00 0.00 99 LYS A N 14
ATOM 22391 C CA . LYS A 1 77 ? -2.107 -3.023 -5.287 1.00 0.00 99 LYS A CA 14
ATOM 22392 C C . LYS A 1 77 ? -0.936 -3.645 -6.032 1.00 0.00 99 LYS A C 14
ATOM 22393 O O . LYS A 1 77 ? -0.103 -4.331 -5.442 1.00 0.00 99 LYS A O 14
ATOM 22412 N N . THR A 1 78 ? -0.874 -3.382 -7.332 1.00 0.00 100 THR A N 14
ATOM 22413 C CA . THR A 1 78 ? 0.201 -3.896 -8.165 1.00 0.00 100 THR A CA 14
ATOM 22414 C C . THR A 1 78 ? 1.515 -3.215 -7.801 1.00 0.00 100 THR A C 14
ATOM 22415 O O . THR A 1 78 ? 2.499 -3.879 -7.474 1.00 0.00 100 THR A O 14
ATOM 22426 N N . LYS A 1 79 ? 1.521 -1.887 -7.849 1.00 0.00 101 LYS A N 14
ATOM 22427 C CA . LYS A 1 79 ? 2.714 -1.125 -7.512 1.00 0.00 101 LYS A CA 14
ATOM 22428 C C . LYS A 1 79 ? 3.108 -1.391 -6.064 1.00 0.00 101 LYS A C 14
ATOM 22429 O O . LYS A 1 79 ? 4.289 -1.458 -5.731 1.00 0.00 101 LYS A O 14
ATOM 22448 N N . TYR A 1 80 ? 2.099 -1.553 -5.213 1.00 0.00 102 TYR A N 14
ATOM 22449 C CA . TYR A 1 80 ? 2.321 -1.822 -3.799 1.00 0.00 102 TYR A CA 14
ATOM 22450 C C . TYR A 1 80 ? 3.100 -3.123 -3.619 1.00 0.00 102 TYR A C 14
ATOM 22451 O O . TYR A 1 80 ? 3.967 -3.224 -2.752 1.00 0.00 102 TYR A O 14
ATOM 22469 N N . GLN A 1 81 ? 2.789 -4.113 -4.450 1.00 0.00 103 GLN A N 14
ATOM 22470 C CA . GLN A 1 81 ? 3.467 -5.402 -4.385 1.00 0.00 103 GLN A CA 14
ATOM 22471 C C . GLN A 1 81 ? 4.956 -5.240 -4.667 1.00 0.00 103 GLN A C 14
ATOM 22472 O O . GLN A 1 81 ? 5.792 -5.891 -4.043 1.00 0.00 103 GLN A O 14
ATOM 22486 N N . SER A 1 82 ? 5.280 -4.363 -5.609 1.00 0.00 104 SER A N 14
ATOM 22487 C CA . SER A 1 82 ? 6.669 -4.111 -5.969 1.00 0.00 104 SER A CA 14
ATOM 22488 C C . SER A 1 82 ? 7.416 -3.479 -4.803 1.00 0.00 104 SER A C 14
ATOM 22489 O O . SER A 1 82 ? 8.603 -3.735 -4.596 1.00 0.00 104 SER A O 14
ATOM 22497 N N . LEU A 1 83 ? 6.710 -2.647 -4.048 1.00 0.00 105 LEU A N 14
ATOM 22498 C CA . LEU A 1 83 ? 7.293 -1.966 -2.903 1.00 0.00 105 LEU A CA 14
ATOM 22499 C C . LEU A 1 83 ? 7.674 -2.956 -1.817 1.00 0.00 105 LEU A C 14
ATOM 22500 O O . LEU A 1 83 ? 8.797 -2.938 -1.313 1.00 0.00 105 LEU A O 14
ATOM 22516 N N . GLN A 1 84 ? 6.735 -3.818 -1.457 1.00 0.00 106 GLN A N 14
ATOM 22517 C CA . GLN A 1 84 ? 6.987 -4.816 -0.422 1.00 0.00 106 GLN A CA 14
ATOM 22518 C C . GLN A 1 84 ? 8.186 -5.681 -0.800 1.00 0.00 106 GLN A C 14
ATOM 22519 O O . GLN A 1 84 ? 9.007 -6.027 0.047 1.00 0.00 106 GLN A O 14
ATOM 22533 N N . GLN A 1 85 ? 8.270 -6.030 -2.079 1.00 0.00 107 GLN A N 14
ATOM 22534 C CA . GLN A 1 85 ? 9.359 -6.863 -2.583 1.00 0.00 107 GLN A CA 14
ATOM 22535 C C . GLN A 1 85 ? 10.701 -6.135 -2.531 1.00 0.00 107 GLN A C 14
ATOM 22536 O O . GLN A 1 85 ? 11.683 -6.668 -2.014 1.00 0.00 107 GLN A O 14
ATOM 22550 N N . SER A 1 86 ? 10.744 -4.922 -3.076 1.00 0.00 108 SER A N 14
ATOM 22551 C CA . SER A 1 86 ? 11.977 -4.140 -3.094 1.00 0.00 108 SER A CA 14
ATOM 22552 C C . SER A 1 86 ? 12.481 -3.882 -1.679 1.00 0.00 108 SER A C 14
ATOM 22553 O O . SER A 1 86 ? 13.686 -3.870 -1.426 1.00 0.00 108 SER A O 14
ATOM 22561 N N . TYR A 1 87 ? 11.546 -3.669 -0.765 1.00 0.00 109 TYR A N 14
ATOM 22562 C CA . TYR A 1 87 ? 11.876 -3.400 0.627 1.00 0.00 109 TYR A CA 14
ATOM 22563 C C . TYR A 1 87 ? 12.133 -4.693 1.392 1.00 0.00 109 TYR A C 14
ATOM 22564 O O . TYR A 1 87 ? 13.078 -4.782 2.177 1.00 0.00 109 TYR A O 14
ATOM 22582 N N . ASN A 1 88 ? 11.289 -5.693 1.166 1.00 0.00 110 ASN A N 14
ATOM 22583 C CA . ASN A 1 88 ? 11.436 -6.974 1.847 1.00 0.00 110 ASN A CA 14
ATOM 22584 C C . ASN A 1 88 ? 12.856 -7.502 1.692 1.00 0.00 110 ASN A C 14
ATOM 22585 O O . ASN A 1 88 ? 13.459 -7.987 2.649 1.00 0.00 110 ASN A O 14
ATOM 22596 N N . GLN A 1 89 ? 13.396 -7.390 0.486 1.00 0.00 111 GLN A N 14
ATOM 22597 C CA . GLN A 1 89 ? 14.755 -7.843 0.233 1.00 0.00 111 GLN A CA 14
ATOM 22598 C C . GLN A 1 89 ? 15.736 -6.980 1.009 1.00 0.00 111 GLN A C 14
ATOM 22599 O O . GLN A 1 89 ? 16.507 -7.476 1.829 1.00 0.00 111 GLN A O 14
ATOM 22613 N N . ARG A 1 90 ? 15.682 -5.680 0.748 1.00 0.00 112 ARG A N 14
ATOM 22614 C CA . ARG A 1 90 ? 16.547 -4.714 1.415 1.00 0.00 112 ARG A CA 14
ATOM 22615 C C . ARG A 1 90 ? 16.528 -4.916 2.927 1.00 0.00 112 ARG A C 14
ATOM 22616 O O . ARG A 1 90 ? 17.557 -4.799 3.592 1.00 0.00 112 ARG A O 14
ATOM 22637 N N . LYS A 1 91 ? 15.349 -5.219 3.463 1.00 0.00 113 LYS A N 14
ATOM 22638 C CA . LYS A 1 91 ? 15.203 -5.434 4.897 1.00 0.00 113 LYS A CA 14
ATOM 22639 C C . LYS A 1 91 ? 15.992 -6.665 5.339 1.00 0.00 113 LYS A C 14
ATOM 22640 O O . LYS A 1 91 ? 16.458 -6.743 6.476 1.00 0.00 113 LYS A O 14
ATOM 22659 N N . SER A 1 92 ? 16.147 -7.619 4.424 1.00 0.00 114 SER A N 14
ATOM 22660 C CA . SER A 1 92 ? 16.889 -8.841 4.709 1.00 0.00 114 SER A CA 14
ATOM 22661 C C . SER A 1 92 ? 18.391 -8.601 4.574 1.00 0.00 114 SER A C 14
ATOM 22662 O O . SER A 1 92 ? 19.199 -9.291 5.195 1.00 0.00 114 SER A O 14
ATOM 22670 N N . LEU A 1 93 ? 18.754 -7.612 3.762 1.00 0.00 115 LEU A N 14
ATOM 22671 C CA . LEU A 1 93 ? 20.157 -7.270 3.547 1.00 0.00 115 LEU A CA 14
ATOM 22672 C C . LEU A 1 93 ? 20.618 -6.234 4.569 1.00 0.00 115 LEU A C 14
ATOM 22673 O O . LEU A 1 93 ? 21.803 -6.152 4.894 1.00 0.00 115 LEU A O 14
ATOM 22689 N N . PHE A 1 94 ? 19.673 -5.443 5.070 1.00 0.00 116 PHE A N 14
ATOM 22690 C CA . PHE A 1 94 ? 19.979 -4.409 6.053 1.00 0.00 116 PHE A CA 14
ATOM 22691 C C . PHE A 1 94 ? 19.306 -4.708 7.393 1.00 0.00 116 PHE A C 14
ATOM 22692 O O . PHE A 1 94 ? 18.529 -3.900 7.900 1.00 0.00 116 PHE A O 14
ATOM 22709 N N . PRO A 1 95 ? 19.599 -5.875 7.991 1.00 0.00 117 PRO A N 14
ATOM 22710 C CA . PRO A 1 95 ? 19.017 -6.267 9.279 1.00 0.00 117 PRO A CA 14
ATOM 22711 C C . PRO A 1 95 ? 19.394 -5.304 10.400 1.00 0.00 117 PRO A C 14
ATOM 22712 O O . PRO A 1 95 ? 20.530 -4.835 10.472 1.00 0.00 117 PRO A O 14
ATOM 22723 N N . LEU A 1 96 ? 18.434 -5.015 11.272 1.00 0.00 118 LEU A N 14
ATOM 22724 C CA . LEU A 1 96 ? 18.665 -4.107 12.390 1.00 0.00 118 LEU A CA 14
ATOM 22725 C C . LEU A 1 96 ? 19.123 -4.876 13.625 1.00 0.00 118 LEU A C 14
ATOM 22726 O O . LEU A 1 96 ? 20.189 -4.605 14.178 1.00 0.00 118 LEU A O 14
ATOM 22742 N N . LYS A 1 97 ? 18.309 -5.835 14.053 1.00 0.00 119 LYS A N 14
ATOM 22743 C CA . LYS A 1 97 ? 18.628 -6.645 15.223 1.00 0.00 119 LYS A CA 14
ATOM 22744 C C . LYS A 1 97 ? 19.936 -7.403 15.020 1.00 0.00 119 LYS A C 14
ATOM 22745 O O . LYS A 1 97 ? 20.806 -7.330 15.913 1.00 0.00 119 LYS A O 14
ATOM 22765 N N . THR A 1 1 ? -24.080 10.353 -11.431 1.00 0.00 23 THR A N 15
ATOM 22766 C CA . THR A 1 1 ? -23.214 10.475 -10.229 1.00 0.00 23 THR A CA 15
ATOM 22767 C C . THR A 1 1 ? -23.269 9.210 -9.380 1.00 0.00 23 THR A C 15
ATOM 22768 O O . THR A 1 1 ? -24.247 8.967 -8.673 1.00 0.00 23 THR A O 15
ATOM 22781 N N . ASN A 1 2 ? -22.212 8.407 -9.454 1.00 0.00 24 ASN A N 15
ATOM 22782 C CA . ASN A 1 2 ? -22.140 7.166 -8.691 1.00 0.00 24 ASN A CA 15
ATOM 22783 C C . ASN A 1 2 ? -21.644 7.428 -7.272 1.00 0.00 24 ASN A C 15
ATOM 22784 O O . ASN A 1 2 ? -20.454 7.658 -7.053 1.00 0.00 24 ASN A O 15
ATOM 22795 N N . GLN A 1 3 ? -22.563 7.394 -6.313 1.00 0.00 25 GLN A N 15
ATOM 22796 C CA . GLN A 1 3 ? -22.219 7.628 -4.916 1.00 0.00 25 GLN A CA 15
ATOM 22797 C C . GLN A 1 3 ? -21.455 6.443 -4.335 1.00 0.00 25 GLN A C 15
ATOM 22798 O O . GLN A 1 3 ? -20.408 6.613 -3.711 1.00 0.00 25 GLN A O 15
ATOM 22812 N N . LYS A 1 4 ? -21.984 5.241 -4.546 1.00 0.00 26 LYS A N 15
ATOM 22813 C CA . LYS A 1 4 ? -21.349 4.028 -4.043 1.00 0.00 26 LYS A CA 15
ATOM 22814 C C . LYS A 1 4 ? -19.933 3.888 -4.592 1.00 0.00 26 LYS A C 15
ATOM 22815 O O . LYS A 1 4 ? -18.981 3.673 -3.839 1.00 0.00 26 LYS A O 15
ATOM 22834 N N . THR A 1 5 ? -19.796 4.021 -5.908 1.00 0.00 27 THR A N 15
ATOM 22835 C CA . THR A 1 5 ? -18.495 3.917 -6.546 1.00 0.00 27 THR A CA 15
ATOM 22836 C C . THR A 1 5 ? -17.577 5.028 -6.044 1.00 0.00 27 THR A C 15
ATOM 22837 O O . THR A 1 5 ? -16.364 4.846 -5.935 1.00 0.00 27 THR A O 15
ATOM 22848 N N . LYS A 1 6 ? -18.169 6.177 -5.727 1.00 0.00 28 LYS A N 15
ATOM 22849 C CA . LYS A 1 6 ? -17.408 7.312 -5.222 1.00 0.00 28 LYS A CA 15
ATOM 22850 C C . LYS A 1 6 ? -16.719 6.939 -3.916 1.00 0.00 28 LYS A C 15
ATOM 22851 O O . LYS A 1 6 ? -15.557 7.281 -3.691 1.00 0.00 28 LYS A O 15
ATOM 22870 N N . GLU A 1 7 ? -17.443 6.221 -3.062 1.00 0.00 29 GLU A N 15
ATOM 22871 C CA . GLU A 1 7 ? -16.903 5.784 -1.783 1.00 0.00 29 GLU A CA 15
ATOM 22872 C C . GLU A 1 7 ? -15.679 4.905 -2.002 1.00 0.00 29 GLU A C 15
ATOM 22873 O O . GLU A 1 7 ? -14.723 4.946 -1.228 1.00 0.00 29 GLU A O 15
ATOM 22885 N N . LEU A 1 8 ? -15.714 4.115 -3.071 1.00 0.00 30 LEU A N 15
ATOM 22886 C CA . LEU A 1 8 ? -14.604 3.231 -3.402 1.00 0.00 30 LEU A CA 15
ATOM 22887 C C . LEU A 1 8 ? -13.344 4.047 -3.675 1.00 0.00 30 LEU A C 15
ATOM 22888 O O . LEU A 1 8 ? -12.284 3.776 -3.112 1.00 0.00 30 LEU A O 15
ATOM 22904 N N . SER A 1 9 ? -13.471 5.060 -4.529 1.00 0.00 31 SER A N 15
ATOM 22905 C CA . SER A 1 9 ? -12.343 5.926 -4.856 1.00 0.00 31 SER A CA 15
ATOM 22906 C C . SER A 1 9 ? -11.740 6.503 -3.580 1.00 0.00 31 SER A C 15
ATOM 22907 O O . SER A 1 9 ? -10.554 6.824 -3.533 1.00 0.00 31 SER A O 15
ATOM 22915 N N . ASN A 1 10 ? -12.563 6.612 -2.538 1.00 0.00 32 ASN A N 15
ATOM 22916 C CA . ASN A 1 10 ? -12.101 7.124 -1.257 1.00 0.00 32 ASN A CA 15
ATOM 22917 C C . ASN A 1 10 ? -11.161 6.111 -0.617 1.00 0.00 32 ASN A C 15
ATOM 22918 O O . ASN A 1 10 ? -10.174 6.476 0.023 1.00 0.00 32 ASN A O 15
ATOM 22929 N N . LEU A 1 11 ? -11.463 4.832 -0.825 1.00 0.00 33 LEU A N 15
ATOM 22930 C CA . LEU A 1 11 ? -10.633 3.756 -0.301 1.00 0.00 33 LEU A CA 15
ATOM 22931 C C . LEU A 1 11 ? -9.373 3.648 -1.143 1.00 0.00 33 LEU A C 15
ATOM 22932 O O . LEU A 1 11 ? -8.276 3.443 -0.627 1.00 0.00 33 LEU A O 15
ATOM 22948 N N . ILE A 1 12 ? -9.546 3.818 -2.449 1.00 0.00 34 ILE A N 15
ATOM 22949 C CA . ILE A 1 12 ? -8.434 3.774 -3.383 1.00 0.00 34 ILE A CA 15
ATOM 22950 C C . ILE A 1 12 ? -7.535 4.983 -3.158 1.00 0.00 34 ILE A C 15
ATOM 22951 O O . ILE A 1 12 ? -6.310 4.867 -3.136 1.00 0.00 34 ILE A O 15
ATOM 22967 N N . GLU A 1 13 ? -8.159 6.144 -2.977 1.00 0.00 35 GLU A N 15
ATOM 22968 C CA . GLU A 1 13 ? -7.423 7.378 -2.736 1.00 0.00 35 GLU A CA 15
ATOM 22969 C C . GLU A 1 13 ? -6.485 7.200 -1.551 1.00 0.00 35 GLU A C 15
ATOM 22970 O O . GLU A 1 13 ? -5.379 7.741 -1.530 1.00 0.00 35 GLU A O 15
ATOM 22982 N N . THR A 1 14 ? -6.927 6.412 -0.575 1.00 0.00 36 THR A N 15
ATOM 22983 C CA . THR A 1 14 ? -6.117 6.137 0.599 1.00 0.00 36 THR A CA 15
ATOM 22984 C C . THR A 1 14 ? -5.070 5.092 0.243 1.00 0.00 36 THR A C 15
ATOM 22985 O O . THR A 1 14 ? -3.913 5.190 0.650 1.00 0.00 36 THR A O 15
ATOM 22996 N N . PHE A 1 15 ? -5.483 4.103 -0.547 1.00 0.00 37 PHE A N 15
ATOM 22997 C CA . PHE A 1 15 ? -4.576 3.055 -0.985 1.00 0.00 37 PHE A CA 15
ATOM 22998 C C . PHE A 1 15 ? -3.440 3.673 -1.780 1.00 0.00 37 PHE A C 15
ATOM 22999 O O . PHE A 1 15 ? -2.283 3.291 -1.630 1.00 0.00 37 PHE A O 15
ATOM 23016 N N . ALA A 1 16 ? -3.779 4.653 -2.615 1.00 0.00 38 ALA A N 15
ATOM 23017 C CA . ALA A 1 16 ? -2.783 5.348 -3.413 1.00 0.00 38 ALA A CA 15
ATOM 23018 C C . ALA A 1 16 ? -1.762 6.008 -2.497 1.00 0.00 38 ALA A C 15
ATOM 23019 O O . ALA A 1 16 ? -0.563 6.008 -2.777 1.00 0.00 38 ALA A O 15
ATOM 23026 N N . GLU A 1 17 ? -2.251 6.548 -1.383 1.00 0.00 39 GLU A N 15
ATOM 23027 C CA . GLU A 1 17 ? -1.387 7.188 -0.402 1.00 0.00 39 GLU A CA 15
ATOM 23028 C C . GLU A 1 17 ? -0.592 6.119 0.339 1.00 0.00 39 GLU A C 15
ATOM 23029 O O . GLU A 1 17 ? 0.625 6.224 0.491 1.00 0.00 39 GLU A O 15
ATOM 23041 N N . GLN A 1 18 ? -1.293 5.077 0.777 1.00 0.00 40 GLN A N 15
ATOM 23042 C CA . GLN A 1 18 ? -0.663 3.970 1.477 1.00 0.00 40 GLN A CA 15
ATOM 23043 C C . GLN A 1 18 ? 0.358 3.302 0.564 1.00 0.00 40 GLN A C 15
ATOM 23044 O O . GLN A 1 18 ? 1.432 2.893 1.004 1.00 0.00 40 GLN A O 15
ATOM 23058 N N . SER A 1 19 ? 0.016 3.218 -0.722 1.00 0.00 41 SER A N 15
ATOM 23059 C CA . SER A 1 19 ? 0.904 2.627 -1.712 1.00 0.00 41 SER A CA 15
ATOM 23060 C C . SER A 1 19 ? 2.163 3.470 -1.816 1.00 0.00 41 SER A C 15
ATOM 23061 O O . SER A 1 19 ? 3.274 2.948 -1.891 1.00 0.00 41 SER A O 15
ATOM 23069 N N . ARG A 1 20 ? 1.977 4.784 -1.773 1.00 0.00 42 ARG A N 15
ATOM 23070 C CA . ARG A 1 20 ? 3.088 5.713 -1.812 1.00 0.00 42 ARG A CA 15
ATOM 23071 C C . ARG A 1 20 ? 3.859 5.568 -0.517 1.00 0.00 42 ARG A C 15
ATOM 23072 O O . ARG A 1 20 ? 5.087 5.546 -0.493 1.00 0.00 42 ARG A O 15
ATOM 23093 N N . VAL A 1 21 ? 3.098 5.449 0.558 1.00 0.00 43 VAL A N 15
ATOM 23094 C CA . VAL A 1 21 ? 3.653 5.280 1.884 1.00 0.00 43 VAL A CA 15
ATOM 23095 C C . VAL A 1 21 ? 4.538 4.043 1.925 1.00 0.00 43 VAL A C 15
ATOM 23096 O O . VAL A 1 21 ? 5.693 4.112 2.334 1.00 0.00 43 VAL A O 15
ATOM 23109 N N . LEU A 1 22 ? 4.006 2.913 1.473 1.00 0.00 44 LEU A N 15
ATOM 23110 C CA . LEU A 1 22 ? 4.787 1.687 1.447 1.00 0.00 44 LEU A CA 15
ATOM 23111 C C . LEU A 1 22 ? 6.100 1.958 0.724 1.00 0.00 44 LEU A C 15
ATOM 23112 O O . LEU A 1 22 ? 7.172 1.655 1.234 1.00 0.00 44 LEU A O 15
ATOM 23128 N N . GLU A 1 23 ? 6.007 2.574 -0.450 1.00 0.00 45 GLU A N 15
ATOM 23129 C CA . GLU A 1 23 ? 7.196 2.916 -1.216 1.00 0.00 45 GLU A CA 15
ATOM 23130 C C . GLU A 1 23 ? 8.043 3.927 -0.444 1.00 0.00 45 GLU A C 15
ATOM 23131 O O . GLU A 1 23 ? 9.266 3.955 -0.570 1.00 0.00 45 GLU A O 15
ATOM 23143 N N . LYS A 1 24 ? 7.375 4.748 0.366 1.00 0.00 46 LYS A N 15
ATOM 23144 C CA . LYS A 1 24 ? 8.057 5.752 1.173 1.00 0.00 46 LYS A CA 15
ATOM 23145 C C . LYS A 1 24 ? 8.827 5.077 2.304 1.00 0.00 46 LYS A C 15
ATOM 23146 O O . LYS A 1 24 ? 10.028 5.293 2.474 1.00 0.00 46 LYS A O 15
ATOM 23165 N N . GLU A 1 25 ? 8.132 4.237 3.062 1.00 0.00 47 GLU A N 15
ATOM 23166 C CA . GLU A 1 25 ? 8.756 3.513 4.154 1.00 0.00 47 GLU A CA 15
ATOM 23167 C C . GLU A 1 25 ? 9.730 2.483 3.602 1.00 0.00 47 GLU A C 15
ATOM 23168 O O . GLU A 1 25 ? 10.756 2.193 4.210 1.00 0.00 47 GLU A O 15
ATOM 23180 N N . CYS A 1 26 ? 9.395 1.937 2.438 1.00 0.00 48 CYS A N 15
ATOM 23181 C CA . CYS A 1 26 ? 10.229 0.936 1.788 1.00 0.00 48 CYS A CA 15
ATOM 23182 C C . CYS A 1 26 ? 11.502 1.558 1.227 1.00 0.00 48 CYS A C 15
ATOM 23183 O O . CYS A 1 26 ? 12.539 0.898 1.145 1.00 0.00 48 CYS A O 15
ATOM 23191 N N . THR A 1 27 ? 11.425 2.827 0.835 1.00 0.00 49 THR A N 15
ATOM 23192 C CA . THR A 1 27 ? 12.585 3.514 0.280 1.00 0.00 49 THR A CA 15
ATOM 23193 C C . THR A 1 27 ? 13.604 3.835 1.369 1.00 0.00 49 THR A C 15
ATOM 23194 O O . THR A 1 27 ? 14.802 3.921 1.101 1.00 0.00 49 THR A O 15
ATOM 23205 N N . LYS A 1 28 ? 13.126 4.019 2.598 1.00 0.00 50 LYS A N 15
ATOM 23206 C CA . LYS A 1 28 ? 14.013 4.336 3.710 1.00 0.00 50 LYS A CA 15
ATOM 23207 C C . LYS A 1 28 ? 14.566 3.072 4.371 1.00 0.00 50 LYS A C 15
ATOM 23208 O O . LYS A 1 28 ? 15.610 3.119 5.022 1.00 0.00 50 LYS A O 15
ATOM 23227 N N . ILE A 1 29 ? 13.875 1.940 4.202 1.00 0.00 51 ILE A N 15
ATOM 23228 C CA . ILE A 1 29 ? 14.331 0.680 4.791 1.00 0.00 51 ILE A CA 15
ATOM 23229 C C . ILE A 1 29 ? 15.815 0.460 4.512 1.00 0.00 51 ILE A C 15
ATOM 23230 O O . ILE A 1 29 ? 16.257 0.503 3.364 1.00 0.00 51 ILE A O 15
ATOM 23246 N N . GLY A 1 30 ? 16.574 0.224 5.572 1.00 0.00 52 GLY A N 15
ATOM 23247 C CA . GLY A 1 30 ? 18.000 0.001 5.425 1.00 0.00 52 GLY A CA 15
ATOM 23248 C C . GLY A 1 30 ? 18.735 1.235 4.936 1.00 0.00 52 GLY A C 15
ATOM 23249 O O . GLY A 1 30 ? 19.830 1.132 4.383 1.00 0.00 52 GLY A O 15
ATOM 23253 N N . SER A 1 31 ? 18.133 2.405 5.136 1.00 0.00 53 SER A N 15
ATOM 23254 C CA . SER A 1 31 ? 18.744 3.658 4.704 1.00 0.00 53 SER A CA 15
ATOM 23255 C C . SER A 1 31 ? 18.533 4.763 5.737 1.00 0.00 53 SER A C 15
ATOM 23256 O O . SER A 1 31 ? 17.558 5.511 5.667 1.00 0.00 53 SER A O 15
ATOM 23264 N N . LYS A 1 32 ? 19.458 4.862 6.688 1.00 0.00 54 LYS A N 15
ATOM 23265 C CA . LYS A 1 32 ? 19.384 5.880 7.734 1.00 0.00 54 LYS A CA 15
ATOM 23266 C C . LYS A 1 32 ? 18.183 5.647 8.649 1.00 0.00 54 LYS A C 15
ATOM 23267 O O . LYS A 1 32 ? 18.338 5.240 9.800 1.00 0.00 54 LYS A O 15
ATOM 23286 N N . ARG A 1 33 ? 16.988 5.908 8.129 1.00 0.00 55 ARG A N 15
ATOM 23287 C CA . ARG A 1 33 ? 15.761 5.727 8.897 1.00 0.00 55 ARG A CA 15
ATOM 23288 C C . ARG A 1 33 ? 15.556 4.262 9.279 1.00 0.00 55 ARG A C 15
ATOM 23289 O O . ARG A 1 33 ? 14.734 3.948 10.140 1.00 0.00 55 ARG A O 15
ATOM 23310 N N . ASP A 1 34 ? 16.305 3.369 8.630 1.00 0.00 56 ASP A N 15
ATOM 23311 C CA . ASP A 1 34 ? 16.210 1.934 8.891 1.00 0.00 56 ASP A CA 15
ATOM 23312 C C . ASP A 1 34 ? 16.067 1.637 10.383 1.00 0.00 56 ASP A C 15
ATOM 23313 O O . ASP A 1 34 ? 16.843 2.129 11.202 1.00 0.00 56 ASP A O 15
ATOM 23322 N N . SER A 1 35 ? 15.070 0.827 10.725 1.00 0.00 57 SER A N 15
ATOM 23323 C CA . SER A 1 35 ? 14.825 0.460 12.113 1.00 0.00 57 SER A CA 15
ATOM 23324 C C . SER A 1 35 ? 13.743 -0.609 12.203 1.00 0.00 57 SER A C 15
ATOM 23325 O O . SER A 1 35 ? 12.892 -0.720 11.321 1.00 0.00 57 SER A O 15
ATOM 23333 N N . LYS A 1 36 ? 13.781 -1.397 13.271 1.00 0.00 58 LYS A N 15
ATOM 23334 C CA . LYS A 1 36 ? 12.800 -2.456 13.467 1.00 0.00 58 LYS A CA 15
ATOM 23335 C C . LYS A 1 36 ? 11.391 -1.885 13.506 1.00 0.00 58 LYS A C 15
ATOM 23336 O O . LYS A 1 36 ? 10.503 -2.345 12.789 1.00 0.00 58 LYS A O 15
ATOM 23355 N N . GLU A 1 37 ? 11.197 -0.876 14.344 1.00 0.00 59 GLU A N 15
ATOM 23356 C CA . GLU A 1 37 ? 9.895 -0.232 14.478 1.00 0.00 59 GLU A CA 15
ATOM 23357 C C . GLU A 1 37 ? 9.356 0.186 13.116 1.00 0.00 59 GLU A C 15
ATOM 23358 O O . GLU A 1 37 ? 8.146 0.193 12.892 1.00 0.00 59 GLU A O 15
ATOM 23370 N N . LEU A 1 38 ? 10.262 0.517 12.203 1.00 0.00 60 LEU A N 15
ATOM 23371 C CA . LEU A 1 38 ? 9.871 0.915 10.860 1.00 0.00 60 LEU A CA 15
ATOM 23372 C C . LEU A 1 38 ? 9.289 -0.284 10.121 1.00 0.00 60 LEU A C 15
ATOM 23373 O O . LEU A 1 38 ? 8.118 -0.276 9.742 1.00 0.00 60 LEU A O 15
ATOM 23389 N N . ARG A 1 39 ? 10.101 -1.322 9.928 1.00 0.00 61 ARG A N 15
ATOM 23390 C CA . ARG A 1 39 ? 9.624 -2.519 9.245 1.00 0.00 61 ARG A CA 15
ATOM 23391 C C . ARG A 1 39 ? 8.433 -3.102 9.993 1.00 0.00 61 ARG A C 15
ATOM 23392 O O . ARG A 1 39 ? 7.500 -3.625 9.384 1.00 0.00 61 ARG A O 15
ATOM 23413 N N . TYR A 1 40 ? 8.450 -2.974 11.319 1.00 0.00 62 TYR A N 15
ATOM 23414 C CA . TYR A 1 40 ? 7.345 -3.456 12.134 1.00 0.00 62 TYR A CA 15
ATOM 23415 C C . TYR A 1 40 ? 6.118 -2.616 11.834 1.00 0.00 62 TYR A C 15
ATOM 23416 O O . TYR A 1 40 ? 5.048 -3.139 11.542 1.00 0.00 62 TYR A O 15
ATOM 23434 N N . LYS A 1 41 ? 6.296 -1.301 11.871 1.00 0.00 63 LYS A N 15
ATOM 23435 C CA . LYS A 1 41 ? 5.218 -0.375 11.567 1.00 0.00 63 LYS A CA 15
ATOM 23436 C C . LYS A 1 41 ? 4.696 -0.648 10.160 1.00 0.00 63 LYS A C 15
ATOM 23437 O O . LYS A 1 41 ? 3.495 -0.591 9.902 1.00 0.00 63 LYS A O 15
ATOM 23456 N N . ILE A 1 42 ? 5.618 -0.951 9.255 1.00 0.00 64 ILE A N 15
ATOM 23457 C CA . ILE A 1 42 ? 5.277 -1.242 7.877 1.00 0.00 64 ILE A CA 15
ATOM 23458 C C . ILE A 1 42 ? 4.412 -2.503 7.766 1.00 0.00 64 ILE A C 15
ATOM 23459 O O . ILE A 1 42 ? 3.335 -2.479 7.170 1.00 0.00 64 ILE A O 15
ATOM 23475 N N . GLU A 1 43 ? 4.903 -3.607 8.322 1.00 0.00 65 GLU A N 15
ATOM 23476 C CA . GLU A 1 43 ? 4.194 -4.883 8.259 1.00 0.00 65 GLU A CA 15
ATOM 23477 C C . GLU A 1 43 ? 3.043 -4.971 9.261 1.00 0.00 65 GLU A C 15
ATOM 23478 O O . GLU A 1 43 ? 2.076 -5.694 9.032 1.00 0.00 65 GLU A O 15
ATOM 23490 N N . THR A 1 44 ? 3.158 -4.268 10.381 1.00 0.00 66 THR A N 15
ATOM 23491 C CA . THR A 1 44 ? 2.130 -4.313 11.407 1.00 0.00 66 THR A CA 15
ATOM 23492 C C . THR A 1 44 ? 1.118 -3.172 11.278 1.00 0.00 66 THR A C 15
ATOM 23493 O O . THR A 1 44 ? 0.063 -3.209 11.912 1.00 0.00 66 THR A O 15
ATOM 23504 N N . GLU A 1 45 ? 1.431 -2.153 10.477 1.00 0.00 67 GLU A N 15
ATOM 23505 C CA . GLU A 1 45 ? 0.516 -1.023 10.320 1.00 0.00 67 GLU A CA 15
ATOM 23506 C C . GLU A 1 45 ? 0.275 -0.666 8.849 1.00 0.00 67 GLU A C 15
ATOM 23507 O O . GLU A 1 45 ? -0.872 -0.526 8.425 1.00 0.00 67 GLU A O 15
ATOM 23519 N N . LEU A 1 46 ? 1.346 -0.496 8.078 1.00 0.00 68 LEU A N 15
ATOM 23520 C CA . LEU A 1 46 ? 1.206 -0.129 6.669 1.00 0.00 68 LEU A CA 15
ATOM 23521 C C . LEU A 1 46 ? 0.560 -1.249 5.858 1.00 0.00 68 LEU A C 15
ATOM 23522 O O . LEU A 1 46 ? -0.651 -1.240 5.644 1.00 0.00 68 LEU A O 15
ATOM 23538 N N . ILE A 1 47 ? 1.372 -2.205 5.399 1.00 0.00 69 ILE A N 15
ATOM 23539 C CA . ILE A 1 47 ? 0.878 -3.329 4.599 1.00 0.00 69 ILE A CA 15
ATOM 23540 C C . ILE A 1 47 ? -0.513 -3.784 5.056 1.00 0.00 69 ILE A C 15
ATOM 23541 O O . ILE A 1 47 ? -1.467 -3.748 4.279 1.00 0.00 69 ILE A O 15
ATOM 23557 N N . PRO A 1 48 ? -0.651 -4.213 6.322 1.00 0.00 70 PRO A N 15
ATOM 23558 C CA . PRO A 1 48 ? -1.933 -4.663 6.864 1.00 0.00 70 PRO A CA 15
ATOM 23559 C C . PRO A 1 48 ? -3.055 -3.676 6.567 1.00 0.00 70 PRO A C 15
ATOM 23560 O O . PRO A 1 48 ? -4.194 -4.069 6.321 1.00 0.00 70 PRO A O 15
ATOM 23571 N N . ASN A 1 49 ? -2.719 -2.392 6.590 1.00 0.00 71 ASN A N 15
ATOM 23572 C CA . ASN A 1 49 ? -3.690 -1.340 6.322 1.00 0.00 71 ASN A CA 15
ATOM 23573 C C . ASN A 1 49 ? -3.864 -1.131 4.822 1.00 0.00 71 ASN A C 15
ATOM 23574 O O . ASN A 1 49 ? -4.974 -0.893 4.345 1.00 0.00 71 ASN A O 15
ATOM 23585 N N . CYS A 1 50 ? -2.765 -1.230 4.080 1.00 0.00 72 CYS A N 15
ATOM 23586 C CA . CYS A 1 50 ? -2.810 -1.058 2.633 1.00 0.00 72 CYS A CA 15
ATOM 23587 C C . CYS A 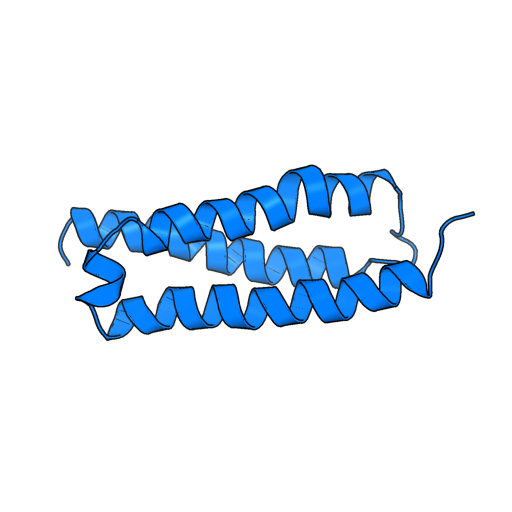1 50 ? -3.627 -2.174 1.999 1.00 0.00 72 CYS A C 15
ATOM 23588 O O . CYS A 1 50 ? -4.565 -1.918 1.244 1.00 0.00 72 CYS A O 15
ATOM 23596 N N . THR A 1 51 ? -3.275 -3.414 2.321 1.00 0.00 73 THR A N 15
ATOM 23597 C CA . THR A 1 51 ? -3.992 -4.562 1.789 1.00 0.00 73 THR A CA 15
ATOM 23598 C C . THR A 1 51 ? -5.420 -4.574 2.323 1.00 0.00 73 THR A C 15
ATOM 23599 O O . THR A 1 51 ? -6.366 -4.848 1.588 1.00 0.00 73 THR A O 15
ATOM 23610 N N . SER A 1 52 ? -5.577 -4.249 3.605 1.00 0.00 74 SER A N 15
ATOM 23611 C CA . SER A 1 52 ? -6.902 -4.200 4.210 1.00 0.00 74 SER A CA 15
ATOM 23612 C C . SER A 1 52 ? -7.771 -3.222 3.434 1.00 0.00 74 SER A C 15
ATOM 23613 O O . SER A 1 52 ? -8.977 -3.416 3.284 1.00 0.00 74 SER A O 15
ATOM 23621 N N . VAL A 1 53 ? -7.127 -2.177 2.921 1.00 0.00 75 VAL A N 15
ATOM 23622 C CA . VAL A 1 53 ? -7.805 -1.168 2.132 1.00 0.00 75 VAL A CA 15
ATOM 23623 C C . VAL A 1 53 ? -8.237 -1.764 0.789 1.00 0.00 75 VAL A C 15
ATOM 23624 O O . VAL A 1 53 ? -9.226 -1.333 0.196 1.00 0.00 75 VAL A O 15
ATOM 23637 N N . ARG A 1 54 ? -7.503 -2.783 0.334 1.00 0.00 76 ARG A N 15
ATOM 23638 C CA . ARG A 1 54 ? -7.827 -3.465 -0.914 1.00 0.00 76 ARG A CA 15
ATOM 23639 C C . ARG A 1 54 ? -9.140 -4.214 -0.758 1.00 0.00 76 ARG A C 15
ATOM 23640 O O . ARG A 1 54 ? -10.087 -3.990 -1.508 1.00 0.00 76 ARG A O 15
ATOM 23661 N N . ASP A 1 55 ? -9.188 -5.103 0.237 1.00 0.00 77 ASP A N 15
ATOM 23662 C CA . ASP A 1 55 ? -10.391 -5.885 0.509 1.00 0.00 77 ASP A CA 15
ATOM 23663 C C . ASP A 1 55 ? -11.615 -4.980 0.512 1.00 0.00 77 ASP A C 15
ATOM 23664 O O . ASP A 1 55 ? -12.696 -5.371 0.073 1.00 0.00 77 ASP A O 15
ATOM 23673 N N . LYS A 1 56 ? -11.423 -3.757 0.994 1.00 0.00 78 LYS A N 15
ATOM 23674 C CA . LYS A 1 56 ? -12.496 -2.777 1.037 1.00 0.00 78 LYS A CA 15
ATOM 23675 C C . LYS A 1 56 ? -12.871 -2.366 -0.381 1.00 0.00 78 LYS A C 15
ATOM 23676 O O . LYS A 1 56 ? -14.049 -2.282 -0.730 1.00 0.00 78 LYS A O 15
ATOM 23695 N N . ILE A 1 57 ? -11.851 -2.133 -1.199 1.00 0.00 79 ILE A N 15
ATOM 23696 C CA . ILE A 1 57 ? -12.049 -1.754 -2.589 1.00 0.00 79 ILE A CA 15
ATOM 23697 C C . ILE A 1 57 ? -12.609 -2.932 -3.377 1.00 0.00 79 ILE A C 15
ATOM 23698 O O . ILE A 1 57 ? -13.595 -2.797 -4.101 1.00 0.00 79 ILE A O 15
ATOM 23714 N N . GLU A 1 58 ? -11.980 -4.091 -3.217 1.00 0.00 80 GLU A N 15
ATOM 23715 C CA . GLU A 1 58 ? -12.424 -5.296 -3.899 1.00 0.00 80 GLU A CA 15
ATOM 23716 C C . GLU A 1 58 ? -13.812 -5.689 -3.414 1.00 0.00 80 GLU A C 15
ATOM 23717 O O . GLU A 1 58 ? -14.607 -6.253 -4.166 1.00 0.00 80 GLU A O 15
ATOM 23729 N N . SER A 1 59 ? -14.103 -5.372 -2.154 1.00 0.00 81 SER A N 15
ATOM 23730 C CA . SER A 1 59 ? -15.405 -5.678 -1.577 1.00 0.00 81 SER A CA 15
ATOM 23731 C C . SER A 1 59 ? -16.494 -4.949 -2.351 1.00 0.00 81 SER A C 15
ATOM 23732 O O . SER A 1 59 ? -17.595 -5.464 -2.539 1.00 0.00 81 SER A O 15
ATOM 23740 N N . ASN A 1 60 ? -16.162 -3.747 -2.810 1.00 0.00 82 ASN A N 15
ATOM 23741 C CA . ASN A 1 60 ? -17.089 -2.935 -3.582 1.00 0.00 82 ASN A CA 15
ATOM 23742 C C . ASN A 1 60 ? -17.164 -3.444 -5.020 1.00 0.00 82 ASN A C 15
ATOM 23743 O O . ASN A 1 60 ? -16.364 -3.055 -5.870 1.00 0.00 82 ASN A O 15
ATOM 23754 N N . ILE A 1 61 ? -18.122 -4.334 -5.273 1.00 0.00 83 ILE A N 15
ATOM 23755 C CA . ILE A 1 61 ? -18.307 -4.930 -6.596 1.00 0.00 83 ILE A CA 15
ATOM 23756 C C . ILE A 1 61 ? -18.148 -3.909 -7.725 1.00 0.00 83 ILE A C 15
ATOM 23757 O O . ILE A 1 61 ? -17.696 -4.248 -8.818 1.00 0.00 83 ILE A O 15
ATOM 23773 N N . LEU A 1 62 ? -18.514 -2.661 -7.456 1.00 0.00 84 LEU A N 15
ATOM 23774 C CA . LEU A 1 62 ? -18.403 -1.606 -8.457 1.00 0.00 84 LEU A CA 15
ATOM 23775 C C . LEU A 1 62 ? -16.995 -1.545 -9.047 1.00 0.00 84 LEU A C 15
ATOM 23776 O O . LEU A 1 62 ? -16.796 -1.022 -10.144 1.00 0.00 84 LEU A O 15
ATOM 23792 N N . ILE A 1 63 ? -16.021 -2.085 -8.319 1.00 0.00 85 ILE A N 15
ATOM 23793 C CA . ILE A 1 63 ? -14.638 -2.089 -8.782 1.00 0.00 85 ILE A CA 15
ATOM 23794 C C . ILE A 1 63 ? -14.476 -2.992 -10.002 1.00 0.00 85 ILE A C 15
ATOM 23795 O O . ILE A 1 63 ? -13.637 -2.739 -10.867 1.00 0.00 85 ILE A O 15
ATOM 23811 N N . HIS A 1 64 ? -15.286 -4.043 -10.069 1.00 0.00 86 HIS A N 15
ATOM 23812 C CA . HIS A 1 64 ? -15.233 -4.980 -11.186 1.00 0.00 86 HIS A CA 15
ATOM 23813 C C . HIS A 1 64 ? -16.072 -4.485 -12.362 1.00 0.00 86 HIS A C 15
ATOM 23814 O O . HIS A 1 64 ? -15.850 -4.884 -13.506 1.00 0.00 86 HIS A O 15
ATOM 23829 N N . GLN A 1 65 ? -17.038 -3.617 -12.076 1.00 0.00 87 GLN A N 15
ATOM 23830 C CA . GLN A 1 65 ? -17.910 -3.073 -13.111 1.00 0.00 87 GLN A CA 15
ATOM 23831 C C . GLN A 1 65 ? -17.253 -1.883 -13.805 1.00 0.00 87 GLN A C 15
ATOM 23832 O O . GLN A 1 65 ? -17.244 -1.791 -15.033 1.00 0.00 87 GLN A O 15
ATOM 23846 N N . ASN A 1 66 ? -16.710 -0.973 -13.006 1.00 0.00 88 ASN A N 15
ATOM 23847 C CA . ASN A 1 66 ? -16.055 0.218 -13.536 1.00 0.00 88 ASN A CA 15
ATOM 23848 C C . ASN A 1 66 ? -14.644 -0.105 -14.017 1.00 0.00 88 ASN A C 15
ATOM 23849 O O . ASN A 1 66 ? -13.728 -0.284 -13.214 1.00 0.00 88 ASN A O 15
ATOM 23860 N N . GLY A 1 67 ? -14.478 -0.180 -15.335 1.00 0.00 89 GLY A N 15
ATOM 23861 C CA . GLY A 1 67 ? -13.178 -0.482 -15.906 1.00 0.00 89 GLY A CA 15
ATOM 23862 C C . GLY A 1 67 ? -12.101 0.481 -15.446 1.00 0.00 89 GLY A C 15
ATOM 23863 O O . GLY A 1 67 ? -10.998 0.064 -15.092 1.00 0.00 89 GLY A O 15
ATOM 23867 N N . LYS A 1 68 ? -12.421 1.771 -15.449 1.00 0.00 90 LYS A N 15
ATOM 23868 C CA . LYS A 1 68 ? -11.471 2.794 -15.027 1.00 0.00 90 LYS A CA 15
ATOM 23869 C C . LYS A 1 68 ? -10.993 2.532 -13.603 1.00 0.00 90 LYS A C 15
ATOM 23870 O O . LYS A 1 68 ? -9.810 2.282 -13.371 1.00 0.00 90 LYS A O 15
ATOM 23889 N N . LEU A 1 69 ? -11.920 2.590 -12.652 1.00 0.00 91 LEU A N 15
ATOM 23890 C CA . LEU A 1 69 ? -11.591 2.357 -11.252 1.00 0.00 91 LEU A CA 15
ATOM 23891 C C . LEU A 1 69 ? -10.959 0.986 -11.061 1.00 0.00 91 LEU A C 15
ATOM 23892 O O . LEU A 1 69 ? -10.006 0.833 -10.300 1.00 0.00 91 LEU A O 15
ATOM 23908 N N . SER A 1 70 ? -11.489 -0.009 -11.763 1.00 0.00 92 SER A N 15
ATOM 23909 C CA . SER A 1 70 ? -10.959 -1.366 -11.671 1.00 0.00 92 SER A CA 15
ATOM 23910 C C . SER A 1 70 ? -9.438 -1.340 -11.772 1.00 0.00 92 SER A C 15
ATOM 23911 O O . SER A 1 70 ? -8.740 -2.060 -11.058 1.00 0.00 92 SER A O 15
ATOM 23919 N N . ALA A 1 71 ? -8.939 -0.483 -12.655 1.00 0.00 93 ALA A N 15
ATOM 23920 C CA . ALA A 1 71 ? -7.505 -0.334 -12.855 1.00 0.00 93 ALA A CA 15
ATOM 23921 C C . ALA A 1 71 ? -6.884 0.501 -11.741 1.00 0.00 93 ALA A C 15
ATOM 23922 O O . ALA A 1 71 ? -5.729 0.293 -11.369 1.00 0.00 93 ALA A O 15
ATOM 23929 N N . ASP A 1 72 ? -7.657 1.447 -11.210 1.00 0.00 94 ASP A N 15
ATOM 23930 C CA . ASP A 1 72 ? -7.178 2.311 -10.133 1.00 0.00 94 ASP A CA 15
ATOM 23931 C C . ASP A 1 72 ? -6.515 1.488 -9.035 1.00 0.00 94 ASP A C 15
ATOM 23932 O O . ASP A 1 72 ? -5.296 1.513 -8.876 1.00 0.00 94 ASP A O 15
ATOM 23941 N N . PHE A 1 73 ? -7.331 0.758 -8.287 1.00 0.00 95 PHE A N 15
ATOM 23942 C CA . PHE A 1 73 ? -6.838 -0.079 -7.201 1.00 0.00 95 PHE A CA 15
ATOM 23943 C C . PHE A 1 73 ? -5.853 -1.126 -7.721 1.00 0.00 95 PHE A C 15
ATOM 23944 O O . PHE A 1 73 ? -4.828 -1.389 -7.093 1.00 0.00 95 PHE A O 15
ATOM 23961 N N . LYS A 1 74 ? -6.170 -1.724 -8.868 1.00 0.00 96 LYS A N 15
ATOM 23962 C CA . LYS A 1 74 ? -5.307 -2.742 -9.461 1.00 0.00 96 LYS A CA 15
ATOM 23963 C C . LYS A 1 74 ? -3.867 -2.251 -9.547 1.00 0.00 96 LYS A C 15
ATOM 23964 O O . LYS A 1 74 ? -2.929 -2.991 -9.253 1.00 0.00 96 LYS A O 15
ATOM 23983 N N . ASN A 1 75 ? -3.704 -0.997 -9.948 1.00 0.00 97 ASN A N 15
ATOM 23984 C CA . ASN A 1 75 ? -2.379 -0.397 -10.071 1.00 0.00 97 ASN A CA 15
ATOM 23985 C C . ASN A 1 75 ? -1.742 -0.214 -8.701 1.00 0.00 97 ASN A C 15
ATOM 23986 O O . ASN A 1 75 ? -0.539 -0.411 -8.530 1.00 0.00 97 ASN A O 15
ATOM 23997 N N . LEU A 1 76 ? -2.559 0.166 -7.726 1.00 0.00 98 LEU A N 15
ATOM 23998 C CA . LEU A 1 76 ? -2.079 0.381 -6.369 1.00 0.00 98 LEU A CA 15
ATOM 23999 C C . LEU A 1 76 ? -1.662 -0.935 -5.729 1.00 0.00 98 LEU A C 15
ATOM 24000 O O . LEU A 1 76 ? -0.520 -1.090 -5.299 1.00 0.00 98 LEU A O 15
ATOM 24016 N N . LYS A 1 77 ? -2.585 -1.889 -5.676 1.00 0.00 99 LYS A N 15
ATOM 24017 C CA . LYS A 1 77 ? -2.285 -3.192 -5.097 1.00 0.00 99 LYS A CA 15
ATOM 24018 C C . LYS A 1 77 ? -1.128 -3.837 -5.843 1.00 0.00 99 LYS A C 15
ATOM 24019 O O . LYS A 1 77 ? -0.296 -4.524 -5.253 1.00 0.00 99 LYS A O 15
ATOM 24038 N N . THR A 1 78 ? -1.076 -3.591 -7.147 1.00 0.00 100 THR A N 15
ATOM 24039 C CA . THR A 1 78 ? -0.016 -4.127 -7.985 1.00 0.00 100 THR A CA 15
ATOM 24040 C C . THR A 1 78 ? 1.309 -3.460 -7.642 1.00 0.00 100 THR A C 15
ATOM 24041 O O . THR A 1 78 ? 2.291 -4.133 -7.327 1.00 0.00 100 THR A O 15
ATOM 24052 N N . LYS A 1 79 ? 1.330 -2.132 -7.696 1.00 0.00 101 LYS A N 15
ATOM 24053 C CA . LYS A 1 79 ? 2.536 -1.385 -7.380 1.00 0.00 101 LYS A CA 15
ATOM 24054 C C . LYS A 1 79 ? 2.934 -1.632 -5.930 1.00 0.00 101 LYS A C 15
ATOM 24055 O O . LYS A 1 79 ? 4.116 -1.687 -5.600 1.00 0.00 101 LYS A O 15
ATOM 24074 N N . TYR A 1 80 ? 1.927 -1.792 -5.076 1.00 0.00 102 TYR A N 15
ATOM 24075 C CA . TYR A 1 80 ? 2.151 -2.043 -3.658 1.00 0.00 102 TYR A CA 15
ATOM 24076 C C . TYR A 1 80 ? 2.911 -3.353 -3.463 1.00 0.00 102 TYR A C 15
ATOM 24077 O O . TYR A 1 80 ? 3.781 -3.454 -2.598 1.00 0.00 102 TYR A O 15
ATOM 24095 N N . GLN A 1 81 ? 2.583 -4.348 -4.280 1.00 0.00 103 GLN A N 15
ATOM 24096 C CA . GLN A 1 81 ? 3.245 -5.644 -4.202 1.00 0.00 103 GLN A CA 15
ATOM 24097 C C . GLN A 1 81 ? 4.730 -5.503 -4.512 1.00 0.00 103 GLN A C 15
ATOM 24098 O O . GLN A 1 81 ? 5.569 -6.165 -3.902 1.00 0.00 103 GLN A O 15
ATOM 24112 N N . SER A 1 82 ? 5.047 -4.632 -5.461 1.00 0.00 104 SER A N 15
ATOM 24113 C CA . SER A 1 82 ? 6.431 -4.396 -5.847 1.00 0.00 104 SER A CA 15
ATOM 24114 C C . SER A 1 82 ? 7.199 -3.750 -4.703 1.00 0.00 104 SER A C 15
ATOM 24115 O O . SER A 1 82 ? 8.383 -4.018 -4.502 1.00 0.00 104 SER A O 15
ATOM 24123 N N . LEU A 1 83 ? 6.510 -2.894 -3.958 1.00 0.00 105 LEU A N 15
ATOM 24124 C CA . LEU A 1 83 ? 7.112 -2.202 -2.832 1.00 0.00 105 LEU A CA 15
ATOM 24125 C C . LEU A 1 83 ? 7.522 -3.184 -1.750 1.00 0.00 105 LEU A C 15
ATOM 24126 O O . LEU A 1 83 ? 8.658 -3.169 -1.281 1.00 0.00 105 LEU A O 15
ATOM 24142 N N . GLN A 1 84 ? 6.587 -4.039 -1.355 1.00 0.00 106 GLN A N 15
ATOM 24143 C CA . GLN A 1 84 ? 6.859 -5.031 -0.318 1.00 0.00 106 GLN A CA 15
ATOM 24144 C C . GLN A 1 84 ? 8.060 -5.892 -0.702 1.00 0.00 106 GLN A C 15
ATOM 24145 O O . GLN A 1 84 ? 8.882 -6.245 0.144 1.00 0.00 106 GLN A O 15
ATOM 24159 N N . GLN A 1 85 ? 8.147 -6.230 -1.984 1.00 0.00 107 GLN A N 15
ATOM 24160 C CA . GLN A 1 85 ? 9.238 -7.057 -2.491 1.00 0.00 107 GLN A CA 15
ATOM 24161 C C . GLN A 1 85 ? 10.559 -6.292 -2.515 1.00 0.00 107 GLN A C 15
ATOM 24162 O O . GLN A 1 85 ? 11.573 -6.778 -2.015 1.00 0.00 107 GLN A O 15
ATOM 24176 N N . SER A 1 86 ? 10.547 -5.100 -3.106 1.00 0.00 108 SER A N 15
ATOM 24177 C CA . SER A 1 86 ? 11.753 -4.283 -3.198 1.00 0.00 108 SER A CA 15
ATOM 24178 C C . SER A 1 86 ? 12.295 -3.947 -1.813 1.00 0.00 108 SER A C 15
ATOM 24179 O O . SER A 1 86 ? 13.504 -3.82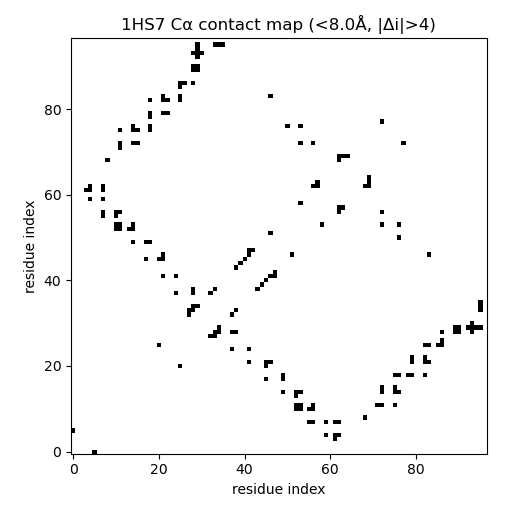3 -1.617 1.00 0.00 108 SER A O 15
ATOM 24187 N N . TYR A 1 87 ? 11.387 -3.794 -0.859 1.00 0.00 109 TYR A N 15
ATOM 24188 C CA . TYR A 1 87 ? 11.755 -3.464 0.511 1.00 0.00 109 TYR A CA 15
ATOM 24189 C C . TYR A 1 87 ? 12.122 -4.717 1.298 1.00 0.00 109 TYR A C 15
ATOM 24190 O O . TYR A 1 87 ? 13.135 -4.744 1.997 1.00 0.00 109 TYR A O 15
ATOM 24208 N N . ASN A 1 88 ? 11.300 -5.753 1.181 1.00 0.00 110 ASN A N 15
ATOM 24209 C CA . ASN A 1 88 ? 11.558 -7.003 1.888 1.00 0.00 110 ASN A CA 15
ATOM 24210 C C . ASN A 1 88 ? 12.995 -7.452 1.653 1.00 0.00 110 ASN A C 15
ATOM 24211 O O . ASN A 1 88 ? 13.684 -7.889 2.575 1.00 0.00 110 ASN A O 15
ATOM 24222 N N . GLN A 1 89 ? 13.450 -7.319 0.415 1.00 0.00 111 GLN A N 15
ATOM 24223 C CA . GLN A 1 89 ? 14.816 -7.689 0.079 1.00 0.00 111 GLN A CA 15
ATOM 24224 C C . GLN A 1 89 ? 15.785 -6.764 0.795 1.00 0.00 111 GLN A C 15
ATOM 24225 O O . GLN A 1 89 ? 16.640 -7.209 1.558 1.00 0.00 111 GLN A O 15
ATOM 24239 N N . ARG A 1 90 ? 15.626 -5.468 0.550 1.00 0.00 112 ARG A N 15
ATOM 24240 C CA . ARG A 1 90 ? 16.465 -4.449 1.169 1.00 0.00 112 ARG A CA 15
ATOM 24241 C C . ARG A 1 90 ? 16.582 -4.684 2.668 1.00 0.00 112 ARG A C 15
ATOM 24242 O O . ARG A 1 90 ? 17.663 -4.569 3.245 1.00 0.00 112 ARG A O 15
ATOM 24263 N N . LYS A 1 91 ? 15.457 -5.013 3.292 1.00 0.00 113 LYS A N 15
ATOM 24264 C CA . LYS A 1 91 ? 15.432 -5.265 4.726 1.00 0.00 113 LYS A CA 15
ATOM 24265 C C . LYS A 1 91 ? 16.317 -6.461 5.073 1.00 0.00 113 LYS A C 15
ATOM 24266 O O . LYS A 1 91 ? 16.849 -6.555 6.179 1.00 0.00 113 LYS A O 15
ATOM 24285 N N . SER A 1 92 ? 16.475 -7.368 4.111 1.00 0.00 114 SER A N 15
ATOM 24286 C CA . SER A 1 92 ? 17.303 -8.553 4.302 1.00 0.00 114 SER A CA 15
ATOM 24287 C C . SER A 1 92 ? 18.771 -8.250 4.003 1.00 0.00 114 SER A C 15
ATOM 24288 O O . SER A 1 92 ? 19.669 -8.896 4.542 1.00 0.00 114 SER A O 15
ATOM 24296 N N . LEU A 1 93 ? 19.008 -7.260 3.143 1.00 0.00 115 LEU A N 15
ATOM 24297 C CA . LEU A 1 93 ? 20.370 -6.871 2.780 1.00 0.00 115 LEU A CA 15
ATOM 24298 C C . LEU A 1 93 ? 20.895 -5.792 3.723 1.00 0.00 115 LEU A C 15
ATOM 24299 O O . LEU A 1 93 ? 22.104 -5.644 3.900 1.00 0.00 115 LEU A O 15
ATOM 24315 N N . PHE A 1 94 ? 19.979 -5.035 4.316 1.00 0.00 116 PHE A N 15
ATOM 24316 C CA . PHE A 1 94 ? 20.347 -3.961 5.233 1.00 0.00 116 PHE A CA 15
ATOM 24317 C C . PHE A 1 94 ? 19.852 -4.240 6.653 1.00 0.00 116 PHE A C 15
ATOM 24318 O O . PHE A 1 94 ? 18.911 -3.601 7.126 1.00 0.00 116 PHE A O 15
ATOM 24335 N N . PRO A 1 95 ? 20.483 -5.195 7.360 1.00 0.00 117 PRO A N 15
ATOM 24336 C CA . PRO A 1 95 ? 20.099 -5.539 8.732 1.00 0.00 117 PRO A CA 15
ATOM 24337 C C . PRO A 1 95 ? 20.126 -4.324 9.652 1.00 0.00 117 PRO A C 15
ATOM 24338 O O . PRO A 1 95 ? 20.714 -3.295 9.318 1.00 0.00 117 PRO A O 15
ATOM 24349 N N . LEU A 1 96 ? 19.491 -4.447 10.812 1.00 0.00 118 LEU A N 15
ATOM 24350 C CA . LEU A 1 96 ? 19.449 -3.355 11.777 1.00 0.00 118 LEU A CA 15
ATOM 24351 C C . LEU A 1 96 ? 20.451 -3.585 12.902 1.00 0.00 118 LEU A C 15
ATOM 24352 O O . LEU A 1 96 ? 20.292 -4.499 13.711 1.00 0.00 118 LEU A O 15
ATOM 24368 N N . LYS A 1 97 ? 21.483 -2.750 12.947 1.00 0.00 119 LYS A N 15
ATOM 24369 C CA . LYS A 1 97 ? 22.513 -2.862 13.973 1.00 0.00 119 LYS A CA 15
ATOM 24370 C C . LYS A 1 97 ? 22.409 -1.718 14.976 1.00 0.00 119 LYS A C 15
ATOM 24371 O O . LYS A 1 97 ? 22.480 -1.990 16.193 1.00 0.00 119 LYS A O 15
ATOM 24391 N N . THR A 1 1 ? -27.773 5.864 -7.311 1.00 0.00 23 THR A N 16
ATOM 24392 C CA . THR A 1 1 ? -26.730 6.856 -6.940 1.00 0.00 23 THR A CA 16
ATOM 24393 C C . THR A 1 1 ? -25.330 6.293 -7.157 1.00 0.00 23 THR A C 16
ATOM 24394 O O . THR A 1 1 ? -25.069 5.124 -6.873 1.00 0.00 23 THR A O 16
ATOM 24407 N N . ASN A 1 2 ? -24.431 7.133 -7.662 1.00 0.00 24 ASN A N 16
ATOM 24408 C CA . ASN A 1 2 ? -23.055 6.719 -7.917 1.00 0.00 24 ASN A CA 16
ATOM 24409 C C . ASN A 1 2 ? -22.164 6.966 -6.700 1.00 0.00 24 ASN A C 16
ATOM 24410 O O . ASN A 1 2 ? -20.938 6.968 -6.812 1.00 0.00 24 ASN A O 16
ATOM 24421 N N . GLN A 1 3 ? -22.781 7.174 -5.540 1.00 0.00 25 GLN A N 16
ATOM 24422 C CA . GLN A 1 3 ? -22.035 7.420 -4.312 1.00 0.00 25 GLN A CA 16
ATOM 24423 C C . GLN A 1 3 ? -21.240 6.186 -3.902 1.00 0.00 25 GLN A C 16
ATOM 24424 O O . GLN A 1 3 ? -20.141 6.295 -3.359 1.00 0.00 25 GLN A O 16
ATOM 24438 N N . LYS A 1 4 ? -21.804 5.010 -4.164 1.00 0.00 26 LYS A N 16
ATOM 24439 C CA . LYS A 1 4 ? -21.146 3.755 -3.819 1.00 0.00 26 LYS A CA 16
ATOM 24440 C C . LYS A 1 4 ? -19.772 3.664 -4.472 1.00 0.00 26 LYS A C 16
ATOM 24441 O O . LYS A 1 4 ? -18.784 3.333 -3.816 1.00 0.00 26 LYS A O 16
ATOM 24460 N N . THR A 1 5 ? -19.709 3.973 -5.763 1.00 0.00 27 THR A N 16
ATOM 24461 C CA . THR A 1 5 ? -18.452 3.937 -6.483 1.00 0.00 27 THR A CA 16
ATOM 24462 C C . THR A 1 5 ? -17.568 5.099 -6.035 1.00 0.00 27 THR A C 16
ATOM 24463 O O . THR A 1 5 ? -16.342 5.022 -6.099 1.00 0.00 27 THR A O 16
ATOM 24474 N N . LYS A 1 6 ? -18.203 6.168 -5.560 1.00 0.00 28 LYS A N 16
ATOM 24475 C CA . LYS A 1 6 ? -17.475 7.332 -5.078 1.00 0.00 28 LYS A CA 16
ATOM 24476 C C . LYS A 1 6 ? -16.706 6.964 -3.817 1.00 0.00 28 LYS A C 16
ATOM 24477 O O . LYS A 1 6 ? -15.548 7.347 -3.643 1.00 0.00 28 LYS A O 16
ATOM 24496 N N . GLU A 1 7 ? -17.357 6.195 -2.947 1.00 0.00 29 GLU A N 16
ATOM 24497 C CA . GLU A 1 7 ? -16.734 5.750 -1.709 1.00 0.00 29 GLU A CA 16
ATOM 24498 C C . GLU A 1 7 ? -15.504 4.910 -2.022 1.00 0.00 29 GLU A C 16
ATOM 24499 O O . GLU A 1 7 ? -14.500 4.965 -1.312 1.00 0.00 29 GLU A O 16
ATOM 24511 N N . LEU A 1 8 ? -15.591 4.141 -3.104 1.00 0.00 30 LEU A N 16
ATOM 24512 C CA . LEU A 1 8 ? -14.488 3.294 -3.533 1.00 0.00 30 LEU A CA 16
ATOM 24513 C C . LEU A 1 8 ? -13.246 4.138 -3.793 1.00 0.00 30 LEU A C 16
ATOM 24514 O O . LEU A 1 8 ? -12.171 3.860 -3.261 1.00 0.00 30 LEU A O 16
ATOM 24530 N N . SER A 1 9 ? -13.407 5.182 -4.599 1.00 0.00 31 SER A N 16
ATOM 24531 C CA . SER A 1 9 ? -12.301 6.080 -4.909 1.00 0.00 31 SER A CA 16
ATOM 24532 C C . SER A 1 9 ? -11.704 6.631 -3.618 1.00 0.00 31 SER A C 16
ATOM 24533 O O . SER A 1 9 ? -10.530 6.993 -3.569 1.00 0.00 31 SER A O 16
ATOM 24541 N N . ASN A 1 10 ? -12.522 6.673 -2.566 1.00 0.00 32 ASN A N 16
ATOM 24542 C CA . ASN A 1 10 ? -12.071 7.155 -1.269 1.00 0.00 32 ASN A CA 16
ATOM 24543 C C . ASN A 1 10 ? -11.080 6.163 -0.673 1.00 0.00 32 ASN A C 16
ATOM 24544 O O . ASN A 1 10 ? -10.070 6.551 -0.084 1.00 0.00 32 ASN A O 16
ATOM 24555 N N . LEU A 1 11 ? -11.367 4.878 -0.859 1.00 0.00 33 LEU A N 16
ATOM 24556 C CA . LEU A 1 11 ? -10.491 3.823 -0.369 1.00 0.00 33 LEU A CA 16
ATOM 24557 C C . LEU A 1 11 ? -9.244 3.777 -1.234 1.00 0.00 33 LEU A C 16
ATOM 24558 O O . LEU A 1 11 ? -8.124 3.684 -0.735 1.00 0.00 33 LEU A O 16
ATOM 24574 N N . ILE A 1 12 ? -9.455 3.871 -2.540 1.00 0.00 34 ILE A N 16
ATOM 24575 C CA . ILE A 1 12 ? -8.363 3.872 -3.496 1.00 0.00 34 ILE A CA 16
ATOM 24576 C C . ILE A 1 12 ? -7.492 5.104 -3.280 1.00 0.00 34 ILE A C 16
ATOM 24577 O O . ILE A 1 12 ? -6.264 5.019 -3.280 1.00 0.00 34 ILE A O 16
ATOM 24593 N N . GLU A 1 13 ? -8.142 6.249 -3.088 1.00 0.00 35 GLU A N 16
ATOM 24594 C CA . GLU A 1 13 ? -7.431 7.499 -2.861 1.00 0.00 35 GLU A CA 16
ATOM 24595 C C . GLU A 1 13 ? -6.444 7.340 -1.713 1.00 0.00 35 GLU A C 16
ATOM 24596 O O . GLU A 1 13 ? -5.351 7.908 -1.734 1.00 0.00 35 GLU A O 16
ATOM 24608 N N . THR A 1 14 ? -6.826 6.539 -0.723 1.00 0.00 36 THR A N 16
ATOM 24609 C CA . THR A 1 14 ? -5.959 6.284 0.415 1.00 0.00 36 THR A CA 16
ATOM 24610 C C . THR A 1 14 ? -4.892 5.281 0.006 1.00 0.00 36 THR A C 16
ATOM 24611 O O . THR A 1 14 ? -3.714 5.446 0.317 1.00 0.00 36 THR A O 16
ATOM 24622 N N . PHE A 1 15 ? -5.316 4.252 -0.724 1.00 0.00 37 PHE A N 16
ATOM 24623 C CA . PHE A 1 15 ? -4.396 3.235 -1.207 1.00 0.00 37 PHE A CA 16
ATOM 24624 C C . PHE A 1 15 ? -3.297 3.891 -2.027 1.00 0.00 37 PHE A C 16
ATOM 24625 O O . PHE A 1 15 ? -2.124 3.546 -1.903 1.00 0.00 37 PHE A O 16
ATOM 24642 N N . ALA A 1 16 ? -3.687 4.860 -2.851 1.00 0.00 38 ALA A N 16
ATOM 24643 C CA . ALA A 1 16 ? -2.732 5.590 -3.671 1.00 0.00 38 ALA A CA 16
ATOM 24644 C C . ALA A 1 16 ? -1.694 6.255 -2.779 1.00 0.00 38 ALA A C 16
ATOM 24645 O O . ALA A 1 16 ? -0.501 6.248 -3.079 1.00 0.00 38 ALA A O 16
ATOM 24652 N N . GLU A 1 17 ? -2.162 6.806 -1.661 1.00 0.00 39 GLU A N 16
ATOM 24653 C CA . GLU A 1 17 ? -1.280 7.451 -0.701 1.00 0.00 39 GLU A CA 16
ATOM 24654 C C . GLU A 1 17 ? -0.440 6.389 0.005 1.00 0.00 39 GLU A C 16
ATOM 24655 O O . GLU A 1 17 ? 0.779 6.519 0.121 1.00 0.00 39 GLU A O 16
ATOM 24667 N N . GLN A 1 18 ? -1.105 5.329 0.455 1.00 0.00 40 GLN A N 16
ATOM 24668 C CA . GLN A 1 18 ? -0.430 4.229 1.126 1.00 0.00 40 GLN A CA 16
ATOM 24669 C C . GLN A 1 18 ? 0.599 3.604 0.192 1.00 0.00 40 GLN A C 16
ATOM 24670 O O . GLN A 1 18 ? 1.674 3.186 0.622 1.00 0.00 40 GLN A O 16
ATOM 24684 N N . SER A 1 19 ? 0.262 3.560 -1.096 1.00 0.00 41 SER A N 16
ATOM 24685 C CA . SER A 1 19 ? 1.157 3.005 -2.103 1.00 0.00 41 SER A CA 16
ATOM 24686 C C . SER A 1 19 ? 2.464 3.782 -2.112 1.00 0.00 41 SER A C 16
ATOM 24687 O O . SER A 1 19 ? 3.544 3.204 -1.988 1.00 0.00 41 SER A O 16
ATOM 24695 N N . ARG A 1 20 ? 2.356 5.102 -2.227 1.00 0.00 42 ARG A N 16
ATOM 24696 C CA . ARG A 1 20 ? 3.534 5.959 -2.213 1.00 0.00 42 ARG A CA 16
ATOM 24697 C C . ARG A 1 20 ? 4.211 5.853 -0.856 1.00 0.00 42 ARG A C 16
ATOM 24698 O O . ARG A 1 20 ? 5.428 5.974 -0.742 1.00 0.00 42 ARG A O 16
ATOM 24719 N N . VAL A 1 21 ? 3.406 5.609 0.172 1.00 0.00 43 VAL A N 16
ATOM 24720 C CA . VAL A 1 21 ? 3.919 5.465 1.522 1.00 0.00 43 VAL A CA 16
ATOM 24721 C C . VAL A 1 21 ? 4.803 4.229 1.614 1.00 0.00 43 VAL A C 16
ATOM 24722 O O . VAL A 1 21 ? 5.943 4.302 2.064 1.00 0.00 43 VAL A O 16
ATOM 24735 N N . LEU A 1 22 ? 4.283 3.092 1.167 1.00 0.00 44 LEU A N 16
ATOM 24736 C CA . LEU A 1 22 ? 5.057 1.862 1.194 1.00 0.00 44 LEU A CA 16
ATOM 24737 C C . LEU A 1 22 ? 6.398 2.099 0.516 1.00 0.00 44 LEU A C 16
ATOM 24738 O O . LEU A 1 22 ? 7.444 1.784 1.069 1.00 0.00 44 LEU A O 16
ATOM 24754 N N . GLU A 1 23 ? 6.362 2.694 -0.671 1.00 0.00 45 GLU A N 16
ATOM 24755 C CA . GLU A 1 23 ? 7.588 2.992 -1.393 1.00 0.00 45 GLU A CA 16
ATOM 24756 C C . GLU A 1 23 ? 8.420 4.012 -0.615 1.00 0.00 45 GLU A C 16
ATOM 24757 O O . GLU A 1 23 ? 9.647 4.015 -0.697 1.00 0.00 45 GLU A O 16
ATOM 24769 N N . LYS A 1 24 ? 7.742 4.865 0.154 1.00 0.00 46 LYS A N 16
ATOM 24770 C CA . LYS A 1 24 ? 8.428 5.871 0.959 1.00 0.00 46 LYS A CA 16
ATOM 24771 C C . LYS A 1 24 ? 9.139 5.203 2.131 1.00 0.00 46 LYS A C 16
ATOM 24772 O O . LYS A 1 24 ? 10.340 5.390 2.337 1.00 0.00 46 LYS A O 16
ATOM 24791 N N . GLU A 1 25 ? 8.397 4.402 2.885 1.00 0.00 47 GLU A N 16
ATOM 24792 C CA . GLU A 1 25 ? 8.968 3.692 4.015 1.00 0.00 47 GLU A CA 16
ATOM 24793 C C . GLU A 1 25 ? 9.936 2.629 3.520 1.00 0.00 47 GLU A C 16
ATOM 24794 O O . GLU A 1 25 ? 10.957 2.364 4.148 1.00 0.00 47 GLU A O 16
ATOM 24806 N N . CYS A 1 26 ? 9.604 2.031 2.381 1.00 0.00 48 CYS A N 16
ATOM 24807 C CA . CYS A 1 26 ? 10.436 0.996 1.784 1.00 0.00 48 CYS A CA 16
ATOM 24808 C C . CYS A 1 26 ? 11.741 1.578 1.255 1.00 0.00 48 CYS A C 16
ATOM 24809 O O . CYS A 1 26 ? 12.780 0.919 1.292 1.00 0.00 48 CYS A O 16
ATOM 24817 N N . THR A 1 27 ? 11.690 2.814 0.761 1.00 0.00 49 THR A N 16
ATOM 24818 C CA . THR A 1 27 ? 12.887 3.454 0.231 1.00 0.00 49 THR A CA 16
ATOM 24819 C C . THR A 1 27 ? 13.891 3.724 1.346 1.00 0.00 49 THR A C 16
ATOM 24820 O O . THR A 1 27 ? 15.101 3.725 1.116 1.00 0.00 49 THR A O 16
ATOM 24831 N N . LYS A 1 28 ? 13.387 3.953 2.557 1.00 0.00 50 LYS A N 16
ATOM 24832 C CA . LYS A 1 28 ? 14.256 4.221 3.695 1.00 0.00 50 LYS A CA 16
ATOM 24833 C C . LYS A 1 28 ? 14.714 2.925 4.371 1.00 0.00 50 LYS A C 16
ATOM 24834 O O . LYS A 1 28 ? 15.705 2.920 5.101 1.00 0.00 50 LYS A O 16
ATOM 24853 N N . ILE A 1 29 ? 13.998 1.823 4.124 1.00 0.00 51 ILE A N 16
ATOM 24854 C CA . ILE A 1 29 ? 14.359 0.537 4.717 1.00 0.00 51 ILE A CA 16
ATOM 24855 C C . ILE A 1 29 ? 15.837 0.234 4.488 1.00 0.00 51 ILE A C 16
ATOM 24856 O O . ILE A 1 29 ? 16.321 0.262 3.356 1.00 0.00 51 ILE A O 16
ATOM 24872 N N . GLY A 1 30 ? 16.545 -0.051 5.572 1.00 0.00 52 GLY A N 16
ATOM 24873 C CA . GLY A 1 30 ? 17.959 -0.351 5.474 1.00 0.00 52 GLY A CA 16
ATOM 24874 C C . GLY A 1 30 ? 18.764 0.817 4.939 1.00 0.00 52 GLY A C 16
ATOM 24875 O O . GLY A 1 30 ? 19.859 0.633 4.407 1.00 0.00 52 GLY A O 16
ATOM 24879 N N . SER A 1 31 ? 18.221 2.023 5.078 1.00 0.00 53 SER A N 16
ATOM 24880 C CA . SER A 1 31 ? 18.899 3.223 4.601 1.00 0.00 53 SER A CA 16
ATOM 24881 C C . SER A 1 31 ? 18.845 4.335 5.643 1.00 0.00 53 SER A C 16
ATOM 24882 O O . SER A 1 31 ? 18.033 5.254 5.542 1.00 0.00 53 SER A O 16
ATOM 24890 N N . LYS A 1 32 ? 19.722 4.248 6.641 1.00 0.00 54 LYS A N 16
ATOM 24891 C CA . LYS A 1 32 ? 19.782 5.250 7.703 1.00 0.00 54 LYS A CA 16
ATOM 24892 C C . LYS A 1 32 ? 18.545 5.184 8.595 1.00 0.00 54 LYS A C 16
ATOM 24893 O O . LYS A 1 32 ? 18.637 4.855 9.777 1.00 0.00 54 LYS A O 16
ATOM 24912 N N . ARG A 1 33 ? 17.390 5.502 8.021 1.00 0.00 55 ARG A N 16
ATOM 24913 C CA . ARG A 1 33 ? 16.133 5.483 8.762 1.00 0.00 55 ARG A CA 16
ATOM 24914 C C . ARG A 1 33 ? 15.781 4.072 9.231 1.00 0.00 55 ARG A C 16
ATOM 24915 O O . ARG A 1 33 ? 14.913 3.897 10.087 1.00 0.00 55 ARG A O 16
ATOM 24936 N N . ASP A 1 34 ? 16.452 3.069 8.664 1.00 0.00 56 ASP A N 16
ATOM 24937 C CA . ASP A 1 34 ? 16.209 1.672 9.022 1.00 0.00 56 ASP A CA 16
ATOM 24938 C C . ASP A 1 34 ? 16.042 1.502 10.532 1.00 0.00 56 ASP A C 16
ATOM 24939 O O . ASP A 1 34 ? 17.023 1.472 11.275 1.00 0.00 56 ASP A O 16
ATOM 24948 N N . SER A 1 35 ? 14.793 1.391 10.975 1.00 0.00 57 SER A N 16
ATOM 24949 C CA . SER A 1 35 ? 14.497 1.225 12.394 1.00 0.00 57 SER A CA 16
ATOM 24950 C C . SER A 1 35 ? 13.374 0.213 12.600 1.00 0.00 57 SER A C 16
ATOM 24951 O O . SER A 1 35 ? 12.427 0.155 11.818 1.00 0.00 57 SER A O 16
ATOM 24959 N N . LYS A 1 36 ? 13.485 -0.581 13.660 1.00 0.00 58 LYS A N 16
ATOM 24960 C CA . LYS A 1 36 ? 12.480 -1.593 13.972 1.00 0.00 58 LYS A CA 16
ATOM 24961 C C . LYS A 1 36 ? 11.081 -0.997 13.954 1.00 0.00 58 LYS A C 16
ATOM 24962 O O . LYS A 1 36 ? 10.137 -1.609 13.456 1.00 0.00 58 LYS A O 16
ATOM 24981 N N . GLU A 1 37 ? 10.955 0.200 14.502 1.00 0.00 59 GLU A N 16
ATOM 24982 C CA . GLU A 1 37 ? 9.667 0.880 14.545 1.00 0.00 59 GLU A CA 16
ATOM 24983 C C . GLU A 1 37 ? 9.130 1.098 13.136 1.00 0.00 59 GLU A C 16
ATOM 24984 O O . GLU A 1 37 ? 7.919 1.080 12.913 1.00 0.00 59 GLU A O 16
ATOM 24996 N N . LEU A 1 38 ? 10.037 1.289 12.185 1.00 0.00 60 LEU A N 16
ATOM 24997 C CA . LEU A 1 38 ? 9.647 1.493 10.798 1.00 0.00 60 LEU A CA 16
ATOM 24998 C C . LEU A 1 38 ? 9.099 0.194 10.215 1.00 0.00 60 LEU A C 16
ATOM 24999 O O . LEU A 1 38 ? 7.948 0.138 9.783 1.00 0.00 60 LEU A O 16
ATOM 25015 N N . ARG A 1 39 ? 9.922 -0.854 10.211 1.00 0.00 61 ARG A N 16
ATOM 25016 C CA . ARG A 1 39 ? 9.488 -2.143 9.682 1.00 0.00 61 ARG A CA 16
ATOM 25017 C C . ARG A 1 39 ? 8.237 -2.614 10.412 1.00 0.00 61 ARG A C 16
ATOM 25018 O O . ARG A 1 39 ? 7.375 -3.268 9.825 1.00 0.00 61 ARG A O 16
ATOM 25039 N N . TYR A 1 40 ? 8.123 -2.249 11.690 1.00 0.00 62 TYR A N 16
ATOM 25040 C CA . TYR A 1 40 ? 6.952 -2.614 12.470 1.00 0.00 62 TYR A CA 16
ATOM 25041 C C . TYR A 1 40 ? 5.758 -1.822 11.965 1.00 0.00 62 TYR A C 16
ATOM 25042 O O . TYR A 1 40 ? 4.744 -2.387 11.573 1.00 0.00 62 TYR A O 16
ATOM 25060 N N . LYS A 1 41 ? 5.906 -0.504 11.946 1.00 0.00 63 LYS A N 16
ATOM 25061 C CA . LYS A 1 41 ? 4.857 0.377 11.456 1.00 0.00 63 LYS A CA 16
ATOM 25062 C C . LYS A 1 41 ? 4.473 -0.017 10.031 1.00 0.00 63 LYS A C 16
ATOM 25063 O O . LYS A 1 41 ? 3.325 0.132 9.617 1.00 0.00 63 LYS A O 16
ATOM 25082 N N . ILE A 1 42 ? 5.452 -0.517 9.288 1.00 0.00 64 ILE A N 16
ATOM 25083 C CA . ILE A 1 42 ? 5.238 -0.931 7.915 1.00 0.00 64 ILE A CA 16
ATOM 25084 C C . ILE A 1 42 ? 4.366 -2.190 7.832 1.00 0.00 64 ILE A C 16
ATOM 25085 O O . ILE A 1 42 ? 3.353 -2.207 7.134 1.00 0.00 64 ILE A O 16
ATOM 25101 N N . GLU A 1 43 ? 4.783 -3.246 8.523 1.00 0.00 65 GLU A N 16
ATOM 25102 C CA . GLU A 1 43 ? 4.059 -4.515 8.496 1.00 0.00 65 GLU A CA 16
ATOM 25103 C C . GLU A 1 43 ? 2.878 -4.539 9.466 1.00 0.00 65 GLU A C 16
ATOM 25104 O O . GLU A 1 43 ? 1.936 -5.307 9.277 1.00 0.00 65 GLU A O 16
ATOM 25116 N N . THR A 1 44 ? 2.937 -3.724 10.512 1.00 0.00 66 THR A N 16
ATOM 25117 C CA . THR A 1 44 ? 1.877 -3.690 11.502 1.00 0.00 66 THR A CA 16
ATOM 25118 C C . THR A 1 44 ? 0.940 -2.495 11.313 1.00 0.00 66 THR A C 16
ATOM 25119 O O . THR A 1 44 ? -0.078 -2.394 11.998 1.00 0.00 66 THR A O 16
ATOM 25130 N N . GLU A 1 45 ? 1.277 -1.585 10.399 1.00 0.00 67 GLU A N 16
ATOM 25131 C CA . GLU A 1 45 ? 0.434 -0.412 10.171 1.00 0.00 67 GLU A CA 16
ATOM 25132 C C . GLU A 1 45 ? 0.254 -0.105 8.680 1.00 0.00 67 GLU A C 16
ATOM 25133 O O . GLU A 1 45 ? -0.864 0.144 8.230 1.00 0.00 67 GLU A O 16
ATOM 25145 N N . LEU A 1 46 ? 1.345 -0.105 7.917 1.00 0.00 68 LEU A N 16
ATOM 25146 C CA . LEU A 1 46 ? 1.262 0.197 6.489 1.00 0.00 68 LEU A CA 16
ATOM 25147 C C . LEU A 1 46 ? 0.619 -0.952 5.710 1.00 0.00 68 LEU A C 16
ATOM 25148 O O . LEU A 1 46 ? -0.595 -0.963 5.511 1.00 0.00 68 LEU A O 16
ATOM 25164 N N . ILE A 1 47 ? 1.436 -1.910 5.262 1.00 0.00 69 ILE A N 16
ATOM 25165 C CA . ILE A 1 47 ? 0.946 -3.056 4.495 1.00 0.00 69 ILE A CA 16
ATOM 25166 C C . ILE A 1 47 ? -0.416 -3.547 4.997 1.00 0.00 69 ILE A C 16
ATOM 25167 O O . ILE A 1 47 ? -1.365 -3.648 4.220 1.00 0.00 69 ILE A O 16
ATOM 25183 N N . PRO A 1 48 ? -0.541 -3.850 6.301 1.00 0.00 70 PRO A N 16
ATOM 25184 C CA . PRO A 1 48 ? -1.803 -4.317 6.877 1.00 0.00 70 PRO A CA 16
ATOM 25185 C C . PRO A 1 48 ? -2.969 -3.409 6.506 1.00 0.00 70 PRO A C 16
ATOM 25186 O O . PRO A 1 48 ? -4.086 -3.873 6.283 1.00 0.00 70 PRO A O 16
ATOM 25197 N N . ASN A 1 49 ? -2.697 -2.110 6.444 1.00 0.00 71 ASN A N 16
ATOM 25198 C CA . ASN A 1 49 ? -3.718 -1.128 6.102 1.00 0.00 71 ASN A CA 16
ATOM 25199 C C . ASN A 1 49 ? -3.845 -0.968 4.591 1.00 0.00 71 ASN A C 16
ATOM 25200 O O . ASN A 1 49 ? -4.944 -0.777 4.071 1.00 0.00 71 ASN A O 16
ATOM 25211 N N . CYS A 1 50 ? -2.719 -1.051 3.886 1.00 0.00 72 CYS A N 16
ATOM 25212 C CA . CYS A 1 50 ? -2.726 -0.919 2.435 1.00 0.00 72 CYS A CA 16
ATOM 25213 C C . CYS A 1 50 ? -3.524 -2.053 1.812 1.00 0.00 72 CYS A C 16
ATOM 25214 O O . CYS A 1 50 ? -4.477 -1.820 1.067 1.00 0.00 72 CYS A O 16
ATOM 25222 N N . THR A 1 51 ? -3.142 -3.283 2.136 1.00 0.00 73 THR A N 16
ATOM 25223 C CA . THR A 1 51 ? -3.838 -4.448 1.619 1.00 0.00 73 THR A CA 16
ATOM 25224 C C . THR A 1 51 ? -5.266 -4.470 2.151 1.00 0.00 73 THR A C 16
ATOM 25225 O O . THR A 1 51 ? -6.211 -4.719 1.406 1.00 0.00 73 THR A O 16
ATOM 25236 N N . SER A 1 52 ? -5.424 -4.171 3.440 1.00 0.00 74 SER A N 16
ATOM 25237 C CA . SER A 1 52 ? -6.751 -4.123 4.039 1.00 0.00 74 SER A CA 16
ATOM 25238 C C . SER A 1 52 ? -7.610 -3.143 3.251 1.00 0.00 74 SER A C 16
ATOM 25239 O O . SER A 1 52 ? -8.823 -3.310 3.128 1.00 0.00 74 SER A O 16
ATOM 25247 N N . VAL A 1 53 ? -6.945 -2.134 2.694 1.00 0.00 75 VAL A N 16
ATOM 25248 C CA . VAL A 1 53 ? -7.603 -1.127 1.883 1.00 0.0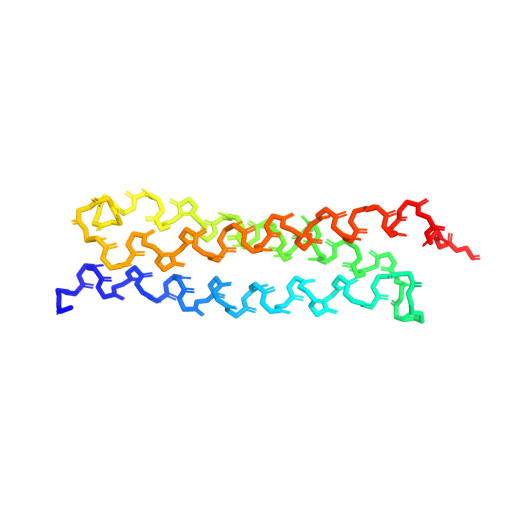0 75 VAL A CA 16
ATOM 25249 C C . VAL A 1 53 ? -8.018 -1.745 0.545 1.00 0.00 75 VAL A C 16
ATOM 25250 O O . VAL A 1 53 ? -9.028 -1.358 -0.044 1.00 0.00 75 VAL A O 16
ATOM 25263 N N . ARG A 1 54 ? -7.244 -2.734 0.093 1.00 0.00 76 ARG A N 16
ATOM 25264 C CA . ARG A 1 54 ? -7.544 -3.437 -1.149 1.00 0.00 76 ARG A CA 16
ATOM 25265 C C . ARG A 1 54 ? -8.834 -4.223 -0.987 1.00 0.00 76 ARG A C 16
ATOM 25266 O O . ARG A 1 54 ? -9.787 -4.034 -1.738 1.00 0.00 76 ARG A O 16
ATOM 25287 N N . ASP A 1 55 ? -8.855 -5.106 0.014 1.00 0.00 77 ASP A N 16
ATOM 25288 C CA . ASP A 1 55 ? -10.032 -5.923 0.292 1.00 0.00 77 ASP A CA 16
ATOM 25289 C C . ASP A 1 55 ? -11.284 -5.056 0.305 1.00 0.00 77 ASP A C 16
ATOM 25290 O O . ASP A 1 55 ? -12.354 -5.481 -0.130 1.00 0.00 77 ASP A O 16
ATOM 25299 N N . LYS A 1 56 ? -11.131 -3.829 0.790 1.00 0.00 78 LYS A N 16
ATOM 25300 C CA . LYS A 1 56 ? -12.238 -2.888 0.840 1.00 0.00 78 LYS A CA 16
ATOM 25301 C C . LYS A 1 56 ? -12.629 -2.484 -0.574 1.00 0.00 78 LYS A C 16
ATOM 25302 O O . LYS A 1 56 ? -13.812 -2.409 -0.910 1.00 0.00 78 LYS A O 16
ATOM 25321 N N . ILE A 1 57 ? -11.620 -2.247 -1.404 1.00 0.00 79 ILE A N 16
ATOM 25322 C CA . ILE A 1 57 ? -11.839 -1.873 -2.791 1.00 0.00 79 ILE A CA 16
ATOM 25323 C C . ILE A 1 57 ? -12.350 -3.072 -3.583 1.00 0.00 79 ILE A C 16
ATOM 25324 O O . ILE A 1 57 ? -13.303 -2.962 -4.354 1.00 0.00 79 ILE A O 16
ATOM 25340 N N . GLU A 1 58 ? -11.712 -4.219 -3.376 1.00 0.00 80 GLU A N 16
ATOM 25341 C CA . GLU A 1 58 ? -12.103 -5.442 -4.057 1.00 0.00 80 GLU A CA 16
ATOM 25342 C C . GLU A 1 58 ? -13.483 -5.886 -3.590 1.00 0.00 80 GLU A C 16
ATOM 25343 O O . GLU A 1 58 ? -14.255 -6.460 -4.358 1.00 0.00 80 GLU A O 16
ATOM 25355 N N . SER A 1 59 ? -13.794 -5.603 -2.327 1.00 0.00 81 SER A N 16
ATOM 25356 C CA . SER A 1 59 ? -15.090 -5.962 -1.767 1.00 0.00 81 SER A CA 16
ATOM 25357 C C . SER A 1 59 ? -16.197 -5.233 -2.516 1.00 0.00 81 SER A C 16
ATOM 25358 O O . SER A 1 59 ? -17.286 -5.769 -2.720 1.00 0.00 81 SER A O 16
ATOM 25366 N N . ASN A 1 60 ? -15.897 -4.008 -2.935 1.00 0.00 82 ASN A N 16
ATOM 25367 C CA . ASN A 1 60 ? -16.849 -3.194 -3.677 1.00 0.00 82 ASN A CA 16
ATOM 25368 C C . ASN A 1 60 ? -16.927 -3.664 -5.128 1.00 0.00 82 ASN A C 16
ATOM 25369 O O . ASN A 1 60 ? -16.087 -3.305 -5.953 1.00 0.00 82 ASN A O 16
ATOM 25380 N N . ILE A 1 61 ? -17.933 -4.483 -5.428 1.00 0.00 83 ILE A N 16
ATOM 25381 C CA . ILE A 1 61 ? -18.116 -5.024 -6.774 1.00 0.00 83 ILE A CA 16
ATOM 25382 C C . ILE A 1 61 ? -17.957 -3.958 -7.853 1.00 0.00 83 ILE A C 16
ATOM 25383 O O . ILE A 1 61 ? -17.518 -4.253 -8.964 1.00 0.00 83 ILE A O 16
ATOM 25399 N N . LEU A 1 62 ? -18.314 -2.720 -7.528 1.00 0.00 84 LEU A N 16
ATOM 25400 C CA . LEU A 1 62 ? -18.201 -1.627 -8.486 1.00 0.00 84 LEU A CA 16
ATOM 25401 C C . LEU A 1 62 ? -16.800 -1.571 -9.086 1.00 0.00 84 LEU A C 16
ATOM 25402 O O . LEU A 1 62 ? -16.606 -1.046 -10.182 1.00 0.00 84 LEU A O 16
ATOM 25418 N N . ILE A 1 63 ? -15.825 -2.129 -8.371 1.00 0.00 85 ILE A N 16
ATOM 25419 C CA . ILE A 1 63 ? -14.451 -2.149 -8.853 1.00 0.00 85 ILE A CA 16
ATOM 25420 C C . ILE A 1 63 ? -14.336 -3.050 -10.076 1.00 0.00 85 ILE A C 16
ATOM 25421 O O . ILE A 1 63 ? -13.517 -2.812 -10.963 1.00 0.00 85 ILE A O 16
ATOM 25437 N N . HIS A 1 64 ? -15.174 -4.081 -10.122 1.00 0.00 86 HIS A N 16
ATOM 25438 C CA . HIS A 1 64 ? -15.179 -5.012 -11.242 1.00 0.00 86 HIS A CA 16
ATOM 25439 C C . HIS A 1 64 ? -16.122 -4.526 -12.340 1.00 0.00 86 HIS A C 16
ATOM 25440 O O . HIS A 1 64 ? -15.984 -4.906 -13.503 1.00 0.00 86 HIS A O 16
ATOM 25455 N N . GLN A 1 65 ? -17.079 -3.681 -11.962 1.00 0.00 87 GLN A N 16
ATOM 25456 C CA . GLN A 1 65 ? -18.043 -3.140 -12.911 1.00 0.00 87 GLN A CA 16
ATOM 25457 C C . GLN A 1 65 ? -17.471 -1.925 -13.634 1.00 0.00 87 GLN A C 16
ATOM 25458 O O . GLN A 1 65 ? -17.676 -1.752 -14.836 1.00 0.00 87 GLN A O 16
ATOM 25472 N N . ASN A 1 66 ? -16.749 -1.086 -12.896 1.00 0.00 88 ASN A N 16
ATOM 25473 C CA . ASN A 1 66 ? -16.145 0.112 -13.470 1.00 0.00 88 ASN A CA 16
ATOM 25474 C C . ASN A 1 66 ? -14.856 -0.233 -14.209 1.00 0.00 88 ASN A C 16
ATOM 25475 O O . ASN A 1 66 ? -14.079 -1.075 -13.760 1.00 0.00 88 ASN A O 16
ATOM 25486 N N . GLY A 1 67 ? -14.634 0.424 -15.343 1.00 0.00 89 GLY A N 16
ATOM 25487 C CA . GLY A 1 67 ? -13.437 0.171 -16.122 1.00 0.00 89 GLY A CA 16
ATOM 25488 C C . GLY A 1 67 ? -12.249 0.978 -15.637 1.00 0.00 89 GLY A C 16
ATOM 25489 O O . GLY A 1 67 ? -11.199 0.421 -15.317 1.00 0.00 89 GLY A O 16
ATOM 25493 N N . LYS A 1 68 ? -12.415 2.296 -15.583 1.00 0.00 90 LYS A N 16
ATOM 25494 C CA . LYS A 1 68 ? -11.349 3.184 -15.134 1.00 0.00 90 LYS A CA 16
ATOM 25495 C C . LYS A 1 68 ? -10.912 2.837 -13.715 1.00 0.00 90 LYS A C 16
ATOM 25496 O O . LYS A 1 68 ? -9.746 2.523 -13.474 1.00 0.00 90 LYS A O 16
ATOM 25515 N N . LEU A 1 69 ? -11.852 2.900 -12.776 1.00 0.00 91 LEU A N 16
ATOM 25516 C CA . LEU A 1 69 ? -11.560 2.597 -11.381 1.00 0.00 91 LEU A CA 16
ATOM 25517 C C . LEU A 1 69 ? -10.919 1.223 -11.232 1.00 0.00 91 LEU A C 16
ATOM 25518 O O . LEU A 1 69 ? -9.975 1.049 -10.460 1.00 0.00 91 LEU A O 16
ATOM 25534 N N . SER A 1 70 ? -11.433 0.251 -11.980 1.00 0.00 92 SER A N 16
ATOM 25535 C CA . SER A 1 70 ? -10.905 -1.110 -11.935 1.00 0.00 92 SER A CA 16
ATOM 25536 C C . SER A 1 70 ? -9.386 -1.087 -12.025 1.00 0.00 92 SER A C 16
ATOM 25537 O O . SER A 1 70 ? -8.693 -1.782 -11.283 1.00 0.00 92 SER A O 16
ATOM 25545 N N . ALA A 1 71 ? -8.881 -0.265 -12.935 1.00 0.00 93 ALA A N 16
ATOM 25546 C CA . ALA A 1 71 ? -7.445 -0.124 -13.126 1.00 0.00 93 ALA A CA 16
ATOM 25547 C C . ALA A 1 71 ? -6.828 0.684 -11.991 1.00 0.00 93 ALA A C 16
ATOM 25548 O O . ALA A 1 71 ? -5.667 0.487 -11.631 1.00 0.00 93 ALA A O 16
ATOM 25555 N N . ASP A 1 72 ? -7.619 1.596 -11.429 1.00 0.00 94 ASP A N 16
ATOM 25556 C CA . ASP A 1 72 ? -7.162 2.441 -10.331 1.00 0.00 94 ASP A CA 16
ATOM 25557 C C . ASP A 1 72 ? -6.467 1.616 -9.251 1.00 0.00 94 ASP A C 16
ATOM 25558 O O . ASP A 1 72 ? -5.250 1.678 -9.099 1.00 0.00 94 ASP A O 16
ATOM 25567 N N . PHE A 1 73 ? -7.252 0.843 -8.508 1.00 0.00 95 PHE A N 16
ATOM 25568 C CA . PHE A 1 73 ? -6.718 0.006 -7.441 1.00 0.00 95 PHE A CA 16
ATOM 25569 C C . PHE A 1 73 ? -5.726 -1.018 -7.994 1.00 0.00 95 PHE A C 16
ATOM 25570 O O . PHE A 1 73 ? -4.683 -1.273 -7.393 1.00 0.00 95 PHE A O 16
ATOM 25587 N N . LYS A 1 74 ? -6.061 -1.606 -9.141 1.00 0.00 96 LYS A N 16
ATOM 25588 C CA . LYS A 1 74 ? -5.201 -2.604 -9.771 1.00 0.00 96 LYS A CA 16
ATOM 25589 C C . LYS A 1 74 ? -3.772 -2.091 -9.899 1.00 0.00 96 LYS A C 16
ATOM 25590 O O . LYS A 1 74 ? -2.813 -2.831 -9.679 1.00 0.00 96 LYS A O 16
ATOM 25609 N N . ASN A 1 75 ? -3.638 -0.819 -10.253 1.00 0.00 97 ASN A N 16
ATOM 25610 C CA . ASN A 1 75 ? -2.325 -0.203 -10.407 1.00 0.00 97 ASN A CA 16
ATOM 25611 C C . ASN A 1 75 ? -1.676 0.019 -9.046 1.00 0.00 97 ASN A C 16
ATOM 25612 O O . ASN A 1 75 ? -0.462 -0.120 -8.895 1.00 0.00 97 ASN A O 16
ATOM 25623 N N . LEU A 1 76 ? -2.494 0.362 -8.056 1.00 0.00 98 LEU A N 16
ATOM 25624 C CA . LEU A 1 76 ? -1.999 0.599 -6.707 1.00 0.00 98 LEU A CA 16
ATOM 25625 C C . LEU A 1 76 ? -1.553 -0.706 -6.064 1.00 0.00 98 LEU A C 16
ATOM 25626 O O . LEU A 1 76 ? -0.401 -0.846 -5.659 1.00 0.00 98 LEU A O 16
ATOM 25642 N N . LYS A 1 77 ? -2.469 -1.665 -5.980 1.00 0.00 99 LYS A N 16
ATOM 25643 C CA . LYS A 1 77 ? -2.150 -2.962 -5.394 1.00 0.00 99 LYS A CA 16
ATOM 25644 C C . LYS A 1 77 ? -0.983 -3.597 -6.135 1.00 0.00 99 LYS A C 16
ATOM 25645 O O . LYS A 1 77 ? -0.158 -4.289 -5.542 1.00 0.00 99 LYS A O 16
ATOM 25664 N N . THR A 1 78 ? -0.917 -3.338 -7.435 1.00 0.00 100 THR A N 16
ATOM 25665 C CA . THR A 1 78 ? 0.153 -3.865 -8.266 1.00 0.00 100 THR A CA 16
ATOM 25666 C C . THR A 1 78 ? 1.471 -3.189 -7.910 1.00 0.00 100 THR A C 16
ATOM 25667 O O . THR A 1 78 ? 2.454 -3.854 -7.580 1.00 0.00 100 THR A O 16
ATOM 25678 N N . LYS A 1 79 ? 1.482 -1.862 -7.971 1.00 0.00 101 LYS A N 16
ATOM 25679 C CA . LYS A 1 79 ? 2.677 -1.101 -7.646 1.00 0.00 101 LYS A CA 16
ATOM 25680 C C . LYS A 1 79 ? 3.065 -1.332 -6.191 1.00 0.00 101 LYS A C 16
ATOM 25681 O O . LYS A 1 79 ? 4.245 -1.363 -5.849 1.00 0.00 101 LYS A O 16
ATOM 25700 N N . TYR A 1 80 ? 2.054 -1.498 -5.342 1.00 0.00 102 TYR A N 16
ATOM 25701 C CA . TYR A 1 80 ? 2.270 -1.729 -3.919 1.00 0.00 102 TYR A CA 16
ATOM 25702 C C . TYR A 1 80 ? 2.985 -3.058 -3.686 1.00 0.00 102 TYR A C 16
ATOM 25703 O O . TYR A 1 80 ? 3.844 -3.164 -2.811 1.00 0.00 102 TYR A O 16
ATOM 25721 N N . GLN A 1 81 ? 2.633 -4.068 -4.478 1.00 0.00 103 GLN A N 16
ATOM 25722 C CA . GLN A 1 81 ? 3.256 -5.382 -4.355 1.00 0.00 103 GLN A CA 16
ATOM 25723 C C . GLN A 1 81 ? 4.766 -5.277 -4.530 1.00 0.00 103 GLN A C 16
ATOM 25724 O O . GLN A 1 81 ? 5.534 -5.787 -3.715 1.00 0.00 103 GLN A O 16
ATOM 25738 N N . SER A 1 82 ? 5.183 -4.607 -5.599 1.00 0.00 104 SER A N 16
ATOM 25739 C CA . SER A 1 82 ? 6.602 -4.426 -5.885 1.00 0.00 104 SER A CA 16
ATOM 25740 C C . SER A 1 82 ? 7.315 -3.777 -4.706 1.00 0.00 104 SER A C 16
ATOM 25741 O O . SER A 1 82 ? 8.471 -4.084 -4.418 1.00 0.00 104 SER A O 16
ATOM 25749 N N . LEU A 1 83 ? 6.615 -2.873 -4.030 1.00 0.00 105 LEU A N 16
ATOM 25750 C CA . LEU A 1 83 ? 7.175 -2.172 -2.886 1.00 0.00 105 LEU A CA 16
ATOM 25751 C C . LEU A 1 83 ? 7.539 -3.142 -1.774 1.00 0.00 105 LEU A C 16
ATOM 25752 O O . LEU A 1 83 ? 8.647 -3.100 -1.243 1.00 0.00 105 LEU A O 16
ATOM 25768 N N . GLN A 1 84 ? 6.605 -4.017 -1.425 1.00 0.00 106 GLN A N 16
ATOM 25769 C CA . GLN A 1 84 ? 6.853 -4.994 -0.365 1.00 0.00 106 GLN A CA 16
ATOM 25770 C C . GLN A 1 84 ? 8.032 -5.883 -0.736 1.00 0.00 106 GLN A C 16
ATOM 25771 O O . GLN A 1 84 ? 8.881 -6.192 0.097 1.00 0.00 106 GLN A O 16
ATOM 25785 N N . GLN A 1 85 ? 8.061 -6.302 -1.996 1.00 0.00 107 GLN A N 16
ATOM 25786 C CA . GLN A 1 85 ? 9.120 -7.173 -2.494 1.00 0.00 107 GLN A CA 16
ATOM 25787 C C . GLN A 1 85 ? 10.473 -6.463 -2.525 1.00 0.00 107 GLN A C 16
ATOM 25788 O O . GLN A 1 85 ? 11.481 -7.022 -2.092 1.00 0.00 107 GLN A O 16
ATOM 25802 N N . SER A 1 86 ? 10.496 -5.238 -3.041 1.00 0.00 108 SER A N 16
ATOM 25803 C CA . SER A 1 86 ? 11.739 -4.476 -3.124 1.00 0.00 108 SER A CA 16
ATOM 25804 C C . SER A 1 86 ? 12.287 -4.172 -1.734 1.00 0.00 108 SER A C 16
ATOM 25805 O O . SER A 1 86 ? 13.501 -4.150 -1.518 1.00 0.00 108 SER A O 16
ATOM 25813 N N . TYR A 1 87 ? 11.380 -3.933 -0.799 1.00 0.00 109 TYR A N 16
ATOM 25814 C CA . TYR A 1 87 ? 11.751 -3.618 0.574 1.00 0.00 109 TYR A CA 16
ATOM 25815 C C . TYR A 1 87 ? 12.013 -4.887 1.376 1.00 0.00 109 TYR A C 16
ATOM 25816 O O . TYR A 1 87 ? 12.976 -4.961 2.139 1.00 0.00 109 TYR A O 16
ATOM 25834 N N . ASN A 1 88 ? 11.152 -5.882 1.205 1.00 0.00 110 ASN A N 16
ATOM 25835 C CA . ASN A 1 88 ? 11.303 -7.141 1.924 1.00 0.00 110 ASN A CA 16
ATOM 25836 C C . ASN A 1 88 ? 12.712 -7.694 1.741 1.00 0.00 110 ASN A C 16
ATOM 25837 O O . ASN A 1 88 ? 13.331 -8.182 2.687 1.00 0.00 110 ASN A O 16
ATOM 25848 N N . GLN A 1 89 ? 13.228 -7.597 0.523 1.00 0.00 111 GLN A N 16
ATOM 25849 C CA . GLN A 1 89 ? 14.574 -8.071 0.246 1.00 0.00 111 GLN A CA 16
ATOM 25850 C C . GLN A 1 89 ? 15.582 -7.204 0.982 1.00 0.00 111 GLN A C 16
ATOM 25851 O O . GLN A 1 89 ? 16.372 -7.695 1.786 1.00 0.00 111 GLN A O 16
ATOM 25865 N N . ARG A 1 90 ? 15.530 -5.906 0.705 1.00 0.00 112 ARG A N 16
ATOM 25866 C CA . ARG A 1 90 ? 16.423 -4.941 1.336 1.00 0.00 112 ARG A CA 16
ATOM 25867 C C . ARG A 1 90 ? 16.440 -5.121 2.850 1.00 0.00 112 ARG A C 16
ATOM 25868 O O . ARG A 1 90 ? 17.490 -5.026 3.485 1.00 0.00 112 ARG A O 16
ATOM 25889 N N . LYS A 1 91 ? 15.269 -5.382 3.421 1.00 0.00 113 LYS A N 16
ATOM 25890 C CA . LYS A 1 91 ? 15.156 -5.575 4.862 1.00 0.00 113 LYS A CA 16
ATOM 25891 C C . LYS A 1 91 ? 15.956 -6.800 5.301 1.00 0.00 113 LYS A C 16
ATOM 25892 O O . LYS A 1 91 ? 16.457 -6.858 6.424 1.00 0.00 113 LYS A O 16
ATOM 25911 N N . SER A 1 92 ? 16.078 -7.772 4.401 1.00 0.00 114 SER A N 16
ATOM 25912 C CA . SER A 1 92 ? 16.823 -8.992 4.687 1.00 0.00 114 SER A CA 16
ATOM 25913 C C . SER A 1 92 ? 18.321 -8.773 4.487 1.00 0.00 114 SER A C 16
ATOM 25914 O O . SER A 1 92 ? 19.145 -9.464 5.087 1.00 0.00 114 SER A O 16
ATOM 25922 N N . LEU A 1 93 ? 18.668 -7.805 3.642 1.00 0.00 115 LEU A N 16
ATOM 25923 C CA . LEU A 1 93 ? 20.067 -7.491 3.368 1.00 0.00 115 LEU A CA 16
ATOM 25924 C C . LEU A 1 93 ? 20.572 -6.410 4.320 1.00 0.00 115 LEU A C 16
ATOM 25925 O O . LEU A 1 93 ? 21.765 -6.331 4.610 1.00 0.00 115 LEU A O 16
ATOM 25941 N N . PHE A 1 94 ? 19.654 -5.575 4.800 1.00 0.00 116 PHE A N 16
ATOM 25942 C CA . PHE A 1 94 ? 20.004 -4.495 5.715 1.00 0.00 116 PHE A CA 16
ATOM 25943 C C . PHE A 1 94 ? 19.409 -4.731 7.103 1.00 0.00 116 PHE A C 16
ATOM 25944 O O . PHE A 1 94 ? 18.519 -4.000 7.539 1.00 0.00 116 PHE A O 16
ATOM 25961 N N . PRO A 1 95 ? 19.897 -5.758 7.821 1.00 0.00 117 PRO A N 16
ATOM 25962 C CA . PRO A 1 95 ? 19.410 -6.081 9.165 1.00 0.00 117 PRO A CA 16
ATOM 25963 C C . PRO A 1 95 ? 19.853 -5.053 10.201 1.00 0.00 117 PRO A C 16
ATOM 25964 O O . PRO A 1 95 ? 20.897 -4.418 10.052 1.00 0.00 117 PRO A O 16
ATOM 25975 N N . LEU A 1 96 ? 19.052 -4.891 11.250 1.00 0.00 118 LEU A N 16
ATOM 25976 C CA . LEU A 1 96 ? 19.365 -3.937 12.309 1.00 0.00 118 LEU A CA 16
ATOM 25977 C C . LEU A 1 96 ? 20.172 -4.604 13.419 1.00 0.00 118 LEU A C 16
ATOM 25978 O O . LEU A 1 96 ? 19.692 -5.524 14.081 1.00 0.00 118 LEU A O 16
ATOM 25994 N N . LYS A 1 97 ? 21.399 -4.133 13.617 1.00 0.00 119 LYS A N 16
ATOM 25995 C CA . LYS A 1 97 ? 22.271 -4.683 14.647 1.00 0.00 119 LYS A CA 16
ATOM 25996 C C . LYS A 1 97 ? 22.554 -6.160 14.390 1.00 0.00 119 LYS A C 16
ATOM 25997 O O . LYS A 1 97 ? 23.673 -6.477 13.936 1.00 0.00 119 LYS A O 16
ATOM 26017 N N . THR A 1 1 ? -22.433 10.869 -9.755 1.00 0.00 23 THR A N 17
ATOM 26018 C CA . THR A 1 1 ? -23.783 10.465 -9.282 1.00 0.00 23 THR A CA 17
ATOM 26019 C C . THR A 1 1 ? -23.716 9.190 -8.448 1.00 0.00 23 THR A C 17
ATOM 26020 O O . THR A 1 1 ? -24.455 9.033 -7.476 1.00 0.00 23 THR A O 17
ATOM 26033 N N . ASN A 1 2 ? -22.824 8.283 -8.834 1.00 0.00 24 ASN A N 17
ATOM 26034 C CA . ASN A 1 2 ? -22.660 7.022 -8.121 1.00 0.00 24 ASN A CA 17
ATOM 26035 C C . ASN A 1 2 ? -22.009 7.247 -6.760 1.00 0.00 24 ASN A C 17
ATOM 26036 O O . ASN A 1 2 ? -20.811 7.516 -6.671 1.00 0.00 24 ASN A O 17
ATOM 26047 N N . GLN A 1 3 ? -22.807 7.134 -5.704 1.00 0.00 25 GLN A N 17
ATOM 26048 C CA . GLN A 1 3 ? -22.309 7.325 -4.347 1.00 0.00 25 GLN A CA 17
ATOM 26049 C C . GLN A 1 3 ? -21.539 6.097 -3.872 1.00 0.00 25 GLN A C 17
ATOM 26050 O O . GLN A 1 3 ? -20.505 6.216 -3.215 1.00 0.00 25 GLN A O 17
ATOM 26064 N N . LYS A 1 4 ? -22.050 4.917 -4.207 1.00 0.00 26 LYS A N 17
ATOM 26065 C CA . LYS A 1 4 ? -21.408 3.668 -3.813 1.00 0.00 26 LYS A CA 17
ATOM 26066 C C . LYS A 1 4 ? -20.009 3.567 -4.407 1.00 0.00 26 LYS A C 17
ATOM 26067 O O . LYS A 1 4 ? -19.038 3.317 -3.692 1.00 0.00 26 LYS A O 17
ATOM 26086 N N . THR A 1 5 ? -19.906 3.773 -5.716 1.00 0.00 27 THR A N 17
ATOM 26087 C CA . THR A 1 5 ? -18.622 3.714 -6.388 1.00 0.00 27 THR A CA 17
ATOM 26088 C C . THR A 1 5 ? -17.731 4.857 -5.907 1.00 0.00 27 THR A C 17
ATOM 26089 O O . THR A 1 5 ? -16.506 4.746 -5.908 1.00 0.00 27 THR A O 17
ATOM 26100 N N . LYS A 1 6 ? -18.357 5.951 -5.479 1.00 0.00 28 LYS A N 17
ATOM 26101 C CA . LYS A 1 6 ? -17.617 7.099 -4.976 1.00 0.00 28 LYS A CA 17
ATOM 26102 C C . LYS A 1 6 ? -16.873 6.712 -3.705 1.00 0.00 28 LYS A C 17
ATOM 26103 O O . LYS A 1 6 ? -15.709 7.070 -3.514 1.00 0.00 28 LYS A O 17
ATOM 26122 N N . GLU A 1 7 ? -17.552 5.957 -2.844 1.00 0.00 29 GLU A N 17
ATOM 26123 C CA . GLU A 1 7 ? -16.956 5.498 -1.598 1.00 0.00 29 GLU A CA 17
ATOM 26124 C C . GLU A 1 7 ? -15.717 4.663 -1.889 1.00 0.00 29 GLU A C 17
ATOM 26125 O O . GLU A 1 7 ? -14.726 4.722 -1.161 1.00 0.00 29 GLU A O 17
ATOM 26137 N N . LEU A 1 8 ? -15.780 3.894 -2.972 1.00 0.00 30 LEU A N 17
ATOM 26138 C CA . LEU A 1 8 ? -14.663 3.053 -3.380 1.00 0.00 30 LEU A CA 17
ATOM 26139 C C . LEU A 1 8 ? -13.424 3.905 -3.626 1.00 0.00 30 LEU A C 17
ATOM 26140 O O . LEU A 1 8 ? -12.354 3.635 -3.081 1.00 0.00 30 LEU A O 17
ATOM 26156 N N . SER A 1 9 ? -13.581 4.947 -4.437 1.00 0.00 31 SER A N 17
ATOM 26157 C CA . SER A 1 9 ? -12.476 5.851 -4.736 1.00 0.00 31 SER A CA 17
ATOM 26158 C C . SER A 1 9 ? -11.879 6.388 -3.439 1.00 0.00 31 SER A C 17
ATOM 26159 O O . SER A 1 9 ? -10.705 6.749 -3.388 1.00 0.00 31 SER A O 17
ATOM 26167 N N . ASN A 1 10 ? -12.695 6.418 -2.385 1.00 0.00 32 ASN A N 17
ATOM 26168 C CA . ASN A 1 10 ? -12.239 6.886 -1.085 1.00 0.00 32 ASN A CA 17
ATOM 26169 C C . ASN A 1 10 ? -11.221 5.906 -0.517 1.00 0.00 32 ASN A C 17
ATOM 26170 O O . ASN A 1 10 ? -10.209 6.304 0.059 1.00 0.00 32 ASN A O 17
ATOM 26181 N N . LEU A 1 11 ? -11.488 4.616 -0.712 1.00 0.00 33 LEU A N 17
ATOM 26182 C CA . LEU A 1 11 ? -10.586 3.572 -0.247 1.00 0.00 33 LEU A CA 17
ATOM 26183 C C . LEU A 1 11 ? -9.350 3.549 -1.132 1.00 0.00 33 LEU A C 17
ATOM 26184 O O . LEU A 1 11 ? -8.224 3.438 -0.653 1.00 0.00 33 LEU A O 17
ATOM 26200 N N . ILE A 1 12 ? -9.578 3.680 -2.431 1.00 0.00 34 ILE A N 17
ATOM 26201 C CA . ILE A 1 12 ? -8.494 3.704 -3.397 1.00 0.00 34 ILE A CA 17
ATOM 26202 C C . ILE A 1 12 ? -7.640 4.948 -3.182 1.00 0.00 34 ILE A C 17
ATOM 26203 O O . ILE A 1 12 ? -6.411 4.886 -3.217 1.00 0.00 34 ILE A O 17
ATOM 26219 N N . GLU A 1 13 ? -8.305 6.077 -2.952 1.00 0.00 35 GLU A N 17
ATOM 26220 C CA . GLU A 1 13 ? -7.613 7.336 -2.722 1.00 0.00 35 GLU A CA 17
ATOM 26221 C C . GLU A 1 13 ? -6.614 7.184 -1.584 1.00 0.00 35 GLU A C 17
ATOM 26222 O O . GLU A 1 13 ? -5.534 7.776 -1.606 1.00 0.00 35 GLU A O 17
ATOM 26234 N N . THR A 1 14 ? -6.972 6.364 -0.601 1.00 0.00 36 THR A N 17
ATOM 26235 C CA . THR A 1 14 ? -6.090 6.116 0.528 1.00 0.00 36 THR A CA 17
ATOM 26236 C C . THR A 1 14 ? -5.010 5.133 0.104 1.00 0.00 36 THR A C 17
ATOM 26237 O O . THR A 1 14 ? -3.836 5.305 0.425 1.00 0.00 36 THR A O 17
ATOM 26248 N N . PHE A 1 15 ? -5.418 4.115 -0.649 1.00 0.00 37 PHE A N 17
ATOM 26249 C CA . PHE A 1 15 ? -4.482 3.120 -1.148 1.00 0.00 37 PHE A CA 17
ATOM 26250 C C . PHE A 1 15 ? -3.402 3.806 -1.968 1.00 0.00 37 PHE A C 17
ATOM 26251 O O . PHE A 1 15 ? -2.220 3.491 -1.848 1.00 0.00 37 PHE A O 17
ATOM 26268 N N . ALA A 1 16 ? -3.820 4.767 -2.788 1.00 0.00 38 ALA A N 17
ATOM 26269 C CA . ALA A 1 16 ? -2.889 5.524 -3.609 1.00 0.00 38 ALA A CA 17
ATOM 26270 C C . ALA A 1 16 ? -1.864 6.216 -2.721 1.00 0.00 38 ALA A C 17
ATOM 26271 O O . ALA A 1 16 ? -0.676 6.259 -3.038 1.00 0.00 38 ALA A O 17
ATOM 26278 N N . GLU A 1 17 ? -2.336 6.735 -1.590 1.00 0.00 39 GLU A N 17
ATOM 26279 C CA . GLU A 1 17 ? -1.463 7.400 -0.634 1.00 0.00 39 GLU A CA 17
ATOM 26280 C C . GLU A 1 17 ? -0.603 6.355 0.071 1.00 0.00 39 GLU A C 17
ATOM 26281 O O . GLU A 1 17 ? 0.611 6.512 0.196 1.00 0.00 39 GLU A O 17
ATOM 26293 N N . GLN A 1 18 ? -1.248 5.278 0.509 1.00 0.00 40 GLN A N 17
ATOM 26294 C CA . GLN A 1 18 ? -0.556 4.189 1.178 1.00 0.00 40 GLN A CA 17
ATOM 26295 C C . GLN A 1 18 ? 0.497 3.596 0.251 1.00 0.00 40 GLN A C 17
ATOM 26296 O O . GLN A 1 18 ? 1.580 3.207 0.688 1.00 0.00 40 GLN A O 17
ATOM 26310 N N . SER A 1 19 ? 0.173 3.547 -1.041 1.00 0.00 41 SER A N 17
ATOM 26311 C CA . SER A 1 19 ? 1.092 3.020 -2.041 1.00 0.00 41 SER A CA 17
ATOM 26312 C C . SER A 1 19 ? 2.377 3.833 -2.033 1.00 0.00 41 SER A C 17
ATOM 26313 O O . SER A 1 19 ? 3.473 3.284 -1.927 1.00 0.00 41 SER A O 17
ATOM 26321 N N . ARG A 1 20 ? 2.230 5.152 -2.114 1.00 0.00 42 ARG A N 17
ATOM 26322 C CA . ARG A 1 20 ? 3.381 6.043 -2.083 1.00 0.00 42 ARG A CA 17
ATOM 26323 C C . ARG A 1 20 ? 4.051 5.945 -0.721 1.00 0.00 42 ARG A C 17
ATOM 26324 O O . ARG A 1 20 ? 5.260 6.120 -0.593 1.00 0.00 42 ARG A O 17
ATOM 26345 N N . VAL A 1 21 ? 3.249 5.644 0.294 1.00 0.00 43 VAL A N 17
ATOM 26346 C CA . VAL A 1 21 ? 3.756 5.498 1.646 1.00 0.00 43 VAL A CA 17
ATOM 26347 C C . VAL A 1 21 ? 4.665 4.279 1.728 1.00 0.00 43 VAL A C 17
ATOM 26348 O O . VAL A 1 21 ? 5.805 4.372 2.173 1.00 0.00 43 VAL A O 17
ATOM 26361 N N . LEU A 1 22 ? 4.164 3.134 1.277 1.00 0.00 44 LEU A N 17
ATOM 26362 C CA . LEU A 1 22 ? 4.959 1.917 1.294 1.00 0.00 44 LEU A CA 17
ATOM 26363 C C . LEU A 1 22 ? 6.298 2.185 0.623 1.00 0.00 44 LEU A C 17
ATOM 26364 O O . LEU A 1 22 ? 7.348 1.877 1.175 1.00 0.00 44 LEU A O 17
ATOM 26380 N N . GLU A 1 23 ? 6.257 2.798 -0.555 1.00 0.00 45 GLU A N 17
ATOM 26381 C CA . GLU A 1 23 ? 7.481 3.127 -1.268 1.00 0.00 45 GLU A CA 17
ATOM 26382 C C . GLU A 1 23 ? 8.299 4.140 -0.468 1.00 0.00 45 GLU A C 17
ATOM 26383 O O . GLU A 1 23 ? 9.528 4.150 -0.535 1.00 0.00 45 GLU A O 17
ATOM 26395 N N . LYS A 1 24 ? 7.609 4.982 0.302 1.00 0.00 46 LYS A N 17
ATOM 26396 C CA . LYS A 1 24 ? 8.280 5.983 1.126 1.00 0.00 46 LYS A CA 17
ATOM 26397 C C . LYS A 1 24 ? 8.996 5.304 2.290 1.00 0.00 46 LYS A C 17
ATOM 26398 O O . LYS A 1 24 ? 10.196 5.496 2.499 1.00 0.00 46 LYS A O 17
ATOM 26417 N N . GLU A 1 25 ? 8.261 4.489 3.035 1.00 0.00 47 GLU A N 17
ATOM 26418 C CA . GLU A 1 25 ? 8.841 3.771 4.155 1.00 0.00 47 GLU A CA 17
ATOM 26419 C C . GLU A 1 25 ? 9.815 2.719 3.651 1.00 0.00 47 GLU A C 17
ATOM 26420 O O . GLU A 1 25 ? 10.810 2.419 4.303 1.00 0.00 47 GLU A O 17
ATOM 26432 N N . CYS A 1 26 ? 9.518 2.168 2.479 1.00 0.00 48 CYS A N 17
ATOM 26433 C CA . CYS A 1 26 ? 10.365 1.150 1.875 1.00 0.00 48 CYS A CA 17
ATOM 26434 C C . CYS A 1 26 ? 11.660 1.762 1.355 1.00 0.00 48 CYS A C 17
ATOM 26435 O O . CYS A 1 26 ? 12.708 1.117 1.374 1.00 0.00 48 CYS A O 17
ATOM 26443 N N . THR A 1 27 ? 11.588 3.008 0.893 1.00 0.00 49 THR A N 17
ATOM 26444 C CA . THR A 1 27 ? 12.772 3.682 0.377 1.00 0.00 49 THR A CA 17
ATOM 26445 C C . THR A 1 27 ? 13.792 3.889 1.490 1.00 0.00 49 THR A C 17
ATOM 26446 O O . THR A 1 27 ? 14.999 3.853 1.249 1.00 0.00 49 THR A O 17
ATOM 26457 N N . LYS A 1 28 ? 13.307 4.100 2.713 1.00 0.00 50 LYS A N 17
ATOM 26458 C CA . LYS A 1 28 ? 14.200 4.302 3.847 1.00 0.00 50 LYS A CA 17
ATOM 26459 C C . LYS A 1 28 ? 14.746 2.968 4.360 1.00 0.00 50 LYS A C 17
ATOM 26460 O O . LYS A 1 28 ? 15.832 2.920 4.938 1.00 0.00 50 LYS A O 17
ATOM 26479 N N . ILE A 1 29 ? 13.995 1.884 4.142 1.00 0.00 51 ILE A N 17
ATOM 26480 C CA . ILE A 1 29 ? 14.426 0.557 4.583 1.00 0.00 51 ILE A CA 17
ATOM 26481 C C . ILE A 1 29 ? 15.874 0.298 4.177 1.00 0.00 51 ILE A C 17
ATOM 26482 O O . ILE A 1 29 ? 16.273 0.571 3.045 1.00 0.00 51 ILE A O 17
ATOM 26498 N N . GLY A 1 30 ? 16.651 -0.226 5.114 1.00 0.00 52 GLY A N 17
ATOM 26499 C CA . GLY A 1 30 ? 18.048 -0.513 4.850 1.00 0.00 52 GLY A CA 17
ATOM 26500 C C . GLY A 1 30 ? 18.810 0.702 4.359 1.00 0.00 52 GLY A C 17
ATOM 26501 O O . GLY A 1 30 ? 19.794 0.573 3.630 1.00 0.00 52 GLY A O 17
ATOM 26505 N N . SER A 1 31 ? 18.356 1.884 4.760 1.00 0.00 53 SER A N 17
ATOM 26506 C CA . SER A 1 31 ? 19.003 3.128 4.357 1.00 0.00 53 SER A CA 17
ATOM 26507 C C . SER A 1 31 ? 19.272 4.016 5.568 1.00 0.00 53 SER A C 17
ATOM 26508 O O . SER A 1 31 ? 18.814 5.157 5.629 1.00 0.00 53 SER A O 17
ATOM 26516 N N . LYS A 1 32 ? 20.019 3.483 6.533 1.00 0.00 54 LYS A N 17
ATOM 26517 C CA . LYS A 1 32 ? 20.353 4.222 7.749 1.00 0.00 54 LYS A CA 17
ATOM 26518 C C . LYS A 1 32 ? 19.122 4.401 8.633 1.00 0.00 54 LYS A C 17
ATOM 26519 O O . LYS A 1 32 ? 19.082 3.916 9.764 1.00 0.00 54 LYS A O 17
ATOM 26538 N N . ARG A 1 33 ? 18.117 5.098 8.110 1.00 0.00 55 ARG A N 17
ATOM 26539 C CA . ARG A 1 33 ? 16.883 5.339 8.850 1.00 0.00 55 ARG A CA 17
ATOM 26540 C C . ARG A 1 33 ? 16.222 4.027 9.275 1.00 0.00 55 ARG A C 17
ATOM 26541 O O . ARG A 1 33 ? 15.380 4.014 10.173 1.00 0.00 55 ARG A O 17
ATOM 26562 N N . ASP A 1 34 ? 16.605 2.927 8.623 1.00 0.00 56 ASP A N 17
ATOM 26563 C CA . ASP A 1 34 ? 16.049 1.609 8.933 1.00 0.00 56 ASP A CA 17
ATOM 26564 C C . ASP A 1 34 ? 15.916 1.398 10.440 1.00 0.00 56 ASP A C 17
ATOM 26565 O O . ASP A 1 34 ? 16.911 1.229 11.143 1.00 0.00 56 ASP A O 17
ATOM 26574 N N . SER A 1 35 ? 14.679 1.407 10.925 1.00 0.00 57 SER A N 17
ATOM 26575 C CA . SER A 1 35 ? 14.414 1.216 12.346 1.00 0.00 57 SER A CA 17
ATOM 26576 C C . SER A 1 35 ? 13.316 0.179 12.554 1.00 0.00 57 SER A C 17
ATOM 26577 O O . SER A 1 35 ? 12.371 0.099 11.771 1.00 0.00 57 SER A O 17
ATOM 26585 N N . LYS A 1 36 ? 13.443 -0.613 13.614 1.00 0.00 58 LYS A N 17
ATOM 26586 C CA . LYS A 1 36 ? 12.457 -1.645 13.919 1.00 0.00 58 LYS A CA 17
ATOM 26587 C C . LYS A 1 36 ? 11.050 -1.069 13.914 1.00 0.00 58 LYS A C 17
ATOM 26588 O O . LYS A 1 36 ? 10.116 -1.685 13.405 1.00 0.00 58 LYS A O 17
ATOM 26607 N N . GLU A 1 37 ? 10.908 0.117 14.484 1.00 0.00 59 GLU A N 17
ATOM 26608 C CA . GLU A 1 37 ? 9.612 0.780 14.542 1.00 0.00 59 GLU A CA 17
ATOM 26609 C C . GLU A 1 37 ? 9.066 1.015 13.140 1.00 0.00 59 GLU A C 17
ATOM 26610 O O . GLU A 1 37 ? 7.854 0.998 12.924 1.00 0.00 59 GLU A O 17
ATOM 26622 N N . LEU A 1 38 ? 9.967 1.222 12.186 1.00 0.00 60 LEU A N 17
ATOM 26623 C CA . LEU A 1 38 ? 9.569 1.445 10.804 1.00 0.00 60 LEU A CA 17
ATOM 26624 C C . LEU A 1 38 ? 9.020 0.155 10.205 1.00 0.00 60 LEU A C 17
ATOM 26625 O O . LEU A 1 38 ? 7.870 0.109 9.769 1.00 0.00 60 LEU A O 17
ATOM 26641 N N . ARG A 1 39 ? 9.839 -0.894 10.188 1.00 0.00 61 ARG A N 17
ATOM 26642 C CA . ARG A 1 39 ? 9.403 -2.174 9.642 1.00 0.00 61 ARG A CA 17
ATOM 26643 C C . ARG A 1 39 ? 8.179 -2.672 10.398 1.00 0.00 61 ARG A C 17
ATOM 26644 O O . ARG A 1 39 ? 7.302 -3.316 9.820 1.00 0.00 61 ARG A O 17
ATOM 26665 N N . TYR A 1 40 ? 8.103 -2.343 11.687 1.00 0.00 62 TYR A N 17
ATOM 26666 C CA . TYR A 1 40 ? 6.958 -2.735 12.493 1.00 0.00 62 TYR A CA 17
ATOM 26667 C C . TYR A 1 40 ? 5.742 -1.953 12.032 1.00 0.00 62 TYR A C 17
ATOM 26668 O O . TYR A 1 40 ? 4.704 -2.525 11.714 1.00 0.00 62 TYR A O 17
ATOM 26686 N N . LYS A 1 41 ? 5.895 -0.638 11.966 1.00 0.00 63 LYS A N 17
ATOM 26687 C CA . LYS A 1 41 ? 4.826 0.234 11.507 1.00 0.00 63 LYS A CA 17
ATOM 26688 C C . LYS A 1 41 ? 4.445 -0.137 10.077 1.00 0.00 63 LYS A C 17
ATOM 26689 O O . LYS A 1 41 ? 3.286 -0.032 9.678 1.00 0.00 63 LYS A O 17
ATOM 26708 N N . ILE A 1 42 ? 5.438 -0.572 9.312 1.00 0.00 64 ILE A N 17
ATOM 26709 C CA . ILE A 1 42 ? 5.229 -0.962 7.933 1.00 0.00 64 ILE A CA 17
ATOM 26710 C C . ILE A 1 42 ? 4.400 -2.245 7.830 1.00 0.00 64 ILE A C 17
ATOM 26711 O O . ILE A 1 42 ? 3.386 -2.285 7.132 1.00 0.00 64 ILE A O 17
ATOM 26727 N N . GLU A 1 43 ? 4.853 -3.296 8.506 1.00 0.00 65 GLU A N 17
ATOM 26728 C CA . GLU A 1 43 ? 4.173 -4.588 8.463 1.00 0.00 65 GLU A CA 17
ATOM 26729 C C . GLU A 1 43 ? 2.979 -4.657 9.412 1.00 0.00 65 GLU A C 17
ATOM 26730 O O . GLU A 1 43 ? 2.065 -5.453 9.202 1.00 0.00 65 GLU A O 17
ATOM 26742 N N . THR A 1 44 ? 2.997 -3.854 10.469 1.00 0.00 66 THR A N 17
ATOM 26743 C CA . THR A 1 44 ? 1.923 -3.866 11.445 1.00 0.00 66 THR A CA 17
ATOM 26744 C C . THR A 1 44 ? 0.955 -2.695 11.264 1.00 0.00 66 THR A C 17
ATOM 26745 O O . THR A 1 44 ? -0.078 -2.640 11.932 1.00 0.00 66 THR A O 17
ATOM 26756 N N . GLU A 1 45 ? 1.279 -1.756 10.376 1.00 0.00 67 GLU A N 17
ATOM 26757 C CA . GLU A 1 45 ? 0.406 -0.606 10.159 1.00 0.00 67 GLU A CA 17
ATOM 26758 C C . GLU A 1 45 ? 0.234 -0.281 8.671 1.00 0.00 67 GLU A C 17
ATOM 26759 O O . GLU A 1 45 ? -0.886 -0.069 8.210 1.00 0.00 67 GLU A O 17
ATOM 26771 N N . LEU A 1 46 ? 1.333 -0.227 7.922 1.00 0.00 68 LEU A N 17
ATOM 26772 C CA . LEU A 1 46 ? 1.249 0.094 6.498 1.00 0.00 68 LEU A CA 17
ATOM 26773 C C . LEU A 1 46 ? 0.641 -1.059 5.702 1.00 0.00 68 LEU A C 17
ATOM 26774 O O . LEU A 1 46 ? -0.572 -1.099 5.499 1.00 0.00 68 LEU A O 17
ATOM 26790 N N . ILE A 1 47 ? 1.484 -1.990 5.246 1.00 0.00 69 ILE A N 17
ATOM 26791 C CA . ILE A 1 47 ? 1.024 -3.140 4.465 1.00 0.00 69 ILE A CA 17
ATOM 26792 C C . ILE A 1 47 ? -0.336 -3.651 4.953 1.00 0.00 69 ILE A C 17
ATOM 26793 O O . ILE A 1 47 ? -1.282 -3.747 4.171 1.00 0.00 69 ILE A O 17
ATOM 26809 N N . PRO A 1 48 ? -0.459 -3.982 6.250 1.00 0.00 70 PRO A N 17
ATOM 26810 C CA . PRO A 1 48 ? -1.715 -4.476 6.817 1.00 0.00 70 PRO A CA 17
ATOM 26811 C C . PRO A 1 48 ? -2.897 -3.583 6.459 1.00 0.00 70 PRO A C 17
ATOM 26812 O O . PRO A 1 48 ? -4.000 -4.069 6.218 1.00 0.00 70 PRO A O 17
ATOM 26823 N N . ASN A 1 49 ? -2.659 -2.276 6.426 1.00 0.00 71 ASN A N 17
ATOM 26824 C CA . ASN A 1 49 ? -3.707 -1.317 6.097 1.00 0.00 71 ASN A CA 17
ATOM 26825 C C . ASN A 1 49 ? -3.833 -1.141 4.587 1.00 0.00 71 ASN A C 17
ATOM 26826 O O . ASN A 1 49 ? -4.937 -0.985 4.065 1.00 0.00 71 ASN A O 17
ATOM 26837 N N . CYS A 1 50 ? -2.702 -1.172 3.888 1.00 0.00 72 CYS A N 17
ATOM 26838 C CA . CYS A 1 50 ? -2.707 -1.020 2.439 1.00 0.00 72 CYS A CA 17
ATOM 26839 C C . CYS A 1 50 ? -3.467 -2.168 1.794 1.00 0.00 72 CYS A C 17
ATOM 26840 O O . CYS A 1 50 ? -4.409 -1.952 1.032 1.00 0.00 72 CYS A O 17
ATOM 26848 N N . THR A 1 51 ? -3.064 -3.391 2.116 1.00 0.00 73 THR A N 17
ATOM 26849 C CA . THR A 1 51 ? -3.726 -4.567 1.577 1.00 0.00 73 THR A CA 17
ATOM 26850 C C . THR A 1 51 ? -5.158 -4.633 2.094 1.00 0.00 73 THR A C 17
ATOM 26851 O O . THR A 1 51 ? -6.091 -4.884 1.334 1.00 0.00 73 THR A O 17
ATOM 26862 N N . SER A 1 52 ? -5.335 -4.371 3.390 1.00 0.00 74 SER A N 17
ATOM 26863 C CA . SER A 1 52 ? -6.670 -4.370 3.976 1.00 0.00 74 SER A CA 17
ATOM 26864 C C . SER A 1 52 ? -7.549 -3.398 3.203 1.00 0.00 74 SER A C 17
ATOM 26865 O O . SER A 1 52 ? -8.757 -3.596 3.068 1.00 0.00 74 SER A O 17
ATOM 26873 N N . VAL A 1 53 ? -6.912 -2.357 2.672 1.00 0.00 75 VAL A N 17
ATOM 26874 C CA . VAL A 1 53 ? -7.597 -1.354 1.879 1.00 0.00 75 VAL A CA 17
ATOM 26875 C C . VAL A 1 53 ? -8.015 -1.960 0.537 1.00 0.00 75 VAL A C 17
ATOM 26876 O O . VAL A 1 53 ? -9.026 -1.569 -0.046 1.00 0.00 75 VAL A O 17
ATOM 26889 N N . ARG A 1 54 ? -7.243 -2.946 0.074 1.00 0.00 76 ARG A N 17
ATOM 26890 C CA . ARG A 1 54 ? -7.546 -3.639 -1.172 1.00 0.00 76 ARG A CA 17
ATOM 26891 C C . ARG A 1 54 ? -8.821 -4.449 -1.005 1.00 0.00 76 ARG A C 17
ATOM 26892 O O . ARG A 1 54 ? -9.789 -4.264 -1.738 1.00 0.00 76 ARG A O 17
ATOM 26913 N N . ASP A 1 55 ? -8.812 -5.347 -0.018 1.00 0.00 77 ASP A N 17
ATOM 26914 C CA . ASP A 1 55 ? -9.970 -6.188 0.265 1.00 0.00 77 ASP A CA 17
ATOM 26915 C C . ASP A 1 55 ? -11.236 -5.345 0.311 1.00 0.00 77 ASP A C 17
ATOM 26916 O O . ASP A 1 55 ? -12.309 -5.789 -0.097 1.00 0.00 77 ASP A O 17
ATOM 26925 N N . LYS A 1 56 ? -11.093 -4.115 0.794 1.00 0.00 78 LYS A N 17
ATOM 26926 C CA . LYS A 1 56 ? -12.216 -3.195 0.875 1.00 0.00 78 LYS A CA 17
ATOM 26927 C C . LYS A 1 56 ? -12.627 -2.764 -0.525 1.00 0.00 78 LYS A C 17
ATOM 26928 O O . LYS A 1 56 ? -13.815 -2.688 -0.844 1.00 0.00 78 LYS A O 17
ATOM 26947 N N . ILE A 1 57 ? -11.631 -2.504 -1.364 1.00 0.00 79 ILE A N 17
ATOM 26948 C CA . ILE A 1 57 ? -11.872 -2.103 -2.739 1.00 0.00 79 ILE A CA 17
ATOM 26949 C C . ILE A 1 57 ? -12.379 -3.289 -3.551 1.00 0.00 79 ILE A C 17
ATOM 26950 O O . ILE A 1 57 ? -13.353 -3.176 -4.296 1.00 0.00 79 ILE A O 17
ATOM 26966 N N . GLU A 1 58 ? -11.717 -4.429 -3.391 1.00 0.00 80 GLU A N 17
ATOM 26967 C CA . GLU A 1 58 ? -12.103 -5.641 -4.096 1.00 0.00 80 GLU A CA 17
ATOM 26968 C C . GLU A 1 58 ? -13.462 -6.124 -3.606 1.00 0.00 80 GLU A C 17
ATOM 26969 O O . GLU A 1 58 ? -14.241 -6.695 -4.369 1.00 0.00 80 GLU A O 17
ATOM 26981 N N . SER A 1 59 ? -13.747 -5.877 -2.329 1.00 0.00 81 SER A N 17
ATOM 26982 C CA . SER A 1 59 ? -15.022 -6.275 -1.746 1.00 0.00 81 SER A CA 17
ATOM 26983 C C . SER A 1 59 ? -16.158 -5.536 -2.438 1.00 0.00 81 SER A C 17
ATOM 26984 O O . SER A 1 59 ? -17.255 -6.069 -2.606 1.00 0.00 81 SER A O 17
ATOM 26992 N N . ASN A 1 60 ? -15.874 -4.304 -2.847 1.00 0.00 82 ASN A N 17
ATOM 26993 C CA . ASN A 1 60 ? -16.852 -3.476 -3.537 1.00 0.00 82 ASN A CA 17
ATOM 26994 C C . ASN A 1 60 ? -16.972 -3.904 -4.998 1.00 0.00 82 ASN A C 17
ATOM 26995 O O . ASN A 1 60 ? -16.166 -3.507 -5.839 1.00 0.00 82 ASN A O 17
ATOM 27006 N N . ILE A 1 61 ? -17.973 -4.731 -5.288 1.00 0.00 83 ILE A N 17
ATOM 27007 C CA . ILE A 1 61 ? -18.193 -5.236 -6.642 1.00 0.00 83 ILE A CA 17
ATOM 27008 C C . ILE A 1 61 ? -18.117 -4.131 -7.692 1.00 0.00 83 ILE A C 17
ATOM 27009 O O . ILE A 1 61 ? -17.751 -4.383 -8.840 1.00 0.00 83 ILE A O 17
ATOM 27025 N N . LEU A 1 62 ? -18.460 -2.908 -7.302 1.00 0.00 84 LEU A N 17
ATOM 27026 C CA . LEU A 1 62 ? -18.420 -1.781 -8.227 1.00 0.00 84 LEU A CA 17
ATOM 27027 C C . LEU A 1 62 ? -17.049 -1.672 -8.889 1.00 0.00 84 LEU A C 17
ATOM 27028 O O . LEU A 1 62 ? -16.915 -1.098 -9.969 1.00 0.00 84 LEU A O 17
ATOM 27044 N N . ILE A 1 63 ? -16.034 -2.236 -8.239 1.00 0.00 85 ILE A N 17
ATOM 27045 C CA . ILE A 1 63 ? -14.680 -2.209 -8.771 1.00 0.00 85 ILE A CA 17
ATOM 27046 C C . ILE A 1 63 ? -14.577 -3.073 -10.026 1.00 0.00 85 ILE A C 17
ATOM 27047 O O . ILE A 1 63 ? -13.731 -2.836 -10.889 1.00 0.00 85 ILE A O 17
ATOM 27063 N N . HIS A 1 64 ? -15.448 -4.074 -10.124 1.00 0.00 86 HIS A N 17
ATOM 27064 C CA . HIS A 1 64 ? -15.457 -4.969 -11.276 1.00 0.00 86 HIS A CA 17
ATOM 27065 C C . HIS A 1 64 ? -16.338 -4.418 -12.395 1.00 0.00 86 HIS A C 17
ATOM 27066 O O . HIS A 1 64 ? -16.175 -4.781 -13.560 1.00 0.00 86 HIS A O 17
ATOM 27081 N N . GLN A 1 65 ? -17.272 -3.541 -12.036 1.00 0.00 87 GLN A N 17
ATOM 27082 C CA . GLN A 1 65 ? -18.178 -2.945 -13.012 1.00 0.00 87 GLN A CA 17
ATOM 27083 C C . GLN A 1 65 ? -17.524 -1.750 -13.701 1.00 0.00 87 GLN A C 17
ATOM 27084 O O . GLN A 1 65 ? -17.546 -1.637 -14.926 1.00 0.00 87 GLN A O 17
ATOM 27098 N N . ASN A 1 66 ? -16.948 -0.862 -12.901 1.00 0.00 88 ASN A N 17
ATOM 27099 C CA . ASN A 1 66 ? -16.291 0.328 -13.429 1.00 0.00 88 ASN A CA 17
ATOM 27100 C C . ASN A 1 66 ? -14.897 -0.006 -13.949 1.00 0.00 88 ASN A C 17
ATOM 27101 O O . ASN A 1 66 ? -13.963 -0.204 -13.173 1.00 0.00 88 ASN A O 17
ATOM 27112 N N . GLY A 1 67 ? -14.767 -0.068 -15.271 1.00 0.00 89 GLY A N 17
ATOM 27113 C CA . GLY A 1 67 ? -13.487 -0.379 -15.880 1.00 0.00 89 GLY A CA 17
ATOM 27114 C C . GLY A 1 67 ? -12.397 0.589 -15.466 1.00 0.00 89 GLY A C 17
ATOM 27115 O O . GLY A 1 67 ? -11.268 0.182 -15.192 1.00 0.00 89 GLY A O 17
ATOM 27119 N N . LYS A 1 68 ? -12.734 1.874 -15.420 1.00 0.00 90 LYS A N 17
ATOM 27120 C CA . LYS A 1 68 ? -11.774 2.902 -15.035 1.00 0.00 90 LYS A CA 17
ATOM 27121 C C . LYS A 1 68 ? -11.242 2.644 -13.629 1.00 0.00 90 LYS A C 17
ATOM 27122 O O . LYS A 1 68 ? -10.052 2.390 -13.443 1.00 0.00 90 LYS A O 17
ATOM 27141 N N . LEU A 1 69 ? -12.131 2.709 -12.642 1.00 0.00 91 LEU A N 17
ATOM 27142 C CA . LEU A 1 69 ? -11.747 2.480 -11.254 1.00 0.00 91 LEU A CA 17
ATOM 27143 C C . LEU A 1 69 ? -11.080 1.122 -11.090 1.00 0.00 91 LEU A C 17
ATOM 27144 O O . LEU A 1 69 ? -10.105 0.982 -10.350 1.00 0.00 91 LEU A O 17
ATOM 27160 N N . SER A 1 70 ? -11.610 0.122 -11.788 1.00 0.00 92 SER A N 17
ATOM 27161 C CA . SER A 1 70 ? -11.062 -1.230 -11.726 1.00 0.00 92 SER A CA 17
ATOM 27162 C C . SER A 1 70 ? -9.548 -1.193 -11.885 1.00 0.00 92 SER A C 17
ATOM 27163 O O . SER A 1 70 ? -8.819 -1.904 -11.193 1.00 0.00 92 SER A O 17
ATOM 27171 N N . ALA A 1 71 ? -9.085 -0.340 -12.790 1.00 0.00 93 ALA A N 17
ATOM 27172 C CA . ALA A 1 71 ? -7.659 -0.183 -13.037 1.00 0.00 93 ALA A CA 17
ATOM 27173 C C . ALA A 1 71 ? -7.011 0.620 -11.916 1.00 0.00 93 ALA A C 17
ATOM 27174 O O . ALA A 1 71 ? -5.841 0.421 -11.588 1.00 0.00 93 ALA A O 17
ATOM 27181 N N . ASP A 1 72 ? -7.787 1.529 -11.331 1.00 0.00 94 ASP A N 17
ATOM 27182 C CA . ASP A 1 72 ? -7.305 2.371 -10.240 1.00 0.00 94 ASP A CA 17
ATOM 27183 C C . ASP A 1 72 ? -6.592 1.539 -9.179 1.00 0.00 94 ASP A C 17
ATOM 27184 O O . ASP A 1 72 ? -5.371 1.601 -9.047 1.00 0.00 94 ASP A O 17
ATOM 27193 N N . PHE A 1 73 ? -7.363 0.760 -8.429 1.00 0.00 95 PHE A N 17
ATOM 27194 C CA . PHE A 1 73 ? -6.810 -0.086 -7.379 1.00 0.00 95 PHE A CA 17
ATOM 27195 C C . PHE A 1 73 ? -5.818 -1.095 -7.958 1.00 0.00 95 PHE A C 17
ATOM 27196 O O . PHE A 1 73 ? -4.766 -1.351 -7.371 1.00 0.00 95 PHE A O 17
ATOM 27213 N N . LYS A 1 74 ? -6.161 -1.667 -9.110 1.00 0.00 96 LYS A N 17
ATOM 27214 C CA . LYS A 1 74 ? -5.301 -2.650 -9.763 1.00 0.00 96 LYS A CA 17
ATOM 27215 C C . LYS A 1 74 ? -3.874 -2.128 -9.893 1.00 0.00 96 LYS A C 17
ATOM 27216 O O . LYS A 1 74 ? -2.911 -2.871 -9.707 1.00 0.00 96 LYS A O 17
ATOM 27235 N N . ASN A 1 75 ? -3.749 -0.845 -10.209 1.00 0.00 97 ASN A N 17
ATOM 27236 C CA . ASN A 1 75 ? -2.441 -0.218 -10.359 1.00 0.00 97 ASN A CA 17
ATOM 27237 C C . ASN A 1 75 ? -1.785 -0.016 -8.999 1.00 0.00 97 ASN A C 17
ATOM 27238 O O . ASN A 1 75 ? -0.568 -0.137 -8.860 1.00 0.00 97 ASN A O 17
ATOM 27249 N N . LEU A 1 76 ? -2.602 0.292 -7.999 1.00 0.00 98 LEU A N 17
ATOM 27250 C CA . LEU A 1 76 ? -2.107 0.511 -6.647 1.00 0.00 98 LEU A CA 17
ATOM 27251 C C . LEU A 1 76 ? -1.636 -0.797 -6.027 1.00 0.00 98 LEU A C 17
ATOM 27252 O O . LEU A 1 76 ? -0.474 -0.931 -5.645 1.00 0.00 98 LEU A O 17
ATOM 27268 N N . LYS A 1 77 ? -2.540 -1.767 -5.937 1.00 0.00 99 LYS A N 17
ATOM 27269 C CA . LYS A 1 77 ? -2.200 -3.067 -5.371 1.00 0.00 99 LYS A CA 17
ATOM 27270 C C . LYS A 1 77 ? -1.021 -3.672 -6.118 1.00 0.00 99 LYS A C 17
ATOM 27271 O O . LYS A 1 77 ? -0.186 -4.360 -5.531 1.00 0.00 99 LYS A O 17
ATOM 27290 N N . THR A 1 78 ? -0.953 -3.395 -7.414 1.00 0.00 100 THR A N 17
ATOM 27291 C CA . THR A 1 78 ? 0.130 -3.894 -8.245 1.00 0.00 100 THR A CA 17
ATOM 27292 C C . THR A 1 78 ? 1.437 -3.203 -7.872 1.00 0.00 100 THR A C 17
ATOM 27293 O O . THR A 1 78 ? 2.428 -3.859 -7.550 1.00 0.00 100 THR A O 17
ATOM 27304 N N . LYS A 1 79 ? 1.429 -1.874 -7.909 1.00 0.00 101 LYS A N 17
ATOM 27305 C CA . LYS A 1 79 ? 2.613 -1.102 -7.564 1.00 0.00 101 LYS A CA 17
ATOM 27306 C C . LYS A 1 79 ? 3.010 -1.375 -6.120 1.00 0.00 101 LYS A C 17
ATOM 27307 O O . LYS A 1 79 ? 4.193 -1.413 -5.786 1.00 0.00 101 LYS A O 17
ATOM 27326 N N . TYR A 1 80 ? 2.006 -1.575 -5.271 1.00 0.00 102 TYR A N 17
ATOM 27327 C CA . TYR A 1 80 ? 2.239 -1.854 -3.859 1.00 0.00 102 TYR A CA 17
ATOM 27328 C C . TYR A 1 80 ? 3.026 -3.151 -3.691 1.00 0.00 102 TYR A C 17
ATOM 27329 O O . TYR A 1 80 ? 3.900 -3.251 -2.830 1.00 0.00 102 TYR A O 17
ATOM 27347 N N . GLN A 1 81 ? 2.714 -4.141 -4.522 1.00 0.00 103 GLN A N 17
ATOM 27348 C CA . GLN A 1 81 ? 3.398 -5.428 -4.464 1.00 0.00 103 GLN A CA 17
ATOM 27349 C C . GLN A 1 81 ? 4.890 -5.257 -4.722 1.00 0.00 103 GLN A C 17
ATOM 27350 O O . GLN A 1 81 ? 5.720 -5.878 -4.060 1.00 0.00 103 GLN A O 17
ATOM 27364 N N . SER A 1 82 ? 5.226 -4.409 -5.685 1.00 0.00 104 SER A N 17
ATOM 27365 C CA . SER A 1 82 ? 6.620 -4.156 -6.022 1.00 0.00 104 SER A CA 17
ATOM 27366 C C . SER A 1 82 ? 7.350 -3.536 -4.838 1.00 0.00 104 SER A C 17
ATOM 27367 O O . SER A 1 82 ? 8.524 -3.819 -4.599 1.00 0.00 104 SER A O 17
ATOM 27375 N N . LEU A 1 83 ? 6.644 -2.685 -4.104 1.00 0.00 105 LEU A N 17
ATOM 27376 C CA . LEU A 1 83 ? 7.213 -2.014 -2.946 1.00 0.00 105 LEU A CA 17
ATOM 27377 C C . LEU A 1 83 ? 7.584 -3.012 -1.863 1.00 0.00 105 LEU A C 17
ATOM 27378 O O . LEU A 1 83 ? 8.706 -3.007 -1.358 1.00 0.00 105 LEU A O 17
ATOM 27394 N N . GLN A 1 84 ? 6.635 -3.867 -1.505 1.00 0.00 106 GLN A N 17
ATOM 27395 C CA . GLN A 1 84 ? 6.878 -4.869 -0.471 1.00 0.00 106 GLN A CA 17
ATOM 27396 C C . GLN A 1 84 ? 8.068 -5.745 -0.845 1.00 0.00 106 GLN A C 17
ATOM 27397 O O . GLN A 1 84 ? 8.894 -6.084 0.001 1.00 0.00 106 GLN A O 17
ATOM 27411 N N . GLN A 1 85 ? 8.144 -6.112 -2.120 1.00 0.00 107 GLN A N 17
ATOM 27412 C CA . GLN A 1 85 ? 9.228 -6.955 -2.614 1.00 0.00 107 GLN A CA 17
ATOM 27413 C C . GLN A 1 85 ? 10.568 -6.223 -2.584 1.00 0.00 107 GLN A C 17
ATOM 27414 O O . GLN A 1 85 ? 11.563 -6.759 -2.097 1.00 0.00 107 GLN A O 17
ATOM 27428 N N . SER A 1 86 ? 10.593 -5.003 -3.113 1.00 0.00 108 SER A N 17
ATOM 27429 C CA . SER A 1 86 ? 11.821 -4.213 -3.149 1.00 0.00 108 SER A CA 17
ATOM 27430 C C . SER A 1 86 ? 12.340 -3.944 -1.741 1.00 0.00 108 SER A C 17
ATOM 27431 O O . SER A 1 86 ? 13.549 -3.920 -1.504 1.00 0.00 108 SER A O 17
ATOM 27439 N N . TYR A 1 87 ? 11.416 -3.734 -0.815 1.00 0.00 109 TYR A N 17
ATOM 27440 C CA . TYR A 1 87 ? 11.763 -3.454 0.572 1.00 0.00 109 TYR A CA 17
ATOM 27441 C C . TYR A 1 87 ? 12.019 -4.741 1.347 1.00 0.00 109 TYR A C 17
ATOM 27442 O O . TYR A 1 87 ? 12.969 -4.826 2.124 1.00 0.00 109 TYR A O 17
ATOM 27460 N N . ASN A 1 88 ? 11.169 -5.738 1.138 1.00 0.00 110 ASN A N 17
ATOM 27461 C CA . ASN A 1 88 ? 11.319 -7.011 1.832 1.00 0.00 110 ASN A CA 17
ATOM 27462 C C . ASN A 1 88 ? 12.736 -7.542 1.664 1.00 0.00 110 ASN A C 17
ATOM 27463 O O . ASN A 1 88 ? 13.366 -7.987 2.624 1.00 0.00 110 ASN A O 17
ATOM 27474 N N . GLN A 1 89 ? 13.244 -7.474 0.441 1.00 0.00 111 GLN A N 17
ATOM 27475 C CA . GLN A 1 89 ? 14.598 -7.930 0.171 1.00 0.00 111 GLN A CA 17
ATOM 27476 C C . GLN A 1 89 ? 15.591 -7.056 0.919 1.00 0.00 111 GLN A C 17
ATOM 27477 O O . GLN A 1 89 ? 16.376 -7.542 1.732 1.00 0.00 111 GLN A O 17
ATOM 27491 N N . ARG A 1 90 ? 15.531 -5.758 0.643 1.00 0.00 112 ARG A N 17
ATOM 27492 C CA . ARG A 1 90 ? 16.406 -4.785 1.283 1.00 0.00 112 ARG A CA 17
ATOM 27493 C C . ARG A 1 90 ? 16.417 -4.975 2.795 1.00 0.00 112 ARG A C 17
ATOM 27494 O O . ARG A 1 90 ? 17.468 -4.909 3.433 1.00 0.00 112 ARG A O 17
ATOM 27515 N N . LYS A 1 91 ? 15.239 -5.209 3.360 1.00 0.00 113 LYS A N 17
ATOM 27516 C CA . LYS A 1 91 ? 15.113 -5.406 4.799 1.00 0.00 113 LYS A CA 17
ATOM 27517 C C . LYS A 1 91 ? 15.916 -6.626 5.247 1.00 0.00 113 LYS A C 17
ATOM 27518 O O . LYS A 1 91 ? 16.382 -6.694 6.384 1.00 0.00 113 LYS A O 17
ATOM 27537 N N . SER A 1 92 ? 16.080 -7.583 4.337 1.00 0.00 114 SER A N 17
ATOM 27538 C CA . SER A 1 92 ? 16.835 -8.796 4.628 1.00 0.00 114 SER A CA 17
ATOM 27539 C C . SER A 1 92 ? 18.331 -8.572 4.410 1.00 0.00 114 SER A C 17
ATOM 27540 O O . SER A 1 92 ? 19.163 -9.260 5.000 1.00 0.00 114 SER A O 17
ATOM 27548 N N . LEU A 1 93 ? 18.664 -7.602 3.561 1.00 0.00 115 LEU A N 17
ATOM 27549 C CA . LEU A 1 93 ? 20.061 -7.284 3.270 1.00 0.00 115 LEU A CA 17
ATOM 27550 C C . LEU A 1 93 ? 20.589 -6.224 4.232 1.00 0.00 115 LEU A C 17
ATOM 27551 O O . LEU A 1 93 ? 21.797 -6.102 4.434 1.00 0.00 115 LEU A O 17
ATOM 27567 N N . PHE A 1 94 ? 19.677 -5.451 4.813 1.00 0.00 116 PHE A N 17
ATOM 27568 C CA . PHE A 1 94 ? 20.051 -4.391 5.743 1.00 0.00 116 PHE A CA 17
ATOM 27569 C C . PHE A 1 94 ? 19.468 -4.627 7.137 1.00 0.00 116 PHE A C 17
ATOM 27570 O O . PHE A 1 94 ? 18.530 -3.944 7.549 1.00 0.00 116 PHE A O 17
ATOM 27587 N N . PRO A 1 95 ? 20.024 -5.590 7.893 1.00 0.00 117 PRO A N 17
ATOM 27588 C CA . PRO A 1 95 ? 19.559 -5.894 9.248 1.00 0.00 117 PRO A CA 17
ATOM 27589 C C . PRO A 1 95 ? 19.882 -4.763 10.219 1.00 0.00 117 PRO A C 17
ATOM 27590 O O . PRO A 1 95 ? 20.797 -3.974 9.982 1.00 0.00 117 PRO A O 17
ATOM 27601 N N . LEU A 1 96 ? 19.129 -4.684 11.310 1.00 0.00 118 LEU A N 17
ATOM 27602 C CA . LEU A 1 96 ? 19.344 -3.642 12.307 1.00 0.00 118 LEU A CA 17
ATOM 27603 C C . LEU A 1 96 ? 20.208 -4.154 13.455 1.00 0.00 118 LEU A C 17
ATOM 27604 O O . LEU A 1 96 ? 19.802 -5.046 14.201 1.00 0.00 118 LEU A O 17
ATOM 27620 N N . LYS A 1 97 ? 21.401 -3.584 13.589 1.00 0.00 119 LYS A N 17
ATOM 27621 C CA . LYS A 1 97 ? 22.325 -3.981 14.646 1.00 0.00 119 LYS A CA 17
ATOM 27622 C C . LYS A 1 97 ? 23.117 -2.780 15.154 1.00 0.00 119 LYS A C 17
ATOM 27623 O O . LYS A 1 97 ? 23.028 -1.705 14.524 1.00 0.00 119 LYS A O 17
ATOM 27643 N N . THR A 1 1 ? -19.616 9.107 -10.638 1.00 0.00 23 THR A N 18
ATOM 27644 C CA . THR A 1 1 ? -20.377 10.049 -9.775 1.00 0.00 23 THR A CA 18
ATOM 27645 C C . THR A 1 1 ? -21.208 9.303 -8.732 1.00 0.00 23 THR A C 18
ATOM 27646 O O . THR A 1 1 ? -21.643 9.889 -7.741 1.00 0.00 23 THR A O 18
ATOM 27659 N N . ASN A 1 2 ? -21.426 8.010 -8.962 1.00 0.00 24 ASN A N 18
ATOM 27660 C CA . ASN A 1 2 ? -22.206 7.190 -8.040 1.00 0.00 24 ASN A CA 18
ATOM 27661 C C . ASN A 1 2 ? -21.649 7.279 -6.622 1.00 0.00 24 ASN A C 18
ATOM 27662 O O . ASN A 1 2 ? -20.450 7.107 -6.404 1.00 0.00 24 ASN A O 18
ATOM 27673 N N . GLN A 1 3 ? -22.528 7.547 -5.662 1.00 0.00 25 GLN A N 18
ATOM 27674 C CA . GLN A 1 3 ? -22.126 7.660 -4.264 1.00 0.00 25 GLN A CA 18
ATOM 27675 C C . GLN A 1 3 ? -21.406 6.397 -3.799 1.00 0.00 25 GLN A C 18
ATOM 27676 O O . GLN A 1 3 ? -20.349 6.469 -3.172 1.00 0.00 25 GLN A O 18
ATOM 27690 N N . LYS A 1 4 ? -21.983 5.241 -4.113 1.00 0.00 26 LYS A N 18
ATOM 27691 C CA . LYS A 1 4 ? -21.392 3.964 -3.729 1.00 0.00 26 LYS A CA 18
ATOM 27692 C C . LYS A 1 4 ? -19.982 3.832 -4.296 1.00 0.00 26 LYS A C 18
ATOM 27693 O O . LYS A 1 4 ? -19.021 3.607 -3.557 1.00 0.00 26 LYS A O 18
ATOM 27712 N N . THR A 1 5 ? -19.859 3.991 -5.611 1.00 0.00 27 THR A N 18
ATOM 27713 C CA . THR A 1 5 ? -18.565 3.905 -6.261 1.00 0.00 27 THR A CA 18
ATOM 27714 C C . THR A 1 5 ? -17.656 5.023 -5.752 1.00 0.00 27 THR A C 18
ATOM 27715 O O . THR A 1 5 ? -16.434 4.888 -5.739 1.00 0.00 27 THR A O 18
ATOM 27726 N N . LYS A 1 6 ? -18.267 6.121 -5.313 1.00 0.00 28 LYS A N 18
ATOM 27727 C CA . LYS A 1 6 ? -17.514 7.247 -4.781 1.00 0.00 28 LYS A CA 18
ATOM 27728 C C . LYS A 1 6 ? -16.787 6.818 -3.514 1.00 0.00 28 LYS A C 18
ATOM 27729 O O . LYS A 1 6 ? -15.624 7.161 -3.300 1.00 0.00 28 LYS A O 18
ATOM 27748 N N . GLU A 1 7 ? -17.483 6.043 -2.685 1.00 0.00 29 GLU A N 18
ATOM 27749 C CA . GLU A 1 7 ? -16.912 5.539 -1.445 1.00 0.00 29 GLU A CA 18
ATOM 27750 C C . GLU A 1 7 ? -15.686 4.686 -1.745 1.00 0.00 29 GLU A C 18
ATOM 27751 O O . GLU A 1 7 ? -14.722 4.668 -0.982 1.00 0.00 29 GLU A O 18
ATOM 27763 N N . LEU A 1 8 ? -15.730 3.985 -2.873 1.00 0.00 30 LEU A N 18
ATOM 27764 C CA . LEU A 1 8 ? -14.621 3.138 -3.286 1.00 0.00 30 LEU A CA 18
ATOM 27765 C C . LEU A 1 8 ? -13.372 3.981 -3.525 1.00 0.00 30 LEU A C 18
ATOM 27766 O O . LEU A 1 8 ? -12.294 3.669 -3.020 1.00 0.00 30 LEU A O 18
ATOM 27782 N N . SER A 1 9 ? -13.529 5.060 -4.288 1.00 0.00 31 SER A N 18
ATOM 27783 C CA . SER A 1 9 ? -12.416 5.957 -4.579 1.00 0.00 31 SER A CA 18
ATOM 27784 C C . SER A 1 9 ? -11.795 6.468 -3.283 1.00 0.00 31 SER A C 18
ATOM 27785 O O . SER A 1 9 ? -10.615 6.809 -3.244 1.00 0.00 31 SER A O 18
ATOM 27793 N N . ASN A 1 10 ? -12.594 6.505 -2.217 1.00 0.00 32 ASN A N 18
ATOM 27794 C CA . ASN A 1 10 ? -12.101 6.955 -0.922 1.00 0.00 32 ASN A CA 18
ATOM 27795 C C . ASN A 1 10 ? -11.126 5.928 -0.364 1.00 0.00 32 ASN A C 18
ATOM 27796 O O . ASN A 1 10 ? -10.115 6.280 0.245 1.00 0.00 32 ASN A O 18
ATOM 27807 N N . LEU A 1 11 ? -11.423 4.653 -0.606 1.00 0.00 33 LEU A N 18
ATOM 27808 C CA . LEU A 1 11 ? -10.554 3.573 -0.159 1.00 0.00 33 LEU A CA 18
ATOM 27809 C C . LEU A 1 11 ? -9.318 3.538 -1.042 1.00 0.00 33 LEU A C 18
ATOM 27810 O O . LEU A 1 11 ? -8.192 3.427 -0.560 1.00 0.00 33 LEU A O 18
ATOM 27826 N N . ILE A 1 12 ? -9.545 3.662 -2.344 1.00 0.00 34 ILE A N 18
ATOM 27827 C CA . ILE A 1 12 ? -8.465 3.677 -3.315 1.00 0.00 34 ILE A CA 18
ATOM 27828 C C . ILE A 1 12 ? -7.588 4.902 -3.086 1.00 0.00 34 ILE A C 18
ATOM 27829 O O . ILE A 1 12 ? -6.361 4.811 -3.086 1.00 0.00 34 ILE A O 18
ATOM 27845 N N . GLU A 1 13 ? -8.232 6.046 -2.879 1.00 0.00 35 GLU A N 18
ATOM 27846 C CA . GLU A 1 13 ? -7.517 7.290 -2.635 1.00 0.00 35 GLU A CA 18
ATOM 27847 C C . GLU A 1 13 ? -6.533 7.108 -1.489 1.00 0.00 35 GLU A C 18
ATOM 27848 O O . GLU A 1 13 ? -5.438 7.674 -1.496 1.00 0.00 35 GLU A O 18
ATOM 27860 N N . THR A 1 14 ? -6.919 6.287 -0.516 1.00 0.00 36 THR A N 18
ATOM 27861 C CA . THR A 1 14 ? -6.058 6.006 0.618 1.00 0.00 36 THR A CA 18
ATOM 27862 C C . THR A 1 14 ? -5.002 4.996 0.199 1.00 0.00 36 THR A C 18
ATOM 27863 O O . THR A 1 14 ? -3.830 5.124 0.545 1.00 0.00 36 THR A O 18
ATOM 27874 N N . PHE A 1 15 ? -5.428 4.002 -0.578 1.00 0.00 37 PHE A N 18
ATOM 27875 C CA . PHE A 1 15 ? -4.515 2.984 -1.072 1.00 0.00 37 PHE A CA 18
ATOM 27876 C C . PHE A 1 15 ? -3.416 3.639 -1.891 1.00 0.00 37 PHE A C 18
ATOM 27877 O O . PHE A 1 15 ? -2.248 3.274 -1.787 1.00 0.00 37 PHE A O 18
ATOM 27894 N N . ALA A 1 16 ? -3.800 4.628 -2.693 1.00 0.00 38 ALA A N 18
ATOM 27895 C CA . ALA A 1 16 ? -2.842 5.357 -3.510 1.00 0.00 38 ALA A CA 18
ATOM 27896 C C . ALA A 1 16 ? -1.813 6.032 -2.614 1.00 0.00 38 ALA A C 18
ATOM 27897 O O . ALA A 1 16 ? -0.624 6.071 -2.929 1.00 0.00 38 ALA A O 18
ATOM 27904 N N . GLU A 1 17 ? -2.284 6.541 -1.477 1.00 0.00 39 GLU A N 18
ATOM 27905 C CA . GLU A 1 17 ? -1.411 7.191 -0.511 1.00 0.00 39 GLU A CA 18
ATOM 27906 C C . GLU A 1 17 ? -0.577 6.133 0.207 1.00 0.00 39 GLU A C 18
ATOM 27907 O O . GLU A 1 17 ? 0.636 6.277 0.359 1.00 0.00 39 GLU A O 18
ATOM 27919 N N . GLN A 1 18 ? -1.242 5.060 0.626 1.00 0.00 40 GLN A N 18
ATOM 27920 C CA . GLN A 1 18 ? -0.576 3.961 1.305 1.00 0.00 40 GLN A CA 18
ATOM 27921 C C . GLN A 1 18 ? 0.438 3.314 0.369 1.00 0.00 40 GLN A C 18
ATOM 27922 O O . GLN A 1 18 ? 1.520 2.908 0.791 1.00 0.00 40 GLN A O 18
ATOM 27936 N N . SER A 1 19 ? 0.081 3.238 -0.912 1.00 0.00 41 SER A N 18
ATOM 27937 C CA . SER A 1 19 ? 0.961 2.662 -1.919 1.00 0.00 41 SER A CA 18
ATOM 27938 C C . SER A 1 19 ? 2.228 3.496 -2.018 1.00 0.00 41 SER A C 18
ATOM 27939 O O . SER A 1 19 ? 3.334 2.965 -2.103 1.00 0.00 41 SER A O 18
ATOM 27947 N N . ARG A 1 20 ? 2.054 4.811 -1.966 1.00 0.00 42 ARG A N 18
ATOM 27948 C CA . ARG A 1 20 ? 3.174 5.729 -2.007 1.00 0.00 42 ARG A CA 18
ATOM 27949 C C . ARG A 1 20 ? 3.936 5.599 -0.702 1.00 0.00 42 ARG A C 18
ATOM 27950 O O . ARG A 1 20 ? 5.165 5.564 -0.670 1.00 0.00 42 ARG A O 18
ATOM 27971 N N . VAL A 1 21 ? 3.165 5.508 0.371 1.00 0.00 43 VAL A N 18
ATOM 27972 C CA . VAL A 1 21 ? 3.711 5.356 1.705 1.00 0.00 43 VAL A CA 18
ATOM 27973 C C . VAL A 1 21 ? 4.596 4.122 1.769 1.00 0.00 43 VAL A C 18
ATOM 27974 O O . VAL A 1 21 ? 5.753 4.198 2.169 1.00 0.00 43 VAL A O 18
ATOM 27987 N N . LEU A 1 22 ? 4.057 2.984 1.348 1.00 0.00 44 LEU A N 18
ATOM 27988 C CA . LEU A 1 22 ? 4.833 1.753 1.344 1.00 0.00 44 LEU A CA 18
ATOM 27989 C C . LEU A 1 22 ? 6.155 2.009 0.635 1.00 0.00 44 LEU A C 18
ATOM 27990 O O . LEU A 1 22 ? 7.218 1.693 1.155 1.00 0.00 44 LEU A O 18
ATOM 28006 N N . GLU A 1 23 ? 6.078 2.625 -0.540 1.00 0.00 45 GLU A N 18
ATOM 28007 C CA . GLU A 1 23 ? 7.275 2.956 -1.300 1.00 0.00 45 GLU A CA 18
ATOM 28008 C C . GLU A 1 23 ? 8.123 3.967 -0.530 1.00 0.00 45 GLU A C 18
ATOM 28009 O O . GLU A 1 23 ? 9.351 3.968 -0.627 1.00 0.00 45 GLU A O 18
ATOM 28021 N N . LYS A 1 24 ? 7.454 4.823 0.241 1.00 0.00 46 LYS A N 18
ATOM 28022 C CA . LYS A 1 24 ? 8.139 5.836 1.036 1.00 0.00 46 LYS A CA 18
ATOM 28023 C C . LYS A 1 24 ? 8.880 5.184 2.197 1.00 0.00 46 LYS A C 18
ATOM 28024 O O . LYS A 1 24 ? 10.068 5.423 2.401 1.00 0.00 46 LYS A O 18
ATOM 28043 N N . GLU A 1 25 ? 8.178 4.341 2.942 1.00 0.00 47 GLU A N 18
ATOM 28044 C CA . GLU A 1 25 ? 8.786 3.639 4.058 1.00 0.00 47 GLU A CA 18
ATOM 28045 C C . GLU A 1 25 ? 9.759 2.599 3.529 1.00 0.00 47 GLU A C 18
ATOM 28046 O O . GLU A 1 25 ? 10.807 2.351 4.123 1.00 0.00 47 GLU A O 18
ATOM 28058 N N . CYS A 1 26 ? 9.406 2.008 2.390 1.00 0.00 48 CYS A N 18
ATOM 28059 C CA . CYS A 1 26 ? 10.246 1.006 1.755 1.00 0.00 48 CYS A CA 18
ATOM 28060 C C . CYS A 1 26 ? 11.571 1.624 1.332 1.00 0.00 48 CYS A C 18
ATOM 28061 O O . CYS A 1 26 ? 12.622 0.993 1.447 1.00 0.00 48 CYS A O 18
ATOM 28069 N N . THR A 1 27 ? 11.523 2.870 0.860 1.00 0.00 49 THR A N 18
ATOM 28070 C CA . THR A 1 27 ? 12.739 3.558 0.450 1.00 0.00 49 THR A CA 18
ATOM 28071 C C . THR A 1 27 ? 13.610 3.835 1.672 1.00 0.00 49 THR A C 18
ATOM 28072 O O . THR A 1 27 ? 14.834 3.918 1.574 1.00 0.00 49 THR A O 18
ATOM 28083 N N . LYS A 1 28 ? 12.960 3.959 2.828 1.00 0.00 50 LYS A N 18
ATOM 28084 C CA . LYS A 1 28 ? 13.656 4.207 4.081 1.00 0.00 50 LYS A CA 18
ATOM 28085 C C . LYS A 1 28 ? 14.287 2.921 4.607 1.00 0.00 50 LYS A C 18
ATOM 28086 O O . LYS A 1 28 ? 15.290 2.957 5.319 1.00 0.00 50 LYS A O 18
ATOM 28105 N N . ILE A 1 29 ? 13.692 1.784 4.249 1.00 0.00 51 ILE A N 18
ATOM 28106 C CA . ILE A 1 29 ? 14.196 0.485 4.680 1.00 0.00 51 ILE A CA 18
ATOM 28107 C C . ILE A 1 29 ? 15.681 0.345 4.364 1.00 0.00 51 ILE A C 18
ATOM 28108 O O . ILE A 1 29 ? 16.113 0.579 3.236 1.00 0.00 51 ILE A O 18
ATOM 28124 N N . GLY A 1 30 ? 16.455 -0.035 5.372 1.00 0.00 52 GLY A N 18
ATOM 28125 C CA . GLY A 1 30 ? 17.885 -0.197 5.186 1.00 0.00 52 GLY A CA 18
ATOM 28126 C C . GLY A 1 30 ? 18.580 1.106 4.831 1.00 0.00 52 GLY A C 18
ATOM 28127 O O . GLY A 1 30 ? 19.721 1.100 4.371 1.00 0.00 52 GLY A O 18
ATOM 28131 N N . SER A 1 31 ? 17.893 2.225 5.048 1.00 0.00 53 SER A N 18
ATOM 28132 C CA . SER A 1 31 ? 18.456 3.537 4.750 1.00 0.00 53 SER A CA 18
ATOM 28133 C C . SER A 1 31 ? 18.751 4.300 6.038 1.00 0.00 53 SER A C 18
ATOM 28134 O O . SER A 1 31 ? 18.767 3.720 7.122 1.00 0.00 53 SER A O 18
ATOM 28142 N N . LYS A 1 32 ? 18.983 5.601 5.912 1.00 0.00 54 LYS A N 18
ATOM 28143 C CA . LYS A 1 32 ? 19.276 6.440 7.069 1.00 0.00 54 LYS A CA 18
ATOM 28144 C C . LYS A 1 32 ? 18.142 6.384 8.089 1.00 0.00 54 LYS A C 18
ATOM 28145 O O . LYS A 1 32 ? 18.356 6.598 9.282 1.00 0.00 54 LYS A O 18
ATOM 28164 N N . ARG A 1 33 ? 16.935 6.105 7.609 1.00 0.00 55 ARG A N 18
ATOM 28165 C CA . ARG A 1 33 ? 15.762 6.030 8.472 1.00 0.00 55 ARG A CA 18
ATOM 28166 C C . ARG A 1 33 ? 15.521 4.609 8.981 1.00 0.00 55 ARG A C 18
ATOM 28167 O O . ARG A 1 33 ? 14.725 4.403 9.898 1.00 0.00 55 ARG A O 18
ATOM 28188 N N . ASP A 1 34 ? 16.204 3.633 8.379 1.00 0.00 56 ASP A N 18
ATOM 28189 C CA . ASP A 1 34 ? 16.058 2.226 8.769 1.00 0.00 56 ASP A CA 18
ATOM 28190 C C . ASP A 1 34 ? 15.903 2.073 10.284 1.00 0.00 56 ASP A C 18
ATOM 28191 O O . ASP A 1 34 ? 16.808 2.412 11.047 1.00 0.00 56 ASP A O 18
ATOM 28200 N N . SER A 1 35 ? 14.752 1.563 10.710 1.00 0.00 57 SER A N 18
ATOM 28201 C CA . SER A 1 35 ? 14.482 1.369 12.131 1.00 0.00 57 SER A CA 18
ATOM 28202 C C . SER A 1 35 ? 13.435 0.281 12.344 1.00 0.00 57 SER A C 18
ATOM 28203 O O . SER A 1 35 ? 12.490 0.155 11.569 1.00 0.00 57 SER A O 18
ATOM 28211 N N . LYS A 1 36 ? 13.609 -0.501 13.404 1.00 0.00 58 LYS A N 18
ATOM 28212 C CA . LYS A 1 36 ? 12.677 -1.579 13.723 1.00 0.00 58 LYS A CA 18
ATOM 28213 C C . LYS A 1 36 ? 11.242 -1.077 13.726 1.00 0.00 58 LYS A C 18
ATOM 28214 O O . LYS A 1 36 ? 10.334 -1.748 13.240 1.00 0.00 58 LYS A O 18
ATOM 28233 N N . GLU A 1 37 ? 11.046 0.110 14.277 1.00 0.00 59 GLU A N 18
ATOM 28234 C CA . GLU A 1 37 ? 9.717 0.704 14.340 1.00 0.00 59 GLU A CA 18
ATOM 28235 C C . GLU A 1 37 ? 9.151 0.900 12.939 1.00 0.00 59 GLU A C 18
ATOM 28236 O O . GLU A 1 37 ? 7.939 0.833 12.734 1.00 0.00 59 GLU A O 18
ATOM 28248 N N . LEU A 1 38 ? 10.035 1.128 11.974 1.00 0.00 60 LEU A N 18
ATOM 28249 C CA . LEU A 1 38 ? 9.616 1.317 10.593 1.00 0.00 60 LEU A CA 18
ATOM 28250 C C . LEU A 1 38 ? 9.115 -0.003 10.014 1.00 0.00 60 LEU A C 18
ATOM 28251 O O . LEU A 1 38 ? 7.964 -0.103 9.591 1.00 0.00 60 LEU A O 18
ATOM 28267 N N . ARG A 1 39 ? 9.979 -1.016 10.000 1.00 0.00 61 ARG A N 18
ATOM 28268 C CA . ARG A 1 39 ? 9.595 -2.321 9.471 1.00 0.00 61 ARG A CA 18
ATOM 28269 C C . ARG A 1 39 ? 8.389 -2.862 10.229 1.00 0.00 61 ARG A C 18
ATOM 28270 O O . ARG A 1 39 ? 7.540 -3.542 9.653 1.00 0.00 61 ARG A O 18
ATOM 28291 N N . TYR A 1 40 ? 8.300 -2.534 11.517 1.00 0.00 62 TYR A N 18
ATOM 28292 C CA . TYR A 1 40 ? 7.171 -2.971 12.325 1.00 0.00 62 TYR A CA 18
ATOM 28293 C C . TYR A 1 40 ? 5.934 -2.197 11.909 1.00 0.00 62 TYR A C 18
ATOM 28294 O O . TYR A 1 40 ? 4.908 -2.778 11.574 1.00 0.00 62 TYR A O 18
ATOM 28312 N N . LYS A 1 41 ? 6.052 -0.875 11.901 1.00 0.00 63 LYS A N 18
ATOM 28313 C CA . LYS A 1 41 ? 4.953 -0.014 11.493 1.00 0.00 63 LYS A CA 18
ATOM 28314 C C . LYS A 1 41 ? 4.516 -0.377 10.076 1.00 0.00 63 LYS A C 18
ATOM 28315 O O . LYS A 1 41 ? 3.337 -0.304 9.733 1.00 0.00 63 LYS A O 18
ATOM 28334 N N . ILE A 1 42 ? 5.483 -0.768 9.259 1.00 0.00 64 ILE A N 18
ATOM 28335 C CA . ILE A 1 42 ? 5.223 -1.143 7.883 1.00 0.00 64 ILE A CA 18
ATOM 28336 C C . ILE A 1 42 ? 4.376 -2.417 7.793 1.00 0.00 64 ILE A C 18
ATOM 28337 O O . ILE A 1 42 ? 3.335 -2.436 7.137 1.00 0.00 64 ILE A O 18
ATOM 28353 N N . GLU A 1 43 ? 4.845 -3.486 8.430 1.00 0.00 65 GLU A N 18
ATOM 28354 C CA . GLU A 1 43 ? 4.147 -4.768 8.390 1.00 0.00 65 GLU A CA 18
ATOM 28355 C C . GLU A 1 43 ? 3.003 -4.837 9.398 1.00 0.00 65 GLU A C 18
ATOM 28356 O O . GLU A 1 43 ? 2.057 -5.603 9.216 1.00 0.00 65 GLU A O 18
ATOM 28368 N N . THR A 1 44 ? 3.098 -4.060 10.469 1.00 0.00 66 THR A N 18
ATOM 28369 C CA . THR A 1 44 ? 2.076 -4.062 11.499 1.00 0.00 66 THR A CA 18
ATOM 28370 C C . THR A 1 44 ? 1.094 -2.898 11.346 1.00 0.00 66 THR A C 18
ATOM 28371 O O . THR A 1 44 ? 0.086 -2.844 12.050 1.00 0.00 66 THR A O 18
ATOM 28382 N N . GLU A 1 45 ? 1.382 -1.962 10.440 1.00 0.00 67 GLU A N 18
ATOM 28383 C CA . GLU A 1 45 ? 0.495 -0.816 10.246 1.00 0.00 67 GLU A CA 18
ATOM 28384 C C . GLU A 1 45 ? 0.285 -0.486 8.763 1.00 0.00 67 GLU A C 18
ATOM 28385 O O . GLU A 1 45 ? -0.850 -0.301 8.326 1.00 0.00 67 GLU A O 18
ATOM 28397 N N . LEU A 1 46 ? 1.367 -0.396 7.992 1.00 0.00 68 LEU A N 18
ATOM 28398 C CA . LEU A 1 46 ? 1.249 -0.068 6.570 1.00 0.00 68 LEU A CA 18
ATOM 28399 C C . LEU A 1 46 ? 0.622 -1.216 5.778 1.00 0.00 68 LEU A C 18
ATOM 28400 O O . LEU A 1 46 ? -0.595 -1.253 5.600 1.00 0.00 68 LEU A O 18
ATOM 28416 N N . ILE A 1 47 ? 1.456 -2.143 5.294 1.00 0.00 69 ILE A N 18
ATOM 28417 C CA . ILE A 1 47 ? 0.980 -3.286 4.510 1.00 0.00 69 ILE A CA 18
ATOM 28418 C C . ILE A 1 47 ? -0.377 -3.800 5.007 1.00 0.00 69 ILE A C 18
ATOM 28419 O O . ILE A 1 47 ? -1.328 -3.895 4.231 1.00 0.00 69 ILE A O 18
ATOM 28435 N N . PRO A 1 48 ? -0.492 -4.138 6.304 1.00 0.00 70 PRO A N 18
ATOM 28436 C CA . PRO A 1 48 ? -1.745 -4.635 6.876 1.00 0.00 70 PRO A CA 18
ATOM 28437 C C . PRO A 1 48 ? -2.930 -3.744 6.524 1.00 0.00 70 PRO A C 18
ATOM 28438 O O . PRO A 1 48 ? -4.037 -4.229 6.292 1.00 0.00 70 PRO A O 18
ATOM 28449 N N . ASN A 1 49 ? -2.689 -2.438 6.486 1.00 0.00 71 ASN A N 18
ATOM 28450 C CA . ASN A 1 49 ? -3.735 -1.476 6.162 1.00 0.00 71 ASN A CA 18
ATOM 28451 C C . ASN A 1 49 ? -3.866 -1.294 4.654 1.00 0.00 71 ASN A C 18
ATOM 28452 O O . ASN A 1 49 ? -4.970 -1.131 4.136 1.00 0.00 71 ASN A O 18
ATOM 28463 N N . CYS A 1 50 ? -2.737 -1.327 3.951 1.00 0.00 72 CYS A N 18
ATOM 28464 C CA . CYS A 1 50 ? -2.745 -1.169 2.502 1.00 0.00 72 CYS A CA 18
ATOM 28465 C C . CYS A 1 50 ? -3.529 -2.301 1.857 1.00 0.00 72 CYS A C 18
ATOM 28466 O O . CYS A 1 50 ? -4.497 -2.065 1.133 1.00 0.00 72 CYS A O 18
ATOM 28474 N N . THR A 1 51 ? -3.117 -3.532 2.135 1.00 0.00 73 THR A N 18
ATOM 28475 C CA . THR A 1 51 ? -3.799 -4.695 1.590 1.00 0.00 73 THR A CA 18
ATOM 28476 C C . THR A 1 51 ? -5.225 -4.755 2.125 1.00 0.00 73 THR A C 18
ATOM 28477 O O . THR A 1 51 ? -6.167 -5.016 1.381 1.00 0.00 73 THR A O 18
ATOM 28488 N N . SER A 1 52 ? -5.385 -4.478 3.419 1.00 0.00 74 SER A N 18
ATOM 28489 C CA . SER A 1 52 ? -6.710 -4.471 4.025 1.00 0.00 74 SER A CA 18
ATOM 28490 C C . SER A 1 52 ? -7.594 -3.486 3.272 1.00 0.00 74 SER A C 18
ATOM 28491 O O . SER A 1 52 ? -8.803 -3.681 3.141 1.00 0.00 74 SER A O 18
ATOM 28499 N N . VAL A 1 53 ? -6.959 -2.437 2.755 1.00 0.00 75 VAL A N 18
ATOM 28500 C CA . VAL A 1 53 ? -7.647 -1.420 1.983 1.00 0.00 75 VAL A CA 18
ATOM 28501 C C . VAL A 1 53 ? -8.076 -2.000 0.633 1.00 0.00 75 VAL A C 18
ATOM 28502 O O . VAL A 1 53 ? -9.078 -1.580 0.055 1.00 0.00 75 VAL A O 18
ATOM 28515 N N . ARG A 1 54 ? -7.323 -2.995 0.155 1.00 0.00 76 ARG A N 18
ATOM 28516 C CA . ARG A 1 54 ? -7.641 -3.661 -1.103 1.00 0.00 76 ARG A CA 18
ATOM 28517 C C . ARG A 1 54 ? -8.935 -4.443 -0.952 1.00 0.00 76 ARG A C 18
ATOM 28518 O O . ARG A 1 54 ? -9.893 -4.227 -1.690 1.00 0.00 76 ARG A O 18
ATOM 28539 N N . ASP A 1 55 ? -8.955 -5.353 0.024 1.00 0.00 77 ASP A N 18
ATOM 28540 C CA . ASP A 1 55 ? -10.136 -6.169 0.289 1.00 0.00 77 ASP A CA 18
ATOM 28541 C C . ASP A 1 55 ? -11.381 -5.295 0.328 1.00 0.00 77 ASP A C 18
ATOM 28542 O O . ASP A 1 55 ? -12.457 -5.702 -0.111 1.00 0.00 77 ASP A O 18
ATOM 28551 N N . LYS A 1 56 ? -11.217 -4.081 0.841 1.00 0.00 78 LYS A N 18
ATOM 28552 C CA . LYS A 1 56 ? -12.316 -3.132 0.920 1.00 0.00 78 LYS A CA 18
ATOM 28553 C C . LYS A 1 56 ? -12.720 -2.700 -0.483 1.00 0.00 78 LYS A C 18
ATOM 28554 O O . LYS A 1 56 ? -13.905 -2.621 -0.809 1.00 0.00 78 LYS A O 18
ATOM 28573 N N . ILE A 1 57 ? -11.717 -2.445 -1.315 1.00 0.00 79 ILE A N 18
ATOM 28574 C CA . ILE A 1 57 ? -11.943 -2.044 -2.694 1.00 0.00 79 ILE A CA 18
ATOM 28575 C C . ILE A 1 57 ? -12.460 -3.226 -3.506 1.00 0.00 79 ILE A C 18
ATOM 28576 O O . ILE A 1 57 ? -13.411 -3.098 -4.276 1.00 0.00 79 ILE A O 18
ATOM 28592 N N . GLU A 1 58 ? -11.830 -4.379 -3.316 1.00 0.00 80 GLU A N 18
ATOM 28593 C CA . GLU A 1 58 ? -12.227 -5.589 -4.017 1.00 0.00 80 GLU A CA 18
ATOM 28594 C C . GLU A 1 58 ? -13.609 -6.034 -3.555 1.00 0.00 80 GLU A C 18
ATOM 28595 O O . GLU A 1 58 ? -14.385 -6.590 -4.332 1.00 0.00 80 GLU A O 18
ATOM 28607 N N . SER A 1 59 ? -13.915 -5.772 -2.285 1.00 0.00 81 SER A N 18
ATOM 28608 C CA . SER A 1 59 ? -15.212 -6.134 -1.728 1.00 0.00 81 SER A CA 18
ATOM 28609 C C . SER A 1 59 ? -16.316 -5.387 -2.463 1.00 0.00 81 SER A C 18
ATOM 28610 O O . SER A 1 59 ? -17.409 -5.912 -2.673 1.00 0.00 81 SER A O 18
ATOM 28618 N N . ASN A 1 60 ? -16.009 -4.157 -2.864 1.00 0.00 82 ASN A N 18
ATOM 28619 C CA . ASN A 1 60 ? -16.956 -3.326 -3.592 1.00 0.00 82 ASN A CA 18
ATOM 28620 C C . ASN A 1 60 ? -17.032 -3.768 -5.051 1.00 0.00 82 ASN A C 18
ATOM 28621 O O . ASN A 1 60 ? -16.204 -3.376 -5.873 1.00 0.00 82 ASN A O 18
ATOM 28632 N N . ILE A 1 61 ? -18.023 -4.601 -5.361 1.00 0.00 83 ILE A N 18
ATOM 28633 C CA . ILE A 1 61 ? -18.203 -5.120 -6.716 1.00 0.00 83 ILE A CA 18
ATOM 28634 C C . ILE A 1 61 ? -18.098 -4.026 -7.775 1.00 0.00 83 ILE A C 18
ATOM 28635 O O . ILE A 1 61 ? -17.707 -4.292 -8.911 1.00 0.00 83 ILE A O 18
ATOM 28651 N N . LEU A 1 62 ? -18.445 -2.798 -7.404 1.00 0.00 84 LEU A N 18
ATOM 28652 C CA . LEU A 1 62 ? -18.380 -1.682 -8.341 1.00 0.00 84 LEU A CA 18
ATOM 28653 C C . LEU A 1 62 ? -16.994 -1.584 -8.974 1.00 0.00 84 LEU A C 18
ATOM 28654 O O . LEU A 1 62 ? -16.838 -1.028 -10.061 1.00 0.00 84 LEU A O 18
ATOM 28670 N N . ILE A 1 63 ? -15.993 -2.139 -8.295 1.00 0.00 85 ILE A N 18
ATOM 28671 C CA . ILE A 1 63 ? -14.630 -2.123 -8.807 1.00 0.00 85 ILE A CA 18
ATOM 28672 C C . ILE A 1 63 ? -14.534 -2.962 -10.077 1.00 0.00 85 ILE A C 18
ATOM 28673 O O . ILE A 1 63 ? -13.725 -2.682 -10.962 1.00 0.00 85 ILE A O 18
ATOM 28689 N N . HIS A 1 64 ? -15.378 -3.986 -10.163 1.00 0.00 86 HIS A N 18
ATOM 28690 C CA . HIS A 1 64 ? -15.402 -4.861 -11.328 1.00 0.00 86 HIS A CA 18
ATOM 28691 C C . HIS A 1 64 ? -16.337 -4.303 -12.398 1.00 0.00 86 HIS A C 18
ATOM 28692 O O . HIS A 1 64 ? -16.168 -4.575 -13.587 1.00 0.00 86 HIS A O 18
ATOM 28707 N N . GLN A 1 65 ? -17.321 -3.519 -11.966 1.00 0.00 87 GLN A N 18
ATOM 28708 C CA . GLN A 1 65 ? -18.282 -2.918 -12.883 1.00 0.00 87 GLN A CA 18
ATOM 28709 C C . GLN A 1 65 ? -17.691 -1.681 -13.552 1.00 0.00 87 GLN A C 18
ATOM 28710 O O . GLN A 1 65 ? -17.948 -1.415 -14.726 1.00 0.00 87 GLN A O 18
ATOM 28724 N N . ASN A 1 66 ? -16.897 -0.929 -12.796 1.00 0.00 88 ASN A N 18
ATOM 28725 C CA . ASN A 1 66 ? -16.269 0.281 -13.315 1.00 0.00 88 ASN A CA 18
ATOM 28726 C C . ASN A 1 66 ? -15.034 -0.061 -14.142 1.00 0.00 88 ASN A C 18
ATOM 28727 O O . ASN A 1 66 ? -14.386 -1.083 -13.915 1.00 0.00 88 ASN A O 18
ATOM 28738 N N . GLY A 1 67 ? -14.713 0.800 -15.101 1.00 0.00 89 GLY A N 18
ATOM 28739 C CA . GLY A 1 67 ? -13.556 0.571 -15.946 1.00 0.00 89 GLY A CA 18
ATOM 28740 C C . GLY A 1 67 ? -12.310 1.255 -15.418 1.00 0.00 89 GLY A C 18
ATOM 28741 O O . GLY A 1 67 ? -11.305 0.601 -15.138 1.00 0.00 89 GLY A O 18
ATOM 28745 N N . LYS A 1 68 ? -12.377 2.575 -15.280 1.00 0.00 90 LYS A N 18
ATOM 28746 C CA . LYS A 1 68 ? -11.247 3.349 -14.782 1.00 0.00 90 LYS A CA 18
ATOM 28747 C C . LYS A 1 68 ? -10.861 2.904 -13.376 1.00 0.00 90 LYS A C 18
ATOM 28748 O O . LYS A 1 68 ? -9.706 2.566 -13.117 1.00 0.00 90 LYS A O 18
ATOM 28767 N N . LEU A 1 69 ? -11.833 2.909 -12.469 1.00 0.00 91 LEU A N 18
ATOM 28768 C CA . LEU A 1 69 ? -11.591 2.509 -11.088 1.00 0.00 91 LEU A CA 18
ATOM 28769 C C . LEU A 1 69 ? -11.020 1.100 -11.012 1.00 0.00 91 LEU A C 18
ATOM 28770 O O . LEU A 1 69 ? -10.107 0.832 -10.233 1.00 0.00 91 LEU A O 18
ATOM 28786 N N . SER A 1 70 ? -11.550 0.199 -11.830 1.00 0.00 92 SER A N 18
ATOM 28787 C CA . SER A 1 70 ? -11.065 -1.177 -11.847 1.00 0.00 92 SER A CA 18
ATOM 28788 C C . SER A 1 70 ? -9.542 -1.182 -11.919 1.00 0.00 92 SER A C 18
ATOM 28789 O O . SER A 1 70 ? -8.870 -1.909 -11.186 1.00 0.00 92 SER A O 18
ATOM 28797 N N . ALA A 1 71 ? -9.012 -0.339 -12.797 1.00 0.00 93 ALA A N 18
ATOM 28798 C CA . ALA A 1 71 ? -7.572 -0.214 -12.967 1.00 0.00 93 ALA A CA 18
ATOM 28799 C C . ALA A 1 71 ? -6.958 0.585 -11.823 1.00 0.00 93 ALA A C 18
ATOM 28800 O O . ALA A 1 71 ? -5.805 0.366 -11.451 1.00 0.00 93 ALA A O 18
ATOM 28807 N N . ASP A 1 72 ? -7.737 1.513 -11.266 1.00 0.00 94 ASP A N 18
ATOM 28808 C CA . ASP A 1 72 ? -7.265 2.345 -10.159 1.00 0.00 94 ASP A CA 18
ATOM 28809 C C . ASP A 1 72 ? -6.577 1.497 -9.097 1.00 0.00 94 ASP A C 18
ATOM 28810 O O . ASP A 1 72 ? -5.357 1.532 -8.956 1.00 0.00 94 ASP A O 18
ATOM 28819 N N . PHE A 1 73 ? -7.371 0.733 -8.358 1.00 0.00 95 PHE A N 18
ATOM 28820 C CA . PHE A 1 73 ? -6.847 -0.129 -7.308 1.00 0.00 95 PHE A CA 18
ATOM 28821 C C . PHE A 1 73 ? -5.870 -1.157 -7.880 1.00 0.00 95 PHE A C 18
ATOM 28822 O O . PHE A 1 73 ? -4.821 -1.418 -7.291 1.00 0.00 95 PHE A O 18
ATOM 28839 N N . LYS A 1 74 ? -6.219 -1.742 -9.026 1.00 0.00 96 LYS A N 18
ATOM 28840 C CA . LYS A 1 74 ? -5.364 -2.742 -9.661 1.00 0.00 96 LYS A CA 18
ATOM 28841 C C . LYS A 1 74 ? -3.933 -2.231 -9.801 1.00 0.00 96 LYS A C 18
ATOM 28842 O O . LYS A 1 74 ? -2.975 -2.979 -9.611 1.00 0.00 96 LYS A O 18
ATOM 28861 N N . ASN A 1 75 ? -3.798 -0.950 -10.125 1.00 0.00 97 ASN A N 18
ATOM 28862 C CA . ASN A 1 75 ? -2.483 -0.336 -10.282 1.00 0.00 97 ASN A CA 18
ATOM 28863 C C . ASN A 1 75 ? -1.820 -0.141 -8.924 1.00 0.00 97 ASN A C 18
ATOM 28864 O O . ASN A 1 75 ? -0.607 -0.292 -8.785 1.00 0.00 97 ASN A O 18
ATOM 28875 N N . LEU A 1 76 ? -2.629 0.195 -7.926 1.00 0.00 98 LEU A N 18
ATOM 28876 C CA . LEU A 1 76 ? -2.129 0.410 -6.575 1.00 0.00 98 LEU A CA 18
ATOM 28877 C C . LEU A 1 76 ? -1.673 -0.904 -5.958 1.00 0.00 98 LEU A C 18
ATOM 28878 O O . LEU A 1 76 ? -0.517 -1.048 -5.563 1.00 0.00 98 LEU A O 18
ATOM 28894 N N . LYS A 1 77 ? -2.584 -1.868 -5.887 1.00 0.00 99 LYS A N 18
ATOM 28895 C CA . LYS A 1 77 ? -2.256 -3.174 -5.328 1.00 0.00 99 LYS A CA 18
ATOM 28896 C C . LYS A 1 77 ? -1.089 -3.786 -6.088 1.00 0.00 99 LYS A C 18
ATOM 28897 O O . LYS A 1 77 ? -0.250 -4.477 -5.512 1.00 0.00 99 LYS A O 18
ATOM 28916 N N . THR A 1 78 ? -1.037 -3.509 -7.385 1.00 0.00 100 THR A N 18
ATOM 28917 C CA . THR A 1 78 ? 0.031 -4.012 -8.232 1.00 0.00 100 THR A CA 18
ATOM 28918 C C . THR A 1 78 ? 1.349 -3.339 -7.867 1.00 0.00 100 THR A C 18
ATOM 28919 O O . THR A 1 78 ? 2.335 -4.008 -7.557 1.00 0.00 100 THR A O 18
ATOM 28930 N N . LYS A 1 79 ? 1.356 -2.010 -7.896 1.00 0.00 101 LYS A N 18
ATOM 28931 C CA . LYS A 1 79 ? 2.552 -1.255 -7.556 1.00 0.00 101 LYS A CA 18
ATOM 28932 C C . LYS A 1 79 ? 2.956 -1.539 -6.115 1.00 0.00 101 LYS A C 18
ATOM 28933 O O . LYS A 1 79 ? 4.140 -1.600 -5.791 1.00 0.00 101 LYS A O 18
ATOM 28952 N N . TYR A 1 80 ? 1.955 -1.725 -5.259 1.00 0.00 102 TYR A N 18
ATOM 28953 C CA . TYR A 1 80 ? 2.191 -2.014 -3.850 1.00 0.00 102 TYR A CA 18
ATOM 28954 C C . TYR A 1 80 ? 2.956 -3.326 -3.694 1.00 0.00 102 TYR A C 18
ATOM 28955 O O . TYR A 1 80 ? 3.829 -3.448 -2.835 1.00 0.00 102 TYR A O 18
ATOM 28973 N N . GLN A 1 81 ? 2.626 -4.303 -4.533 1.00 0.00 103 GLN A N 18
ATOM 28974 C CA . GLN A 1 81 ? 3.289 -5.601 -4.485 1.00 0.00 103 GLN A CA 18
ATOM 28975 C C . GLN A 1 81 ? 4.778 -5.455 -4.764 1.00 0.00 103 GLN A C 18
ATOM 28976 O O . GLN A 1 81 ? 5.603 -6.125 -4.148 1.00 0.00 103 GLN A O 18
ATOM 28990 N N . SER A 1 82 ? 5.116 -4.574 -5.694 1.00 0.00 104 SER A N 18
ATOM 28991 C CA . SER A 1 82 ? 6.510 -4.342 -6.043 1.00 0.00 104 SER A CA 18
ATOM 28992 C C . SER A 1 82 ? 7.260 -3.731 -4.867 1.00 0.00 104 SER A C 18
ATOM 28993 O O . SER A 1 82 ? 8.439 -4.009 -4.652 1.00 0.00 104 SER A O 18
ATOM 29001 N N . LEU A 1 83 ? 6.562 -2.891 -4.112 1.00 0.00 105 LEU A N 18
ATOM 29002 C CA . LEU A 1 83 ? 7.150 -2.228 -2.960 1.00 0.00 105 LEU A CA 18
ATOM 29003 C C . LEU A 1 83 ? 7.527 -3.231 -1.885 1.00 0.00 105 LEU A C 18
ATOM 29004 O O . LEU A 1 83 ? 8.657 -3.238 -1.400 1.00 0.00 105 LEU A O 18
ATOM 29020 N N . GLN A 1 84 ? 6.576 -4.078 -1.511 1.00 0.00 106 GLN A N 18
ATOM 29021 C CA . GLN A 1 84 ? 6.831 -5.082 -0.479 1.00 0.00 106 GLN A CA 18
ATOM 29022 C C . GLN A 1 84 ? 8.034 -5.940 -0.860 1.00 0.00 106 GLN A C 18
ATOM 29023 O O . GLN A 1 84 ? 8.877 -6.260 -0.021 1.00 0.00 106 GLN A O 18
ATOM 29037 N N . GLN A 1 85 ? 8.097 -6.314 -2.133 1.00 0.00 107 GLN A N 18
ATOM 29038 C CA . GLN A 1 85 ? 9.185 -7.143 -2.645 1.00 0.00 107 GLN A CA 18
ATOM 29039 C C . GLN A 1 85 ? 10.521 -6.404 -2.622 1.00 0.00 107 GLN A C 18
ATOM 29040 O O . GLN A 1 85 ? 11.515 -6.922 -2.114 1.00 0.00 107 GLN A O 18
ATOM 29054 N N . SER A 1 86 ? 10.547 -5.199 -3.186 1.00 0.00 108 SER A N 18
ATOM 29055 C CA . SER A 1 86 ? 11.774 -4.408 -3.236 1.00 0.00 108 SER A CA 18
ATOM 29056 C C . SER A 1 86 ? 12.293 -4.110 -1.835 1.00 0.00 108 SER A C 18
ATOM 29057 O O . SER A 1 86 ? 13.502 -4.047 -1.606 1.00 0.00 108 SER A O 18
ATOM 29065 N N . TYR A 1 87 ? 11.369 -3.921 -0.905 1.00 0.00 109 TYR A N 18
ATOM 29066 C CA . TYR A 1 87 ? 11.715 -3.618 0.477 1.00 0.00 109 TYR A CA 18
ATOM 29067 C C . TYR A 1 87 ? 12.017 -4.889 1.259 1.00 0.00 109 TYR A C 18
ATOM 29068 O O . TYR A 1 87 ? 12.982 -4.943 2.022 1.00 0.00 109 TYR A O 18
ATOM 29086 N N . ASN A 1 88 ? 11.188 -5.908 1.074 1.00 0.00 110 ASN A N 18
ATOM 29087 C CA . ASN A 1 88 ? 11.379 -7.170 1.776 1.00 0.00 110 ASN A CA 18
ATOM 29088 C C . ASN A 1 88 ? 12.799 -7.688 1.571 1.00 0.00 110 ASN A C 18
ATOM 29089 O O . ASN A 1 88 ? 13.454 -8.136 2.513 1.00 0.00 110 ASN A O 18
ATOM 29100 N N . GLN A 1 89 ? 13.281 -7.608 0.339 1.00 0.00 111 GLN A N 18
ATOM 29101 C CA . GLN A 1 89 ? 14.633 -8.054 0.040 1.00 0.00 111 GLN A CA 18
ATOM 29102 C C . GLN A 1 89 ? 15.635 -7.168 0.761 1.00 0.00 111 GLN A C 18
ATOM 29103 O O . GLN A 1 89 ? 16.450 -7.643 1.551 1.00 0.00 111 GLN A O 18
ATOM 29117 N N . ARG A 1 90 ? 15.550 -5.872 0.487 1.00 0.00 112 ARG A N 18
ATOM 29118 C CA . ARG A 1 90 ? 16.430 -4.885 1.100 1.00 0.00 112 ARG A CA 18
ATOM 29119 C C . ARG A 1 90 ? 16.474 -5.054 2.614 1.00 0.00 112 ARG A C 18
ATOM 29120 O O . ARG A 1 90 ? 17.534 -4.946 3.230 1.00 0.00 112 ARG A O 18
ATOM 29141 N N . LYS A 1 91 ? 15.315 -5.318 3.209 1.00 0.00 113 LYS A N 18
ATOM 29142 C CA . LYS A 1 91 ? 15.230 -5.498 4.654 1.00 0.00 113 LYS A CA 18
ATOM 29143 C C . LYS A 1 91 ? 16.081 -6.685 5.098 1.00 0.00 113 LYS A C 18
ATOM 29144 O O . LYS A 1 91 ? 16.603 -6.706 6.213 1.00 0.00 113 LYS A O 18
ATOM 29163 N N . SER A 1 92 ? 16.221 -7.667 4.213 1.00 0.00 114 SER A N 18
ATOM 29164 C CA . SER A 1 92 ? 17.015 -8.855 4.505 1.00 0.00 114 SER A CA 18
ATOM 29165 C C . SER A 1 92 ? 18.502 -8.586 4.282 1.00 0.00 114 SER A C 18
ATOM 29166 O O . SER A 1 92 ? 19.358 -9.260 4.856 1.00 0.00 114 SER A O 18
ATOM 29174 N N . LEU A 1 93 ? 18.802 -7.596 3.444 1.00 0.00 115 LEU A N 18
ATOM 29175 C CA . LEU A 1 93 ? 20.186 -7.236 3.144 1.00 0.00 115 LEU A CA 18
ATOM 29176 C C . LEU A 1 93 ? 20.666 -6.113 4.059 1.00 0.00 115 LEU A C 18
ATOM 29177 O O . LEU A 1 93 ? 21.862 -5.979 4.318 1.00 0.00 115 LEU A O 18
ATOM 29193 N N . PHE A 1 94 ? 19.727 -5.303 4.539 1.00 0.00 116 PHE A N 18
ATOM 29194 C CA . PHE A 1 94 ? 20.057 -4.184 5.417 1.00 0.00 116 PHE A CA 18
ATOM 29195 C C . PHE A 1 94 ? 19.570 -4.432 6.845 1.00 0.00 116 PHE A C 18
ATOM 29196 O O . PHE A 1 94 ? 18.685 -3.732 7.338 1.00 0.00 116 PHE A O 18
ATOM 29213 N N . PRO A 1 95 ? 20.148 -5.431 7.534 1.00 0.00 117 PRO A N 18
ATOM 29214 C CA . PRO A 1 95 ? 19.771 -5.758 8.913 1.00 0.00 117 PRO A CA 18
ATOM 29215 C C . PRO A 1 95 ? 20.189 -4.667 9.896 1.00 0.00 117 PRO A C 18
ATOM 29216 O O . PRO A 1 95 ? 21.249 -4.059 9.747 1.00 0.00 117 PRO A O 18
ATOM 29227 N N . LEU A 1 96 ? 19.351 -4.424 10.899 1.00 0.00 118 LEU A N 18
ATOM 29228 C CA . LEU A 1 96 ? 19.638 -3.404 11.902 1.00 0.00 118 LEU A CA 18
ATOM 29229 C C . LEU A 1 96 ? 20.461 -3.988 13.047 1.00 0.00 118 LEU A C 18
ATOM 29230 O O . LEU A 1 96 ? 20.668 -5.199 13.121 1.00 0.00 118 LEU A O 18
ATOM 29246 N N . LYS A 1 97 ? 20.925 -3.118 13.939 1.00 0.00 119 LYS A N 18
ATOM 29247 C CA . LYS A 1 97 ? 21.723 -3.548 15.082 1.00 0.00 119 LYS A CA 18
ATOM 29248 C C . LYS A 1 97 ? 21.683 -2.507 16.196 1.00 0.00 119 LYS A C 18
ATOM 29249 O O . LYS A 1 97 ? 20.808 -1.617 16.142 1.00 0.00 119 LYS A O 18
ATOM 29269 N N . THR A 1 1 ? -21.528 11.290 -9.565 1.00 0.00 23 THR A N 19
ATOM 29270 C CA . THR A 1 1 ? -22.918 10.784 -9.427 1.00 0.00 23 THR A CA 19
ATOM 29271 C C . THR A 1 1 ? -22.961 9.516 -8.581 1.00 0.00 23 THR A C 19
ATOM 29272 O O . THR A 1 1 ? -23.658 9.456 -7.568 1.00 0.00 23 THR A O 19
ATOM 29285 N N . ASN A 1 2 ? -22.211 8.503 -9.002 1.00 0.00 24 ASN A N 19
ATOM 29286 C CA . ASN A 1 2 ? -22.163 7.236 -8.282 1.00 0.00 24 ASN A CA 19
ATOM 29287 C C . ASN A 1 2 ? -21.651 7.438 -6.859 1.00 0.00 24 ASN A C 19
ATOM 29288 O O . ASN A 1 2 ? -20.448 7.579 -6.636 1.00 0.00 24 ASN A O 19
ATOM 29299 N N . GLN A 1 3 ? -22.571 7.451 -5.901 1.00 0.00 25 GLN A N 19
ATOM 29300 C CA . GLN A 1 3 ? -22.212 7.636 -4.500 1.00 0.00 25 GLN A CA 19
ATOM 29301 C C . GLN A 1 3 ? -21.463 6.419 -3.965 1.00 0.00 25 GLN A C 19
ATOM 29302 O O . GLN A 1 3 ? -20.435 6.553 -3.302 1.00 0.00 25 GLN A O 19
ATOM 29316 N N . LYS A 1 4 ? -21.986 5.233 -4.259 1.00 0.00 26 LYS A N 19
ATOM 29317 C CA . LYS A 1 4 ? -21.366 3.992 -3.808 1.00 0.00 26 LYS A CA 19
ATOM 29318 C C . LYS A 1 4 ? -19.947 3.867 -4.352 1.00 0.00 26 LYS A C 19
ATOM 29319 O O . LYS A 1 4 ? -19.004 3.611 -3.601 1.00 0.00 26 LYS A O 19
ATOM 29338 N N . THR A 1 5 ? -19.795 4.059 -5.658 1.00 0.00 27 THR A N 19
ATOM 29339 C CA . THR A 1 5 ? -18.489 3.975 -6.284 1.00 0.00 27 THR A CA 19
ATOM 29340 C C . THR A 1 5 ? -17.583 5.081 -5.746 1.00 0.00 27 THR A C 19
ATOM 29341 O O . THR A 1 5 ? -16.368 4.914 -5.657 1.00 0.00 27 THR A O 19
ATOM 29352 N N . LYS A 1 6 ? -18.189 6.206 -5.372 1.00 0.00 28 LYS A N 19
ATOM 29353 C CA . LYS A 1 6 ? -17.435 7.324 -4.823 1.00 0.00 28 LYS A CA 19
ATOM 29354 C C . LYS A 1 6 ? -16.737 6.889 -3.541 1.00 0.00 28 LYS A C 19
ATOM 29355 O O . LYS A 1 6 ? -15.598 7.274 -3.275 1.00 0.00 28 LYS A O 19
ATOM 29374 N N . GLU A 1 7 ? -17.429 6.064 -2.762 1.00 0.00 29 GLU A N 19
ATOM 29375 C CA . GLU A 1 7 ? -16.881 5.547 -1.518 1.00 0.00 29 GLU A CA 19
ATOM 29376 C C . GLU A 1 7 ? -15.663 4.682 -1.810 1.00 0.00 29 GLU A C 19
ATOM 29377 O O . GLU A 1 7 ? -14.696 4.667 -1.048 1.00 0.00 29 GLU A O 19
ATOM 29389 N N . LEU A 1 8 ? -15.718 3.969 -2.931 1.00 0.00 30 LEU A N 19
ATOM 29390 C CA . LEU A 1 8 ? -14.618 3.108 -3.344 1.00 0.00 30 LEU A CA 19
ATOM 29391 C C . LEU A 1 8 ? -13.374 3.943 -3.622 1.00 0.00 30 LEU A C 19
ATOM 29392 O O . LEU A 1 8 ? -12.295 3.663 -3.099 1.00 0.00 30 LEU A O 19
ATOM 29408 N N . SER A 1 9 ? -13.535 4.978 -4.442 1.00 0.00 31 SER A N 19
ATOM 29409 C CA . SER A 1 9 ? -12.427 5.863 -4.778 1.00 0.00 31 SER A CA 19
ATOM 29410 C C . SER A 1 9 ? -11.788 6.415 -3.507 1.00 0.00 31 SER A C 19
ATOM 29411 O O . SER A 1 9 ? -10.612 6.773 -3.497 1.00 0.00 31 SER A O 19
ATOM 29419 N N . ASN A 1 10 ? -12.571 6.465 -2.429 1.00 0.00 32 ASN A N 19
ATOM 29420 C CA . ASN A 1 10 ? -12.075 6.954 -1.151 1.00 0.00 32 ASN A CA 19
ATOM 29421 C C . ASN A 1 10 ? -11.078 5.960 -0.571 1.00 0.00 32 ASN A C 19
ATOM 29422 O O . ASN A 1 10 ? -10.046 6.345 -0.022 1.00 0.00 32 ASN A O 19
ATOM 29433 N N . LEU A 1 11 ? -11.382 4.672 -0.724 1.00 0.00 33 LEU A N 19
ATOM 29434 C CA . LEU A 1 11 ? -10.497 3.622 -0.243 1.00 0.00 33 LEU A CA 19
ATOM 29435 C C . LEU A 1 11 ? -9.272 3.555 -1.140 1.00 0.00 33 LEU A C 19
ATOM 29436 O O . LEU A 1 11 ? -8.145 3.400 -0.673 1.00 0.00 33 LEU A O 19
ATOM 29452 N N . ILE A 1 12 ? -9.511 3.703 -2.438 1.00 0.00 34 ILE A N 19
ATOM 29453 C CA . ILE A 1 12 ? -8.443 3.692 -3.423 1.00 0.00 34 ILE A CA 19
ATOM 29454 C C . ILE A 1 12 ? -7.563 4.921 -3.239 1.00 0.00 34 ILE A C 19
ATOM 29455 O O . ILE A 1 12 ? -6.336 4.832 -3.273 1.00 0.00 34 ILE A O 19
ATOM 29471 N N . GLU A 1 13 ? -8.203 6.069 -3.030 1.00 0.00 35 GLU A N 19
ATOM 29472 C CA . GLU A 1 13 ? -7.482 7.316 -2.826 1.00 0.00 35 GLU A CA 19
ATOM 29473 C C . GLU A 1 13 ? -6.495 7.163 -1.677 1.00 0.00 35 GLU A C 19
ATOM 29474 O O . GLU A 1 13 ? -5.408 7.744 -1.691 1.00 0.00 35 GLU A O 19
ATOM 29486 N N . THR A 1 14 ? -6.872 6.352 -0.692 1.00 0.00 36 THR A N 19
ATOM 29487 C CA . THR A 1 14 ? -6.012 6.097 0.449 1.00 0.00 36 THR A CA 19
ATOM 29488 C C . THR A 1 14 ? -4.944 5.089 0.047 1.00 0.00 36 THR A C 19
ATOM 29489 O O . THR A 1 14 ? -3.782 5.208 0.431 1.00 0.00 36 THR A O 19
ATOM 29500 N N . PHE A 1 15 ? -5.350 4.110 -0.757 1.00 0.00 37 PHE A N 19
ATOM 29501 C CA . PHE A 1 15 ? -4.429 3.096 -1.244 1.00 0.00 37 PHE A CA 19
ATOM 29502 C C . PHE A 1 15 ? -3.344 3.759 -2.075 1.00 0.00 37 PHE A C 19
ATOM 29503 O O . PHE A 1 15 ? -2.165 3.436 -1.952 1.00 0.00 37 PHE A O 19
ATOM 29520 N N . ALA A 1 16 ? -3.755 4.712 -2.908 1.00 0.00 38 ALA A N 19
ATOM 29521 C CA . ALA A 1 16 ? -2.819 5.449 -3.741 1.00 0.00 38 ALA A CA 19
ATOM 29522 C C . ALA A 1 16 ? -1.791 6.148 -2.862 1.00 0.00 38 ALA A C 19
ATOM 29523 O O . ALA A 1 16 ? -0.608 6.215 -3.197 1.00 0.00 38 ALA A O 19
ATOM 29530 N N . GLU A 1 17 ? -2.254 6.644 -1.716 1.00 0.00 39 GLU A N 19
ATOM 29531 C CA . GLU A 1 17 ? -1.379 7.310 -0.764 1.00 0.00 39 GLU A CA 19
ATOM 29532 C C . GLU A 1 17 ? -0.531 6.263 -0.051 1.00 0.00 39 GLU A C 19
ATOM 29533 O O . GLU A 1 17 ? 0.683 6.416 0.090 1.00 0.00 39 GLU A O 19
ATOM 29545 N N . GLN A 1 18 ? -1.185 5.186 0.375 1.00 0.00 40 GLN A N 19
ATOM 29546 C CA . GLN A 1 18 ? -0.507 4.091 1.047 1.00 0.00 40 GLN A CA 19
ATOM 29547 C C . GLN A 1 18 ? 0.548 3.493 0.125 1.00 0.00 40 GLN A C 19
ATOM 29548 O O . GLN A 1 18 ? 1.627 3.098 0.567 1.00 0.00 40 GLN A O 19
ATOM 29562 N N . SER A 1 19 ? 0.227 3.448 -1.167 1.00 0.00 41 SER A N 19
ATOM 29563 C CA . SER A 1 19 ? 1.144 2.919 -2.168 1.00 0.00 41 SER A CA 19
ATOM 29564 C C . SER A 1 19 ? 2.433 3.724 -2.158 1.00 0.00 41 SER A C 19
ATOM 29565 O O . SER A 1 19 ? 3.526 3.167 -2.076 1.00 0.00 41 SER A O 19
ATOM 29573 N N . ARG A 1 20 ? 2.294 5.044 -2.207 1.00 0.00 42 ARG A N 19
ATOM 29574 C CA . ARG A 1 20 ? 3.452 5.926 -2.167 1.00 0.00 42 ARG A CA 19
ATOM 29575 C C . ARG A 1 20 ? 4.124 5.794 -0.812 1.00 0.00 42 ARG A C 19
ATOM 29576 O O . ARG A 1 20 ? 5.343 5.890 -0.692 1.00 0.00 42 ARG A O 19
ATOM 29597 N N . VAL A 1 21 ? 3.308 5.555 0.208 1.00 0.00 43 VAL A N 19
ATOM 29598 C CA . VAL A 1 21 ? 3.806 5.386 1.559 1.00 0.00 43 VAL A CA 19
ATOM 29599 C C . VAL A 1 21 ? 4.705 4.161 1.636 1.00 0.00 43 VAL A C 19
ATOM 29600 O O . VAL A 1 21 ? 5.839 4.242 2.100 1.00 0.00 43 VAL A O 19
ATOM 29613 N N . LEU A 1 22 ? 4.208 3.025 1.158 1.00 0.00 44 LEU A N 19
ATOM 29614 C CA . LEU A 1 22 ? 5.004 1.809 1.170 1.00 0.00 44 LEU A CA 19
ATOM 29615 C C . LEU A 1 22 ? 6.342 2.088 0.502 1.00 0.00 44 LEU A C 19
ATOM 29616 O O . LEU A 1 22 ? 7.393 1.801 1.062 1.00 0.00 44 LEU A O 19
ATOM 29632 N N . GLU A 1 23 ? 6.299 2.689 -0.682 1.00 0.00 45 GLU A N 19
ATOM 29633 C CA . GLU A 1 23 ? 7.522 3.029 -1.393 1.00 0.00 45 GLU A CA 19
ATOM 29634 C C . GLU A 1 23 ? 8.329 4.050 -0.592 1.00 0.00 45 GLU A C 19
ATOM 29635 O O . GLU A 1 23 ? 9.557 4.083 -0.671 1.00 0.00 45 GLU A O 19
ATOM 29647 N N . LYS A 1 24 ? 7.631 4.870 0.194 1.00 0.00 46 LYS A N 19
ATOM 29648 C CA . LYS A 1 24 ? 8.292 5.874 1.023 1.00 0.00 46 LYS A CA 19
ATOM 29649 C C . LYS A 1 24 ? 9.012 5.196 2.185 1.00 0.00 46 LYS A C 19
ATOM 29650 O O . LYS A 1 24 ? 10.210 5.392 2.392 1.00 0.00 46 LYS A O 19
ATOM 29669 N N . GLU A 1 25 ? 8.279 4.377 2.929 1.00 0.00 47 GLU A N 19
ATOM 29670 C CA . GLU A 1 25 ? 8.860 3.656 4.048 1.00 0.00 47 GLU A CA 19
ATOM 29671 C C . GLU A 1 25 ? 9.848 2.620 3.537 1.00 0.00 47 GLU A C 19
ATOM 29672 O O . GLU A 1 25 ? 10.864 2.349 4.171 1.00 0.00 47 GLU A O 19
ATOM 29684 N N . CYS A 1 26 ? 9.537 2.049 2.379 1.00 0.00 48 CYS A N 19
ATOM 29685 C CA . CYS A 1 26 ? 10.386 1.039 1.764 1.00 0.00 48 CYS A CA 19
ATOM 29686 C C . CYS A 1 26 ? 11.690 1.649 1.260 1.00 0.00 48 CYS A C 19
ATOM 29687 O O . CYS A 1 26 ? 12.732 0.994 1.271 1.00 0.00 48 CYS A O 19
ATOM 29695 N N . THR A 1 27 ? 11.632 2.903 0.815 1.00 0.00 49 THR A N 19
ATOM 29696 C CA . THR A 1 27 ? 12.825 3.572 0.310 1.00 0.00 49 THR A CA 19
ATOM 29697 C C . THR A 1 27 ? 13.814 3.843 1.440 1.00 0.00 49 THR A C 19
ATOM 29698 O O . THR A 1 27 ? 15.024 3.873 1.220 1.00 0.00 49 THR A O 19
ATOM 29709 N N . LYS A 1 28 ? 13.296 4.041 2.651 1.00 0.00 50 LYS A N 19
ATOM 29710 C CA . LYS A 1 28 ? 14.153 4.308 3.801 1.00 0.00 50 LYS A CA 19
ATOM 29711 C C . LYS A 1 28 ? 14.626 3.010 4.462 1.00 0.00 50 LYS A C 19
ATOM 29712 O O . LYS A 1 28 ? 15.609 3.011 5.204 1.00 0.00 50 LYS A O 19
ATOM 29731 N N . ILE A 1 29 ? 13.932 1.902 4.190 1.00 0.00 51 ILE A N 19
ATOM 29732 C CA . ILE A 1 29 ? 14.305 0.611 4.766 1.00 0.00 51 ILE A CA 19
ATOM 29733 C C . ILE A 1 29 ? 15.791 0.335 4.557 1.00 0.00 51 ILE A C 19
ATOM 29734 O O . ILE A 1 29 ? 16.287 0.356 3.430 1.00 0.00 51 ILE A O 19
ATOM 29750 N N . GLY A 1 30 ? 16.493 0.077 5.652 1.00 0.00 52 GLY A N 19
ATOM 29751 C CA . GLY A 1 30 ? 17.915 -0.198 5.576 1.00 0.00 52 GLY A CA 19
ATOM 29752 C C . GLY A 1 30 ? 18.746 1.058 5.391 1.00 0.00 52 GLY A C 19
ATOM 29753 O O . GLY A 1 30 ? 19.908 0.986 4.989 1.00 0.00 52 GLY A O 19
ATOM 29757 N N . SER A 1 31 ? 18.153 2.210 5.687 1.00 0.00 53 SER A N 19
ATOM 29758 C CA . SER A 1 31 ? 18.849 3.484 5.553 1.00 0.00 53 SER A CA 19
ATOM 29759 C C . SER A 1 31 ? 18.989 4.166 6.911 1.00 0.00 53 SER A C 19
ATOM 29760 O O . SER A 1 31 ? 18.800 3.539 7.953 1.00 0.00 53 SER A O 19
ATOM 29768 N N . LYS A 1 32 ? 19.318 5.454 6.894 1.00 0.00 54 LYS A N 19
ATOM 29769 C CA . LYS A 1 32 ? 19.479 6.219 8.127 1.00 0.00 54 LYS A CA 19
ATOM 29770 C C . LYS A 1 32 ? 18.218 6.145 8.984 1.00 0.00 54 LYS A C 19
ATOM 29771 O O . LYS A 1 32 ? 18.279 6.264 10.208 1.00 0.00 54 LYS A O 19
ATOM 29790 N N . ARG A 1 33 ? 17.077 5.949 8.332 1.00 0.00 55 ARG A N 19
ATOM 29791 C CA . ARG A 1 33 ? 15.800 5.858 9.030 1.00 0.00 55 ARG A CA 19
ATOM 29792 C C . ARG A 1 33 ? 15.515 4.427 9.484 1.00 0.00 55 ARG A C 19
ATOM 29793 O O . ARG A 1 33 ? 14.627 4.195 10.305 1.00 0.00 55 ARG A O 19
ATOM 29814 N N . ASP A 1 34 ? 16.271 3.470 8.942 1.00 0.00 56 ASP A N 19
ATOM 29815 C CA . ASP A 1 34 ? 16.105 2.057 9.286 1.00 0.00 56 ASP A CA 19
ATOM 29816 C C . ASP A 1 34 ? 15.895 1.868 10.788 1.00 0.00 56 ASP A C 19
ATOM 29817 O O . ASP A 1 34 ? 16.792 2.135 11.588 1.00 0.00 56 ASP A O 19
ATOM 29826 N N . SER A 1 35 ? 14.706 1.407 11.163 1.00 0.00 57 SER A N 19
ATOM 29827 C CA . SER A 1 35 ? 14.382 1.182 12.568 1.00 0.00 57 SER A CA 19
ATOM 29828 C C . SER A 1 35 ? 13.286 0.133 12.710 1.00 0.00 57 SER A C 19
ATOM 29829 O O . SER A 1 35 ? 12.366 0.067 11.897 1.00 0.00 57 SER A O 19
ATOM 29837 N N . LYS A 1 36 ? 13.388 -0.687 13.752 1.00 0.00 58 LYS A N 19
ATOM 29838 C CA . LYS A 1 36 ? 12.404 -1.736 14.002 1.00 0.00 58 LYS A CA 19
ATOM 29839 C C . LYS A 1 36 ? 10.991 -1.177 13.962 1.00 0.00 58 LYS A C 19
ATOM 29840 O O . LYS A 1 36 ? 10.079 -1.796 13.417 1.00 0.00 58 LYS A O 19
ATOM 29859 N N . GLU A 1 37 ? 10.817 -0.001 14.544 1.00 0.00 59 GLU A N 19
ATOM 29860 C CA . GLU A 1 37 ? 9.512 0.645 14.573 1.00 0.00 59 GLU A CA 19
ATOM 29861 C C . GLU A 1 37 ? 9.001 0.883 13.158 1.00 0.00 59 GLU A C 19
ATOM 29862 O O . GLU A 1 37 ? 7.796 0.836 12.907 1.00 0.00 59 GLU A O 19
ATOM 29874 N N . LEU A 1 38 ? 9.923 1.126 12.233 1.00 0.00 60 LEU A N 19
ATOM 29875 C CA . LEU A 1 38 ? 9.557 1.355 10.842 1.00 0.00 60 LEU A CA 19
ATOM 29876 C C . LEU A 1 38 ? 9.042 0.061 10.219 1.00 0.00 60 LEU A C 19
ATOM 29877 O O . LEU A 1 38 ? 7.901 -0.001 9.760 1.00 0.00 60 LEU A O 19
ATOM 29893 N N . ARG A 1 39 ? 9.879 -0.974 10.210 1.00 0.00 61 ARG A N 19
ATOM 29894 C CA . ARG A 1 39 ? 9.475 -2.258 9.644 1.00 0.00 61 ARG A CA 19
ATOM 29895 C C . ARG A 1 39 ? 8.232 -2.774 10.357 1.00 0.00 61 ARG A C 19
ATOM 29896 O O . ARG A 1 39 ? 7.378 -3.416 9.746 1.00 0.00 61 ARG A O 19
ATOM 29917 N N . TYR A 1 40 ? 8.118 -2.463 11.648 1.00 0.00 62 TYR A N 19
ATOM 29918 C CA . TYR A 1 40 ? 6.953 -2.875 12.416 1.00 0.00 62 TYR A CA 19
ATOM 29919 C C . TYR A 1 40 ? 5.746 -2.084 11.944 1.00 0.00 62 TYR A C 19
ATOM 29920 O O . TYR A 1 40 ? 4.718 -2.651 11.591 1.00 0.00 62 TYR A O 19
ATOM 29938 N N . LYS A 1 41 ? 5.896 -0.766 11.910 1.00 0.00 63 LYS A N 19
ATOM 29939 C CA . LYS A 1 41 ? 4.832 0.111 11.447 1.00 0.00 63 LYS A CA 19
ATOM 29940 C C . LYS A 1 41 ? 4.450 -0.262 10.017 1.00 0.00 63 LYS A C 19
ATOM 29941 O O . LYS A 1 41 ? 3.290 -0.165 9.621 1.00 0.00 63 LYS A O 19
ATOM 29960 N N . ILE A 1 42 ? 5.444 -0.687 9.249 1.00 0.00 64 ILE A N 19
ATOM 29961 C CA . ILE A 1 42 ? 5.235 -1.076 7.869 1.00 0.00 64 ILE A CA 19
ATOM 29962 C C . ILE A 1 42 ? 4.375 -2.340 7.760 1.00 0.00 64 ILE A C 19
ATOM 29963 O O . ILE A 1 42 ? 3.358 -2.351 7.067 1.00 0.00 64 ILE A O 19
ATOM 29979 N N . GLU A 1 43 ? 4.805 -3.409 8.426 1.00 0.00 65 GLU A N 19
ATOM 29980 C CA . GLU A 1 43 ? 4.092 -4.683 8.373 1.00 0.00 65 GLU A CA 19
ATOM 29981 C C . GLU A 1 43 ? 2.916 -4.737 9.347 1.00 0.00 65 GLU A C 19
ATOM 29982 O O . GLU A 1 43 ? 1.981 -5.511 9.148 1.00 0.00 65 GLU A O 19
ATOM 29994 N N . THR A 1 44 ? 2.973 -3.942 10.408 1.00 0.00 66 THR A N 19
ATOM 29995 C CA . THR A 1 44 ? 1.919 -3.935 11.405 1.00 0.00 66 THR A CA 19
ATOM 29996 C C . THR A 1 44 ? 0.969 -2.747 11.236 1.00 0.00 66 THR A C 19
ATOM 29997 O O . THR A 1 44 ? -0.046 -2.665 11.928 1.00 0.00 66 THR A O 19
ATOM 30008 N N . GLU A 1 45 ? 1.290 -1.824 10.329 1.00 0.00 67 GLU A N 19
ATOM 30009 C CA . GLU A 1 45 ? 0.434 -0.659 10.119 1.00 0.00 67 GLU A CA 19
ATOM 30010 C C . GLU A 1 45 ? 0.260 -0.328 8.632 1.00 0.00 67 GLU A C 19
ATOM 30011 O O . GLU A 1 45 ? -0.860 -0.109 8.175 1.00 0.00 67 GLU A O 19
ATOM 30023 N N . LEU A 1 46 ? 1.357 -0.276 7.880 1.00 0.00 68 LEU A N 19
ATOM 30024 C CA . LEU A 1 46 ? 1.273 0.049 6.456 1.00 0.00 68 LEU A CA 19
ATOM 30025 C C . LEU A 1 46 ? 0.649 -1.096 5.659 1.00 0.00 68 LEU A C 19
ATOM 30026 O O . LEU A 1 46 ? -0.566 -1.124 5.464 1.00 0.00 68 LEU A O 19
ATOM 30042 N N . ILE A 1 47 ? 1.481 -2.032 5.193 1.00 0.00 69 ILE A N 19
ATOM 30043 C CA . ILE A 1 47 ? 1.006 -3.175 4.409 1.00 0.00 69 ILE A CA 19
ATOM 30044 C C . ILE A 1 47 ? -0.359 -3.674 4.895 1.00 0.00 69 ILE A C 19
ATOM 30045 O O . ILE A 1 47 ? -1.304 -3.763 4.111 1.00 0.00 69 ILE A O 19
ATOM 30061 N N . PRO A 1 48 ? -0.490 -4.001 6.193 1.00 0.00 70 PRO A N 19
ATOM 30062 C CA . PRO A 1 48 ? -1.754 -4.482 6.755 1.00 0.00 70 PRO A CA 19
ATOM 30063 C C . PRO A 1 48 ? -2.924 -3.577 6.391 1.00 0.00 70 PRO A C 19
ATOM 30064 O O . PRO A 1 48 ? -4.031 -4.050 6.141 1.00 0.00 70 PRO A O 19
ATOM 30075 N N . ASN A 1 49 ? -2.671 -2.273 6.362 1.00 0.00 71 ASN A N 19
ATOM 30076 C CA . ASN A 1 49 ? -3.705 -1.302 6.026 1.00 0.00 71 ASN A CA 19
ATOM 30077 C C . ASN A 1 49 ? -3.829 -1.138 4.516 1.00 0.00 71 ASN A C 19
ATOM 30078 O O . ASN A 1 49 ? -4.931 -0.985 3.989 1.00 0.00 71 ASN A O 19
ATOM 30089 N N . CYS A 1 50 ? -2.696 -1.177 3.820 1.00 0.00 72 CYS A N 19
ATOM 30090 C CA . CYS A 1 50 ? -2.694 -1.039 2.369 1.00 0.00 72 CYS A CA 19
ATOM 30091 C C . CYS A 1 50 ? -3.463 -2.187 1.734 1.00 0.00 72 CYS A C 19
ATOM 30092 O O . CYS A 1 50 ? -4.413 -1.971 0.981 1.00 0.00 72 CYS A O 19
ATOM 30100 N N . THR A 1 51 ? -3.058 -3.411 2.055 1.00 0.00 73 THR A N 19
ATOM 30101 C CA . THR A 1 51 ? -3.726 -4.588 1.525 1.00 0.00 73 THR A CA 19
ATOM 30102 C C . THR A 1 51 ? -5.158 -4.645 2.042 1.00 0.00 73 THR A C 19
ATOM 30103 O O . THR A 1 51 ? -6.090 -4.912 1.287 1.00 0.00 73 THR A O 19
ATOM 30114 N N . SER A 1 52 ? -5.336 -4.358 3.332 1.00 0.00 74 SER A N 19
ATOM 30115 C CA . SER A 1 52 ? -6.669 -4.348 3.921 1.00 0.00 74 SER A CA 19
ATOM 30116 C C . SER A 1 52 ? -7.546 -3.374 3.146 1.00 0.00 74 SER A C 19
ATOM 30117 O O . SER A 1 52 ? -8.753 -3.571 3.007 1.00 0.00 74 SER A O 19
ATOM 30125 N N . VAL A 1 53 ? -6.906 -2.333 2.620 1.00 0.00 75 VAL A N 19
ATOM 30126 C CA . VAL A 1 53 ? -7.589 -1.328 1.827 1.00 0.00 75 VAL A CA 19
ATOM 30127 C C . VAL A 1 53 ? -8.025 -1.936 0.492 1.00 0.00 75 VAL A C 19
ATOM 30128 O O . VAL A 1 53 ? -9.023 -1.520 -0.096 1.00 0.00 75 VAL A O 19
ATOM 30141 N N . ARG A 1 54 ? -7.285 -2.952 0.042 1.00 0.00 76 ARG A N 19
ATOM 30142 C CA . ARG A 1 54 ? -7.610 -3.651 -1.196 1.00 0.00 76 ARG A CA 19
ATOM 30143 C C . ARG A 1 54 ? -8.890 -4.447 -1.004 1.00 0.00 76 ARG A C 19
ATOM 30144 O O . ARG A 1 54 ? -9.869 -4.254 -1.720 1.00 0.00 76 ARG A O 19
ATOM 30165 N N . ASP A 1 55 ? -8.872 -5.343 -0.015 1.00 0.00 77 ASP A N 19
ATOM 30166 C CA . ASP A 1 55 ? -10.033 -6.171 0.292 1.00 0.00 77 ASP A CA 19
ATOM 30167 C C . ASP A 1 55 ? -11.288 -5.311 0.366 1.00 0.00 77 ASP A C 19
ATOM 30168 O O . ASP A 1 55 ? -12.376 -5.744 -0.013 1.00 0.00 77 ASP A O 19
ATOM 30177 N N . LYS A 1 56 ? -11.119 -4.081 0.841 1.00 0.00 78 LYS A N 19
ATOM 30178 C CA . LYS A 1 56 ? -12.228 -3.147 0.945 1.00 0.00 78 LYS A CA 19
ATOM 30179 C C . LYS A 1 56 ? -12.662 -2.709 -0.446 1.00 0.00 78 LYS A C 19
ATOM 30180 O O . LYS A 1 56 ? -13.854 -2.615 -0.742 1.00 0.00 78 LYS A O 19
ATOM 30199 N N . ILE A 1 57 ? -11.678 -2.463 -1.304 1.00 0.00 79 ILE A N 19
ATOM 30200 C CA . ILE A 1 57 ? -11.939 -2.058 -2.674 1.00 0.00 79 ILE A CA 19
ATOM 30201 C C . ILE A 1 57 ? -12.484 -3.235 -3.474 1.00 0.00 79 ILE A C 19
ATOM 30202 O O . ILE A 1 57 ? -13.486 -3.113 -4.179 1.00 0.00 79 ILE A O 19
ATOM 30218 N N . GLU A 1 58 ? -11.820 -4.378 -3.349 1.00 0.00 80 GLU A N 19
ATOM 30219 C CA . GLU A 1 58 ? -12.237 -5.582 -4.048 1.00 0.00 80 GLU A CA 19
ATOM 30220 C C . GLU A 1 58 ? -13.589 -6.053 -3.527 1.00 0.00 80 GLU A C 19
ATOM 30221 O O . GLU A 1 58 ? -14.381 -6.638 -4.267 1.00 0.00 80 GLU A O 19
ATOM 30233 N N . SER A 1 59 ? -13.856 -5.780 -2.251 1.00 0.00 81 SER A N 19
ATOM 30234 C CA . SER A 1 59 ? -15.123 -6.165 -1.644 1.00 0.00 81 SER A CA 19
ATOM 30235 C C . SER A 1 59 ? -16.264 -5.418 -2.320 1.00 0.00 81 SER A C 19
ATOM 30236 O O . SER A 1 59 ? -17.365 -5.944 -2.477 1.00 0.00 81 SER A O 19
ATOM 30244 N N . ASN A 1 60 ? -15.978 -4.186 -2.726 1.00 0.00 82 ASN A N 19
ATOM 30245 C CA . ASN A 1 60 ? -16.958 -3.348 -3.400 1.00 0.00 82 ASN A CA 19
ATOM 30246 C C . ASN A 1 60 ? -17.125 -3.788 -4.853 1.00 0.00 82 ASN A C 19
ATOM 30247 O O . ASN A 1 60 ? -16.291 -3.480 -5.705 1.00 0.00 82 ASN A O 19
ATOM 30258 N N . ILE A 1 61 ? -18.198 -4.525 -5.125 1.00 0.00 83 ILE A N 19
ATOM 30259 C CA . ILE A 1 61 ? -18.471 -5.031 -6.470 1.00 0.00 83 ILE A CA 19
ATOM 30260 C C . ILE A 1 61 ? -18.293 -3.957 -7.540 1.00 0.00 83 ILE A C 19
ATOM 30261 O O . ILE A 1 61 ? -17.906 -4.258 -8.669 1.00 0.00 83 ILE A O 19
ATOM 30277 N N . LEU A 1 62 ? -18.574 -2.708 -7.186 1.00 0.00 84 LEU A N 19
ATOM 30278 C CA . LEU A 1 62 ? -18.440 -1.603 -8.129 1.00 0.00 84 LEU A CA 19
ATOM 30279 C C . LEU A 1 62 ? -17.067 -1.610 -8.798 1.00 0.00 84 LEU A C 19
ATOM 30280 O O . LEU A 1 62 ? -16.895 -1.056 -9.884 1.00 0.00 84 LEU A O 19
ATOM 30296 N N . ILE A 1 63 ? -16.092 -2.245 -8.152 1.00 0.00 85 ILE A N 19
ATOM 30297 C CA . ILE A 1 63 ? -14.745 -2.323 -8.701 1.00 0.00 85 ILE A CA 19
ATOM 30298 C C . ILE A 1 63 ? -14.707 -3.263 -9.904 1.00 0.00 85 ILE A C 19
ATOM 30299 O O . ILE A 1 63 ? -13.847 -3.138 -10.777 1.00 0.00 85 ILE A O 19
ATOM 30315 N N . HIS A 1 64 ? -15.650 -4.199 -9.948 1.00 0.00 86 HIS A N 19
ATOM 30316 C CA . HIS A 1 64 ? -15.728 -5.155 -11.046 1.00 0.00 86 HIS A CA 19
ATOM 30317 C C . HIS A 1 64 ? -16.585 -4.611 -12.188 1.00 0.00 86 HIS A C 19
ATOM 30318 O O . HIS A 1 64 ? -16.420 -5.005 -13.342 1.00 0.00 86 HIS A O 19
ATOM 30333 N N . GLN A 1 65 ? -17.501 -3.704 -11.857 1.00 0.00 87 GLN A N 19
ATOM 30334 C CA . GLN A 1 65 ? -18.384 -3.109 -12.854 1.00 0.00 87 GLN A CA 19
ATOM 30335 C C . GLN A 1 65 ? -17.705 -1.937 -13.551 1.00 0.00 87 GLN A C 19
ATOM 30336 O O . GLN A 1 65 ? -17.705 -1.840 -14.778 1.00 0.00 87 GLN A O 19
ATOM 30350 N N . ASN A 1 66 ? -17.134 -1.051 -12.751 1.00 0.00 88 ASN A N 19
ATOM 30351 C CA . ASN A 1 66 ? -16.451 0.128 -13.273 1.00 0.00 88 ASN A CA 19
ATOM 30352 C C . ASN A 1 66 ? -15.054 -0.228 -13.771 1.00 0.00 88 ASN A C 19
ATOM 30353 O O . ASN A 1 66 ? -14.108 -0.320 -12.989 1.00 0.00 88 ASN A O 19
ATOM 30364 N N . GLY A 1 67 ? -14.935 -0.426 -15.081 1.00 0.00 89 GLY A N 19
ATOM 30365 C CA . GLY A 1 67 ? -13.653 -0.769 -15.670 1.00 0.00 89 GLY A CA 19
ATOM 30366 C C . GLY A 1 67 ? -12.570 0.235 -15.327 1.00 0.00 89 GLY A C 19
ATOM 30367 O O . GLY A 1 67 ? -11.429 -0.140 -15.057 1.00 0.00 89 GLY A O 19
ATOM 30371 N N . LYS A 1 68 ? -12.929 1.515 -15.335 1.00 0.00 90 LYS A N 19
ATOM 30372 C CA . LYS A 1 68 ? -11.979 2.575 -15.019 1.00 0.00 90 LYS A CA 19
ATOM 30373 C C . LYS A 1 68 ? -11.401 2.380 -13.622 1.00 0.00 90 LYS A C 19
ATOM 30374 O O . LYS A 1 68 ? -10.199 2.172 -13.460 1.00 0.00 90 LYS A O 19
ATOM 30393 N N . LEU A 1 69 ? -12.266 2.447 -12.615 1.00 0.00 91 LEU A N 19
ATOM 30394 C CA . LEU A 1 69 ? -11.841 2.277 -11.233 1.00 0.00 91 LEU A CA 19
ATOM 30395 C C . LEU A 1 69 ? -11.162 0.930 -11.030 1.00 0.00 91 LEU A C 19
ATOM 30396 O O . LEU A 1 69 ? -10.162 0.831 -10.319 1.00 0.00 91 LEU A O 19
ATOM 30412 N N . SER A 1 70 ? -11.707 -0.107 -11.659 1.00 0.00 92 SER A N 19
ATOM 30413 C CA . SER A 1 70 ? -11.144 -1.449 -11.548 1.00 0.00 92 SER A CA 19
ATOM 30414 C C . SER A 1 70 ? -9.635 -1.410 -11.766 1.00 0.00 92 SER A C 19
ATOM 30415 O O . SER A 1 70 ? -8.878 -2.108 -11.092 1.00 0.00 92 SER A O 19
ATOM 30423 N N . ALA A 1 71 ? -9.211 -0.569 -12.703 1.00 0.00 93 ALA A N 19
ATOM 30424 C CA . ALA A 1 71 ? -7.796 -0.411 -13.005 1.00 0.00 93 ALA A CA 19
ATOM 30425 C C . ALA A 1 71 ? -7.116 0.436 -11.937 1.00 0.00 93 ALA A C 19
ATOM 30426 O O . ALA A 1 71 ? -5.938 0.249 -11.634 1.00 0.00 93 ALA A O 19
ATOM 30433 N N . ASP A 1 72 ? -7.877 1.366 -11.364 1.00 0.00 94 ASP A N 19
ATOM 30434 C CA . ASP A 1 72 ? -7.366 2.246 -10.318 1.00 0.00 94 ASP A CA 19
ATOM 30435 C C . ASP A 1 72 ? -6.644 1.444 -9.240 1.00 0.00 94 ASP A C 19
ATOM 30436 O O . ASP A 1 72 ? -5.420 1.492 -9.131 1.00 0.00 94 ASP A O 19
ATOM 30445 N N . PHE A 1 73 ? -7.416 0.706 -8.452 1.00 0.00 95 PHE A N 19
ATOM 30446 C CA . PHE A 1 73 ? -6.867 -0.114 -7.379 1.00 0.00 95 PHE A CA 19
ATOM 30447 C C . PHE A 1 73 ? -5.858 -1.126 -7.923 1.00 0.00 95 PHE A C 19
ATOM 30448 O O . PHE A 1 73 ? -4.806 -1.350 -7.323 1.00 0.00 95 PHE A O 19
ATOM 30465 N N . LYS A 1 74 ? -6.187 -1.736 -9.059 1.00 0.00 96 LYS A N 19
ATOM 30466 C CA . LYS A 1 74 ? -5.312 -2.727 -9.679 1.00 0.00 96 LYS A CA 19
ATOM 30467 C C . LYS A 1 74 ? -3.894 -2.188 -9.837 1.00 0.00 96 LYS A C 19
ATOM 30468 O O . LYS A 1 74 ? -2.917 -2.901 -9.608 1.00 0.00 96 LYS A O 19
ATOM 30487 N N . ASN A 1 75 ? -3.790 -0.923 -10.226 1.00 0.00 97 ASN A N 19
ATOM 30488 C CA . ASN A 1 75 ? -2.491 -0.284 -10.411 1.00 0.00 97 ASN A CA 19
ATOM 30489 C C . ASN A 1 75 ? -1.805 -0.063 -9.070 1.00 0.00 97 ASN A C 19
ATOM 30490 O O . ASN A 1 75 ? -0.580 -0.135 -8.966 1.00 0.00 97 ASN A O 19
ATOM 30501 N N . LEU A 1 76 ? -2.604 0.211 -8.046 1.00 0.00 98 LEU A N 19
ATOM 30502 C CA . LEU A 1 76 ? -2.079 0.448 -6.709 1.00 0.00 98 LEU A CA 19
ATOM 30503 C C . LEU A 1 76 ? -1.596 -0.851 -6.078 1.00 0.00 98 LEU A C 19
ATOM 30504 O O . LEU A 1 76 ? -0.427 -0.976 -5.715 1.00 0.00 98 LEU A O 19
ATOM 30520 N N . LYS A 1 77 ? -2.494 -1.824 -5.957 1.00 0.00 99 LYS A N 19
ATOM 30521 C CA . LYS A 1 77 ? -2.132 -3.113 -5.378 1.00 0.00 99 LYS A CA 19
ATOM 30522 C C . LYS A 1 77 ? -0.964 -3.717 -6.142 1.00 0.00 99 LYS A C 19
ATOM 30523 O O . LYS A 1 77 ? -0.108 -4.387 -5.566 1.00 0.00 99 LYS A O 19
ATOM 30542 N N . THR A 1 78 ? -0.931 -3.456 -7.443 1.00 0.00 100 THR A N 19
ATOM 30543 C CA . THR A 1 78 ? 0.136 -3.953 -8.297 1.00 0.00 100 THR A CA 19
ATOM 30544 C C . THR A 1 78 ? 1.451 -3.276 -7.932 1.00 0.00 100 THR A C 19
ATOM 30545 O O . THR A 1 78 ? 2.434 -3.942 -7.607 1.00 0.00 100 THR A O 19
ATOM 30556 N N . LYS A 1 79 ? 1.459 -1.948 -7.976 1.00 0.00 101 LYS A N 19
ATOM 30557 C CA . LYS A 1 79 ? 2.652 -1.189 -7.636 1.00 0.00 101 LYS A CA 19
ATOM 30558 C C . LYS A 1 79 ? 3.055 -1.476 -6.195 1.00 0.00 101 LYS A C 19
ATOM 30559 O O . LYS A 1 79 ? 4.238 -1.584 -5.878 1.00 0.00 101 LYS A O 19
ATOM 30578 N N . TYR A 1 80 ? 2.052 -1.610 -5.331 1.00 0.00 102 TYR A N 19
ATOM 30579 C CA . TYR A 1 80 ? 2.282 -1.895 -3.921 1.00 0.00 102 TYR A CA 19
ATOM 30580 C C . TYR A 1 80 ? 3.052 -3.204 -3.756 1.00 0.00 102 TYR A C 19
ATOM 30581 O O . TYR A 1 80 ? 3.913 -3.323 -2.885 1.00 0.00 102 TYR A O 19
ATOM 30599 N N . GLN A 1 81 ? 2.741 -4.182 -4.603 1.00 0.00 103 GLN A N 19
ATOM 30600 C CA . GLN A 1 81 ? 3.413 -5.476 -4.550 1.00 0.00 103 GLN A CA 19
ATOM 30601 C C . GLN A 1 81 ? 4.905 -5.317 -4.812 1.00 0.00 103 GLN A C 19
ATOM 30602 O O . GLN A 1 81 ? 5.733 -5.953 -4.162 1.00 0.00 103 GLN A O 19
ATOM 30616 N N . SER A 1 82 ? 5.242 -4.461 -5.769 1.00 0.00 104 SER A N 19
ATOM 30617 C CA . SER A 1 82 ? 6.636 -4.214 -6.113 1.00 0.00 104 SER A CA 19
ATOM 30618 C C . SER A 1 82 ? 7.377 -3.589 -4.940 1.00 0.00 104 SER A C 19
ATOM 30619 O O . SER A 1 82 ? 8.564 -3.839 -4.734 1.00 0.00 104 SER A O 19
ATOM 30627 N N . LEU A 1 83 ? 6.665 -2.768 -4.179 1.00 0.00 105 LEU A N 19
ATOM 30628 C CA . LEU A 1 83 ? 7.243 -2.093 -3.029 1.00 0.00 105 LEU A CA 19
ATOM 30629 C C . LEU A 1 83 ? 7.617 -3.086 -1.943 1.00 0.00 105 LEU A C 19
ATOM 30630 O O . LEU A 1 83 ? 8.735 -3.066 -1.429 1.00 0.00 105 LEU A O 19
ATOM 30646 N N . GLN A 1 84 ? 6.676 -3.952 -1.596 1.00 0.00 106 GLN A N 19
ATOM 30647 C CA . GLN A 1 84 ? 6.919 -4.952 -0.560 1.00 0.00 106 GLN A CA 19
ATOM 30648 C C . GLN A 1 84 ? 8.121 -5.817 -0.927 1.00 0.00 106 GLN A C 19
ATOM 30649 O O . GLN A 1 84 ? 8.930 -6.174 -0.071 1.00 0.00 106 GLN A O 19
ATOM 30663 N N . GLN A 1 85 ? 8.222 -6.154 -2.209 1.00 0.00 107 GLN A N 19
ATOM 30664 C CA . GLN A 1 85 ? 9.314 -6.986 -2.706 1.00 0.00 107 GLN A CA 19
ATOM 30665 C C . GLN A 1 85 ? 10.648 -6.244 -2.673 1.00 0.00 107 GLN A C 19
ATOM 30666 O O . GLN A 1 85 ? 11.642 -6.763 -2.165 1.00 0.00 107 GLN A O 19
ATOM 30680 N N . SER A 1 86 ? 10.671 -5.034 -3.225 1.00 0.00 108 SER A N 19
ATOM 30681 C CA . SER A 1 86 ? 11.893 -4.238 -3.261 1.00 0.00 108 SER A CA 19
ATOM 30682 C C . SER A 1 86 ? 12.400 -3.949 -1.852 1.00 0.00 108 SER A C 19
ATOM 30683 O O . SER A 1 86 ? 13.607 -3.895 -1.611 1.00 0.00 108 SER A O 19
ATOM 30691 N N . TYR A 1 87 ? 11.468 -3.759 -0.929 1.00 0.00 109 TYR A N 19
ATOM 30692 C CA . TYR A 1 87 ? 11.809 -3.465 0.456 1.00 0.00 109 TYR A CA 19
ATOM 30693 C C . TYR A 1 87 ? 12.101 -4.741 1.233 1.00 0.00 109 TYR A C 19
ATOM 30694 O O . TYR A 1 87 ? 13.064 -4.803 1.998 1.00 0.00 109 TYR A O 19
ATOM 30712 N N . ASN A 1 88 ? 11.268 -5.756 1.044 1.00 0.00 110 ASN A N 19
ATOM 30713 C CA . ASN A 1 88 ? 11.453 -7.019 1.745 1.00 0.00 110 ASN A CA 19
ATOM 30714 C C . ASN A 1 88 ? 12.879 -7.521 1.567 1.00 0.00 110 ASN A C 19
ATOM 30715 O O . ASN A 1 88 ? 13.511 -7.985 2.516 1.00 0.00 110 ASN A O 19
ATOM 30726 N N . GLN A 1 89 ? 13.393 -7.408 0.350 1.00 0.00 111 GLN A N 19
ATOM 30727 C CA . GLN A 1 89 ? 14.756 -7.834 0.074 1.00 0.00 111 GLN A CA 19
ATOM 30728 C C . GLN A 1 89 ? 15.731 -6.949 0.833 1.00 0.00 111 GLN A C 19
ATOM 30729 O O . GLN A 1 89 ? 16.525 -7.428 1.641 1.00 0.00 111 GLN A O 19
ATOM 30743 N N . ARG A 1 90 ? 15.648 -5.649 0.570 1.00 0.00 112 ARG A N 19
ATOM 30744 C CA . ARG A 1 90 ? 16.504 -4.666 1.222 1.00 0.00 112 ARG A CA 19
ATOM 30745 C C . ARG A 1 90 ? 16.517 -4.868 2.733 1.00 0.00 112 ARG A C 19
ATOM 30746 O O . ARG A 1 90 ? 17.561 -4.763 3.376 1.00 0.00 112 ARG A O 19
ATOM 30767 N N . LYS A 1 91 ? 15.347 -5.157 3.293 1.00 0.00 113 LYS A N 19
ATOM 30768 C CA . LYS A 1 91 ? 15.227 -5.370 4.730 1.00 0.00 113 LYS A CA 19
ATOM 30769 C C . LYS A 1 91 ? 16.050 -6.582 5.163 1.00 0.00 113 LYS A C 19
ATOM 30770 O O . LYS A 1 91 ? 16.532 -6.647 6.294 1.00 0.00 113 LYS A O 19
ATOM 30789 N N . SER A 1 92 ? 16.214 -7.534 4.249 1.00 0.00 114 SER A N 19
ATOM 30790 C CA . SER A 1 92 ? 16.987 -8.739 4.527 1.00 0.00 114 SER A CA 19
ATOM 30791 C C . SER A 1 92 ? 18.480 -8.474 4.349 1.00 0.00 114 SER A C 19
ATOM 30792 O O . SER A 1 92 ? 19.317 -9.141 4.957 1.00 0.00 114 SER A O 19
ATOM 30800 N N . LEU A 1 93 ? 18.805 -7.490 3.515 1.00 0.00 115 LEU A N 19
ATOM 30801 C CA . LEU A 1 93 ? 20.197 -7.128 3.258 1.00 0.00 115 LEU A CA 19
ATOM 30802 C C . LEU A 1 93 ? 20.663 -6.057 4.240 1.00 0.00 115 LEU A C 19
ATOM 30803 O O . LEU A 1 93 ? 21.853 -5.944 4.533 1.00 0.00 115 LEU A O 19
ATOM 30819 N N . PHE A 1 94 ? 19.717 -5.267 4.741 1.00 0.00 116 PHE A N 19
ATOM 30820 C CA . PHE A 1 94 ? 20.030 -4.199 5.683 1.00 0.00 116 PHE A CA 19
ATOM 30821 C C . PHE A 1 94 ? 19.490 -4.512 7.079 1.00 0.00 116 PHE A C 19
ATOM 30822 O O . PHE A 1 94 ? 18.590 -3.831 7.573 1.00 0.00 116 PHE A O 19
ATOM 30839 N N . PRO A 1 95 ? 20.038 -5.546 7.740 1.00 0.00 117 PRO A N 19
ATOM 30840 C CA . PRO A 1 95 ? 19.608 -5.936 9.087 1.00 0.00 117 PRO A CA 19
ATOM 30841 C C . PRO A 1 95 ? 20.014 -4.910 10.140 1.00 0.00 117 PRO A C 19
ATOM 30842 O O . PRO A 1 95 ? 21.082 -4.305 10.050 1.00 0.00 117 PRO A O 19
ATOM 30853 N N . LEU A 1 96 ? 19.157 -4.718 11.138 1.00 0.00 118 LEU A N 19
ATOM 30854 C CA . LEU A 1 96 ? 19.431 -3.762 12.206 1.00 0.00 118 LEU A CA 19
ATOM 30855 C C . LEU A 1 96 ? 20.297 -4.396 13.292 1.00 0.00 118 LEU A C 19
ATOM 30856 O O . LEU A 1 96 ? 19.831 -4.650 14.403 1.00 0.00 118 LEU A O 19
ATOM 30872 N N . LYS A 1 97 ? 21.560 -4.649 12.962 1.00 0.00 119 LYS A N 19
ATOM 30873 C CA . LYS A 1 97 ? 22.490 -5.253 13.909 1.00 0.00 119 LYS A CA 19
ATOM 30874 C C . LYS A 1 97 ? 23.894 -4.685 13.731 1.00 0.00 119 LYS A C 19
ATOM 30875 O O . LYS A 1 97 ? 24.076 -3.828 12.841 1.00 0.00 119 LYS A O 19
ATOM 30895 N N . THR A 1 1 ? -27.242 3.890 -5.225 1.00 0.00 23 THR A N 20
ATOM 30896 C CA . THR A 1 1 ? -25.993 3.110 -5.430 1.00 0.00 23 THR A CA 20
ATOM 30897 C C . THR A 1 1 ? -24.758 3.958 -5.140 1.00 0.00 23 THR A C 20
ATOM 30898 O O . THR A 1 1 ? -23.684 3.717 -5.692 1.00 0.00 23 THR A O 20
ATOM 30911 N N . ASN A 1 2 ? -24.916 4.951 -4.271 1.00 0.00 24 ASN A N 20
ATOM 30912 C CA . ASN A 1 2 ? -23.813 5.834 -3.909 1.00 0.00 24 ASN A CA 20
ATOM 30913 C C . ASN A 1 2 ? -23.051 5.285 -2.707 1.00 0.00 24 ASN A C 20
ATOM 30914 O O . ASN A 1 2 ? -21.821 5.261 -2.697 1.00 0.00 24 ASN A O 20
ATOM 30925 N N . GLN A 1 3 ? -23.792 4.845 -1.694 1.00 0.00 25 GLN A N 20
ATOM 30926 C CA . GLN A 1 3 ? -23.187 4.296 -0.485 1.00 0.00 25 GLN A CA 20
ATOM 30927 C C . GLN A 1 3 ? -22.204 3.181 -0.827 1.00 0.00 25 GLN A C 20
ATOM 30928 O O . GLN A 1 3 ? -21.164 3.038 -0.184 1.00 0.00 25 GLN A O 20
ATOM 30942 N N . LYS A 1 4 ? -22.537 2.397 -1.847 1.00 0.00 26 LYS A N 20
ATOM 30943 C CA . LYS A 1 4 ? -21.680 1.300 -2.277 1.00 0.00 26 LYS A CA 20
ATOM 30944 C C . LYS A 1 4 ? -20.343 1.831 -2.778 1.00 0.00 26 LYS A C 20
ATOM 30945 O O . LYS A 1 4 ? -19.282 1.352 -2.374 1.00 0.00 26 LYS A O 20
ATOM 30964 N N . THR A 1 5 ? -20.396 2.836 -3.647 1.00 0.00 27 THR A N 20
ATOM 30965 C CA . THR A 1 5 ? -19.187 3.435 -4.179 1.00 0.00 27 THR A CA 20
ATOM 30966 C C . THR A 1 5 ? -18.470 4.202 -3.071 1.00 0.00 27 THR A C 20
ATOM 30967 O O . THR A 1 5 ? -17.242 4.280 -3.046 1.00 0.00 27 THR A O 20
ATOM 30978 N N . LYS A 1 6 ? -19.254 4.752 -2.147 1.00 0.00 28 LYS A N 20
ATOM 30979 C CA . LYS A 1 6 ? -18.705 5.495 -1.023 1.00 0.00 28 LYS A CA 20
ATOM 30980 C C . LYS A 1 6 ? -17.845 4.576 -0.167 1.00 0.00 28 LYS A C 20
ATOM 30981 O O . LYS A 1 6 ? -16.781 4.967 0.313 1.00 0.00 28 LYS A O 20
ATOM 31000 N N . GLU A 1 7 ? -18.310 3.341 0.005 1.00 0.00 29 GLU A N 20
ATOM 31001 C CA . GLU A 1 7 ? -17.579 2.354 0.787 1.00 0.00 29 GLU A CA 20
ATOM 31002 C C . GLU A 1 7 ? -16.222 2.088 0.150 1.00 0.00 29 GLU A C 20
ATOM 31003 O O . GLU A 1 7 ? -15.222 1.904 0.843 1.00 0.00 29 GLU A O 20
ATOM 31015 N N . LEU A 1 8 ? -16.196 2.082 -1.181 1.00 0.00 30 LEU A N 20
ATOM 31016 C CA . LEU A 1 8 ? -14.961 1.853 -1.919 1.00 0.00 30 LEU A CA 20
ATOM 31017 C C . LEU A 1 8 ? -13.934 2.923 -1.567 1.00 0.00 30 LEU A C 20
ATOM 31018 O O . LEU A 1 8 ? -12.802 2.614 -1.198 1.00 0.00 30 LEU A O 20
ATOM 31034 N N . SER A 1 9 ? -14.345 4.185 -1.666 1.00 0.00 31 SER A N 20
ATOM 31035 C CA . SER A 1 9 ? -13.463 5.298 -1.338 1.00 0.00 31 SER A CA 20
ATOM 31036 C C . SER A 1 9 ? -12.898 5.119 0.069 1.00 0.00 31 SER A C 20
ATOM 31037 O O . SER A 1 9 ? -11.818 5.616 0.383 1.00 0.00 31 SER A O 20
ATOM 31045 N N . ASN A 1 10 ? -13.634 4.388 0.907 1.00 0.00 32 ASN A N 20
ATOM 31046 C CA . ASN A 1 10 ? -13.200 4.123 2.271 1.00 0.00 32 ASN A CA 20
ATOM 31047 C C . ASN A 1 10 ? -12.009 3.174 2.254 1.00 0.00 32 ASN A C 20
ATOM 31048 O O . ASN A 1 10 ? -11.064 3.327 3.028 1.00 0.00 32 ASN A O 20
ATOM 31059 N N . LEU A 1 11 ? -12.051 2.208 1.339 1.00 0.00 33 LEU A N 20
ATOM 31060 C CA . LEU A 1 11 ? -10.965 1.250 1.191 1.00 0.00 33 LEU A CA 20
ATOM 31061 C C . LEU A 1 11 ? -9.783 1.942 0.536 1.00 0.00 33 LEU A C 20
ATOM 31062 O O . LEU A 1 11 ? -8.630 1.732 0.911 1.00 0.00 33 LEU A O 20
ATOM 31078 N N . ILE A 1 12 ? -10.094 2.791 -0.432 1.00 0.00 34 ILE A N 20
ATOM 31079 C CA . ILE A 1 12 ? -9.083 3.555 -1.141 1.00 0.00 34 ILE A CA 20
ATOM 31080 C C . ILE A 1 12 ? -8.460 4.575 -0.200 1.00 0.00 34 ILE A C 20
ATOM 31081 O O . ILE A 1 12 ? -7.242 4.749 -0.170 1.00 0.00 34 ILE A O 20
ATOM 31097 N N . GLU A 1 13 ? -9.308 5.237 0.579 1.00 0.00 35 GLU A N 20
ATOM 31098 C CA . GLU A 1 13 ? -8.844 6.230 1.535 1.00 0.00 35 GLU A CA 20
ATOM 31099 C C . GLU A 1 13 ? -7.789 5.619 2.448 1.00 0.00 35 GLU A C 20
ATOM 31100 O O . GLU A 1 13 ? -6.843 6.290 2.861 1.00 0.00 35 GLU A O 20
ATOM 31112 N N . THR A 1 14 ? -7.944 4.328 2.736 1.00 0.00 36 THR A N 20
ATOM 31113 C CA . THR A 1 14 ? -6.988 3.623 3.573 1.00 0.00 36 THR A CA 20
ATOM 31114 C C . THR A 1 14 ? -5.764 3.276 2.740 1.00 0.00 36 THR A C 20
ATOM 31115 O O . THR A 1 14 ? -4.630 3.410 3.193 1.00 0.00 36 THR A O 20
ATOM 31126 N N . PHE A 1 15 ? -6.009 2.854 1.502 1.00 0.00 37 PHE A N 20
ATOM 31127 C CA . PHE A 1 15 ? -4.931 2.515 0.587 1.00 0.00 37 PHE A CA 20
ATOM 31128 C C . PHE A 1 15 ? -4.034 3.726 0.392 1.00 0.00 37 PHE A C 20
ATOM 31129 O O . PHE A 1 15 ? -2.810 3.615 0.399 1.00 0.00 37 PHE A O 20
ATOM 31146 N N . ALA A 1 16 ? -4.660 4.891 0.244 1.00 0.00 38 ALA A N 20
ATOM 31147 C CA . ALA A 1 16 ? -3.923 6.133 0.078 1.00 0.00 38 ALA A CA 20
ATOM 31148 C C . ALA A 1 16 ? -3.007 6.349 1.274 1.00 0.00 38 ALA A C 20
ATOM 31149 O O . ALA A 1 16 ? -1.864 6.780 1.127 1.00 0.00 38 ALA A O 20
ATOM 31156 N N . GLU A 1 17 ? -3.514 6.016 2.460 1.00 0.00 39 GLU A N 20
ATOM 31157 C CA . GLU A 1 17 ? -2.736 6.143 3.684 1.00 0.00 39 GLU A CA 20
ATOM 31158 C C . GLU A 1 17 ? -1.671 5.052 3.714 1.00 0.00 39 GLU A C 20
ATOM 31159 O O . GLU A 1 17 ? -0.500 5.315 3.992 1.00 0.00 39 GLU A O 20
ATOM 31171 N N . GLN A 1 18 ? -2.089 3.828 3.402 1.00 0.00 40 GLN A N 20
ATOM 31172 C CA . GLN A 1 18 ? -1.181 2.694 3.365 1.00 0.00 40 GLN A CA 20
ATOM 31173 C C . GLN A 1 18 ? -0.074 2.955 2.351 1.00 0.00 40 GLN A C 20
ATOM 31174 O O . GLN A 1 18 ? 1.076 2.564 2.552 1.00 0.00 40 GLN A O 20
ATOM 31188 N N . SER A 1 19 ? -0.433 3.639 1.266 1.00 0.00 41 SER A N 20
ATOM 31189 C CA . SER A 1 19 ? 0.525 3.979 0.224 1.00 0.00 41 SER A CA 20
ATOM 31190 C C . SER A 1 19 ? 1.635 4.834 0.813 1.00 0.00 41 SER A C 20
ATOM 31191 O O . SER A 1 19 ? 2.816 4.521 0.675 1.00 0.00 41 SER A O 20
ATOM 31199 N N . ARG A 1 20 ? 1.243 5.902 1.501 1.00 0.00 42 ARG A N 20
ATOM 31200 C CA . ARG A 1 20 ? 2.212 6.779 2.144 1.00 0.00 42 ARG A CA 20
ATOM 31201 C C . ARG A 1 20 ? 2.947 6.001 3.222 1.00 0.00 42 ARG A C 20
ATOM 31202 O O . ARG A 1 20 ? 4.118 6.248 3.497 1.00 0.00 42 ARG A O 20
ATOM 31223 N N . VAL A 1 21 ? 2.246 5.041 3.818 1.00 0.00 43 VAL A N 20
ATOM 31224 C CA . VAL A 1 21 ? 2.825 4.203 4.852 1.00 0.00 43 VAL A CA 20
ATOM 31225 C C . VAL A 1 21 ? 3.948 3.357 4.268 1.00 0.00 43 VAL A C 20
ATOM 31226 O O . VAL A 1 21 ? 5.072 3.380 4.761 1.00 0.00 43 VAL A O 20
ATOM 31239 N N . LEU A 1 22 ? 3.648 2.622 3.201 1.00 0.00 44 LEU A N 20
ATOM 31240 C CA . LEU A 1 22 ? 4.659 1.795 2.561 1.00 0.00 44 LEU A CA 20
ATOM 31241 C C . LEU A 1 22 ? 5.893 2.641 2.281 1.00 0.00 44 LEU A C 20
ATOM 31242 O O . LEU A 1 22 ? 7.008 2.252 2.607 1.00 0.00 44 LEU A O 20
ATOM 31258 N N . GLU A 1 23 ? 5.680 3.822 1.710 1.00 0.00 45 GLU A N 20
ATOM 31259 C CA . GLU A 1 23 ? 6.785 4.724 1.426 1.00 0.00 45 GLU A CA 20
ATOM 31260 C C . GLU A 1 23 ? 7.428 5.185 2.733 1.00 0.00 45 GLU A C 20
ATOM 31261 O O . GLU A 1 23 ? 8.632 5.428 2.791 1.00 0.00 45 GLU A O 20
ATOM 31273 N N . LYS A 1 24 ? 6.614 5.284 3.784 1.00 0.00 46 LYS A N 20
ATOM 31274 C CA . LYS A 1 24 ? 7.108 5.696 5.095 1.00 0.00 46 LYS A CA 20
ATOM 31275 C C . LYS A 1 24 ? 7.992 4.600 5.683 1.00 0.00 46 LYS A C 20
ATOM 31276 O O . LYS A 1 24 ? 9.133 4.846 6.077 1.00 0.00 46 LYS A O 20
ATOM 31295 N N . GLU A 1 25 ? 7.467 3.382 5.719 1.00 0.00 47 GLU A N 20
ATOM 31296 C CA . GLU A 1 25 ? 8.222 2.257 6.237 1.00 0.00 47 GLU A CA 20
ATOM 31297 C C . GLU A 1 25 ? 9.365 1.918 5.294 1.00 0.00 47 GLU A C 20
ATOM 31298 O O . GLU A 1 25 ? 10.421 1.466 5.724 1.00 0.00 47 GLU A O 20
ATOM 31310 N N . CYS A 1 26 ? 9.142 2.146 4.004 1.00 0.00 48 CYS A N 20
ATOM 31311 C CA . CYS A 1 26 ? 10.151 1.870 2.993 1.00 0.00 48 CYS A CA 20
ATOM 31312 C C . CYS A 1 26 ? 11.265 2.908 3.041 1.00 0.00 48 CYS A C 20
ATOM 31313 O O . CYS A 1 26 ? 12.418 2.605 2.733 1.00 0.00 48 CYS A O 20
ATOM 31321 N N . THR A 1 27 ? 10.922 4.134 3.431 1.00 0.00 49 THR A N 20
ATOM 31322 C CA . THR A 1 27 ? 11.915 5.196 3.514 1.00 0.00 49 THR A CA 20
ATOM 31323 C C . THR A 1 27 ? 12.924 4.898 4.616 1.00 0.00 49 THR A C 20
ATOM 31324 O O . THR A 1 27 ? 14.099 5.247 4.500 1.00 0.00 49 THR A O 20
ATOM 31335 N N . LYS A 1 28 ? 12.468 4.245 5.684 1.00 0.00 50 LYS A N 20
ATOM 31336 C CA . LYS A 1 28 ? 13.356 3.907 6.786 1.00 0.00 50 LYS A CA 20
ATOM 31337 C C . LYS A 1 28 ? 14.159 2.643 6.479 1.00 0.00 50 LYS A C 20
ATOM 31338 O O . LYS A 1 28 ? 15.246 2.447 7.024 1.00 0.00 50 LYS A O 20
ATOM 31357 N N . ILE A 1 29 ? 13.628 1.787 5.599 1.00 0.00 51 ILE A N 20
ATOM 31358 C CA . ILE A 1 29 ? 14.317 0.552 5.228 1.00 0.00 51 ILE A CA 20
ATOM 31359 C C . ILE A 1 29 ? 15.784 0.825 4.910 1.00 0.00 51 ILE A C 20
ATOM 31360 O O . ILE A 1 29 ? 16.106 1.674 4.079 1.00 0.00 51 ILE A O 20
ATOM 31376 N N . GLY A 1 30 ? 16.665 0.098 5.583 1.00 0.00 52 GLY A N 20
ATOM 31377 C CA . GLY A 1 30 ? 18.089 0.271 5.372 1.00 0.00 52 GLY A CA 20
ATOM 31378 C C . GLY A 1 30 ? 18.608 1.567 5.963 1.00 0.00 52 GLY A C 20
ATOM 31379 O O . GLY A 1 30 ? 19.647 2.077 5.544 1.00 0.00 52 GLY A O 20
ATOM 31383 N N . SER A 1 31 ? 17.881 2.100 6.941 1.00 0.00 53 SER A N 20
ATOM 31384 C CA . SER A 1 31 ? 18.270 3.344 7.595 1.00 0.00 53 SER A CA 20
ATOM 31385 C C . SER A 1 31 ? 18.550 3.106 9.079 1.00 0.00 53 SER A C 20
ATOM 31386 O O . SER A 1 31 ? 18.869 1.990 9.483 1.00 0.00 53 SER A O 20
ATOM 31394 N N . LYS A 1 32 ? 18.437 4.156 9.889 1.00 0.00 54 LYS A N 20
ATOM 31395 C CA . LYS A 1 32 ? 18.685 4.043 11.322 1.00 0.00 54 LYS A CA 20
ATOM 31396 C C . LYS A 1 32 ? 17.629 3.174 12.001 1.00 0.00 54 LYS A C 20
ATOM 31397 O O . LYS A 1 32 ? 17.888 2.563 13.038 1.00 0.00 54 LYS A O 20
ATOM 31416 N N . ARG A 1 33 ? 16.435 3.130 11.417 1.00 0.00 55 ARG A N 20
ATOM 31417 C CA . ARG A 1 33 ? 15.337 2.346 11.973 1.00 0.00 55 ARG A CA 20
ATOM 31418 C C . ARG A 1 33 ? 15.324 0.916 11.430 1.00 0.00 55 ARG A C 20
ATOM 31419 O O . ARG A 1 33 ? 14.628 0.053 11.966 1.00 0.00 55 ARG A O 20
ATOM 31440 N N . ASP A 1 34 ? 16.093 0.673 10.367 1.00 0.00 56 ASP A N 20
ATOM 31441 C CA . ASP A 1 34 ? 16.176 -0.655 9.745 1.00 0.00 56 ASP A CA 20
ATOM 31442 C C . ASP A 1 34 ? 16.094 -1.774 10.785 1.00 0.00 56 ASP A C 20
ATOM 31443 O O . ASP A 1 34 ? 16.912 -1.839 11.702 1.00 0.00 56 ASP A O 20
ATOM 31452 N N . SER A 1 35 ? 15.105 -2.652 10.638 1.00 0.00 57 SER A N 20
ATOM 31453 C CA . SER A 1 35 ? 14.930 -3.762 11.570 1.00 0.00 57 SER A CA 20
ATOM 31454 C C . SER A 1 35 ? 14.025 -4.840 10.984 1.00 0.00 57 SER A C 20
ATOM 31455 O O . SER A 1 35 ? 13.064 -4.543 10.276 1.00 0.00 57 SER A O 20
ATOM 31463 N N . LYS A 1 36 ? 14.342 -6.096 11.290 1.00 0.00 58 LYS A N 20
ATOM 31464 C CA . LYS A 1 36 ? 13.563 -7.229 10.799 1.00 0.00 58 LYS A CA 20
ATOM 31465 C C . LYS A 1 36 ? 12.080 -7.036 11.084 1.00 0.00 58 LYS A C 20
ATOM 31466 O O . LYS A 1 36 ? 11.232 -7.307 10.233 1.00 0.00 58 LYS A O 20
ATOM 31485 N N . GLU A 1 37 ? 11.776 -6.563 12.285 1.00 0.00 59 GLU A N 20
ATOM 31486 C CA . GLU A 1 37 ? 10.393 -6.330 12.686 1.00 0.00 59 GLU A CA 20
ATOM 31487 C C . GLU A 1 37 ? 9.696 -5.408 11.693 1.00 0.00 59 GLU A C 20
ATOM 31488 O O . GLU A 1 37 ? 8.551 -5.644 11.310 1.00 0.00 59 GLU A O 20
ATOM 31500 N N . LEU A 1 38 ? 10.400 -4.364 11.271 1.00 0.00 60 LEU A N 20
ATOM 31501 C CA . LEU A 1 38 ? 9.851 -3.419 10.311 1.00 0.00 60 LEU A CA 20
ATOM 31502 C C . LEU A 1 38 ? 9.567 -4.129 8.990 1.00 0.00 60 LEU A C 20
ATOM 31503 O O . LEU A 1 38 ? 8.435 -4.125 8.504 1.00 0.00 60 LEU A O 20
ATOM 31519 N N . ARG A 1 39 ? 10.597 -4.747 8.419 1.00 0.00 61 ARG A N 20
ATOM 31520 C CA . ARG A 1 39 ? 10.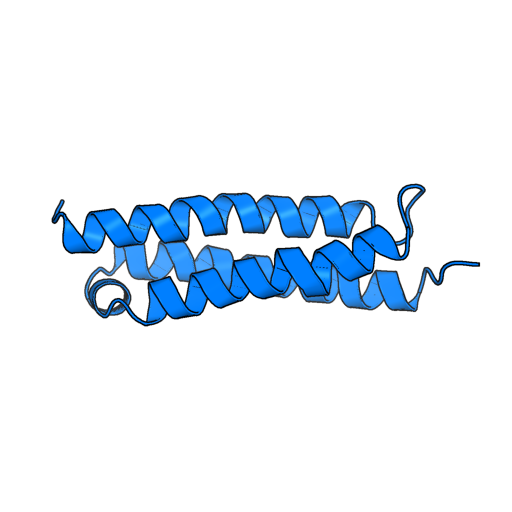440 -5.471 7.157 1.00 0.00 61 ARG A CA 20
ATOM 31521 C C . ARG A 1 39 ? 9.344 -6.520 7.295 1.00 0.00 61 ARG A C 20
ATOM 31522 O O . ARG A 1 39 ? 8.552 -6.729 6.376 1.00 0.00 61 ARG A O 20
ATOM 31543 N N . TYR A 1 40 ? 9.287 -7.162 8.460 1.00 0.00 62 TYR A N 20
ATOM 31544 C CA . TYR A 1 40 ? 8.267 -8.167 8.718 1.00 0.00 62 TYR A CA 20
ATOM 31545 C C . TYR A 1 40 ? 6.904 -7.500 8.771 1.00 0.00 62 TYR A C 20
ATOM 31546 O O . TYR A 1 40 ? 5.975 -7.906 8.081 1.00 0.00 62 TYR A O 20
ATOM 31564 N N . LYS A 1 41 ? 6.799 -6.452 9.576 1.00 0.00 63 LYS A N 20
ATOM 31565 C CA . LYS A 1 41 ? 5.556 -5.706 9.698 1.00 0.00 63 LYS A CA 20
ATOM 31566 C C . LYS A 1 41 ? 5.113 -5.212 8.324 1.00 0.00 63 LYS A C 20
ATOM 31567 O O . LYS A 1 41 ? 3.925 -5.191 8.006 1.00 0.00 63 LYS A O 20
ATOM 31586 N N . ILE A 1 42 ? 6.087 -4.814 7.516 1.00 0.00 64 ILE A N 20
ATOM 31587 C CA . ILE A 1 42 ? 5.824 -4.318 6.178 1.00 0.00 64 ILE A CA 20
ATOM 31588 C C . ILE A 1 42 ? 5.238 -5.408 5.275 1.00 0.00 64 ILE A C 20
ATOM 31589 O O . ILE A 1 42 ? 4.181 -5.223 4.670 1.00 0.00 64 ILE A O 20
ATOM 31605 N N . GLU A 1 43 ? 5.943 -6.531 5.168 1.00 0.00 65 GLU A N 20
ATOM 31606 C CA . GLU A 1 43 ? 5.507 -7.633 4.313 1.00 0.00 65 GLU A CA 20
ATOM 31607 C C . GLU A 1 43 ? 4.415 -8.481 4.962 1.00 0.00 65 GLU A C 20
ATOM 31608 O O . GLU A 1 43 ? 3.634 -9.127 4.266 1.00 0.00 65 GLU A O 20
ATOM 31620 N N . THR A 1 44 ? 4.377 -8.505 6.288 1.00 0.00 66 THR A N 20
ATOM 31621 C CA . THR A 1 44 ? 3.395 -9.302 7.002 1.00 0.00 66 THR A CA 20
ATOM 31622 C C . THR A 1 44 ? 2.199 -8.472 7.474 1.00 0.00 66 THR A C 20
ATOM 31623 O O . THR A 1 44 ? 1.200 -9.032 7.926 1.00 0.00 66 THR A O 20
ATOM 31634 N N . GLU A 1 45 ? 2.293 -7.145 7.387 1.00 0.00 67 GLU A N 20
ATOM 31635 C CA . GLU A 1 45 ? 1.192 -6.291 7.833 1.00 0.00 67 GLU A CA 20
ATOM 31636 C C . GLU A 1 45 ? 0.852 -5.197 6.815 1.00 0.00 67 GLU A C 20
ATOM 31637 O O . GLU A 1 45 ? -0.315 -5.015 6.467 1.00 0.00 67 GLU A O 20
ATOM 31649 N N . LEU A 1 46 ? 1.858 -4.457 6.354 1.00 0.00 68 LEU A N 20
ATOM 31650 C CA . LEU A 1 46 ? 1.620 -3.377 5.399 1.00 0.00 68 LEU A CA 20
ATOM 31651 C C . LEU A 1 46 ? 1.191 -3.915 4.035 1.00 0.00 68 LEU A C 20
ATOM 31652 O O . LEU A 1 46 ? -0.004 -4.029 3.762 1.00 0.00 68 LEU A O 20
ATOM 31668 N N . ILE A 1 47 ? 2.165 -4.235 3.179 1.00 0.00 69 ILE A N 20
ATOM 31669 C CA . ILE A 1 47 ? 1.882 -4.753 1.837 1.00 0.00 69 ILE A CA 20
ATOM 31670 C C . ILE A 1 47 ? 0.656 -5.672 1.828 1.00 0.00 69 ILE A C 20
ATOM 31671 O O . ILE A 1 47 ? -0.303 -5.424 1.096 1.00 0.00 69 ILE A O 20
ATOM 31687 N N . PRO A 1 48 ? 0.662 -6.743 2.641 1.00 0.00 70 PRO A N 20
ATOM 31688 C CA . PRO A 1 48 ? -0.460 -7.680 2.711 1.00 0.00 70 PRO A CA 20
ATOM 31689 C C . PRO A 1 48 ? -1.792 -6.964 2.892 1.00 0.00 70 PRO A C 20
ATOM 31690 O O . PRO A 1 48 ? -2.810 -7.378 2.339 1.00 0.00 70 PRO A O 20
ATOM 31701 N N . ASN A 1 49 ? -1.775 -5.886 3.669 1.00 0.00 71 ASN A N 20
ATOM 31702 C CA . ASN A 1 49 ? -2.981 -5.108 3.922 1.00 0.00 71 ASN A CA 20
ATOM 31703 C C . ASN A 1 49 ? -3.227 -4.108 2.797 1.00 0.00 71 ASN A C 20
ATOM 31704 O O . ASN A 1 49 ? -4.369 -3.873 2.402 1.00 0.00 71 ASN A O 20
ATOM 31715 N N . CYS A 1 50 ? -2.150 -3.525 2.278 1.00 0.00 72 CYS A N 20
ATOM 31716 C CA . CYS A 1 50 ? -2.261 -2.559 1.194 1.00 0.00 72 CYS A CA 20
ATOM 31717 C C . CYS A 1 50 ? -2.840 -3.227 -0.044 1.00 0.00 72 CYS A C 20
ATOM 31718 O O . CYS A 1 50 ? -3.842 -2.772 -0.597 1.00 0.00 72 CYS A O 20
ATOM 31726 N N . THR A 1 51 ? -2.216 -4.321 -0.467 1.00 0.00 73 THR A N 20
ATOM 31727 C CA . THR A 1 51 ? -2.688 -5.057 -1.628 1.00 0.00 73 THR A CA 20
ATOM 31728 C C . THR A 1 51 ? -4.064 -5.646 -1.340 1.00 0.00 73 THR A C 20
ATOM 31729 O O . THR A 1 51 ? -4.968 -5.569 -2.168 1.00 0.00 73 THR A O 20
ATOM 31740 N N . SER A 1 52 ? -4.229 -6.211 -0.143 1.00 0.00 74 SER A N 20
ATOM 31741 C CA . SER A 1 52 ? -5.514 -6.775 0.249 1.00 0.00 74 SER A CA 20
ATOM 31742 C C . SER A 1 52 ? -6.588 -5.704 0.126 1.00 0.00 74 SER A C 20
ATOM 31743 O O . SER A 1 52 ? -7.740 -5.987 -0.199 1.00 0.00 74 SER A O 20
ATOM 31751 N N . VAL A 1 53 ? -6.177 -4.461 0.365 1.00 0.00 75 VAL A N 20
ATOM 31752 C CA . VAL A 1 53 ? -7.068 -3.321 0.262 1.00 0.00 75 VAL A CA 20
ATOM 31753 C C . VAL A 1 53 ? -7.448 -3.098 -1.203 1.00 0.00 75 VAL A C 20
ATOM 31754 O O . VAL A 1 53 ? -8.534 -2.604 -1.507 1.00 0.00 75 VAL A O 20
ATOM 31767 N N . ARG A 1 54 ? -6.554 -3.505 -2.108 1.00 0.00 76 ARG A N 20
ATOM 31768 C CA . ARG A 1 54 ? -6.802 -3.391 -3.541 1.00 0.00 76 ARG A CA 20
ATOM 31769 C C . ARG A 1 54 ? -7.902 -4.360 -3.942 1.00 0.00 76 ARG A C 20
ATOM 31770 O O . ARG A 1 54 ? -8.925 -3.964 -4.499 1.00 0.00 76 ARG A O 20
ATOM 31791 N N . ASP A 1 55 ? -7.682 -5.642 -3.642 1.00 0.00 77 ASP A N 20
ATOM 31792 C CA . ASP A 1 55 ? -8.655 -6.682 -3.958 1.00 0.00 77 ASP A CA 20
ATOM 31793 C C . ASP A 1 55 ? -10.043 -6.254 -3.504 1.00 0.00 77 ASP A C 20
ATOM 31794 O O . ASP A 1 55 ? -11.044 -6.557 -4.153 1.00 0.00 77 ASP A O 20
ATOM 31803 N N . LYS A 1 56 ? -10.089 -5.527 -2.392 1.00 0.00 78 LYS A N 20
ATOM 31804 C CA . LYS A 1 56 ? -11.346 -5.032 -1.858 1.00 0.00 78 LYS A CA 20
ATOM 31805 C C . LYS A 1 56 ? -11.905 -3.957 -2.780 1.00 0.00 78 LYS A C 20
ATOM 31806 O O . LYS A 1 56 ? -13.104 -3.921 -3.062 1.00 0.00 78 LYS A O 20
ATOM 31825 N N . ILE A 1 57 ? -11.017 -3.096 -3.266 1.00 0.00 79 ILE A N 20
ATOM 31826 C CA . ILE A 1 57 ? -11.399 -2.031 -4.179 1.00 0.00 79 ILE A CA 20
ATOM 31827 C C . ILE A 1 57 ? -11.785 -2.614 -5.532 1.00 0.00 79 ILE A C 20
ATOM 31828 O O . ILE A 1 57 ? -12.848 -2.308 -6.073 1.00 0.00 79 ILE A O 20
ATOM 31844 N N . GLU A 1 58 ? -10.918 -3.465 -6.066 1.00 0.00 80 GLU A N 20
ATOM 31845 C CA . GLU A 1 58 ? -11.172 -4.101 -7.348 1.00 0.00 80 GLU A CA 20
ATOM 31846 C C . GLU A 1 58 ? -12.399 -4.997 -7.256 1.00 0.00 80 GLU A C 20
ATOM 31847 O O . GLU A 1 58 ? -13.140 -5.154 -8.226 1.00 0.00 80 GLU A O 20
ATOM 31859 N N . SER A 1 59 ? -12.618 -5.572 -6.075 1.00 0.00 81 SER A N 20
ATOM 31860 C CA . SER A 1 59 ? -13.768 -6.437 -5.855 1.00 0.00 81 SER A CA 20
ATOM 31861 C C . SER A 1 59 ? -15.054 -5.645 -6.051 1.00 0.00 81 SER A C 20
ATOM 31862 O O . SER A 1 59 ? -16.061 -6.174 -6.522 1.00 0.00 81 SER A O 20
ATOM 31870 N N . ASN A 1 60 ? -15.000 -4.366 -5.695 1.00 0.00 82 ASN A N 20
ATOM 31871 C CA . ASN A 1 60 ? -16.145 -3.479 -5.837 1.00 0.00 82 ASN A CA 20
ATOM 31872 C C . ASN A 1 60 ? -16.293 -3.036 -7.290 1.00 0.00 82 ASN A C 20
ATOM 31873 O O . ASN A 1 60 ? -15.627 -2.102 -7.736 1.00 0.00 82 ASN A O 20
ATOM 31884 N N . ILE A 1 61 ? -17.158 -3.727 -8.027 1.00 0.00 83 ILE A N 20
ATOM 31885 C CA . ILE A 1 61 ? -17.389 -3.430 -9.440 1.00 0.00 83 ILE A CA 20
ATOM 31886 C C . I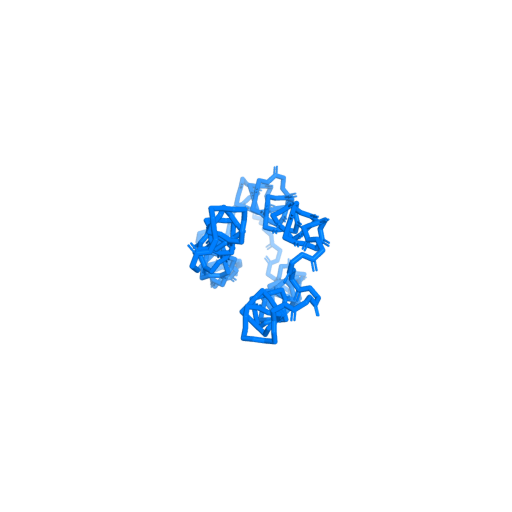LE A 1 61 ? -17.511 -1.928 -9.706 1.00 0.00 83 ILE A C 20
ATOM 31887 O O . ILE A 1 61 ? -17.152 -1.450 -10.782 1.00 0.00 83 ILE A O 20
ATOM 31903 N N . LEU A 1 62 ? -18.012 -1.186 -8.725 1.00 0.00 84 LEU A N 20
ATOM 31904 C CA . LEU A 1 62 ? -18.170 0.257 -8.870 1.00 0.00 84 LEU A CA 20
ATOM 31905 C C . LEU A 1 62 ? -16.850 0.923 -9.253 1.00 0.00 84 LEU A C 20
ATOM 31906 O O . LEU A 1 62 ? -16.837 2.038 -9.775 1.00 0.00 84 LEU A O 20
ATOM 31922 N N . ILE A 1 63 ? -15.740 0.235 -8.996 1.00 0.00 85 ILE A N 20
ATOM 31923 C CA . ILE A 1 63 ? -14.423 0.767 -9.321 1.00 0.00 85 ILE A CA 20
ATOM 31924 C C . ILE A 1 63 ? -14.210 0.806 -10.832 1.00 0.00 85 ILE A C 20
ATOM 31925 O O . ILE A 1 63 ? -13.491 1.662 -11.346 1.00 0.00 85 ILE A O 20
ATOM 31941 N N . HIS A 1 64 ? -14.845 -0.123 -11.540 1.00 0.00 86 HIS A N 20
ATOM 31942 C CA . HIS A 1 64 ? -14.727 -0.190 -12.992 1.00 0.00 86 HIS A CA 20
ATOM 31943 C C . HIS A 1 64 ? -15.736 0.736 -13.668 1.00 0.00 86 HIS A C 20
ATOM 31944 O O . HIS A 1 64 ? -15.529 1.174 -14.799 1.00 0.00 86 HIS A O 20
ATOM 31959 N N . GLN A 1 65 ? -16.830 1.029 -12.969 1.00 0.00 87 GLN A N 20
ATOM 31960 C CA . GLN A 1 65 ? -17.869 1.900 -13.506 1.00 0.00 87 GLN A CA 20
ATOM 31961 C C . GLN A 1 65 ? -17.482 3.368 -13.342 1.00 0.00 87 GLN A C 20
ATOM 31962 O O . GLN A 1 65 ? -17.579 4.156 -14.283 1.00 0.00 87 GLN A O 20
ATOM 31976 N N . ASN A 1 66 ? -17.049 3.724 -12.139 1.00 0.00 88 ASN A N 20
ATOM 31977 C CA . ASN A 1 66 ? -16.650 5.096 -11.845 1.00 0.00 88 ASN A CA 20
ATOM 31978 C C . ASN A 1 66 ? -15.242 5.376 -12.361 1.00 0.00 88 ASN A C 20
ATOM 31979 O O . ASN A 1 66 ? -14.253 5.025 -11.718 1.00 0.00 88 ASN A O 20
ATOM 31990 N N . GLY A 1 67 ? -15.161 6.011 -13.527 1.00 0.00 89 GLY A N 20
ATOM 31991 C CA . GLY A 1 67 ? -13.871 6.330 -14.113 1.00 0.00 89 GLY A CA 20
ATOM 31992 C C . GLY A 1 67 ? -12.976 7.103 -13.165 1.00 0.00 89 GLY A C 20
ATOM 31993 O O . GLY A 1 67 ? -11.769 6.868 -13.109 1.00 0.00 89 GLY A O 20
ATOM 31997 N N . LYS A 1 68 ? -13.569 8.025 -12.414 1.00 0.00 90 LYS A N 20
ATOM 31998 C CA . LYS A 1 68 ? -12.816 8.831 -11.461 1.00 0.00 90 LYS A CA 20
ATOM 31999 C C . LYS A 1 68 ? -12.172 7.948 -10.400 1.00 0.00 90 LYS A C 20
ATOM 32000 O O . LYS A 1 68 ? -10.947 7.862 -10.310 1.00 0.00 90 LYS A O 20
ATOM 32019 N N . LEU A 1 69 ? -13.004 7.293 -9.595 1.00 0.00 91 LEU A N 20
ATOM 32020 C CA . LEU A 1 69 ? -12.513 6.417 -8.539 1.00 0.00 91 LEU A CA 20
ATOM 32021 C C . LEU A 1 69 ? -11.590 5.343 -9.098 1.00 0.00 91 LEU A C 20
ATOM 32022 O O . LEU A 1 69 ? -10.562 5.024 -8.501 1.00 0.00 91 LEU A O 20
ATOM 32038 N N . SER A 1 70 ? -11.959 4.790 -10.250 1.00 0.00 92 SER A N 20
ATOM 32039 C CA . SER A 1 70 ? -11.155 3.754 -10.891 1.00 0.00 92 SER A CA 20
ATOM 32040 C C . SER A 1 70 ? -9.690 4.168 -10.925 1.00 0.00 92 SER A C 20
ATOM 32041 O O . SER A 1 70 ? -8.794 3.358 -10.690 1.00 0.00 92 SER A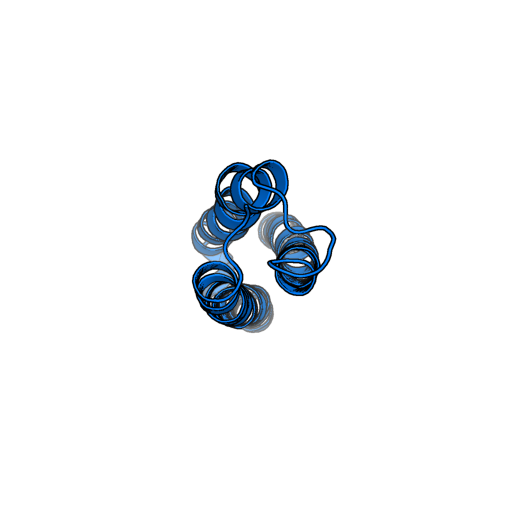 O 20
ATOM 32049 N N . ALA A 1 71 ? -9.460 5.446 -11.202 1.00 0.00 93 ALA A N 20
ATOM 32050 C CA . ALA A 1 71 ? -8.111 5.988 -11.250 1.00 0.00 93 ALA A CA 20
ATOM 32051 C C . ALA A 1 71 ? -7.556 6.164 -9.842 1.00 0.00 93 ALA A C 20
ATOM 32052 O O . ALA A 1 71 ? -6.351 6.050 -9.617 1.00 0.00 93 ALA A O 20
ATOM 32059 N N . ASP A 1 72 ? -8.451 6.438 -8.895 1.00 0.00 94 ASP A N 20
ATOM 32060 C CA . ASP A 1 72 ? -8.066 6.625 -7.500 1.00 0.00 94 ASP A CA 20
ATOM 32061 C C . ASP A 1 72 ? -7.166 5.489 -7.026 1.00 0.00 94 ASP A C 20
ATOM 32062 O O . ASP A 1 72 ? -5.969 5.676 -6.818 1.00 0.00 94 ASP A O 20
ATOM 32071 N N . PHE A 1 73 ? -7.757 4.311 -6.862 1.00 0.00 95 PHE A N 20
ATOM 32072 C CA . PHE A 1 73 ? -7.024 3.134 -6.413 1.00 0.00 95 PHE A CA 20
ATOM 32073 C C . PHE A 1 73 ? -5.858 2.825 -7.350 1.00 0.00 95 PHE A C 20
ATOM 32074 O O . PHE A 1 73 ? -4.757 2.503 -6.902 1.00 0.00 95 PHE A O 20
ATOM 32091 N N . LYS A 1 74 ? -6.108 2.922 -8.653 1.00 0.00 96 LYS A N 20
ATOM 32092 C CA . LYS A 1 74 ? -5.081 2.648 -9.653 1.00 0.00 96 LYS A CA 20
ATOM 32093 C C . LYS A 1 74 ? -3.811 3.445 -9.369 1.00 0.00 96 LYS A C 20
ATOM 32094 O O . LYS A 1 74 ? -2.700 2.934 -9.512 1.00 0.00 96 LYS A O 20
ATOM 32113 N N . ASN A 1 75 ? -3.984 4.696 -8.959 1.00 0.00 97 ASN A N 20
ATOM 32114 C CA . ASN A 1 75 ? -2.851 5.561 -8.647 1.00 0.00 97 ASN A CA 20
ATOM 32115 C C . ASN A 1 75 ? -2.151 5.090 -7.379 1.00 0.00 97 ASN A C 20
ATOM 32116 O O . ASN A 1 75 ? -0.927 5.166 -7.266 1.00 0.00 97 ASN A O 20
ATOM 32127 N N . LEU A 1 76 ? -2.939 4.603 -6.428 1.00 0.00 98 LEU A N 20
ATOM 32128 C CA . LEU A 1 76 ? -2.401 4.117 -5.165 1.00 0.00 98 LEU A CA 20
ATOM 32129 C C . LEU A 1 76 ? -1.652 2.809 -5.370 1.00 0.00 98 LEU A C 20
ATOM 32130 O O . LEU A 1 76 ? -0.471 2.703 -5.043 1.00 0.00 98 LEU A O 20
ATOM 32146 N N . LYS A 1 77 ? -2.338 1.816 -5.925 1.00 0.00 99 LYS A N 20
ATOM 32147 C CA . LYS A 1 77 ? -1.715 0.523 -6.184 1.00 0.00 99 LYS A CA 20
ATOM 32148 C C . LYS A 1 77 ? -0.487 0.709 -7.061 1.00 0.00 99 LYS A C 20
ATOM 32149 O O . LYS A 1 77 ? 0.519 0.019 -6.900 1.00 0.00 99 LYS A O 20
ATOM 32168 N N . THR A 1 78 ? -0.577 1.663 -7.980 1.00 0.00 100 THR A N 20
ATOM 32169 C CA . THR A 1 78 ? 0.523 1.968 -8.879 1.00 0.00 100 THR A CA 20
ATOM 32170 C C . THR A 1 78 ? 1.698 2.536 -8.092 1.00 0.00 100 THR A C 20
ATOM 32171 O O . THR A 1 78 ? 2.807 2.004 -8.142 1.00 0.00 100 THR A O 20
ATOM 32182 N N . LYS A 1 79 ? 1.445 3.614 -7.356 1.00 0.00 101 LYS A N 20
ATOM 32183 C CA . LYS A 1 79 ? 2.485 4.239 -6.552 1.00 0.00 101 LYS A CA 20
ATOM 32184 C C . LYS A 1 79 ? 3.001 3.250 -5.514 1.00 0.00 101 LYS A C 20
ATOM 32185 O O . LYS A 1 79 ? 4.194 3.210 -5.217 1.00 0.00 101 LYS A O 20
ATOM 32204 N N . TYR A 1 80 ? 2.088 2.445 -4.977 1.00 0.00 102 TYR A N 20
ATOM 32205 C CA . TYR A 1 80 ? 2.438 1.442 -3.979 1.00 0.00 102 TYR A CA 20
ATOM 32206 C C . TYR A 1 80 ? 3.454 0.457 -4.549 1.00 0.00 102 TYR A C 20
ATOM 32207 O O . TYR A 1 80 ? 4.375 0.029 -3.854 1.00 0.00 102 TYR A O 20
ATOM 32225 N N . GLN A 1 81 ? 3.284 0.106 -5.821 1.00 0.00 103 GLN A N 20
ATOM 32226 C CA . GLN A 1 81 ? 4.195 -0.823 -6.479 1.00 0.00 103 GLN A CA 20
ATOM 32227 C C . GLN A 1 81 ? 5.612 -0.266 -6.487 1.00 0.00 103 GLN A C 20
ATOM 32228 O O . GLN A 1 81 ? 6.577 -0.993 -6.273 1.00 0.00 103 GLN A O 20
ATOM 32242 N N . SER A 1 82 ? 5.733 1.030 -6.731 1.00 0.00 104 SER A N 20
ATOM 32243 C CA . SER A 1 82 ? 7.037 1.674 -6.755 1.00 0.00 104 SER A CA 20
ATOM 32244 C C . SER A 1 82 ? 7.682 1.622 -5.376 1.00 0.00 104 SER A C 20
ATOM 32245 O O . SER A 1 82 ? 8.902 1.520 -5.249 1.00 0.00 104 SER A O 20
ATOM 32253 N N . LEU A 1 83 ? 6.848 1.703 -4.346 1.00 0.00 105 LEU A N 20
ATOM 32254 C CA . LEU A 1 83 ? 7.323 1.675 -2.971 1.00 0.00 105 LEU A CA 20
ATOM 32255 C C . LEU A 1 83 ? 7.959 0.340 -2.636 1.00 0.00 105 LEU A C 20
ATOM 32256 O O . LEU A 1 83 ? 9.071 0.288 -2.111 1.00 0.00 105 LEU A O 20
ATOM 32272 N N . GLN A 1 84 ? 7.254 -0.741 -2.937 1.00 0.00 106 GLN A N 20
ATOM 32273 C CA . GLN A 1 84 ? 7.783 -2.071 -2.652 1.00 0.00 106 GLN A CA 20
ATOM 32274 C C . GLN A 1 84 ? 9.102 -2.273 -3.386 1.00 0.00 106 GLN A C 20
ATOM 32275 O O . GLN A 1 84 ? 10.081 -2.728 -2.806 1.00 0.00 106 GLN A O 20
ATOM 32289 N N . GLN A 1 85 ? 9.111 -1.930 -4.668 1.00 0.00 107 GLN A N 20
ATOM 32290 C CA . GLN A 1 85 ? 10.305 -2.074 -5.498 1.00 0.00 107 GLN A CA 20
ATOM 32291 C C . GLN A 1 85 ? 11.471 -1.240 -4.975 1.00 0.00 107 GLN A C 20
ATOM 32292 O O . GLN A 1 85 ? 12.598 -1.726 -4.895 1.00 0.00 107 GLN A O 20
ATOM 32306 N N . SER A 1 86 ? 11.206 0.018 -4.634 1.00 0.00 108 SER A N 20
ATOM 32307 C CA . SER A 1 86 ? 12.256 0.902 -4.138 1.00 0.00 108 SER A CA 20
ATOM 32308 C C . SER A 1 86 ? 12.829 0.386 -2.824 1.00 0.00 108 SER A C 20
ATOM 32309 O O . SER A 1 86 ? 14.024 0.518 -2.555 1.00 0.00 108 SER A O 20
ATOM 32317 N N . TYR A 1 87 ? 11.960 -0.188 -2.007 1.00 0.00 109 TYR A N 20
ATOM 32318 C CA . TYR A 1 87 ? 12.351 -0.714 -0.707 1.00 0.00 109 TYR A CA 20
ATOM 32319 C C . TYR A 1 87 ? 12.915 -2.130 -0.811 1.00 0.00 109 TYR A C 20
ATOM 32320 O O . TYR A 1 87 ? 13.933 -2.441 -0.192 1.00 0.00 109 TYR A O 20
ATOM 32338 N N . ASN A 1 88 ? 12.259 -2.988 -1.587 1.00 0.00 110 ASN A N 20
ATOM 32339 C CA . ASN A 1 88 ? 12.726 -4.363 -1.741 1.00 0.00 110 ASN A CA 20
ATOM 32340 C C . ASN A 1 88 ? 14.192 -4.372 -2.145 1.00 0.00 110 ASN A C 20
ATOM 32341 O O . ASN A 1 88 ? 15.005 -5.101 -1.582 1.00 0.00 110 ASN A O 20
ATOM 32352 N N . GLN A 1 89 ? 14.528 -3.539 -3.114 1.00 0.00 111 GLN A N 20
ATOM 32353 C CA . GLN A 1 89 ? 15.908 -3.442 -3.566 1.00 0.00 111 GLN A CA 20
ATOM 32354 C C . GLN A 1 89 ? 16.790 -2.984 -2.416 1.00 0.00 111 GLN A C 20
ATOM 32355 O O . GLN A 1 89 ? 17.763 -3.645 -2.055 1.00 0.00 111 GLN A O 20
ATOM 32369 N N . ARG A 1 90 ? 16.421 -1.846 -1.843 1.00 0.00 112 ARG A N 20
ATOM 32370 C CA . ARG A 1 90 ? 17.145 -1.262 -0.720 1.00 0.00 112 ARG A CA 20
ATOM 32371 C C . ARG A 1 90 ? 17.360 -2.284 0.392 1.00 0.00 112 ARG A C 20
ATOM 32372 O O . ARG A 1 90 ? 18.426 -2.328 1.007 1.00 0.00 112 ARG A O 20
ATOM 32393 N N . LYS A 1 91 ? 16.342 -3.100 0.652 1.00 0.00 113 LYS A N 20
ATOM 32394 C CA . LYS A 1 91 ? 16.436 -4.114 1.699 1.00 0.00 113 LYS A CA 20
ATOM 32395 C C . LYS A 1 91 ? 17.521 -5.133 1.364 1.00 0.00 113 LYS A C 20
ATOM 32396 O O . LYS A 1 91 ? 18.138 -5.716 2.255 1.00 0.00 113 LYS A O 20
ATOM 32415 N N . SER A 1 92 ? 17.757 -5.329 0.071 1.00 0.00 114 SER A N 20
ATOM 32416 C CA . SER A 1 92 ? 18.780 -6.260 -0.389 1.00 0.00 114 SER A CA 20
ATOM 32417 C C . SER A 1 92 ? 20.163 -5.622 -0.290 1.00 0.00 114 SER A C 20
ATOM 32418 O O . SER A 1 92 ? 21.174 -6.316 -0.175 1.00 0.00 114 SER A O 20
ATOM 32426 N N . LEU A 1 93 ? 20.195 -4.292 -0.328 1.00 0.00 115 LEU A N 20
ATOM 32427 C CA . LEU A 1 93 ? 21.447 -3.547 -0.234 1.00 0.00 115 LEU A CA 20
ATOM 32428 C C . LEU A 1 93 ? 21.742 -3.178 1.218 1.00 0.00 115 LEU A C 20
ATOM 32429 O O . LEU A 1 93 ? 22.895 -2.971 1.595 1.00 0.00 115 LEU A O 20
ATOM 32445 N N . PHE A 1 94 ? 20.688 -3.094 2.026 1.00 0.00 116 PHE A N 20
ATOM 32446 C CA . PHE A 1 94 ? 20.824 -2.747 3.435 1.00 0.00 116 PHE A CA 20
ATOM 32447 C C . PHE A 1 94 ? 20.321 -3.879 4.332 1.00 0.00 116 PHE A C 20
ATOM 32448 O O . PHE A 1 94 ? 19.246 -3.782 4.923 1.00 0.00 116 PHE A O 20
ATOM 32465 N N . PRO A 1 95 ? 21.096 -4.973 4.444 1.00 0.00 117 PRO A N 20
ATOM 32466 C CA . PRO A 1 95 ? 20.722 -6.123 5.275 1.00 0.00 117 PRO A CA 20
ATOM 32467 C C . PRO A 1 95 ? 20.399 -5.721 6.710 1.00 0.00 117 PRO A C 20
ATOM 32468 O O . PRO A 1 95 ? 20.304 -4.536 7.028 1.00 0.00 117 PRO A O 20
ATOM 32479 N N . LEU A 1 96 ? 20.235 -6.717 7.575 1.00 0.00 118 LEU A N 20
ATOM 32480 C CA . LEU A 1 96 ? 19.925 -6.468 8.978 1.00 0.00 118 LEU A CA 20
ATOM 32481 C C . LEU A 1 96 ? 20.938 -7.155 9.888 1.00 0.00 118 LEU A C 20
ATOM 32482 O O . LEU A 1 96 ? 20.780 -8.323 10.240 1.00 0.00 118 LEU A O 20
ATOM 32498 N N . LYS A 1 97 ? 21.979 -6.421 10.266 1.00 0.00 119 LYS A N 20
ATOM 32499 C CA . LYS A 1 97 ? 23.019 -6.960 11.134 1.00 0.00 119 LYS A CA 20
ATOM 32500 C C . LYS A 1 97 ? 23.525 -5.897 12.103 1.00 0.00 119 LYS A C 20
ATOM 32501 O O . LYS A 1 97 ? 23.088 -4.733 11.985 1.00 0.00 119 LYS A O 20
#

InterPro domains:
  IPR000727 Target SNARE coiled-coil homology domain [PF05739] (226-278)
  IPR000727 Target SNARE coiled-coil homology domain [PS50192] (190-252)
  IPR000727 Target SNARE coiled-coil homology domain [SM00397] (185-252)
  IPR006011 Syntaxin, N-terminal domain [PF14523] (28-178)
  IPR006012 Syntaxin/epimorphin, conserved site [PS00914] (196-235)
  IPR010989 SNARE [SSF47661] (23-119)
  IPR045242 Syntaxin [PTHR19957] (22-273)

Radius of gyration: 14.81 Å; Cα contacts (8 Å, |Δi|>4): 99; chains: 1; bounding box: 45×18×30 Å

Foldseek 3Di:
DVVLVVVLVVLLVVLQVLLVVLLVLLVCPLHPPNDPVSVCCCVVPRVVSNVVSVCVNVVSCVLVVPPVNVVSSVVSVVSSVVSCVSRVVSCVVRDHD

Solvent-accessible surface area: 6228 Å² total; per-residue (Å²): 160,88,138,144,8,115,98,0,31,84,35,8,115,42,0,20,107,30,0,128,24,0,70,103,6,3,81,35,0,13,58,181,137,44,48,133,148,6,38,134,54,0,84,86,79,9,30,36,73,0,49,63,15,43,102,122,0,74,92,36,107,31,4,130,135,56,56,178,18,23,42,50,8,104,89,15,39,71,65,1,79,64,23,35,117,51,0,56,96,72,48,86,108,96,96,48,270

Sequence (97 aa):
TNQKTKELSNLIETFAEQSRVLEKECTKIGSKRDSKELRYKIETELIPNCTSVRDKIESNILIHQNGKLSADFKNLKTKYQSLQQSYNQRKSLFPLKTNQKTKELSNLIETFAEQSRVLEKECTKIGSKRDSKELRYKIETELIPNCTSVRDKIESNILIHQNGKLSADFKNLKTKYQSLQQSYNQRKSLFPLKTNQKTKELSNLIETFAEQSRVLEKECTKIGSKRDSKELRYKIETELIPNCTSVRDKIESNILIHQNGKLSADFKNLKTKYQSLQQSYNQRKSLFPLKTNQKTKELSNLIETFAEQSRVLEKECTKIGSKRDSKELRYKIETELIPNCTSVRDKIESNILIHQNGKLSADFKNLKTKYQSLQQSYNQRKSLFPLKTNQKTKELSNLIETFAEQSRVLEKECTKIGSKRDSKELRYKIETELIPNCTSVRDKIESNILIHQNGKLSADFKNLKTKYQSLQQSYNQRKSLFPLKTNQKTKELSNLIETFAEQSRVLEKECTKIGSKRDSKELRYKIETELIPNCTSVRDKIESNILIHQNGKLSADFKNLKTKYQSLQQSYNQRKSLFPLKTNQKTKELSNLIETFAEQSRVLEKECTKIGSKRDSKELRYKIETELIPNCTSVRDKIESNILIHQNGKLSADFKNLKTKYQSLQQSYNQRKSLFPLKTNQKTKELSNLIETFAEQSRVLEKECTKIGSKRDSKELRYKIETELIPNCTSVRDKIESNILIHQNGKLSADFKNLKTKYQSLQQSYNQRKSLFPLKTNQKTKELSNLIETFAEQSRVLEKECTKIGSKRDSKELRYKIETELIPNCTSVRDKIESNILIHQNGKLSADFKNLKTKYQSLQQSYNQRKSLFPLKTNQKTKELSNLIETFAEQSRVLEKECTKIGSKRDSKELRYKIETELIPNCTSVRDKIESNILIHQNGKLSADFKNLKTKYQSLQQSYNQRKSLFPLKTNQKTKELSNLIETFAEQSRVLEKECTKIGSKRDSKELRYKIETELIPNCTSVRDKIESNILIHQNGKLSADFKNLKTKYQSLQQSYNQRKSLFPLKTNQKTKELSNLIETFAEQSRVLEKECTKIGSKRDSKELRYKIETELIPNCTSVRDKIESNILIHQNGKLSADFKNLKTKYQSLQQSYNQRKSLFPLKTNQKTKELSNLIETFAEQSRVLEKECTKIGSKRDSKELRYKIETELIPNCTSVRDKIESNILIHQNGKLSADFKNLKTKYQSLQQSYNQRKSLFPLKTNQKTKELSNLIETFAEQSRVLEKECTKIGSKRDSKELRYKIETELIPNCTSVRDKIESNILIHQNGKLSADFKNLKTKYQSLQQSYNQRKSLFPLKTNQKTKELSNLIETFAEQSRVLEKECTKIGSKRDSKELRYKIETELIPNCTSVRDKIESNILIHQNGKLSADFKNLKTKYQSLQQSYNQRKSLFPLKTNQKTKELSNLIETFAEQSRVLEKECTKIGSKRDSKELRYKIETELIPNCTSVRDKIESNILIHQNGKLSADFKNLKTKYQSLQQSYNQRKSLFPLKTNQKTKELSNLIETFAEQSRVLEKECTKIGSKRDSKELRYKIETELIPNCTSVRDKIESNILIHQNGKLSADFKNLKTKYQSLQQSYNQRKSLFPLKTNQKTKELSNLIETFAEQSRVLEKECTKIGSKRDSKELRYKIETELIPNCTSVRDKIESNILIHQNGKLSADFKNLKTKYQSLQQSYNQRKSLFPLKTNQKTKELSNLIETFAEQSRVLEKECTKIGSKRDSKELRYKIETELIPNCTSVRDKIESNILIHQNGKLSADFKNLKTKYQSLQQSYNQRKSLFPLKTNQKTKELSNLIETFAEQSRVLEKECTKIGSKRDSKELRYKIETELIPNCTSVRDKIESNILIHQNGKLSADFKNLKTKYQSLQQSYNQRKSLFPLK

Nearest PDB structures (foldseek):
  1hs7-assembly1_A  TM=1.002E+00  e=7.204E-12  Saccharomyces cerevisiae
  3lg7-assembly1_C  TM=8.436E-01  e=3.022E-01  synthetic construct
  1ez3-assembly1_A  TM=5.747E-01  e=1.880E-01  Rattus norvegicus
  7q83-assembly2_D  TM=5.052E-01  e=1.129E+00  Saccharomyces cerevisiae S288C
  1wpa-assembly1_A  TM=3.307E-01  e=7.529E+00  Homo sapiens